Protein AF-0000000069288271 (afdb_homodimer)

Nearest PDB structures (foldseek):
  8dck-assembly1_E  TM=6.737E-01  e=4.113E-16  Escherichia coli CFT073
  8vp1-assembly1_B  TM=7.696E-01  e=1.037E-13  Acetivibrio thermocellus ATCC 27405
  6v9z-assembly1_B  TM=6.160E-01  e=1.222E-16  Acetivibrio thermocellus ATCC 27405
  4ry2-assembly1_B  TM=6.703E-01  e=7.994E-15  Acetivibrio thermocellus ATCC 27405
  3e9t-assembly2_B  TM=9.577E-01  e=6.954E-10  Drosophila melanogaster

Secondary structure (DSSP, 8-state):
------------------TT--------------------------------------------S---EEEES-SEEEEEGGG-EEEEEEEEES---S-EEEEEEEE-SSSPBTTTB---EEEEEE-TT--EEEEEEEB---SS----EEEEEEEEEEESSEE-SSTTEEEEEEE--PPSS-GGGHHHHHT-HHHHHHS-HHHHHHHHHHHHTTSTTHHHHHHHHHHHTHHHHHHHHHHHHHHHHIIIIIS--S-HHHHHTSGGG-HHHHHHHHHHHHHHHHHHHHHHHHHHHHH-HHHHHHHHHHHHHHHHHHTB-HHHHHHS-HHHHHIIIIIIHHHHHHHHHHHHHHHHHHHHHHHHHHHHHHH-GGGHHHHHHHHHHHHHHHHHHHHHHHHHHHHHHHHHHHHHHHHHHHHHTHHHHHHTT-HHHHHHHHHHHHHHHHHHHHHHHHHHHHHHHHHHHHHHHHHHHHHHHHHHHHHTTSS-HHHHHHHHHHHHHHHHHHHHHHHHHHHHHHTHHHHHHHHHHHTS-BSHHHHHHHHHHHHHHHHHHHHHHHSGGGGTTS---S-GGGGPPEEEEEEEEEE-TTSS-EEEEEEEEEEE-SS-EEEEEE-TTSSHHHHHHHHTTSS--SEEEEE--TTS-EEEE-SS----SS-HHHHHSTT--SGGG--HHHHHHHHHHTT-HHHHHHTHHHHHHHHHH-GGGGGGTTTHHHHHSTTS-TTS------------------------------TTHHHHHS-HHHHHHHHHHHHHHH--SEEEESSTTTTS-HHHHHHHHHHHHHHHHTTSTT--GGGGGGSPPPEEEEE--SHHHHHHSSEEEEEPTTS-EEEEE-----/------------------TT--------------------------------------------S---EEEES-SEEEEEGGG-EEEEEEEEES---S-EEEEEEEE-SSSPBTTTB---EEEEEE-TT--EEEEEEEB---SS----EEEEEEEEEEESSEE-SSTTEEEEEEE--PPSS-GGGHHHHHT-HHHHHHS-HHHHHHHHHHHHTTSTTHHHHHHHHHHHTHHHHHHHHHHHHHHHHIIIIIS--S-HHHHHTSGGG-HHHHHHHHHHHHHHHHHHHHHHHHHHHHH-HHHHHHHHHHHHHHHHHHTB-HHHHHHS-HHHHHIIIIIIHHHHHHHHHHHHHHHHHHHHHHHHHHHHHHH-GGGHHHHHHHHHHHHHHHHHHHHHHHHHHHHHHHHHHHHHHHHHHHHHTHHHHHHTT-HHHHHHHHHHHHHHHHHHHHHHHHHHHHHHHHHHHHHHHHHHHHHHHHHHHHHTTSS-HHHHHHHHHHHHHHHHHHHHHHHHHHHHHHTHHHHHHHHHHHTS-BSHHHHHHHHHHHHHHHHHHHHHHHSGGGGTTS---S-GGGGPPEEEEEEEEEE-TTSS-EEEEEEEEEEE-SS-EEEEEE-TTSSHHHHHHHHTTSS--SEEEEE--TTS-EEEE-SS----SS-HHHHHSTT--SGGG--HHHHHHHHHHTT-HHHHHHTHHHHHHHHHH-GGGGGGTTTHHHHHGGGS-TTS------------------------------TTHHHHTS-HHHHHHHHHHHHHHH--SEEEESSTTTTS-HHHHHHHHHHHHHHHHTTSTT--GGGGGGSPPPEEEEE--SHHHHHHSSEEEEEPTTS-EEEEE-----

Sequence (1724 aa):
MGASSGRPAHQGPSLLREVCSRSSSRGTAGLSVYVPLESETGDDEEGDETEEDFGYGGSRGPPGDGHDILQFTAPIYFVEEREGEVVIDIMRLGSMRGAVSVRWKTVDGSGKAGSRYSAASGKVLFQDGELMKSINVKVVDSELWAATLEFKVLLSEPEHCETGRYLHTCRVKVIDDDLFPTNKYKEQIEQGEEGIKEINGFGLIREFLTLIFHMDGLARSTLLTLVMDQLENLYLFCTLSAGIYMVDTVFNTTDEESVNSLLWHDRDKTVLVLGAVYIVPMLVLHAWHIIRIQLDMKGKVRLFLQANLFRKYLNYSEDSREKVCAADIQGGIFGDSAGLAEGFMSILQILKLAGKLVVLTSFALRSNPDALRWVLIMPSLMLLFGICRHKLLYDANEMAGSMSADLVHMVQQAASNYRLISNYAQRPLANEEFAKKSAQCREKELPAEIVKANNAYFPKWLGALFVGVYIIDSARDVIHGELSLGVFLATIGIFQQISSDFAEGYLEMMNVSESISPLQTLTVLLNMATDVRSWKAVNRSRRAQTVKLRDAMWSEAATSREKKEAFKDDLIPIELDKVTFRSRSGGAGVEVFSETSASVEQGRLVAVTGHHGTGKTTLLRMVAHEIFPNEGRLFVPTHLRILHVSQEIMMLDQSPWNNLIFGCSSPSDIDPIRIRLILTKLRMKKTMGLIKGDLELAAQTKPELHHRTGDEARGLCACMPADWEDSDDDEESSETQNGSCGHEAETEQEPRNNSNSWQKTLAYSERARIHLARALIMNPEVMVLQRPLHHYNVKAASEALTLLKEHVRNRGVGWPEETAAKRRPRIVFFTAESPQQEEEADVCWEISEDRKIQVSQKNFKWMGASSGRPAHQGPSLLREVCSRSSSRGTAGLSVYVPLESETGDDEEGDETEEDFGYGGSRGPPGDGHDILQFTAPIYFVEEREGEVVIDIMRLGSMRGAVSVRWKTVDGSGKAGSRYSAASGKVLFQDGELMKSINVKVVDSELWAATLEFKVLLSEPEHCETGRYLHTCRVKVIDDDLFPTNKYKEQIEQGEEGIKEINGFGLIREFLTLIFHMDGLARSTLLTLVMDQLENLYLFCTLSAGIYMVDTVFNTTDEESVNSLLWHDRDKTVLVLGAVYIVPMLVLHAWHIIRIQLDMKGKVRLFLQANLFRKYLNYSEDSREKVCAADIQGGIFGDSAGLAEGFMSILQILKLAGKLVVLTSFALRSNPDALRWVLIMPSLMLLFGICRHKLLYDANEMAGSMSADLVHMVQQAASNYRLISNYAQRPLANEEFAKKSAQCREKELPAEIVKANNAYFPKWLGALFVGVYIIDSARDVIHGELSLGVFLATIGIFQQISSDFAEGYLEMMNVSESISPLQTLTVLLNMATDVRSWKAVNRSRRAQTVKLRDAMWSEAATSREKKEAFKDDLIPIELDKVTFRSRSGGAGVEVFSETSASVEQGRLVAVTGHHGTGKTTLLRMVAHEIFPNEGRLFVPTHLRILHVSQEIMMLDQSPWNNLIFGCSSPSDIDPIRIRLILTKLRMKKTMGLIKGDLELAAQTKPELHHRTGDEARGLCACMPADWEDSDDDEESSETQNGSCGHEAETEQEPRNNSNSWQKTLAYSERARIHLARALIMNPEVMVLQRPLHHYNVKAASEALTLLKEHVRNRGVGWPEETAAKRRPRIVFFTAESPQQEEEADVCWEISEDRKIQVSQKNFKW

Structure (mmCIF, N/CA/C/O backbone):
data_AF-0000000069288271-model_v1
#
loop_
_entity.id
_entity.type
_entity.pdbx_description
1 polymer 'ABC transporter domain-containing protein'
#
loop_
_atom_site.group_PDB
_atom_site.id
_atom_site.type_symbol
_atom_site.label_atom_id
_atom_site.label_alt_id
_atom_site.label_comp_id
_atom_site.label_asym_id
_atom_site.label_entity_id
_atom_site.label_seq_id
_atom_site.pdbx_PDB_ins_code
_atom_site.Cartn_x
_atom_site.Cartn_y
_atom_site.Cartn_z
_atom_site.occupancy
_atom_site.B_iso_or_equiv
_atom_site.auth_seq_id
_atom_site.auth_comp_id
_atom_site.auth_asym_id
_atom_site.auth_atom_id
_atom_site.pdbx_PDB_model_num
ATOM 1 N N . MET A 1 1 ? -8.32 3.631 -60.906 1 14.59 1 MET A N 1
ATOM 2 C CA . MET A 1 1 ? -7.684 4.453 -61.938 1 14.59 1 MET A CA 1
ATOM 3 C C . MET A 1 1 ? -6.898 5.598 -61.312 1 14.59 1 MET A C 1
ATOM 5 O O . MET A 1 1 ? -6.906 5.762 -60.094 1 14.59 1 MET A O 1
ATOM 9 N N . GLY A 1 2 ? -7.422 6.879 -61.562 1 14.85 2 GLY A N 1
ATOM 10 C CA . GLY A 1 2 ? -6.742 7.984 -62.25 1 14.85 2 GLY A CA 1
ATOM 11 C C . GLY A 1 2 ? -5.859 8.781 -61.312 1 14.85 2 GLY A C 1
ATOM 12 O O . GLY A 1 2 ? -5.848 8.547 -60.094 1 14.85 2 GLY A O 1
ATOM 13 N N . ALA A 1 3 ? -6.094 10.102 -61.438 1 15.59 3 ALA A N 1
ATOM 14 C CA . ALA A 1 3 ? -5.332 11.305 -61.75 1 15.59 3 ALA A CA 1
ATOM 15 C C . ALA A 1 3 ? -4.766 11.938 -60.469 1 15.59 3 ALA A C 1
ATOM 17 O O . ALA A 1 3 ? -5.211 11.633 -59.375 1 15.59 3 ALA A O 1
ATOM 18 N N . SER A 1 4 ? -4.238 13.195 -60.562 1 14.97 4 SER A N 1
ATOM 19 C CA . SER A 1 4 ? -3.021 13.984 -60.75 1 14.97 4 SER A CA 1
ATOM 20 C C . SER A 1 4 ? -2.832 14.961 -59.562 1 14.97 4 SER A C 1
ATOM 22 O O . SER A 1 4 ? -1.73 15.477 -59.375 1 14.97 4 SER A O 1
ATOM 24 N N . SER A 1 5 ? -3.998 15.523 -59.031 1 16.47 5 SER A N 1
ATOM 25 C CA . SER A 1 5 ? -3.906 16.984 -58.938 1 16.47 5 SER A CA 1
ATOM 26 C C . SER A 1 5 ? -3.025 17.406 -57.781 1 16.47 5 SER A C 1
ATOM 28 O O . SER A 1 5 ? -3.303 17.078 -56.625 1 16.47 5 SER A O 1
ATOM 30 N N . GLY A 1 6 ? -1.65 17.609 -58 1 16.98 6 GLY A N 1
ATOM 31 C CA . GLY A 1 6 ? -0.323 17.75 -57.406 1 16.98 6 GLY A CA 1
ATOM 32 C C . GLY A 1 6 ? -0.131 19.078 -56.688 1 16.98 6 GLY A C 1
ATOM 33 O O . GLY A 1 6 ? 0.071 20.109 -57.344 1 16.98 6 GLY A O 1
ATOM 34 N N . ARG A 1 7 ? -1.167 19.391 -55.75 1 17.16 7 ARG A N 1
ATOM 35 C CA . ARG A 1 7 ? -1.289 20.781 -55.312 1 17.16 7 ARG A CA 1
ATOM 36 C C . ARG A 1 7 ? 0.075 21.359 -54.938 1 17.16 7 ARG A C 1
ATOM 38 O O . ARG A 1 7 ? 0.896 20.703 -54.312 1 17.16 7 ARG A O 1
ATOM 45 N N . PRO A 1 8 ? 0.348 22.531 -55.438 1 16.17 8 PRO A N 1
ATOM 46 C CA . PRO A 1 8 ? 1.532 23.312 -55.781 1 16.17 8 PRO A CA 1
ATOM 47 C C . PRO A 1 8 ? 2.344 23.719 -54.562 1 16.17 8 PRO A C 1
ATOM 49 O O . PRO A 1 8 ? 1.83 23.703 -53.438 1 16.17 8 PRO A O 1
ATOM 52 N N . ALA A 1 9 ? 3.674 24.031 -54.656 1 16.55 9 ALA A N 1
ATOM 53 C CA . ALA A 1 9 ? 5.062 24.094 -54.219 1 16.55 9 ALA A CA 1
ATOM 54 C C . ALA A 1 9 ? 5.324 25.344 -53.375 1 16.55 9 ALA A C 1
ATOM 56 O O . ALA A 1 9 ? 6.414 25.516 -52.844 1 16.55 9 ALA A O 1
ATOM 57 N N . HIS A 1 10 ? 4.207 26.297 -53.25 1 16.23 10 HIS A N 1
ATOM 58 C CA . HIS A 1 10 ? 4.793 27.625 -53.438 1 16.23 10 HIS A CA 1
ATOM 59 C C . HIS A 1 10 ? 5.82 27.922 -52.344 1 16.23 10 HIS A C 1
ATOM 61 O O . HIS A 1 10 ? 5.809 27.297 -51.281 1 16.23 10 HIS A O 1
ATOM 67 N N . GLN A 1 11 ? 6.559 29.062 -52.469 1 16.19 11 GLN A N 1
ATOM 68 C CA . GLN A 1 11 ? 7.844 29.766 -52.5 1 16.19 11 GLN A CA 1
ATOM 69 C C . GLN A 1 11 ? 8.109 30.438 -51.156 1 16.19 11 GLN A C 1
ATOM 71 O O . GLN A 1 11 ? 7.516 31.484 -50.844 1 16.19 11 GLN A O 1
ATOM 76 N N . GLY A 1 12 ? 7.848 29.781 -50 1 16.86 12 GLY A N 1
ATOM 77 C CA . GLY A 1 12 ? 7.809 30.531 -48.75 1 16.86 12 GLY A CA 1
ATOM 78 C C . GLY A 1 12 ? 9.086 31.312 -48.5 1 16.86 12 GLY A C 1
ATOM 79 O O . GLY A 1 12 ? 10.172 30.734 -48.438 1 16.86 12 GLY A O 1
ATOM 80 N N . PRO A 1 13 ? 9.062 32.562 -48.906 1 16.03 13 PRO A N 1
ATOM 81 C CA . PRO A 1 13 ? 10.234 33.406 -49.156 1 16.03 13 PRO A CA 1
ATOM 82 C C . PRO A 1 13 ? 11.234 33.406 -48.031 1 16.03 13 PRO A C 1
ATOM 84 O O . PRO A 1 13 ? 10.969 32.844 -46.969 1 16.03 13 PRO A O 1
ATOM 87 N N . SER A 1 14 ? 11.438 34.656 -47.406 1 16.58 14 SER A N 1
ATOM 88 C CA . SER A 1 14 ? 12.57 35.594 -47.375 1 16.58 14 SER A CA 1
ATOM 89 C C . SER A 1 14 ? 13.352 35.469 -46.094 1 16.58 14 SER A C 1
ATOM 91 O O . SER A 1 14 ? 12.781 35.531 -45 1 16.58 14 SER A O 1
ATOM 93 N N . LEU A 1 15 ? 14.625 34.875 -46.031 1 15.74 15 LEU A N 1
ATOM 94 C CA . LEU A 1 15 ? 15.711 34.312 -45.25 1 15.74 15 LEU A CA 1
ATOM 95 C C . LEU A 1 15 ? 16.188 35.312 -44.219 1 15.74 15 LEU A C 1
ATOM 97 O O . LEU A 1 15 ? 15.672 36.438 -44.125 1 15.74 15 LEU A O 1
ATOM 101 N N . LEU A 1 16 ? 17.453 35.594 -44.219 1 15.63 16 LEU A N 1
ATOM 102 C CA . LEU A 1 16 ? 18.656 35.438 -43.406 1 15.63 16 LEU A CA 1
ATOM 103 C C . LEU A 1 16 ? 19.109 36.781 -42.844 1 15.63 16 LEU A C 1
ATOM 105 O O . LEU A 1 16 ? 19.781 37.562 -43.531 1 15.63 16 LEU A O 1
ATOM 109 N N . ARG A 1 17 ? 18.203 37.656 -42.344 1 16.84 17 ARG A N 1
ATOM 110 C CA . ARG A 1 17 ? 18.812 38.969 -42.219 1 16.84 17 ARG A CA 1
ATOM 111 C C . ARG A 1 17 ? 20.094 38.906 -41.406 1 16.84 17 ARG A C 1
ATOM 113 O O . ARG A 1 17 ? 20.172 38.125 -40.438 1 16.84 17 ARG A O 1
ATOM 120 N N . GLU A 1 18 ? 21.219 39.594 -41.844 1 17.38 18 GLU A N 1
ATOM 121 C CA . GLU A 1 18 ? 22.672 39.812 -41.75 1 17.38 18 GLU A CA 1
ATOM 122 C C . GLU A 1 18 ? 23.047 40.406 -40.406 1 17.38 18 GLU A C 1
ATOM 124 O O . GLU A 1 18 ? 24.219 40.75 -40.188 1 17.38 18 GLU A O 1
ATOM 129 N N . VAL A 1 19 ? 22.281 40.375 -39.344 1 17.12 19 VAL A N 1
ATOM 130 C CA . VAL A 1 19 ? 22.562 41.562 -38.531 1 17.12 19 VAL A CA 1
ATOM 131 C C . VAL A 1 19 ? 23.922 41.406 -37.844 1 17.12 19 VAL A C 1
ATOM 133 O O . VAL A 1 19 ? 24.016 40.75 -36.781 1 17.12 19 VAL A O 1
ATOM 136 N N . CYS A 1 20 ? 25.031 40.781 -38.531 1 15.93 20 CYS A N 1
ATOM 137 C CA . CYS A 1 20 ? 26.203 40.312 -37.781 1 15.93 20 CYS A CA 1
ATOM 138 C C . CYS A 1 20 ? 26.859 41.469 -37.062 1 15.93 20 CYS A C 1
ATOM 140 O O . CYS A 1 20 ? 27.422 41.281 -35.969 1 15.93 20 CYS A O 1
ATOM 142 N N . SER A 1 21 ? 27.172 42.625 -37.688 1 16.11 21 SER A N 1
ATOM 143 C CA . SER A 1 21 ? 28.609 42.875 -37.781 1 16.11 21 SER A CA 1
ATOM 144 C C . SER A 1 21 ? 29.109 43.531 -36.5 1 16.11 21 SER A C 1
ATOM 146 O O . SER A 1 21 ? 30.328 43.656 -36.281 1 16.11 21 SER A O 1
ATOM 148 N N . ARG A 1 22 ? 28.438 44.281 -35.625 1 17.88 22 ARG A N 1
ATOM 149 C CA . ARG A 1 22 ? 29.219 45.438 -35.188 1 17.88 22 ARG A CA 1
ATOM 150 C C . ARG A 1 22 ? 30.344 45.031 -34.25 1 17.88 22 ARG A C 1
ATOM 152 O O . ARG A 1 22 ? 30.141 44.25 -33.344 1 17.88 22 ARG A O 1
ATOM 159 N N . SER A 1 23 ? 31.688 45.219 -34.656 1 16.94 23 SER A N 1
ATOM 160 C CA . SER A 1 23 ? 33.062 44.938 -34.312 1 16.94 23 SER A CA 1
ATOM 161 C C . SER A 1 23 ? 33.469 45.594 -33 1 16.94 23 SER A C 1
ATOM 163 O O . SER A 1 23 ? 34.656 45.594 -32.625 1 16.94 23 SER A O 1
ATOM 165 N N . SER A 1 24 ? 32.594 46.156 -32.125 1 17.92 24 SER A N 1
ATOM 166 C CA . SER A 1 24 ? 33.312 47.219 -31.375 1 17.92 24 SER A CA 1
ATOM 167 C C . SER A 1 24 ? 34.406 46.625 -30.516 1 17.92 24 SER A C 1
ATOM 169 O O . SER A 1 24 ? 34.281 45.5 -30 1 17.92 24 SER A O 1
ATOM 171 N N . SER A 1 25 ? 35.719 47.062 -30.562 1 17.33 25 SER A N 1
ATOM 172 C CA . SER A 1 25 ? 37.125 46.875 -30.156 1 17.33 25 SER A CA 1
ATOM 173 C C . SER A 1 25 ? 37.281 47 -28.656 1 17.33 25 SER A C 1
ATOM 175 O O . SER A 1 25 ? 38.375 47.219 -28.156 1 17.33 25 SER A O 1
ATOM 177 N N . ARG A 1 26 ? 36.344 46.656 -27.734 1 17.84 26 ARG A N 1
ATOM 178 C CA . ARG A 1 26 ? 36.656 47.125 -26.375 1 17.84 26 ARG A CA 1
ATOM 179 C C . ARG A 1 26 ? 37.906 46.469 -25.844 1 17.84 26 ARG A C 1
ATOM 181 O O . ARG A 1 26 ? 38.25 45.344 -26.219 1 17.84 26 ARG A O 1
ATOM 188 N N . GLY A 1 27 ? 38.844 47.188 -25.125 1 18.16 27 GLY A N 1
ATOM 189 C CA . GLY A 1 27 ? 40.156 47.219 -24.516 1 18.16 27 GLY A CA 1
ATOM 190 C C . GLY A 1 27 ? 40.375 46.094 -23.516 1 18.16 27 GLY A C 1
ATOM 191 O O . GLY A 1 27 ? 39.406 45.531 -22.984 1 18.16 27 GLY A O 1
ATOM 192 N N . THR A 1 28 ? 41.594 45.375 -23.422 1 17.98 28 THR A N 1
ATOM 193 C CA . THR A 1 28 ? 42.312 44.188 -23 1 17.98 28 THR A CA 1
ATOM 194 C C . THR A 1 28 ? 42.469 44.156 -21.484 1 17.98 28 THR A C 1
ATOM 196 O O . THR A 1 28 ? 43.5 43.719 -20.969 1 17.98 28 THR A O 1
ATOM 199 N N . ALA A 1 29 ? 41.531 44.438 -20.547 1 19.36 29 ALA A N 1
ATOM 200 C CA . ALA A 1 29 ? 41.969 44.5 -19.141 1 19.36 29 ALA A CA 1
ATOM 201 C C . ALA A 1 29 ? 42.531 43.156 -18.688 1 19.36 29 ALA A C 1
ATOM 203 O O . ALA A 1 29 ? 42.125 42.094 -19.203 1 19.36 29 ALA A O 1
ATOM 204 N N . GLY A 1 30 ? 43.75 43 -17.875 1 19.06 30 GLY A N 1
ATOM 205 C CA . GLY A 1 30 ? 44.781 42.094 -17.406 1 19.06 30 GLY A CA 1
ATOM 206 C C . GLY A 1 30 ? 44.219 40.969 -16.562 1 19.06 30 GLY A C 1
ATOM 207 O O . GLY A 1 30 ? 43.719 41.188 -15.461 1 19.06 30 GLY A O 1
ATOM 208 N N . LEU A 1 31 ? 43.594 39.938 -17.125 1 20.05 31 LEU A N 1
ATOM 209 C CA . LEU A 1 31 ? 42.938 38.812 -16.438 1 20.05 31 LEU A CA 1
ATOM 210 C C . LEU A 1 31 ? 43.969 37.969 -15.695 1 20.05 31 LEU A C 1
ATOM 212 O O . LEU A 1 31 ? 45.031 37.688 -16.219 1 20.05 31 LEU A O 1
ATOM 216 N N . SER A 1 32 ? 43.844 37.844 -14.344 1 22.03 32 SER A N 1
ATOM 217 C CA . SER A 1 32 ? 44.594 37.062 -13.383 1 22.03 32 SER A CA 1
ATOM 218 C C . SER A 1 32 ? 44.719 35.594 -13.844 1 22.03 32 SER A C 1
ATOM 220 O O . SER A 1 32 ? 43.812 35.062 -14.453 1 22.03 32 SER A O 1
ATOM 222 N N . VAL A 1 33 ? 45.938 34.969 -13.977 1 22.08 33 VAL A N 1
ATOM 223 C CA . VAL A 1 33 ? 46.594 33.781 -14.484 1 22.08 33 VAL A CA 1
ATOM 224 C C . VAL A 1 33 ? 46.094 32.562 -13.703 1 22.08 33 VAL A C 1
ATOM 226 O O . VAL A 1 33 ? 46.312 32.469 -12.492 1 22.08 33 VAL A O 1
ATOM 229 N N . TYR A 1 34 ? 45 31.953 -13.938 1 23.56 34 TYR A N 1
ATOM 230 C CA . TYR A 1 34 ? 44.531 30.688 -13.398 1 23.56 34 TYR A CA 1
ATOM 231 C C . TYR A 1 34 ? 45.438 29.531 -13.805 1 23.56 34 TYR A C 1
ATOM 233 O O . TYR A 1 34 ? 45.531 29.203 -14.992 1 23.56 34 TYR A O 1
ATOM 241 N N . VAL A 1 35 ? 46.688 29.25 -13.195 1 26.98 35 VAL A N 1
ATOM 242 C CA . VAL A 1 35 ? 47.594 28.188 -13.602 1 26.98 35 VAL A CA 1
ATOM 243 C C . VAL A 1 35 ? 46.938 26.828 -13.328 1 26.98 35 VAL A C 1
ATOM 245 O O . VAL A 1 35 ? 46.531 26.547 -12.203 1 26.98 35 VAL A O 1
ATOM 248 N N . PRO A 1 36 ? 46.531 26.109 -14.281 1 27.42 36 PRO A N 1
ATOM 249 C CA . PRO A 1 36 ? 46.062 24.734 -14.117 1 27.42 36 PRO A CA 1
ATOM 250 C C . PRO A 1 36 ? 47.094 23.797 -13.508 1 27.42 36 PRO A C 1
ATOM 252 O O . PRO A 1 36 ? 48.25 23.859 -13.883 1 27.42 36 PRO A O 1
ATOM 255 N N . LEU A 1 37 ? 47.031 23.297 -12.312 1 30.75 37 LEU A N 1
ATOM 256 C CA . LEU A 1 37 ? 48 22.438 -11.609 1 30.75 37 LEU A CA 1
ATOM 257 C C . LEU A 1 37 ? 48.188 21.125 -12.359 1 30.75 37 LEU A C 1
ATOM 259 O O . LEU A 1 37 ? 47.219 20.469 -12.742 1 30.75 37 LEU A O 1
ATOM 263 N N . GLU A 1 38 ? 49.312 20.953 -13.156 1 26.16 38 GLU A N 1
ATOM 264 C CA . GLU A 1 38 ? 49.719 19.688 -13.75 1 26.16 38 GLU A CA 1
ATOM 265 C C . GLU A 1 38 ? 49.906 18.625 -12.68 1 26.16 38 GLU A C 1
ATOM 267 O O . GLU A 1 38 ? 50.625 18.828 -11.703 1 26.16 38 GLU A O 1
ATOM 272 N N . SER A 1 39 ? 49.031 17.688 -12.422 1 26.19 39 SER A N 1
ATOM 273 C CA . SER A 1 39 ? 49.094 16.547 -11.5 1 26.19 39 SER A CA 1
ATOM 274 C C . SER A 1 39 ? 50.281 15.648 -11.805 1 26.19 39 SER A C 1
ATOM 276 O O . SER A 1 39 ? 50.469 15.227 -12.945 1 26.19 39 SER A O 1
ATOM 278 N N . GLU A 1 40 ? 51.531 15.766 -11.242 1 25.62 40 GLU A N 1
ATOM 279 C CA . GLU A 1 40 ? 52.594 14.789 -11.312 1 25.62 40 GLU A CA 1
ATOM 280 C C . GLU A 1 40 ? 52.156 13.422 -10.812 1 25.62 40 GLU A C 1
ATOM 282 O O . GLU A 1 40 ? 51.625 13.297 -9.695 1 25.62 40 GLU A O 1
ATOM 287 N N . THR A 1 41 ? 51.781 12.406 -11.656 1 26.84 41 THR A N 1
ATOM 288 C CA . THR A 1 41 ? 51.438 11.008 -11.414 1 26.84 41 THR A CA 1
ATOM 289 C C . THR A 1 41 ? 52.594 10.266 -10.742 1 26.84 41 THR A C 1
ATOM 291 O O . THR A 1 41 ? 53.625 10.047 -11.359 1 26.84 41 THR A O 1
ATOM 294 N N . GLY A 1 42 ? 53.125 10.5 -9.523 1 25.08 42 GLY A N 1
ATOM 295 C CA . GLY A 1 42 ? 54.125 9.68 -8.883 1 25.08 42 GLY A CA 1
ATOM 296 C C . GLY A 1 42 ? 53.781 8.203 -8.859 1 25.08 42 GLY A C 1
ATOM 297 O O . GLY A 1 42 ? 52.594 7.84 -8.914 1 25.08 42 GLY A O 1
ATOM 298 N N . ASP A 1 43 ? 54.656 7.238 -9.258 1 26 43 ASP A N 1
ATOM 299 C CA . ASP A 1 43 ? 54.719 5.781 -9.297 1 26 43 ASP A CA 1
ATOM 300 C C . ASP A 1 43 ? 54.312 5.176 -7.953 1 26 43 ASP A C 1
ATOM 302 O O . ASP A 1 43 ? 54.719 5.68 -6.898 1 26 43 ASP A O 1
ATOM 306 N N . ASP A 1 44 ? 53.281 4.305 -7.875 1 25.5 44 ASP A N 1
ATOM 307 C CA . ASP A 1 44 ? 52.594 3.541 -6.84 1 25.5 44 ASP A CA 1
ATOM 308 C C . ASP A 1 44 ? 53.531 2.59 -6.129 1 25.5 44 ASP A C 1
ATOM 310 O O . ASP A 1 44 ? 54.031 1.631 -6.727 1 25.5 44 ASP A O 1
ATOM 314 N N . GLU A 1 45 ? 54.625 2.953 -5.359 1 25.86 45 GLU A N 1
ATOM 315 C CA . GLU A 1 45 ? 55.188 1.904 -4.508 1 25.86 45 GLU A CA 1
ATOM 316 C C . GLU A 1 45 ? 54.094 1.208 -3.705 1 25.86 45 GLU A C 1
ATOM 318 O O . GLU A 1 45 ? 53.125 1.843 -3.291 1 25.86 45 GLU A O 1
ATOM 323 N N . GLU A 1 46 ? 53.938 -0.169 -3.754 1 26.66 46 GLU A N 1
ATOM 324 C CA . GLU A 1 46 ? 53.062 -1.181 -3.188 1 26.66 46 GLU A CA 1
ATOM 325 C C . GLU A 1 46 ? 52.969 -1.03 -1.672 1 26.66 46 GLU A C 1
ATOM 327 O O . GLU A 1 46 ? 53.812 -1.494 -0.932 1 26.66 46 GLU A O 1
ATOM 332 N N . GLY A 1 47 ? 52.844 0.165 -1.011 1 23.97 47 GLY A N 1
ATOM 333 C CA . GLY A 1 47 ? 52.781 0.209 0.443 1 23.97 47 GLY A CA 1
ATOM 334 C C . GLY A 1 47 ? 51.656 -0.623 1.037 1 23.97 47 GLY A C 1
ATOM 335 O O . GLY A 1 47 ? 50.625 -0.802 0.411 1 23.97 47 GLY A O 1
ATOM 336 N N . ASP A 1 48 ? 52.031 -1.617 1.909 1 26.67 48 ASP A N 1
ATOM 337 C CA . ASP A 1 48 ? 51.281 -2.523 2.783 1 26.67 48 ASP A CA 1
ATOM 338 C C . ASP A 1 48 ? 50.156 -1.786 3.516 1 26.67 48 ASP A C 1
ATOM 340 O O . ASP A 1 48 ? 50.406 -0.712 4.078 1 26.67 48 ASP A O 1
ATOM 344 N N . GLU A 1 49 ? 48.969 -1.993 3.057 1 27.06 49 GLU A N 1
ATOM 345 C CA . GLU A 1 49 ? 47.688 -1.412 3.473 1 27.06 49 GLU A CA 1
ATOM 346 C C . GLU A 1 49 ? 47.438 -1.643 4.961 1 27.06 49 GLU A C 1
ATOM 348 O O . GLU A 1 49 ? 46.844 -2.66 5.344 1 27.06 49 GLU A O 1
ATOM 353 N N . THR A 1 50 ? 48.562 -1.579 5.824 1 26.78 50 THR A N 1
ATOM 354 C CA . THR A 1 50 ? 48.125 -1.743 7.207 1 26.78 50 THR A CA 1
ATOM 355 C C . THR A 1 50 ? 47 -0.771 7.531 1 26.78 50 THR A C 1
ATOM 357 O O . THR A 1 50 ? 46.969 0.359 7.035 1 26.78 50 THR A O 1
ATOM 360 N N . GLU A 1 51 ? 45.844 -1.336 7.82 1 27.45 51 GLU A N 1
ATOM 361 C CA . GLU A 1 51 ? 44.625 -0.719 8.32 1 27.45 51 GLU A CA 1
ATOM 362 C C . GLU A 1 51 ? 44.938 0.255 9.461 1 27.45 51 GLU A C 1
ATOM 364 O O . GLU A 1 51 ? 45.125 -0.161 10.602 1 27.45 51 GLU A O 1
ATOM 369 N N . GLU A 1 52 ? 46 1.128 9.297 1 24.81 52 GLU A N 1
ATOM 370 C CA . GLU A 1 52 ? 46.188 2.082 10.391 1 24.81 52 GLU A CA 1
ATOM 371 C C . GLU A 1 52 ? 44.844 2.732 10.781 1 24.81 52 GLU A C 1
ATOM 373 O O . GLU A 1 52 ? 44.062 3.123 9.914 1 24.81 52 GLU A O 1
ATOM 378 N N . ASP A 1 53 ? 44.406 2.279 11.945 1 26.47 53 ASP A N 1
ATOM 379 C CA . ASP A 1 53 ? 43.344 2.918 12.742 1 26.47 53 ASP A CA 1
ATOM 380 C C . ASP A 1 53 ? 43.531 4.438 12.742 1 26.47 53 ASP A C 1
ATOM 382 O O . ASP A 1 53 ? 44.594 4.949 13.117 1 26.47 53 ASP A O 1
ATOM 386 N N . PHE A 1 54 ? 43.125 5.008 11.742 1 27.33 54 PHE A N 1
ATOM 387 C CA . PHE A 1 54 ? 43.094 6.461 11.617 1 27.33 54 PHE A CA 1
ATOM 388 C C . PHE A 1 54 ? 42.625 7.105 12.914 1 27.33 54 PHE A C 1
ATOM 390 O O . PHE A 1 54 ? 41.406 7.145 13.18 1 27.33 54 PHE A O 1
ATOM 397 N N . GLY A 1 55 ? 43.406 6.812 14.047 1 24.8 55 GLY A N 1
ATOM 398 C CA . GLY A 1 55 ? 43.188 7.566 15.273 1 24.8 55 GLY A CA 1
ATOM 399 C C . GLY A 1 55 ? 43.062 9.062 15.047 1 24.8 55 GLY A C 1
ATOM 400 O O . GLY A 1 55 ? 43.875 9.656 14.352 1 24.8 55 GLY A O 1
ATOM 401 N N . TYR A 1 56 ? 41.938 9.477 15.055 1 27.34 56 TYR A N 1
ATOM 402 C CA . TYR A 1 56 ? 41.469 10.852 15.008 1 27.34 56 TYR A CA 1
ATOM 403 C C . TYR A 1 56 ? 42.188 11.711 16.031 1 27.34 56 TYR A C 1
ATOM 405 O O . TYR A 1 56 ? 41.656 12.719 16.5 1 27.34 56 TYR A O 1
ATOM 413 N N . GLY A 1 57 ? 43.344 11.125 16.703 1 27.27 57 GLY A N 1
ATOM 414 C CA . GLY A 1 57 ? 43.812 12.016 17.75 1 27.27 57 GLY A CA 1
ATOM 415 C C . GLY A 1 57 ? 44.438 13.289 17.203 1 27.27 57 GLY A C 1
ATOM 416 O O . GLY A 1 57 ? 45.625 13.359 16.984 1 27.27 57 GLY A O 1
ATOM 417 N N . GLY A 1 58 ? 43.969 13.922 16.266 1 26.91 58 GLY A N 1
ATOM 418 C CA . GLY A 1 58 ? 44.719 15.109 15.883 1 26.91 58 GLY A CA 1
ATOM 419 C C . GLY A 1 58 ? 45.031 16.016 17.062 1 26.91 58 GLY A C 1
ATOM 420 O O . GLY A 1 58 ? 44.156 16.297 17.891 1 26.91 58 GLY A O 1
ATOM 421 N N . SER A 1 59 ? 46.219 15.898 17.641 1 26.78 59 SER A N 1
ATOM 422 C CA . SER A 1 59 ? 46.812 16.875 18.547 1 26.78 59 SER A CA 1
ATOM 423 C C . SER A 1 59 ? 46.562 18.297 18.062 1 26.78 59 SER A C 1
ATOM 425 O O . SER A 1 59 ? 46.906 18.641 16.922 1 26.78 59 SER A O 1
ATOM 427 N N . ARG A 1 60 ? 45.656 19.016 18.672 1 31 60 ARG A N 1
ATOM 428 C CA . ARG A 1 60 ? 45.406 20.453 18.594 1 31 60 ARG A CA 1
ATOM 429 C C . ARG A 1 60 ? 46.656 21.234 18.938 1 31 60 ARG A C 1
ATOM 431 O O . ARG A 1 60 ? 47.094 21.234 20.078 1 31 60 ARG A O 1
ATOM 438 N N . GLY A 1 61 ? 47.781 21.266 18.188 1 30.61 61 GLY A N 1
ATOM 439 C CA . GLY A 1 61 ? 48.844 22.203 18.484 1 30.61 61 GLY A CA 1
ATOM 440 C C . GLY A 1 61 ? 48.375 23.594 18.812 1 30.61 61 GLY A C 1
ATOM 441 O O . GLY A 1 61 ? 47.188 23.906 18.609 1 30.61 61 GLY A O 1
ATOM 442 N N . PRO A 1 62 ? 49.281 24.438 19.516 1 30.55 62 PRO A N 1
ATOM 443 C CA . PRO A 1 62 ? 48.906 25.781 19.969 1 30.55 62 PRO A CA 1
ATOM 444 C C . PRO A 1 62 ? 48.312 26.625 18.844 1 30.55 62 PRO A C 1
ATOM 446 O O . PRO A 1 62 ? 48.625 26.422 17.672 1 30.55 62 PRO A O 1
ATOM 449 N N . PRO A 1 63 ? 47.219 27.312 19 1 34.44 63 PRO A N 1
ATOM 450 C CA . PRO A 1 63 ? 46.5 28.234 18.125 1 34.44 63 PRO A CA 1
ATOM 451 C C . PRO A 1 63 ? 47.406 29.375 17.625 1 34.44 63 PRO A C 1
ATOM 453 O O . PRO A 1 63 ? 46.906 30.453 17.281 1 34.44 63 PRO A O 1
ATOM 456 N N . GLY A 1 64 ? 48.75 29.297 17.641 1 32.22 64 GLY A N 1
ATOM 457 C CA . GLY A 1 64 ? 49.281 30.562 17.188 1 32.22 64 GLY A CA 1
ATOM 458 C C . GLY A 1 64 ? 48.562 31.125 15.977 1 32.22 64 GLY A C 1
ATOM 459 O O . GLY A 1 64 ? 47.344 31.359 16.016 1 32.22 64 GLY A O 1
ATOM 460 N N . ASP A 1 65 ? 49.406 31.453 14.82 1 39.25 65 ASP A N 1
ATOM 461 C CA . ASP A 1 65 ? 49.156 32.281 13.641 1 39.25 65 ASP A CA 1
ATOM 462 C C . ASP A 1 65 ? 47.938 31.75 12.859 1 39.25 65 ASP A C 1
ATOM 464 O O . ASP A 1 65 ? 47.438 30.656 13.141 1 39.25 65 ASP A O 1
ATOM 468 N N . GLY A 1 66 ? 47.938 31.781 11.266 1 48.59 66 GLY A N 1
ATOM 469 C CA . GLY A 1 66 ? 46.938 32 10.25 1 48.59 66 GLY A CA 1
ATOM 470 C C . GLY A 1 66 ? 45.938 30.859 10.125 1 48.59 66 GLY A C 1
ATOM 471 O O . GLY A 1 66 ? 46.344 29.719 9.891 1 48.59 66 GLY A O 1
ATOM 472 N N . HIS A 1 67 ? 44.844 30.734 10.812 1 67.31 67 HIS A N 1
ATOM 473 C CA . HIS A 1 67 ? 43.594 29.984 11.031 1 67.31 67 HIS A CA 1
ATOM 474 C C . HIS A 1 67 ? 42.781 29.891 9.758 1 67.31 67 HIS A C 1
ATOM 476 O O . HIS A 1 67 ? 41.594 30.234 9.75 1 67.31 67 HIS A O 1
ATOM 482 N N . ASP A 1 68 ? 43.156 29.594 8.695 1 86.81 68 ASP A N 1
ATOM 483 C CA . ASP A 1 68 ? 42.344 29.484 7.477 1 86.81 68 ASP A CA 1
ATOM 484 C C . ASP A 1 68 ? 41.625 28.156 7.426 1 86.81 68 ASP A C 1
ATOM 486 O O . ASP A 1 68 ? 42.062 27.172 8.031 1 86.81 68 ASP A O 1
ATOM 490 N N . ILE A 1 69 ? 40.469 28.156 6.82 1 91.62 69 ILE A N 1
ATOM 491 C CA . ILE A 1 69 ? 39.625 26.984 6.641 1 91.62 69 ILE A CA 1
ATOM 492 C C . ILE A 1 69 ? 39.531 26.625 5.16 1 91.62 69 ILE A C 1
ATOM 494 O O . ILE A 1 69 ? 39.25 27.484 4.324 1 91.62 69 ILE A O 1
ATOM 498 N N . LEU A 1 70 ? 39.906 25.406 4.867 1 93.81 70 LEU A N 1
ATOM 499 C CA . LEU A 1 70 ? 39.75 24.891 3.508 1 93.81 70 LEU A CA 1
ATOM 500 C C . LEU A 1 70 ? 38.531 23.984 3.402 1 93.81 70 LEU A C 1
ATOM 502 O O . LEU A 1 70 ? 38.312 23.109 4.238 1 93.81 70 LEU A O 1
ATOM 506 N N . GLN A 1 71 ? 37.719 24.25 2.469 1 93.75 71 GLN A N 1
ATOM 507 C CA . GLN A 1 71 ? 36.5 23.453 2.26 1 93.75 71 GLN A CA 1
ATOM 508 C C . GLN A 1 71 ? 36.062 23.484 0.797 1 93.75 71 GLN A C 1
ATOM 510 O O . GLN A 1 71 ? 36.562 24.281 0.012 1 93.75 71 GLN A O 1
ATOM 515 N N . PHE A 1 72 ? 35.25 22.609 0.41 1 95.38 72 PHE A N 1
ATOM 516 C CA . PHE A 1 72 ? 34.688 22.609 -0.934 1 95.38 72 PHE A CA 1
ATOM 517 C C . PHE A 1 72 ? 33.719 23.766 -1.101 1 95.38 72 PHE A C 1
ATOM 519 O O . PHE A 1 72 ? 33.156 24.266 -0.118 1 95.38 72 PHE A O 1
ATOM 526 N N . THR A 1 73 ? 33.469 24.141 -2.316 1 93.56 73 THR A N 1
ATOM 527 C CA . THR A 1 73 ? 32.594 25.297 -2.586 1 93.56 73 THR A CA 1
ATOM 528 C C . THR A 1 73 ? 31.125 24.875 -2.578 1 93.56 73 THR A C 1
ATOM 530 O O . THR A 1 73 ? 30.234 25.719 -2.496 1 93.56 73 THR A O 1
ATOM 533 N N . ALA A 1 74 ? 30.906 23.578 -2.711 1 93.62 74 ALA A N 1
ATOM 534 C CA . ALA A 1 74 ? 29.547 23.047 -2.713 1 93.62 74 ALA A CA 1
ATOM 535 C C . ALA A 1 74 ? 29.516 21.641 -2.113 1 93.62 74 ALA A C 1
ATOM 537 O O . ALA A 1 74 ? 30.484 20.891 -2.209 1 93.62 74 ALA A O 1
ATOM 538 N N . PRO A 1 75 ? 28.406 21.312 -1.491 1 92.12 75 PRO A N 1
ATOM 539 C CA . PRO A 1 75 ? 28.297 19.953 -0.925 1 92.12 75 PRO A CA 1
ATOM 540 C C . PRO A 1 75 ? 28.078 18.891 -1.99 1 92.12 75 PRO A C 1
ATOM 542 O O . PRO A 1 75 ? 28.438 17.734 -1.791 1 92.12 75 PRO A O 1
ATOM 545 N N . ILE A 1 76 ? 27.391 19.297 -3.062 1 93.81 76 ILE A N 1
ATOM 546 C CA . ILE A 1 76 ? 27.094 18.328 -4.113 1 93.81 76 ILE A CA 1
ATOM 547 C C . ILE A 1 76 ? 27.5 18.906 -5.473 1 93.81 76 ILE A C 1
ATOM 549 O O . ILE A 1 76 ? 27.219 20.062 -5.777 1 93.81 76 ILE A O 1
ATOM 553 N N . TYR A 1 77 ? 28.203 18.125 -6.219 1 96 77 TYR A N 1
ATOM 554 C CA . TYR A 1 77 ? 28.578 18.453 -7.59 1 96 77 TYR A CA 1
ATOM 555 C C . TYR A 1 77 ? 27.859 17.547 -8.578 1 96 77 TYR A C 1
ATOM 557 O O . TYR A 1 77 ? 27.547 16.391 -8.258 1 96 77 TYR A O 1
ATOM 565 N N . PHE A 1 78 ? 27.547 18.094 -9.688 1 95.31 78 PHE A N 1
ATOM 566 C CA . PHE A 1 78 ? 26.828 17.359 -10.719 1 95.31 78 PHE A CA 1
ATOM 567 C C . PHE A 1 78 ? 27.625 17.297 -12.008 1 95.31 78 PHE A C 1
ATOM 569 O O . PHE A 1 78 ? 28.266 18.281 -12.398 1 95.31 78 PHE A O 1
ATOM 576 N N . VAL A 1 79 ? 27.719 16.109 -12.625 1 95.69 79 VAL A N 1
ATOM 577 C CA . VAL A 1 79 ? 28.453 15.953 -13.883 1 95.69 79 VAL A CA 1
ATOM 578 C C . VAL A 1 79 ? 27.734 14.953 -14.781 1 95.69 79 VAL A C 1
ATOM 580 O O . VAL A 1 79 ? 27.203 13.953 -14.305 1 95.69 79 VAL A O 1
ATOM 583 N N . GLU A 1 80 ? 27.641 15.312 -16.062 1 94.38 80 GLU A N 1
ATOM 584 C CA . GLU A 1 80 ? 27.141 14.344 -17.031 1 94.38 80 GLU A CA 1
ATOM 585 C C . GLU A 1 80 ? 28.266 13.438 -17.531 1 94.38 80 GLU A C 1
ATOM 587 O O . GLU A 1 80 ? 29.406 13.883 -17.703 1 94.38 80 GLU A O 1
ATOM 592 N N . GLU A 1 81 ? 27.984 12.273 -17.766 1 91.44 81 GLU A N 1
ATOM 593 C CA . GLU A 1 81 ? 29 11.312 -18.156 1 91.44 81 GLU A CA 1
ATOM 594 C C . GLU A 1 81 ? 29.688 11.734 -19.453 1 91.44 81 GLU A C 1
ATOM 596 O O . GLU A 1 81 ? 30.875 11.477 -19.641 1 91.44 81 GLU A O 1
ATOM 601 N N . ARG A 1 82 ? 28.969 12.445 -20.297 1 90.31 82 ARG A N 1
ATOM 602 C CA . ARG A 1 82 ? 29.516 12.836 -21.594 1 90.31 82 ARG A CA 1
ATOM 603 C C . ARG A 1 82 ? 30.578 13.914 -21.438 1 90.31 82 ARG A C 1
ATOM 605 O O . ARG A 1 82 ? 31.422 14.102 -22.312 1 90.31 82 ARG A O 1
ATOM 612 N N . GLU A 1 83 ? 30.531 14.625 -20.297 1 92.75 83 GLU A N 1
ATOM 613 C CA . GLU A 1 83 ? 31.484 15.703 -20.062 1 92.75 83 GLU A CA 1
ATOM 614 C C . GLU A 1 83 ? 32.875 15.156 -19.797 1 92.75 83 GLU A C 1
ATOM 616 O O . GLU A 1 83 ? 33.875 15.844 -20.016 1 92.75 83 GLU A O 1
ATOM 621 N N . GLY A 1 84 ? 33.031 13.977 -19.344 1 91.81 84 GLY A N 1
ATOM 622 C CA . GLY A 1 84 ? 34.312 13.273 -19.203 1 91.81 84 GLY A CA 1
ATOM 623 C C . GLY A 1 84 ? 35.031 13.648 -17.922 1 91.81 84 GLY A C 1
ATOM 624 O O . GLY A 1 84 ? 35.906 12.891 -17.453 1 91.81 84 GLY A O 1
ATOM 625 N N . GLU A 1 85 ? 34.844 14.922 -17.5 1 94.75 85 GLU A N 1
ATOM 626 C CA . GLU A 1 85 ? 35.531 15.344 -16.281 1 94.75 85 GLU A CA 1
ATOM 627 C C . GLU A 1 85 ? 34.656 16.297 -15.453 1 94.75 85 GLU A C 1
ATOM 629 O O . GLU A 1 85 ? 33.812 16.984 -16 1 94.75 85 GLU A O 1
ATOM 634 N N . VAL A 1 86 ? 34.875 16.188 -14.188 1 95.12 86 VAL A N 1
ATOM 635 C CA . VAL A 1 86 ? 34.156 17.109 -13.281 1 95.12 86 VAL A CA 1
ATOM 636 C C . VAL A 1 86 ? 35.188 18 -12.586 1 95.12 86 VAL A C 1
ATOM 638 O O . VAL A 1 86 ? 36.281 17.547 -12.211 1 95.12 86 VAL A O 1
ATOM 641 N N . VAL A 1 87 ? 34.875 19.25 -12.555 1 94.94 87 VAL A N 1
ATOM 642 C CA . VAL A 1 87 ? 35.719 20.234 -11.891 1 94.94 87 VAL A CA 1
ATOM 643 C C . VAL A 1 87 ? 35.188 20.516 -10.484 1 94.94 87 VAL A C 1
ATOM 645 O O . VAL A 1 87 ? 34.031 20.891 -10.32 1 94.94 87 VAL A O 1
ATOM 648 N N . ILE A 1 88 ? 35.969 20.266 -9.492 1 96.06 88 ILE A N 1
ATOM 649 C CA . ILE A 1 88 ? 35.594 20.5 -8.094 1 96.06 88 ILE A CA 1
ATOM 650 C C . ILE A 1 88 ? 36.469 21.609 -7.523 1 96.06 88 ILE A C 1
ATOM 652 O O . ILE A 1 88 ? 37.688 21.594 -7.652 1 96.06 88 ILE A O 1
ATOM 656 N N . ASP A 1 89 ? 35.844 22.516 -6.863 1 95.06 89 ASP A N 1
ATOM 657 C CA . ASP A 1 89 ? 36.531 23.703 -6.359 1 95.06 89 ASP A CA 1
ATOM 658 C C . ASP A 1 89 ? 36.688 23.625 -4.844 1 95.06 89 ASP A C 1
ATOM 660 O O . ASP A 1 89 ? 35.781 23.25 -4.125 1 95.06 89 ASP A O 1
ATOM 664 N N . ILE A 1 90 ? 37.875 23.953 -4.441 1 95.5 90 ILE A N 1
ATOM 665 C CA . ILE A 1 90 ? 38.188 24.094 -3.023 1 95.5 90 ILE A CA 1
ATOM 666 C C . ILE A 1 90 ? 38.438 25.578 -2.697 1 95.5 90 ILE A C 1
ATOM 668 O O . ILE A 1 90 ? 39.188 26.25 -3.389 1 95.5 90 ILE A O 1
ATOM 672 N N . MET A 1 91 ? 37.812 26.016 -1.732 1 93 91 MET A N 1
ATOM 673 C CA . MET A 1 91 ? 37.938 27.422 -1.376 1 93 91 MET A CA 1
ATOM 674 C C . MET A 1 91 ? 38.688 27.594 -0.064 1 93 91 MET A C 1
ATOM 676 O O . MET A 1 91 ? 38.625 26.734 0.814 1 93 91 MET A O 1
ATOM 680 N N . ARG A 1 92 ? 39.406 28.625 0.045 1 91.81 92 ARG A N 1
ATOM 681 C CA . ARG A 1 92 ? 40.156 29.047 1.238 1 91.81 92 ARG A CA 1
ATOM 682 C C . ARG A 1 92 ? 39.438 30.188 1.946 1 91.81 92 ARG A C 1
ATOM 684 O O . ARG A 1 92 ? 39.094 31.203 1.319 1 91.81 92 ARG A O 1
ATOM 691 N N . LEU A 1 93 ? 39.094 29.922 3.18 1 89.44 93 LEU A N 1
ATOM 692 C CA . LEU A 1 93 ? 38.438 30.938 3.994 1 89.44 93 LEU A CA 1
ATOM 693 C C . LEU A 1 93 ? 39.344 31.406 5.117 1 89.44 93 LEU A C 1
ATOM 695 O O . LEU A 1 93 ? 40.094 30.609 5.703 1 89.44 93 LEU A O 1
ATOM 699 N N . GLY A 1 94 ? 39.344 32.719 5.379 1 84.38 94 GLY A N 1
ATOM 700 C CA . GLY A 1 94 ? 40.156 33.25 6.465 1 84.38 94 GLY A CA 1
ATOM 701 C C . GLY A 1 94 ? 41 34.469 6.051 1 84.38 94 GLY A C 1
ATOM 702 O O . GLY A 1 94 ? 40.469 35.375 5.391 1 84.38 94 GLY A O 1
ATOM 703 N N . SER A 1 95 ? 42.312 34.562 6.535 1 78.06 95 SER A N 1
ATOM 704 C CA . SER A 1 95 ? 43.188 35.688 6.324 1 78.06 95 SER A CA 1
ATOM 705 C C . SER A 1 95 ? 43.938 35.594 5.004 1 78.06 95 SER A C 1
ATOM 707 O O . SER A 1 95 ? 44.469 36.562 4.504 1 78.06 95 SER A O 1
ATOM 709 N N . MET A 1 96 ? 44 34.469 4.348 1 83.44 96 MET A N 1
ATOM 710 C CA . MET A 1 96 ? 44.688 34.219 3.072 1 83.44 96 MET A CA 1
ATOM 711 C C . MET A 1 96 ? 46.188 34.438 3.184 1 83.44 96 MET A C 1
ATOM 713 O O . MET A 1 96 ? 46.812 34.812 2.205 1 83.44 96 MET A O 1
ATOM 717 N N . ARG A 1 97 ? 46.719 34.25 4.348 1 82.62 97 ARG A N 1
ATOM 718 C CA . ARG A 1 97 ? 48.156 34.5 4.543 1 82.62 97 ARG A CA 1
ATOM 719 C C . ARG A 1 97 ? 48.875 33.156 4.723 1 82.62 97 ARG A C 1
ATOM 721 O O . ARG A 1 97 ? 48.375 32.25 5.34 1 82.62 97 ARG A O 1
ATOM 728 N N . GLY A 1 98 ? 50 33.125 4.137 1 86.5 98 GLY A N 1
ATOM 729 C CA . GLY A 1 98 ? 50.844 31.969 4.301 1 86.5 98 GLY A CA 1
ATOM 730 C C . GLY A 1 98 ? 50.469 30.828 3.361 1 86.5 98 GLY A C 1
ATOM 731 O O . GLY A 1 98 ? 49.438 30.891 2.682 1 86.5 98 GLY A O 1
ATOM 732 N N . ALA A 1 99 ? 51.344 29.844 3.342 1 91.31 99 ALA A N 1
ATOM 733 C CA . ALA A 1 99 ? 51.125 28.672 2.512 1 91.31 99 ALA A CA 1
ATOM 734 C C . ALA A 1 99 ? 50.406 27.578 3.301 1 91.31 99 ALA A C 1
ATOM 736 O O . ALA A 1 99 ? 50.781 27.281 4.438 1 91.31 99 ALA A O 1
ATOM 737 N N . VAL A 1 100 ? 49.312 27.094 2.785 1 92.88 100 VAL A N 1
ATOM 738 C CA . VAL A 1 100 ? 48.531 26.031 3.408 1 92.88 100 VAL A CA 1
ATOM 739 C C . VAL A 1 100 ? 48.312 24.891 2.406 1 92.88 100 VAL A C 1
ATOM 741 O O . VAL A 1 100 ? 48.375 25.109 1.194 1 92.88 100 VAL A O 1
ATOM 744 N N . SER A 1 101 ? 48.25 23.688 2.924 1 92.94 101 SER A N 1
ATOM 745 C CA . SER A 1 101 ? 48.062 22.547 2.023 1 92.94 101 SER A CA 1
ATOM 746 C C . SER A 1 101 ? 47.062 21.562 2.592 1 92.94 101 SER A C 1
ATOM 748 O O . SER A 1 101 ? 46.844 21.516 3.803 1 92.94 101 SER A O 1
ATOM 750 N N . VAL A 1 102 ? 46.375 20.781 1.691 1 95 102 VAL A N 1
ATOM 751 C CA . VAL A 1 102 ? 45.406 19.734 2.055 1 95 102 VAL A CA 1
ATOM 752 C C . VAL A 1 102 ? 45.5 18.594 1.045 1 95 102 VAL A C 1
ATOM 754 O O . VAL A 1 102 ? 45.844 18.812 -0.12 1 95 102 VAL A O 1
ATOM 757 N N . ARG A 1 103 ? 45.219 17.422 1.482 1 96.31 103 ARG A N 1
ATOM 758 C CA . ARG A 1 103 ? 45.156 16.266 0.606 1 96.31 103 ARG A CA 1
ATOM 759 C C . ARG A 1 103 ? 43.719 15.898 0.29 1 96.31 103 ARG A C 1
ATOM 761 O O . ARG A 1 103 ? 42.812 16.156 1.089 1 96.31 103 ARG A O 1
ATOM 768 N N . TRP A 1 104 ? 43.5 15.438 -0.906 1 96.31 104 TRP A N 1
ATOM 769 C CA . TRP A 1 104 ? 42.156 15 -1.295 1 96.31 104 TRP A CA 1
ATOM 770 C C . TRP A 1 104 ? 42.219 13.602 -1.915 1 96.31 104 TRP A C 1
ATOM 772 O O . TRP A 1 104 ? 43.25 13.195 -2.455 1 96.31 104 TRP A O 1
ATOM 782 N N . LYS A 1 105 ? 41.125 12.82 -1.739 1 96.81 105 LYS A N 1
ATOM 783 C CA . LYS A 1 105 ? 40.969 11.484 -2.314 1 96.81 105 LYS A CA 1
ATOM 784 C C . LYS A 1 105 ? 39.531 11.195 -2.664 1 96.81 105 LYS A C 1
ATOM 786 O O . LYS A 1 105 ? 38.594 11.703 -2.018 1 96.81 105 LYS A O 1
ATOM 791 N N . THR A 1 106 ? 39.438 10.422 -3.723 1 96.44 106 THR A N 1
ATOM 792 C CA . THR A 1 106 ? 38.094 9.969 -4.09 1 96.44 106 THR A CA 1
ATOM 793 C C . THR A 1 106 ? 37.719 8.695 -3.342 1 96.44 106 THR A C 1
ATOM 795 O O . THR A 1 106 ? 38.594 7.848 -3.088 1 96.44 106 THR A O 1
ATOM 798 N N . VAL A 1 107 ? 36.531 8.617 -2.908 1 95.19 107 VAL A N 1
ATOM 799 C CA . VAL A 1 107 ? 36.031 7.453 -2.189 1 95.19 107 VAL A CA 1
ATOM 800 C C . VAL A 1 107 ? 34.781 6.922 -2.879 1 95.19 107 VAL A C 1
ATOM 802 O O . VAL A 1 107 ? 33.938 7.699 -3.344 1 95.19 107 VAL A O 1
ATOM 805 N N . ASP A 1 108 ? 34.656 5.648 -2.844 1 92.62 108 ASP A N 1
ATOM 806 C CA . ASP A 1 108 ? 33.531 5 -3.516 1 92.62 108 ASP A CA 1
ATOM 807 C C . ASP A 1 108 ? 32.25 5.219 -2.746 1 92.62 108 ASP A C 1
ATOM 809 O O . ASP A 1 108 ? 32.25 5.227 -1.513 1 92.62 108 ASP A O 1
ATOM 813 N N . GLY A 1 109 ? 31.203 5.52 -3.398 1 90 109 GLY A N 1
ATOM 814 C CA . GLY A 1 109 ? 29.828 5.473 -2.928 1 90 109 GLY A CA 1
ATOM 815 C C . GLY A 1 109 ? 28.969 4.461 -3.674 1 90 109 GLY A C 1
ATOM 816 O O . GLY A 1 109 ? 29.328 3.287 -3.77 1 90 109 GLY A O 1
ATOM 817 N N . SER A 1 110 ? 27.906 4.918 -4.211 1 87.69 110 SER A N 1
ATOM 818 C CA . SER A 1 110 ? 27.125 4.059 -5.098 1 87.69 110 SER A CA 1
ATOM 819 C C . SER A 1 110 ? 27.828 3.869 -6.438 1 87.69 110 SER A C 1
ATOM 821 O O . SER A 1 110 ? 27.641 2.848 -7.105 1 87.69 110 SER A O 1
ATOM 823 N N . GLY A 1 111 ? 28.562 4.973 -6.746 1 89.81 111 GLY A N 1
ATOM 824 C CA . GLY A 1 111 ? 29.453 4.852 -7.891 1 89.81 111 GLY A CA 1
ATOM 825 C C . GLY A 1 111 ? 30.812 4.301 -7.531 1 89.81 111 GLY A C 1
ATOM 826 O O . GLY A 1 111 ? 31.453 4.781 -6.598 1 89.81 111 GLY A O 1
ATOM 827 N N . LYS A 1 112 ? 31.234 3.346 -8.281 1 90.62 112 LYS A N 1
ATOM 828 C CA . LYS A 1 112 ? 32.5 2.695 -7.992 1 90.62 112 LYS A CA 1
ATOM 829 C C . LYS A 1 112 ? 33.594 3.162 -8.953 1 90.62 112 LYS A C 1
ATOM 831 O O . LYS A 1 112 ? 33.312 3.559 -10.086 1 90.62 112 LYS A O 1
ATOM 836 N N . ALA A 1 113 ? 34.812 3.051 -8.414 1 93.62 113 ALA A N 1
ATOM 837 C CA . ALA A 1 113 ? 35.969 3.414 -9.227 1 93.62 113 ALA A CA 1
ATOM 838 C C . ALA A 1 113 ? 36.188 2.404 -10.344 1 93.62 113 ALA A C 1
ATOM 840 O O . ALA A 1 113 ? 36.094 1.192 -10.125 1 93.62 113 ALA A O 1
ATOM 841 N N . GLY A 1 114 ? 36.406 2.877 -11.578 1 87.81 114 GLY A N 1
ATOM 842 C CA . GLY A 1 114 ? 36.625 2.006 -12.727 1 87.81 114 GLY A CA 1
ATOM 843 C C . GLY A 1 114 ? 35.406 1.88 -13.609 1 87.81 114 GLY A C 1
ATOM 844 O O . GLY A 1 114 ? 35.5 1.569 -14.797 1 87.81 114 GLY A O 1
ATOM 845 N N . SER A 1 115 ? 34.281 2.062 -12.969 1 86.69 115 SER A N 1
ATOM 846 C CA . SER A 1 115 ? 33.031 1.937 -13.734 1 86.69 115 SER A CA 1
ATOM 847 C C . SER A 1 115 ? 32.438 3.305 -14.039 1 86.69 115 SER A C 1
ATOM 849 O O . SER A 1 115 ? 32.031 3.574 -15.172 1 86.69 115 SER A O 1
ATOM 851 N N . ARG A 1 116 ? 32.469 4.176 -13.023 1 89.44 116 ARG A N 1
ATOM 852 C CA . ARG A 1 116 ? 31.812 5.469 -13.219 1 89.44 116 ARG A CA 1
ATOM 853 C C . ARG A 1 116 ? 32.844 6.602 -13.188 1 89.44 116 ARG A C 1
ATOM 855 O O . ARG A 1 116 ? 32.594 7.672 -13.75 1 89.44 116 ARG A O 1
ATOM 862 N N . TYR A 1 117 ? 33.812 6.395 -12.398 1 93.81 117 TYR A N 1
ATOM 863 C CA . TYR A 1 117 ? 34.875 7.402 -12.312 1 93.81 117 TYR A CA 1
ATOM 864 C C . TYR A 1 117 ? 36.25 6.754 -12.148 1 93.81 117 TYR A C 1
ATOM 866 O O . TYR A 1 117 ? 36.344 5.531 -12.023 1 93.81 117 TYR A O 1
ATOM 874 N N . SER A 1 118 ? 37.25 7.574 -12.305 1 94.56 118 SER A N 1
ATOM 875 C CA . SER A 1 118 ? 38.594 7.105 -12.078 1 94.56 118 SER A CA 1
ATOM 876 C C . SER A 1 118 ? 39.125 7.582 -10.734 1 94.56 118 SER A C 1
ATOM 878 O O . SER A 1 118 ? 39.125 8.781 -10.438 1 94.56 118 SER A O 1
ATOM 880 N N . ALA A 1 119 ? 39.5 6.598 -9.969 1 95.19 119 ALA A N 1
ATOM 881 C CA . ALA A 1 119 ? 40.031 6.934 -8.656 1 95.19 119 ALA A CA 1
ATOM 882 C C . ALA A 1 119 ? 41.219 7.902 -8.773 1 95.19 119 ALA A C 1
ATOM 884 O O . ALA A 1 119 ? 42.062 7.773 -9.68 1 95.19 119 ALA A O 1
ATOM 885 N N . ALA A 1 120 ? 41.156 8.914 -8.016 1 94.88 120 ALA A N 1
ATOM 886 C CA . ALA A 1 120 ? 42.219 9.93 -8.031 1 94.88 120 ALA A CA 1
ATOM 887 C C . ALA A 1 120 ? 42.469 10.445 -6.621 1 94.88 120 ALA A C 1
ATOM 889 O O . ALA A 1 120 ? 41.625 10.391 -5.75 1 94.88 120 ALA A O 1
ATOM 890 N N . SER A 1 121 ? 43.688 10.758 -6.336 1 95.31 121 SER A N 1
ATOM 891 C CA . SER A 1 121 ? 44.125 11.398 -5.102 1 95.31 121 SER A CA 1
ATOM 892 C C . SER A 1 121 ? 45.219 12.414 -5.371 1 95.31 121 SER A C 1
ATOM 894 O O . SER A 1 121 ? 45.875 12.352 -6.398 1 95.31 121 SER A O 1
ATOM 896 N N . GLY A 1 122 ? 45.344 13.43 -4.551 1 94.44 122 GLY A N 1
ATOM 897 C CA . GLY A 1 122 ? 46.375 14.453 -4.746 1 94.44 122 GLY A CA 1
ATOM 898 C C . GLY A 1 122 ? 46.5 15.406 -3.57 1 94.44 122 GLY A C 1
ATOM 899 O O . GLY A 1 122 ? 45.75 15.281 -2.584 1 94.44 122 GLY A O 1
ATOM 900 N N . LYS A 1 123 ? 47.5 16.281 -3.676 1 95.06 123 LYS A N 1
ATOM 901 C CA . LYS A 1 123 ? 47.75 17.328 -2.701 1 95.06 123 LYS A CA 1
ATOM 902 C C . LYS A 1 123 ? 47.594 18.719 -3.34 1 95.06 123 LYS A C 1
ATOM 904 O O . LYS A 1 123 ? 48.062 18.938 -4.461 1 95.06 123 LYS A O 1
ATOM 909 N N . VAL A 1 124 ? 46.844 19.531 -2.744 1 94.75 124 VAL A N 1
ATOM 910 C CA . VAL A 1 124 ? 46.625 20.891 -3.236 1 94.75 124 VAL A CA 1
ATOM 911 C C . VAL A 1 124 ? 47.375 21.875 -2.334 1 94.75 124 VAL A C 1
ATOM 913 O O . VAL A 1 124 ? 47.188 21.859 -1.114 1 94.75 124 VAL A O 1
ATOM 916 N N . LEU A 1 125 ? 48.188 22.688 -2.932 1 94.5 125 LEU A N 1
ATOM 917 C CA . LEU A 1 125 ? 48.969 23.719 -2.213 1 94.5 125 LEU A CA 1
ATOM 918 C C . LEU A 1 125 ? 48.438 25.109 -2.543 1 94.5 125 LEU A C 1
ATOM 920 O O . LEU A 1 125 ? 48.344 25.484 -3.715 1 94.5 125 LEU A O 1
ATOM 924 N N . PHE A 1 126 ? 48 25.812 -1.521 1 93.56 126 PHE A N 1
ATOM 925 C CA . PHE A 1 126 ? 47.594 27.203 -1.658 1 93.56 126 PHE A CA 1
ATOM 926 C C . PHE A 1 126 ? 48.719 28.141 -1.258 1 93.56 126 PHE A C 1
ATOM 928 O O . PHE A 1 126 ? 49.219 28.078 -0.13 1 93.56 126 PHE A O 1
ATOM 935 N N . GLN A 1 127 ? 49.125 28.938 -2.227 1 91.5 127 GLN A N 1
ATOM 936 C CA . GLN A 1 127 ? 50.125 29.969 -1.911 1 91.5 127 GLN A CA 1
ATOM 937 C C . GLN A 1 127 ? 49.469 31.188 -1.29 1 91.5 127 GLN A C 1
ATOM 939 O O . GLN A 1 127 ? 48.219 31.25 -1.158 1 91.5 127 GLN A O 1
ATOM 944 N N . ASP A 1 128 ? 50.312 32.156 -0.931 1 87.38 128 ASP A N 1
ATOM 945 C CA . ASP A 1 128 ? 49.844 33.375 -0.301 1 87.38 128 ASP A CA 1
ATOM 946 C C . ASP A 1 128 ? 48.906 34.156 -1.241 1 87.38 128 ASP A C 1
ATOM 948 O O . ASP A 1 128 ? 49.25 34.375 -2.408 1 87.38 128 ASP A O 1
ATOM 952 N N . GLY A 1 129 ? 47.656 34.375 -0.872 1 83 129 GLY A N 1
ATOM 953 C CA . GLY A 1 129 ? 46.719 35.219 -1.611 1 83 129 GLY A CA 1
ATOM 954 C C . GLY A 1 129 ? 45.812 34.406 -2.527 1 83 129 GLY A C 1
ATOM 955 O O . GLY A 1 129 ? 44.906 34.969 -3.164 1 83 129 GLY A O 1
ATOM 956 N N . GLU A 1 130 ? 46.031 33.156 -2.545 1 88.81 130 GLU A N 1
ATOM 957 C CA . GLU A 1 130 ? 45.188 32.312 -3.416 1 88.81 130 GLU A CA 1
ATOM 958 C C . GLU A 1 130 ? 43.875 32 -2.756 1 88.81 130 GLU A C 1
ATOM 960 O O . GLU A 1 130 ? 43.812 31.578 -1.604 1 88.81 130 GLU A O 1
ATOM 965 N N . LEU A 1 131 ? 42.812 32.188 -3.547 1 88.56 131 LEU A N 1
ATOM 966 C CA . LEU A 1 131 ? 41.469 32.125 -2.975 1 88.56 131 LEU A CA 1
ATOM 967 C C . LEU A 1 131 ? 40.844 30.75 -3.262 1 88.56 131 LEU A C 1
ATOM 969 O O . LEU A 1 131 ? 40 30.266 -2.488 1 88.56 131 LEU A O 1
ATOM 973 N N . MET A 1 132 ? 41.156 30.188 -4.383 1 92.19 132 MET A N 1
ATOM 974 C CA . MET A 1 132 ? 40.469 28.984 -4.812 1 92.19 132 MET A CA 1
ATOM 975 C C . MET A 1 132 ? 41.375 28.156 -5.738 1 92.19 132 MET A C 1
ATOM 977 O O . MET A 1 132 ? 42.188 28.703 -6.469 1 92.19 132 MET A O 1
ATOM 981 N N . LYS A 1 133 ? 41.188 26.891 -5.602 1 93.69 133 LYS A N 1
ATOM 982 C CA . LYS A 1 133 ? 41.844 25.953 -6.504 1 93.69 133 LYS A CA 1
ATOM 983 C C . LYS A 1 133 ? 40.875 24.875 -6.984 1 93.69 133 LYS A C 1
ATOM 985 O O . LYS A 1 133 ? 39.906 24.547 -6.285 1 93.69 133 LYS A O 1
ATOM 990 N N . SER A 1 134 ? 41.094 24.469 -8.164 1 94.75 134 SER A N 1
ATOM 991 C CA . SER A 1 134 ? 40.188 23.469 -8.75 1 94.75 134 SER A CA 1
ATOM 992 C C . SER A 1 134 ? 40.906 22.141 -8.961 1 94.75 134 SER A C 1
ATOM 994 O O . SER A 1 134 ? 42.094 22.094 -9.242 1 94.75 134 SER A O 1
ATOM 996 N N . ILE A 1 135 ? 40.219 21.094 -8.727 1 95.44 135 ILE A N 1
ATOM 997 C CA . ILE A 1 135 ? 40.688 19.734 -9 1 95.44 135 ILE A CA 1
ATOM 998 C C . ILE A 1 135 ? 39.812 19.094 -10.078 1 95.44 135 ILE A C 1
ATOM 1000 O O . ILE A 1 135 ? 38.594 19.375 -10.148 1 95.44 135 ILE A O 1
ATOM 1004 N N . ASN A 1 136 ? 40.438 18.266 -10.852 1 95.06 136 ASN A N 1
ATOM 1005 C CA . ASN A 1 136 ? 39.719 17.578 -11.914 1 95.06 136 ASN A CA 1
ATOM 1006 C C . ASN A 1 136 ? 39.688 16.062 -11.688 1 95.06 136 ASN A C 1
ATOM 1008 O O . ASN A 1 136 ? 40.719 15.461 -11.383 1 95.06 136 ASN A O 1
ATOM 1012 N N . VAL A 1 137 ? 38.594 15.516 -11.695 1 96.31 137 VAL A N 1
ATOM 1013 C CA . VAL A 1 137 ? 38.406 14.07 -11.609 1 96.31 137 VAL A CA 1
ATOM 1014 C C . VAL A 1 137 ? 37.75 13.555 -12.898 1 96.31 137 VAL A C 1
ATOM 1016 O O . VAL A 1 137 ? 36.75 14.102 -13.367 1 96.31 137 VAL A O 1
ATOM 1019 N N . LYS A 1 138 ? 38.344 12.516 -13.398 1 95.88 138 LYS A N 1
ATOM 1020 C CA . LYS A 1 138 ? 37.844 11.953 -14.648 1 95.88 138 LYS A CA 1
ATOM 1021 C C . LYS A 1 138 ? 36.625 11.047 -14.406 1 95.88 138 LYS A C 1
ATOM 1023 O O . LYS A 1 138 ? 36.625 10.281 -13.445 1 95.88 138 LYS A O 1
ATOM 1028 N N . VAL A 1 139 ? 35.688 11.211 -15.258 1 94.88 139 VAL A N 1
ATOM 1029 C CA . VAL A 1 139 ? 34.469 10.383 -15.211 1 94.88 139 VAL A CA 1
ATOM 1030 C C . VAL A 1 139 ? 34.438 9.469 -16.438 1 94.88 139 VAL A C 1
ATOM 1032 O O . VAL A 1 139 ? 34.875 9.852 -17.516 1 94.88 139 VAL A O 1
ATOM 1035 N N . VAL A 1 140 ? 33.938 8.289 -16.281 1 92.88 140 VAL A N 1
ATOM 1036 C CA . VAL A 1 140 ? 33.906 7.281 -17.328 1 92.88 140 VAL A CA 1
ATOM 1037 C C . VAL A 1 140 ? 32.562 7.34 -18.047 1 92.88 140 VAL A C 1
ATOM 1039 O O . VAL A 1 140 ? 31.5 7.305 -17.406 1 92.88 140 VAL A O 1
ATOM 1042 N N . ASP A 1 141 ? 32.594 7.414 -19.344 1 90.25 141 ASP A N 1
ATOM 1043 C CA . ASP A 1 141 ? 31.375 7.398 -20.172 1 90.25 141 ASP A CA 1
ATOM 1044 C C . ASP A 1 141 ? 31.047 5.98 -20.641 1 90.25 141 ASP A C 1
ATOM 1046 O O . ASP A 1 141 ? 31.797 5.398 -21.422 1 90.25 141 ASP A O 1
ATOM 1050 N N . SER A 1 142 ? 30.047 5.457 -20.094 1 85.38 142 SER A N 1
ATOM 1051 C CA . SER A 1 142 ? 29.609 4.121 -20.484 1 85.38 142 SER A CA 1
ATOM 1052 C C . SER A 1 142 ? 28.375 4.188 -21.375 1 85.38 142 SER A C 1
ATOM 1054 O O . SER A 1 142 ? 27.547 5.09 -21.234 1 85.38 142 SER A O 1
ATOM 1056 N N . GLU A 1 143 ? 28.234 3.23 -22.312 1 84.94 143 GLU A N 1
ATOM 1057 C CA . GLU A 1 143 ? 27.078 3.17 -23.188 1 84.94 143 GLU A CA 1
ATOM 1058 C C . GLU A 1 143 ? 25.906 2.451 -22.516 1 84.94 143 GLU A C 1
ATOM 1060 O O . GLU A 1 143 ? 24.766 2.537 -22.984 1 84.94 143 GLU A O 1
ATOM 1065 N N . LEU A 1 144 ? 26.219 1.919 -21.438 1 87.62 144 LEU A N 1
ATOM 1066 C CA . LEU A 1 144 ? 25.172 1.182 -20.734 1 87.62 144 LEU A CA 1
ATOM 1067 C C . LEU A 1 144 ? 24.406 2.094 -19.781 1 87.62 144 LEU A C 1
ATOM 1069 O O . LEU A 1 144 ? 25 2.965 -19.141 1 87.62 144 LEU A O 1
ATOM 1073 N N . TRP A 1 145 ? 23.188 1.851 -19.734 1 91 145 TRP A N 1
ATOM 1074 C CA . TRP A 1 145 ? 22.328 2.652 -18.859 1 91 145 TRP A CA 1
ATOM 1075 C C . TRP A 1 145 ? 22.625 2.385 -17.391 1 91 145 TRP A C 1
ATOM 1077 O O . TRP A 1 145 ? 22.891 1.246 -17.016 1 91 145 TRP A O 1
ATOM 1087 N N . ALA A 1 146 ? 22.625 3.393 -16.578 1 86.69 146 ALA A N 1
ATOM 1088 C CA . ALA A 1 146 ? 22.734 3.318 -15.117 1 86.69 146 ALA A CA 1
ATOM 1089 C C . ALA A 1 146 ? 21.938 4.434 -14.445 1 86.69 146 ALA A C 1
ATOM 1091 O O . ALA A 1 146 ? 21.719 5.488 -15.047 1 86.69 146 ALA A O 1
ATOM 1092 N N . ALA A 1 147 ? 21.422 4.148 -13.273 1 88.94 147 ALA A N 1
ATOM 1093 C CA . ALA A 1 147 ? 20.812 5.219 -12.5 1 88.94 147 ALA A CA 1
ATOM 1094 C C . ALA A 1 147 ? 21.844 6.23 -12.031 1 88.94 147 ALA A C 1
ATOM 1096 O O . ALA A 1 147 ? 23.047 6.043 -12.25 1 88.94 147 ALA A O 1
ATOM 1097 N N . THR A 1 148 ? 21.375 7.305 -11.5 1 90.19 148 THR A N 1
ATOM 1098 C CA . THR A 1 148 ? 22.297 8.32 -11 1 90.19 148 THR A CA 1
ATOM 1099 C C . THR A 1 148 ? 23.078 7.801 -9.797 1 90.19 148 THR A C 1
ATOM 1101 O O . THR A 1 148 ? 22.484 7.508 -8.75 1 90.19 148 THR A O 1
ATOM 1104 N N . LEU A 1 149 ? 24.328 7.621 -10.016 1 92.44 149 LEU A N 1
ATOM 1105 C CA . LEU A 1 149 ? 25.203 7.141 -8.953 1 92.44 149 LEU A CA 1
ATOM 1106 C C . LEU A 1 149 ? 26.125 8.25 -8.469 1 92.44 149 LEU A C 1
ATOM 1108 O O . LEU A 1 149 ? 26.297 9.266 -9.148 1 92.44 149 LEU A O 1
ATOM 1112 N N . GLU A 1 150 ? 26.594 8.086 -7.305 1 94.31 150 GLU A N 1
ATOM 1113 C CA . GLU A 1 150 ? 27.406 9.148 -6.719 1 94.31 150 GLU A CA 1
ATOM 1114 C C . GLU A 1 150 ? 28.656 8.578 -6.07 1 94.31 150 GLU A C 1
ATOM 1116 O O . GLU A 1 150 ? 28.688 7.418 -5.664 1 94.31 150 GLU A O 1
ATOM 1121 N N . PHE A 1 151 ? 29.734 9.344 -6.102 1 94.75 151 PHE A N 1
ATOM 1122 C CA . PHE A 1 151 ? 30.953 9.062 -5.355 1 94.75 151 PHE A CA 1
ATOM 1123 C C . PHE A 1 151 ? 31.344 10.258 -4.5 1 94.75 151 PHE A C 1
ATOM 1125 O O . PHE A 1 151 ? 30.734 11.32 -4.586 1 94.75 151 PHE A O 1
ATOM 1132 N N . LYS A 1 152 ? 32.25 10.086 -3.58 1 94.94 152 LYS A N 1
ATOM 1133 C CA . LYS A 1 152 ? 32.625 11.133 -2.633 1 94.94 152 LYS A CA 1
ATOM 1134 C C . LYS A 1 152 ? 34.062 11.547 -2.824 1 94.94 152 LYS A C 1
ATOM 1136 O O . LYS A 1 152 ? 34.875 10.789 -3.379 1 94.94 152 LYS A O 1
ATOM 1141 N N . VAL A 1 153 ? 34.312 12.781 -2.508 1 96.5 153 VAL A N 1
ATOM 1142 C CA . VAL A 1 153 ? 35.656 13.32 -2.428 1 96.5 153 VAL A CA 1
ATOM 1143 C C . VAL A 1 153 ? 35.938 13.844 -1.021 1 96.5 153 VAL A C 1
ATOM 1145 O O . VAL A 1 153 ? 35.125 14.578 -0.459 1 96.5 153 VAL A O 1
ATOM 1148 N N . LEU A 1 154 ? 37.031 13.445 -0.493 1 95.69 154 LEU A N 1
ATOM 1149 C CA . LEU A 1 154 ? 37.344 13.789 0.892 1 95.69 154 LEU A CA 1
ATOM 1150 C C . LEU A 1 154 ? 38.625 14.602 0.979 1 95.69 154 LEU A C 1
ATOM 1152 O O . LEU A 1 154 ? 39.594 14.312 0.274 1 95.69 154 LEU A O 1
ATOM 1156 N N . LEU A 1 155 ? 38.594 15.609 1.847 1 95.44 155 LEU A N 1
ATOM 1157 C CA . LEU A 1 155 ? 39.781 16.344 2.23 1 95.44 155 LEU A CA 1
ATOM 1158 C C . LEU A 1 155 ? 40.375 15.797 3.531 1 95.44 155 LEU A C 1
ATOM 1160 O O . LEU A 1 155 ? 39.625 15.516 4.477 1 95.44 155 LEU A O 1
ATOM 1164 N N . SER A 1 156 ? 41.656 15.586 3.447 1 93.56 156 SER A N 1
ATOM 1165 C CA . SER A 1 156 ? 42.281 15.039 4.648 1 93.56 156 SER A CA 1
ATOM 1166 C C . SER A 1 156 ? 43.656 15.656 4.875 1 93.56 156 SER A C 1
ATOM 1168 O O . SER A 1 156 ? 44.219 16.312 3.988 1 93.56 156 SER A O 1
ATOM 1170 N N . GLU A 1 157 ? 44.188 15.609 6.012 1 91.81 157 GLU A N 1
ATOM 1171 C CA . GLU A 1 157 ? 45.531 15.984 6.449 1 91.81 157 GLU A CA 1
ATOM 1172 C C . GLU A 1 157 ? 45.844 17.438 6.133 1 91.81 157 GLU A C 1
ATOM 1174 O O . GLU A 1 157 ? 46.812 17.75 5.43 1 91.81 157 GLU A O 1
ATOM 1179 N N . PRO A 1 158 ? 45.062 18.297 6.75 1 93.5 158 PRO A N 1
ATOM 1180 C CA . PRO A 1 158 ? 45.375 19.719 6.559 1 93.5 158 PRO A CA 1
ATOM 1181 C C . PRO A 1 158 ? 46.688 20.125 7.223 1 93.5 158 PRO A C 1
ATOM 1183 O O . PRO A 1 158 ? 47 19.641 8.312 1 93.5 158 PRO A O 1
ATOM 1186 N N . GLU A 1 159 ? 47.5 20.922 6.5 1 92.56 159 GLU A N 1
ATOM 1187 C CA . GLU A 1 159 ? 48.719 21.469 7.031 1 92.56 159 GLU A CA 1
ATOM 1188 C C . GLU A 1 159 ? 48.625 22.984 7.223 1 92.56 159 GLU A C 1
ATOM 1190 O O . GLU A 1 159 ? 48.375 23.719 6.262 1 92.56 159 GLU A O 1
ATOM 1195 N N . HIS A 1 160 ? 48.719 23.562 8.391 1 89.06 160 HIS A N 1
ATOM 1196 C CA . HIS A 1 160 ? 48.656 24.969 8.766 1 89.06 160 HIS A CA 1
ATOM 1197 C C . HIS A 1 160 ? 47.281 25.547 8.523 1 89.06 160 HIS A C 1
ATOM 1199 O O . HIS A 1 160 ? 47.125 26.734 8.211 1 89.06 160 HIS A O 1
ATOM 1205 N N . CYS A 1 161 ? 46.25 24.656 8.398 1 89.62 161 CYS A N 1
ATOM 1206 C CA . CYS A 1 161 ? 44.875 25.062 8.211 1 89.62 161 CYS A CA 1
ATOM 1207 C C . CYS A 1 161 ? 43.906 24.031 8.805 1 89.62 161 CYS A C 1
ATOM 1209 O O . CYS A 1 161 ? 44.344 23.031 9.367 1 89.62 161 CYS A O 1
ATOM 1211 N N . GLU A 1 162 ? 42.625 24.328 8.812 1 89.56 162 GLU A N 1
ATOM 1212 C CA . GLU A 1 162 ? 41.562 23.406 9.219 1 89.56 162 GLU A CA 1
ATOM 1213 C C . GLU A 1 162 ? 40.594 23.156 8.078 1 89.56 162 GLU A C 1
ATOM 1215 O O . GLU A 1 162 ? 40.531 23.938 7.133 1 89.56 162 GLU A O 1
ATOM 1220 N N . THR A 1 163 ? 40.031 22.062 8.102 1 91.06 163 THR A N 1
ATOM 1221 C CA . THR A 1 163 ? 39 21.766 7.094 1 91.06 163 THR A CA 1
ATOM 1222 C C . THR A 1 163 ? 37.625 22.203 7.566 1 91.06 163 THR A C 1
ATOM 1224 O O . THR A 1 163 ? 37.406 22.359 8.766 1 91.06 163 THR A O 1
ATOM 1227 N N . GLY A 1 164 ? 36.812 22.438 6.586 1 87.12 164 GLY A N 1
ATOM 1228 C CA . GLY A 1 164 ? 35.438 22.781 6.945 1 87.12 164 GLY A CA 1
ATOM 1229 C C . GLY A 1 164 ? 34.75 21.688 7.746 1 87.12 164 GLY A C 1
ATOM 1230 O O . GLY A 1 164 ? 35.031 20.5 7.578 1 87.12 164 GLY A O 1
ATOM 1231 N N . ARG A 1 165 ? 33.906 22.062 8.578 1 81.69 165 ARG A N 1
ATOM 1232 C CA . ARG A 1 165 ? 33.25 21.125 9.453 1 81.69 165 ARG A CA 1
ATOM 1233 C C . ARG A 1 165 ? 32.375 20.156 8.656 1 81.69 165 ARG A C 1
ATOM 1235 O O . ARG A 1 165 ? 32.344 18.953 8.906 1 81.69 165 ARG A O 1
ATOM 1242 N N . TYR A 1 166 ? 31.641 20.781 7.746 1 84.5 166 TYR A N 1
ATOM 1243 C CA . TYR A 1 166 ? 30.688 19.969 6.996 1 84.5 166 TYR A CA 1
ATOM 1244 C C . TYR A 1 166 ? 31.188 19.719 5.578 1 84.5 166 TYR A C 1
ATOM 1246 O O . TYR A 1 166 ? 30.984 18.641 5.02 1 84.5 166 TYR A O 1
ATOM 1254 N N . LEU A 1 167 ? 31.859 20.672 4.984 1 91.12 167 LEU A N 1
ATOM 1255 C CA . LEU A 1 167 ? 32.219 20.609 3.576 1 91.12 167 LEU A CA 1
ATOM 1256 C C . LEU A 1 167 ? 33.656 20.094 3.42 1 91.12 167 LEU A C 1
ATOM 1258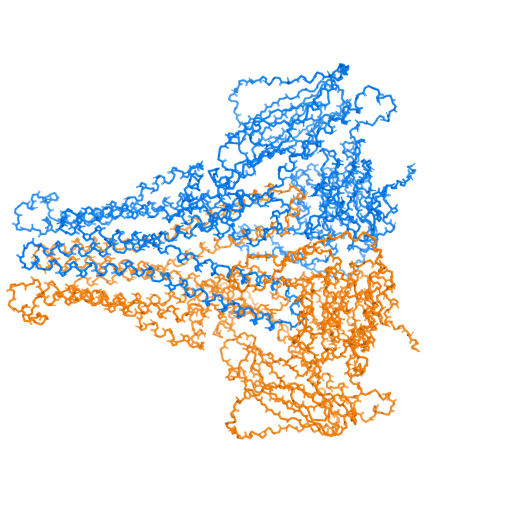 O O . LEU A 1 167 ? 34.406 20.578 2.559 1 91.12 167 LEU A O 1
ATOM 1262 N N . HIS A 1 168 ? 34.125 19.266 4.332 1 91.88 168 HIS A N 1
ATOM 1263 C CA . HIS A 1 168 ? 35.375 18.547 4.121 1 91.88 168 HIS A CA 1
ATOM 1264 C C . HIS A 1 168 ? 35.188 17.359 3.189 1 91.88 168 HIS A C 1
ATOM 1266 O O . HIS A 1 168 ? 36.156 16.766 2.717 1 91.88 168 HIS A O 1
ATOM 1272 N N . THR A 1 169 ? 33.906 17.062 3.033 1 92.38 169 THR A N 1
ATOM 1273 C CA . THR A 1 169 ? 33.531 16.016 2.086 1 92.38 169 THR A CA 1
ATOM 1274 C C . THR A 1 169 ? 32.469 16.547 1.11 1 92.38 169 THR A C 1
ATOM 1276 O O . THR A 1 169 ? 31.672 17.406 1.466 1 92.38 169 THR A O 1
ATOM 1279 N N . CYS A 1 170 ? 32.562 16.188 -0.081 1 94.06 170 CYS A N 1
ATOM 1280 C CA . CYS A 1 170 ? 31.531 16.531 -1.055 1 94.06 170 CYS A CA 1
ATOM 1281 C C . CYS A 1 170 ? 31.125 15.305 -1.864 1 94.06 170 CYS A C 1
ATOM 1283 O O . CYS A 1 170 ? 31.859 14.305 -1.908 1 94.06 170 CYS A O 1
ATOM 1285 N N . ARG A 1 171 ? 30 15.336 -2.361 1 94 171 ARG A N 1
ATOM 1286 C CA . ARG A 1 171 ? 29.453 14.258 -3.18 1 94 171 ARG A CA 1
ATOM 1287 C C . ARG A 1 171 ? 29.344 14.68 -4.641 1 94 171 ARG A C 1
ATOM 1289 O O . ARG A 1 171 ? 29.031 15.828 -4.938 1 94 171 ARG A O 1
ATOM 1296 N N . VAL A 1 172 ? 29.672 13.758 -5.477 1 96.06 172 VAL A N 1
ATOM 1297 C CA . VAL A 1 172 ? 29.562 14.023 -6.906 1 96.06 172 VAL A CA 1
ATOM 1298 C C . VAL A 1 172 ? 28.531 13.086 -7.523 1 96.06 172 VAL A C 1
ATOM 1300 O O . VAL A 1 172 ? 28.656 11.859 -7.441 1 96.06 172 VAL A O 1
ATOM 1303 N N . LYS A 1 173 ? 27.484 13.641 -8.094 1 95.12 173 LYS A N 1
ATOM 1304 C CA . LYS A 1 173 ? 26.438 12.883 -8.781 1 95.12 173 LYS A CA 1
ATOM 1305 C C . LYS A 1 173 ? 26.734 12.758 -10.273 1 95.12 173 LYS A C 1
ATOM 1307 O O . LYS A 1 173 ? 26.906 13.766 -10.961 1 95.12 173 LYS A O 1
ATOM 1312 N N . VAL A 1 174 ? 26.859 11.586 -10.742 1 95 174 VAL A N 1
ATOM 1313 C CA . VAL A 1 174 ? 27.109 11.336 -12.156 1 95 174 VAL A CA 1
ATOM 1314 C C . VAL A 1 174 ? 25.781 11.078 -12.875 1 95 174 VAL A C 1
ATOM 1316 O O . VAL A 1 174 ? 25.094 10.094 -12.602 1 95 174 VAL A O 1
ATOM 1319 N N . ILE A 1 175 ? 25.438 11.93 -13.773 1 94.06 175 ILE A N 1
ATOM 1320 C CA . ILE A 1 175 ? 24.172 11.852 -14.508 1 94.06 175 ILE A CA 1
ATOM 1321 C C . ILE A 1 175 ? 24.375 11.039 -15.781 1 94.06 175 ILE A C 1
ATOM 1323 O O . ILE A 1 175 ? 25.25 11.344 -16.594 1 94.06 175 ILE A O 1
ATOM 1327 N N . ASP A 1 176 ? 23.578 10.008 -15.906 1 91.56 176 ASP A N 1
ATOM 1328 C CA . ASP A 1 176 ? 23.594 9.164 -17.094 1 91.56 176 ASP A CA 1
ATOM 1329 C C . ASP A 1 176 ? 22.672 9.711 -18.172 1 91.56 176 ASP A C 1
ATOM 1331 O O . ASP A 1 176 ? 21.531 10.094 -17.891 1 91.56 176 ASP A O 1
ATOM 1335 N N . ASP A 1 177 ? 23.141 9.812 -19.391 1 87.75 177 ASP A N 1
ATOM 1336 C CA . ASP A 1 177 ? 22.344 10.352 -20.484 1 87.75 177 ASP A CA 1
ATOM 1337 C C . ASP A 1 177 ? 21.734 9.234 -21.312 1 87.75 177 ASP A C 1
ATOM 1339 O O . ASP A 1 177 ? 21.031 9.492 -22.297 1 87.75 177 ASP A O 1
ATOM 1343 N N . ASP A 1 178 ? 22 8.078 -20.922 1 90.94 178 ASP A N 1
ATOM 1344 C CA . ASP A 1 178 ? 21.438 6.961 -21.672 1 90.94 178 ASP A CA 1
ATOM 1345 C C . ASP A 1 178 ? 20.047 6.613 -21.156 1 90.94 178 ASP A C 1
ATOM 1347 O O . ASP A 1 178 ? 19.672 6.984 -20.047 1 90.94 178 ASP A O 1
ATOM 1351 N N . LEU A 1 179 ? 19.312 5.988 -22.047 1 93.19 179 LEU A N 1
ATOM 1352 C CA . LEU A 1 179 ? 17.938 5.617 -21.703 1 93.19 179 LEU A CA 1
ATOM 1353 C C . LEU A 1 179 ? 17.859 4.145 -21.328 1 93.19 179 LEU A C 1
ATOM 1355 O O . LEU A 1 179 ? 18.688 3.34 -21.75 1 93.19 179 LEU A O 1
ATOM 1359 N N . PHE A 1 180 ? 17 3.883 -20.438 1 94.06 180 PHE A N 1
ATOM 1360 C CA . PHE A 1 180 ? 16.703 2.5 -20.078 1 94.06 180 PHE A CA 1
ATOM 1361 C C . PHE A 1 180 ? 15.758 1.876 -21.094 1 94.06 180 PHE A C 1
ATOM 1363 O O . PHE A 1 180 ? 14.734 2.471 -21.453 1 94.06 180 PHE A O 1
ATOM 1370 N N . PRO A 1 181 ? 15.922 0.674 -21.594 1 93.56 181 PRO A N 1
ATOM 1371 C CA . PRO A 1 181 ? 17.047 -0.208 -21.297 1 93.56 181 PRO A CA 1
ATOM 1372 C C . PRO A 1 181 ? 18.281 0.114 -22.141 1 93.56 181 PRO A C 1
ATOM 1374 O O . PRO A 1 181 ? 19.422 -0.108 -21.688 1 93.56 181 PRO A O 1
ATOM 1377 N N . THR A 1 182 ? 18.078 0.457 -23.391 1 92.56 182 THR A N 1
ATOM 1378 C CA . THR A 1 182 ? 19.141 0.895 -24.297 1 92.56 182 THR A CA 1
ATOM 1379 C C . THR A 1 182 ? 18.672 2.07 -25.141 1 92.56 182 THR A C 1
ATOM 1381 O O . THR A 1 182 ? 17.5 2.445 -25.109 1 92.56 182 THR A O 1
ATOM 1384 N N . ASN A 1 183 ? 19.641 2.631 -25.891 1 92.06 183 ASN A N 1
ATOM 1385 C CA . ASN A 1 183 ? 19.328 3.814 -26.688 1 92.06 183 ASN A CA 1
ATOM 1386 C C . ASN A 1 183 ? 18.75 3.439 -28.047 1 92.06 183 ASN A C 1
ATOM 1388 O O . ASN A 1 183 ? 18.484 4.312 -28.875 1 92.06 183 ASN A O 1
ATOM 1392 N N . LYS A 1 184 ? 18.531 2.229 -28.281 1 92.12 184 LYS A N 1
ATOM 1393 C CA . LYS A 1 184 ? 18.062 1.785 -29.594 1 92.12 184 LYS A CA 1
ATOM 1394 C C . LYS A 1 184 ? 16.719 2.414 -29.938 1 92.12 184 LYS A C 1
ATOM 1396 O O . LYS A 1 184 ? 16.5 2.844 -31.062 1 92.12 184 LYS A O 1
ATOM 1401 N N . TYR A 1 185 ? 15.781 2.492 -28.984 1 93 185 TYR A N 1
ATOM 1402 C CA . TYR A 1 185 ? 14.445 3.043 -29.203 1 93 185 TYR A CA 1
ATOM 1403 C C . TYR A 1 185 ? 14.32 4.418 -28.562 1 93 185 TYR A C 1
ATOM 1405 O O . TYR A 1 185 ? 13.328 4.703 -27.875 1 93 185 TYR A O 1
ATOM 1413 N N . LYS A 1 186 ? 15.266 5.246 -28.766 1 92.25 186 LYS A N 1
ATOM 1414 C CA . LYS A 1 186 ? 15.312 6.555 -28.125 1 92.25 186 LYS A CA 1
ATOM 1415 C C . LYS A 1 186 ? 14.125 7.418 -28.531 1 92.25 186 LYS A C 1
ATOM 1417 O O . LYS A 1 186 ? 13.508 8.078 -27.688 1 92.25 186 LYS A O 1
ATOM 1422 N N . GLU A 1 187 ? 13.742 7.379 -29.734 1 90.5 187 GLU A N 1
ATOM 1423 C CA . GLU A 1 187 ? 12.664 8.219 -30.25 1 90.5 187 GLU A CA 1
ATOM 1424 C C . GLU A 1 187 ? 11.328 7.828 -29.625 1 90.5 187 GLU A C 1
ATOM 1426 O O . GLU A 1 187 ? 10.539 8.695 -29.234 1 90.5 187 GLU A O 1
ATOM 1431 N N . GLN A 1 188 ? 11.102 6.555 -29.469 1 91.88 188 GLN A N 1
ATOM 1432 C CA . GLN A 1 188 ? 9.844 6.07 -28.906 1 91.88 188 GLN A CA 1
ATOM 1433 C C . GLN A 1 188 ? 9.797 6.281 -27.391 1 91.88 188 GLN A C 1
ATOM 1435 O O . GLN A 1 188 ? 8.742 6.602 -26.844 1 91.88 188 GLN A O 1
ATOM 1440 N N . ILE A 1 189 ? 10.883 6.121 -26.75 1 91.69 189 ILE A N 1
ATOM 1441 C CA . ILE A 1 189 ? 10.945 6.25 -25.312 1 91.69 189 ILE A CA 1
ATOM 1442 C C . ILE A 1 189 ? 10.727 7.707 -24.906 1 91.69 189 ILE A C 1
ATOM 1444 O O . ILE A 1 189 ? 10.07 7.988 -23.891 1 91.69 189 ILE A O 1
ATOM 1448 N N . GLU A 1 190 ? 11.195 8.617 -25.703 1 89.81 190 GLU A N 1
ATOM 1449 C CA . GLU A 1 190 ? 11.078 10.039 -25.406 1 89.81 190 GLU A CA 1
ATOM 1450 C C . GLU A 1 190 ? 9.641 10.523 -25.578 1 89.81 190 GLU A C 1
ATOM 1452 O O . GLU A 1 190 ? 9.242 11.547 -25.016 1 89.81 190 GLU A O 1
ATOM 1457 N N . GLN A 1 191 ? 8.875 9.727 -26.281 1 88.62 191 GLN A N 1
ATOM 1458 C CA . GLN A 1 191 ? 7.477 10.078 -26.484 1 88.62 191 GLN A CA 1
ATOM 1459 C C . GLN A 1 191 ? 6.629 9.641 -25.281 1 88.62 191 GLN A C 1
ATOM 1461 O O . GLN A 1 191 ? 5.438 9.953 -25.219 1 88.62 191 GLN A O 1
ATOM 1466 N N . GLY A 1 192 ? 7.195 9.031 -24.375 1 86.19 192 GLY A N 1
ATOM 1467 C CA . GLY A 1 192 ? 6.5 8.695 -23.141 1 86.19 192 GLY A CA 1
ATOM 1468 C C . GLY A 1 192 ? 5.82 7.344 -23.188 1 86.19 192 GLY A C 1
ATOM 1469 O O . GLY A 1 192 ? 6.32 6.414 -23.828 1 86.19 192 GLY A O 1
ATOM 1470 N N . GLU A 1 193 ? 4.727 7.207 -22.484 1 85.88 193 GLU A N 1
ATOM 1471 C CA . GLU A 1 193 ? 4.02 5.938 -22.344 1 85.88 193 GLU A CA 1
ATOM 1472 C C . GLU A 1 193 ? 3.443 5.48 -23.688 1 85.88 193 GLU A C 1
ATOM 1474 O O . GLU A 1 193 ? 3.49 4.293 -24.016 1 85.88 193 GLU A O 1
ATOM 1479 N N . GLU A 1 194 ? 2.963 6.398 -24.516 1 85.75 194 GLU A N 1
ATOM 1480 C CA . GLU A 1 194 ? 2.361 6.051 -25.797 1 85.75 194 GLU A CA 1
ATOM 1481 C C . GLU A 1 194 ? 3.416 5.559 -26.781 1 85.75 194 GLU A C 1
ATOM 1483 O O . GLU A 1 194 ? 3.168 4.625 -27.547 1 85.75 194 GLU A O 1
ATOM 1488 N N . GLY A 1 195 ? 4.562 6.145 -26.734 1 89.38 195 GLY A N 1
ATOM 1489 C CA . GLY A 1 195 ? 5.641 5.707 -27.609 1 89.38 195 GLY A CA 1
ATOM 1490 C C . GLY A 1 195 ? 6.184 4.34 -27.25 1 89.38 195 GLY A C 1
ATOM 1491 O O . GLY A 1 195 ? 6.531 3.549 -28.125 1 89.38 195 GLY A O 1
ATOM 1492 N N . ILE A 1 196 ? 6.207 4.031 -26.016 1 91.06 196 ILE A N 1
ATOM 1493 C CA . ILE A 1 196 ? 6.77 2.771 -25.547 1 91.06 196 ILE A CA 1
ATOM 1494 C C . ILE A 1 196 ? 5.824 1.622 -25.891 1 91.06 196 ILE A C 1
ATOM 1496 O O . ILE A 1 196 ? 6.27 0.517 -26.203 1 91.06 196 ILE A O 1
ATOM 1500 N N . LYS A 1 197 ? 4.516 1.905 -25.859 1 84.25 197 LYS A N 1
ATOM 1501 C CA . LYS A 1 197 ? 3.531 0.876 -26.188 1 84.25 197 LYS A CA 1
ATOM 1502 C C . LYS A 1 197 ? 3.592 0.503 -27.656 1 84.25 197 LYS A C 1
ATOM 1504 O O . LYS A 1 197 ? 3.156 -0.583 -28.047 1 84.25 197 LYS A O 1
ATOM 1509 N N . GLU A 1 198 ? 4.246 1.377 -28.469 1 86 198 GLU A N 1
ATOM 1510 C CA . GLU A 1 198 ? 4.355 1.119 -29.906 1 86 198 GLU A CA 1
ATOM 1511 C C . GLU A 1 198 ? 5.562 0.242 -30.219 1 86 198 GLU A C 1
ATOM 1513 O O . GLU A 1 198 ? 5.648 -0.35 -31.297 1 86 198 GLU A O 1
ATOM 1518 N N . ILE A 1 199 ? 6.422 0.113 -29.281 1 89.62 199 ILE A N 1
ATOM 1519 C CA . ILE A 1 199 ? 7.617 -0.699 -29.5 1 89.62 199 ILE A CA 1
ATOM 1520 C C . ILE A 1 199 ? 7.238 -2.178 -29.5 1 89.62 199 ILE A C 1
ATOM 1522 O O . ILE A 1 199 ? 6.387 -2.615 -28.719 1 89.62 199 ILE A O 1
ATOM 1526 N N . ASN A 1 200 ? 7.883 -2.848 -30.422 1 85.12 200 ASN A N 1
ATOM 1527 C CA . ASN A 1 200 ? 7.695 -4.297 -30.438 1 85.12 200 ASN A CA 1
ATOM 1528 C C . ASN A 1 200 ? 8.141 -4.934 -29.125 1 85.12 200 ASN A C 1
ATOM 1530 O O . ASN A 1 200 ? 9.25 -4.68 -28.656 1 85.12 200 ASN A O 1
ATOM 1534 N N . GLY A 1 201 ? 7.293 -5.734 -28.516 1 83.75 201 GLY A N 1
ATOM 1535 C CA . GLY A 1 201 ? 7.562 -6.348 -27.234 1 83.75 201 GLY A CA 1
ATOM 1536 C C . GLY A 1 201 ? 8.828 -7.184 -27.219 1 83.75 201 GLY A C 1
ATOM 1537 O O . GLY A 1 201 ? 9.625 -7.102 -26.281 1 83.75 201 GLY A O 1
ATOM 1538 N N . PHE A 1 202 ? 9.094 -7.91 -28.25 1 85.25 202 PHE A N 1
ATOM 1539 C CA . PHE A 1 202 ? 10.266 -8.781 -28.297 1 85.25 202 PHE A CA 1
ATOM 1540 C C . PHE A 1 202 ? 11.531 -7.965 -28.531 1 85.25 202 PHE A C 1
ATOM 1542 O O . PHE A 1 202 ? 12.609 -8.32 -28.047 1 85.25 202 PHE A O 1
ATOM 1549 N N . GLY A 1 203 ? 11.328 -6.914 -29.203 1 89.19 203 GLY A N 1
ATOM 1550 C CA . GLY A 1 203 ? 12.461 -6.02 -29.359 1 89.19 203 GLY A CA 1
ATOM 1551 C C . GLY A 1 203 ? 12.898 -5.379 -28.047 1 89.19 203 GLY A C 1
ATOM 1552 O O . GLY A 1 203 ? 14.102 -5.238 -27.797 1 89.19 203 GLY A O 1
ATOM 1553 N N . LEU A 1 204 ? 11.922 -5.105 -27.344 1 92.94 204 LEU A N 1
ATOM 1554 C CA . LEU A 1 204 ? 12.211 -4.484 -26.047 1 92.94 204 LEU A CA 1
ATOM 1555 C C . LEU A 1 204 ? 12.859 -5.488 -25.094 1 92.94 204 LEU A C 1
ATOM 1557 O O . LEU A 1 204 ? 13.734 -5.125 -24.312 1 92.94 204 LEU A O 1
ATOM 1561 N N . ILE A 1 205 ? 12.453 -6.719 -25.156 1 93.19 205 ILE A N 1
ATOM 1562 C CA . ILE A 1 205 ? 13.031 -7.754 -24.312 1 93.19 205 ILE A CA 1
ATOM 1563 C C . ILE A 1 205 ? 14.492 -7.988 -24.703 1 93.19 205 ILE A C 1
ATOM 1565 O O . ILE A 1 205 ? 15.344 -8.211 -23.844 1 93.19 205 ILE A O 1
ATOM 1569 N N . ARG A 1 206 ? 14.734 -7.965 -25.984 1 92.38 206 ARG A N 1
ATOM 1570 C CA . ARG A 1 206 ? 16.109 -8.141 -26.453 1 92.38 206 ARG A CA 1
ATOM 1571 C C . ARG A 1 206 ? 17.016 -7.055 -25.906 1 92.38 206 ARG A C 1
ATOM 1573 O O . ARG A 1 206 ? 18.156 -7.332 -25.5 1 92.38 206 ARG A O 1
ATOM 1580 N N . GLU A 1 207 ? 16.516 -5.891 -25.906 1 93.88 207 GLU A N 1
ATOM 1581 C CA . GLU A 1 207 ? 17.297 -4.785 -25.391 1 93.88 207 GLU A CA 1
ATOM 1582 C C . GLU A 1 207 ? 17.5 -4.914 -23.875 1 93.88 207 GLU A C 1
ATOM 1584 O O . GLU A 1 207 ? 18.547 -4.562 -23.344 1 93.88 207 GLU A O 1
ATOM 1589 N N . PHE A 1 208 ? 16.516 -5.34 -23.25 1 94.94 208 PHE A N 1
ATOM 1590 C CA . PHE A 1 208 ? 16.609 -5.555 -21.797 1 94.94 208 PHE A CA 1
ATOM 1591 C C . PHE A 1 208 ? 17.656 -6.625 -21.484 1 94.94 208 PHE A C 1
ATOM 1593 O O . PHE A 1 208 ? 18.453 -6.465 -20.578 1 94.94 208 PHE A O 1
ATOM 1600 N N . LEU A 1 209 ? 17.672 -7.68 -22.281 1 93.44 209 LEU A N 1
ATOM 1601 C CA . LEU A 1 209 ? 18.641 -8.75 -22.078 1 93.44 209 LEU A CA 1
ATOM 1602 C C . LEU A 1 209 ? 20.062 -8.266 -22.359 1 93.44 209 LEU A C 1
ATOM 1604 O O . LEU A 1 209 ? 21 -8.672 -21.688 1 93.44 209 LEU A O 1
ATOM 1608 N N . THR A 1 210 ? 20.172 -7.387 -23.328 1 91.81 210 THR A N 1
ATOM 1609 C CA . THR A 1 210 ? 21.469 -6.824 -23.625 1 91.81 210 THR A CA 1
ATOM 1610 C C . THR A 1 210 ? 22.016 -6.031 -22.438 1 91.81 210 THR A C 1
ATOM 1612 O O . THR A 1 210 ? 23.203 -6.086 -22.141 1 91.81 210 THR A O 1
ATOM 1615 N N . LEU A 1 211 ? 21.156 -5.398 -21.766 1 92.62 211 LEU A N 1
ATOM 1616 C CA . LEU A 1 211 ? 21.547 -4.621 -20.594 1 92.62 211 LEU A CA 1
ATOM 1617 C C . LEU A 1 211 ? 21.953 -5.535 -19.438 1 92.62 211 LEU A C 1
ATOM 1619 O O . LEU A 1 211 ? 22.984 -5.32 -18.797 1 92.62 211 LEU A O 1
ATOM 1623 N N . ILE A 1 212 ? 21.172 -6.574 -19.188 1 91 212 ILE A N 1
ATOM 1624 C CA . ILE A 1 212 ? 21.375 -7.449 -18.031 1 91 212 ILE A CA 1
ATOM 1625 C C . ILE A 1 212 ? 22.641 -8.273 -18.219 1 91 212 ILE A C 1
ATOM 1627 O O . ILE A 1 212 ? 23.328 -8.586 -17.25 1 91 212 ILE A O 1
ATOM 1631 N N . PHE A 1 213 ? 23 -8.555 -19.422 1 90.38 213 PHE A N 1
ATOM 1632 C CA . PHE A 1 213 ? 24.156 -9.406 -19.672 1 90.38 213 PHE A CA 1
ATOM 1633 C C . PHE A 1 213 ? 25.453 -8.617 -19.516 1 90.38 213 PHE A C 1
ATOM 1635 O O . PHE A 1 213 ? 26.531 -9.203 -19.422 1 90.38 213 PHE A O 1
ATOM 1642 N N . HIS A 1 214 ? 25.312 -7.367 -19.438 1 84.88 214 HIS A N 1
ATOM 1643 C CA . HIS A 1 214 ? 26.516 -6.562 -19.219 1 84.88 214 HIS A CA 1
ATOM 1644 C C . HIS A 1 214 ? 26.75 -6.34 -17.734 1 84.88 214 HIS A C 1
ATOM 1646 O O . HIS A 1 214 ? 27.781 -5.781 -17.344 1 84.88 214 HIS A O 1
ATOM 1652 N N . MET A 1 215 ? 25.859 -6.832 -16.953 1 83.19 215 MET A N 1
ATOM 1653 C CA . MET A 1 215 ? 26.062 -6.766 -15.508 1 83.19 215 MET A CA 1
ATOM 1654 C C . MET A 1 215 ? 27.109 -7.781 -15.062 1 83.19 215 MET A C 1
ATOM 1656 O O . MET A 1 215 ? 27.266 -8.828 -15.688 1 83.19 215 MET A O 1
ATOM 1660 N N . ASP A 1 216 ? 27.688 -7.453 -14.031 1 77.38 216 ASP A N 1
ATOM 1661 C CA . ASP A 1 216 ? 28.797 -8.297 -13.586 1 77.38 216 ASP A CA 1
ATOM 1662 C C . ASP A 1 216 ? 28.281 -9.664 -13.133 1 77.38 216 ASP A C 1
ATOM 1664 O O . ASP A 1 216 ? 27.422 -9.758 -12.258 1 77.38 216 ASP A O 1
ATOM 1668 N N . GLY A 1 217 ? 28.797 -10.648 -13.766 1 82.12 217 GLY A N 1
ATOM 1669 C CA . GLY A 1 217 ? 28.625 -12.023 -13.328 1 82.12 217 GLY A CA 1
ATOM 1670 C C . GLY A 1 217 ? 27.375 -12.68 -13.867 1 82.12 217 GLY A C 1
ATOM 1671 O O . GLY A 1 217 ? 27.234 -13.906 -13.828 1 82.12 217 GLY A O 1
ATOM 1672 N N . LEU A 1 218 ? 26.438 -11.953 -14.438 1 89.12 218 LEU A N 1
ATOM 1673 C CA . LEU A 1 218 ? 25.172 -12.547 -14.852 1 89.12 218 LEU A CA 1
ATOM 1674 C C . LEU A 1 218 ? 25.328 -13.266 -16.188 1 89.12 218 LEU A C 1
ATOM 1676 O O . LEU A 1 218 ? 24.703 -14.312 -16.406 1 89.12 218 LEU A O 1
ATOM 1680 N N . ALA A 1 219 ? 26.203 -12.742 -17.031 1 90.31 219 ALA A N 1
ATOM 1681 C CA . ALA A 1 219 ? 26.422 -13.398 -18.312 1 90.31 219 ALA A CA 1
ATOM 1682 C C . ALA A 1 219 ? 27.078 -14.766 -18.141 1 90.31 219 ALA A C 1
ATOM 1684 O O . ALA A 1 219 ? 26.672 -15.75 -18.766 1 90.31 219 ALA A O 1
ATOM 1685 N N . ARG A 1 220 ? 28 -14.828 -17.25 1 90.94 220 ARG A N 1
ATOM 1686 C CA . ARG A 1 220 ? 28.688 -16.094 -17 1 90.94 220 ARG A CA 1
ATOM 1687 C C . ARG A 1 220 ? 27.75 -17.094 -16.328 1 90.94 220 ARG A C 1
ATOM 1689 O O . ARG A 1 220 ? 27.75 -18.281 -16.672 1 90.94 220 ARG A O 1
ATOM 1696 N N . SER A 1 221 ? 27.062 -16.594 -15.445 1 92.56 221 SER A N 1
ATOM 1697 C CA . SER A 1 221 ? 26.125 -17.469 -14.766 1 92.56 221 SER A CA 1
ATOM 1698 C C . SER A 1 221 ? 25.047 -17.969 -15.711 1 92.56 221 SER A C 1
ATOM 1700 O O . SER A 1 221 ? 24.594 -19.125 -15.609 1 92.56 221 SER A O 1
ATOM 1702 N N . THR A 1 222 ? 24.625 -17.141 -16.641 1 92.69 222 THR A N 1
ATOM 1703 C CA . THR A 1 222 ? 23.609 -17.531 -17.609 1 92.69 222 THR A CA 1
ATOM 1704 C C . THR A 1 222 ? 24.156 -18.578 -18.578 1 92.69 222 THR A C 1
ATOM 1706 O O . THR A 1 222 ? 23.484 -19.562 -18.906 1 92.69 222 THR A O 1
ATOM 1709 N N . LEU A 1 223 ? 25.359 -18.422 -19 1 91.44 223 LEU A N 1
ATOM 1710 C CA . LEU A 1 223 ? 25.984 -19.391 -19.891 1 91.44 223 LEU A CA 1
ATOM 1711 C C . LEU A 1 223 ? 26.188 -20.734 -19.188 1 91.44 223 LEU A C 1
ATOM 1713 O O . LEU A 1 223 ? 25.938 -21.781 -19.766 1 91.44 223 LEU A O 1
ATOM 1717 N N . LEU A 1 224 ? 26.578 -20.594 -17.969 1 92.5 224 LEU A N 1
ATOM 1718 C CA . LEU A 1 224 ? 26.734 -21.812 -17.188 1 92.5 224 LEU A CA 1
ATOM 1719 C C . LEU A 1 224 ? 25.406 -22.547 -17.031 1 92.5 224 LEU A C 1
ATOM 1721 O O . LEU A 1 224 ? 25.344 -23.766 -17.156 1 92.5 224 LEU A O 1
ATOM 1725 N N . THR A 1 225 ? 24.391 -21.812 -16.828 1 93.12 225 THR A N 1
ATOM 1726 C CA . THR A 1 225 ? 23.078 -22.406 -16.641 1 93.12 225 THR A CA 1
ATOM 1727 C C . THR A 1 225 ? 22.562 -23.016 -17.938 1 93.12 225 THR A C 1
ATOM 1729 O O . THR A 1 225 ? 21.969 -24.094 -17.938 1 93.12 225 THR A O 1
ATOM 1732 N N . LEU A 1 226 ? 22.859 -22.406 -19.078 1 91.44 226 LEU A N 1
ATOM 1733 C CA . LEU A 1 226 ? 22.406 -22.906 -20.375 1 91.44 226 LEU A CA 1
ATOM 1734 C C . LEU A 1 226 ? 23.078 -24.219 -20.719 1 91.44 226 LEU A C 1
ATOM 1736 O O . LEU A 1 226 ? 22.453 -25.125 -21.281 1 91.44 226 LEU A O 1
ATOM 1740 N N . VAL A 1 227 ? 24.281 -24.359 -20.266 1 90.69 227 VAL A N 1
ATOM 1741 C CA . VAL A 1 227 ? 25.031 -25.562 -20.594 1 90.69 227 VAL A CA 1
ATOM 1742 C C . VAL A 1 227 ? 24.672 -26.672 -19.609 1 90.69 227 VAL A C 1
ATOM 1744 O O . VAL A 1 227 ? 24.375 -27.797 -20.016 1 90.69 227 VAL A O 1
ATOM 1747 N N . MET A 1 228 ? 24.547 -26.312 -18.406 1 91 228 MET A N 1
ATOM 1748 C CA . MET A 1 228 ? 24.344 -27.344 -17.391 1 91 228 MET A CA 1
ATOM 1749 C C . MET A 1 228 ? 22.891 -27.797 -17.359 1 91 228 MET A C 1
ATOM 1751 O O . MET A 1 228 ? 22.609 -28.922 -16.938 1 91 228 MET A O 1
ATOM 1755 N N . ASP A 1 229 ? 22.031 -27 -17.828 1 89.75 229 ASP A N 1
ATOM 1756 C CA . ASP A 1 229 ? 20.641 -27.406 -17.891 1 89.75 229 ASP A CA 1
ATOM 1757 C C . ASP A 1 229 ? 20.438 -28.516 -18.922 1 89.75 229 ASP A C 1
ATOM 1759 O O . ASP A 1 229 ? 19.453 -29.25 -18.859 1 89.75 229 ASP A O 1
ATOM 1763 N N . GLN A 1 230 ? 21.359 -28.656 -19.828 1 89.25 230 GLN A N 1
ATOM 1764 C CA . GLN A 1 230 ? 21.281 -29.703 -20.844 1 89.25 230 GLN A CA 1
ATOM 1765 C C . GLN A 1 230 ? 21.609 -31.078 -20.25 1 89.25 230 GLN A C 1
ATOM 1767 O O . GLN A 1 230 ? 21.359 -32.094 -20.875 1 89.25 230 GLN A O 1
ATOM 1772 N N . LEU A 1 231 ? 22.031 -31.031 -19 1 90.12 231 LEU A N 1
ATOM 1773 C CA . LEU A 1 231 ? 22.297 -32.312 -18.344 1 90.12 231 LEU A CA 1
ATOM 1774 C C . LEU A 1 231 ? 21 -33.094 -18.156 1 90.12 231 LEU A C 1
ATOM 1776 O O . LEU A 1 231 ? 21.016 -34.344 -18.188 1 90.12 231 LEU A O 1
ATOM 1780 N N . GLU A 1 232 ? 19.969 -32.375 -17.953 1 88.62 232 GLU A N 1
ATOM 1781 C CA . GLU A 1 232 ? 18.688 -33.062 -17.859 1 88.62 232 GLU A CA 1
ATOM 1782 C C . GLU A 1 232 ? 18.312 -33.719 -19.188 1 88.62 232 GLU A C 1
ATOM 1784 O O . GLU A 1 232 ? 17.734 -34.812 -19.203 1 88.62 232 GLU A O 1
ATOM 1789 N N . ASN A 1 233 ? 18.672 -33.062 -20.266 1 88.5 233 ASN A N 1
ATOM 1790 C CA . ASN A 1 233 ? 18.406 -33.625 -21.594 1 88.5 233 ASN A CA 1
ATOM 1791 C C . ASN A 1 233 ? 19.359 -34.781 -21.891 1 88.5 233 ASN A C 1
ATOM 1793 O O . ASN A 1 233 ? 18.969 -35.75 -22.547 1 88.5 233 ASN A O 1
ATOM 1797 N N . LEU A 1 234 ? 20.5 -34.688 -21.328 1 87.19 234 LEU A N 1
ATOM 1798 C CA . LEU A 1 234 ? 21.422 -35.812 -21.453 1 87.19 234 LEU A CA 1
ATOM 1799 C C . LEU A 1 234 ? 20.922 -37 -20.672 1 87.19 234 LEU A C 1
ATOM 1801 O O . LEU A 1 234 ? 21.062 -38.156 -21.109 1 87.19 234 LEU A O 1
ATOM 1805 N N . TYR A 1 235 ? 20.359 -36.719 -19.562 1 88.5 235 TYR A N 1
ATOM 1806 C CA . TYR A 1 235 ? 19.781 -37.781 -18.766 1 88.5 235 TYR A CA 1
ATOM 1807 C C . TYR A 1 235 ? 18.641 -38.469 -19.516 1 88.5 235 TYR A C 1
ATOM 1809 O O . TYR A 1 235 ? 18.531 -39.688 -19.516 1 88.5 235 TYR A O 1
ATOM 1817 N N . LEU A 1 236 ? 17.812 -37.656 -20.094 1 84.69 236 LEU A N 1
ATOM 1818 C CA . LEU A 1 236 ? 16.719 -38.219 -20.891 1 84.69 236 LEU A CA 1
ATOM 1819 C C . LEU A 1 236 ? 17.266 -39.062 -22.047 1 84.69 236 LEU A C 1
ATOM 1821 O O . LEU A 1 236 ? 16.734 -40.125 -22.344 1 84.69 236 LEU A O 1
ATOM 1825 N N . PHE A 1 237 ? 18.328 -38.594 -22.656 1 83.19 237 PHE A N 1
ATOM 1826 C CA . PHE A 1 237 ? 18.969 -39.312 -23.75 1 83.19 237 PHE A CA 1
ATOM 1827 C C . PHE A 1 237 ? 19.5 -40.656 -23.266 1 83.19 237 PHE A C 1
ATOM 1829 O O . PHE A 1 237 ? 19.312 -41.688 -23.922 1 83.19 237 PHE A O 1
ATOM 1836 N N . CYS A 1 238 ? 20.078 -40.656 -22.125 1 83.31 238 CYS A N 1
ATOM 1837 C CA . CYS A 1 238 ? 20.656 -41.875 -21.578 1 83.31 238 CYS A CA 1
ATOM 1838 C C . CYS A 1 238 ? 19.562 -42.875 -21.188 1 83.31 238 CYS A C 1
ATOM 1840 O O . CYS A 1 238 ? 19.719 -44.062 -21.438 1 83.31 238 CYS A O 1
ATOM 1842 N N . THR A 1 239 ? 18.531 -42.344 -20.625 1 82.88 239 THR A N 1
ATOM 1843 C CA . THR A 1 239 ? 17.469 -43.25 -20.188 1 82.88 239 THR A CA 1
ATOM 1844 C C . THR A 1 239 ? 16.75 -43.875 -21.391 1 82.88 239 THR A C 1
ATOM 1846 O O . THR A 1 239 ? 16.375 -45.031 -21.375 1 82.88 239 THR A O 1
ATOM 1849 N N . LEU A 1 240 ? 16.562 -43.094 -22.438 1 78.12 240 LEU A N 1
ATOM 1850 C CA . LEU A 1 240 ? 15.938 -43.625 -23.656 1 78.12 240 LEU A CA 1
ATOM 1851 C C . LEU A 1 240 ? 16.844 -44.656 -24.328 1 78.12 240 LEU A C 1
ATOM 1853 O O . LEU A 1 240 ? 16.375 -45.688 -24.797 1 78.12 240 LEU A O 1
ATOM 1857 N N . SER A 1 241 ? 18.141 -44.375 -24.375 1 78.31 241 SER A N 1
ATOM 1858 C CA . SER A 1 241 ? 19.094 -45.281 -24.984 1 78.31 241 SER A CA 1
ATOM 1859 C C . SER A 1 241 ? 19.203 -46.594 -24.172 1 78.31 241 SER A C 1
ATOM 1861 O O . SER A 1 241 ? 19.359 -47.656 -24.734 1 78.31 241 SER A O 1
ATOM 1863 N N . ALA A 1 242 ? 19.094 -46.375 -22.891 1 80.5 242 ALA A N 1
ATOM 1864 C CA . ALA A 1 242 ? 19.141 -47.531 -22.031 1 80.5 242 ALA A CA 1
ATOM 1865 C C . ALA A 1 242 ? 17.906 -48.406 -22.234 1 80.5 242 ALA A C 1
ATOM 1867 O O . ALA A 1 242 ? 17.984 -49.625 -22.172 1 80.5 242 ALA A O 1
ATOM 1868 N N . GLY A 1 243 ? 16.766 -47.781 -22.422 1 77.5 243 GLY A N 1
ATOM 1869 C CA . GLY A 1 243 ? 15.547 -48.531 -22.703 1 77.5 243 GLY A CA 1
ATOM 1870 C C . GLY A 1 243 ? 15.625 -49.344 -23.984 1 77.5 243 GLY A C 1
ATOM 1871 O O . GLY A 1 243 ? 15.219 -50.531 -24.016 1 77.5 243 GLY A O 1
ATOM 1872 N N . ILE A 1 244 ? 16.25 -48.844 -25.031 1 74.69 244 ILE A N 1
ATOM 1873 C CA . ILE A 1 244 ? 16.406 -49.562 -26.297 1 74.69 244 ILE A CA 1
ATOM 1874 C C . ILE A 1 244 ? 17.406 -50.688 -26.141 1 74.69 244 ILE A C 1
ATOM 1876 O O . ILE A 1 244 ? 17.188 -51.781 -26.641 1 74.69 244 ILE A O 1
ATOM 1880 N N . TYR A 1 245 ? 18.422 -50.344 -25.453 1 77.44 245 TYR A N 1
ATOM 1881 C CA . TYR A 1 245 ? 19.453 -51.344 -25.219 1 77.44 245 TYR A CA 1
ATOM 1882 C C . TYR A 1 245 ? 18.891 -52.531 -24.422 1 77.44 245 TYR A C 1
ATOM 1884 O O . TYR A 1 245 ? 19.25 -53.688 -24.672 1 77.44 245 TYR A O 1
ATOM 1892 N N . MET A 1 246 ? 18.078 -52.25 -23.531 1 80.94 246 MET A N 1
ATOM 1893 C CA . MET A 1 246 ? 17.484 -53.281 -22.703 1 80.94 246 MET A CA 1
ATOM 1894 C C . MET A 1 246 ? 16.609 -54.219 -23.531 1 80.94 246 MET A C 1
ATOM 1896 O O . MET A 1 246 ? 16.656 -55.438 -23.391 1 80.94 246 MET A O 1
ATOM 1900 N N . VAL A 1 247 ? 15.883 -53.688 -24.469 1 74.38 247 VAL A N 1
ATOM 1901 C CA . VAL A 1 247 ? 14.922 -54.5 -25.234 1 74.38 247 VAL A CA 1
ATOM 1902 C C . VAL A 1 247 ? 15.648 -55.25 -26.359 1 74.38 247 VAL A C 1
ATOM 1904 O O . VAL A 1 247 ? 15.398 -56.406 -26.594 1 74.38 247 VAL A O 1
ATOM 1907 N N . ASP A 1 248 ? 16.609 -54.594 -26.984 1 73.5 248 ASP A N 1
ATOM 1908 C CA . ASP A 1 248 ? 17.234 -55.156 -28.172 1 73.5 248 ASP A CA 1
ATOM 1909 C C . ASP A 1 248 ? 18.375 -56.125 -27.812 1 73.5 248 ASP A C 1
ATOM 1911 O O . ASP A 1 248 ? 18.641 -57.062 -28.547 1 73.5 248 ASP A O 1
ATOM 1915 N N . THR A 1 249 ? 18.938 -55.844 -26.719 1 77.44 249 THR A N 1
ATOM 1916 C CA . THR A 1 249 ? 20.156 -56.625 -26.469 1 77.44 249 THR A CA 1
ATOM 1917 C C . THR A 1 249 ? 20 -57.469 -25.203 1 77.44 249 THR A C 1
ATOM 1919 O O . THR A 1 249 ? 20.266 -58.688 -25.234 1 77.44 249 THR A O 1
ATOM 1922 N N . VAL A 1 250 ? 19.484 -56.906 -24.203 1 80.19 250 VAL A N 1
ATOM 1923 C CA . VAL A 1 250 ? 19.5 -57.594 -22.938 1 80.19 250 VAL A CA 1
ATOM 1924 C C . VAL A 1 250 ? 18.406 -58.688 -22.938 1 80.19 250 VAL A C 1
ATOM 1926 O O . VAL A 1 250 ? 18.641 -59.812 -22.5 1 80.19 250 VAL A O 1
ATOM 1929 N N . PHE A 1 251 ? 17.25 -58.406 -23.547 1 78.44 251 PHE A N 1
ATOM 1930 C CA . PHE A 1 251 ? 16.141 -59.344 -23.438 1 78.44 251 PHE A CA 1
ATOM 1931 C C . PHE A 1 251 ? 16.031 -60.219 -24.688 1 78.44 251 PHE A C 1
ATOM 1933 O O . PHE A 1 251 ? 15.227 -61.125 -24.75 1 78.44 251 PHE A O 1
ATOM 1940 N N . ASN A 1 252 ? 16.844 -59.844 -25.703 1 73.81 252 ASN A N 1
ATOM 1941 C CA . ASN A 1 252 ? 16.875 -60.719 -26.891 1 73.81 252 ASN A CA 1
ATOM 1942 C C . ASN A 1 252 ? 17.828 -61.875 -26.703 1 73.81 252 ASN A C 1
ATOM 1944 O O . ASN A 1 252 ? 19.047 -61.75 -26.906 1 73.81 252 ASN A O 1
ATOM 1948 N N . THR A 1 253 ? 17.297 -63.062 -26.219 1 71.81 253 THR A N 1
ATOM 1949 C CA . THR A 1 253 ? 18.141 -64.188 -25.906 1 71.81 253 THR A CA 1
ATOM 1950 C C . THR A 1 253 ? 18.328 -65.125 -27.141 1 71.81 253 THR A C 1
ATOM 1952 O O . THR A 1 253 ? 19.156 -66 -27.125 1 71.81 253 THR A O 1
ATOM 1955 N N . THR A 1 254 ? 17.594 -64.875 -28.125 1 66.19 254 THR A N 1
ATOM 1956 C CA . THR A 1 254 ? 17.656 -65.875 -29.219 1 66.19 254 THR A CA 1
ATOM 1957 C C . THR A 1 254 ? 18.781 -65.5 -30.188 1 66.19 254 THR A C 1
ATOM 1959 O O . THR A 1 254 ? 19.312 -66.375 -30.875 1 66.19 254 THR A O 1
ATOM 1962 N N . ASP A 1 255 ? 19.016 -64.312 -30.297 1 64.94 255 ASP A N 1
ATOM 1963 C CA . ASP A 1 255 ? 19.969 -63.938 -31.328 1 64.94 255 ASP A CA 1
ATOM 1964 C C . ASP A 1 255 ? 21.406 -63.969 -30.797 1 64.94 255 ASP A C 1
ATOM 1966 O O . ASP A 1 255 ? 21.672 -63.469 -29.703 1 64.94 255 ASP A O 1
ATOM 1970 N N . GLU A 1 256 ? 22.234 -64.875 -31.234 1 65.69 256 GLU A N 1
ATOM 1971 C CA . GLU A 1 256 ? 23.641 -65 -30.875 1 65.69 256 GLU A CA 1
ATOM 1972 C C . GLU A 1 256 ? 24.359 -63.688 -30.891 1 65.69 256 GLU A C 1
ATOM 1974 O O . GLU A 1 256 ? 25.266 -63.438 -30.094 1 65.69 256 GLU A O 1
ATOM 1979 N N . GLU A 1 257 ? 23.969 -62.844 -31.734 1 65.88 257 GLU A N 1
ATOM 1980 C CA . GLU A 1 257 ? 24.625 -61.531 -31.844 1 65.88 257 GLU A CA 1
ATOM 1981 C C . GLU A 1 257 ? 24.328 -60.688 -30.609 1 65.88 257 GLU A C 1
ATOM 1983 O O . GLU A 1 257 ? 25.156 -59.844 -30.234 1 65.88 257 GLU A O 1
ATOM 1988 N N . SER A 1 258 ? 23.328 -60.938 -29.969 1 68.38 258 SER A N 1
ATOM 1989 C CA . SER A 1 258 ? 22.922 -60.156 -28.812 1 68.38 258 SER A CA 1
ATOM 1990 C C . SER A 1 258 ? 23.828 -60.438 -27.609 1 68.38 258 SER A C 1
ATOM 1992 O O . SER A 1 258 ? 24.078 -59.531 -26.797 1 68.38 258 SER A O 1
ATOM 1994 N N . VAL A 1 259 ? 24.312 -61.594 -27.578 1 69 259 VAL A N 1
ATOM 1995 C CA . VAL A 1 259 ? 25.172 -61.906 -26.469 1 69 259 VAL A CA 1
ATOM 1996 C C . VAL A 1 259 ? 26.484 -61.125 -26.578 1 69 259 VAL A C 1
ATOM 1998 O O . VAL A 1 259 ? 27.031 -60.688 -25.562 1 69 259 VAL A O 1
ATOM 2001 N N . ASN A 1 260 ? 26.906 -60.906 -27.812 1 67.56 260 ASN A N 1
ATOM 2002 C CA . ASN A 1 260 ? 28.172 -60.188 -27.984 1 67.56 260 ASN A CA 1
ATOM 2003 C C . ASN A 1 260 ? 27.984 -58.688 -27.75 1 67.56 260 ASN A C 1
ATOM 2005 O O . ASN A 1 260 ? 28.953 -58 -27.422 1 67.56 260 ASN A O 1
ATOM 2009 N N . SER A 1 261 ? 26.781 -58.281 -27.828 1 71.88 261 SER A N 1
ATOM 2010 C CA . SER A 1 261 ? 26.562 -56.875 -27.688 1 71.88 261 SER A CA 1
ATOM 2011 C C . SER A 1 261 ? 26.219 -56.5 -26.25 1 71.88 261 SER A C 1
ATOM 2013 O O . SER A 1 261 ? 25.953 -55.312 -25.953 1 71.88 261 SER A O 1
ATOM 2015 N N . LEU A 1 262 ? 26.234 -57.438 -25.391 1 79.31 262 LEU A N 1
ATOM 2016 C CA . LEU A 1 262 ? 25.953 -57.188 -23.984 1 79.31 262 LEU A CA 1
ATOM 2017 C C . LEU A 1 262 ? 27.141 -56.5 -23.312 1 79.31 262 LEU A C 1
ATOM 2019 O O . LEU A 1 262 ? 28.297 -56.781 -23.641 1 79.31 262 LEU A O 1
ATOM 2023 N N . LEU A 1 263 ? 26.797 -55.531 -22.531 1 72.44 263 LEU A N 1
ATOM 2024 C CA . LEU A 1 263 ? 27.828 -54.875 -21.734 1 72.44 263 LEU A CA 1
ATOM 2025 C C . LEU A 1 263 ? 28.453 -55.875 -20.75 1 72.44 263 LEU A C 1
ATOM 2027 O O . LEU A 1 263 ? 27.75 -56.5 -19.969 1 72.44 263 LEU A O 1
ATOM 2031 N N . TRP A 1 264 ? 29.734 -56.344 -20.953 1 71.81 264 TRP A N 1
ATOM 2032 C CA . TRP A 1 264 ? 30.594 -57.188 -20.156 1 71.81 264 TRP A CA 1
ATOM 2033 C C . TRP A 1 264 ? 30.312 -58.656 -20.422 1 71.81 264 TRP A C 1
ATOM 2035 O O . TRP A 1 264 ? 30.625 -59.531 -19.609 1 71.81 264 TRP A O 1
ATOM 2045 N N . HIS A 1 265 ? 29.469 -59.031 -21.375 1 75.19 265 HIS A N 1
ATOM 2046 C CA . HIS A 1 265 ? 29.188 -60.406 -21.828 1 75.19 265 HIS A CA 1
ATOM 2047 C C . HIS A 1 265 ? 28.438 -61.188 -20.766 1 75.19 265 HIS A C 1
ATOM 2049 O O . HIS A 1 265 ? 28.578 -62.406 -20.688 1 75.19 265 HIS A O 1
ATOM 2055 N N . ASP A 1 266 ? 28.016 -60.375 -19.703 1 80.19 266 ASP A N 1
ATOM 2056 C CA . ASP A 1 266 ? 27.188 -60.969 -18.656 1 80.19 266 ASP A CA 1
ATOM 2057 C C . ASP A 1 266 ? 25.859 -60.219 -18.531 1 80.19 266 ASP A C 1
ATOM 2059 O O . ASP A 1 266 ? 25.828 -59 -18.391 1 80.19 266 ASP A O 1
ATOM 2063 N N . ARG A 1 267 ? 24.859 -60.938 -18.562 1 83.25 267 ARG A N 1
ATOM 2064 C CA . ARG A 1 267 ? 23.531 -60.344 -18.562 1 83.25 267 ARG A CA 1
ATOM 2065 C C . ARG A 1 267 ? 23.188 -59.781 -17.188 1 83.25 267 ARG A C 1
ATOM 2067 O O . ARG A 1 267 ? 22.562 -58.719 -17.078 1 83.25 267 ARG A O 1
ATOM 2074 N N . ASP A 1 268 ? 23.641 -60.375 -16.125 1 80 268 ASP A N 1
ATOM 2075 C CA . ASP A 1 268 ? 23.312 -59.906 -14.773 1 80 268 ASP A CA 1
ATOM 2076 C C . ASP A 1 268 ? 24.062 -58.625 -14.445 1 80 268 ASP A C 1
ATOM 2078 O O . ASP A 1 268 ? 23.469 -57.719 -13.859 1 80 268 ASP A O 1
ATOM 2082 N N . LYS A 1 269 ? 25.219 -58.594 -14.875 1 84.88 269 LYS A N 1
ATOM 2083 C CA . LYS A 1 269 ? 25.969 -57.375 -14.625 1 84.88 269 LYS A CA 1
ATOM 2084 C C . LYS A 1 269 ? 25.453 -56.219 -15.492 1 84.88 269 LYS A C 1
ATOM 2086 O O . LYS A 1 269 ? 25.469 -55.062 -15.062 1 84.88 269 LYS A O 1
ATOM 2091 N N . THR A 1 270 ? 24.984 -56.531 -16.625 1 86.56 270 THR A N 1
ATOM 2092 C CA . THR A 1 270 ? 24.438 -55.5 -17.5 1 86.56 270 THR A CA 1
ATOM 2093 C C . THR A 1 270 ? 23.141 -54.938 -16.938 1 86.56 270 THR A C 1
ATOM 2095 O O . THR A 1 270 ? 22.875 -53.75 -17.062 1 86.56 270 THR A O 1
ATOM 2098 N N . VAL A 1 271 ? 22.406 -55.75 -16.281 1 85.69 271 VAL A N 1
ATOM 2099 C CA . VAL A 1 271 ? 21.156 -55.312 -15.688 1 85.69 271 VAL A CA 1
ATOM 2100 C C . VAL A 1 271 ? 21.438 -54.375 -14.508 1 85.69 271 VAL A C 1
ATOM 2102 O O . VAL A 1 271 ? 20.719 -53.406 -14.281 1 85.69 271 VAL A O 1
ATOM 2105 N N . LEU A 1 272 ? 22.484 -54.688 -13.82 1 86.5 272 LEU A N 1
ATOM 2106 C CA . LEU A 1 272 ? 22.875 -53.844 -12.703 1 86.5 272 LEU A CA 1
ATOM 2107 C C . LEU A 1 272 ? 23.297 -52.469 -13.195 1 86.5 272 LEU A C 1
ATOM 2109 O O . LEU A 1 272 ? 22.984 -51.438 -12.57 1 86.5 272 LEU A O 1
ATOM 2113 N N . VAL A 1 273 ? 23.969 -52.438 -14.336 1 86.06 273 VAL A N 1
ATOM 2114 C CA . VAL A 1 273 ? 24.422 -51.188 -14.906 1 86.06 273 VAL A CA 1
ATOM 2115 C C . VAL A 1 273 ? 23.234 -50.406 -15.438 1 86.06 273 VAL A C 1
ATOM 2117 O O . VAL A 1 273 ? 23.188 -49.156 -15.336 1 86.06 273 VAL A O 1
ATOM 2120 N N . LEU A 1 274 ? 22.312 -51.062 -15.906 1 85.56 274 LEU A N 1
ATOM 2121 C CA . LEU A 1 274 ? 21.109 -50.375 -16.422 1 85.56 274 LEU A CA 1
ATOM 2122 C C . LEU A 1 274 ? 20.328 -49.75 -15.273 1 85.56 274 LEU A C 1
ATOM 2124 O O . LEU A 1 274 ? 19.797 -48.656 -15.422 1 85.56 274 LEU A O 1
ATOM 2128 N N . GLY A 1 275 ? 20.266 -50.469 -14.188 1 84.56 275 GLY A N 1
ATOM 2129 C CA . GLY A 1 275 ? 19.625 -49.875 -13.031 1 84.56 275 GLY A CA 1
ATOM 2130 C C . GLY A 1 275 ? 20.359 -48.656 -12.5 1 84.56 275 GLY A C 1
ATOM 2131 O O . GLY A 1 275 ? 19.734 -47.656 -12.117 1 84.56 275 GLY A O 1
ATOM 2132 N N . ALA A 1 276 ? 21.641 -48.656 -12.594 1 86.44 276 ALA A N 1
ATOM 2133 C CA . ALA A 1 276 ? 22.469 -47.562 -12.102 1 86.44 276 ALA A CA 1
ATOM 2134 C C . ALA A 1 276 ? 22.328 -46.344 -13.008 1 86.44 276 ALA A C 1
ATOM 2136 O O . ALA A 1 276 ? 22.453 -45.188 -12.547 1 86.44 276 ALA A O 1
ATOM 2137 N N . VAL A 1 277 ? 22.047 -46.562 -14.266 1 86.94 277 VAL A N 1
ATOM 2138 C CA . VAL A 1 277 ? 21.906 -45.469 -15.219 1 86.94 277 VAL A CA 1
ATOM 2139 C C . VAL A 1 277 ? 20.672 -44.656 -14.883 1 86.94 277 VAL A C 1
ATOM 2141 O O . VAL A 1 277 ? 20.625 -43.438 -15.133 1 86.94 277 VAL A O 1
ATOM 2144 N N . TYR A 1 278 ? 19.75 -45.219 -14.211 1 86.06 278 TYR A N 1
ATOM 2145 C CA . TYR A 1 278 ? 18.547 -44.469 -13.836 1 86.06 278 TYR A CA 1
ATOM 2146 C C . TYR A 1 278 ? 18.75 -43.719 -12.531 1 86.06 278 TYR A C 1
ATOM 2148 O O . TYR A 1 278 ? 18.125 -42.688 -12.305 1 86.06 278 TYR A O 1
ATOM 2156 N N . ILE A 1 279 ? 19.688 -44.125 -11.719 1 88.31 279 ILE A N 1
ATOM 2157 C CA . ILE A 1 279 ? 19.766 -43.594 -10.367 1 88.31 279 ILE A CA 1
ATOM 2158 C C . ILE A 1 279 ? 20.906 -42.594 -10.289 1 88.31 279 ILE A C 1
ATOM 2160 O O . ILE A 1 279 ? 20.734 -41.469 -9.805 1 88.31 279 ILE A O 1
ATOM 2164 N N . VAL A 1 280 ? 22.031 -42.844 -10.867 1 87.69 280 VAL A N 1
ATOM 2165 C CA . VAL A 1 280 ? 23.281 -42.125 -10.609 1 87.69 280 VAL A CA 1
ATOM 2166 C C . VAL A 1 280 ? 23.172 -40.719 -11.203 1 87.69 280 VAL A C 1
ATOM 2168 O O . VAL A 1 280 ? 23.562 -39.75 -10.562 1 87.69 280 VAL A O 1
ATOM 2171 N N . PRO A 1 281 ? 22.594 -40.531 -12.344 1 89.06 281 PRO A N 1
ATOM 2172 C CA . PRO A 1 281 ? 22.531 -39.156 -12.883 1 89.06 281 PRO A CA 1
ATOM 2173 C C . PRO A 1 281 ? 21.641 -38.25 -12.055 1 89.06 281 PRO A C 1
ATOM 2175 O O . PRO A 1 281 ? 21.766 -37.031 -12.133 1 89.06 281 PRO A O 1
ATOM 2178 N N . MET A 1 282 ? 20.797 -38.812 -11.258 1 89.31 282 MET A N 1
ATOM 2179 C CA . MET A 1 282 ? 19.906 -38 -10.43 1 89.31 282 MET A CA 1
ATOM 2180 C C . MET A 1 282 ? 20.688 -37.25 -9.359 1 89.31 282 MET A C 1
ATOM 2182 O O . MET A 1 282 ? 20.281 -36.156 -8.93 1 89.31 282 MET A O 1
ATOM 2186 N N . LEU A 1 283 ? 21.812 -37.812 -8.969 1 90.5 283 LEU A N 1
ATOM 2187 C CA . LEU A 1 283 ? 22.656 -37.125 -7.988 1 90.5 283 LEU A CA 1
ATOM 2188 C C . LEU A 1 283 ? 23.266 -35.875 -8.586 1 90.5 283 LEU A C 1
ATOM 2190 O O . LEU A 1 283 ? 23.281 -34.812 -7.93 1 90.5 283 LEU A O 1
ATOM 2194 N N . VAL A 1 284 ? 23.688 -36 -9.828 1 91.38 284 VAL A N 1
ATOM 2195 C CA . VAL A 1 284 ? 24.297 -34.844 -10.5 1 91.38 284 VAL A CA 1
ATOM 2196 C C . VAL A 1 284 ? 23.25 -33.812 -10.805 1 91.38 284 VAL A C 1
ATOM 2198 O O . VAL A 1 284 ? 23.5 -32.594 -10.664 1 91.38 284 VAL A O 1
ATOM 2201 N N . LEU A 1 285 ? 22.078 -34.281 -11.148 1 92.94 285 LEU A N 1
ATOM 2202 C CA . LEU A 1 285 ? 21.016 -33.344 -11.461 1 92.94 285 LEU A CA 1
ATOM 2203 C C . LEU A 1 285 ? 20.562 -32.594 -10.211 1 92.94 285 LEU A C 1
ATOM 2205 O O . LEU A 1 285 ? 20.297 -31.391 -10.258 1 92.94 285 LEU A O 1
ATOM 2209 N N . HIS A 1 286 ? 20.469 -33.312 -9.141 1 92.31 286 HIS A N 1
ATOM 2210 C CA . HIS A 1 286 ? 20.078 -32.688 -7.887 1 92.31 286 HIS A CA 1
ATOM 2211 C C . HIS A 1 286 ? 21.125 -31.672 -7.422 1 92.31 286 HIS A C 1
ATOM 2213 O O . HIS A 1 286 ? 20.781 -30.562 -7 1 92.31 286 HIS A O 1
ATOM 2219 N N . ALA A 1 287 ? 22.375 -32.031 -7.523 1 92.62 287 ALA A N 1
ATOM 2220 C CA . ALA A 1 287 ? 23.469 -31.109 -7.148 1 92.62 287 ALA A CA 1
ATOM 2221 C C . ALA A 1 287 ? 23.453 -29.859 -8.016 1 92.62 287 ALA A C 1
ATOM 2223 O O . ALA A 1 287 ? 23.656 -28.75 -7.52 1 92.62 287 ALA A O 1
ATOM 2224 N N . TRP A 1 288 ? 23.219 -30.078 -9.266 1 92 288 TRP A N 1
ATOM 2225 C CA . TRP A 1 288 ? 23.188 -28.938 -10.18 1 92 288 TRP A CA 1
ATOM 2226 C C . TRP A 1 288 ? 22.031 -28.016 -9.836 1 92 288 TRP A C 1
ATOM 2228 O O . TRP A 1 288 ? 22.156 -26.781 -9.906 1 92 288 TRP A O 1
ATOM 2238 N N . HIS A 1 289 ? 20.922 -28.578 -9.555 1 91.44 289 HIS A N 1
ATOM 2239 C CA . HIS A 1 289 ? 19.766 -27.734 -9.234 1 91.44 289 HIS A CA 1
ATOM 2240 C C . HIS A 1 289 ? 20.047 -26.875 -7.996 1 91.44 289 HIS A C 1
ATOM 2242 O O . HIS A 1 289 ? 19.609 -25.734 -7.926 1 91.44 289 HIS A O 1
ATOM 2248 N N . ILE A 1 290 ? 20.812 -27.438 -7.066 1 92.5 290 ILE A N 1
ATOM 2249 C CA . ILE A 1 290 ? 21.156 -26.703 -5.863 1 92.5 290 ILE A CA 1
ATOM 2250 C C . ILE A 1 290 ? 22.141 -25.578 -6.219 1 92.5 290 ILE A C 1
ATOM 2252 O O . ILE A 1 290 ? 22 -24.453 -5.73 1 92.5 290 ILE A O 1
ATOM 2256 N N . ILE A 1 291 ? 23.062 -25.844 -7.09 1 92.69 291 ILE A N 1
ATOM 2257 C CA . ILE A 1 291 ? 24.031 -24.844 -7.512 1 92.69 291 ILE A CA 1
ATOM 2258 C C . ILE A 1 291 ? 23.328 -23.75 -8.297 1 92.69 291 ILE A C 1
ATOM 2260 O O . ILE A 1 291 ? 23.656 -22.562 -8.164 1 92.69 291 ILE A O 1
ATOM 2264 N N . ARG A 1 292 ? 22.391 -24.156 -9.086 1 91.94 292 ARG A N 1
ATOM 2265 C CA . ARG A 1 292 ? 21.625 -23.203 -9.875 1 91.94 292 ARG A CA 1
ATOM 2266 C C . ARG A 1 292 ? 20.891 -22.219 -8.969 1 91.94 292 ARG A C 1
ATOM 2268 O O . ARG A 1 292 ? 20.812 -21.031 -9.289 1 91.94 292 ARG A O 1
ATOM 2275 N N . ILE A 1 293 ? 20.422 -22.703 -7.879 1 90.81 293 ILE A N 1
ATOM 2276 C CA . ILE A 1 293 ? 19.703 -21.844 -6.941 1 90.81 293 ILE A CA 1
ATOM 2277 C C . ILE A 1 293 ? 20.703 -20.906 -6.25 1 90.81 293 ILE A C 1
ATOM 2279 O O . ILE A 1 293 ? 20.391 -19.75 -5.996 1 90.81 293 ILE A O 1
ATOM 2283 N N . GLN A 1 294 ? 21.906 -21.375 -6.016 1 89.75 294 GLN A N 1
ATOM 2284 C CA . GLN A 1 294 ? 22.922 -20.578 -5.332 1 89.75 294 GLN A CA 1
ATOM 2285 C C . GLN A 1 294 ? 23.453 -19.469 -6.238 1 89.75 294 GLN A C 1
ATOM 2287 O O . GLN A 1 294 ? 23.953 -18.453 -5.758 1 89.75 294 GLN A O 1
ATOM 2292 N N . LEU A 1 295 ? 23.375 -19.688 -7.535 1 90.06 295 LEU A N 1
ATOM 2293 C CA . LEU A 1 295 ? 23.766 -18.625 -8.461 1 90.06 295 LEU A CA 1
ATOM 2294 C C . LEU A 1 295 ? 22.781 -17.469 -8.383 1 90.06 295 LEU A C 1
ATOM 2296 O O . LEU A 1 295 ? 23.141 -16.328 -8.688 1 90.06 295 LEU A O 1
ATOM 2300 N N . ASP A 1 296 ? 21.609 -17.609 -7.934 1 89.5 296 ASP A N 1
ATOM 2301 C CA . ASP A 1 296 ? 20.562 -16.609 -7.656 1 89.5 296 ASP A CA 1
ATOM 2302 C C . ASP A 1 296 ? 20.453 -15.602 -8.797 1 89.5 296 ASP A C 1
ATOM 2304 O O . ASP A 1 296 ? 20.531 -14.391 -8.57 1 89.5 296 ASP A O 1
ATOM 2308 N N . MET A 1 297 ? 20.312 -16.062 -10.031 1 91.31 297 MET A N 1
ATOM 2309 C CA . MET A 1 297 ? 20.172 -15.172 -11.18 1 91.31 297 MET A CA 1
ATOM 2310 C C . MET A 1 297 ? 18.891 -14.359 -11.086 1 91.31 297 MET A C 1
ATOM 2312 O O . MET A 1 297 ? 18.875 -13.156 -11.375 1 91.31 297 MET A O 1
ATOM 2316 N N . LYS A 1 298 ? 17.828 -14.969 -10.68 1 91.19 298 LYS A N 1
ATOM 2317 C CA . LYS A 1 298 ? 16.531 -14.297 -10.531 1 91.19 298 LYS A CA 1
ATOM 2318 C C . LYS A 1 298 ? 16.625 -13.156 -9.523 1 91.19 298 LYS A C 1
ATOM 2320 O O . LYS A 1 298 ? 16.141 -12.055 -9.773 1 91.19 298 LYS A O 1
ATOM 2325 N N . GLY A 1 299 ? 17.297 -13.438 -8.422 1 89.12 299 GLY A N 1
ATOM 2326 C CA . GLY A 1 299 ? 17.422 -12.453 -7.363 1 89.12 299 GLY A CA 1
ATOM 2327 C C . GLY A 1 299 ? 18.328 -11.289 -7.742 1 89.12 299 GLY A C 1
ATOM 2328 O O . GLY A 1 299 ? 18.062 -10.141 -7.355 1 89.12 299 GLY A O 1
ATOM 2329 N N . LYS A 1 300 ? 19.297 -11.578 -8.477 1 90.38 300 LYS A N 1
ATOM 2330 C CA . LYS A 1 300 ? 20.203 -10.516 -8.898 1 90.38 300 LYS A CA 1
ATOM 2331 C C . LYS A 1 300 ? 19.516 -9.547 -9.859 1 90.38 300 LYS A C 1
ATOM 2333 O O . LYS A 1 300 ? 19.719 -8.336 -9.766 1 90.38 300 LYS A O 1
ATOM 2338 N N . VAL A 1 301 ? 18.781 -10.086 -10.781 1 92.44 301 VAL A N 1
ATOM 2339 C CA . VAL A 1 301 ? 18.062 -9.242 -11.727 1 92.44 301 VAL A CA 1
ATOM 2340 C C . VAL A 1 301 ? 17.016 -8.414 -10.984 1 92.44 301 VAL A C 1
ATOM 2342 O O . VAL A 1 301 ? 16.859 -7.215 -11.242 1 92.44 301 VAL A O 1
ATOM 2345 N N . ARG A 1 302 ? 16.328 -8.992 -10.109 1 91.81 302 ARG A N 1
ATOM 2346 C CA . ARG A 1 302 ? 15.305 -8.297 -9.336 1 91.81 302 ARG A CA 1
ATOM 2347 C C . ARG A 1 302 ? 15.922 -7.18 -8.5 1 91.81 302 ARG A C 1
ATOM 2349 O O . ARG A 1 302 ? 15.383 -6.07 -8.445 1 91.81 302 ARG A O 1
ATOM 2356 N N . LEU A 1 303 ? 17.047 -7.48 -7.891 1 90.19 303 LEU A N 1
ATOM 2357 C CA . LEU A 1 303 ? 17.719 -6.484 -7.062 1 90.19 303 LEU A CA 1
ATOM 2358 C C . LEU A 1 303 ? 18.188 -5.301 -7.902 1 90.19 303 LEU A C 1
ATOM 2360 O O . LEU A 1 303 ? 18.094 -4.152 -7.469 1 90.19 303 LEU A O 1
ATOM 2364 N N . PHE A 1 304 ? 18.688 -5.605 -9.023 1 91.31 304 PHE A N 1
ATOM 2365 C CA . PHE A 1 304 ? 19.156 -4.559 -9.93 1 91.31 304 PHE A CA 1
ATOM 2366 C C . PHE A 1 304 ? 18.016 -3.615 -10.289 1 91.31 304 PHE A C 1
ATOM 2368 O O . PHE A 1 304 ? 18.172 -2.395 -10.25 1 91.31 304 PHE A O 1
ATOM 2375 N N . LEU A 1 305 ? 16.891 -4.16 -10.625 1 93.19 305 LEU A N 1
ATOM 2376 C CA . LEU A 1 305 ? 15.75 -3.357 -11.039 1 93.19 305 LEU A CA 1
ATOM 2377 C C . LEU A 1 305 ? 15.164 -2.598 -9.852 1 93.19 305 LEU A C 1
ATOM 2379 O O . LEU A 1 305 ? 14.82 -1.421 -9.977 1 93.19 305 LEU A O 1
ATOM 2383 N N . GLN A 1 306 ? 15.086 -3.238 -8.688 1 92.75 306 GLN A N 1
ATOM 2384 C CA . GLN A 1 306 ? 14.516 -2.625 -7.496 1 92.75 306 GLN A CA 1
ATOM 2385 C C . GLN A 1 306 ? 15.367 -1.462 -7.008 1 92.75 306 GLN A C 1
ATOM 2387 O O . GLN A 1 306 ? 14.859 -0.371 -6.746 1 92.75 306 GLN A O 1
ATOM 2392 N N . ALA A 1 307 ? 16.625 -1.743 -6.922 1 91.69 307 ALA A N 1
ATOM 2393 C CA . ALA A 1 307 ? 17.531 -0.73 -6.395 1 91.69 307 ALA A CA 1
ATOM 2394 C C . ALA A 1 307 ? 17.594 0.487 -7.312 1 91.69 307 ALA A C 1
ATOM 2396 O O . ALA A 1 307 ? 17.625 1.627 -6.844 1 91.69 307 ALA A O 1
ATOM 2397 N N . ASN A 1 308 ? 17.625 0.254 -8.57 1 93.06 308 ASN A N 1
ATOM 2398 C CA . ASN A 1 308 ? 17.719 1.362 -9.516 1 93.06 308 ASN A CA 1
ATOM 2399 C C . ASN A 1 308 ? 16.422 2.15 -9.594 1 93.06 308 ASN A C 1
ATOM 2401 O O . ASN A 1 308 ? 16.438 3.373 -9.758 1 93.06 308 ASN A O 1
ATOM 2405 N N . LEU A 1 309 ? 15.305 1.472 -9.594 1 94.5 309 LEU A N 1
ATOM 2406 C CA . LEU A 1 309 ? 14.031 2.184 -9.633 1 94.5 309 LEU A CA 1
ATOM 2407 C C . LEU A 1 309 ? 13.836 3.023 -8.367 1 94.5 309 LEU A C 1
ATOM 2409 O O . LEU A 1 309 ? 13.344 4.152 -8.438 1 94.5 309 LEU A O 1
ATOM 2413 N N . PHE A 1 310 ? 14.195 2.461 -7.215 1 94 310 PHE A N 1
ATOM 2414 C CA . PHE A 1 310 ? 14.102 3.199 -5.961 1 94 310 PHE A CA 1
ATOM 2415 C C . PHE A 1 310 ? 14.984 4.441 -5.996 1 94 310 PHE A C 1
ATOM 2417 O O . PHE A 1 310 ? 14.57 5.52 -5.566 1 94 310 PHE A O 1
ATOM 2424 N N . ARG A 1 311 ? 16.125 4.289 -6.5 1 93.12 311 ARG A N 1
ATOM 2425 C CA . ARG A 1 311 ? 17.047 5.402 -6.629 1 93.12 311 ARG A CA 1
ATOM 2426 C C . ARG A 1 311 ? 16.5 6.469 -7.574 1 93.12 311 ARG A C 1
ATOM 2428 O O . ARG A 1 311 ? 16.578 7.664 -7.285 1 93.12 311 ARG A O 1
ATOM 2435 N N . LYS A 1 312 ? 16.031 6.008 -8.711 1 93.62 312 LYS A N 1
ATOM 2436 C CA . LYS A 1 312 ? 15.469 6.941 -9.68 1 93.62 312 LYS A CA 1
ATOM 2437 C C . LYS A 1 312 ? 14.266 7.68 -9.102 1 93.62 312 LYS A C 1
ATOM 2439 O O . LYS A 1 312 ? 14.094 8.875 -9.344 1 93.62 312 LYS A O 1
ATOM 2444 N N . TYR A 1 313 ? 13.484 7.004 -8.359 1 92.94 313 TYR A N 1
ATOM 2445 C CA . TYR A 1 313 ? 12.297 7.598 -7.758 1 92.94 313 TYR A CA 1
ATOM 2446 C C . TYR A 1 313 ? 12.672 8.742 -6.82 1 92.94 313 TYR A C 1
ATOM 2448 O O . TYR A 1 313 ? 12 9.773 -6.793 1 92.94 313 TYR A O 1
ATOM 2456 N N . LEU A 1 314 ? 13.742 8.531 -6.047 1 91.56 314 LEU A N 1
ATOM 2457 C CA . LEU A 1 314 ? 14.156 9.555 -5.094 1 91.56 314 LEU A CA 1
ATOM 2458 C C . LEU A 1 314 ? 14.68 10.797 -5.816 1 91.56 314 LEU A C 1
ATOM 2460 O O . LEU A 1 314 ? 14.75 11.875 -5.23 1 91.56 314 LEU A O 1
ATOM 2464 N N . ASN A 1 315 ? 14.961 10.656 -7.074 1 92 315 ASN A N 1
ATOM 2465 C CA . ASN A 1 315 ? 15.5 11.781 -7.832 1 92 315 ASN A CA 1
ATOM 2466 C C . ASN A 1 315 ? 14.477 12.32 -8.828 1 92 315 ASN A C 1
ATOM 2468 O O . ASN A 1 315 ? 14.805 13.18 -9.656 1 92 315 ASN A O 1
ATOM 2472 N N . TYR A 1 316 ? 13.25 11.898 -8.797 1 90.94 316 TYR A N 1
ATOM 2473 C CA . TYR A 1 316 ? 12.211 12.352 -9.711 1 90.94 316 TYR A CA 1
ATOM 2474 C C . TYR A 1 316 ? 12.016 13.859 -9.602 1 90.94 316 TYR A C 1
ATOM 2476 O O . TYR A 1 316 ? 12.18 14.438 -8.523 1 90.94 316 TYR A O 1
ATOM 2484 N N . SER A 1 317 ? 11.727 14.43 -10.695 1 87.94 317 SER A N 1
ATOM 2485 C CA . SER A 1 317 ? 11.336 15.836 -10.664 1 87.94 317 SER A CA 1
ATOM 2486 C C . SER A 1 317 ? 9.961 16.016 -10.039 1 87.94 317 SER A C 1
ATOM 2488 O O . SER A 1 317 ? 9.219 15.039 -9.875 1 87.94 317 SER A O 1
ATOM 2490 N N . GLU A 1 318 ? 9.633 17.219 -9.664 1 78.56 318 GLU A N 1
ATOM 2491 C CA . GLU A 1 318 ? 8.328 17.484 -9.07 1 78.56 318 GLU A CA 1
ATOM 2492 C C . GLU A 1 318 ? 7.203 17.141 -10.039 1 78.56 318 GLU A C 1
ATOM 2494 O O . GLU A 1 318 ? 6.156 16.625 -9.625 1 78.56 318 GLU A O 1
ATOM 2499 N N . ASP A 1 319 ? 7.492 17.359 -11.289 1 78.12 319 ASP A N 1
ATOM 2500 C CA . ASP A 1 319 ? 6.496 17.031 -12.305 1 78.12 319 ASP A CA 1
ATOM 2501 C C . ASP A 1 319 ? 6.301 15.516 -12.422 1 78.12 319 ASP A C 1
ATOM 2503 O O . ASP A 1 319 ? 5.176 15.039 -12.57 1 78.12 319 ASP A O 1
ATOM 2507 N N . SER A 1 320 ? 7.438 14.844 -12.445 1 86.75 320 SER A N 1
ATOM 2508 C CA . SER A 1 320 ? 7.371 13.391 -12.539 1 86.75 320 SER A CA 1
ATOM 2509 C C . SER A 1 320 ? 6.703 12.789 -11.305 1 86.75 320 SER A C 1
ATOM 2511 O O . SER A 1 320 ? 5.98 11.797 -11.406 1 86.75 320 SER A O 1
ATOM 2513 N N . ARG A 1 321 ? 6.906 13.398 -10.156 1 82.5 321 ARG A N 1
ATOM 2514 C CA . ARG A 1 321 ? 6.332 12.898 -8.914 1 82.5 321 ARG A CA 1
ATOM 2515 C C . ARG A 1 321 ? 4.82 13.102 -8.883 1 82.5 321 ARG A C 1
ATOM 2517 O O . ARG A 1 321 ? 4.094 12.32 -8.258 1 82.5 321 ARG A O 1
ATOM 2524 N N . GLU A 1 322 ? 4.434 14.133 -9.508 1 73 322 GLU A N 1
ATOM 2525 C CA . GLU A 1 322 ? 3 14.406 -9.555 1 73 322 GLU A CA 1
ATOM 2526 C C . GLU A 1 322 ? 2.283 13.43 -10.477 1 73 322 GLU A C 1
ATOM 2528 O O . GLU A 1 322 ? 1.116 13.102 -10.258 1 73 322 GLU A O 1
ATOM 2533 N N . LYS A 1 323 ? 3.047 12.945 -11.422 1 76.25 323 LYS A N 1
ATOM 2534 C CA . LYS A 1 323 ? 2.451 12.047 -12.406 1 76.25 323 LYS A CA 1
ATOM 2535 C C . LYS A 1 323 ? 2.414 10.609 -11.891 1 76.25 323 LYS A C 1
ATOM 2537 O O . LYS A 1 323 ? 1.604 9.805 -12.352 1 76.25 323 LYS A O 1
ATOM 2542 N N . VAL A 1 324 ? 3.363 10.289 -11.078 1 81.75 324 VAL A N 1
ATOM 2543 C CA . VAL A 1 324 ? 3.475 8.914 -10.609 1 81.75 324 VAL A CA 1
ATOM 2544 C C . VAL A 1 324 ? 3.064 8.836 -9.133 1 81.75 324 VAL A C 1
ATOM 2546 O O . VAL A 1 324 ? 3.646 9.516 -8.289 1 81.75 324 VAL A O 1
ATOM 2549 N N . CYS A 1 325 ? 2.047 8.039 -8.828 1 70.56 325 CYS A N 1
ATOM 2550 C CA . CYS A 1 325 ? 1.604 7.902 -7.441 1 70.56 325 CYS A CA 1
ATOM 2551 C C . CYS A 1 325 ? 2.439 6.863 -6.703 1 70.56 325 CYS A C 1
ATOM 2553 O O . CYS A 1 325 ? 3.197 6.113 -7.32 1 70.56 325 CYS A O 1
ATOM 2555 N N . ALA A 1 326 ? 2.365 6.891 -5.398 1 71.5 326 ALA A N 1
ATOM 2556 C CA . ALA A 1 326 ? 3.131 5.992 -4.539 1 71.5 326 ALA A CA 1
ATOM 2557 C C . ALA A 1 326 ? 2.793 4.531 -4.832 1 71.5 326 ALA A C 1
ATOM 2559 O O . ALA A 1 326 ? 3.668 3.666 -4.793 1 71.5 326 ALA A O 1
ATOM 2560 N N . ALA A 1 327 ? 1.616 4.254 -5.223 1 68.44 327 ALA A N 1
ATOM 2561 C CA . ALA A 1 327 ? 1.191 2.887 -5.504 1 68.44 327 ALA A CA 1
ATOM 2562 C C . ALA A 1 327 ? 1.851 2.359 -6.773 1 68.44 327 ALA A C 1
ATOM 2564 O O . ALA A 1 327 ? 2.182 1.174 -6.863 1 68.44 327 ALA A O 1
ATOM 2565 N N . ASP A 1 328 ? 2.055 3.205 -7.754 1 77.81 328 ASP A N 1
ATOM 2566 C CA . ASP A 1 328 ? 2.705 2.816 -9 1 77.81 328 ASP A CA 1
ATOM 2567 C C . ASP A 1 328 ? 4.164 2.439 -8.766 1 77.81 328 ASP A C 1
ATOM 2569 O O . ASP A 1 328 ? 4.672 1.486 -9.367 1 77.81 328 ASP A O 1
ATOM 2573 N N . ILE A 1 329 ? 4.75 3.156 -7.949 1 86.69 329 ILE A N 1
ATOM 2574 C CA . ILE A 1 329 ? 6.156 2.889 -7.672 1 86.69 329 ILE A CA 1
ATOM 2575 C C . ILE A 1 329 ? 6.289 1.583 -6.891 1 86.69 329 ILE A C 1
ATOM 2577 O O . ILE A 1 329 ? 7.203 0.795 -7.141 1 86.69 329 ILE A O 1
ATOM 2581 N N . GLN A 1 330 ? 5.395 1.387 -6.004 1 81.88 330 GLN A N 1
ATOM 2582 C CA . GLN A 1 330 ? 5.414 0.125 -5.273 1 81.88 330 GLN A CA 1
ATOM 2583 C C . GLN A 1 330 ? 5.148 -1.055 -6.203 1 81.88 330 GLN A C 1
ATOM 2585 O O . GLN A 1 330 ? 5.797 -2.098 -6.094 1 81.88 330 GLN A O 1
ATOM 2590 N N . GLY A 1 331 ? 4.18 -0.848 -7.082 1 80.69 331 GLY A N 1
ATOM 2591 C CA . GLY A 1 331 ? 3.912 -1.88 -8.07 1 80.69 331 GLY A CA 1
ATOM 2592 C C . GLY A 1 331 ? 5.098 -2.166 -8.969 1 80.69 331 GLY A C 1
ATOM 2593 O O . GLY A 1 331 ? 5.336 -3.316 -9.344 1 80.69 331 GLY A O 1
ATOM 2594 N N . GLY A 1 332 ? 5.852 -1.195 -9.312 1 88.5 332 GLY A N 1
ATOM 2595 C CA . GLY A 1 332 ? 7.043 -1.369 -10.133 1 88.5 332 GLY A CA 1
ATOM 2596 C C . GLY A 1 332 ? 8.172 -2.066 -9.398 1 88.5 332 GLY A C 1
ATOM 2597 O O . GLY A 1 332 ? 8.797 -2.98 -9.938 1 88.5 332 GLY A O 1
ATOM 2598 N N . ILE A 1 333 ? 8.375 -1.722 -8.148 1 91.69 333 ILE A N 1
ATOM 2599 C CA . ILE A 1 333 ? 9.5 -2.232 -7.379 1 91.69 333 ILE A CA 1
ATOM 2600 C C . ILE A 1 333 ? 9.242 -3.688 -6.992 1 91.69 333 ILE A C 1
ATOM 2602 O O . ILE A 1 333 ? 10.156 -4.52 -7.051 1 91.69 333 ILE A O 1
ATOM 2606 N N . PHE A 1 334 ? 8.047 -4.031 -6.73 1 85.75 334 PHE A N 1
ATOM 2607 C CA . PHE A 1 334 ? 7.828 -5.367 -6.188 1 85.75 334 PHE A CA 1
ATOM 2608 C C . PHE A 1 334 ? 7.113 -6.25 -7.203 1 85.75 334 PHE A C 1
ATOM 2610 O O . PHE A 1 334 ? 7.465 -7.422 -7.367 1 85.75 334 PHE A O 1
ATOM 2617 N N . GLY A 1 335 ? 6.113 -5.734 -7.883 1 84.38 335 GLY A N 1
ATOM 2618 C CA . GLY A 1 335 ? 5.352 -6.539 -8.82 1 84.38 335 GLY A CA 1
ATOM 2619 C C . GLY A 1 335 ? 6.027 -6.68 -10.172 1 84.38 335 GLY A C 1
ATOM 2620 O O . GLY A 1 335 ? 6.355 -7.793 -10.594 1 84.38 335 GLY A O 1
ATOM 2621 N N . ASP A 1 336 ? 6.312 -5.594 -10.812 1 89.75 336 ASP A N 1
ATOM 2622 C CA . ASP A 1 336 ? 6.863 -5.602 -12.164 1 89.75 336 ASP A CA 1
ATOM 2623 C C . ASP A 1 336 ? 8.289 -6.148 -12.172 1 89.75 336 ASP A C 1
ATOM 2625 O O . ASP A 1 336 ? 8.695 -6.836 -13.109 1 89.75 336 ASP A O 1
ATOM 2629 N N . SER A 1 337 ? 9.062 -5.809 -11.141 1 93.94 337 SER A N 1
ATOM 2630 C CA . SER A 1 337 ? 10.422 -6.336 -11.078 1 93.94 337 SER A CA 1
ATOM 2631 C C . SER A 1 337 ? 10.422 -7.852 -10.93 1 93.94 337 SER A C 1
ATOM 2633 O O . SER A 1 337 ? 11.227 -8.547 -11.562 1 93.94 337 SER A O 1
ATOM 2635 N N . ALA A 1 338 ? 9.539 -8.312 -10.172 1 90.12 338 ALA A N 1
ATOM 2636 C CA . ALA A 1 338 ? 9.43 -9.766 -10 1 90.12 338 ALA A CA 1
ATOM 2637 C C . ALA A 1 338 ? 8.938 -10.438 -11.273 1 90.12 338 ALA A C 1
ATOM 2639 O O . ALA A 1 338 ? 9.43 -11.5 -11.656 1 90.12 338 ALA A O 1
ATOM 2640 N N . GLY A 1 339 ? 7.945 -9.844 -11.93 1 88.94 339 GLY A N 1
ATOM 2641 C CA . GLY A 1 339 ? 7.438 -10.383 -13.188 1 88.94 339 GLY A CA 1
ATOM 2642 C C . GLY A 1 339 ? 8.492 -10.445 -14.273 1 88.94 339 GLY A C 1
ATOM 2643 O O . GLY A 1 339 ? 8.547 -11.414 -15.031 1 88.94 339 GLY A O 1
ATOM 2644 N N . LEU A 1 340 ? 9.312 -9.469 -14.32 1 93.56 340 LEU A N 1
ATOM 2645 C CA . LEU A 1 340 ? 10.359 -9.453 -15.336 1 93.56 340 LEU A CA 1
ATOM 2646 C C . LEU A 1 340 ? 11.445 -10.477 -15.016 1 93.56 340 LEU A C 1
ATOM 2648 O O . LEU A 1 340 ? 11.984 -11.109 -15.922 1 93.56 340 LEU A O 1
ATOM 2652 N N . ALA A 1 341 ? 11.789 -10.562 -13.734 1 93.69 341 ALA A N 1
ATOM 2653 C CA . ALA A 1 341 ? 12.766 -11.57 -13.344 1 93.69 341 ALA A CA 1
ATOM 2654 C C . ALA A 1 341 ? 12.258 -12.977 -13.656 1 93.69 341 ALA A C 1
ATOM 2656 O O . ALA A 1 341 ? 13.023 -13.836 -14.102 1 93.69 341 ALA A O 1
ATOM 2657 N N . GLU A 1 342 ? 10.977 -13.148 -13.469 1 92.06 342 GLU A N 1
ATOM 2658 C CA . GLU A 1 342 ? 10.383 -14.438 -13.812 1 92.06 342 GLU A CA 1
ATOM 2659 C C . GLU A 1 342 ? 10.375 -14.656 -15.328 1 92.06 342 GLU A C 1
ATOM 2661 O O . GLU A 1 342 ? 10.562 -15.781 -15.797 1 92.06 342 GLU A O 1
ATOM 2666 N N . GLY A 1 343 ? 10.141 -13.625 -16.031 1 90.62 343 GLY A N 1
ATOM 2667 C CA . GLY A 1 343 ? 10.227 -13.719 -17.484 1 90.62 343 GLY A CA 1
ATOM 2668 C C . GLY A 1 343 ? 11.602 -14.117 -17.984 1 90.62 343 GLY A C 1
ATOM 2669 O O . GLY A 1 343 ? 11.719 -14.922 -18.906 1 90.62 343 GLY A O 1
ATOM 2670 N N . PHE A 1 344 ? 12.617 -13.656 -17.312 1 93.56 344 PHE A N 1
ATOM 2671 C CA . PHE A 1 344 ? 13.984 -14.023 -17.656 1 93.56 344 PHE A CA 1
ATOM 2672 C C . PHE A 1 344 ? 14.234 -15.5 -17.406 1 93.56 344 PHE A C 1
ATOM 2674 O O . PHE A 1 344 ? 14.844 -16.188 -18.234 1 93.56 344 PHE A O 1
ATOM 2681 N N . MET A 1 345 ? 13.719 -15.938 -16.312 1 92.75 345 MET A N 1
ATOM 2682 C CA . MET A 1 345 ? 13.898 -17.359 -16 1 92.75 345 MET A CA 1
ATOM 2683 C C . MET A 1 345 ? 13.102 -18.219 -16.969 1 92.75 345 MET A C 1
ATOM 2685 O O . MET A 1 345 ? 13.539 -19.328 -17.328 1 92.75 345 MET A O 1
ATOM 2689 N N . SER A 1 346 ? 11.977 -17.703 -17.438 1 92.75 346 SER A N 1
ATOM 2690 C CA . SER A 1 346 ? 11.156 -18.453 -18.375 1 92.75 346 SER A CA 1
ATOM 2691 C C . SER A 1 346 ? 11.852 -18.578 -19.734 1 92.75 346 SER A C 1
ATOM 2693 O O . SER A 1 346 ? 11.68 -19.578 -20.438 1 92.75 346 SER A O 1
ATOM 2695 N N . ILE A 1 347 ? 12.633 -17.625 -20.094 1 91.38 347 ILE A N 1
ATOM 2696 C CA . ILE A 1 347 ? 13.383 -17.703 -21.344 1 91.38 347 ILE A CA 1
ATOM 2697 C C . ILE A 1 347 ? 14.414 -18.828 -21.25 1 91.38 347 ILE A C 1
ATOM 2699 O O . ILE A 1 347 ? 14.594 -19.578 -22.219 1 91.38 347 ILE A O 1
ATOM 2703 N N . LEU A 1 348 ? 15.039 -18.953 -20.125 1 91.88 348 LEU A N 1
ATOM 2704 C CA . LEU A 1 348 ? 16.016 -20.031 -19.938 1 91.88 348 LEU A CA 1
ATOM 2705 C C . LEU A 1 348 ? 15.328 -21.391 -19.953 1 91.88 348 LEU A C 1
ATOM 2707 O O . LEU A 1 348 ? 15.867 -22.359 -20.484 1 91.88 348 LEU A O 1
ATOM 2711 N N . GLN A 1 349 ? 14.102 -21.406 -19.438 1 91.44 349 GLN A N 1
ATOM 2712 C CA . GLN A 1 349 ? 13.359 -22.672 -19.422 1 91.44 349 GLN A CA 1
ATOM 2713 C C . GLN A 1 349 ? 12.922 -23.062 -20.844 1 91.44 349 GLN A C 1
ATOM 2715 O O . GLN A 1 349 ? 12.883 -24.25 -21.172 1 91.44 349 GLN A O 1
ATOM 2720 N N . ILE A 1 350 ? 12.633 -22.109 -21.672 1 87.94 350 ILE A N 1
ATOM 2721 C CA . ILE A 1 350 ? 12.25 -22.391 -23.047 1 87.94 350 ILE A CA 1
ATOM 2722 C C . ILE A 1 350 ? 13.438 -22.984 -23.797 1 87.94 350 ILE A C 1
ATOM 2724 O O . ILE A 1 350 ? 13.273 -23.938 -24.578 1 87.94 350 ILE A O 1
ATOM 2728 N N . LEU A 1 351 ? 14.602 -22.5 -23.5 1 88.75 351 LEU A N 1
ATOM 2729 C CA . LEU A 1 351 ? 15.789 -23.016 -24.172 1 88.75 351 LEU A CA 1
ATOM 2730 C C . LEU A 1 351 ? 16.109 -24.422 -23.703 1 88.75 351 LEU A C 1
ATOM 2732 O O . LEU A 1 351 ? 16.578 -25.25 -24.5 1 88.75 351 LEU A O 1
ATOM 2736 N N . LYS A 1 352 ? 15.828 -24.641 -22.5 1 90.44 352 LYS A N 1
ATOM 2737 C CA . LYS A 1 352 ? 15.984 -26 -21.984 1 90.44 352 LYS A CA 1
ATOM 2738 C C . LYS A 1 352 ? 15 -26.969 -22.641 1 90.44 352 LYS A C 1
ATOM 2740 O O . LYS A 1 352 ? 15.375 -28.078 -23.031 1 90.44 352 LYS A O 1
ATOM 2745 N N . LEU A 1 353 ? 13.781 -26.547 -22.812 1 87.44 353 LEU A N 1
ATOM 2746 C CA . LEU A 1 353 ? 12.734 -27.375 -23.406 1 87.44 353 LEU A CA 1
ATOM 2747 C C . LEU A 1 353 ? 12.992 -27.594 -24.891 1 87.44 353 LEU A C 1
ATOM 2749 O O . LEU A 1 353 ? 12.648 -28.641 -25.453 1 87.44 353 LEU A O 1
ATOM 2753 N N . ALA A 1 354 ? 13.633 -26.609 -25.531 1 84.69 354 ALA A N 1
ATOM 2754 C CA . ALA A 1 354 ? 14.023 -26.781 -26.922 1 84.69 354 ALA A CA 1
ATOM 2755 C C . ALA A 1 354 ? 15.039 -27.906 -27.078 1 84.69 354 ALA A C 1
ATOM 2757 O O . ALA A 1 354 ? 14.992 -28.672 -28.031 1 84.69 354 ALA A O 1
ATOM 2758 N N . GLY A 1 355 ? 15.969 -27.938 -26.094 1 84.94 355 GLY A N 1
ATOM 2759 C CA . GLY A 1 355 ? 16.922 -29.047 -26.109 1 84.94 355 GLY A CA 1
ATOM 2760 C C . GLY A 1 355 ? 16.25 -30.406 -25.922 1 84.94 355 GLY A C 1
ATOM 2761 O O . GLY A 1 355 ? 16.641 -31.375 -26.562 1 84.94 355 GLY A O 1
ATOM 2762 N N . LYS A 1 356 ? 15.203 -30.453 -25.109 1 86.94 356 LYS A N 1
ATOM 2763 C CA . LYS A 1 356 ? 14.469 -31.688 -24.891 1 86.94 356 LYS A CA 1
ATOM 2764 C C . LYS A 1 356 ? 13.75 -32.125 -26.156 1 86.94 356 LYS A C 1
ATOM 2766 O O . LYS A 1 356 ? 13.711 -33.344 -26.469 1 86.94 356 LYS A O 1
ATOM 2771 N N . LEU A 1 357 ? 13.203 -31.188 -26.906 1 81.94 357 LEU A N 1
ATOM 2772 C CA . LEU A 1 357 ? 12.484 -31.484 -28.141 1 81.94 357 LEU A CA 1
ATOM 2773 C C . LEU A 1 357 ? 13.438 -32 -29.203 1 81.94 357 LEU A C 1
ATOM 2775 O O . LEU A 1 357 ? 13.078 -32.875 -30 1 81.94 357 LEU A O 1
ATOM 2779 N N . VAL A 1 358 ? 14.656 -31.531 -29.188 1 82.75 358 VAL A N 1
ATOM 2780 C CA . VAL A 1 358 ? 15.648 -31.984 -30.156 1 82.75 358 VAL A CA 1
ATOM 2781 C C . VAL A 1 358 ? 16.031 -33.438 -29.875 1 82.75 358 VAL A C 1
ATOM 2783 O O . VAL A 1 358 ? 16.172 -34.25 -30.781 1 82.75 358 VAL A O 1
ATOM 2786 N N . VAL A 1 359 ? 16.141 -33.719 -28.609 1 83.94 359 VAL A N 1
ATOM 2787 C CA . VAL A 1 359 ? 16.5 -35.094 -28.234 1 83.94 359 VAL A CA 1
ATOM 2788 C C . VAL A 1 359 ? 15.367 -36.062 -28.594 1 83.94 359 VAL A C 1
ATOM 2790 O O . VAL A 1 359 ? 15.609 -37.094 -29.203 1 83.94 359 VAL A O 1
ATOM 2793 N N . LEU A 1 360 ? 14.141 -35.75 -28.312 1 81.44 360 LEU A N 1
ATOM 2794 C CA . LEU A 1 360 ? 13 -36.594 -28.578 1 81.44 360 LEU A CA 1
ATOM 2795 C C . LEU A 1 360 ? 12.781 -36.781 -30.078 1 81.44 360 LEU A C 1
ATOM 2797 O O . LEU A 1 360 ? 12.516 -37.875 -30.547 1 81.44 360 LEU A O 1
ATOM 2801 N N . THR A 1 361 ? 13.031 -35.719 -30.859 1 79.31 361 THR A N 1
ATOM 2802 C CA . THR A 1 361 ? 12.859 -35.781 -32.312 1 79.31 361 THR A CA 1
ATOM 2803 C C . THR A 1 361 ? 13.961 -36.625 -32.938 1 79.31 361 THR A C 1
ATOM 2805 O O . THR A 1 361 ? 13.703 -37.375 -33.906 1 79.31 361 THR A O 1
ATOM 2808 N N . SER A 1 362 ? 15.125 -36.562 -32.375 1 80.94 362 SER A N 1
ATOM 2809 C CA . SER A 1 362 ? 16.219 -37.344 -32.938 1 80.94 362 SER A CA 1
ATOM 2810 C C . SER A 1 362 ? 16 -38.844 -32.719 1 80.94 362 SER A C 1
ATOM 2812 O O . SER A 1 362 ? 16.312 -39.656 -33.594 1 80.94 362 SER A O 1
ATOM 2814 N N . PHE A 1 363 ? 15.375 -39.188 -31.641 1 77.94 363 PHE A N 1
ATOM 2815 C CA . PHE A 1 363 ? 15.117 -40.594 -31.359 1 77.94 363 PHE A CA 1
ATOM 2816 C C . PHE A 1 363 ? 13.961 -41.125 -32.188 1 77.94 363 PHE A C 1
ATOM 2818 O O . PHE A 1 363 ? 13.984 -42.25 -32.656 1 77.94 363 PHE A O 1
ATOM 2825 N N . ALA A 1 364 ? 12.969 -40.312 -32.344 1 76.25 364 ALA A N 1
ATOM 2826 C CA . ALA A 1 364 ? 11.844 -40.719 -33.156 1 76.25 364 ALA A CA 1
ATOM 2827 C C . ALA A 1 364 ? 12.273 -40.938 -34.594 1 76.25 364 ALA A C 1
ATOM 2829 O O . ALA A 1 364 ? 11.82 -41.875 -35.25 1 76.25 364 ALA A O 1
ATOM 2830 N N . LEU A 1 365 ? 13.211 -40.156 -35.094 1 76.69 365 LEU A N 1
ATOM 2831 C CA . LEU A 1 365 ? 13.641 -40.219 -36.5 1 76.69 365 LEU A CA 1
ATOM 2832 C C . LEU A 1 365 ? 14.555 -41.406 -36.719 1 76.69 365 LEU A C 1
ATOM 2834 O O . LEU A 1 365 ? 14.547 -42.031 -37.812 1 76.69 365 LEU A O 1
ATOM 2838 N N . ARG A 1 366 ? 15.258 -41.781 -35.75 1 76.56 366 ARG A N 1
ATOM 2839 C CA . ARG A 1 366 ? 16.156 -42.906 -35.875 1 76.56 366 ARG A CA 1
ATOM 2840 C C . ARG A 1 366 ? 15.391 -44.219 -35.875 1 76.56 366 ARG A C 1
ATOM 2842 O O . ARG A 1 366 ? 15.734 -45.156 -36.625 1 76.56 366 ARG A O 1
ATOM 2849 N N . SER A 1 367 ? 14.32 -44.281 -35.125 1 72 367 SER A N 1
ATOM 2850 C CA . SER A 1 367 ? 13.609 -45.562 -34.969 1 72 367 SER A CA 1
ATOM 2851 C C . SER A 1 367 ? 12.484 -45.688 -36 1 72 367 SER A C 1
ATOM 2853 O O . SER A 1 367 ? 12.219 -46.781 -36.5 1 72 367 SER A O 1
ATOM 2855 N N . ASN A 1 368 ? 11.766 -44.594 -36.188 1 78.19 368 ASN A N 1
ATOM 2856 C CA . ASN A 1 368 ? 10.656 -44.594 -37.125 1 78.19 368 ASN A CA 1
ATOM 2857 C C . ASN A 1 368 ? 10.68 -43.406 -38.062 1 78.19 368 ASN A C 1
ATOM 2859 O O . ASN A 1 368 ? 9.977 -42.406 -37.812 1 78.19 368 ASN A O 1
ATOM 2863 N N . PRO A 1 369 ? 11.367 -43.531 -39.125 1 76.88 369 PRO A N 1
ATOM 2864 C CA . PRO A 1 369 ? 11.477 -42.406 -40.031 1 76.88 369 PRO A CA 1
ATOM 2865 C C . PRO A 1 369 ? 10.133 -42 -40.656 1 76.88 369 PRO A C 1
ATOM 2867 O O . PRO A 1 369 ? 9.938 -40.844 -41.031 1 76.88 369 PRO A O 1
ATOM 2870 N N . ASP A 1 370 ? 9.172 -42.938 -40.719 1 74.5 370 ASP A N 1
ATOM 2871 C CA . ASP A 1 370 ? 7.898 -42.594 -41.344 1 74.5 370 ASP A CA 1
ATOM 2872 C C . ASP A 1 370 ? 7.047 -41.719 -40.406 1 74.5 370 ASP A C 1
ATOM 2874 O O . ASP A 1 370 ? 6.113 -41.062 -40.875 1 74.5 370 ASP A O 1
ATOM 2878 N N . ALA A 1 371 ? 7.34 -41.75 -39.156 1 76.56 371 ALA A N 1
ATOM 2879 C CA . ALA A 1 371 ? 6.602 -40.938 -38.219 1 76.56 371 ALA A CA 1
ATOM 2880 C C . ALA A 1 371 ? 7.105 -39.5 -38.188 1 76.56 371 ALA A C 1
ATOM 2882 O O . ALA A 1 371 ? 6.559 -38.656 -37.5 1 76.56 371 ALA A O 1
ATOM 2883 N N . LEU A 1 372 ? 8.078 -39.188 -39 1 74.06 372 LEU A N 1
ATOM 2884 C CA . LEU A 1 372 ? 8.719 -37.875 -39.062 1 74.06 372 LEU A CA 1
ATOM 2885 C C . LEU A 1 372 ? 7.711 -36.781 -39.406 1 74.06 372 LEU A C 1
ATOM 2887 O O . LEU A 1 372 ? 7.777 -35.688 -38.844 1 74.06 372 LEU A O 1
ATOM 2891 N N . ARG A 1 373 ? 6.824 -37.188 -40.219 1 77 373 ARG A N 1
ATOM 2892 C CA . ARG A 1 373 ? 5.871 -36.156 -40.656 1 77 373 ARG A CA 1
ATOM 2893 C C . ARG A 1 373 ? 5.008 -35.688 -39.5 1 77 373 ARG A C 1
ATOM 2895 O O . ARG A 1 373 ? 4.777 -34.5 -39.344 1 77 373 ARG A O 1
ATOM 2902 N N . TRP A 1 374 ? 4.656 -36.625 -38.656 1 76.69 374 TRP A N 1
ATOM 2903 C CA . TRP A 1 374 ? 3.766 -36.25 -37.562 1 76.69 374 TRP A CA 1
ATOM 2904 C C . TRP A 1 374 ? 4.539 -35.562 -36.438 1 76.69 374 TRP A C 1
ATOM 2906 O O . TRP A 1 374 ? 4.012 -34.656 -35.781 1 76.69 374 TRP A O 1
ATOM 2916 N N . VAL A 1 375 ? 5.812 -35.875 -36.188 1 74.69 375 VAL A N 1
ATOM 2917 C CA . VAL A 1 375 ? 6.617 -35.312 -35.125 1 74.69 375 VAL A CA 1
ATOM 2918 C C . VAL A 1 375 ? 6.98 -33.875 -35.406 1 74.69 375 VAL A C 1
ATOM 2920 O O . VAL A 1 375 ? 7.094 -33.062 -34.5 1 74.69 375 VAL A O 1
ATOM 2923 N N . LEU A 1 376 ? 7.043 -33.5 -36.656 1 74.88 376 LEU A N 1
ATOM 2924 C CA . LEU A 1 376 ? 7.434 -32.125 -37.031 1 74.88 376 LEU A CA 1
ATOM 2925 C C . LEU A 1 376 ? 6.215 -31.219 -37.125 1 74.88 376 LEU A C 1
ATOM 2927 O O . LEU A 1 376 ? 6.309 -30.016 -36.875 1 74.88 376 LEU A O 1
ATOM 2931 N N . ILE A 1 377 ? 5.074 -31.828 -37.438 1 79.25 377 ILE A N 1
ATOM 2932 C CA . ILE A 1 377 ? 3.879 -31 -37.625 1 79.25 377 ILE A CA 1
ATOM 2933 C C . ILE A 1 377 ? 3.355 -30.516 -36.281 1 79.25 377 ILE A C 1
ATOM 2935 O O . ILE A 1 377 ? 2.879 -29.391 -36.156 1 79.25 377 ILE A O 1
ATOM 2939 N N . MET A 1 378 ? 3.547 -31.297 -35.312 1 78.62 378 MET A N 1
ATOM 2940 C CA . MET A 1 378 ? 2.953 -30.953 -34.031 1 78.62 378 MET A CA 1
ATOM 2941 C C . MET A 1 378 ? 3.627 -29.734 -33.406 1 78.62 378 MET A C 1
ATOM 2943 O O . MET A 1 378 ? 2.957 -28.75 -33.062 1 78.62 378 MET A O 1
ATOM 2947 N N . PRO A 1 379 ? 4.922 -29.703 -33.281 1 72.62 379 PRO A N 1
ATOM 2948 C CA . PRO A 1 379 ? 5.543 -28.5 -32.688 1 72.62 379 PRO A CA 1
ATOM 2949 C C . PRO A 1 379 ? 5.379 -27.266 -33.594 1 72.62 379 PRO A C 1
ATOM 2951 O O . PRO A 1 379 ? 5.305 -26.141 -33.062 1 72.62 379 PRO A O 1
ATOM 2954 N N . SER A 1 380 ? 5.234 -27.5 -34.906 1 75.94 380 SER A N 1
ATOM 2955 C CA . SER A 1 380 ? 5.059 -26.375 -35.812 1 75.94 380 SER A CA 1
ATOM 2956 C C . SER A 1 380 ? 3.686 -25.734 -35.625 1 75.94 380 SER A C 1
ATOM 2958 O O . SER A 1 380 ? 3.562 -24.5 -35.656 1 75.94 380 SER A O 1
ATOM 2960 N N . LEU A 1 381 ? 2.707 -26.594 -35.406 1 78.62 381 LEU A N 1
ATOM 2961 C CA . LEU A 1 381 ? 1.371 -26.047 -35.156 1 78.62 381 LEU A CA 1
ATOM 2962 C C . LEU A 1 381 ? 1.302 -25.359 -33.812 1 78.62 381 LEU A C 1
ATOM 2964 O O . LEU A 1 381 ? 0.594 -24.359 -33.656 1 78.62 381 LEU A O 1
ATOM 2968 N N . MET A 1 382 ? 2.041 -25.891 -32.938 1 75.19 382 MET A N 1
ATOM 2969 C CA . MET A 1 382 ? 2.07 -25.297 -31.609 1 75.19 382 MET A CA 1
ATOM 2970 C C . MET A 1 382 ? 2.734 -23.922 -31.641 1 75.19 382 MET A C 1
ATOM 2972 O O . MET A 1 382 ? 2.268 -22.984 -30.984 1 75.19 382 MET A O 1
ATOM 2976 N N . LEU A 1 383 ? 3.76 -23.781 -32.375 1 70 383 LEU A N 1
ATOM 2977 C CA . LEU A 1 383 ? 4.457 -22.516 -32.5 1 70 383 LEU A CA 1
ATOM 2978 C C . LEU A 1 383 ? 3.584 -21.484 -33.219 1 70 383 LEU A C 1
ATOM 2980 O O . LEU A 1 383 ? 3.566 -20.312 -32.844 1 70 383 LEU A O 1
ATOM 2984 N N . LEU A 1 384 ? 2.838 -21.969 -34.219 1 72.69 384 LEU A N 1
ATOM 2985 C CA . LEU A 1 384 ? 1.939 -21.078 -34.938 1 72.69 384 LEU A CA 1
ATOM 2986 C C . LEU A 1 384 ? 0.816 -20.578 -34.031 1 72.69 384 LEU A C 1
ATOM 2988 O O . LEU A 1 384 ? 0.417 -19.422 -34.125 1 72.69 384 LEU A O 1
ATOM 2992 N N . PHE A 1 385 ? 0.389 -21.5 -33.188 1 75.69 385 PHE A N 1
ATOM 2993 C CA . PHE A 1 385 ? -0.655 -21.125 -32.25 1 75.69 385 PHE A CA 1
ATOM 2994 C C . PHE A 1 385 ? -0.141 -20.094 -31.234 1 75.69 385 PHE A C 1
ATOM 2996 O O . PHE A 1 385 ? -0.854 -19.156 -30.891 1 75.69 385 PHE A O 1
ATOM 3003 N N . GLY A 1 386 ? 1.018 -20.281 -30.781 1 68.94 386 GLY A N 1
ATOM 3004 C CA . GLY A 1 386 ? 1.615 -19.344 -29.844 1 68.94 386 GLY A CA 1
ATOM 3005 C C . GLY A 1 386 ? 1.754 -17.953 -30.422 1 68.94 386 GLY A C 1
ATOM 3006 O O . GLY A 1 386 ? 1.484 -16.953 -29.734 1 68.94 386 GLY A O 1
ATOM 3007 N N . ILE A 1 387 ? 2.049 -17.812 -31.625 1 63.91 387 ILE A N 1
ATOM 3008 C CA . ILE A 1 387 ? 2.287 -16.516 -32.281 1 63.91 387 ILE A CA 1
ATOM 3009 C C . ILE A 1 387 ? 0.957 -15.805 -32.5 1 63.91 387 ILE A C 1
ATOM 3011 O O . ILE A 1 387 ? 0.858 -14.594 -32.344 1 63.91 387 ILE A O 1
ATOM 3015 N N . CYS A 1 388 ? -0.144 -16.594 -32.781 1 63.97 388 CYS A N 1
ATOM 3016 C CA . CYS A 1 388 ? -1.426 -15.984 -33.125 1 63.97 388 CYS A CA 1
ATOM 3017 C C . CYS A 1 388 ? -2.174 -15.539 -31.875 1 63.97 388 CYS A C 1
ATOM 3019 O O . CYS A 1 388 ? -2.799 -14.477 -31.859 1 63.97 388 CYS A O 1
ATOM 3021 N N . ARG A 1 389 ? -2.166 -16.297 -30.781 1 65.44 389 ARG A N 1
ATOM 3022 C CA . ARG A 1 389 ? -3.088 -16.094 -29.672 1 65.44 389 ARG A CA 1
ATOM 3023 C C . ARG A 1 389 ? -2.455 -15.211 -28.594 1 65.44 389 ARG A C 1
ATOM 3025 O O . ARG A 1 389 ? -3.117 -14.828 -27.625 1 65.44 389 ARG A O 1
ATOM 3032 N N . HIS A 1 390 ? -1.363 -14.656 -28.891 1 61.78 390 HIS A N 1
ATOM 3033 C CA . HIS A 1 390 ? -0.706 -13.891 -27.828 1 61.78 390 HIS A CA 1
ATOM 3034 C C . HIS A 1 390 ? -1.419 -12.562 -27.594 1 61.78 390 HIS A C 1
ATOM 3036 O O . HIS A 1 390 ? -1.562 -12.125 -26.453 1 61.78 390 HIS A O 1
ATOM 3042 N N . LYS A 1 391 ? -2.121 -12.055 -28.531 1 64.06 391 LYS A N 1
ATOM 3043 C CA . LYS A 1 391 ? -2.699 -10.719 -28.406 1 64.06 391 LYS A CA 1
ATOM 3044 C C . LYS A 1 391 ? -3.975 -10.758 -27.562 1 64.06 391 LYS A C 1
ATOM 3046 O O . LYS A 1 391 ? -4.23 -9.844 -26.781 1 64.06 391 LYS A O 1
ATOM 3051 N N . LEU A 1 392 ? -4.707 -11.906 -27.625 1 62.97 392 LEU A N 1
ATOM 3052 C CA . LEU A 1 392 ? -5.973 -11.977 -26.906 1 62.97 392 LEU A CA 1
ATOM 3053 C C . LEU A 1 392 ? -5.742 -12.062 -25.406 1 62.97 392 LEU A C 1
ATOM 3055 O O . LEU A 1 392 ? -6.477 -11.461 -24.625 1 62.97 392 LEU A O 1
ATOM 3059 N N . LEU A 1 393 ? -4.801 -12.727 -25.062 1 65.69 393 LEU A N 1
ATOM 3060 C CA . LEU A 1 393 ? -4.52 -12.906 -23.641 1 65.69 393 LEU A CA 1
ATOM 3061 C C . LEU A 1 393 ? -3.988 -11.617 -23.016 1 65.69 393 LEU A C 1
ATOM 3063 O O . LEU A 1 393 ? -4.316 -11.289 -21.875 1 65.69 393 LEU A O 1
ATOM 3067 N N . TYR A 1 394 ? -3.432 -10.883 -23.844 1 65.94 394 TYR A N 1
ATOM 3068 C CA . TYR A 1 394 ? -2.836 -9.648 -23.344 1 65.94 394 TYR A CA 1
ATOM 3069 C C . TYR A 1 394 ? -3.91 -8.625 -22.984 1 65.94 394 TYR A C 1
ATOM 3071 O O . TYR A 1 394 ? -3.855 -8.008 -21.906 1 65.94 394 TYR A O 1
ATOM 3079 N N . ASP A 1 395 ? -4.91 -8.523 -23.75 1 69.44 395 ASP A N 1
ATOM 3080 C CA . ASP A 1 395 ? -5.961 -7.535 -23.516 1 69.44 395 ASP A CA 1
ATOM 3081 C C . ASP A 1 395 ? -6.797 -7.898 -22.297 1 69.44 395 ASP A C 1
ATOM 3083 O O . ASP A 1 395 ? -7.148 -7.027 -21.5 1 69.44 395 ASP A O 1
ATOM 3087 N N . ALA A 1 396 ? -7.004 -9.172 -22.109 1 70.31 396 ALA A N 1
ATOM 3088 C CA . ALA A 1 396 ? -7.816 -9.617 -20.984 1 70.31 396 ALA A CA 1
ATOM 3089 C C . ALA A 1 396 ? -7.062 -9.438 -19.672 1 70.31 396 ALA A C 1
ATOM 3091 O O . ALA A 1 396 ? -7.648 -9.031 -18.656 1 70.31 396 ALA A O 1
ATOM 3092 N N . ASN A 1 397 ? -5.832 -9.602 -19.719 1 71.38 397 ASN A N 1
ATOM 3093 C CA . ASN A 1 397 ? -5.043 -9.477 -18.5 1 71.38 397 ASN A CA 1
ATOM 3094 C C . ASN A 1 397 ? -4.855 -8.016 -18.109 1 71.38 397 ASN A C 1
ATOM 3096 O O . ASN A 1 397 ? -4.824 -7.691 -16.922 1 71.38 397 ASN A O 1
ATOM 3100 N N . GLU A 1 398 ? -4.816 -7.207 -19.125 1 70.62 398 GLU A N 1
ATOM 3101 C CA . GLU A 1 398 ? -4.641 -5.789 -18.828 1 70.62 398 GLU A CA 1
ATOM 3102 C C . GLU A 1 398 ? -5.891 -5.207 -18.172 1 70.62 398 GLU A C 1
ATOM 3104 O O . GLU A 1 398 ? -5.789 -4.41 -17.234 1 70.62 398 GLU A O 1
ATOM 3109 N N . MET A 1 399 ? -6.953 -5.609 -18.609 1 73.38 399 MET A N 1
ATOM 3110 C CA . MET A 1 399 ? -8.203 -5.113 -18.031 1 73.38 399 MET A CA 1
ATOM 3111 C C . MET A 1 399 ? -8.391 -5.629 -16.609 1 73.38 399 MET A C 1
ATOM 3113 O O . MET A 1 399 ? -8.797 -4.879 -15.719 1 73.38 399 MET A O 1
ATOM 3117 N N . ALA A 1 400 ? -8.086 -6.84 -16.406 1 74.12 400 ALA A N 1
ATOM 3118 C CA . ALA A 1 400 ? -8.203 -7.422 -15.078 1 74.12 400 ALA A CA 1
ATOM 3119 C C . ALA A 1 400 ? -7.195 -6.789 -14.117 1 74.12 400 ALA A C 1
ATOM 3121 O O . ALA A 1 400 ? -7.512 -6.551 -12.953 1 74.12 400 ALA A O 1
ATOM 3122 N N . GLY A 1 401 ? -6.125 -6.461 -14.648 1 71.19 401 GLY A N 1
ATOM 3123 C CA . GLY A 1 401 ? -5.094 -5.844 -13.828 1 71.19 401 GLY A CA 1
ATOM 3124 C C . GLY A 1 401 ? -5.441 -4.43 -13.398 1 71.19 401 GLY A C 1
ATOM 3125 O O . GLY A 1 401 ? -5.227 -4.055 -12.242 1 71.19 401 GLY A O 1
ATOM 3126 N N . SER A 1 402 ? -6.016 -3.715 -14.25 1 73.88 402 SER A N 1
ATOM 3127 C CA . SER A 1 402 ? -6.398 -2.344 -13.93 1 73.88 402 SER A CA 1
ATOM 3128 C C . SER A 1 402 ? -7.52 -2.309 -12.891 1 73.88 402 SER A C 1
ATOM 3130 O O . SER A 1 402 ? -7.523 -1.453 -12.008 1 73.88 402 SER A O 1
ATOM 3132 N N . MET A 1 403 ? -8.414 -3.217 -13.047 1 78.12 403 MET A N 1
ATOM 3133 C CA . MET A 1 403 ? -9.531 -3.246 -12.102 1 78.12 403 MET A CA 1
ATOM 3134 C C . MET A 1 403 ? -9.062 -3.695 -10.719 1 78.12 403 MET A C 1
ATOM 3136 O O . MET A 1 403 ? -9.562 -3.215 -9.703 1 78.12 403 MET A O 1
ATOM 3140 N N . SER A 1 404 ? -8.133 -4.566 -10.727 1 80.06 404 SER A N 1
ATOM 3141 C CA . SER A 1 404 ? -7.586 -5 -9.445 1 80.06 404 SER A CA 1
ATOM 3142 C C . SER A 1 404 ? -6.812 -3.875 -8.766 1 80.06 404 SER A C 1
ATOM 3144 O O . SER A 1 404 ? -6.871 -3.721 -7.547 1 80.06 404 SER A O 1
ATOM 3146 N N . ALA A 1 405 ? -6.164 -3.057 -9.539 1 72.38 405 ALA A N 1
ATOM 3147 C CA . ALA A 1 405 ? -5.434 -1.916 -8.992 1 72.38 405 ALA A CA 1
ATOM 3148 C C . ALA A 1 405 ? -6.387 -0.887 -8.398 1 72.38 405 ALA A C 1
ATOM 3150 O O . ALA A 1 405 ? -6.094 -0.281 -7.367 1 72.38 405 ALA A O 1
ATOM 3151 N N . ASP A 1 406 ? -7.48 -0.757 -9.047 1 79.75 406 ASP A N 1
ATOM 3152 C CA . ASP A 1 406 ? -8.492 0.163 -8.539 1 79.75 406 ASP A CA 1
ATOM 3153 C C . ASP A 1 406 ? -9.047 -0.317 -7.199 1 79.75 406 ASP A C 1
ATOM 3155 O O . ASP A 1 406 ? -9.375 0.494 -6.332 1 79.75 406 ASP A O 1
ATOM 3159 N N . LEU A 1 407 ? -9.156 -1.574 -7.094 1 85.75 407 LEU A N 1
ATOM 3160 C CA . LEU A 1 407 ? -9.656 -2.133 -5.844 1 85.75 407 LEU A CA 1
ATOM 3161 C C . LEU A 1 407 ? -8.656 -1.928 -4.711 1 85.75 407 LEU A C 1
ATOM 3163 O O . LEU A 1 407 ? -9.039 -1.627 -3.58 1 85.75 407 LEU A O 1
ATOM 3167 N N . VAL A 1 408 ? -7.438 -2.07 -4.984 1 79.44 408 VAL A N 1
ATOM 3168 C CA . VAL A 1 408 ? -6.395 -1.85 -3.99 1 79.44 408 VAL A CA 1
ATOM 3169 C C . VAL A 1 408 ? -6.391 -0.384 -3.562 1 79.44 408 VAL A C 1
ATOM 3171 O O . VAL A 1 408 ? -6.266 -0.078 -2.373 1 79.44 408 VAL A O 1
ATOM 3174 N N . HIS A 1 409 ? -6.559 0.487 -4.516 1 78 409 HIS A N 1
ATOM 3175 C CA . HIS A 1 409 ? -6.602 1.915 -4.223 1 78 409 HIS A CA 1
ATOM 3176 C C . HIS A 1 409 ? -7.801 2.262 -3.344 1 78 409 HIS A C 1
ATOM 3178 O O . HIS A 1 409 ? -7.703 3.121 -2.465 1 78 409 HIS A O 1
ATOM 3184 N N . MET A 1 410 ? -8.867 1.623 -3.602 1 86 410 MET A N 1
ATOM 3185 C CA . MET A 1 410 ? -10.078 1.886 -2.818 1 86 410 MET A CA 1
ATOM 3186 C C . MET A 1 410 ? -9.875 1.487 -1.36 1 86 410 MET A C 1
ATOM 3188 O O . MET A 1 410 ? -10.312 2.197 -0.453 1 86 410 MET A O 1
ATOM 3192 N N . VAL A 1 411 ? -9.266 0.403 -1.146 1 87.75 411 VAL A N 1
ATOM 3193 C CA . VAL A 1 411 ? -9.039 -0.068 0.216 1 87.75 411 VAL A CA 1
ATOM 3194 C C . VAL A 1 411 ? -8.039 0.846 0.919 1 87.75 411 VAL A C 1
ATOM 3196 O O . VAL A 1 411 ? -8.18 1.137 2.109 1 87.75 411 VAL A O 1
ATOM 3199 N N . GLN A 1 412 ? -7.09 1.324 0.212 1 78.88 412 GLN A N 1
ATOM 3200 C CA . GLN A 1 412 ? -6.113 2.246 0.784 1 78.88 412 GLN A CA 1
ATOM 3201 C C . GLN A 1 412 ? -6.77 3.568 1.174 1 78.88 412 GLN A C 1
ATOM 3203 O O . GLN A 1 412 ? -6.465 4.133 2.227 1 78.88 412 GLN A O 1
ATOM 3208 N N . GLN A 1 413 ? -7.648 3.992 0.373 1 81 413 GLN A N 1
ATOM 3209 C CA . GLN A 1 413 ? -8.367 5.23 0.654 1 81 413 GLN A CA 1
ATOM 3210 C C . GLN A 1 413 ? -9.289 5.074 1.856 1 81 413 GLN A C 1
ATOM 3212 O O . GLN A 1 413 ? -9.422 5.988 2.67 1 81 413 GLN A O 1
ATOM 3217 N N . ALA A 1 414 ? -9.914 3.943 1.884 1 88.31 414 ALA A N 1
ATOM 3218 C CA . ALA A 1 414 ? -10.805 3.699 3.014 1 88.31 414 ALA A CA 1
ATOM 3219 C C . ALA A 1 414 ? -10.023 3.621 4.324 1 88.31 414 ALA A C 1
ATOM 3221 O O . ALA A 1 414 ? -10.508 4.066 5.367 1 88.31 414 ALA A O 1
ATOM 3222 N N . ALA A 1 415 ? -8.836 3.113 4.285 1 84.06 415 ALA A N 1
ATOM 3223 C CA . ALA A 1 415 ? -8.008 3.006 5.484 1 84.06 415 ALA A CA 1
ATOM 3224 C C . ALA A 1 415 ? -7.477 4.371 5.906 1 84.06 415 ALA A C 1
ATOM 3226 O O . ALA A 1 415 ? -7.426 4.68 7.098 1 84.06 415 ALA A O 1
ATOM 3227 N N . SER A 1 416 ? -7.152 5.199 4.918 1 77 416 SER A N 1
ATOM 3228 C CA . SER A 1 416 ? -6.605 6.516 5.223 1 77 416 SER A CA 1
ATOM 3229 C C . SER A 1 416 ? -7.699 7.477 5.676 1 77 416 SER A C 1
ATOM 3231 O O . SER A 1 416 ? -7.441 8.391 6.469 1 77 416 SER A O 1
ATOM 3233 N N . ASN A 1 417 ? -8.898 7.258 5.125 1 85.81 417 ASN A N 1
ATOM 3234 C CA . ASN A 1 417 ? -10.008 8.156 5.438 1 85.81 417 ASN A CA 1
ATOM 3235 C C . ASN A 1 417 ? -11.086 7.449 6.254 1 85.81 417 ASN A C 1
ATOM 3237 O O . ASN A 1 417 ? -12.281 7.688 6.055 1 85.81 417 ASN A O 1
ATOM 3241 N N . TYR A 1 418 ? -10.648 6.535 7.137 1 87 418 TYR A N 1
ATOM 3242 C CA . TYR A 1 418 ? -11.641 5.773 7.895 1 87 418 TYR A CA 1
ATOM 3243 C C . TYR A 1 418 ? -12.477 6.695 8.773 1 87 418 TYR A C 1
ATOM 3245 O O . TYR A 1 418 ? -13.688 6.496 8.922 1 87 418 TYR A O 1
ATOM 3253 N N . ARG A 1 419 ? -11.859 7.691 9.359 1 85.25 419 ARG A N 1
ATOM 3254 C CA . ARG A 1 419 ? -12.562 8.594 10.266 1 85.25 419 ARG A CA 1
ATOM 3255 C C . ARG A 1 419 ? -13.625 9.391 9.531 1 85.25 419 ARG A C 1
ATOM 3257 O O . ARG A 1 419 ? -14.695 9.672 10.078 1 85.25 419 ARG A O 1
ATOM 3264 N N . LEU A 1 420 ? -13.258 9.75 8.344 1 90.12 420 LEU A N 1
ATOM 3265 C CA . LEU A 1 420 ? -14.242 10.461 7.527 1 90.12 420 LEU A CA 1
ATOM 3266 C C . LEU A 1 420 ? -15.445 9.578 7.234 1 90.12 420 LEU A C 1
ATOM 3268 O O . LEU A 1 420 ? -16.594 10.016 7.359 1 90.12 420 LEU A O 1
ATOM 3272 N N . ILE A 1 421 ? -15.227 8.344 6.957 1 90.75 421 ILE A N 1
ATOM 3273 C CA . ILE A 1 421 ? -16.281 7.398 6.629 1 90.75 421 ILE A CA 1
ATOM 3274 C C . ILE A 1 421 ? -17.125 7.113 7.875 1 90.75 421 ILE A C 1
ATOM 3276 O O . ILE A 1 421 ? -18.359 7.055 7.801 1 90.75 421 ILE A O 1
ATOM 3280 N N . SER A 1 422 ? -16.422 6.949 8.914 1 89.38 422 SER A N 1
ATOM 3281 C CA . SER A 1 422 ? -17.109 6.641 10.164 1 89.38 422 SER A CA 1
ATOM 3282 C C . SER A 1 422 ? -17.906 7.836 10.672 1 89.38 422 SER A C 1
ATOM 3284 O O . SER A 1 422 ? -19.062 7.691 11.086 1 89.38 422 SER A O 1
ATOM 3286 N N . ASN A 1 423 ? -17.344 9.016 10.625 1 89.44 423 ASN A N 1
ATOM 3287 C CA . ASN A 1 423 ? -18 10.203 11.156 1 89.44 423 ASN A CA 1
ATOM 3288 C C . ASN A 1 423 ? -19.25 10.562 10.352 1 89.44 423 ASN A C 1
ATOM 3290 O O . ASN A 1 423 ? -20.25 11 10.914 1 89.44 423 ASN A O 1
ATOM 3294 N N . TYR A 1 424 ? -19.203 10.359 9.094 1 91 424 TYR A N 1
ATOM 3295 C CA . TYR A 1 424 ? -20.344 10.695 8.258 1 91 424 TYR A CA 1
ATOM 3296 C C . TYR A 1 424 ? -21.297 9.5 8.117 1 91 424 TYR A C 1
ATOM 3298 O O . TYR A 1 424 ? -22.219 9.523 7.305 1 91 424 TYR A O 1
ATOM 3306 N N . ALA A 1 425 ? -21.078 8.406 8.867 1 87.88 425 ALA A N 1
ATOM 3307 C CA . ALA A 1 425 ? -21.922 7.219 8.922 1 87.88 425 ALA A CA 1
ATOM 3308 C C . ALA A 1 425 ? -22.141 6.637 7.527 1 87.88 425 ALA A C 1
ATOM 3310 O O . ALA A 1 425 ? -23.266 6.324 7.137 1 87.88 425 ALA A O 1
ATOM 3311 N N . GLN A 1 426 ? -21.078 6.645 6.73 1 88.75 426 GLN A N 1
ATOM 3312 C CA . GLN A 1 426 ? -21.188 6.129 5.371 1 88.75 426 GLN A CA 1
ATOM 3313 C C . GLN A 1 426 ? -20.516 4.762 5.246 1 88.75 426 GLN A C 1
ATOM 3315 O O . GLN A 1 426 ? -20.078 4.375 4.164 1 88.75 426 GLN A O 1
ATOM 3320 N N . ARG A 1 427 ? -20.484 4 6.305 1 88.88 427 ARG A N 1
ATOM 3321 C CA . ARG A 1 427 ? -19.891 2.674 6.293 1 88.88 427 ARG A CA 1
ATOM 3322 C C . ARG A 1 427 ? -20.625 1.743 5.34 1 88.88 427 ARG A C 1
ATOM 3324 O O . ARG A 1 427 ? -20 1.008 4.57 1 88.88 427 ARG A O 1
ATOM 3331 N N . PRO A 1 428 ? -21.984 1.777 5.27 1 87.19 428 PRO A N 1
ATOM 3332 C CA . PRO A 1 428 ? -22.688 0.878 4.355 1 87.19 428 PRO A CA 1
ATOM 3333 C C . PRO A 1 428 ? -22.406 1.187 2.889 1 87.19 428 PRO A C 1
ATOM 3335 O O . PRO A 1 428 ? -22.281 0.269 2.072 1 87.19 428 PRO A O 1
ATOM 3338 N N . LEU A 1 429 ? -22.297 2.443 2.646 1 86.56 429 LEU A N 1
ATOM 3339 C CA . LEU A 1 429 ? -22 2.816 1.27 1 86.56 429 LEU A CA 1
ATOM 3340 C C . LEU A 1 429 ? -20.609 2.318 0.87 1 86.56 429 LEU A C 1
ATOM 3342 O O . LEU A 1 429 ? -20.422 1.85 -0.254 1 86.56 429 LEU A O 1
ATOM 3346 N N . ALA A 1 430 ? -19.656 2.479 1.796 1 89.5 430 ALA A N 1
ATOM 3347 C CA . ALA A 1 430 ? -18.312 2.002 1.521 1 89.5 430 ALA A CA 1
ATOM 3348 C C . ALA A 1 430 ? -18.297 0.49 1.318 1 89.5 430 ALA A C 1
ATOM 3350 O O . ALA A 1 430 ? -17.609 -0.016 0.429 1 89.5 430 ALA A O 1
ATOM 3351 N N . ASN A 1 431 ? -19.094 -0.243 2.078 1 90.69 431 ASN A N 1
ATOM 3352 C CA . ASN A 1 431 ? -19.156 -1.694 1.948 1 90.69 431 ASN A CA 1
ATOM 3353 C C . ASN A 1 431 ? -19.812 -2.107 0.629 1 90.69 431 ASN A C 1
ATOM 3355 O O . ASN A 1 431 ? -19.359 -3.059 -0.015 1 90.69 431 ASN A O 1
ATOM 3359 N N . GLU A 1 432 ? -20.828 -1.418 0.285 1 87.81 432 GLU A N 1
ATOM 3360 C CA . GLU A 1 432 ? -21.531 -1.74 -0.953 1 87.81 432 GLU A CA 1
ATOM 3361 C C . GLU A 1 432 ? -20.672 -1.433 -2.174 1 87.81 432 GLU A C 1
ATOM 3363 O O . GLU A 1 432 ? -20.672 -2.195 -3.143 1 87.81 432 GLU A O 1
ATOM 3368 N N . GLU A 1 433 ? -20.047 -0.315 -2.119 1 88.31 433 GLU A N 1
ATOM 3369 C CA . GLU A 1 433 ? -19.172 0.044 -3.229 1 88.31 433 GLU A CA 1
ATOM 3370 C C . GLU A 1 433 ? -18.031 -0.959 -3.379 1 88.31 433 GLU A C 1
ATOM 3372 O O . GLU A 1 433 ? -17.641 -1.297 -4.496 1 88.31 433 GLU A O 1
ATOM 3377 N N . PHE A 1 434 ? -17.438 -1.392 -2.33 1 91.62 434 PHE A N 1
ATOM 3378 C CA . PHE A 1 434 ? -16.359 -2.379 -2.387 1 91.62 434 PHE A CA 1
ATOM 3379 C C . PHE A 1 434 ? -16.859 -3.695 -2.963 1 91.62 434 PHE A C 1
ATOM 3381 O O . PHE A 1 434 ? -16.203 -4.316 -3.791 1 91.62 434 PHE A O 1
ATOM 3388 N N . ALA A 1 435 ? -18.047 -4.145 -2.445 1 87.69 435 ALA A N 1
ATOM 3389 C CA . ALA A 1 435 ? -18.625 -5.406 -2.928 1 87.69 435 ALA A CA 1
ATOM 3390 C C . ALA A 1 435 ? -18.922 -5.332 -4.422 1 87.69 435 ALA A C 1
ATOM 3392 O O . ALA A 1 435 ? -18.672 -6.293 -5.156 1 87.69 435 ALA A O 1
ATOM 3393 N N . LYS A 1 436 ? -19.438 -4.203 -4.793 1 87.5 436 LYS A N 1
ATOM 3394 C CA . LYS A 1 436 ? -19.766 -4.02 -6.203 1 87.5 436 LYS A CA 1
ATOM 3395 C C . LYS A 1 436 ? -18.5 -4.02 -7.059 1 87.5 436 LYS A C 1
ATOM 3397 O O . LYS A 1 436 ? -18.438 -4.695 -8.086 1 87.5 436 LYS A O 1
ATOM 3402 N N . LYS A 1 437 ? -17.516 -3.322 -6.645 1 88.25 437 LYS A N 1
ATOM 3403 C CA . LYS A 1 437 ? -16.266 -3.244 -7.41 1 88.25 437 LYS A CA 1
ATOM 3404 C C . LYS A 1 437 ? -15.531 -4.582 -7.402 1 88.25 437 LYS A C 1
ATOM 3406 O O . LYS A 1 437 ? -14.906 -4.957 -8.391 1 88.25 437 LYS A O 1
ATOM 3411 N N . SER A 1 438 ? -15.57 -5.281 -6.312 1 88.19 438 SER A N 1
ATOM 3412 C CA . SER A 1 438 ? -14.953 -6.602 -6.238 1 88.19 438 SER A CA 1
ATOM 3413 C C . SER A 1 438 ? -15.656 -7.594 -7.16 1 88.19 438 SER A C 1
ATOM 3415 O O . SER A 1 438 ? -15.008 -8.422 -7.801 1 88.19 438 SER A O 1
ATOM 3417 N N . ALA A 1 439 ? -16.984 -7.473 -7.254 1 84.25 439 ALA A N 1
ATOM 3418 C CA . ALA A 1 439 ? -17.75 -8.336 -8.148 1 84.25 439 ALA A CA 1
ATOM 3419 C C . ALA A 1 439 ? -17.453 -8.016 -9.609 1 84.25 439 ALA A C 1
ATOM 3421 O O . ALA A 1 439 ? -17.359 -8.914 -10.445 1 84.25 439 ALA A O 1
ATOM 3422 N N . GLN A 1 440 ? -17.328 -6.781 -9.859 1 84.12 440 GLN A N 1
ATOM 3423 C CA . GLN A 1 440 ? -16.984 -6.367 -11.219 1 84.12 440 GLN A CA 1
ATOM 3424 C C . GLN A 1 440 ? -15.594 -6.855 -11.609 1 84.12 440 GLN A C 1
ATOM 3426 O O . GLN A 1 440 ? -15.367 -7.238 -12.758 1 84.12 440 GLN A O 1
ATOM 3431 N N . CYS A 1 441 ? -14.672 -6.801 -10.703 1 84.31 441 CYS A N 1
ATOM 3432 C CA . CYS A 1 441 ? -13.328 -7.312 -10.953 1 84.31 441 CYS A CA 1
ATOM 3433 C C . CYS A 1 441 ? -13.359 -8.805 -11.273 1 84.31 441 CYS A C 1
ATOM 3435 O O . CYS A 1 441 ? -12.664 -9.258 -12.18 1 84.31 441 CYS A O 1
ATOM 3437 N N . ARG A 1 442 ? -14.219 -9.516 -10.648 1 83.5 442 ARG A N 1
ATOM 3438 C CA . ARG A 1 442 ? -14.328 -10.953 -10.875 1 83.5 442 ARG A CA 1
ATOM 3439 C C . ARG A 1 442 ? -14.953 -11.25 -12.234 1 83.5 442 ARG A C 1
ATOM 3441 O O . ARG A 1 442 ? -14.555 -12.195 -12.914 1 83.5 442 ARG A O 1
ATOM 3448 N N . GLU A 1 443 ? -15.891 -10.438 -12.586 1 82.56 443 GLU A N 1
ATOM 3449 C CA . GLU A 1 443 ? -16.547 -10.633 -13.875 1 82.56 443 GLU A CA 1
ATOM 3450 C C . GLU A 1 443 ? -15.578 -10.422 -15.031 1 82.56 443 GLU A C 1
ATOM 3452 O O . GLU A 1 443 ? -15.703 -11.07 -16.078 1 82.56 443 GLU A O 1
ATOM 3457 N N . LYS A 1 444 ? -14.664 -9.656 -14.828 1 81.88 444 LYS A N 1
ATOM 3458 C CA . LYS A 1 444 ? -13.703 -9.391 -15.891 1 81.88 444 LYS A CA 1
ATOM 3459 C C . LYS A 1 444 ? -12.531 -10.367 -15.828 1 81.88 444 LYS A C 1
ATOM 3461 O O . LYS A 1 444 ? -11.828 -10.57 -16.828 1 81.88 444 LYS A O 1
ATOM 3466 N N . GLU A 1 445 ? -12.297 -11.008 -14.711 1 83.38 445 GLU A N 1
ATOM 3467 C CA . GLU A 1 445 ? -11.234 -11.992 -14.57 1 83.38 445 GLU A CA 1
ATOM 3468 C C . GLU A 1 445 ? -11.641 -13.328 -15.18 1 83.38 445 GLU A C 1
ATOM 3470 O O . GLU A 1 445 ? -10.781 -14.102 -15.625 1 83.38 445 GLU A O 1
ATOM 3475 N N . LEU A 1 446 ? -12.938 -13.633 -15.297 1 86.19 446 LEU A N 1
ATOM 3476 C CA . LEU A 1 446 ? -13.438 -14.93 -15.742 1 86.19 446 LEU A CA 1
ATOM 3477 C C . LEU A 1 446 ? -13.133 -15.141 -17.219 1 86.19 446 LEU A C 1
ATOM 3479 O O . LEU A 1 446 ? -12.641 -16.203 -17.609 1 86.19 446 LEU A O 1
ATOM 3483 N N . PRO A 1 447 ? -13.336 -14.125 -18.016 1 82.31 447 PRO A N 1
ATOM 3484 C CA . PRO A 1 447 ? -12.992 -14.352 -19.422 1 82.31 447 PRO A CA 1
ATOM 3485 C C . PRO A 1 447 ? -11.492 -14.547 -19.641 1 82.31 447 PRO A C 1
ATOM 3487 O O . PRO A 1 447 ? -11.086 -15.312 -20.516 1 82.31 447 PRO A O 1
ATOM 3490 N N . ALA A 1 448 ? -10.664 -13.922 -18.922 1 79.94 448 ALA A N 1
ATOM 3491 C CA . ALA A 1 448 ? -9.219 -14.125 -19.031 1 79.94 448 ALA A CA 1
ATOM 3492 C C . ALA A 1 448 ? -8.836 -15.547 -18.656 1 79.94 448 ALA A C 1
ATOM 3494 O O . ALA A 1 448 ? -7.953 -16.156 -19.266 1 79.94 448 ALA A O 1
ATOM 3495 N N . GLU A 1 449 ? -9.508 -16.109 -17.688 1 84.75 449 GLU A N 1
ATOM 3496 C CA . GLU A 1 449 ? -9.227 -17.484 -17.266 1 84.75 449 GLU A CA 1
ATOM 3497 C C . GLU A 1 449 ? -9.703 -18.484 -18.312 1 84.75 449 GLU A C 1
ATOM 3499 O O . GLU A 1 449 ? -9.086 -19.531 -18.5 1 84.75 449 GLU A O 1
ATOM 3504 N N . ILE A 1 450 ? -10.766 -18.156 -19 1 86.62 450 ILE A N 1
ATOM 3505 C CA . ILE A 1 450 ? -11.281 -19.031 -20.047 1 86.62 450 ILE A CA 1
ATOM 3506 C C . ILE A 1 450 ? -10.312 -19.047 -21.234 1 86.62 450 ILE A C 1
ATOM 3508 O O . ILE A 1 450 ? -10.047 -20.109 -21.797 1 86.62 450 ILE A O 1
ATOM 3512 N N . VAL A 1 451 ? -9.773 -17.922 -21.531 1 81 451 VAL A N 1
ATOM 3513 C CA . VAL A 1 451 ? -8.797 -17.859 -22.609 1 81 451 VAL A CA 1
ATOM 3514 C C . VAL A 1 451 ? -7.543 -18.641 -22.219 1 81 451 VAL A C 1
ATOM 3516 O O . VAL A 1 451 ? -6.973 -19.359 -23.047 1 81 451 VAL A O 1
ATOM 3519 N N . LYS A 1 452 ? -7.117 -18.547 -20.984 1 79.31 452 LYS A N 1
ATOM 3520 C CA . LYS A 1 452 ? -5.953 -19.297 -20.516 1 79.31 452 LYS A CA 1
ATOM 3521 C C . LYS A 1 452 ? -6.215 -20.797 -20.562 1 79.31 452 LYS A C 1
ATOM 3523 O O . LYS A 1 452 ? -5.332 -21.578 -20.938 1 79.31 452 LYS A O 1
ATOM 3528 N N . ALA A 1 453 ? -7.449 -21.156 -20.203 1 81.94 453 ALA A N 1
ATOM 3529 C CA . ALA A 1 453 ? -7.797 -22.562 -20.234 1 81.94 453 ALA A CA 1
ATOM 3530 C C . ALA A 1 453 ? -7.836 -23.094 -21.672 1 81.94 453 ALA A C 1
ATOM 3532 O O . ALA A 1 453 ? -7.359 -24.188 -21.938 1 81.94 453 ALA A O 1
ATOM 3533 N N . ASN A 1 454 ? -8.383 -22.297 -22.547 1 82.69 454 ASN A N 1
ATOM 3534 C CA . ASN A 1 454 ? -8.422 -22.688 -23.953 1 82.69 454 ASN A CA 1
ATOM 3535 C C . ASN A 1 454 ? -7.023 -22.828 -24.531 1 82.69 454 ASN A C 1
ATOM 3537 O O . ASN A 1 454 ? -6.758 -23.734 -25.328 1 82.69 454 ASN A O 1
ATOM 3541 N N . ASN A 1 455 ? -6.184 -21.984 -24.078 1 78.06 455 ASN A N 1
ATOM 3542 C CA . ASN A 1 455 ? -4.809 -22.047 -24.562 1 78.06 455 ASN A CA 1
ATOM 3543 C C . ASN A 1 455 ? -4.059 -23.234 -23.953 1 78.06 455 ASN A C 1
ATOM 3545 O O . ASN A 1 455 ? -3.195 -23.828 -24.609 1 78.06 455 ASN A O 1
ATOM 3549 N N . ALA A 1 456 ? -4.375 -23.578 -22.734 1 77 456 ALA A N 1
ATOM 3550 C CA . ALA A 1 456 ? -3.715 -24.703 -22.078 1 77 456 ALA A CA 1
ATOM 3551 C C . ALA A 1 456 ? -4.164 -26.031 -22.688 1 77 456 ALA A C 1
ATOM 3553 O O . ALA A 1 456 ? -3.414 -27 -22.688 1 77 456 ALA A O 1
ATOM 3554 N N . TYR A 1 457 ? -5.387 -26.047 -23.266 1 83.62 457 TYR A N 1
ATOM 3555 C CA . TYR A 1 457 ? -5.91 -27.297 -23.812 1 83.62 457 TYR A CA 1
ATOM 3556 C C . TYR A 1 457 ? -5.461 -27.484 -25.25 1 83.62 457 TYR A C 1
ATOM 3558 O O . TYR A 1 457 ? -5.547 -28.594 -25.797 1 83.62 457 TYR A O 1
ATOM 3566 N N . PHE A 1 458 ? -4.973 -26.531 -25.844 1 82.06 458 PHE A N 1
ATOM 3567 C CA . PHE A 1 458 ? -4.598 -26.656 -27.25 1 82.06 458 PHE A CA 1
ATOM 3568 C C . PHE A 1 458 ? -3.52 -27.719 -27.422 1 82.06 458 PHE A C 1
ATOM 3570 O O . PHE A 1 458 ? -3.664 -28.625 -28.25 1 82.06 458 PHE A O 1
ATOM 3577 N N . PRO A 1 459 ? -2.479 -27.641 -26.609 1 78.75 459 PRO A N 1
ATOM 3578 C CA . PRO A 1 459 ? -1.482 -28.703 -26.766 1 78.75 459 PRO A CA 1
ATOM 3579 C C . PRO A 1 459 ? -2.037 -30.094 -26.453 1 78.75 459 PRO A C 1
ATOM 3581 O O . PRO A 1 459 ? -1.629 -31.078 -27.062 1 78.75 459 PRO A O 1
ATOM 3584 N N . LYS A 1 460 ? -2.904 -30.203 -25.516 1 80.56 460 LYS A N 1
ATOM 3585 C CA . LYS A 1 460 ? -3.498 -31.484 -25.156 1 80.56 460 LYS A CA 1
ATOM 3586 C C . LYS A 1 460 ? -4.336 -32.031 -26.312 1 80.56 460 LYS A C 1
ATOM 3588 O O . LYS A 1 460 ? -4.336 -33.25 -26.578 1 80.56 460 LYS A O 1
ATOM 3593 N N . TRP A 1 461 ? -5.047 -31.094 -27.031 1 84.06 461 TRP A N 1
ATOM 3594 C CA . TRP A 1 461 ? -5.812 -31.469 -28.203 1 84.06 461 TRP A CA 1
ATOM 3595 C C . TRP A 1 461 ? -4.898 -32 -29.297 1 84.06 461 TRP A C 1
ATOM 3597 O O . TRP A 1 461 ? -5.195 -33.031 -29.922 1 84.06 461 TRP A O 1
ATOM 3607 N N . LEU A 1 462 ? -3.867 -31.297 -29.5 1 82.81 462 LEU A N 1
ATOM 3608 C CA . LEU A 1 462 ? -2.943 -31.703 -30.547 1 82.81 462 LEU A CA 1
ATOM 3609 C C . LEU A 1 462 ? -2.324 -33.062 -30.234 1 82.81 462 LEU A C 1
ATOM 3611 O O . LEU A 1 462 ? -2.145 -33.906 -31.141 1 82.81 462 LEU A O 1
ATOM 3615 N N . GLY A 1 463 ? -1.992 -33.281 -28.922 1 82 463 GLY A N 1
ATOM 3616 C CA . GLY A 1 463 ? -1.451 -34.594 -28.531 1 82 463 GLY A CA 1
ATOM 3617 C C . GLY A 1 463 ? -2.414 -35.719 -28.766 1 82 463 GLY A C 1
ATOM 3618 O O . GLY A 1 463 ? -2.041 -36.75 -29.359 1 82 463 GLY A O 1
ATOM 3619 N N . ALA A 1 464 ? -3.617 -35.531 -28.391 1 84.88 464 ALA A N 1
ATOM 3620 C CA . ALA A 1 464 ? -4.625 -36.594 -28.562 1 84.88 464 ALA A CA 1
ATOM 3621 C C . ALA A 1 464 ? -4.926 -36.844 -30.031 1 84.88 464 ALA A C 1
ATOM 3623 O O . ALA A 1 464 ? -5.09 -37.969 -30.469 1 84.88 464 ALA A O 1
ATOM 3624 N N . LEU A 1 465 ? -4.977 -35.781 -30.812 1 86.88 465 LEU A N 1
ATOM 3625 C CA . LEU A 1 465 ? -5.281 -35.875 -32.25 1 86.88 465 LEU A CA 1
ATOM 3626 C C . LEU A 1 465 ? -4.176 -36.625 -32.969 1 86.88 465 LEU A C 1
ATOM 3628 O O . LEU A 1 465 ? -4.453 -37.531 -33.781 1 86.88 465 LEU A O 1
ATOM 3632 N N . PHE A 1 466 ? -2.963 -36.312 -32.656 1 86.25 466 PHE A N 1
ATOM 3633 C CA . PHE A 1 466 ? -1.861 -36.906 -33.406 1 86.25 466 PHE A CA 1
ATOM 3634 C C . PHE A 1 466 ? -1.649 -38.375 -32.969 1 86.25 466 PHE A C 1
ATOM 3636 O O . PHE A 1 466 ? -1.268 -39.188 -33.781 1 86.25 466 PHE A O 1
ATOM 3643 N N . VAL A 1 467 ? -1.871 -38.656 -31.734 1 85.31 467 VAL A N 1
ATOM 3644 C CA . VAL A 1 467 ? -1.825 -40.062 -31.312 1 85.31 467 VAL A CA 1
ATOM 3645 C C . VAL A 1 467 ? -2.916 -40.875 -32.031 1 85.31 467 VAL A C 1
ATOM 3647 O O . VAL A 1 467 ? -2.662 -41.969 -32.531 1 85.31 467 VAL A O 1
ATOM 3650 N N . GLY A 1 468 ? -4.133 -40.281 -32.094 1 83.81 468 GLY A N 1
ATOM 3651 C CA . GLY A 1 468 ? -5.223 -40.938 -32.781 1 83.81 468 GLY A CA 1
ATOM 3652 C C . GLY A 1 468 ? -4.945 -41.156 -34.25 1 83.81 468 GLY A C 1
ATOM 3653 O O . GLY A 1 468 ? -5.152 -42.25 -34.781 1 83.81 468 GLY A O 1
ATOM 3654 N N . VAL A 1 469 ? -4.438 -40.188 -34.906 1 85.75 469 VAL A N 1
ATOM 3655 C CA . VAL A 1 469 ? -4.152 -40.25 -36.344 1 85.75 469 VAL A CA 1
ATOM 3656 C C . VAL A 1 469 ? -3.027 -41.25 -36.594 1 85.75 469 VAL A C 1
ATOM 3658 O O . VAL A 1 469 ? -3.061 -42 -37.562 1 85.75 469 VAL A O 1
ATOM 3661 N N . TYR A 1 470 ? -2.041 -41.219 -35.688 1 86 470 TYR A N 1
ATOM 3662 C CA . TYR A 1 470 ? -0.932 -42.156 -35.844 1 86 470 TYR A CA 1
ATOM 3663 C C . TYR A 1 470 ? -1.411 -43.594 -35.688 1 86 470 TYR A C 1
ATOM 3665 O O . TYR A 1 470 ? -0.959 -44.469 -36.438 1 86 470 TYR A O 1
ATOM 3673 N N . ILE A 1 471 ? -2.283 -43.844 -34.812 1 85.12 471 ILE A N 1
ATOM 3674 C CA . ILE A 1 471 ? -2.816 -45.188 -34.625 1 85.12 471 ILE A CA 1
ATOM 3675 C C . ILE A 1 471 ? -3.58 -45.625 -35.875 1 85.12 471 ILE A C 1
ATOM 3677 O O . ILE A 1 471 ? -3.404 -46.75 -36.344 1 85.12 471 ILE A O 1
ATOM 3681 N N . ILE A 1 472 ? -4.359 -44.812 -36.469 1 84.5 472 ILE A N 1
ATOM 3682 C CA . ILE A 1 472 ? -5.172 -45.125 -37.656 1 84.5 472 ILE A CA 1
ATOM 3683 C C . ILE A 1 472 ? -4.273 -45.375 -38.875 1 84.5 472 ILE A C 1
ATOM 3685 O O . ILE A 1 472 ? -4.508 -46.281 -39.656 1 84.5 472 ILE A O 1
ATOM 3689 N N . ASP A 1 473 ? -3.26 -44.594 -38.906 1 84 473 ASP A N 1
ATOM 3690 C CA . ASP A 1 473 ? -2.412 -44.625 -40.094 1 84 473 ASP A CA 1
ATOM 3691 C C . ASP A 1 473 ? -1.453 -45.812 -40.031 1 84 473 ASP A C 1
ATOM 3693 O O . ASP A 1 473 ? -1.186 -46.438 -41.062 1 84 473 ASP A O 1
ATOM 3697 N N . SER A 1 474 ? -0.912 -46.125 -38.844 1 82.38 474 SER A N 1
ATOM 3698 C CA . SER A 1 474 ? 0.201 -47.062 -38.781 1 82.38 474 SER A CA 1
ATOM 3699 C C . SER A 1 474 ? -0.248 -48.438 -38.25 1 82.38 474 SER A C 1
ATOM 3701 O O . SER A 1 474 ? 0.537 -49.375 -38.219 1 82.38 474 SER A O 1
ATOM 3703 N N . ALA A 1 475 ? -1.458 -48.5 -37.812 1 83.12 475 ALA A N 1
ATOM 3704 C CA . ALA A 1 475 ? -1.915 -49.781 -37.281 1 83.12 475 ALA A CA 1
ATOM 3705 C C . ALA A 1 475 ? -1.853 -50.906 -38.344 1 83.12 475 ALA A C 1
ATOM 3707 O O . ALA A 1 475 ? -1.513 -52.031 -38.031 1 83.12 475 ALA A O 1
ATOM 3708 N N . ARG A 1 476 ? -2.059 -50.625 -39.594 1 81 476 ARG A N 1
ATOM 3709 C CA . ARG A 1 476 ? -2.037 -51.594 -40.656 1 81 476 ARG A CA 1
ATOM 3710 C C . ARG A 1 476 ? -0.621 -52.094 -40.906 1 81 476 ARG A C 1
ATOM 3712 O O . ARG A 1 476 ? -0.421 -53.281 -41.219 1 81 476 ARG A O 1
ATOM 3719 N N . ASP A 1 477 ? 0.226 -51.188 -40.75 1 83.75 477 ASP A N 1
ATOM 3720 C CA . ASP A 1 477 ? 1.616 -51.562 -40.969 1 83.75 477 ASP A CA 1
ATOM 3721 C C . ASP A 1 477 ? 2.092 -52.562 -39.906 1 83.75 477 ASP A C 1
ATOM 3723 O O . ASP A 1 477 ? 2.947 -53.406 -40.156 1 83.75 477 ASP A O 1
ATOM 3727 N N . VAL A 1 478 ? 1.541 -52.438 -38.719 1 82.06 478 VAL A N 1
ATOM 3728 C CA . VAL A 1 478 ? 1.896 -53.375 -37.656 1 82.06 478 VAL A CA 1
ATOM 3729 C C . VAL A 1 478 ? 1.249 -54.719 -37.875 1 82.06 478 VAL A C 1
ATOM 3731 O O . VAL A 1 478 ? 1.879 -55.75 -37.688 1 82.06 478 VAL A O 1
ATOM 3734 N N . ILE A 1 479 ? 0.045 -54.719 -38.375 1 78.12 479 ILE A N 1
ATOM 3735 C CA . ILE A 1 479 ? -0.689 -55.969 -38.625 1 78.12 479 ILE A CA 1
ATOM 3736 C C . ILE A 1 479 ? -0.018 -56.75 -39.75 1 78.12 479 ILE A C 1
ATOM 3738 O O . ILE A 1 479 ? 0.071 -57.969 -39.688 1 78.12 479 ILE A O 1
ATOM 3742 N N . HIS A 1 480 ? 0.481 -56 -40.75 1 80.12 480 HIS A N 1
ATOM 3743 C CA . HIS A 1 480 ? 1.101 -56.688 -41.875 1 80.12 480 HIS A CA 1
ATOM 3744 C C . HIS A 1 480 ? 2.572 -56.969 -41.594 1 80.12 480 HIS A C 1
ATOM 3746 O O . HIS A 1 480 ? 3.252 -57.562 -42.438 1 80.12 480 HIS A O 1
ATOM 3752 N N . GLY A 1 481 ? 3.123 -56.594 -40.406 1 75.44 481 GLY A N 1
ATOM 3753 C CA . GLY A 1 481 ? 4.465 -56.938 -40 1 75.44 481 GLY A CA 1
ATOM 3754 C C . GLY A 1 481 ? 5.535 -56 -40.5 1 75.44 481 GLY A C 1
ATOM 3755 O O . GLY A 1 481 ? 6.727 -56.312 -40.406 1 75.44 481 GLY A O 1
ATOM 3756 N N . GLU A 1 482 ? 5.188 -54.938 -41.094 1 76.31 482 GLU A N 1
ATOM 3757 C CA . GLU A 1 482 ? 6.168 -54 -41.625 1 76.31 482 GLU A CA 1
ATOM 3758 C C . GLU A 1 482 ? 6.762 -53.156 -40.5 1 76.31 482 GLU A C 1
ATOM 3760 O O . GLU A 1 482 ? 7.898 -52.688 -40.594 1 76.31 482 GLU A O 1
ATOM 3765 N N . LEU A 1 483 ? 5.926 -52.969 -39.5 1 78.31 483 LEU A N 1
ATOM 3766 C CA . LEU A 1 483 ? 6.344 -52.188 -38.312 1 78.31 483 LEU A CA 1
ATOM 3767 C C . LEU A 1 483 ? 6.273 -53.031 -37.062 1 78.31 483 LEU A C 1
ATOM 3769 O O . LEU A 1 483 ? 5.301 -53.781 -36.844 1 78.31 483 LEU A O 1
ATOM 3773 N N . SER A 1 484 ? 7.414 -52.938 -36.406 1 72.38 484 SER A N 1
ATOM 3774 C CA . SER A 1 484 ? 7.426 -53.719 -35.156 1 72.38 484 SER A CA 1
ATOM 3775 C C . SER A 1 484 ? 6.508 -53.094 -34.125 1 72.38 484 SER A C 1
ATOM 3777 O O . SER A 1 484 ? 6.301 -51.875 -34.094 1 72.38 484 SER A O 1
ATOM 3779 N N . LEU A 1 485 ? 5.824 -53.938 -33.312 1 73.12 485 LEU A N 1
ATOM 3780 C CA . LEU A 1 485 ? 4.922 -53.5 -32.25 1 73.12 485 LEU A CA 1
ATOM 3781 C C . LEU A 1 485 ? 5.648 -52.594 -31.266 1 73.12 485 LEU A C 1
ATOM 3783 O O . LEU A 1 485 ? 5.078 -51.594 -30.781 1 73.12 485 LEU A O 1
ATOM 3787 N N . GLY A 1 486 ? 6.887 -52.844 -30.938 1 66.5 486 GLY A N 1
ATOM 3788 C CA . GLY A 1 486 ? 7.668 -52.031 -30.016 1 66.5 486 GLY A CA 1
ATOM 3789 C C . GLY A 1 486 ? 7.895 -50.625 -30.516 1 66.5 486 GLY A C 1
ATOM 3790 O O . GLY A 1 486 ? 7.746 -49.656 -29.75 1 66.5 486 GLY A O 1
ATOM 3791 N N . VAL A 1 487 ? 8.211 -50.562 -31.75 1 71.5 487 VAL A N 1
ATOM 3792 C CA . VAL A 1 487 ? 8.453 -49.25 -32.344 1 71.5 487 VAL A CA 1
ATOM 3793 C C . VAL A 1 487 ? 7.152 -48.438 -32.375 1 71.5 487 VAL A C 1
ATOM 3795 O O . VAL A 1 487 ? 7.152 -47.219 -32.188 1 71.5 487 VAL A O 1
ATOM 3798 N N . PHE A 1 488 ? 6.094 -49.125 -32.625 1 77.12 488 PHE A N 1
ATOM 3799 C CA . PHE A 1 488 ? 4.785 -48.5 -32.688 1 77.12 488 PHE A CA 1
ATOM 3800 C C . PHE A 1 488 ? 4.398 -47.906 -31.328 1 77.12 488 PHE A C 1
ATOM 3802 O O . PHE A 1 488 ? 3.996 -46.75 -31.234 1 77.12 488 PHE A O 1
ATOM 3809 N N . LEU A 1 489 ? 4.586 -48.625 -30.297 1 71.62 489 LEU A N 1
ATOM 3810 C CA . LEU A 1 489 ? 4.219 -48.156 -28.969 1 71.62 489 LEU A CA 1
ATOM 3811 C C . LEU A 1 489 ? 5.168 -47.062 -28.484 1 71.62 489 LEU A C 1
ATOM 3813 O O . LEU A 1 489 ? 4.746 -46.125 -27.797 1 71.62 489 LEU A O 1
ATOM 3817 N N . ALA A 1 490 ? 6.402 -47.188 -28.766 1 70.19 490 ALA A N 1
ATOM 3818 C CA . ALA A 1 490 ? 7.367 -46.156 -28.391 1 70.19 490 ALA A CA 1
ATOM 3819 C C . ALA A 1 490 ? 7.039 -44.812 -29.062 1 70.19 490 ALA A C 1
ATOM 3821 O O . ALA A 1 490 ? 7.227 -43.75 -28.484 1 70.19 490 ALA A O 1
ATOM 3822 N N . THR A 1 491 ? 6.559 -44.938 -30.25 1 76.38 491 THR A N 1
ATOM 3823 C CA . THR A 1 491 ? 6.215 -43.688 -30.969 1 76.38 491 THR A CA 1
ATOM 3824 C C . THR A 1 491 ? 5.004 -43.031 -30.344 1 76.38 491 THR A C 1
ATOM 3826 O O . THR A 1 491 ? 4.938 -41.781 -30.281 1 76.38 491 THR A O 1
ATOM 3829 N N . ILE A 1 492 ? 4.137 -43.812 -29.859 1 77.19 492 ILE A N 1
ATOM 3830 C CA . ILE A 1 492 ? 2.988 -43.25 -29.156 1 77.19 492 ILE A CA 1
ATOM 3831 C C . ILE A 1 492 ? 3.455 -42.562 -27.891 1 77.19 492 ILE A C 1
ATOM 3833 O O . ILE A 1 492 ? 2.996 -41.438 -27.578 1 77.19 492 ILE A O 1
ATOM 3837 N N . GLY A 1 493 ? 4.379 -43.094 -27.156 1 75.38 493 GLY A N 1
ATOM 3838 C CA . GLY A 1 493 ? 4.934 -42.469 -25.969 1 75.38 493 GLY A CA 1
ATOM 3839 C C . GLY A 1 493 ? 5.641 -41.156 -26.25 1 75.38 493 GLY A C 1
ATOM 3840 O O . GLY A 1 493 ? 5.527 -40.219 -25.484 1 75.38 493 GLY A O 1
ATOM 3841 N N . ILE A 1 494 ? 6.293 -41.094 -27.312 1 76.88 494 ILE A N 1
ATOM 3842 C CA . ILE A 1 494 ? 7.02 -39.906 -27.688 1 76.88 494 ILE A CA 1
ATOM 3843 C C . ILE A 1 494 ? 6.031 -38.781 -28.031 1 76.88 494 ILE A C 1
ATOM 3845 O O . ILE A 1 494 ? 6.242 -37.625 -27.688 1 76.88 494 ILE A O 1
ATOM 3849 N N . PHE A 1 495 ? 4.926 -39.219 -28.688 1 79.31 495 PHE A N 1
ATOM 3850 C CA . PHE A 1 495 ? 3.91 -38.219 -29.016 1 79.31 495 PHE A CA 1
ATOM 3851 C C . PHE A 1 495 ? 3.297 -37.625 -27.734 1 79.31 495 PHE A C 1
ATOM 3853 O O . PHE A 1 495 ? 3.055 -36.438 -27.656 1 79.31 495 PHE A O 1
ATOM 3860 N N . GLN A 1 496 ? 3.123 -38.469 -26.828 1 78.75 496 GLN A N 1
ATOM 3861 C CA . GLN A 1 496 ? 2.537 -38 -25.578 1 78.75 496 GLN A CA 1
ATOM 3862 C C . GLN A 1 496 ? 3.51 -37.094 -24.812 1 78.75 496 GLN A C 1
ATOM 3864 O O . GLN A 1 496 ? 3.104 -36.094 -24.234 1 78.75 496 GLN A O 1
ATOM 3869 N N . GLN A 1 497 ? 4.723 -37.406 -24.812 1 77.94 497 GLN A N 1
ATOM 3870 C CA . GLN A 1 497 ? 5.73 -36.594 -24.125 1 77.94 497 GLN A CA 1
ATOM 3871 C C . GLN A 1 497 ? 5.934 -35.281 -24.828 1 77.94 497 GLN A C 1
ATOM 3873 O O . GLN A 1 497 ? 6.102 -34.25 -24.188 1 77.94 497 GLN A O 1
ATOM 3878 N N . ILE A 1 498 ? 5.973 -35.312 -26.094 1 78.44 498 ILE A N 1
ATOM 3879 C CA . ILE A 1 498 ? 6.121 -34.094 -26.859 1 78.44 498 ILE A CA 1
ATOM 3880 C C . ILE A 1 498 ? 4.941 -33.156 -26.578 1 78.44 498 ILE A C 1
ATOM 3882 O O . ILE A 1 498 ? 5.121 -31.938 -26.422 1 78.44 498 ILE A O 1
ATOM 3886 N N . SER A 1 499 ? 3.812 -33.75 -26.531 1 78.88 499 SER A N 1
ATOM 3887 C CA . SER A 1 499 ? 2.627 -32.969 -26.25 1 78.88 499 SER A CA 1
ATOM 3888 C C . SER A 1 499 ? 2.707 -32.344 -24.859 1 78.88 499 SER A C 1
ATOM 3890 O O . SER A 1 499 ? 2.393 -31.156 -24.688 1 78.88 499 SER A O 1
ATOM 3892 N N . SER A 1 500 ? 3.143 -33.062 -23.891 1 78.38 500 SER A N 1
ATOM 3893 C CA . SER A 1 500 ? 3.244 -32.531 -22.531 1 78.38 500 SER A CA 1
ATOM 3894 C C . SER A 1 500 ? 4.316 -31.453 -22.422 1 78.38 500 SER A C 1
ATOM 3896 O O . SER A 1 500 ? 4.105 -30.422 -21.781 1 78.38 500 SER A O 1
ATOM 3898 N N . ASP A 1 501 ? 5.473 -31.688 -22.984 1 78.81 501 ASP A N 1
ATOM 3899 C CA . ASP A 1 501 ? 6.57 -30.719 -22.922 1 78.81 501 ASP A CA 1
ATOM 3900 C C . ASP A 1 501 ? 6.23 -29.453 -23.703 1 78.81 501 ASP A C 1
ATOM 3902 O O . ASP A 1 501 ? 6.645 -28.359 -23.312 1 78.81 501 ASP A O 1
ATOM 3906 N N . PHE A 1 502 ? 5.555 -29.688 -24.703 1 76 502 PHE A N 1
ATOM 3907 C CA . PHE A 1 502 ? 5.137 -28.516 -25.453 1 76 502 PHE A CA 1
ATOM 3908 C C . PHE A 1 502 ? 4.125 -27.703 -24.672 1 76 502 PHE A C 1
ATOM 3910 O O . PHE A 1 502 ? 4.102 -26.469 -24.766 1 76 502 PHE A O 1
ATOM 3917 N N . ALA A 1 503 ? 3.273 -28.406 -24.031 1 77.69 503 ALA A N 1
ATOM 3918 C CA . ALA A 1 503 ? 2.326 -27.672 -23.188 1 77.69 503 ALA A CA 1
ATOM 3919 C C . ALA A 1 503 ? 3.053 -26.828 -22.141 1 77.69 503 ALA A C 1
ATOM 3921 O O . ALA A 1 503 ? 2.676 -25.672 -21.891 1 77.69 503 ALA A O 1
ATOM 3922 N N . GLU A 1 504 ? 4.07 -27.359 -21.578 1 81.06 504 GLU A N 1
ATOM 3923 C CA . GLU A 1 504 ? 4.883 -26.594 -20.641 1 81.06 504 GLU A CA 1
ATOM 3924 C C . GLU A 1 504 ? 5.598 -25.438 -21.328 1 81.06 504 GLU A C 1
ATOM 3926 O O . GLU A 1 504 ? 5.715 -24.344 -20.766 1 81.06 504 GLU A O 1
ATOM 3931 N N . GLY A 1 505 ? 6.133 -25.734 -22.484 1 79.56 505 GLY A N 1
ATOM 3932 C CA . GLY A 1 505 ? 6.785 -24.688 -23.266 1 79.56 505 GLY A CA 1
ATOM 3933 C C . GLY A 1 505 ? 5.859 -23.547 -23.625 1 79.56 505 GLY A C 1
ATOM 3934 O O . GLY A 1 505 ? 6.266 -22.375 -23.594 1 79.56 505 GLY A O 1
ATOM 3935 N N . TYR A 1 506 ? 4.734 -23.922 -23.891 1 77.94 506 TYR A N 1
ATOM 3936 C CA . TYR A 1 506 ? 3.76 -22.891 -24.219 1 77.94 506 TYR A CA 1
ATOM 3937 C C . TYR A 1 506 ? 3.465 -22 -23.016 1 77.94 506 TYR A C 1
ATOM 3939 O O . TYR A 1 506 ? 3.344 -20.781 -23.156 1 77.94 506 TYR A O 1
ATOM 3947 N N . LEU A 1 507 ? 3.295 -22.672 -21.891 1 77.44 507 LEU A N 1
ATOM 3948 C CA . LEU A 1 507 ? 3.053 -21.891 -20.672 1 77.44 507 LEU A CA 1
ATOM 3949 C C . LEU A 1 507 ? 4.211 -20.938 -20.391 1 77.44 507 LEU A C 1
ATOM 3951 O O . LEU A 1 507 ? 4 -19.812 -19.953 1 77.44 507 LEU A O 1
ATOM 3955 N N . GLU A 1 508 ? 5.359 -21.391 -20.641 1 84.19 508 GLU A N 1
ATOM 3956 C CA . GLU A 1 508 ? 6.531 -20.547 -20.422 1 84.19 508 GLU A CA 1
ATOM 3957 C C . GLU A 1 508 ? 6.582 -19.406 -21.438 1 84.19 508 GLU A C 1
ATOM 3959 O O . GLU A 1 508 ? 7.027 -18.297 -21.125 1 84.19 508 GLU A O 1
ATOM 3964 N N . MET A 1 509 ? 6.176 -19.688 -22.625 1 81.25 509 MET A N 1
ATOM 3965 C CA . MET A 1 509 ? 6.121 -18.625 -23.641 1 81.25 509 MET A CA 1
ATOM 3966 C C . MET A 1 509 ? 5.098 -17.562 -23.266 1 81.25 509 MET A C 1
ATOM 3968 O O . MET A 1 509 ? 5.309 -16.375 -23.5 1 81.25 509 MET A O 1
ATOM 3972 N N . MET A 1 510 ? 4.098 -18.031 -22.656 1 78.56 510 MET A N 1
ATOM 3973 C CA . MET A 1 510 ? 3.088 -17.094 -22.203 1 78.56 510 MET A CA 1
ATOM 3974 C C . MET A 1 510 ? 3.627 -16.234 -21.062 1 78.56 510 MET A C 1
ATOM 3976 O O . MET A 1 510 ? 3.318 -15.039 -20.984 1 78.56 510 MET A O 1
ATOM 3980 N N . ASN A 1 511 ? 4.371 -16.812 -20.234 1 82.12 511 ASN A N 1
ATOM 3981 C CA . ASN A 1 511 ? 4.98 -16.047 -19.156 1 82.12 511 ASN A CA 1
ATOM 3982 C C . ASN A 1 511 ? 5.91 -14.961 -19.688 1 82.12 511 ASN A C 1
ATOM 3984 O O . ASN A 1 511 ? 5.984 -13.867 -19.125 1 82.12 511 ASN A O 1
ATOM 3988 N N . VAL A 1 512 ? 6.586 -15.281 -20.719 1 85.88 512 VAL A N 1
ATOM 3989 C CA . VAL A 1 512 ? 7.477 -14.297 -21.328 1 85.88 512 VAL A CA 1
ATOM 3990 C C . VAL A 1 512 ? 6.66 -13.172 -21.953 1 85.88 512 VAL A C 1
ATOM 3992 O O . VAL A 1 512 ? 7.02 -11.992 -21.828 1 85.88 512 VAL A O 1
ATOM 3995 N N . SER A 1 513 ? 5.629 -13.547 -22.562 1 79.94 513 SER A N 1
ATOM 3996 C CA . SER A 1 513 ? 4.781 -12.531 -23.188 1 79.94 513 SER A CA 1
ATOM 3997 C C . SER A 1 513 ? 4.152 -11.625 -22.125 1 79.94 513 SER A C 1
ATOM 3999 O O . SER A 1 513 ? 3.988 -10.43 -22.344 1 79.94 513 SER A O 1
ATOM 4001 N N . GLU A 1 514 ? 3.84 -12.273 -21.016 1 79.75 514 GLU A N 1
ATOM 4002 C CA . GLU A 1 514 ? 3.244 -11.5 -19.922 1 79.75 514 GLU A CA 1
ATOM 4003 C C . GLU A 1 514 ? 4.266 -10.57 -19.297 1 79.75 514 GLU A C 1
ATOM 4005 O O . GLU A 1 514 ? 3.896 -9.578 -18.656 1 79.75 514 GLU A O 1
ATOM 4010 N N . SER A 1 515 ? 5.504 -10.844 -19.469 1 88.88 515 SER A N 1
ATOM 4011 C CA . SER A 1 515 ? 6.555 -10.016 -18.891 1 88.88 515 SER A CA 1
ATOM 4012 C C . SER A 1 515 ? 6.777 -8.742 -19.688 1 88.88 515 SER A C 1
ATOM 4014 O O . SER A 1 515 ? 7.465 -7.828 -19.234 1 88.88 515 SER A O 1
ATOM 4016 N N . ILE A 1 516 ? 6.141 -8.594 -20.828 1 87.44 516 ILE A N 1
ATOM 4017 C CA . ILE A 1 516 ? 6.32 -7.422 -21.688 1 87.44 516 ILE A CA 1
ATOM 4018 C C . ILE A 1 516 ? 5.652 -6.211 -21.031 1 87.44 516 ILE A C 1
ATOM 4020 O O . ILE A 1 516 ? 6.195 -5.102 -21.062 1 87.44 516 ILE A O 1
ATOM 4024 N N . SER A 1 517 ? 4.523 -6.418 -20.438 1 83.56 517 SER A N 1
ATOM 4025 C CA . SER A 1 517 ? 3.809 -5.312 -19.812 1 83.56 517 SER A CA 1
ATOM 4026 C C . SER A 1 517 ? 4.605 -4.719 -18.656 1 83.56 517 SER A C 1
ATOM 4028 O O . SER A 1 517 ? 4.82 -3.506 -18.594 1 83.56 517 SER A O 1
ATOM 4030 N N . PRO A 1 518 ? 5.129 -5.613 -17.734 1 88.38 518 PRO A N 1
ATOM 4031 C CA . PRO A 1 518 ? 5.973 -5.062 -16.672 1 88.38 518 PRO A CA 1
ATOM 4032 C C . PRO A 1 518 ? 7.207 -4.34 -17.219 1 88.38 518 PRO A C 1
ATOM 4034 O O . PRO A 1 518 ? 7.648 -3.348 -16.625 1 88.38 518 PRO A O 1
ATOM 4037 N N . LEU A 1 519 ? 7.719 -4.855 -18.281 1 94.12 519 LEU A N 1
ATOM 4038 C CA . LEU A 1 519 ? 8.891 -4.215 -18.875 1 94.12 519 LEU A CA 1
ATOM 4039 C C . LEU A 1 519 ? 8.539 -2.846 -19.438 1 94.12 519 LEU A C 1
ATOM 4041 O O . LEU A 1 519 ? 9.32 -1.9 -19.328 1 94.12 519 LEU A O 1
ATOM 4045 N N . GLN A 1 520 ? 7.453 -2.725 -20.047 1 91.56 520 GLN A N 1
ATOM 4046 C CA . GLN A 1 520 ? 7.016 -1.435 -20.562 1 91.56 520 GLN A CA 1
ATOM 4047 C C . GLN A 1 520 ? 6.781 -0.434 -19.438 1 91.56 520 GLN A C 1
ATOM 4049 O O . GLN A 1 520 ? 7.176 0.729 -19.547 1 91.56 520 GLN A O 1
ATOM 4054 N N . THR A 1 521 ? 6.145 -0.921 -18.406 1 90 521 THR A N 1
ATOM 4055 C CA . THR A 1 521 ? 5.895 -0.045 -17.266 1 90 521 THR A CA 1
ATOM 4056 C C . THR A 1 521 ? 7.211 0.414 -16.641 1 90 521 THR A C 1
ATOM 4058 O O . THR A 1 521 ? 7.363 1.588 -16.297 1 90 521 THR A O 1
ATOM 4061 N N . LEU A 1 522 ? 8.133 -0.506 -16.469 1 94.5 522 LEU A N 1
ATOM 4062 C CA . LEU A 1 522 ? 9.422 -0.162 -15.875 1 94.5 522 LEU A CA 1
ATOM 4063 C C . LEU A 1 522 ? 10.195 0.788 -16.781 1 94.5 522 LEU A C 1
ATOM 4065 O O . LEU A 1 522 ? 10.938 1.65 -16.297 1 94.5 522 LEU A O 1
ATOM 4069 N N . THR A 1 523 ? 10.023 0.594 -18.031 1 95.75 523 THR A N 1
ATOM 4070 C CA . THR A 1 523 ? 10.703 1.484 -18.969 1 95.75 523 THR A CA 1
ATOM 4071 C C . THR A 1 523 ? 10.164 2.908 -18.844 1 95.75 523 THR A C 1
ATOM 4073 O O . THR A 1 523 ? 10.93 3.873 -18.922 1 95.75 523 THR A O 1
ATOM 4076 N N . VAL A 1 524 ? 8.945 3.025 -18.656 1 93.5 524 VAL A N 1
ATOM 4077 C CA . VAL A 1 524 ? 8.359 4.348 -18.469 1 93.5 524 VAL A CA 1
ATOM 4078 C C . VAL A 1 524 ? 8.867 4.949 -17.156 1 93.5 524 VAL A C 1
ATOM 4080 O O . VAL A 1 524 ? 9.328 6.094 -17.125 1 93.5 524 VAL A O 1
ATOM 4083 N N . LEU A 1 525 ? 8.844 4.188 -16.094 1 93.75 525 LEU A N 1
ATOM 4084 C CA . LEU A 1 525 ? 9.195 4.676 -14.766 1 93.75 525 LEU A CA 1
ATOM 4085 C C . LEU A 1 525 ? 10.68 5.02 -14.688 1 93.75 525 LEU A C 1
ATOM 4087 O O . LEU A 1 525 ? 11.07 5.98 -14.023 1 93.75 525 LEU A O 1
ATOM 4091 N N . LEU A 1 526 ? 11.516 4.277 -15.359 1 95.69 526 LEU A N 1
ATOM 4092 C CA . LEU A 1 526 ? 12.961 4.461 -15.258 1 95.69 526 LEU A CA 1
ATOM 4093 C C . LEU A 1 526 ? 13.438 5.539 -16.219 1 95.69 526 LEU A C 1
ATOM 4095 O O . LEU A 1 526 ? 14.586 5.992 -16.141 1 95.69 526 LEU A O 1
ATOM 4099 N N . ASN A 1 527 ? 12.57 5.996 -17.062 1 94.44 527 ASN A N 1
ATOM 4100 C CA . ASN A 1 527 ? 12.977 7.043 -17.984 1 94.44 527 ASN A CA 1
ATOM 4101 C C . ASN A 1 527 ? 12.25 8.352 -17.703 1 94.44 527 ASN A C 1
ATOM 4103 O O . ASN A 1 527 ? 12.344 9.305 -18.484 1 94.44 527 ASN A O 1
ATOM 4107 N N . MET A 1 528 ? 11.586 8.406 -16.625 1 92.12 528 MET A N 1
ATOM 4108 C CA . MET A 1 528 ? 10.953 9.656 -16.234 1 92.12 528 MET A CA 1
ATOM 4109 C C . MET A 1 528 ? 12 10.727 -15.922 1 92.12 528 MET A C 1
ATOM 4111 O O . MET A 1 528 ? 13.117 10.406 -15.508 1 92.12 528 MET A O 1
ATOM 4115 N N . ALA A 1 529 ? 11.57 11.906 -16.078 1 89.88 529 ALA A N 1
ATOM 4116 C CA . ALA A 1 529 ? 12.5 13.023 -15.906 1 89.88 529 ALA A CA 1
ATOM 4117 C C . ALA A 1 529 ? 12.875 13.203 -14.438 1 89.88 529 ALA A C 1
ATOM 4119 O O . ALA A 1 529 ? 12.039 13.031 -13.555 1 89.88 529 ALA A O 1
ATOM 4120 N N . THR A 1 530 ? 14.148 13.539 -14.195 1 90.38 530 THR A N 1
ATOM 4121 C CA . THR A 1 530 ? 14.664 13.82 -12.859 1 90.38 530 THR A CA 1
ATOM 4122 C C . THR A 1 530 ? 15.062 15.289 -12.734 1 90.38 530 THR A C 1
ATOM 4124 O O . THR A 1 530 ? 15.125 16 -13.734 1 90.38 530 THR A O 1
ATOM 4127 N N . ASP A 1 531 ? 15.273 15.719 -11.516 1 87.75 531 ASP A N 1
ATOM 4128 C CA . ASP A 1 531 ? 15.672 17.109 -11.258 1 87.75 531 ASP A CA 1
ATOM 4129 C C . ASP A 1 531 ? 17.203 17.234 -11.242 1 87.75 531 ASP A C 1
ATOM 4131 O O . ASP A 1 531 ? 17.719 18.328 -11 1 87.75 531 ASP A O 1
ATOM 4135 N N . VAL A 1 532 ? 17.891 16.25 -11.602 1 91 532 VAL A N 1
ATOM 4136 C CA . VAL A 1 532 ? 19.344 16.266 -11.453 1 91 532 VAL A CA 1
ATOM 4137 C C . VAL A 1 532 ? 19.969 17.172 -12.5 1 91 532 VAL A C 1
ATOM 4139 O O . VAL A 1 532 ? 20.969 17.859 -12.234 1 91 532 VAL A O 1
ATOM 4142 N N . ARG A 1 533 ? 19.391 17.266 -13.641 1 89.5 533 ARG A N 1
ATOM 4143 C CA . ARG A 1 533 ? 19.922 18.125 -14.688 1 89.5 533 ARG A CA 1
ATOM 4144 C C . ARG A 1 533 ? 19.656 19.594 -14.383 1 89.5 533 ARG A C 1
ATOM 4146 O O . ARG A 1 533 ? 20.484 20.469 -14.664 1 89.5 533 ARG A O 1
ATOM 4153 N N . SER A 1 534 ? 18.484 19.812 -13.867 1 87.94 534 SER A N 1
ATOM 4154 C CA . SER A 1 534 ? 18.172 21.172 -13.438 1 87.94 534 SER A CA 1
ATOM 4155 C C . SER A 1 534 ? 19.078 21.609 -12.289 1 87.94 534 SER A C 1
ATOM 4157 O O . SER A 1 534 ? 19.547 22.75 -12.258 1 87.94 534 SER A O 1
ATOM 4159 N N . TRP A 1 535 ? 19.375 20.703 -11.469 1 89.5 535 TRP A N 1
ATOM 4160 C CA . TRP A 1 535 ? 20.281 21 -10.344 1 89.5 535 TRP A CA 1
ATOM 4161 C C . TRP A 1 535 ? 21.703 21.25 -10.836 1 89.5 535 TRP A C 1
ATOM 4163 O O . TRP A 1 535 ? 22.422 22.078 -10.266 1 89.5 535 TRP A O 1
ATOM 4173 N N . LYS A 1 536 ? 22.078 20.562 -11.867 1 92.19 536 LYS A N 1
ATOM 4174 C CA . LYS A 1 536 ? 23.391 20.766 -12.453 1 92.19 536 LYS A CA 1
ATOM 4175 C C . LYS A 1 536 ? 23.547 22.188 -12.984 1 92.19 536 LYS A C 1
ATOM 4177 O O . LYS A 1 536 ? 24.531 22.859 -12.703 1 92.19 536 LYS A O 1
ATOM 4182 N N . ALA A 1 537 ? 22.578 22.609 -13.703 1 90.88 537 ALA A N 1
ATOM 4183 C CA . ALA A 1 537 ? 22.625 23.953 -14.281 1 90.88 537 ALA A CA 1
ATOM 4184 C C . ALA A 1 537 ? 22.609 25.016 -13.195 1 90.88 537 ALA A C 1
ATOM 4186 O O . ALA A 1 537 ? 23.375 25.984 -13.266 1 90.88 537 ALA A O 1
ATOM 4187 N N . VAL A 1 538 ? 21.766 24.828 -12.234 1 88.75 538 VAL A N 1
ATOM 4188 C CA . VAL A 1 538 ? 21.656 25.797 -11.148 1 88.75 538 VAL A CA 1
ATOM 4189 C C . VAL A 1 538 ? 22.938 25.797 -10.312 1 88.75 538 VAL A C 1
ATOM 4191 O O . VAL A 1 538 ? 23.422 26.859 -9.93 1 88.75 538 VAL A O 1
ATOM 4194 N N . ASN A 1 539 ? 23.375 24.641 -10.047 1 90.69 539 ASN A N 1
ATOM 4195 C CA . ASN A 1 539 ? 24.609 24.516 -9.266 1 90.69 539 ASN A CA 1
ATOM 4196 C C . ASN A 1 539 ? 25.781 25.188 -9.961 1 90.69 539 ASN A C 1
ATOM 4198 O O . ASN A 1 539 ? 26.562 25.891 -9.312 1 90.69 539 ASN A O 1
ATOM 4202 N N . ARG A 1 540 ? 25.938 25.031 -11.234 1 92.19 540 ARG A N 1
ATOM 4203 C CA . ARG A 1 540 ? 27.047 25.625 -11.984 1 92.19 540 ARG A CA 1
ATOM 4204 C C . ARG A 1 540 ? 26.922 27.141 -12.039 1 92.19 540 ARG A C 1
ATOM 4206 O O . ARG A 1 540 ? 27.922 27.859 -11.922 1 92.19 540 ARG A O 1
ATOM 4213 N N . SER A 1 541 ? 25.719 27.547 -12.195 1 91 541 SER A N 1
ATOM 4214 C CA . SER A 1 541 ? 25.484 28.984 -12.219 1 91 541 SER A CA 1
ATOM 4215 C C . SER A 1 541 ? 25.781 29.609 -10.859 1 91 541 SER A C 1
ATOM 4217 O O . SER A 1 541 ? 26.391 30.688 -10.781 1 91 541 SER A O 1
ATOM 4219 N N . ARG A 1 542 ? 25.375 28.984 -9.844 1 90.81 542 ARG A N 1
ATOM 4220 C CA . ARG A 1 542 ? 25.594 29.484 -8.492 1 90.81 542 ARG A CA 1
ATOM 4221 C C . ARG A 1 542 ? 27.078 29.5 -8.148 1 90.81 542 ARG A C 1
ATOM 4223 O O . ARG A 1 542 ? 27.562 30.422 -7.5 1 90.81 542 ARG A O 1
ATOM 4230 N N . ARG A 1 543 ? 27.75 28.531 -8.586 1 91.19 543 ARG A N 1
ATOM 4231 C CA . ARG A 1 543 ? 29.188 28.453 -8.32 1 91.19 543 ARG A CA 1
ATOM 4232 C C . ARG A 1 543 ? 29.938 29.547 -9.07 1 91.19 543 ARG A C 1
ATOM 4234 O O . ARG A 1 543 ? 30.844 30.172 -8.516 1 91.19 543 ARG A O 1
ATOM 4241 N N . ALA A 1 544 ? 29.578 29.734 -10.281 1 91.5 544 ALA A N 1
ATOM 4242 C CA . ALA A 1 544 ? 30.219 30.781 -11.078 1 91.5 544 ALA A CA 1
ATOM 4243 C C . ALA A 1 544 ? 29.984 32.156 -10.469 1 91.5 544 ALA A C 1
ATOM 4245 O O . ALA A 1 544 ? 30.891 33 -10.43 1 91.5 544 ALA A O 1
ATOM 4246 N N . GLN A 1 545 ? 28.797 32.312 -9.992 1 89.44 545 GLN A N 1
ATOM 4247 C CA . GLN A 1 545 ? 28.484 33.594 -9.367 1 89.44 545 GLN A CA 1
ATOM 4248 C C . GLN A 1 545 ? 29.219 33.75 -8.039 1 89.44 545 GLN A C 1
ATOM 4250 O O . GLN A 1 545 ? 29.625 34.875 -7.691 1 89.44 545 GLN A O 1
ATOM 4255 N N . THR A 1 546 ? 29.312 32.688 -7.324 1 88.31 546 THR A N 1
ATOM 4256 C CA . THR A 1 546 ? 30.031 32.75 -6.059 1 88.31 546 THR A CA 1
ATOM 4257 C C . THR A 1 546 ? 31.5 33.125 -6.285 1 88.31 546 THR A C 1
ATOM 4259 O O . THR A 1 546 ? 32.062 33.906 -5.527 1 88.31 546 THR A O 1
ATOM 4262 N N . VAL A 1 547 ? 32.062 32.562 -7.293 1 86.62 547 VAL A N 1
ATOM 4263 C CA . VAL A 1 547 ? 33.438 32.875 -7.621 1 86.62 547 VAL A CA 1
ATOM 4264 C C . VAL A 1 547 ? 33.562 34.344 -8.023 1 86.62 547 VAL A C 1
ATOM 4266 O O . VAL A 1 547 ? 34.5 35 -7.594 1 86.62 547 VAL A O 1
ATOM 4269 N N . LYS A 1 548 ? 32.688 34.781 -8.773 1 87.62 548 LYS A N 1
ATOM 4270 C CA . LYS A 1 548 ? 32.719 36.156 -9.234 1 87.62 548 LYS A CA 1
ATOM 4271 C C . LYS A 1 548 ? 32.594 37.125 -8.062 1 87.62 548 LYS A C 1
ATOM 4273 O O . LYS A 1 548 ? 33.312 38.125 -7.988 1 87.62 548 LYS A O 1
ATOM 4278 N N . LEU A 1 549 ? 31.719 36.875 -7.191 1 87.06 549 LEU A N 1
ATOM 4279 C CA . LEU A 1 549 ? 31.5 37.75 -6.051 1 87.06 549 LEU A CA 1
ATOM 4280 C C . LEU A 1 549 ? 32.656 37.688 -5.078 1 87.06 549 LEU A C 1
ATOM 4282 O O . LEU A 1 549 ? 33.031 38.719 -4.496 1 87.06 549 LEU A O 1
ATOM 4286 N N . ARG A 1 550 ? 33.219 36.562 -4.906 1 86.31 550 ARG A N 1
ATOM 4287 C CA . ARG A 1 550 ? 34.375 36.406 -4.039 1 86.31 550 ARG A CA 1
ATOM 4288 C C . ARG A 1 550 ? 35.594 37.188 -4.605 1 86.31 550 ARG A C 1
ATOM 4290 O O . ARG A 1 550 ? 36.312 37.812 -3.861 1 86.31 550 ARG A O 1
ATOM 4297 N N . ASP A 1 551 ? 35.781 37.062 -5.898 1 83.62 551 ASP A N 1
ATOM 4298 C CA . ASP A 1 551 ? 36.875 37.781 -6.555 1 83.62 551 ASP A CA 1
ATOM 4299 C C . ASP A 1 551 ? 36.719 39.281 -6.414 1 83.62 551 ASP A C 1
ATOM 4301 O O . ASP A 1 551 ? 37.688 40 -6.219 1 83.62 551 ASP A O 1
ATOM 4305 N N . ALA A 1 552 ? 35.531 39.688 -6.488 1 83.31 552 ALA A N 1
ATOM 4306 C CA . ALA A 1 552 ? 35.25 41.125 -6.363 1 83.31 552 ALA A CA 1
ATOM 4307 C C . ALA A 1 552 ? 35.531 41.594 -4.945 1 83.31 552 ALA A C 1
ATOM 4309 O O . ALA A 1 552 ? 35.969 42.75 -4.75 1 83.31 552 ALA A O 1
ATOM 4310 N N . MET A 1 553 ? 35.312 40.781 -4.059 1 80.38 553 MET A N 1
ATOM 4311 C CA . MET A 1 553 ? 35.5 41.156 -2.662 1 80.38 553 MET A CA 1
ATOM 4312 C C . MET A 1 553 ? 36.969 41.219 -2.303 1 80.38 553 MET A C 1
ATOM 4314 O O . MET A 1 553 ? 37.406 42 -1.474 1 80.38 553 MET A O 1
ATOM 4318 N N . TRP A 1 554 ? 37.781 40.344 -2.834 1 77.94 554 TRP A N 1
ATOM 4319 C CA . TRP A 1 554 ? 39.188 40.25 -2.482 1 77.94 554 TRP A CA 1
ATOM 4320 C C . TRP A 1 554 ? 40.031 41.062 -3.461 1 77.94 554 TRP A C 1
ATOM 4322 O O . TRP A 1 554 ? 41.25 41.156 -3.301 1 77.94 554 TRP A O 1
ATOM 4332 N N . SER A 1 555 ? 39.469 41.719 -4.473 1 70.75 555 SER A N 1
ATOM 4333 C CA . SER A 1 555 ? 40.219 42.594 -5.332 1 70.75 555 SER A CA 1
ATOM 4334 C C . SER A 1 555 ? 40.562 43.906 -4.605 1 70.75 555 SER A C 1
ATOM 4336 O O . SER A 1 555 ? 39.906 44.281 -3.648 1 70.75 555 SER A O 1
ATOM 4338 N N . GLU A 1 556 ? 41.938 44.594 -4.648 1 54.75 556 GLU A N 1
ATOM 4339 C CA . GLU A 1 556 ? 42.625 45.688 -4.012 1 54.75 556 GLU A CA 1
ATOM 4340 C C . GLU A 1 556 ? 41.656 46.844 -3.678 1 54.75 556 GLU A C 1
ATOM 4342 O O . GLU A 1 556 ? 41.812 47.469 -2.637 1 54.75 556 GLU A O 1
ATOM 4347 N N . ALA A 1 557 ? 40.969 47.375 -4.523 1 47.06 557 ALA A N 1
ATOM 4348 C CA . ALA A 1 557 ? 40.219 48.625 -4.344 1 47.06 557 ALA A CA 1
ATOM 4349 C C . ALA A 1 557 ? 39.25 48.5 -3.174 1 47.06 557 ALA A C 1
ATOM 4351 O O . ALA A 1 557 ? 39 49.469 -2.457 1 47.06 557 ALA A O 1
ATOM 4352 N N . ALA A 1 558 ? 38.688 47.438 -2.992 1 48.06 558 ALA A N 1
ATOM 4353 C CA . ALA A 1 558 ? 37.688 47.281 -1.964 1 48.06 558 ALA A CA 1
ATOM 4354 C C . ALA A 1 558 ? 38.312 47.094 -0.583 1 48.06 558 ALA A C 1
ATOM 4356 O O . ALA A 1 558 ? 37.594 47.062 0.427 1 48.06 558 ALA A O 1
ATOM 4357 N N . THR A 1 559 ? 39.594 46.875 -0.556 1 45.91 559 THR A N 1
ATOM 4358 C CA . THR A 1 559 ? 40.25 46.594 0.708 1 45.91 559 THR A CA 1
ATOM 4359 C C . THR A 1 559 ? 40.219 47.781 1.647 1 45.91 559 THR A C 1
ATOM 4361 O O . THR A 1 559 ? 40.656 47.688 2.799 1 45.91 559 THR A O 1
ATOM 4364 N N . SER A 1 560 ? 40.25 49.031 1.139 1 39.31 560 SER A N 1
ATOM 4365 C CA . SER A 1 560 ? 40.469 50.125 2.082 1 39.31 560 SER A CA 1
ATOM 4366 C C . SER A 1 560 ? 39.375 50.125 3.158 1 39.31 560 SER A C 1
ATOM 4368 O O . SER A 1 560 ? 39.562 50.719 4.234 1 39.31 560 SER A O 1
ATOM 4370 N N . ARG A 1 561 ? 38.188 50.312 2.783 1 37.53 561 ARG A N 1
ATOM 4371 C CA . ARG A 1 561 ? 37.188 50.781 3.719 1 37.53 561 ARG A CA 1
ATOM 4372 C C . ARG A 1 561 ? 36.844 49.75 4.766 1 37.53 561 ARG A C 1
ATOM 4374 O O . ARG A 1 561 ? 36.375 50.062 5.855 1 37.53 561 ARG A O 1
ATOM 4381 N N . GLU A 1 562 ? 36.438 48.469 4.418 1 41.47 562 GLU A N 1
ATOM 4382 C CA . GLU A 1 562 ? 35.5 47.75 5.27 1 41.47 562 GLU A CA 1
ATOM 4383 C C . GLU A 1 562 ? 36.188 47.031 6.41 1 41.47 562 GLU A C 1
ATOM 4385 O O . GLU A 1 562 ? 37.375 46.719 6.301 1 41.47 562 GLU A O 1
ATOM 4390 N N . LYS A 1 563 ? 35.469 46.844 7.551 1 43.12 563 LYS A N 1
ATOM 4391 C CA . LYS A 1 563 ? 35.625 46.188 8.844 1 43.12 563 LYS A CA 1
ATOM 4392 C C . LYS A 1 563 ? 36.406 44.875 8.719 1 43.12 563 LYS A C 1
ATOM 4394 O O . LYS A 1 563 ? 36.25 44.125 7.75 1 43.12 563 LYS A O 1
ATOM 4399 N N . LYS A 1 564 ? 37.594 44.656 9.25 1 46.84 564 LYS A N 1
ATOM 4400 C CA . LYS A 1 564 ? 38.531 43.562 9.516 1 46.84 564 LYS A CA 1
ATOM 4401 C C . LYS A 1 564 ? 37.781 42.25 9.773 1 46.84 564 LYS A C 1
ATOM 4403 O O . LYS A 1 564 ? 37.688 41.812 10.914 1 46.84 564 LYS A O 1
ATOM 4408 N N . GLU A 1 565 ? 36.688 41.906 9.117 1 55.97 565 GLU A N 1
ATOM 4409 C CA . GLU A 1 565 ? 36.062 40.625 9.438 1 55.97 565 GLU A CA 1
ATOM 4410 C C . GLU A 1 565 ? 36.906 39.469 8.898 1 55.97 565 GLU A C 1
ATOM 4412 O O . GLU A 1 565 ? 37.406 39.531 7.77 1 55.97 565 GLU A O 1
ATOM 4417 N N . ALA A 1 566 ? 37.438 38.594 9.727 1 61.41 566 ALA A N 1
ATOM 4418 C CA . ALA A 1 566 ? 38.281 37.406 9.484 1 61.41 566 ALA A CA 1
ATOM 4419 C C . ALA A 1 566 ? 37.781 36.594 8.305 1 61.41 566 ALA A C 1
ATOM 4421 O O . ALA A 1 566 ? 38.562 36.031 7.539 1 61.41 566 ALA A O 1
ATOM 4422 N N . PHE A 1 567 ? 36.375 36.625 7.973 1 81.12 567 PHE A N 1
ATOM 4423 C CA . PHE A 1 567 ? 35.812 35.844 6.879 1 81.12 567 PHE A CA 1
ATOM 4424 C C . PHE A 1 567 ? 34.969 36.719 5.961 1 81.12 567 PHE A C 1
ATOM 4426 O O . PHE A 1 567 ? 33.781 36.875 6.164 1 81.12 567 PHE A O 1
ATOM 4433 N N . LYS A 1 568 ? 35.469 37.375 4.934 1 79.06 568 LYS A N 1
ATOM 4434 C CA . LYS A 1 568 ? 34.844 38.312 4.012 1 79.06 568 LYS A CA 1
ATOM 4435 C C . LYS A 1 568 ? 33.688 37.625 3.254 1 79.06 568 LYS A C 1
ATOM 4437 O O . LYS A 1 568 ? 32.75 38.281 2.789 1 79.06 568 LYS A O 1
ATOM 4442 N N . ASP A 1 569 ? 33.812 36.344 3.107 1 83.44 569 ASP A N 1
ATOM 4443 C CA . ASP A 1 569 ? 32.812 35.594 2.379 1 83.44 569 ASP A CA 1
ATOM 4444 C C . ASP A 1 569 ? 31.453 35.625 3.092 1 83.44 569 ASP A C 1
ATOM 4446 O O . ASP A 1 569 ? 30.422 35.406 2.475 1 83.44 569 ASP A O 1
ATOM 4450 N N . ASP A 1 570 ? 31.484 35.938 4.379 1 86.62 570 ASP A N 1
ATOM 4451 C CA . ASP A 1 570 ? 30.266 35.969 5.184 1 86.62 570 ASP A CA 1
ATOM 4452 C C . ASP A 1 570 ? 29.438 37.219 4.844 1 86.62 570 ASP A C 1
ATOM 4454 O O . ASP A 1 570 ? 28.266 37.312 5.207 1 86.62 570 ASP A O 1
ATOM 4458 N N . LEU A 1 571 ? 29.969 38.062 3.996 1 85.44 571 LEU A N 1
ATOM 4459 C CA . LEU A 1 571 ? 29.297 39.312 3.65 1 85.44 571 LEU A CA 1
ATOM 4460 C C . LEU A 1 571 ? 28.5 39.156 2.365 1 85.44 571 LEU A C 1
ATOM 4462 O O . LEU A 1 571 ? 27.703 40.031 2.014 1 85.44 571 LEU A O 1
ATOM 4466 N N . ILE A 1 572 ? 28.688 38.062 1.711 1 88.5 572 ILE A N 1
ATOM 4467 C CA . ILE A 1 572 ? 27.922 37.844 0.489 1 88.5 572 ILE A CA 1
ATOM 4468 C C . ILE A 1 572 ? 26.438 37.656 0.828 1 88.5 572 ILE A C 1
ATOM 4470 O O . ILE A 1 572 ? 26.078 36.781 1.582 1 88.5 572 ILE A O 1
ATOM 4474 N N . PRO A 1 573 ? 25.641 38.469 0.34 1 90.69 573 PRO A N 1
ATOM 4475 C CA . PRO A 1 573 ? 24.219 38.406 0.696 1 90.69 573 PRO A CA 1
ATOM 4476 C C . PRO A 1 573 ? 23.438 37.375 -0.13 1 90.69 573 PRO A C 1
ATOM 4478 O O . PRO A 1 573 ? 23.953 36.875 -1.132 1 90.69 573 PRO A O 1
ATOM 4481 N N . ILE A 1 574 ? 22.312 36.969 0.296 1 93.31 574 ILE A N 1
ATOM 4482 C CA . ILE A 1 574 ? 21.312 36.25 -0.473 1 93.31 574 ILE A CA 1
ATOM 4483 C C . ILE A 1 574 ? 20.453 37.219 -1.275 1 93.31 574 ILE A C 1
ATOM 4485 O O . ILE A 1 574 ? 19.984 38.219 -0.742 1 93.31 574 ILE A O 1
ATOM 4489 N N . GLU A 1 575 ? 20.328 36.938 -2.568 1 93 575 GLU A N 1
ATOM 4490 C CA . GLU A 1 575 ? 19.734 37.969 -3.42 1 93 575 GLU A CA 1
ATOM 4491 C C . GLU A 1 575 ? 18.734 37.344 -4.406 1 93 575 GLU A C 1
ATOM 4493 O O . GLU A 1 575 ? 18.984 36.281 -4.941 1 93 575 GLU A O 1
ATOM 4498 N N . LEU A 1 576 ? 17.625 38 -4.508 1 93.75 576 LEU A N 1
ATOM 4499 C CA . LEU A 1 576 ? 16.703 37.812 -5.617 1 93.75 576 LEU A CA 1
ATOM 4500 C C . LEU A 1 576 ? 16.797 38.969 -6.605 1 93.75 576 LEU A C 1
ATOM 4502 O O . LEU A 1 576 ? 16.672 40.125 -6.227 1 93.75 576 LEU A O 1
ATOM 4506 N N . ASP A 1 577 ? 17.203 38.562 -7.801 1 92.25 577 ASP A N 1
ATOM 4507 C CA . ASP A 1 577 ? 17.391 39.594 -8.812 1 92.25 577 ASP A CA 1
ATOM 4508 C C . ASP A 1 577 ? 16.375 39.469 -9.938 1 92.25 577 ASP A C 1
ATOM 4510 O O . ASP A 1 577 ? 16.484 38.562 -10.781 1 92.25 577 ASP A O 1
ATOM 4514 N N . LYS A 1 578 ? 15.328 40.281 -9.953 1 93.12 578 LYS A N 1
ATOM 4515 C CA . LYS A 1 578 ? 14.289 40.344 -10.984 1 93.12 578 LYS A CA 1
ATOM 4516 C C . LYS A 1 578 ? 13.688 38.969 -11.234 1 93.12 578 LYS A C 1
ATOM 4518 O O . LYS A 1 578 ? 13.625 38.531 -12.375 1 93.12 578 LYS A O 1
ATOM 4523 N N . VAL A 1 579 ? 13.297 38.375 -10.242 1 92.94 579 VAL A N 1
ATOM 4524 C CA . VAL A 1 579 ? 12.797 37.031 -10.289 1 92.94 579 VAL A CA 1
ATOM 4525 C C . VAL A 1 579 ? 11.328 37 -10.711 1 92.94 579 VAL A C 1
ATOM 4527 O O . VAL A 1 579 ? 10.523 37.781 -10.195 1 92.94 579 VAL A O 1
ATOM 4530 N N . THR A 1 580 ? 11.016 36.25 -11.703 1 91.38 580 THR A N 1
ATOM 4531 C CA . THR A 1 580 ? 9.648 35.969 -12.148 1 91.38 580 THR A CA 1
ATOM 4532 C C . THR A 1 580 ? 9.32 34.5 -12.008 1 91.38 580 THR A C 1
ATOM 4534 O O . THR A 1 580 ? 10.133 33.625 -12.367 1 91.38 580 THR A O 1
ATOM 4537 N N . PHE A 1 581 ? 8.266 34.156 -11.352 1 90.25 581 PHE A N 1
ATOM 4538 C CA . PHE A 1 581 ? 7.855 32.75 -11.172 1 90.25 581 PHE A CA 1
ATOM 4539 C C . PHE A 1 581 ? 6.395 32.562 -11.562 1 90.25 581 PHE A C 1
ATOM 4541 O O . PHE A 1 581 ? 5.527 33.312 -11.094 1 90.25 581 PHE A O 1
ATOM 4548 N N . ARG A 1 582 ? 6.176 31.578 -12.461 1 83.25 582 ARG A N 1
ATOM 4549 C CA . ARG A 1 582 ? 4.832 31.219 -12.898 1 83.25 582 ARG A CA 1
ATOM 4550 C C . ARG A 1 582 ? 4.477 29.797 -12.469 1 83.25 582 ARG A C 1
ATOM 4552 O O . ARG A 1 582 ? 5.258 28.859 -12.672 1 83.25 582 ARG A O 1
ATOM 4559 N N . SER A 1 583 ? 3.373 29.594 -11.625 1 73.31 583 SER A N 1
ATOM 4560 C CA . SER A 1 583 ? 2.947 28.281 -11.18 1 73.31 583 SER A CA 1
ATOM 4561 C C . SER A 1 583 ? 2.211 27.531 -12.281 1 73.31 583 SER A C 1
ATOM 4563 O O . SER A 1 583 ? 1.394 28.109 -13 1 73.31 583 SER A O 1
ATOM 4565 N N . ARG A 1 584 ? 2.658 26.359 -12.805 1 55.94 584 ARG A N 1
ATOM 4566 C CA . ARG A 1 584 ? 2.055 25.578 -13.875 1 55.94 584 ARG A CA 1
ATOM 4567 C C . ARG A 1 584 ? 0.813 24.844 -13.383 1 55.94 584 ARG A C 1
ATOM 4569 O O . ARG A 1 584 ? 0.309 23.938 -14.055 1 55.94 584 ARG A O 1
ATOM 4576 N N . SER A 1 585 ? 0.351 25.094 -12.031 1 49.62 585 SER A N 1
ATOM 4577 C CA . SER A 1 585 ? -0.794 24.312 -11.57 1 49.62 585 SER A CA 1
ATOM 4578 C C . SER A 1 585 ? -2.062 24.703 -12.32 1 49.62 585 SER A C 1
ATOM 4580 O O . SER A 1 585 ? -2.34 25.891 -12.523 1 49.62 585 SER A O 1
ATOM 4582 N N . GLY A 1 586 ? -2.871 23.922 -13.164 1 42.03 586 GLY A N 1
ATOM 4583 C CA . GLY A 1 586 ? -4.188 23.953 -13.789 1 42.03 586 GLY A CA 1
ATOM 4584 C C . GLY A 1 586 ? -4.176 24.578 -15.164 1 42.03 586 GLY A C 1
ATOM 4585 O O . GLY A 1 586 ? -5.148 25.219 -15.57 1 42.03 586 GLY A O 1
ATOM 4586 N N . GLY A 1 587 ? -3.307 24.344 -16.047 1 45.22 587 GLY A N 1
ATOM 4587 C CA . GLY A 1 587 ? -3.316 24.703 -17.453 1 45.22 587 GLY A CA 1
ATOM 4588 C C . GLY A 1 587 ? -2.676 26.062 -17.734 1 45.22 587 GLY A C 1
ATOM 4589 O O . GLY A 1 587 ? -1.763 26.156 -18.547 1 45.22 587 GLY A O 1
ATOM 4590 N N . ALA A 1 588 ? -3.326 27.219 -17.297 1 48.22 588 ALA A N 1
ATOM 4591 C CA . ALA A 1 588 ? -2.797 28.547 -17.594 1 48.22 588 ALA A CA 1
ATOM 4592 C C . ALA A 1 588 ? -1.85 29.031 -16.5 1 48.22 588 ALA A C 1
ATOM 4594 O O . ALA A 1 588 ? -2.168 28.938 -15.32 1 48.22 588 ALA A O 1
ATOM 4595 N N . GLY A 1 589 ? -0.529 28.891 -16.578 1 59.31 589 GLY A N 1
ATOM 4596 C CA . GLY A 1 589 ? 0.537 29.328 -15.68 1 59.31 589 GLY A CA 1
ATOM 4597 C C . GLY A 1 589 ? 0.223 30.641 -14.969 1 59.31 589 GLY A C 1
ATOM 4598 O O . GLY A 1 589 ? -0.055 31.656 -15.609 1 59.31 589 GLY A O 1
ATOM 4599 N N . VAL A 1 590 ? -0.357 30.641 -13.664 1 66.94 590 VAL A N 1
ATOM 4600 C CA . VAL A 1 590 ? -0.608 31.844 -12.883 1 66.94 590 VAL A CA 1
ATOM 4601 C C . VAL A 1 590 ? 0.713 32.406 -12.367 1 66.94 590 VAL A C 1
ATOM 4603 O O . VAL A 1 590 ? 1.546 31.672 -11.836 1 66.94 590 VAL A O 1
ATOM 4606 N N . GLU A 1 591 ? 0.95 33.719 -12.828 1 80 591 GLU A N 1
ATOM 4607 C CA . GLU A 1 591 ? 2.146 34.406 -12.367 1 80 591 GLU A CA 1
ATOM 4608 C C . GLU A 1 591 ? 2.057 34.719 -10.883 1 80 591 GLU A C 1
ATOM 4610 O O . GLU A 1 591 ? 1.146 35.438 -10.445 1 80 591 GLU A O 1
ATOM 4615 N N . VAL A 1 592 ? 2.932 34.25 -10.07 1 82.19 592 VAL A N 1
ATOM 4616 C CA . VAL A 1 592 ? 2.936 34.469 -8.625 1 82.19 592 VAL A CA 1
ATOM 4617 C C . VAL A 1 592 ? 3.814 35.688 -8.297 1 82.19 592 VAL A C 1
ATOM 4619 O O . VAL A 1 592 ? 3.459 36.5 -7.457 1 82.19 592 VAL A O 1
ATOM 4622 N N . PHE A 1 593 ? 5.051 35.75 -8.945 1 88.56 593 PHE A N 1
ATOM 4623 C CA . PHE A 1 593 ? 5.965 36.875 -8.781 1 88.56 593 PHE A CA 1
ATOM 4624 C C . PHE A 1 593 ? 6.348 37.469 -10.141 1 88.56 593 PHE A C 1
ATOM 4626 O O . PHE A 1 593 ? 6.547 36.719 -11.102 1 88.56 593 PHE A O 1
ATOM 4633 N N . SER A 1 594 ? 6.387 38.812 -10.148 1 88.88 594 SER A N 1
ATOM 4634 C CA . SER A 1 594 ? 6.766 39.5 -11.383 1 88.88 594 SER A CA 1
ATOM 4635 C C . SER A 1 594 ? 7.941 40.438 -11.156 1 88.88 594 SER A C 1
ATOM 4637 O O . SER A 1 594 ? 7.797 41.5 -10.516 1 88.88 594 SER A O 1
ATOM 4639 N N . GLU A 1 595 ? 9.062 40.094 -11.664 1 89.5 595 GLU A N 1
ATOM 4640 C CA . GLU A 1 595 ? 10.289 40.906 -11.664 1 89.5 595 GLU A CA 1
ATOM 4641 C C . GLU A 1 595 ? 10.547 41.5 -10.281 1 89.5 595 GLU A C 1
ATOM 4643 O O . GLU A 1 595 ? 10.711 42.719 -10.156 1 89.5 595 GLU A O 1
ATOM 4648 N N . THR A 1 596 ? 10.555 40.688 -9.32 1 90.94 596 THR A N 1
ATOM 4649 C CA . THR A 1 596 ? 10.758 41.156 -7.949 1 90.94 596 THR A CA 1
ATOM 4650 C C . THR A 1 596 ? 12.219 40.969 -7.539 1 90.94 596 THR A C 1
ATOM 4652 O O . THR A 1 596 ? 12.875 40.031 -7.945 1 90.94 596 THR A O 1
ATOM 4655 N N . SER A 1 597 ? 12.75 41.938 -6.816 1 93.06 597 SER A N 1
ATOM 4656 C CA . SER A 1 597 ? 14.125 41.906 -6.316 1 93.06 597 SER A CA 1
ATOM 4657 C C . SER A 1 597 ? 14.164 42.125 -4.809 1 93.06 597 SER A C 1
ATOM 4659 O O . SER A 1 597 ? 13.352 42.875 -4.262 1 93.06 597 SER A O 1
ATOM 4661 N N . ALA A 1 598 ? 14.961 41.406 -4.137 1 93.75 598 ALA A N 1
ATOM 4662 C CA . ALA A 1 598 ? 15.172 41.531 -2.695 1 93.75 598 ALA A CA 1
ATOM 4663 C C . ALA A 1 598 ? 16.547 40.969 -2.297 1 93.75 598 ALA A C 1
ATOM 4665 O O . ALA A 1 598 ? 17.078 40.062 -2.965 1 93.75 598 ALA A O 1
ATOM 4666 N N . SER A 1 599 ? 17.172 41.531 -1.329 1 93.5 599 SER A N 1
ATOM 4667 C CA . SER A 1 599 ? 18.453 41.062 -0.831 1 93.5 599 SER A CA 1
ATOM 4668 C C . SER A 1 599 ? 18.5 41.094 0.694 1 93.5 599 SER A C 1
ATOM 4670 O O . SER A 1 599 ? 17.812 41.875 1.327 1 93.5 599 SER A O 1
ATOM 4672 N N . VAL A 1 600 ? 19.234 40.188 1.293 1 94.12 600 VAL A N 1
ATOM 4673 C CA . VAL A 1 600 ? 19.406 40.125 2.742 1 94.12 600 VAL A CA 1
ATOM 4674 C C . VAL A 1 600 ? 20.812 39.625 3.08 1 94.12 600 VAL A C 1
ATOM 4676 O O . VAL A 1 600 ? 21.344 38.75 2.41 1 94.12 600 VAL A O 1
ATOM 4679 N N . GLU A 1 601 ? 21.391 40.25 4.066 1 91.94 601 GLU A N 1
ATOM 4680 C CA . GLU A 1 601 ? 22.703 39.844 4.535 1 91.94 601 GLU A CA 1
ATOM 4681 C C . GLU A 1 601 ? 22.641 38.531 5.32 1 91.94 601 GLU A C 1
ATOM 4683 O O . GLU A 1 601 ? 21.609 38.188 5.887 1 91.94 601 GLU A O 1
ATOM 4688 N N . GLN A 1 602 ? 23.734 37.812 5.359 1 92 602 GLN A N 1
ATOM 4689 C CA . GLN A 1 602 ? 23.812 36.594 6.168 1 92 602 GLN A CA 1
ATOM 4690 C C . GLN A 1 602 ? 23.766 36.938 7.656 1 92 602 GLN A C 1
ATOM 4692 O O . GLN A 1 602 ? 24.078 38.062 8.062 1 92 602 GLN A O 1
ATOM 4697 N N . GLY A 1 603 ? 23.281 36 8.461 1 92.38 603 GLY A N 1
ATOM 4698 C CA . GLY A 1 603 ? 23.25 36.156 9.906 1 92.38 603 GLY A CA 1
ATOM 4699 C C . GLY A 1 603 ? 22.031 36.938 10.398 1 92.38 603 GLY A C 1
ATOM 4700 O O . GLY A 1 603 ? 22.094 37.625 11.422 1 92.38 603 GLY A O 1
ATOM 4701 N N . ARG A 1 604 ? 21.016 36.875 9.594 1 94.62 604 ARG A N 1
ATOM 4702 C CA . ARG A 1 604 ? 19.812 37.625 9.953 1 94.62 604 ARG A CA 1
ATOM 4703 C C . ARG A 1 604 ? 18.625 36.688 10.109 1 94.62 604 ARG A C 1
ATOM 4705 O O . ARG A 1 604 ? 18.562 35.625 9.461 1 94.62 604 ARG A O 1
ATOM 4712 N N . LEU A 1 605 ? 17.781 37.031 11.07 1 96.38 605 LEU A N 1
ATOM 4713 C CA . LEU A 1 605 ? 16.469 36.438 11.18 1 96.38 605 LEU A CA 1
ATOM 4714 C C . LEU A 1 605 ? 15.445 37.156 10.312 1 96.38 605 LEU A C 1
ATOM 4716 O O . LEU A 1 605 ? 15.109 38.312 10.586 1 96.38 605 LEU A O 1
ATOM 4720 N N . VAL A 1 606 ? 14.938 36.469 9.242 1 96.31 606 VAL A N 1
ATOM 4721 C CA . VAL A 1 606 ? 14.109 37.125 8.234 1 96.31 606 VAL A CA 1
ATOM 4722 C C . VAL A 1 606 ? 12.664 36.656 8.367 1 96.31 606 VAL A C 1
ATOM 4724 O O . VAL A 1 606 ? 12.391 35.469 8.219 1 96.31 606 VAL A O 1
ATOM 4727 N N . ALA A 1 607 ? 11.75 37.531 8.648 1 95.38 607 ALA A N 1
ATOM 4728 C CA . ALA A 1 607 ? 10.32 37.219 8.695 1 95.38 607 ALA A CA 1
ATOM 4729 C C . ALA A 1 607 ? 9.656 37.5 7.348 1 95.38 607 ALA A C 1
ATOM 4731 O O . ALA A 1 607 ? 9.844 38.562 6.75 1 95.38 607 ALA A O 1
ATOM 4732 N N . VAL A 1 608 ? 9.023 36.531 6.82 1 94.25 608 VAL A N 1
ATOM 4733 C CA . VAL A 1 608 ? 8.258 36.656 5.582 1 94.25 608 VAL A CA 1
ATOM 4734 C C . VAL A 1 608 ? 6.781 36.875 5.91 1 94.25 608 VAL A C 1
ATOM 4736 O O . VAL A 1 608 ? 6.164 36.062 6.586 1 94.25 608 VAL A O 1
ATOM 4739 N N . THR A 1 609 ? 6.223 38 5.465 1 89.88 609 THR A N 1
ATOM 4740 C CA . THR A 1 609 ? 4.848 38.344 5.785 1 89.88 609 THR A CA 1
ATOM 4741 C C . THR A 1 609 ? 4.07 38.719 4.523 1 89.88 609 THR A C 1
ATOM 4743 O O . THR A 1 609 ? 4.668 38.938 3.467 1 89.88 609 THR A O 1
ATOM 4746 N N . GLY A 1 610 ? 2.816 38.625 4.562 1 81.12 610 GLY A N 1
ATOM 4747 C CA . GLY A 1 610 ? 1.891 38.906 3.48 1 81.12 610 GLY A CA 1
ATOM 4748 C C . GLY A 1 610 ? 0.516 38.312 3.686 1 81.12 610 GLY A C 1
ATOM 4749 O O . GLY A 1 610 ? 0.338 37.438 4.539 1 81.12 610 GLY A O 1
ATOM 4750 N N . HIS A 1 611 ? -0.37 38.781 2.879 1 69.75 611 HIS A N 1
ATOM 4751 C CA . HIS A 1 611 ? -1.729 38.25 2.967 1 69.75 611 HIS A CA 1
ATOM 4752 C C . HIS A 1 611 ? -1.798 36.812 2.461 1 69.75 611 HIS A C 1
ATOM 4754 O O . HIS A 1 611 ? -0.883 36.344 1.779 1 69.75 611 HIS A O 1
ATOM 4760 N N . HIS A 1 612 ? -2.863 36.125 2.842 1 64.38 612 HIS A N 1
ATOM 4761 C CA . HIS A 1 612 ? -3.023 34.75 2.418 1 64.38 612 HIS A CA 1
ATOM 4762 C C . HIS A 1 612 ? -3.154 34.656 0.902 1 64.38 612 HIS A C 1
ATOM 4764 O O . HIS A 1 612 ? -3.875 35.438 0.283 1 64.38 612 HIS A O 1
ATOM 4770 N N . GLY A 1 613 ? -2.432 33.812 0.265 1 68.56 613 GLY A N 1
ATOM 4771 C CA . GLY A 1 613 ? -2.516 33.562 -1.166 1 68.56 613 GLY A CA 1
ATOM 4772 C C . GLY A 1 613 ? -1.578 34.438 -1.977 1 68.56 613 GLY A C 1
ATOM 4773 O O . GLY A 1 613 ? -1.603 34.406 -3.209 1 68.56 613 GLY A O 1
ATOM 4774 N N . THR A 1 614 ? -0.808 35.188 -1.266 1 73.69 614 THR A N 1
ATOM 4775 C CA . THR A 1 614 ? 0.045 36.125 -1.99 1 73.69 614 THR A CA 1
ATOM 4776 C C . THR A 1 614 ? 1.292 35.406 -2.52 1 73.69 614 THR A C 1
ATOM 4778 O O . THR A 1 614 ? 1.978 35.938 -3.402 1 73.69 614 THR A O 1
ATOM 4781 N N . GLY A 1 615 ? 1.69 34.219 -1.93 1 81.25 615 GLY A N 1
ATOM 4782 C CA . GLY A 1 615 ? 2.838 33.5 -2.451 1 81.25 615 GLY A CA 1
ATOM 4783 C C . GLY A 1 615 ? 3.922 33.281 -1.413 1 81.25 615 GLY A C 1
ATOM 4784 O O . GLY A 1 615 ? 5.066 32.969 -1.759 1 81.25 615 GLY A O 1
ATOM 4785 N N . LYS A 1 616 ? 3.668 33.5 -0.147 1 86.75 616 LYS A N 1
ATOM 4786 C CA . LYS A 1 616 ? 4.648 33.312 0.917 1 86.75 616 LYS A CA 1
ATOM 4787 C C . LYS A 1 616 ? 5.305 31.922 0.814 1 86.75 616 LYS A C 1
ATOM 4789 O O . LYS A 1 616 ? 6.527 31.812 0.881 1 86.75 616 LYS A O 1
ATOM 4794 N N . THR A 1 617 ? 4.461 30.875 0.601 1 84.06 617 THR A N 1
ATOM 4795 C CA . THR A 1 617 ? 4.961 29.516 0.515 1 84.06 617 THR A CA 1
ATOM 4796 C C . THR A 1 617 ? 5.824 29.328 -0.729 1 84.06 617 THR A C 1
ATOM 4798 O O . THR A 1 617 ? 6.855 28.656 -0.682 1 84.06 617 THR A O 1
ATOM 4801 N N . THR A 1 618 ? 5.449 29.906 -1.804 1 85.5 618 THR A N 1
ATOM 4802 C CA . THR A 1 618 ? 6.215 29.812 -3.043 1 85.5 618 THR A CA 1
ATOM 4803 C C . THR A 1 618 ? 7.578 30.484 -2.885 1 85.5 618 THR A C 1
ATOM 4805 O O . THR A 1 618 ? 8.586 29.953 -3.361 1 85.5 618 THR A O 1
ATOM 4808 N N . LEU A 1 619 ? 7.559 31.641 -2.27 1 91.88 619 LEU A N 1
ATOM 4809 C CA . LEU A 1 619 ? 8.812 32.344 -2.035 1 91.88 619 LEU A CA 1
ATOM 4810 C C . LEU A 1 619 ? 9.766 31.5 -1.194 1 91.88 619 LEU A C 1
ATOM 4812 O O . LEU A 1 619 ? 10.945 31.375 -1.523 1 91.88 619 LEU A O 1
ATOM 4816 N N . LEU A 1 620 ? 9.25 30.984 -0.146 1 93.12 620 LEU A N 1
ATOM 4817 C CA . LEU A 1 620 ? 10.078 30.172 0.738 1 93.12 620 LEU A CA 1
ATOM 4818 C C . LEU A 1 620 ? 10.57 28.906 0.021 1 93.12 620 LEU A C 1
ATOM 4820 O O . LEU A 1 620 ? 11.711 28.484 0.215 1 93.12 620 LEU A O 1
ATOM 4824 N N . ARG A 1 621 ? 9.789 28.328 -0.79 1 89.31 621 ARG A N 1
ATOM 4825 C CA . ARG A 1 621 ? 10.211 27.172 -1.561 1 89.31 621 ARG A CA 1
ATOM 4826 C C . ARG A 1 621 ? 11.297 27.531 -2.561 1 89.31 621 ARG A C 1
ATOM 4828 O O . ARG A 1 621 ? 12.188 26.719 -2.844 1 89.31 621 ARG A O 1
ATOM 4835 N N . MET A 1 622 ? 11.227 28.672 -3.102 1 91.56 622 MET A N 1
ATOM 4836 C CA . MET A 1 622 ? 12.25 29.141 -4.027 1 91.56 622 MET A CA 1
ATOM 4837 C C . MET A 1 622 ? 13.578 29.359 -3.307 1 91.56 622 MET A C 1
ATOM 4839 O O . MET A 1 622 ? 14.625 28.922 -3.777 1 91.56 622 MET A O 1
ATOM 4843 N N . VAL A 1 623 ? 13.453 30.016 -2.174 1 93.12 623 VAL A N 1
ATOM 4844 C CA . VAL A 1 623 ? 14.664 30.25 -1.394 1 93.12 623 VAL A CA 1
ATOM 4845 C C . VAL A 1 623 ? 15.281 28.922 -0.971 1 93.12 623 VAL A C 1
ATOM 4847 O O . VAL A 1 623 ? 16.516 28.797 -0.905 1 93.12 623 VAL A O 1
ATOM 4850 N N . ALA A 1 624 ? 14.406 27.938 -0.732 1 92.19 624 ALA A N 1
ATOM 4851 C CA . ALA A 1 624 ? 14.859 26.625 -0.315 1 92.19 624 ALA A CA 1
ATOM 4852 C C . ALA A 1 624 ? 15.344 25.797 -1.511 1 92.19 624 ALA A C 1
ATOM 4854 O O . ALA A 1 624 ? 15.82 24.672 -1.349 1 92.19 624 ALA A O 1
ATOM 4855 N N . HIS A 1 625 ? 15.219 26.297 -2.676 1 88.5 625 HIS A N 1
ATOM 4856 C CA . HIS A 1 625 ? 15.664 25.656 -3.908 1 88.5 625 HIS A CA 1
ATOM 4857 C C . HIS A 1 625 ? 14.852 24.406 -4.203 1 88.5 625 HIS A C 1
ATOM 4859 O O . HIS A 1 625 ? 15.398 23.391 -4.664 1 88.5 625 HIS A O 1
ATOM 4865 N N . GLU A 1 626 ? 13.625 24.406 -3.762 1 84.75 626 GLU A N 1
ATOM 4866 C CA . GLU A 1 626 ? 12.711 23.344 -4.16 1 84.75 626 GLU A CA 1
ATOM 4867 C C . GLU A 1 626 ? 12.148 23.594 -5.559 1 84.75 626 GLU A C 1
ATOM 4869 O O . GLU A 1 626 ? 11.805 22.641 -6.27 1 84.75 626 GLU A O 1
ATOM 4874 N N . ILE A 1 627 ? 11.938 24.922 -5.801 1 84.44 627 ILE A N 1
ATOM 4875 C CA . ILE A 1 627 ? 11.5 25.391 -7.113 1 84.44 627 ILE A CA 1
ATOM 4876 C C . ILE A 1 627 ? 12.422 26.5 -7.609 1 84.44 627 ILE A C 1
ATOM 4878 O O . ILE A 1 627 ? 13.039 27.203 -6.812 1 84.44 627 ILE A O 1
ATOM 4882 N N . PHE A 1 628 ? 12.508 26.562 -8.883 1 87.19 628 PHE A N 1
ATOM 4883 C CA . PHE A 1 628 ? 13.383 27.562 -9.469 1 87.19 628 PHE A CA 1
ATOM 4884 C C . PHE A 1 628 ? 12.578 28.578 -10.273 1 87.19 628 PHE A C 1
ATOM 4886 O O . PHE A 1 628 ? 11.555 28.219 -10.875 1 87.19 628 PHE A O 1
ATOM 4893 N N . PRO A 1 629 ? 13.031 29.781 -10.203 1 89 629 PRO A N 1
ATOM 4894 C CA . PRO A 1 629 ? 12.32 30.812 -10.953 1 89 629 PRO A CA 1
ATOM 4895 C C . PRO A 1 629 ? 12.398 30.609 -12.461 1 89 629 PRO A C 1
ATOM 4897 O O . PRO A 1 629 ? 13.312 29.953 -12.953 1 89 629 PRO A O 1
ATOM 4900 N N . ASN A 1 630 ? 11.438 31.188 -13.164 1 87 630 ASN A N 1
ATOM 4901 C CA . ASN A 1 630 ? 11.414 31.141 -14.617 1 87 630 ASN A CA 1
ATOM 4902 C C . ASN A 1 630 ? 12.383 32.156 -15.227 1 87 630 ASN A C 1
ATOM 4904 O O . ASN A 1 630 ? 13.062 31.844 -16.219 1 87 630 ASN A O 1
ATOM 4908 N N . GLU A 1 631 ? 12.328 33.281 -14.672 1 89.25 631 GLU A N 1
ATOM 4909 C CA . GLU A 1 631 ? 13.234 34.375 -15.07 1 89.25 631 GLU A CA 1
ATOM 4910 C C . GLU A 1 631 ? 13.875 35.031 -13.859 1 89.25 631 GLU A C 1
ATOM 4912 O O . GLU A 1 631 ? 13.336 34.969 -12.75 1 89.25 631 GLU A O 1
ATOM 4917 N N . GLY A 1 632 ? 15.023 35.5 -14.102 1 89.25 632 GLY A N 1
ATOM 4918 C CA . GLY A 1 632 ? 15.758 36.125 -13.008 1 89.25 632 GLY A CA 1
ATOM 4919 C C . GLY A 1 632 ? 16.703 35.156 -12.312 1 89.25 632 GLY A C 1
ATOM 4920 O O . GLY A 1 632 ? 16.969 34.062 -12.812 1 89.25 632 GLY A O 1
ATOM 4921 N N . ARG A 1 633 ? 17.266 35.719 -11.211 1 88.12 633 ARG A N 1
ATOM 4922 C CA . ARG A 1 633 ? 18.266 34.906 -10.547 1 88.12 633 ARG A CA 1
ATOM 4923 C C . ARG A 1 633 ? 18.047 34.875 -9.031 1 88.12 633 ARG A C 1
ATOM 4925 O O . ARG A 1 633 ? 17.797 35.938 -8.43 1 88.12 633 ARG A O 1
ATOM 4932 N N . LEU A 1 634 ? 17.953 33.75 -8.5 1 90.81 634 LEU A N 1
ATOM 4933 C CA . LEU A 1 634 ? 18.016 33.531 -7.062 1 90.81 634 LEU A CA 1
ATOM 4934 C C . LEU A 1 634 ? 19.391 33 -6.656 1 90.81 634 LEU A C 1
ATOM 4936 O O . LEU A 1 634 ? 19.844 31.984 -7.16 1 90.81 634 LEU A O 1
ATOM 4940 N N . PHE A 1 635 ? 20 33.812 -5.828 1 91.75 635 PHE A N 1
ATOM 4941 C CA . PHE A 1 635 ? 21.375 33.469 -5.523 1 91.75 635 PHE A CA 1
ATOM 4942 C C . PHE A 1 635 ? 21.562 33.219 -4.031 1 91.75 635 PHE A C 1
ATOM 4944 O O . PHE A 1 635 ? 21.234 34.062 -3.207 1 91.75 635 PHE A O 1
ATOM 4951 N N . VAL A 1 636 ? 22 32.094 -3.713 1 92.5 636 VAL A N 1
ATOM 4952 C CA . VAL A 1 636 ? 22.5 31.672 -2.404 1 92.5 636 VAL A CA 1
ATOM 4953 C C . VAL A 1 636 ? 23.891 31.078 -2.549 1 92.5 636 VAL A C 1
ATOM 4955 O O . VAL A 1 636 ? 24.125 30.172 -3.357 1 92.5 636 VAL A O 1
ATOM 4958 N N . PRO A 1 637 ? 24.859 31.609 -1.855 1 91.12 637 PRO A N 1
ATOM 4959 C CA . PRO A 1 637 ? 26.203 31.047 -1.981 1 91.12 637 PRO A CA 1
ATOM 4960 C C . PRO A 1 637 ? 26.203 29.516 -1.895 1 91.12 637 PRO A C 1
ATOM 4962 O O . PRO A 1 637 ? 25.469 28.938 -1.083 1 91.12 637 PRO A O 1
ATOM 4965 N N . THR A 1 638 ? 26.953 28.844 -2.641 1 90.62 638 THR A N 1
ATOM 4966 C CA . THR A 1 638 ? 26.906 27.391 -2.824 1 90.62 638 THR A CA 1
ATOM 4967 C C . THR A 1 638 ? 27.438 26.672 -1.592 1 90.62 638 THR A C 1
ATOM 4969 O O . THR A 1 638 ? 27.125 25.5 -1.36 1 90.62 638 THR A O 1
ATOM 4972 N N . HIS A 1 639 ? 28.297 27.391 -0.854 1 89.62 639 HIS A N 1
ATOM 4973 C CA . HIS A 1 639 ? 28.891 26.719 0.291 1 89.62 639 HIS A CA 1
ATOM 4974 C C . HIS A 1 639 ? 27.953 26.719 1.489 1 89.62 639 HIS A C 1
ATOM 4976 O O . HIS A 1 639 ? 28.266 26.141 2.533 1 89.62 639 HIS A O 1
ATOM 4982 N N . LEU A 1 640 ? 26.828 27.359 1.354 1 92.25 640 LEU A N 1
ATOM 4983 C CA . LEU A 1 640 ? 25.828 27.359 2.414 1 92.25 640 LEU A CA 1
ATOM 4984 C C . LEU A 1 640 ? 24.828 26.219 2.209 1 92.25 640 LEU A C 1
ATOM 4986 O O . LEU A 1 640 ? 24.25 26.078 1.129 1 92.25 640 LEU A O 1
ATOM 4990 N N . ARG A 1 641 ? 24.641 25.344 3.205 1 91.88 641 ARG A N 1
ATOM 4991 C CA . ARG A 1 641 ? 23.641 24.281 3.18 1 91.88 641 ARG A CA 1
ATOM 4992 C C . ARG A 1 641 ? 22.25 24.844 3.479 1 91.88 641 ARG A C 1
ATOM 4994 O O . ARG A 1 641 ? 22.062 25.594 4.434 1 91.88 641 ARG A O 1
ATOM 5001 N N . ILE A 1 642 ? 21.312 24.469 2.66 1 94.38 642 ILE A N 1
ATOM 5002 C CA . ILE A 1 642 ? 19.938 24.969 2.793 1 94.38 642 ILE A CA 1
ATOM 5003 C C . ILE A 1 642 ? 19.031 23.844 3.309 1 94.38 642 ILE A C 1
ATOM 5005 O O . ILE A 1 642 ? 19.047 22.734 2.777 1 94.38 642 ILE A O 1
ATOM 5009 N N . LEU A 1 643 ? 18.297 24.094 4.395 1 95.38 643 LEU A N 1
ATOM 5010 C CA . LEU A 1 643 ? 17.312 23.172 4.914 1 95.38 643 LEU A CA 1
ATOM 5011 C C . LEU A 1 643 ? 15.906 23.766 4.836 1 95.38 643 LEU A C 1
ATOM 5013 O O . LEU A 1 643 ? 15.68 24.891 5.281 1 95.38 643 LEU A O 1
ATOM 5017 N N . HIS A 1 644 ? 15.055 23.062 4.23 1 94.25 644 HIS A N 1
ATOM 5018 C CA . HIS A 1 644 ? 13.648 23.469 4.168 1 94.25 644 HIS A CA 1
ATOM 5019 C C . HIS A 1 644 ? 12.805 22.641 5.133 1 94.25 644 HIS A C 1
ATOM 5021 O O . HIS A 1 644 ? 12.82 21.406 5.086 1 94.25 644 HIS A O 1
ATOM 5027 N N . VAL A 1 645 ? 12.156 23.312 6.035 1 92.38 645 VAL A N 1
ATOM 5028 C CA . VAL A 1 645 ? 11.227 22.672 6.957 1 92.38 645 VAL A CA 1
ATOM 5029 C C . VAL A 1 645 ? 9.789 23 6.547 1 92.38 645 VAL A C 1
ATOM 5031 O O . VAL A 1 645 ? 9.352 24.141 6.648 1 92.38 645 VAL A O 1
ATOM 5034 N N . SER A 1 646 ? 9.055 22 6.16 1 86.38 646 SER A N 1
ATOM 5035 C CA . SER A 1 646 ? 7.699 22.172 5.641 1 86.38 646 SER A CA 1
ATOM 5036 C C . SER A 1 646 ? 6.711 22.484 6.758 1 86.38 646 SER A C 1
ATOM 5038 O O . SER A 1 646 ? 7.039 22.344 7.938 1 86.38 646 SER A O 1
ATOM 5040 N N . GLN A 1 647 ? 5.598 22.906 6.273 1 77.81 647 GLN A N 1
ATOM 5041 C CA . GLN A 1 647 ? 4.523 23.219 7.211 1 77.81 647 G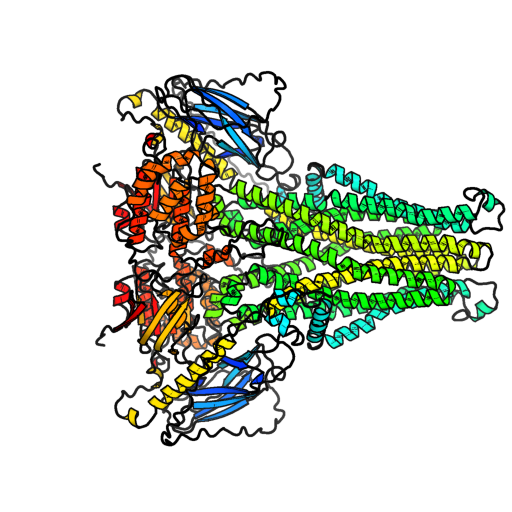LN A CA 1
ATOM 5042 C C . GLN A 1 647 ? 3.969 21.938 7.848 1 77.81 647 GLN A C 1
ATOM 5044 O O . GLN A 1 647 ? 3.637 21.922 9.031 1 77.81 647 GLN A O 1
ATOM 5049 N N . GLU A 1 648 ? 3.93 20.938 7.012 1 76 648 GLU A N 1
ATOM 5050 C CA . GLU A 1 648 ? 3.408 19.656 7.5 1 76 648 GLU A CA 1
ATOM 5051 C C . GLU A 1 648 ? 4.457 18.906 8.312 1 76 648 GLU A C 1
ATOM 5053 O O . GLU A 1 648 ? 5.629 18.859 7.934 1 76 648 GLU A O 1
ATOM 5058 N N . ILE A 1 649 ? 4.016 18.422 9.469 1 82.94 649 ILE A N 1
ATOM 5059 C CA . ILE A 1 649 ? 4.922 17.656 10.328 1 82.94 649 ILE A CA 1
ATOM 5060 C C . ILE A 1 649 ? 5.176 16.281 9.727 1 82.94 649 ILE A C 1
ATOM 5062 O O . ILE A 1 649 ? 4.234 15.523 9.477 1 82.94 649 ILE A O 1
ATOM 5066 N N . MET A 1 650 ? 6.359 16.062 9.398 1 84.81 650 MET A N 1
ATOM 5067 C CA . MET A 1 650 ? 6.734 14.766 8.844 1 84.81 650 MET A CA 1
ATOM 5068 C C . MET A 1 650 ? 7.598 13.984 9.836 1 84.81 650 MET A C 1
ATOM 5070 O O . MET A 1 650 ? 8.5 14.547 10.461 1 84.81 650 MET A O 1
ATOM 5074 N N . MET A 1 651 ? 7.227 12.711 10.047 1 86.56 651 MET A N 1
ATOM 5075 C CA . MET A 1 651 ? 7.969 11.844 10.953 1 86.56 651 MET A CA 1
ATOM 5076 C C . MET A 1 651 ? 8.32 10.523 10.266 1 86.56 651 MET A C 1
ATOM 5078 O O . MET A 1 651 ? 7.555 10.016 9.445 1 86.56 651 MET A O 1
ATOM 5082 N N . LEU A 1 652 ? 9.516 10.047 10.586 1 85.12 652 LEU A N 1
ATOM 5083 C CA . LEU A 1 652 ? 9.945 8.75 10.078 1 85.12 652 LEU A CA 1
ATOM 5084 C C . LEU A 1 652 ? 9.445 7.625 10.984 1 85.12 652 LEU A C 1
ATOM 5086 O O . LEU A 1 652 ? 9.273 7.82 12.188 1 85.12 652 LEU A O 1
ATOM 5090 N N . ASP A 1 653 ? 9.156 6.523 10.359 1 76.62 653 ASP A N 1
ATOM 5091 C CA . ASP A 1 653 ? 8.781 5.348 11.133 1 76.62 653 ASP A CA 1
ATOM 5092 C C . ASP A 1 653 ? 10.008 4.664 11.734 1 76.62 653 ASP A C 1
ATOM 5094 O O . ASP A 1 653 ? 10.312 3.516 11.406 1 76.62 653 ASP A O 1
ATOM 5098 N N . GLN A 1 654 ? 10.742 5.395 12.414 1 82.75 654 GLN A N 1
ATOM 5099 C CA . GLN A 1 654 ? 11.93 4.949 13.141 1 82.75 654 GLN A CA 1
ATOM 5100 C C . GLN A 1 654 ? 11.875 5.383 14.602 1 82.75 654 GLN A C 1
ATOM 5102 O O . GLN A 1 654 ? 10.859 5.895 15.07 1 82.75 654 GLN A O 1
ATOM 5107 N N . SER A 1 655 ? 12.922 5.078 15.305 1 85.81 655 SER A N 1
ATOM 5108 C CA . SER A 1 655 ? 12.992 5.461 16.703 1 85.81 655 SER A CA 1
ATOM 5109 C C . SER A 1 655 ? 13 6.98 16.859 1 85.81 655 SER A C 1
ATOM 5111 O O . SER A 1 655 ? 13.352 7.703 15.938 1 85.81 655 SER A O 1
ATOM 5113 N N . PRO A 1 656 ? 12.484 7.449 17.969 1 88.81 656 PRO A N 1
ATOM 5114 C CA . PRO A 1 656 ? 12.555 8.891 18.203 1 88.81 656 PRO A CA 1
ATOM 5115 C C . PRO A 1 656 ? 13.977 9.445 18.062 1 88.81 656 PRO A C 1
ATOM 5117 O O . PRO A 1 656 ? 14.156 10.562 17.578 1 88.81 656 PRO A O 1
ATOM 5120 N N . TRP A 1 657 ? 14.922 8.648 18.453 1 90.25 657 TRP A N 1
ATOM 5121 C CA . TRP A 1 657 ? 16.312 9.07 18.344 1 90.25 657 TRP A CA 1
ATOM 5122 C C . TRP A 1 657 ? 16.719 9.266 16.875 1 90.25 657 TRP A C 1
ATOM 5124 O O . TRP A 1 657 ? 17.266 10.312 16.516 1 90.25 657 TRP A O 1
ATOM 5134 N N . ASN A 1 658 ? 16.391 8.367 16.047 1 88.81 658 ASN A N 1
ATOM 5135 C CA . ASN A 1 658 ? 16.734 8.445 14.633 1 88.81 658 ASN A CA 1
ATOM 5136 C C . ASN A 1 658 ? 15.992 9.578 13.938 1 88.81 658 ASN A C 1
ATOM 5138 O O . ASN A 1 658 ? 16.484 10.148 12.969 1 88.81 658 ASN A O 1
ATOM 5142 N N . ASN A 1 659 ? 14.789 9.867 14.461 1 91.38 659 ASN A N 1
ATOM 5143 C CA . ASN A 1 659 ? 14.031 10.992 13.914 1 91.38 659 ASN A CA 1
ATOM 5144 C C . ASN A 1 659 ? 14.703 12.328 14.227 1 91.38 659 ASN A C 1
ATOM 5146 O O . ASN A 1 659 ? 14.672 13.25 13.406 1 91.38 659 ASN A O 1
ATOM 5150 N N . LEU A 1 660 ? 15.312 12.359 15.375 1 93.31 660 LEU A N 1
ATOM 5151 C CA . LEU A 1 660 ? 15.945 13.609 15.805 1 93.31 660 LEU A CA 1
ATOM 5152 C C . LEU A 1 660 ? 17.281 13.812 15.102 1 93.31 660 LEU A C 1
ATOM 5154 O O . LEU A 1 660 ? 17.609 14.93 14.695 1 93.31 660 LEU A O 1
ATOM 5158 N N . ILE A 1 661 ? 18.016 12.727 14.898 1 92.62 661 ILE A N 1
ATOM 5159 C CA . ILE A 1 661 ? 19.375 12.867 14.367 1 92.62 661 ILE A CA 1
ATOM 5160 C C . ILE A 1 661 ? 19.359 12.617 12.859 1 92.62 661 ILE A C 1
ATOM 5162 O O . ILE A 1 661 ? 20.422 12.406 12.258 1 92.62 661 ILE A O 1
ATOM 5166 N N . PHE A 1 662 ? 18.312 12.602 12.234 1 90.25 662 PHE A N 1
ATOM 5167 C CA . PHE A 1 662 ? 18.156 12.242 10.828 1 90.25 662 PHE A CA 1
ATOM 5168 C C . PHE A 1 662 ? 18.984 13.148 9.938 1 90.25 662 PHE A C 1
ATOM 5170 O O . PHE A 1 662 ? 19.516 12.711 8.914 1 90.25 662 PHE A O 1
ATOM 5177 N N . GLY A 1 663 ? 19.156 14.383 10.305 1 87.75 663 GLY A N 1
ATOM 5178 C CA . GLY A 1 663 ? 19.875 15.352 9.484 1 87.75 663 GLY A CA 1
ATOM 5179 C C . GLY A 1 663 ? 21.375 15.25 9.633 1 87.75 663 GLY A C 1
ATOM 5180 O O . GLY A 1 663 ? 22.125 15.875 8.875 1 87.75 663 GLY A O 1
ATOM 5181 N N . CYS A 1 664 ? 21.797 14.422 10.562 1 86.06 664 CYS A N 1
ATOM 5182 C CA . CYS A 1 664 ? 23.219 14.297 10.805 1 86.06 664 CYS A CA 1
ATOM 5183 C C . CYS A 1 664 ? 23.828 13.195 9.938 1 86.06 664 CYS A C 1
ATOM 5185 O O . CYS A 1 664 ? 23.438 12.031 10.039 1 86.06 664 CYS A O 1
ATOM 5187 N N . SER A 1 665 ? 24.641 13.516 8.992 1 75.62 665 SER A N 1
ATOM 5188 C CA . SER A 1 665 ? 25.219 12.57 8.047 1 75.62 665 SER A CA 1
ATOM 5189 C C . SER A 1 665 ? 26.328 11.742 8.688 1 75.62 665 SER A C 1
ATOM 5191 O O . SER A 1 665 ? 26.562 10.602 8.289 1 75.62 665 SER A O 1
ATOM 5193 N N . SER A 1 666 ? 27 12.328 9.672 1 76.69 666 SER A N 1
ATOM 5194 C CA . SER A 1 666 ? 28.141 11.641 10.289 1 76.69 666 SER A CA 1
ATOM 5195 C C . SER A 1 666 ? 27.938 11.492 11.797 1 76.69 666 SER A C 1
ATOM 5197 O O . SER A 1 666 ? 27.297 12.336 12.43 1 76.69 666 SER A O 1
ATOM 5199 N N . PRO A 1 667 ? 28.406 10.461 12.25 1 74.94 667 PRO A N 1
ATOM 5200 C CA . PRO A 1 667 ? 28.328 10.273 13.703 1 74.94 667 PRO A CA 1
ATOM 5201 C C . PRO A 1 667 ? 29.047 11.375 14.477 1 74.94 667 PRO A C 1
ATOM 5203 O O . PRO A 1 667 ? 28.703 11.648 15.633 1 74.94 667 PRO A O 1
ATOM 5206 N N . SER A 1 668 ? 29.953 12.008 13.766 1 73.12 668 SER A N 1
ATOM 5207 C CA . SER A 1 668 ? 30.719 13.07 14.43 1 73.12 668 SER A CA 1
ATOM 5208 C C . SER A 1 668 ? 29.859 14.305 14.656 1 73.12 668 SER A C 1
ATOM 5210 O O . SER A 1 668 ? 30.156 15.117 15.531 1 73.12 668 SER A O 1
ATOM 5212 N N . ASP A 1 669 ? 28.797 14.414 13.961 1 76.06 669 ASP A N 1
ATOM 5213 C CA . ASP A 1 669 ? 27.938 15.594 14.055 1 76.06 669 ASP A CA 1
ATOM 5214 C C . ASP A 1 669 ? 26.922 15.438 15.188 1 76.06 669 ASP A C 1
ATOM 5216 O O . ASP A 1 669 ? 26.266 16.406 15.586 1 76.06 669 ASP A O 1
ATOM 5220 N N . ILE A 1 670 ? 26.953 14.234 15.781 1 85.31 670 ILE A N 1
ATOM 5221 C CA . ILE A 1 670 ? 25.984 13.961 16.828 1 85.31 670 ILE A CA 1
ATOM 5222 C C . ILE A 1 670 ? 26.578 14.305 18.188 1 85.31 670 ILE A C 1
ATOM 5224 O O . ILE A 1 670 ? 27.547 13.672 18.625 1 85.31 670 ILE A O 1
ATOM 5228 N N . ASP A 1 671 ? 26.109 15.328 18.75 1 85.69 671 ASP A N 1
ATOM 5229 C CA . ASP A 1 671 ? 26.484 15.742 20.094 1 85.69 671 ASP A CA 1
ATOM 5230 C C . ASP A 1 671 ? 25.328 15.562 21.078 1 85.69 671 ASP A C 1
ATOM 5232 O O . ASP A 1 671 ? 24.391 16.375 21.094 1 85.69 671 ASP A O 1
ATOM 5236 N N . PRO A 1 672 ? 25.438 14.531 21.875 1 88.12 672 PRO A N 1
ATOM 5237 C CA . PRO A 1 672 ? 24.328 14.234 22.781 1 88.12 672 PRO A CA 1
ATOM 5238 C C . PRO A 1 672 ? 24.047 15.375 23.766 1 88.12 672 PRO A C 1
ATOM 5240 O O . PRO A 1 672 ? 22.891 15.594 24.141 1 88.12 672 PRO A O 1
ATOM 5243 N N . ILE A 1 673 ? 25.047 16.141 24.172 1 84.94 673 ILE A N 1
ATOM 5244 C CA . ILE A 1 673 ? 24.859 17.25 25.094 1 84.94 673 ILE A CA 1
ATOM 5245 C C . ILE A 1 673 ? 24.047 18.359 24.422 1 84.94 673 ILE A C 1
ATOM 5247 O O . ILE A 1 673 ? 23.141 18.938 25.031 1 84.94 673 ILE A O 1
ATOM 5251 N N . ARG A 1 674 ? 24.469 18.641 23.25 1 88.94 674 ARG A N 1
ATOM 5252 C CA . ARG A 1 674 ? 23.75 19.656 22.5 1 88.94 674 ARG A CA 1
ATOM 5253 C C . ARG A 1 674 ? 22.297 19.25 22.266 1 88.94 674 ARG A C 1
ATOM 5255 O O . ARG A 1 674 ? 21.391 20.078 22.375 1 88.94 674 ARG A O 1
ATOM 5262 N N . ILE A 1 675 ? 22.078 18 21.984 1 92 675 ILE A N 1
ATOM 5263 C CA . ILE A 1 675 ? 20.734 17.5 21.734 1 92 675 ILE A CA 1
ATOM 5264 C C . ILE A 1 675 ? 19.891 17.625 23 1 92 675 ILE A C 1
ATOM 5266 O O . ILE A 1 675 ? 18.75 18.062 22.953 1 92 675 ILE A O 1
ATOM 5270 N N . ARG A 1 676 ? 20.5 17.266 24.109 1 90.12 676 ARG A N 1
ATOM 5271 C CA . ARG A 1 676 ? 19.812 17.406 25.391 1 90.12 676 ARG A CA 1
ATOM 5272 C C . ARG A 1 676 ? 19.453 18.859 25.672 1 90.12 676 ARG A C 1
ATOM 5274 O O . ARG A 1 676 ? 18.359 19.156 26.156 1 90.12 676 ARG A O 1
ATOM 5281 N N . LEU A 1 677 ? 20.312 19.734 25.359 1 90.31 677 LEU A N 1
ATOM 5282 C CA . LEU A 1 677 ? 20.094 21.156 25.578 1 90.31 677 LEU A CA 1
ATOM 5283 C C . LEU A 1 677 ? 18.938 21.672 24.734 1 90.31 677 LEU A C 1
ATOM 5285 O O . LEU A 1 677 ? 18.078 22.422 25.219 1 90.31 677 LEU A O 1
ATOM 5289 N N . ILE A 1 678 ? 18.906 21.312 23.469 1 92.81 678 ILE A N 1
ATOM 5290 C CA . ILE A 1 678 ? 17.875 21.766 22.547 1 92.81 678 ILE A CA 1
ATOM 5291 C C . ILE A 1 678 ? 16.516 21.25 23.016 1 92.81 678 ILE A C 1
ATOM 5293 O O . ILE A 1 678 ? 15.523 21.984 23.016 1 92.81 678 ILE A O 1
ATOM 5297 N N . LEU A 1 679 ? 16.484 20.016 23.453 1 93.12 679 LEU A N 1
ATOM 5298 C CA . LEU A 1 679 ? 15.234 19.422 23.891 1 93.12 679 LEU A CA 1
ATOM 5299 C C . LEU A 1 679 ? 14.758 20.078 25.188 1 93.12 679 LEU A C 1
ATOM 5301 O O . LEU A 1 679 ? 13.555 20.25 25.391 1 93.12 679 LEU A O 1
ATOM 5305 N N . THR A 1 680 ? 15.672 20.406 26.047 1 89.69 680 THR A N 1
ATOM 5306 C CA . THR A 1 680 ? 15.328 21.062 27.297 1 89.69 680 THR A CA 1
ATOM 5307 C C . THR A 1 680 ? 14.781 22.453 27.047 1 89.69 680 THR A C 1
ATOM 5309 O O . THR A 1 680 ? 13.781 22.859 27.641 1 89.69 680 THR A O 1
ATOM 5312 N N . LYS A 1 681 ? 15.391 23.156 26.125 1 89.25 681 LYS A N 1
ATOM 5313 C CA . LYS A 1 681 ? 14.961 24.516 25.812 1 89.25 681 LYS A CA 1
ATOM 5314 C C . LYS A 1 681 ? 13.594 24.516 25.141 1 89.25 681 LYS A C 1
ATOM 5316 O O . LYS A 1 681 ? 12.812 25.453 25.297 1 89.25 681 LYS A O 1
ATOM 5321 N N . LEU A 1 682 ? 13.32 23.438 24.406 1 90.06 682 LEU A N 1
ATOM 5322 C CA . LEU A 1 682 ? 12.031 23.328 23.734 1 90.06 682 LEU A CA 1
ATOM 5323 C C . LEU A 1 682 ? 11.008 22.672 24.656 1 90.06 682 LEU A C 1
ATOM 5325 O O . LEU A 1 682 ? 9.867 22.438 24.25 1 90.06 682 LEU A O 1
ATOM 5329 N N . ARG A 1 683 ? 11.359 22.281 25.844 1 83.56 683 ARG A N 1
ATOM 5330 C CA . ARG A 1 683 ? 10.492 21.719 26.875 1 83.56 683 ARG A CA 1
ATOM 5331 C C . ARG A 1 683 ? 9.875 20.406 26.422 1 83.56 683 ARG A C 1
ATOM 5333 O O . ARG A 1 683 ? 8.656 20.219 26.5 1 83.56 683 ARG A O 1
ATOM 5340 N N . MET A 1 684 ? 10.766 19.594 25.891 1 88.88 684 MET A N 1
ATOM 5341 C CA . MET A 1 684 ? 10.297 18.312 25.359 1 88.88 684 MET A CA 1
ATOM 5342 C C . MET A 1 684 ? 10.555 17.203 26.359 1 88.88 684 MET A C 1
ATOM 5344 O O . MET A 1 684 ? 11.32 16.281 26.078 1 88.88 684 MET A O 1
ATOM 5348 N N . LYS A 1 685 ? 9.719 17.156 27.375 1 79.44 685 LYS A N 1
ATOM 5349 C CA . LYS A 1 685 ? 9.922 16.219 28.469 1 79.44 685 LYS A CA 1
ATOM 5350 C C . LYS A 1 685 ? 9.625 14.789 28.031 1 79.44 685 LYS A C 1
ATOM 5352 O O . LYS A 1 685 ? 10.375 13.867 28.344 1 79.44 685 LYS A O 1
ATOM 5357 N N . LYS A 1 686 ? 8.609 14.609 27.359 1 80.62 686 LYS A N 1
ATOM 5358 C CA . LYS A 1 686 ? 8.219 13.266 26.953 1 80.62 686 LYS A CA 1
ATOM 5359 C C . LYS A 1 686 ? 9.234 12.664 25.984 1 80.62 686 LYS A C 1
ATOM 5361 O O . LYS A 1 686 ? 9.609 11.5 26.125 1 80.62 686 LYS A O 1
ATOM 5366 N N . THR A 1 687 ? 9.688 13.453 25.047 1 87.75 687 THR A N 1
ATOM 5367 C CA . THR A 1 687 ? 10.664 12.977 24.078 1 87.75 687 THR A CA 1
ATOM 5368 C C . THR A 1 687 ? 11.992 12.664 24.75 1 87.75 687 THR A C 1
ATOM 5370 O O . THR A 1 687 ? 12.68 11.711 24.375 1 87.75 687 THR A O 1
ATOM 5373 N N . MET A 1 688 ? 12.32 13.422 25.75 1 89.69 688 MET A N 1
ATOM 5374 C CA . MET A 1 688 ? 13.555 13.195 26.5 1 89.69 688 MET A CA 1
ATOM 5375 C C . MET A 1 688 ? 13.531 11.852 27.219 1 89.69 688 MET A C 1
ATOM 5377 O O . MET A 1 688 ? 14.555 11.18 27.328 1 89.69 688 MET A O 1
ATOM 5381 N N . GLY A 1 689 ? 12.375 11.531 27.641 1 84.25 689 GLY A N 1
ATOM 5382 C CA . GLY A 1 689 ? 12.211 10.234 28.281 1 84.25 689 GLY A CA 1
ATOM 5383 C C . GLY A 1 689 ? 12.344 9.07 27.312 1 84.25 689 GLY A C 1
ATOM 5384 O O . GLY A 1 689 ? 12.914 8.031 27.656 1 84.25 689 GLY A O 1
ATOM 5385 N N . LEU A 1 690 ? 11.875 9.266 26.172 1 85.19 690 LEU A N 1
ATOM 5386 C CA . LEU A 1 690 ? 11.898 8.219 25.156 1 85.19 690 LEU A CA 1
ATOM 5387 C C . LEU A 1 690 ? 13.312 7.961 24.656 1 85.19 690 LEU A C 1
ATOM 5389 O O . LEU A 1 690 ? 13.648 6.84 24.266 1 85.19 690 LEU A O 1
ATOM 5393 N N . ILE A 1 691 ? 14.211 9 24.672 1 89.88 691 ILE A N 1
ATOM 5394 C CA . ILE A 1 691 ? 15.539 8.852 24.078 1 89.88 691 ILE A CA 1
ATOM 5395 C C . ILE A 1 691 ? 16.594 8.758 25.188 1 89.88 691 ILE A C 1
ATOM 5397 O O . ILE A 1 691 ? 17.781 8.93 24.922 1 89.88 691 ILE A O 1
ATOM 5401 N N . LYS A 1 692 ? 16.25 8.57 26.359 1 85.69 692 LYS A N 1
ATOM 5402 C CA . LYS A 1 692 ? 17.188 8.539 27.484 1 85.69 692 LYS A CA 1
ATOM 5403 C C . LYS A 1 692 ? 18.281 7.488 27.266 1 85.69 692 LYS A C 1
ATOM 5405 O O . LYS A 1 692 ? 19.453 7.77 27.469 1 85.69 692 LYS A O 1
ATOM 5410 N N . GLY A 1 693 ? 17.859 6.355 26.828 1 81.75 693 GLY A N 1
ATOM 5411 C CA . GLY A 1 693 ? 18.812 5.293 26.562 1 81.75 693 GLY A CA 1
ATOM 5412 C C . GLY A 1 693 ? 19.766 5.617 25.438 1 81.75 693 GLY A C 1
ATOM 5413 O O . GLY A 1 693 ? 20.969 5.348 25.531 1 81.75 693 GLY A O 1
ATOM 5414 N N . ASP A 1 694 ? 19.281 6.223 24.406 1 85.88 694 ASP A N 1
ATOM 5415 C CA . ASP A 1 694 ? 20.078 6.578 23.25 1 85.88 694 ASP A CA 1
ATOM 5416 C C . ASP A 1 694 ? 21.094 7.672 23.594 1 85.88 694 ASP A C 1
ATOM 5418 O O . ASP A 1 694 ? 22.219 7.66 23.094 1 85.88 694 ASP A O 1
ATOM 5422 N N . LEU A 1 695 ? 20.656 8.617 24.422 1 86.12 695 LEU A N 1
ATOM 5423 C CA . LEU A 1 695 ? 21.531 9.703 24.844 1 86.12 695 LEU A CA 1
ATOM 5424 C C . LEU A 1 695 ? 22.719 9.164 25.656 1 86.12 695 LEU A C 1
ATOM 5426 O O . LEU A 1 695 ? 23.844 9.617 25.484 1 86.12 695 LEU A O 1
ATOM 5430 N N . GLU A 1 696 ? 22.438 8.164 26.422 1 81.31 696 GLU A N 1
ATOM 5431 C CA . GLU A 1 696 ? 23.484 7.57 27.25 1 81.31 696 GLU A CA 1
ATOM 5432 C C . GLU A 1 696 ? 24.453 6.758 26.406 1 81.31 696 GLU A C 1
ATOM 5434 O O . GLU A 1 696 ? 25.672 6.824 26.625 1 81.31 696 GLU A O 1
ATOM 5439 N N . LEU A 1 697 ? 23.938 6.121 25.531 1 81.56 697 LEU A N 1
ATOM 5440 C CA . LEU A 1 697 ? 24.781 5.32 24.641 1 81.56 697 LEU A CA 1
ATOM 5441 C C . LEU A 1 697 ? 25.656 6.215 23.781 1 81.56 697 LEU A C 1
ATOM 5443 O O . LEU A 1 697 ? 26.828 5.906 23.547 1 81.56 697 LEU A O 1
ATOM 5447 N N . ALA A 1 698 ? 25.062 7.227 23.234 1 81.06 698 ALA A N 1
ATOM 5448 C CA . ALA A 1 698 ? 25.828 8.156 22.406 1 81.06 698 ALA A CA 1
ATOM 5449 C C . ALA A 1 698 ? 26.906 8.875 23.203 1 81.06 698 ALA A C 1
ATOM 5451 O O . ALA A 1 698 ? 27.984 9.164 22.688 1 81.06 698 ALA A O 1
ATOM 5452 N N . ALA A 1 699 ? 26.641 9.164 24.406 1 76.81 699 ALA A N 1
ATOM 5453 C CA . ALA A 1 699 ? 27.594 9.836 25.281 1 76.81 699 ALA A CA 1
ATOM 5454 C C . ALA A 1 699 ? 28.766 8.922 25.609 1 76.81 699 ALA A C 1
ATOM 5456 O O . ALA A 1 699 ? 29.891 9.391 25.797 1 76.81 699 ALA A O 1
ATOM 5457 N N . GLN A 1 700 ? 28.547 7.613 25.641 1 71.06 700 GLN A N 1
ATOM 5458 C CA . GLN A 1 700 ? 29.594 6.645 25.953 1 71.06 700 GLN A CA 1
ATOM 5459 C C . GLN A 1 700 ? 30.531 6.457 24.766 1 71.06 700 GLN A C 1
ATOM 5461 O O . GLN A 1 700 ? 31.719 6.172 24.953 1 71.06 700 GLN A O 1
ATOM 5466 N N . THR A 1 701 ? 30.031 6.547 23.609 1 64.88 701 THR A N 1
ATOM 5467 C CA . THR A 1 701 ? 30.844 6.309 22.422 1 64.88 701 THR A CA 1
ATOM 5468 C C . THR A 1 701 ? 31.75 7.5 22.125 1 64.88 701 THR A C 1
ATOM 5470 O O . THR A 1 701 ? 32.688 7.391 21.344 1 64.88 701 THR A O 1
ATOM 5473 N N . LYS A 1 702 ? 31.531 8.688 22.656 1 61.03 702 LYS A N 1
ATOM 5474 C CA . LYS A 1 702 ? 32.375 9.859 22.422 1 61.03 702 LYS A CA 1
ATOM 5475 C C . LYS A 1 702 ? 33 10.359 23.719 1 61.03 702 LYS A C 1
ATOM 5477 O O . LYS A 1 702 ? 32.562 11.375 24.266 1 61.03 702 LYS A O 1
ATOM 5482 N N . PRO A 1 703 ? 33.938 9.602 24.328 1 50.12 703 PRO A N 1
ATOM 5483 C CA . PRO A 1 703 ? 34.562 9.961 25.609 1 50.12 703 PRO A CA 1
ATOM 5484 C C . PRO A 1 703 ? 35.125 11.383 25.625 1 50.12 703 PRO A C 1
ATOM 5486 O O . PRO A 1 703 ? 35.219 12 26.688 1 50.12 703 PRO A O 1
ATOM 5489 N N . GLU A 1 704 ? 35.594 11.812 24.484 1 48.91 704 GLU A N 1
ATOM 5490 C CA . GLU A 1 704 ? 36.25 13.109 24.469 1 48.91 704 GLU A CA 1
ATOM 5491 C C . GLU A 1 704 ? 35.281 14.219 24.922 1 48.91 704 GLU A C 1
ATOM 5493 O O . GLU A 1 704 ? 35.719 15.297 25.328 1 48.91 704 GLU A O 1
ATOM 5498 N N . LEU A 1 705 ? 34.094 13.922 24.75 1 47.59 705 LEU A N 1
ATOM 5499 C CA . LEU A 1 705 ? 33.094 14.922 25.141 1 47.59 705 LEU A CA 1
ATOM 5500 C C . LEU A 1 705 ? 32.875 14.922 26.656 1 47.59 705 LEU A C 1
ATOM 5502 O O . LEU A 1 705 ? 32.25 15.828 27.203 1 47.59 705 LEU A O 1
ATOM 5506 N N . HIS A 1 706 ? 33.406 13.891 27.406 1 41.5 706 HIS A N 1
ATOM 5507 C CA . HIS A 1 706 ? 33.312 13.797 28.859 1 41.5 706 HIS A CA 1
ATOM 5508 C C . HIS A 1 706 ? 34.031 14.977 29.516 1 41.5 706 HIS A C 1
ATOM 5510 O O . HIS A 1 706 ? 33.719 15.32 30.656 1 41.5 706 HIS A O 1
ATOM 5516 N N . HIS A 1 707 ? 35.156 15.359 29.016 1 37.62 707 HIS A N 1
ATOM 5517 C CA . HIS A 1 707 ? 35.781 16.422 29.766 1 37.62 707 HIS A CA 1
ATOM 5518 C C . HIS A 1 707 ? 34.906 17.672 29.812 1 37.62 707 HIS A C 1
ATOM 5520 O O . HIS A 1 707 ? 35.219 18.625 30.531 1 37.62 707 HIS A O 1
ATOM 5526 N N . ARG A 1 708 ? 34.094 17.875 28.875 1 39.06 708 ARG A N 1
ATOM 5527 C CA . ARG A 1 708 ? 33.25 19.062 28.922 1 39.06 708 ARG A CA 1
ATOM 5528 C C . ARG A 1 708 ? 32.125 18.891 29.953 1 39.06 708 ARG A C 1
ATOM 5530 O O . ARG A 1 708 ? 31.359 19.812 30.188 1 39.06 708 ARG A O 1
ATOM 5537 N N . THR A 1 709 ? 31.844 17.766 30.391 1 37.69 709 THR A N 1
ATOM 5538 C CA . THR A 1 709 ? 30.719 17.516 31.297 1 37.69 709 THR A CA 1
ATOM 5539 C C . THR A 1 709 ? 30.969 18.156 32.656 1 37.69 709 THR A C 1
ATOM 5541 O O . THR A 1 709 ? 30.031 18.281 33.469 1 37.69 709 THR A O 1
ATOM 5544 N N . GLY A 1 710 ? 32.188 18.141 33.281 1 32.28 710 GLY A N 1
ATOM 5545 C CA . GLY A 1 710 ? 32.219 18.5 34.688 1 32.28 710 GLY A CA 1
ATOM 5546 C C . GLY A 1 710 ? 31.688 19.891 34.969 1 32.28 710 GLY A C 1
ATOM 5547 O O . GLY A 1 710 ? 30.828 20.062 35.844 1 32.28 710 GLY A O 1
ATOM 5548 N N . ASP A 1 711 ? 32.438 21.031 34.625 1 33.03 711 ASP A N 1
ATOM 5549 C CA . ASP A 1 711 ? 32.094 22.391 35.031 1 33.03 711 ASP A CA 1
ATOM 5550 C C . ASP A 1 711 ? 30.953 22.953 34.188 1 33.03 711 ASP A C 1
ATOM 5552 O O . ASP A 1 711 ? 30.062 23.609 34.719 1 33.03 711 ASP A O 1
ATOM 5556 N N . GLU A 1 712 ? 31.016 22.844 32.812 1 35.5 712 GLU A N 1
ATOM 5557 C CA . GLU A 1 712 ? 30.062 23.562 31.969 1 35.5 712 GLU A CA 1
ATOM 5558 C C . GLU A 1 712 ? 28.75 22.797 31.844 1 35.5 712 GLU A C 1
ATOM 5560 O O . GLU A 1 712 ? 27.703 23.391 31.547 1 35.5 712 GLU A O 1
ATOM 5565 N N . ALA A 1 713 ? 28.609 21.578 31.859 1 35.88 713 ALA A N 1
ATOM 5566 C CA . ALA A 1 713 ? 27.344 20.875 31.938 1 35.88 713 ALA A CA 1
ATOM 5567 C C . ALA A 1 713 ? 26.609 21.203 33.25 1 35.88 713 ALA A C 1
ATOM 5569 O O . ALA A 1 713 ? 25.391 21.266 33.281 1 35.88 713 ALA A O 1
ATOM 5570 N N . ARG A 1 714 ? 27.297 21.359 34.469 1 35.22 714 ARG A N 1
ATOM 5571 C CA . ARG A 1 714 ? 26.703 21.812 35.719 1 35.22 714 ARG A CA 1
ATOM 5572 C C . ARG A 1 714 ? 26.156 23.234 35.594 1 35.22 714 ARG A C 1
ATOM 5574 O O . ARG A 1 714 ? 25.156 23.578 36.25 1 35.22 714 ARG A O 1
ATOM 5581 N N . GLY A 1 715 ? 26.844 24.188 34.938 1 32.78 715 GLY A N 1
ATOM 5582 C CA . GLY A 1 715 ? 26.312 25.516 34.719 1 32.78 715 GLY A CA 1
ATOM 5583 C C . GLY A 1 715 ? 25.094 25.547 33.812 1 32.78 715 GLY A C 1
ATOM 5584 O O . GLY A 1 715 ? 24.172 26.344 34.031 1 32.78 715 GLY A O 1
ATOM 5585 N N . LEU A 1 716 ? 25.156 24.875 32.688 1 34.81 716 LEU A N 1
ATOM 5586 C CA . LEU A 1 716 ? 24.062 24.922 31.734 1 34.81 716 LEU A CA 1
ATOM 5587 C C . LEU A 1 716 ? 22.844 24.188 32.281 1 34.81 716 LEU A C 1
ATOM 5589 O O . LEU A 1 716 ? 21.703 24.469 31.891 1 34.81 716 LEU A O 1
ATOM 5593 N N . CYS A 1 717 ? 22.859 23.109 33.094 1 33.22 717 CYS A N 1
ATOM 5594 C CA . CYS A 1 717 ? 21.734 22.547 33.812 1 33.22 717 CYS A CA 1
ATOM 5595 C C . CYS A 1 717 ? 21.203 23.531 34.875 1 33.22 717 CYS A C 1
ATOM 5597 O O . CYS A 1 717 ? 20.141 23.312 35.438 1 33.22 717 CYS A O 1
ATOM 5599 N N . ALA A 1 718 ? 21.984 24.438 35.469 1 32.38 718 ALA A N 1
ATOM 5600 C CA . ALA A 1 718 ? 21.531 25.406 36.469 1 32.38 718 ALA A CA 1
ATOM 5601 C C . ALA A 1 718 ? 20.391 26.266 35.938 1 32.38 718 ALA A C 1
ATOM 5603 O O . ALA A 1 718 ? 19.703 26.953 36.688 1 32.38 718 ALA A O 1
ATOM 5604 N N . CYS A 1 719 ? 20.391 26.547 34.688 1 31.98 719 CYS A N 1
ATOM 5605 C CA . CYS A 1 719 ? 19.297 27.406 34.281 1 31.98 719 CYS A CA 1
ATOM 5606 C C . CYS A 1 719 ? 17.984 26.625 34.219 1 31.98 719 CYS A C 1
ATOM 5608 O O . CYS A 1 719 ? 17.109 26.938 33.406 1 31.98 719 CYS A O 1
ATOM 5610 N N . MET A 1 720 ? 17.875 25.422 34.781 1 33.12 720 MET A N 1
ATOM 5611 C CA . MET A 1 720 ? 16.516 24.922 34.938 1 33.12 720 MET A CA 1
ATOM 5612 C C . MET A 1 720 ? 15.656 25.922 35.719 1 33.12 720 MET A C 1
ATOM 5614 O O . MET A 1 720 ? 16.062 26.406 36.781 1 33.12 720 MET A O 1
ATOM 5618 N N . PRO A 1 721 ? 14.891 26.719 35.156 1 32 721 PRO A N 1
ATOM 5619 C CA . PRO A 1 721 ? 14.117 27.547 36.094 1 32 721 PRO A CA 1
ATOM 5620 C C . PRO A 1 721 ? 13.719 26.812 37.344 1 32 721 PRO A C 1
ATOM 5622 O O . PRO A 1 721 ? 13.586 25.578 37.344 1 32 721 PRO A O 1
ATOM 5625 N N . ALA A 1 722 ? 14.023 27.344 38.531 1 31.62 722 ALA A N 1
ATOM 5626 C CA . ALA A 1 722 ? 13.641 26.969 39.906 1 31.62 722 ALA A CA 1
ATOM 5627 C C . ALA A 1 722 ? 12.211 26.438 39.938 1 31.62 722 ALA A C 1
ATOM 5629 O O . ALA A 1 722 ? 11.898 25.547 40.75 1 31.62 722 ALA A O 1
ATOM 5630 N N . ASP A 1 723 ? 11.234 27.031 39.25 1 31.75 723 ASP A N 1
ATOM 5631 C CA . ASP A 1 723 ? 9.836 26.688 39.469 1 31.75 723 ASP A CA 1
ATOM 5632 C C . ASP A 1 723 ? 9.516 25.297 38.938 1 31.75 723 ASP A C 1
ATOM 5634 O O . ASP A 1 723 ? 8.344 24.922 38.812 1 31.75 723 ASP A O 1
ATOM 5638 N N . TRP A 1 724 ? 10.406 24.547 38.344 1 32.53 724 TRP A N 1
ATOM 5639 C CA . TR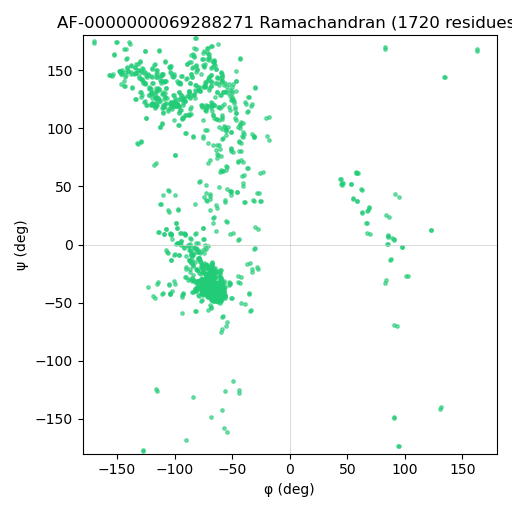P A 1 724 ? 10.133 23.125 38.281 1 32.53 724 TRP A CA 1
ATOM 5640 C C . TRP A 1 724 ? 10.164 22.5 39.656 1 32.53 724 TRP A C 1
ATOM 5642 O O . TRP A 1 724 ? 11.203 22 40.094 1 32.53 724 TRP A O 1
ATOM 5652 N N . GLU A 1 725 ? 9.961 23.281 40.844 1 26.62 725 GLU A N 1
ATOM 5653 C CA . GLU A 1 725 ? 9.938 22.688 42.188 1 26.62 725 GLU A CA 1
ATOM 5654 C C . GLU A 1 725 ? 9.219 21.344 42.188 1 26.62 725 GLU A C 1
ATOM 5656 O O . GLU A 1 725 ? 8.141 21.203 41.594 1 26.62 725 GLU A O 1
ATOM 5661 N N . ASP A 1 726 ? 9.906 20.297 42.625 1 28.72 726 ASP A N 1
ATOM 5662 C CA . ASP A 1 726 ? 9.547 19.031 43.25 1 28.72 726 ASP A CA 1
ATOM 5663 C C . ASP A 1 726 ? 8.43 19.234 44.281 1 28.72 726 ASP A C 1
ATOM 5665 O O . ASP A 1 726 ? 8.625 19.875 45.312 1 28.72 726 ASP A O 1
ATOM 5669 N N . SER A 1 727 ? 7.352 19.734 44.25 1 26.14 727 SER A N 1
ATOM 5670 C CA . SER A 1 727 ? 6.602 19.344 45.438 1 26.14 727 SER A CA 1
ATOM 5671 C C . SER A 1 727 ? 6.828 17.875 45.781 1 26.14 727 SER A C 1
ATOM 5673 O O . SER A 1 727 ? 6.562 17 44.938 1 26.14 727 SER A O 1
ATOM 5675 N N . ASP A 1 728 ? 7.785 17.422 46.75 1 25.42 728 ASP A N 1
ATOM 5676 C CA . ASP A 1 728 ? 8.273 16.234 47.438 1 25.42 728 ASP A CA 1
ATOM 5677 C C . ASP A 1 728 ? 7.117 15.328 47.875 1 25.42 728 ASP A C 1
ATOM 5679 O O . ASP A 1 728 ? 7.336 14.18 48.25 1 25.42 728 ASP A O 1
ATOM 5683 N N . ASP A 1 729 ? 6.023 15.773 48.562 1 24.11 729 ASP A N 1
ATOM 5684 C CA . ASP A 1 729 ? 5.285 14.82 49.375 1 24.11 729 ASP A CA 1
ATOM 5685 C C . ASP A 1 729 ? 4.836 13.617 48.562 1 24.11 729 ASP A C 1
ATOM 5687 O O . ASP A 1 729 ? 4.719 12.508 49.094 1 24.11 729 ASP A O 1
ATOM 5691 N N . ASP A 1 730 ? 3.984 13.648 47.719 1 23.06 730 ASP A N 1
ATOM 5692 C CA . ASP A 1 730 ? 3.486 12.305 47.438 1 23.06 730 ASP A CA 1
ATOM 5693 C C . ASP A 1 730 ? 4.539 11.453 46.719 1 23.06 730 ASP A C 1
ATOM 5695 O O . ASP A 1 730 ? 4.871 11.719 45.562 1 23.06 730 ASP A O 1
ATOM 5699 N N . GLU A 1 731 ? 5.742 10.93 47.438 1 24.19 731 GLU A N 1
ATOM 5700 C CA . GLU A 1 731 ? 6.629 9.766 47.375 1 24.19 731 GLU A CA 1
ATOM 5701 C C . GLU A 1 731 ? 5.887 8.531 46.875 1 24.19 731 GLU A C 1
ATOM 5703 O O . GLU A 1 731 ? 5.84 7.508 47.562 1 24.19 731 GLU A O 1
ATOM 5708 N N . GLU A 1 732 ? 4.656 8.469 46.594 1 23.7 732 GLU A N 1
ATOM 5709 C CA . GLU A 1 732 ? 4.328 7.062 46.375 1 23.7 732 GLU A CA 1
ATOM 5710 C C . GLU A 1 732 ? 5.344 6.387 45.469 1 23.7 732 GLU A C 1
ATOM 5712 O O . GLU A 1 732 ? 5.797 6.988 44.469 1 23.7 732 GLU A O 1
ATOM 5717 N N . SER A 1 733 ? 6.211 5.32 46.062 1 22.52 733 SER A N 1
ATOM 5718 C CA . SER A 1 733 ? 7.051 4.195 45.656 1 22.52 733 SER A CA 1
ATOM 5719 C C . SER A 1 733 ? 6.602 3.625 44.312 1 22.52 733 SER A C 1
ATOM 5721 O O . SER A 1 733 ? 5.605 2.902 44.25 1 22.52 733 SER A O 1
ATOM 5723 N N . SER A 1 734 ? 6.23 4.359 43.5 1 23.06 734 SER A N 1
ATOM 5724 C CA . SER A 1 734 ? 5.996 3.5 42.344 1 23.06 734 SER A CA 1
ATOM 5725 C C . SER A 1 734 ? 7.211 2.623 42.062 1 23.06 734 SER A C 1
ATOM 5727 O O . SER A 1 734 ? 8.328 3.125 41.938 1 23.06 734 SER A O 1
ATOM 5729 N N . GLU A 1 735 ? 7.395 1.453 42.75 1 22.44 735 GLU A N 1
ATOM 5730 C CA . GLU A 1 735 ? 8.242 0.313 42.438 1 22.44 735 GLU A CA 1
ATOM 5731 C C . GLU A 1 735 ? 8.602 0.302 40.938 1 22.44 735 GLU A C 1
ATOM 5733 O O . GLU A 1 735 ? 7.734 0.495 40.094 1 22.44 735 GLU A O 1
ATOM 5738 N N . THR A 1 736 ? 9.875 0.604 40.781 1 23.11 736 THR A N 1
ATOM 5739 C CA . THR A 1 736 ? 10.789 0.403 39.688 1 23.11 736 THR A CA 1
ATOM 5740 C C . THR A 1 736 ? 10.562 -0.957 39.031 1 23.11 736 THR A C 1
ATOM 5742 O O . THR A 1 736 ? 10.953 -1.988 39.562 1 23.11 736 THR A O 1
ATOM 5745 N N . GLN A 1 737 ? 9.414 -1.489 38.875 1 22.3 737 GLN A N 1
ATOM 5746 C CA . GLN A 1 737 ? 9.633 -2.732 38.156 1 22.3 737 GLN A CA 1
ATOM 5747 C C . GLN A 1 737 ? 10.609 -2.527 37 1 22.3 737 GLN A C 1
ATOM 5749 O O . GLN A 1 737 ? 10.352 -1.72 36.094 1 22.3 737 GLN A O 1
ATOM 5754 N N . ASN A 1 738 ? 11.969 -2.691 37.25 1 22.78 738 ASN A N 1
ATOM 5755 C CA . ASN A 1 738 ? 13.219 -3.023 36.562 1 22.78 738 ASN A CA 1
ATOM 5756 C C . ASN A 1 738 ? 12.977 -3.953 35.375 1 22.78 738 ASN A C 1
ATOM 5758 O O . ASN A 1 738 ? 13.086 -5.172 35.5 1 22.78 738 ASN A O 1
ATOM 5762 N N . GLY A 1 739 ? 11.867 -4.176 34.844 1 23.44 739 GLY A N 1
ATOM 5763 C CA . GLY A 1 739 ? 12.086 -5.133 33.781 1 23.44 739 GLY A CA 1
ATOM 5764 C C . GLY A 1 739 ? 13.195 -4.723 32.844 1 23.44 739 GLY A C 1
ATOM 5765 O O . GLY A 1 739 ? 13.148 -3.637 32.25 1 23.44 739 GLY A O 1
ATOM 5766 N N . SER A 1 740 ? 14.43 -4.984 33.219 1 22 740 SER A N 1
ATOM 5767 C CA . SER A 1 740 ? 15.633 -5.164 32.406 1 22 740 SER A CA 1
ATOM 5768 C C . SER A 1 740 ? 15.289 -5.637 31 1 22 740 SER A C 1
ATOM 5770 O O . SER A 1 740 ? 14.781 -6.746 30.812 1 22 740 SER A O 1
ATOM 5772 N N . CYS A 1 741 ? 14.609 -4.918 30.312 1 24.16 741 CYS A N 1
ATOM 5773 C CA . CYS A 1 741 ? 14.641 -5.383 28.922 1 24.16 741 CYS A CA 1
ATOM 5774 C C . CYS A 1 741 ? 16.078 -5.59 28.453 1 24.16 741 CYS A C 1
ATOM 5776 O O . CYS A 1 741 ? 16.734 -4.641 28.031 1 24.16 741 CYS A O 1
ATOM 5778 N N . GLY A 1 742 ? 17 -6.242 29.234 1 22.41 742 GLY A N 1
ATOM 5779 C CA . GLY A 1 742 ? 18.281 -6.852 28.891 1 22.41 742 GLY A CA 1
ATOM 5780 C C . GLY A 1 742 ? 18.344 -7.383 27.484 1 22.41 742 GLY A C 1
ATOM 5781 O O . GLY A 1 742 ? 17.312 -7.719 26.891 1 22.41 742 GLY A O 1
ATOM 5782 N N . HIS A 1 743 ? 19.531 -7.023 26.859 1 24.95 743 HIS A N 1
ATOM 5783 C CA . HIS A 1 743 ? 20.156 -7.48 25.609 1 24.95 743 HIS A CA 1
ATOM 5784 C C . HIS A 1 743 ? 20.078 -9 25.5 1 24.95 743 HIS A C 1
ATOM 5786 O O . HIS A 1 743 ? 20.953 -9.617 24.875 1 24.95 743 HIS A O 1
ATOM 5792 N N . GLU A 1 744 ? 19.453 -9.734 26.359 1 23.73 744 GLU A N 1
ATOM 5793 C CA . GLU A 1 744 ? 19.75 -11.094 25.906 1 23.73 744 GLU A CA 1
ATOM 5794 C C . GLU A 1 744 ? 19.531 -11.227 24.406 1 23.73 744 GLU A C 1
ATOM 5796 O O . GLU A 1 744 ? 18.547 -10.719 23.859 1 23.73 744 GLU A O 1
ATOM 5801 N N . ALA A 1 745 ? 20.656 -11.562 23.656 1 25.03 745 ALA A N 1
ATOM 5802 C CA . ALA A 1 745 ? 21.016 -12.008 22.312 1 25.03 745 ALA A CA 1
ATOM 5803 C C . ALA A 1 745 ? 19.922 -12.891 21.719 1 25.03 745 ALA A C 1
ATOM 5805 O O . ALA A 1 745 ? 20.109 -13.492 20.656 1 25.03 745 ALA A O 1
ATOM 5806 N N . GLU A 1 746 ? 19.109 -13.508 22.656 1 24.34 746 GLU A N 1
ATOM 5807 C CA . GLU A 1 746 ? 18.406 -14.562 21.938 1 24.34 746 GLU A CA 1
ATOM 5808 C C . GLU A 1 746 ? 17.688 -14.016 20.703 1 24.34 746 GLU A C 1
ATOM 5810 O O . GLU A 1 746 ? 17.203 -12.891 20.719 1 24.34 746 GLU A O 1
ATOM 5815 N N . THR A 1 747 ? 17.891 -14.656 19.594 1 28.28 747 THR A N 1
ATOM 5816 C CA . THR A 1 747 ? 17.469 -14.664 18.188 1 28.28 747 THR A CA 1
ATOM 5817 C C . THR A 1 747 ? 15.977 -14.32 18.078 1 28.28 747 THR A C 1
ATOM 5819 O O . THR A 1 747 ? 15.383 -14.453 17.016 1 28.28 747 THR A O 1
ATOM 5822 N N . GLU A 1 748 ? 15.336 -14.438 19.234 1 27.66 748 GLU A N 1
ATOM 5823 C CA . GLU A 1 748 ? 13.898 -14.555 19.016 1 27.66 748 GLU A CA 1
ATOM 5824 C C . GLU A 1 748 ? 13.352 -13.344 18.25 1 27.66 748 GLU A C 1
ATOM 5826 O O . GLU A 1 748 ? 13.82 -12.219 18.453 1 27.66 748 GLU A O 1
ATOM 5831 N N . GLN A 1 749 ? 12.617 -13.633 17.266 1 31.12 749 GLN A N 1
ATOM 5832 C CA . GLN A 1 749 ? 11.898 -12.82 16.281 1 31.12 749 GLN A CA 1
ATOM 5833 C C . GLN A 1 749 ? 11.156 -11.672 16.953 1 31.12 749 GLN A C 1
ATOM 5835 O O . GLN A 1 749 ? 10.312 -11.891 17.812 1 31.12 749 GLN A O 1
ATOM 5840 N N . GLU A 1 750 ? 11.852 -10.617 17.453 1 32.69 750 GLU A N 1
ATOM 5841 C CA . GLU A 1 750 ? 11.195 -9.383 17.875 1 32.69 750 GLU A CA 1
ATOM 5842 C C . GLU A 1 750 ? 9.805 -9.258 17.25 1 32.69 750 GLU A C 1
ATOM 5844 O O . GLU A 1 750 ? 9.648 -9.328 16.031 1 32.69 750 GLU A O 1
ATOM 5849 N N . PRO A 1 751 ? 8.828 -9.711 17.953 1 32.16 751 PRO A N 1
ATOM 5850 C CA . PRO A 1 751 ? 7.508 -9.438 17.391 1 32.16 751 PRO A CA 1
ATOM 5851 C C . PRO A 1 751 ? 7.445 -8.109 16.641 1 32.16 751 PRO A C 1
ATOM 5853 O O . PRO A 1 751 ? 8.211 -7.188 16.953 1 32.16 751 PRO A O 1
ATOM 5856 N N . ARG A 1 752 ? 7.133 -8.023 15.414 1 37.72 752 ARG A N 1
ATOM 5857 C CA . ARG A 1 752 ? 6.891 -6.812 14.633 1 37.72 752 ARG A CA 1
ATOM 5858 C C . ARG A 1 752 ? 6.371 -5.684 15.516 1 37.72 752 ARG A C 1
ATOM 5860 O O . ARG A 1 752 ? 5.176 -5.621 15.82 1 37.72 752 ARG A O 1
ATOM 5867 N N . ASN A 1 753 ? 6.871 -5.332 16.781 1 37.59 753 ASN A N 1
ATOM 5868 C CA . ASN A 1 753 ? 6.555 -4.109 17.516 1 37.59 753 ASN A CA 1
ATOM 5869 C C . ASN A 1 753 ? 6.281 -2.945 16.562 1 37.59 753 ASN A C 1
ATOM 5871 O O . ASN A 1 753 ? 7.105 -2.639 15.695 1 37.59 753 ASN A O 1
ATOM 5875 N N . ASN A 1 754 ? 5.199 -2.717 16.219 1 44.81 754 ASN A N 1
ATOM 5876 C CA . ASN A 1 754 ? 4.734 -1.534 15.508 1 44.81 754 ASN A CA 1
ATOM 5877 C C . ASN A 1 754 ? 5.473 -0.278 15.961 1 44.81 754 ASN A C 1
ATOM 5879 O O . ASN A 1 754 ? 5.188 0.261 17.031 1 44.81 754 ASN A O 1
ATOM 5883 N N . SER A 1 755 ? 6.742 -0.105 15.758 1 51.22 755 SER A N 1
ATOM 5884 C CA . SER A 1 755 ? 7.719 0.951 16.016 1 51.22 755 SER A CA 1
ATOM 5885 C C . SER A 1 755 ? 7.059 2.326 16.016 1 51.22 755 SER A C 1
ATOM 5887 O O . SER A 1 755 ? 7.52 3.238 16.703 1 51.22 755 SER A O 1
ATOM 5889 N N . ASN A 1 756 ? 5.867 2.455 15.422 1 58.25 756 ASN A N 1
ATOM 5890 C CA . ASN A 1 756 ? 5.324 3.807 15.367 1 58.25 756 ASN A CA 1
ATOM 5891 C C . ASN A 1 756 ? 4.297 4.043 16.469 1 58.25 756 ASN A C 1
ATOM 5893 O O . ASN A 1 756 ? 3.523 5 16.406 1 58.25 756 ASN A O 1
ATOM 5897 N N . SER A 1 757 ? 4.398 3.131 17.469 1 64.12 757 SER A N 1
ATOM 5898 C CA . SER A 1 757 ? 3.432 3.283 18.562 1 64.12 757 SER A CA 1
ATOM 5899 C C . SER A 1 757 ? 3.732 4.52 19.406 1 64.12 757 SER A C 1
ATOM 5901 O O . SER A 1 757 ? 2.816 5.156 19.922 1 64.12 757 SER A O 1
ATOM 5903 N N . TRP A 1 758 ? 5.117 4.879 19.375 1 74.81 758 TRP A N 1
ATOM 5904 C CA . TRP A 1 758 ? 5.484 6.031 20.188 1 74.81 758 TRP A CA 1
ATOM 5905 C C . TRP A 1 758 ? 4.918 7.32 19.594 1 74.81 758 TRP A C 1
ATOM 5907 O O . TRP A 1 758 ? 4.645 8.273 20.312 1 74.81 758 TRP A O 1
ATOM 5917 N N . GLN A 1 759 ? 4.734 7.391 18.328 1 75.81 759 GLN A N 1
ATOM 5918 C CA . GLN A 1 759 ? 4.25 8.594 17.672 1 75.81 759 GLN A CA 1
ATOM 5919 C C . GLN A 1 759 ? 2.801 8.883 18.047 1 75.81 759 GLN A C 1
ATOM 5921 O O . GLN A 1 759 ? 2.398 10.047 18.156 1 75.81 759 GLN A O 1
ATOM 5926 N N . LYS A 1 760 ? 2.113 7.855 18.266 1 64.94 760 LYS A N 1
ATOM 5927 C CA . LYS A 1 760 ? 0.694 8 18.578 1 64.94 760 LYS A CA 1
ATOM 5928 C C . LYS A 1 760 ? 0.485 8.477 20.016 1 64.94 760 LYS A C 1
ATOM 5930 O O . LYS A 1 760 ? -0.556 9.055 20.328 1 64.94 760 LYS A O 1
ATOM 5935 N N . THR A 1 761 ? 1.57 8.297 20.75 1 68.31 761 THR A N 1
ATOM 5936 C CA . THR A 1 761 ? 1.471 8.695 22.156 1 68.31 761 THR A CA 1
ATOM 5937 C C . THR A 1 761 ? 1.785 10.18 22.312 1 68.31 761 THR A C 1
ATOM 5939 O O . THR A 1 761 ? 1.508 10.766 23.359 1 68.31 761 THR A O 1
ATOM 5942 N N . LEU A 1 762 ? 2.25 10.766 21.266 1 74.81 762 LEU A N 1
ATOM 5943 C CA . LEU A 1 762 ? 2.666 12.156 21.359 1 74.81 762 LEU A CA 1
ATOM 5944 C C . LEU A 1 762 ? 1.542 13.094 20.922 1 74.81 762 LEU A C 1
ATOM 5946 O O . LEU A 1 762 ? 0.796 12.781 19.984 1 74.81 762 LEU A O 1
ATOM 5950 N N . ALA A 1 763 ? 1.456 14.156 21.719 1 69 763 ALA A N 1
ATOM 5951 C CA . ALA A 1 763 ? 0.553 15.227 21.281 1 69 763 ALA A CA 1
ATOM 5952 C C . ALA A 1 763 ? 1.054 15.891 20 1 69 763 ALA A C 1
ATOM 5954 O O . ALA A 1 763 ? 2.23 15.766 19.656 1 69 763 ALA A O 1
ATOM 5955 N N . TYR A 1 764 ? 0.223 16.5 19.312 1 69.81 764 TYR A N 1
ATOM 5956 C CA . TYR A 1 764 ? 0.568 17.188 18.062 1 69.81 764 TYR A CA 1
ATOM 5957 C C . TYR A 1 764 ? 1.659 18.219 18.297 1 69.81 764 TYR A C 1
ATOM 5959 O O . TYR A 1 764 ? 2.561 18.375 17.469 1 69.81 764 TYR A O 1
ATOM 5967 N N . SER A 1 765 ? 1.574 18.984 19.422 1 75 765 SER A N 1
ATOM 5968 C CA . SER A 1 765 ? 2.551 20.031 19.703 1 75 765 SER A CA 1
ATOM 5969 C C . SER A 1 765 ? 3.939 19.453 19.938 1 75 765 SER A C 1
ATOM 5971 O O . SER A 1 765 ? 4.945 20.047 19.547 1 75 765 SER A O 1
ATOM 5973 N N . GLU A 1 766 ? 3.91 18.266 20.5 1 81.56 766 GLU A N 1
ATOM 5974 C CA . GLU A 1 766 ? 5.195 17.609 20.719 1 81.56 766 GLU A CA 1
ATOM 5975 C C . GLU A 1 766 ? 5.805 17.141 19.406 1 81.56 766 GLU A C 1
ATOM 5977 O O . GLU A 1 766 ? 7.023 17.203 19.219 1 81.56 766 GLU A O 1
ATOM 5982 N N . ARG A 1 767 ? 4.984 16.719 18.562 1 84.88 767 ARG A N 1
ATOM 5983 C CA . ARG A 1 767 ? 5.465 16.312 17.25 1 84.88 767 ARG A CA 1
ATOM 5984 C C . ARG A 1 767 ? 6.012 17.516 16.469 1 84.88 767 ARG A C 1
ATOM 5986 O O . ARG A 1 767 ? 7 17.391 15.75 1 84.88 767 ARG A O 1
ATOM 5993 N N . ALA A 1 768 ? 5.359 18.609 16.672 1 86.56 768 ALA A N 1
ATOM 5994 C CA . ALA A 1 768 ? 5.84 19.828 16.031 1 86.56 768 ALA A CA 1
ATOM 5995 C C . ALA A 1 768 ? 7.199 20.25 16.594 1 86.56 768 ALA A C 1
ATOM 5997 O O . ALA A 1 768 ? 8.047 20.766 15.859 1 86.56 768 ALA A O 1
ATOM 5998 N N . ARG A 1 769 ? 7.371 20.016 17.875 1 90.25 769 ARG A N 1
ATOM 5999 C CA . ARG A 1 769 ? 8.648 20.344 18.484 1 90.25 769 ARG A CA 1
ATOM 6000 C C . ARG A 1 769 ? 9.758 19.438 17.984 1 90.25 769 ARG A C 1
ATOM 6002 O O . ARG A 1 769 ? 10.906 19.859 17.844 1 90.25 769 ARG A O 1
ATOM 6009 N N . ILE A 1 770 ? 9.43 18.203 17.766 1 92.12 770 ILE A N 1
ATOM 6010 C CA . ILE A 1 770 ? 10.414 17.281 17.203 1 92.12 770 ILE A CA 1
ATOM 6011 C C . ILE A 1 770 ? 10.82 17.75 15.805 1 92.12 770 ILE A C 1
ATOM 6013 O O . ILE A 1 770 ? 12 17.656 15.438 1 92.12 770 ILE A O 1
ATOM 6017 N N . HIS A 1 771 ? 9.859 18.188 15.109 1 91.25 771 HIS A N 1
ATOM 6018 C CA . HIS A 1 771 ? 10.055 18.703 13.758 1 91.25 771 HIS A CA 1
ATOM 6019 C C . HIS A 1 771 ? 11.047 19.859 13.758 1 91.25 771 HIS A C 1
ATOM 6021 O O . HIS A 1 771 ? 11.953 19.906 12.922 1 91.25 771 HIS A O 1
ATOM 6027 N N . LEU A 1 772 ? 10.938 20.75 14.648 1 93 772 LEU A N 1
ATOM 6028 C CA . LEU A 1 772 ? 11.82 21.891 14.773 1 93 772 LEU A CA 1
ATOM 6029 C C . LEU A 1 772 ? 13.164 21.484 15.383 1 93 772 LEU A C 1
ATOM 6031 O O . LEU A 1 772 ? 14.211 21.969 14.961 1 93 772 LEU A O 1
ATOM 6035 N N . ALA A 1 773 ? 13.133 20.609 16.422 1 94.88 773 ALA A N 1
ATOM 6036 C CA . ALA A 1 773 ? 14.359 20.156 17.062 1 94.88 773 ALA A CA 1
ATOM 6037 C C . ALA A 1 773 ? 15.289 19.484 16.062 1 94.88 773 ALA A C 1
ATOM 6039 O O . ALA A 1 773 ? 16.516 19.672 16.109 1 94.88 773 ALA A O 1
ATOM 6040 N N . ARG A 1 774 ? 14.758 18.703 15.211 1 94.5 774 ARG A N 1
ATOM 6041 C CA . ARG A 1 774 ? 15.539 18.031 14.18 1 94.5 774 ARG A CA 1
ATOM 6042 C C . ARG A 1 774 ? 16.312 19.031 13.328 1 94.5 774 ARG A C 1
ATOM 6044 O O . ARG A 1 774 ? 17.484 18.812 13.008 1 94.5 774 ARG A O 1
ATOM 6051 N N . ALA A 1 775 ? 15.641 20.078 12.922 1 95.06 775 ALA A N 1
ATOM 6052 C CA . ALA A 1 775 ? 16.266 21.109 12.109 1 95.06 775 ALA A CA 1
ATOM 6053 C C . ALA A 1 775 ? 17.375 21.812 12.875 1 95.06 775 ALA A C 1
ATOM 6055 O O . ALA A 1 775 ? 18.453 22.078 12.32 1 95.06 775 ALA A O 1
ATOM 6056 N N . LEU A 1 776 ? 17.156 22.109 14.148 1 94.81 776 LEU A N 1
ATOM 6057 C CA . LEU A 1 776 ? 18.156 22.781 14.969 1 94.81 776 LEU A CA 1
ATOM 6058 C C . LEU A 1 776 ? 19.359 21.891 15.211 1 94.81 776 LEU A C 1
ATOM 6060 O O . LEU A 1 776 ? 20.484 22.375 15.281 1 94.81 776 LEU A O 1
ATOM 6064 N N . ILE A 1 777 ? 19.109 20.641 15.359 1 94.06 777 ILE A N 1
ATOM 6065 C CA . ILE A 1 777 ? 20.172 19.688 15.609 1 94.06 777 ILE A CA 1
ATOM 6066 C C . ILE A 1 777 ? 21.094 19.594 14.383 1 94.06 777 ILE A C 1
ATOM 6068 O O . ILE A 1 777 ? 22.312 19.5 14.516 1 94.06 777 ILE A O 1
ATOM 6072 N N . MET A 1 778 ? 20.531 19.641 13.18 1 92.56 778 MET A N 1
ATOM 6073 C CA . MET A 1 778 ? 21.328 19.609 11.953 1 92.56 778 MET A CA 1
ATOM 6074 C C . MET A 1 778 ? 22.219 20.844 11.852 1 92.56 778 MET A C 1
ATOM 6076 O O . MET A 1 778 ? 23.312 20.781 11.312 1 92.56 778 MET A O 1
ATOM 6080 N N . ASN A 1 779 ? 21.766 21.969 12.328 1 91.5 779 ASN A N 1
ATOM 6081 C CA . ASN A 1 779 ? 22.469 23.234 12.328 1 91.5 779 ASN A CA 1
ATOM 6082 C C . ASN A 1 779 ? 22.875 23.656 10.922 1 91.5 779 ASN A C 1
ATOM 6084 O O . ASN A 1 779 ? 24.047 23.906 10.648 1 91.5 779 ASN A O 1
ATOM 6088 N N . PRO A 1 780 ? 21.906 23.875 10.008 1 93.44 780 PRO A N 1
ATOM 6089 C CA . PRO A 1 780 ? 22.203 24.359 8.664 1 93.44 780 PRO A CA 1
ATOM 6090 C C . PRO A 1 780 ? 22.547 25.844 8.633 1 93.44 780 PRO A C 1
ATOM 6092 O O . PRO A 1 780 ? 22.234 26.578 9.57 1 93.44 780 PRO A O 1
ATOM 6095 N N . GLU A 1 781 ? 23.188 26.234 7.625 1 94.56 781 GLU A N 1
ATOM 6096 C CA . GLU A 1 781 ? 23.547 27.641 7.496 1 94.56 781 GLU A CA 1
ATOM 6097 C C . GLU A 1 781 ? 22.328 28.484 7.078 1 94.56 781 GLU A C 1
ATOM 6099 O O . GLU A 1 781 ? 22.172 29.625 7.516 1 94.56 781 GLU A O 1
ATOM 6104 N N . VAL A 1 782 ? 21.562 27.875 6.242 1 96.06 782 VAL A N 1
ATOM 6105 C CA . VAL A 1 782 ? 20.328 28.531 5.832 1 96.06 782 VAL A CA 1
ATOM 6106 C C . VAL A 1 782 ? 19.125 27.672 6.195 1 96.06 782 VAL A C 1
ATOM 6108 O O . VAL A 1 782 ? 19.031 26.516 5.762 1 96.06 782 VAL A O 1
ATOM 6111 N N . MET A 1 783 ? 18.266 28.156 6.973 1 96.88 783 MET A N 1
ATOM 6112 C CA . MET A 1 783 ? 17.062 27.453 7.387 1 96.88 783 MET A CA 1
ATOM 6113 C C . MET A 1 783 ? 15.812 28.156 6.895 1 96.88 783 MET A C 1
ATOM 6115 O O . MET A 1 783 ? 15.648 29.359 7.133 1 96.88 783 MET A O 1
ATOM 6119 N N . VAL A 1 784 ? 15.039 27.469 6.133 1 97.12 784 VAL A N 1
ATOM 6120 C CA . VAL A 1 784 ? 13.781 28 5.629 1 97.12 784 VAL A CA 1
ATOM 6121 C C . VAL A 1 784 ? 12.609 27.281 6.297 1 97.12 784 VAL A C 1
ATOM 6123 O O . VAL A 1 784 ? 12.398 26.094 6.074 1 97.12 784 VAL A O 1
ATOM 6126 N N . LEU A 1 785 ? 11.844 28.031 7.125 1 95.94 785 LEU A N 1
ATOM 6127 C CA . LEU A 1 785 ? 10.781 27.438 7.926 1 95.94 785 LEU A CA 1
ATOM 6128 C C . LEU A 1 785 ? 9.414 27.938 7.465 1 95.94 785 LEU A C 1
ATOM 6130 O O . LEU A 1 785 ? 9.156 29.141 7.477 1 95.94 785 LEU A O 1
ATOM 6134 N N . GLN A 1 786 ? 8.578 27.031 7.168 1 89.81 786 GLN A N 1
ATOM 6135 C CA . GLN A 1 786 ? 7.207 27.391 6.82 1 89.81 786 GLN A CA 1
ATOM 6136 C C . GLN A 1 786 ? 6.285 27.281 8.031 1 89.81 786 GLN A C 1
ATOM 6138 O O . GLN A 1 786 ? 6.035 26.188 8.539 1 89.81 786 GLN A O 1
ATOM 6143 N N . ARG A 1 787 ? 5.816 28.234 8.453 1 85.81 787 ARG A N 1
ATOM 6144 C CA . ARG A 1 787 ? 4.906 28.375 9.586 1 85.81 787 ARG A CA 1
ATOM 6145 C C . ARG A 1 787 ? 5.359 27.516 10.766 1 85.81 787 ARG A C 1
ATOM 6147 O O . ARG A 1 787 ? 4.586 26.719 11.289 1 85.81 787 ARG A O 1
ATOM 6154 N N . PRO A 1 788 ? 6.555 27.734 11.18 1 86 788 PRO A N 1
ATOM 6155 C CA . PRO A 1 788 ? 7.102 26.875 12.234 1 86 788 PRO A CA 1
ATOM 6156 C C . PRO A 1 788 ? 6.383 27.062 13.57 1 86 788 PRO A C 1
ATOM 6158 O O . PRO A 1 788 ? 6.438 26.172 14.43 1 86 788 PRO A O 1
ATOM 6161 N N . LEU A 1 789 ? 5.734 28.219 13.773 1 84.12 789 LEU A N 1
ATOM 6162 C CA . LEU A 1 789 ? 5.176 28.531 15.086 1 84.12 789 LEU A CA 1
ATOM 6163 C C . LEU A 1 789 ? 3.664 28.328 15.094 1 84.12 789 LEU A C 1
ATOM 6165 O O . LEU A 1 789 ? 3.008 28.578 16.109 1 84.12 789 LEU A O 1
ATOM 6169 N N . HIS A 1 790 ? 3.232 27.766 14.031 1 72.19 790 HIS A N 1
ATOM 6170 C CA . HIS A 1 790 ? 1.792 27.688 13.812 1 72.19 790 HIS A CA 1
ATOM 6171 C C . HIS A 1 790 ? 1.13 26.781 14.844 1 72.19 790 HIS A C 1
ATOM 6173 O O . HIS A 1 790 ? -0.009 27.016 15.25 1 72.19 790 HIS A O 1
ATOM 6179 N N . HIS A 1 791 ? 1.816 25.859 15.312 1 69.62 791 HIS A N 1
ATOM 6180 C CA . HIS A 1 791 ? 1.184 24.828 16.141 1 69.62 791 HIS A CA 1
ATOM 6181 C C . HIS A 1 791 ? 1.489 25.062 17.625 1 69.62 791 HIS A C 1
ATOM 6183 O O . HIS A 1 791 ? 1.146 24.219 18.469 1 69.62 791 HIS A O 1
ATOM 6189 N N . TYR A 1 792 ? 2.094 26.219 17.922 1 74.25 792 TYR A N 1
ATOM 6190 C CA . TYR A 1 792 ? 2.479 26.5 19.297 1 74.25 792 TYR A CA 1
ATOM 6191 C C . TYR A 1 792 ? 1.521 27.5 19.938 1 74.25 792 TYR A C 1
ATOM 6193 O O . TYR A 1 792 ? 0.884 28.281 19.234 1 74.25 792 TYR A O 1
ATOM 6201 N N . ASN A 1 793 ? 1.408 27.375 21.266 1 69.44 793 ASN A N 1
ATOM 6202 C CA . ASN A 1 793 ? 0.789 28.469 22 1 69.44 793 ASN A CA 1
ATOM 6203 C C . ASN A 1 793 ? 1.695 29.703 22.062 1 69.44 793 ASN A C 1
ATOM 6205 O O . ASN A 1 793 ? 2.861 29.625 21.672 1 69.44 793 ASN A O 1
ATOM 6209 N N . VAL A 1 794 ? 1.157 30.766 22.484 1 69.5 794 VAL A N 1
ATOM 6210 C CA . VAL A 1 794 ? 1.851 32.062 22.453 1 69.5 794 VAL A CA 1
ATOM 6211 C C . VAL A 1 794 ? 3.176 31.938 23.203 1 69.5 794 VAL A C 1
ATOM 6213 O O . VAL A 1 794 ? 4.215 32.406 22.719 1 69.5 794 VAL A O 1
ATOM 6216 N N . LYS A 1 795 ? 3.152 31.266 24.375 1 73.56 795 LYS A N 1
ATOM 6217 C CA . LYS A 1 795 ? 4.367 31.141 25.172 1 73.56 795 LYS A CA 1
ATOM 6218 C C . LYS A 1 795 ? 5.395 30.25 24.484 1 73.56 795 LYS A C 1
ATOM 6220 O O . LYS A 1 795 ? 6.57 30.594 24.391 1 73.56 795 LYS A O 1
ATOM 6225 N N . ALA A 1 796 ? 4.938 29.109 24.031 1 80.62 796 ALA A N 1
ATOM 6226 C CA . ALA A 1 796 ? 5.824 28.172 23.359 1 80.62 796 ALA A CA 1
ATOM 6227 C C . ALA A 1 796 ? 6.359 28.781 22.062 1 80.62 796 ALA A C 1
ATOM 6229 O O . ALA A 1 796 ? 7.504 28.516 21.672 1 80.62 796 ALA A O 1
ATOM 6230 N N . ALA A 1 797 ? 5.547 29.531 21.422 1 84.31 797 ALA A N 1
ATOM 6231 C CA . ALA A 1 797 ? 5.969 30.203 20.203 1 84.31 797 ALA A CA 1
ATOM 6232 C C . ALA A 1 797 ? 7.082 31.203 20.469 1 84.31 797 ALA A C 1
ATOM 6234 O O . ALA A 1 797 ? 8.031 31.328 19.688 1 84.31 797 ALA A O 1
ATOM 6235 N N . SER A 1 798 ? 6.902 31.906 21.562 1 85.69 798 SER A N 1
ATOM 6236 C CA . SER A 1 798 ? 7.918 32.875 21.938 1 85.69 798 SER A CA 1
ATOM 6237 C C . SER A 1 798 ? 9.234 32.219 22.297 1 85.69 798 SER A C 1
ATOM 6239 O O . SER A 1 798 ? 10.312 32.719 21.969 1 85.69 798 SER A O 1
ATOM 6241 N N . GLU A 1 799 ? 9.102 31.109 22.938 1 87.06 799 GLU A N 1
ATOM 6242 C CA . GLU A 1 799 ? 10.305 30.344 23.281 1 87.06 799 GLU A CA 1
ATOM 6243 C C . GLU A 1 799 ? 10.984 29.797 22.047 1 87.06 799 GLU A C 1
ATOM 6245 O O . GLU A 1 799 ? 12.219 29.812 21.938 1 87.06 799 GLU A O 1
ATOM 6250 N N . ALA A 1 800 ? 10.266 29.281 21.172 1 91.44 800 ALA A N 1
ATOM 6251 C CA . ALA A 1 800 ? 10.812 28.766 19.906 1 91.44 800 ALA A CA 1
ATOM 6252 C C . ALA A 1 800 ? 11.477 29.875 19.109 1 91.44 800 ALA A C 1
ATOM 6254 O O . ALA A 1 800 ? 12.523 29.656 18.484 1 91.44 800 ALA A O 1
ATOM 6255 N N . LEU A 1 801 ? 10.859 31.016 19.125 1 93.12 801 LEU A N 1
ATOM 6256 C CA . LEU A 1 801 ? 11.422 32.156 18.406 1 93.12 801 LEU A CA 1
ATOM 6257 C C . LEU A 1 801 ? 12.742 32.594 19.047 1 93.12 801 LEU A C 1
ATOM 6259 O O . LEU A 1 801 ? 13.68 32.969 18.344 1 93.12 801 LEU A O 1
ATOM 6263 N N . THR A 1 802 ? 12.781 32.562 20.359 1 91.69 802 THR A N 1
ATOM 6264 C CA . THR A 1 802 ? 14.016 32.875 21.062 1 91.69 802 THR A CA 1
ATOM 6265 C C . THR A 1 802 ? 15.125 31.891 20.672 1 91.69 802 THR A C 1
ATOM 6267 O O . THR A 1 802 ? 16.281 32.281 20.547 1 91.69 802 THR A O 1
ATOM 6270 N N . LEU A 1 803 ? 14.742 30.719 20.531 1 93.5 803 LEU A N 1
ATOM 6271 C CA . LEU A 1 803 ? 15.711 29.703 20.125 1 93.5 803 LEU A CA 1
ATOM 6272 C C . LEU A 1 803 ? 16.203 29.953 18.703 1 93.5 803 LEU A C 1
ATOM 6274 O O . LEU A 1 803 ? 17.375 29.719 18.406 1 93.5 803 LEU A O 1
ATOM 6278 N N . LEU A 1 804 ? 15.344 30.328 17.844 1 95.06 804 LEU A N 1
ATOM 6279 C CA . LEU A 1 804 ? 15.734 30.656 16.469 1 95.06 804 LEU A CA 1
ATOM 6280 C C . LEU A 1 804 ? 16.672 31.859 16.438 1 95.06 804 LEU A C 1
ATOM 6282 O O . LEU A 1 804 ? 17.625 31.891 15.664 1 95.06 804 LEU A O 1
ATOM 6286 N N . LYS A 1 805 ? 16.406 32.812 17.312 1 94 805 LYS A N 1
ATOM 6287 C CA . LYS A 1 805 ? 17.297 33.969 17.438 1 94 805 LYS A CA 1
ATOM 6288 C C . LYS A 1 805 ? 18.688 33.531 17.938 1 94 805 LYS A C 1
ATOM 6290 O O . LYS A 1 805 ? 19.703 34.031 17.438 1 94 805 LYS A O 1
ATOM 6295 N N . GLU A 1 806 ? 18.625 32.656 18.875 1 93.25 806 GLU A N 1
ATOM 6296 C CA . GLU A 1 806 ? 19.891 32.156 19.391 1 93.25 806 GLU A CA 1
ATOM 6297 C C . GLU A 1 806 ? 20.672 31.406 18.312 1 93.25 806 GLU A C 1
ATOM 6299 O O . GLU A 1 806 ? 21.906 31.5 18.266 1 93.25 806 GLU A O 1
ATOM 6304 N N . HIS A 1 807 ? 19.984 30.625 17.531 1 94.5 807 HIS A N 1
ATOM 6305 C CA . HIS A 1 807 ? 20.609 29.906 16.438 1 94.5 807 HIS A CA 1
ATOM 6306 C C . HIS A 1 807 ? 21.312 30.875 15.477 1 94.5 807 HIS A C 1
ATOM 6308 O O . HIS A 1 807 ? 22.438 30.594 15.031 1 94.5 807 HIS A O 1
ATOM 6314 N N . VAL A 1 808 ? 20.719 31.984 15.188 1 94.44 808 VAL A N 1
ATOM 6315 C CA . VAL A 1 808 ? 21.281 32.969 14.273 1 94.44 808 VAL A CA 1
ATOM 6316 C C . VAL A 1 808 ? 22.406 33.719 14.961 1 94.44 808 VAL A C 1
ATOM 6318 O O . VAL A 1 808 ? 23.5 33.875 14.398 1 94.44 808 VAL A O 1
ATOM 6321 N N . ARG A 1 809 ? 22.266 34.125 16.188 1 90.75 809 ARG A N 1
ATOM 6322 C CA . ARG A 1 809 ? 23.219 34.969 16.906 1 90.75 809 ARG A CA 1
ATOM 6323 C C . ARG A 1 809 ? 24.484 34.188 17.25 1 90.75 809 ARG A C 1
ATOM 6325 O O . ARG A 1 809 ? 25.594 34.688 17.094 1 90.75 809 ARG A O 1
ATOM 6332 N N . ASN A 1 810 ? 24.25 32.938 17.672 1 90.62 810 ASN A N 1
ATOM 6333 C CA . ASN A 1 810 ? 25.375 32.125 18.125 1 90.62 810 ASN A CA 1
ATOM 6334 C C . ASN A 1 810 ? 25.875 31.203 17.016 1 90.62 810 ASN A C 1
ATOM 6336 O O . ASN A 1 810 ? 26.812 30.422 17.234 1 90.62 810 ASN A O 1
ATOM 6340 N N . ARG A 1 811 ? 25.25 31.297 15.859 1 91.94 811 ARG A N 1
ATOM 6341 C CA . ARG A 1 811 ? 25.609 30.438 14.734 1 91.94 811 ARG A CA 1
ATOM 6342 C C . ARG A 1 811 ? 25.453 28.969 15.094 1 91.94 811 ARG A C 1
ATOM 6344 O O . ARG A 1 811 ? 26.328 28.156 14.812 1 91.94 811 ARG A O 1
ATOM 6351 N N . GLY A 1 812 ? 24.422 28.672 15.867 1 90.5 812 GLY A N 1
ATOM 6352 C CA . GLY A 1 812 ? 24.109 27.344 16.359 1 90.5 812 GLY A CA 1
ATOM 6353 C C . GLY A 1 812 ? 23.766 27.312 17.828 1 90.5 812 GLY A C 1
ATOM 6354 O O . GLY A 1 812 ? 24.359 28.047 18.625 1 90.5 812 GLY A O 1
ATOM 6355 N N . VAL A 1 813 ? 22.844 26.453 18.109 1 91.38 813 VAL A N 1
ATOM 6356 C CA . VAL A 1 813 ? 22.438 26.344 19.5 1 91.38 813 VAL A CA 1
ATOM 6357 C C . VAL A 1 813 ? 23.344 25.359 20.234 1 91.38 813 VAL A C 1
ATOM 6359 O O . VAL A 1 813 ? 23.547 24.234 19.766 1 91.38 813 VAL A O 1
ATOM 6362 N N . GLY A 1 814 ? 23.875 25.719 21.25 1 84.69 814 GLY A N 1
ATOM 6363 C CA . GLY A 1 814 ? 24.625 24.828 22.125 1 84.69 814 GLY A CA 1
ATOM 6364 C C . GLY A 1 814 ? 26.078 24.656 21.688 1 84.69 814 GLY A C 1
ATOM 6365 O O . GLY A 1 814 ? 26.812 23.875 22.297 1 84.69 814 GLY A O 1
ATOM 6366 N N . TRP A 1 815 ? 26.469 25.328 20.609 1 84.75 815 TRP A N 1
ATOM 6367 C CA . TRP A 1 815 ? 27.859 25.25 20.172 1 84.75 815 TRP A CA 1
ATOM 6368 C C . TRP A 1 815 ? 28.75 26.172 20.984 1 84.75 815 TRP A C 1
ATOM 6370 O O . TRP A 1 815 ? 28.297 27.203 21.469 1 84.75 815 TRP A O 1
ATOM 6380 N N . PRO A 1 816 ? 30 25.797 21.125 1 80 816 PRO A N 1
ATOM 6381 C CA . PRO A 1 816 ? 30.891 26.641 21.922 1 80 816 PRO A CA 1
ATOM 6382 C C . PRO A 1 816 ? 31.078 28.031 21.312 1 80 816 PRO A C 1
ATOM 6384 O O . PRO A 1 816 ? 31.188 28.156 20.094 1 80 816 PRO A O 1
ATOM 6387 N N . GLU A 1 817 ? 31.172 29 22.109 1 80.81 817 GLU A N 1
ATOM 6388 C CA . GLU A 1 817 ? 31.297 30.391 21.688 1 80.81 817 GLU A CA 1
ATOM 6389 C C . GLU A 1 817 ? 32.656 30.672 21.062 1 80.81 817 GLU A C 1
ATOM 6391 O O . GLU A 1 817 ? 32.812 31.5 20.172 1 80.81 817 GLU A O 1
ATOM 6396 N N . GLU A 1 818 ? 33.625 29.875 21.531 1 75.25 818 GLU A N 1
ATOM 6397 C CA . GLU A 1 818 ? 35 30.094 21.078 1 75.25 818 GLU A CA 1
ATOM 6398 C C . GLU A 1 818 ? 35.156 29.781 19.594 1 75.25 818 GLU A C 1
ATOM 6400 O O . GLU A 1 818 ? 35.906 30.438 18.891 1 75.25 818 GLU A O 1
ATOM 6405 N N . THR A 1 819 ? 34.312 28.906 19.156 1 78.81 819 THR A N 1
ATOM 6406 C CA . THR A 1 819 ? 34.438 28.484 17.766 1 78.81 819 THR A CA 1
ATOM 6407 C C . THR A 1 819 ? 33.375 29.141 16.906 1 78.81 819 THR A C 1
ATOM 6409 O O . THR A 1 819 ? 33.25 28.828 15.719 1 78.81 819 THR A O 1
ATOM 6412 N N . ALA A 1 820 ? 32.656 30.062 17.469 1 81.44 820 ALA A N 1
ATOM 6413 C CA . ALA A 1 820 ? 31.562 30.703 16.766 1 81.44 820 ALA A CA 1
ATOM 6414 C C . ALA A 1 820 ? 32.062 31.5 15.562 1 81.44 820 ALA A C 1
ATOM 6416 O O . ALA A 1 820 ? 31.406 31.531 14.516 1 81.44 820 ALA A O 1
ATOM 6417 N N . ALA A 1 821 ? 33.219 32.062 15.773 1 75.81 821 ALA A N 1
ATOM 6418 C CA . ALA A 1 821 ? 33.781 32.906 14.719 1 75.81 821 ALA A CA 1
ATOM 6419 C C . ALA A 1 821 ? 34.156 32.094 13.492 1 75.81 821 ALA A C 1
ATOM 6421 O O . ALA A 1 821 ? 34.156 32.594 12.367 1 75.81 821 ALA A O 1
ATOM 6422 N N . LYS A 1 822 ? 34.438 30.859 13.727 1 79.06 822 LYS A N 1
ATOM 6423 C CA . LYS A 1 822 ? 34.844 30 12.641 1 79.06 822 LYS A CA 1
ATOM 6424 C C . LYS A 1 822 ? 33.656 29.406 11.898 1 79.06 822 LYS A C 1
ATOM 6426 O O . LYS A 1 822 ? 33.781 28.891 10.789 1 79.06 822 LYS A O 1
ATOM 6431 N N . ARG A 1 823 ? 32.5 29.625 12.492 1 86.88 823 ARG A N 1
ATOM 6432 C CA . ARG A 1 823 ? 31.297 29.125 11.859 1 86.88 823 ARG A CA 1
ATOM 6433 C C . ARG A 1 823 ? 30.641 30.188 10.984 1 86.88 823 ARG A C 1
ATOM 6435 O O . ARG A 1 823 ? 30.656 31.375 11.336 1 86.88 823 ARG A O 1
ATOM 6442 N N . ARG A 1 824 ? 30.094 29.719 9.93 1 88.44 824 ARG A N 1
ATOM 6443 C CA . ARG A 1 824 ? 29.422 30.656 9.031 1 88.44 824 ARG A CA 1
ATOM 6444 C C . ARG A 1 824 ? 28.156 31.234 9.672 1 88.44 824 ARG A C 1
ATOM 6446 O O . ARG A 1 824 ? 27.5 30.547 10.453 1 88.44 824 ARG A O 1
ATOM 6453 N N . PRO A 1 825 ? 27.859 32.438 9.375 1 91 825 PRO A N 1
ATOM 6454 C CA . PRO A 1 825 ? 26.625 33.031 9.906 1 91 825 PRO A CA 1
ATOM 6455 C C . PRO A 1 825 ? 25.375 32.25 9.477 1 91 825 PRO A C 1
ATOM 6457 O O . PRO A 1 825 ? 25.312 31.781 8.336 1 91 825 PRO A O 1
ATOM 6460 N N . ARG A 1 826 ? 24.531 32.188 10.383 1 94.25 826 ARG A N 1
ATOM 6461 C CA . ARG A 1 826 ? 23.297 31.469 10.117 1 94.25 826 ARG A CA 1
ATOM 6462 C C . ARG A 1 826 ? 22.188 32.438 9.711 1 94.25 826 ARG A C 1
ATOM 6464 O O . ARG A 1 826 ? 22.094 33.531 10.25 1 94.25 826 ARG A O 1
ATOM 6471 N N . ILE A 1 827 ? 21.422 32.062 8.742 1 95.75 827 ILE A N 1
ATOM 6472 C CA . ILE A 1 827 ? 20.25 32.844 8.32 1 95.75 827 ILE A CA 1
ATOM 6473 C C . ILE A 1 827 ? 19 32 8.406 1 95.75 827 ILE A C 1
ATOM 6475 O O . ILE A 1 827 ? 19.016 30.812 8.07 1 95.75 827 ILE A O 1
ATOM 6479 N N . VAL A 1 828 ? 17.922 32.562 8.977 1 97.25 828 VAL A N 1
ATOM 6480 C CA . VAL A 1 828 ? 16.656 31.828 9.109 1 97.25 828 VAL A CA 1
ATOM 6481 C C . VAL A 1 828 ? 15.539 32.625 8.445 1 97.25 828 VAL A C 1
ATOM 6483 O O . VAL A 1 828 ? 15.336 33.812 8.75 1 97.25 828 VAL A O 1
ATOM 6486 N N . PHE A 1 829 ? 14.891 32.031 7.441 1 97 829 PHE A N 1
ATOM 6487 C CA . PHE A 1 829 ? 13.648 32.562 6.883 1 97 829 PHE A CA 1
ATOM 6488 C C . PHE A 1 829 ? 12.445 31.891 7.516 1 97 829 PHE A C 1
ATOM 6490 O O . PHE A 1 829 ? 12.383 30.656 7.574 1 97 829 PHE A O 1
ATOM 6497 N N . PHE A 1 830 ? 11.531 32.594 8.062 1 95.62 830 PHE A N 1
ATOM 6498 C CA . PHE A 1 830 ? 10.344 31.938 8.609 1 95.62 830 PHE A CA 1
ATOM 6499 C C . PHE A 1 830 ? 9.094 32.781 8.312 1 95.62 830 PHE A C 1
ATOM 6501 O O . PHE A 1 830 ? 9.18 34 8.148 1 95.62 830 PHE A O 1
ATOM 6508 N N . THR A 1 831 ? 7.977 32.156 8.156 1 91.69 831 THR A N 1
ATOM 6509 C CA . THR A 1 831 ? 6.703 32.844 7.961 1 91.69 831 THR A CA 1
ATOM 6510 C C . THR A 1 831 ? 6.18 33.406 9.281 1 91.69 831 THR A C 1
ATOM 6512 O O . THR A 1 831 ? 5.988 32.656 10.242 1 91.69 831 THR A O 1
ATOM 6515 N N . ALA A 1 832 ? 6.016 34.688 9.305 1 87.94 832 ALA A N 1
ATOM 6516 C CA . ALA A 1 832 ? 5.445 35.312 10.492 1 87.94 832 ALA A CA 1
ATOM 6517 C C . ALA A 1 832 ? 3.922 35.375 10.414 1 87.94 832 ALA A C 1
ATOM 6519 O O . ALA A 1 832 ? 3.359 35.719 9.375 1 87.94 832 ALA A O 1
ATOM 6520 N N . GLU A 1 833 ? 3.312 34.906 11.398 1 76.19 833 GLU A N 1
ATOM 6521 C CA . GLU A 1 833 ? 1.854 34.844 11.406 1 76.19 833 GLU A CA 1
ATOM 6522 C C . GLU A 1 833 ? 1.276 35.969 12.289 1 76.19 833 GLU A C 1
ATOM 6524 O O . GLU A 1 833 ? 0.073 36.219 12.25 1 76.19 833 GLU A O 1
ATOM 6529 N N . SER A 1 834 ? 2.117 36.656 13.141 1 76.5 834 SER A N 1
ATOM 6530 C CA . SER A 1 834 ? 1.677 37.719 14.023 1 76.5 834 SER A CA 1
ATOM 6531 C C . SER A 1 834 ? 2.625 38.906 13.961 1 76.5 834 SER A C 1
ATOM 6533 O O . SER A 1 834 ? 3.807 38.75 13.641 1 76.5 834 SER A O 1
ATOM 6535 N N . PRO A 1 835 ? 2.064 40 14.219 1 78.81 835 PRO A N 1
ATOM 6536 C CA . PRO A 1 835 ? 2.92 41.188 14.242 1 78.81 835 PRO A CA 1
ATOM 6537 C C . PRO A 1 835 ? 4.039 41.094 15.273 1 78.81 835 PRO A C 1
ATOM 6539 O O . PRO A 1 835 ? 5.129 41.625 15.062 1 78.81 835 PRO A O 1
ATOM 6542 N N . GLN A 1 836 ? 3.779 40.406 16.312 1 80.69 836 GLN A N 1
ATOM 6543 C CA . GLN A 1 836 ? 4.812 40.219 17.328 1 80.69 836 GLN A CA 1
ATOM 6544 C C . GLN A 1 836 ? 6.012 39.469 16.766 1 80.69 836 GLN A C 1
ATOM 6546 O O . GLN A 1 836 ? 7.16 39.781 17.078 1 80.69 836 GLN A O 1
ATOM 6551 N N . GLN A 1 837 ? 5.75 38.562 15.977 1 87.38 837 GLN A N 1
ATOM 6552 C CA . GLN A 1 837 ? 6.812 37.781 15.352 1 87.38 837 GLN A CA 1
ATOM 6553 C C . GLN A 1 837 ? 7.605 38.625 14.352 1 87.38 837 GLN A C 1
ATOM 6555 O O . GLN A 1 837 ? 8.82 38.438 14.219 1 87.38 837 GLN A O 1
ATOM 6560 N N . GLU A 1 838 ? 6.895 39.5 13.75 1 88.31 838 GLU A N 1
ATOM 6561 C CA . GLU A 1 838 ? 7.539 40.375 12.797 1 88.31 838 GLU A CA 1
ATOM 6562 C C . GLU A 1 838 ? 8.484 41.344 13.508 1 88.31 838 GLU A C 1
ATOM 6564 O O . GLU A 1 838 ? 9.555 41.688 12.992 1 88.31 838 GLU A O 1
ATOM 6569 N N . GLU A 1 839 ? 8.039 41.75 14.656 1 87.06 839 GLU A N 1
ATOM 6570 C CA . GLU A 1 839 ? 8.828 42.688 15.414 1 87.06 839 GLU A CA 1
ATOM 6571 C C . GLU A 1 839 ? 10.109 42.062 15.953 1 87.06 839 GLU A C 1
ATOM 6573 O O . GLU A 1 839 ? 11.117 42.75 16.125 1 87.06 839 GLU A O 1
ATOM 6578 N N . GLU A 1 840 ? 10.109 40.812 16.141 1 89.19 840 GLU A N 1
ATOM 6579 C CA . GLU A 1 840 ? 11.266 40.125 16.703 1 89.19 840 GLU A CA 1
ATOM 6580 C C . GLU A 1 840 ? 12.281 39.781 15.625 1 89.19 840 GLU A C 1
ATOM 6582 O O . GLU A 1 840 ? 13.445 39.5 15.922 1 89.19 840 GLU A O 1
ATOM 6587 N N . ALA A 1 841 ? 11.93 39.875 14.391 1 93.31 841 ALA A N 1
ATOM 6588 C CA . ALA A 1 841 ? 12.828 39.562 13.289 1 93.31 841 ALA A CA 1
ATOM 6589 C C . ALA A 1 841 ? 13.758 40.719 12.992 1 93.31 841 ALA A C 1
ATOM 6591 O O . ALA A 1 841 ? 13.461 41.875 13.344 1 93.31 841 ALA A O 1
ATOM 6592 N N . ASP A 1 842 ? 14.93 40.438 12.43 1 93.44 842 ASP A N 1
ATOM 6593 C CA . ASP A 1 842 ? 15.891 41.469 12.047 1 93.44 842 ASP A CA 1
ATOM 6594 C C . ASP A 1 842 ? 15.469 42.188 10.766 1 93.44 842 ASP A C 1
ATOM 6596 O O . ASP A 1 842 ? 15.672 43.375 10.609 1 93.44 842 ASP A O 1
ATOM 6600 N N . VAL A 1 843 ? 15.008 41.406 9.859 1 94.56 843 VAL A N 1
ATOM 6601 C CA . VAL A 1 843 ? 14.578 41.906 8.555 1 94.56 843 VAL A CA 1
ATOM 6602 C C . VAL A 1 843 ? 13.195 41.344 8.219 1 94.56 843 VAL A C 1
ATOM 6604 O O . VAL A 1 843 ? 12.867 40.219 8.609 1 94.56 843 VAL A O 1
ATOM 6607 N N . CYS A 1 844 ? 12.375 42.094 7.574 1 94.06 844 CYS A N 1
ATOM 6608 C CA . CYS A 1 844 ? 11.039 41.656 7.164 1 94.06 844 CYS A CA 1
ATOM 6609 C C . CYS A 1 844 ? 10.891 41.719 5.648 1 94.06 844 CYS A C 1
ATOM 6611 O O . CYS A 1 844 ? 11.133 42.75 5.039 1 94.06 844 CYS A O 1
ATOM 6613 N N . TRP A 1 845 ? 10.609 40.594 5.035 1 94.19 845 TRP A N 1
ATOM 6614 C CA . TRP A 1 845 ? 10.227 40.531 3.629 1 94.19 845 TRP A CA 1
ATOM 6615 C C . TRP A 1 845 ? 8.703 40.469 3.484 1 94.19 845 TRP A C 1
ATOM 6617 O O . TRP A 1 845 ? 8.094 39.438 3.678 1 94.19 845 TRP A O 1
ATOM 6627 N N . GLU A 1 846 ? 8.086 41.531 3.137 1 92.5 846 GLU A N 1
ATOM 6628 C CA . GLU A 1 846 ? 6.637 41.625 2.98 1 92.5 846 GLU A CA 1
ATOM 6629 C C . GLU A 1 846 ? 6.234 41.531 1.513 1 92.5 846 GLU A C 1
ATOM 6631 O O . GLU A 1 846 ? 6.73 42.281 0.675 1 92.5 846 GLU A O 1
ATOM 6636 N N . ILE A 1 847 ? 5.434 40.594 1.248 1 90.81 847 ILE A N 1
ATOM 6637 C CA . ILE A 1 847 ? 4.926 40.438 -0.112 1 90.81 847 ILE A CA 1
ATOM 6638 C C . ILE A 1 847 ? 3.688 41.312 -0.297 1 90.81 847 ILE A C 1
ATOM 6640 O O . ILE A 1 847 ? 2.674 41.125 0.379 1 90.81 847 ILE A O 1
ATOM 6644 N N . SER A 1 848 ? 3.77 42.25 -1.169 1 85 848 SER A N 1
ATOM 6645 C CA . SER A 1 848 ? 2.682 43.156 -1.432 1 85 848 SER A CA 1
ATOM 6646 C C . SER A 1 848 ? 1.647 42.562 -2.375 1 85 848 SER A C 1
ATOM 6648 O O . SER A 1 848 ? 1.879 41.5 -2.959 1 85 848 SER A O 1
ATOM 6650 N N . GLU A 1 849 ? 0.562 43.188 -2.484 1 76.75 849 GLU A N 1
ATOM 6651 C CA . GLU A 1 849 ? -0.518 42.719 -3.359 1 76.75 849 GLU A CA 1
ATOM 6652 C C . GLU A 1 849 ? -0.093 42.781 -4.824 1 76.75 849 GLU A C 1
ATOM 6654 O O . GLU A 1 849 ? -0.645 42.031 -5.652 1 76.75 849 GLU A O 1
ATOM 6659 N N . ASP A 1 850 ? 0.884 43.594 -5.148 1 76.56 850 ASP A N 1
ATOM 6660 C CA . ASP A 1 850 ? 1.386 43.719 -6.512 1 76.56 850 ASP A CA 1
ATOM 6661 C C . ASP A 1 850 ? 2.387 42.594 -6.816 1 76.56 850 ASP A C 1
ATOM 6663 O O . ASP A 1 850 ? 3.039 42.594 -7.863 1 76.56 850 ASP A O 1
ATOM 6667 N N . ARG A 1 851 ? 2.459 41.719 -5.957 1 81.12 851 ARG A N 1
ATOM 6668 C CA . ARG A 1 851 ? 3.297 40.531 -6.148 1 81.12 851 ARG A CA 1
ATOM 6669 C C . ARG A 1 851 ? 4.777 40.906 -6.129 1 81.12 851 ARG A C 1
ATOM 6671 O O . ARG A 1 851 ? 5.566 40.375 -6.906 1 81.12 851 ARG A O 1
ATOM 6678 N N . LYS A 1 852 ? 5.137 41.938 -5.375 1 88.81 852 LYS A N 1
ATOM 6679 C CA . LYS A 1 852 ? 6.52 42.344 -5.168 1 88.81 852 LYS A CA 1
ATOM 6680 C C . LYS A 1 852 ? 6.918 42.219 -3.701 1 88.81 852 LYS A C 1
ATOM 6682 O O . LYS A 1 852 ? 6.059 42.219 -2.818 1 88.81 852 LYS A O 1
ATOM 6687 N N . ILE A 1 853 ? 8.203 42.062 -3.49 1 92.44 853 ILE A N 1
ATOM 6688 C CA . ILE A 1 853 ? 8.719 41.875 -2.135 1 92.44 853 ILE A CA 1
ATOM 6689 C C . ILE A 1 853 ? 9.266 43.219 -1.63 1 92.44 853 ILE A C 1
ATOM 6691 O O . ILE A 1 853 ? 10.133 43.844 -2.266 1 92.44 853 ILE A O 1
ATOM 6695 N N . GLN A 1 854 ? 8.727 43.719 -0.584 1 90.25 854 GLN A N 1
ATOM 6696 C CA . GLN A 1 854 ? 9.242 44.938 0.081 1 90.25 854 GLN A CA 1
ATOM 6697 C C . GLN A 1 854 ? 10.086 44.562 1.299 1 90.25 854 GLN A C 1
ATOM 6699 O O . GLN A 1 854 ? 9.648 43.75 2.141 1 90.25 854 GLN A O 1
ATOM 6704 N N . VAL A 1 855 ? 11.305 45.031 1.313 1 92.44 855 VAL A N 1
ATOM 6705 C CA . VAL A 1 855 ? 12.234 44.719 2.391 1 92.44 855 VAL A CA 1
ATOM 6706 C C . VAL A 1 855 ? 12.273 45.844 3.41 1 92.44 855 VAL A C 1
ATOM 6708 O O . VAL A 1 855 ? 12.422 47.031 3.041 1 92.44 855 VAL A O 1
ATOM 6711 N N . SER A 1 856 ? 11.938 45.531 4.664 1 88.06 856 SER A N 1
ATOM 6712 C CA . SER A 1 856 ? 12.055 46.5 5.758 1 88.06 856 SER A CA 1
ATOM 6713 C C . SER A 1 856 ? 13.062 46.031 6.801 1 88.06 856 SER A C 1
ATOM 6715 O O . SER A 1 856 ? 13.062 44.875 7.203 1 88.06 856 SER A O 1
ATOM 6717 N N . GLN A 1 857 ? 14.156 46.844 7.004 1 81.25 857 GLN A N 1
ATOM 6718 C CA . GLN A 1 857 ? 15.18 46.469 7.98 1 81.25 857 GLN A CA 1
ATOM 6719 C C . GLN A 1 857 ? 14.953 47.219 9.305 1 81.25 857 GLN A C 1
ATOM 6721 O O . GLN A 1 857 ? 14.578 48.375 9.312 1 81.25 857 GLN A O 1
ATOM 6726 N N . LYS A 1 858 ? 14.711 46.594 10.445 1 66.12 858 LYS A N 1
ATOM 6727 C CA . LYS A 1 858 ? 14.633 47.219 11.758 1 66.12 858 LYS A CA 1
ATOM 6728 C C . LYS A 1 858 ? 16.016 47.656 12.25 1 66.12 858 LYS A C 1
ATOM 6730 O O . LYS A 1 858 ? 17.016 46.969 11.984 1 66.12 858 LYS A O 1
ATOM 6735 N N . ASN A 1 859 ? 16.375 48.844 12.125 1 47.25 859 ASN A N 1
ATOM 6736 C CA . ASN A 1 859 ? 17.609 49.375 12.68 1 47.25 859 ASN A CA 1
ATOM 6737 C C . ASN A 1 859 ? 17.859 48.875 14.094 1 47.25 859 ASN A C 1
ATOM 6739 O O . ASN A 1 859 ? 17.094 49.156 15.008 1 47.25 859 ASN A O 1
ATOM 6743 N N . PHE A 1 860 ? 18.203 47.719 14.312 1 40.44 860 PHE A N 1
ATOM 6744 C CA . PHE A 1 860 ? 18.688 47.406 15.648 1 40.44 860 PHE A CA 1
ATOM 6745 C C . PHE A 1 860 ? 19.969 48.188 15.961 1 40.44 860 PHE A C 1
ATOM 6747 O O . PHE A 1 860 ? 20.906 48.188 15.164 1 40.44 860 PHE A O 1
ATOM 6754 N N . LYS A 1 861 ? 19.875 49.344 16.422 1 34.94 861 LYS A N 1
ATOM 6755 C CA . LYS A 1 861 ? 21.031 49.781 17.188 1 34.94 861 LYS A CA 1
ATOM 6756 C C . LYS A 1 861 ? 21.562 48.656 18.062 1 34.94 861 LYS A C 1
ATOM 6758 O O . LYS A 1 861 ? 20.828 48.125 18.906 1 34.94 861 LYS A O 1
ATOM 6763 N N . TRP A 1 862 ? 22.547 47.844 17.609 1 28.86 862 TRP A N 1
ATOM 6764 C CA . TRP A 1 862 ? 23.344 47.156 18.609 1 28.86 862 TRP A CA 1
ATOM 6765 C C . TRP A 1 862 ? 23.766 48.094 19.719 1 28.86 862 TRP A C 1
ATOM 6767 O O . TRP A 1 862 ? 24.172 49.219 19.469 1 28.86 862 TRP A O 1
ATOM 6777 N N . MET B 1 1 ? 11.398 -40.438 39.875 1 15.97 1 MET B N 1
ATOM 6778 C CA . MET B 1 1 ? 10.68 -40.469 41.125 1 15.97 1 MET B CA 1
ATOM 6779 C C . MET B 1 1 ? 10.445 -39.031 41.625 1 15.97 1 MET B C 1
ATOM 6781 O O . MET B 1 1 ? 9.484 -38.781 42.344 1 15.97 1 MET B O 1
ATOM 6785 N N . GLY B 1 2 ? 11.531 -38.219 41.562 1 15.31 2 GLY B N 1
ATOM 6786 C CA . GLY B 1 2 ? 11.875 -37.344 42.688 1 15.31 2 GLY B CA 1
ATOM 6787 C C . GLY B 1 2 ? 10.875 -36.219 42.906 1 15.31 2 GLY B C 1
ATOM 6788 O O . GLY B 1 2 ? 9.992 -36 42.062 1 15.31 2 GLY B O 1
ATOM 6789 N N . ALA B 1 3 ? 11.414 -35.062 43.406 1 15.68 3 ALA B N 1
ATOM 6790 C CA . ALA B 1 3 ? 11.141 -34.156 44.531 1 15.68 3 ALA B CA 1
ATOM 6791 C C . ALA B 1 3 ? 10.234 -33 44.062 1 15.68 3 ALA B C 1
ATOM 6793 O O . ALA B 1 3 ? 9.32 -32.594 44.781 1 15.68 3 ALA B O 1
ATOM 6794 N N . SER B 1 4 ? 10.719 -32.281 43.094 1 16.83 4 SER B N 1
ATOM 6795 C CA . SER B 1 4 ? 10.906 -30.844 43.375 1 16.83 4 SER B CA 1
ATOM 6796 C C . SER B 1 4 ? 9.57 -30.109 43.438 1 16.83 4 SER B C 1
ATOM 6798 O O . SER B 1 4 ? 8.578 -30.562 42.875 1 16.83 4 SER B O 1
ATOM 6800 N N . SER B 1 5 ? 9.508 -28.875 43.969 1 17.05 5 SER B N 1
ATOM 6801 C CA . SER B 1 5 ? 8.953 -28.031 45 1 17.05 5 SER B CA 1
ATOM 6802 C C . SER B 1 5 ? 7.902 -27.078 44.469 1 17.05 5 SER B C 1
ATOM 6804 O O . SER B 1 5 ? 7.375 -26.234 45.188 1 17.05 5 SER B O 1
ATOM 6806 N N . GLY B 1 6 ? 7.664 -27.031 43.188 1 17.62 6 GLY B N 1
ATOM 6807 C CA . GLY B 1 6 ? 7.301 -25.719 42.688 1 17.62 6 GLY B CA 1
ATOM 6808 C C . GLY B 1 6 ? 6.082 -25.125 43.375 1 17.62 6 GLY B C 1
ATOM 6809 O O . GLY B 1 6 ? 5.211 -25.875 43.844 1 17.62 6 GLY B O 1
ATOM 6810 N N . ARG B 1 7 ? 6.098 -23.797 43.719 1 17.45 7 ARG B N 1
ATOM 6811 C CA . ARG B 1 7 ? 5.57 -22.828 44.656 1 17.45 7 ARG B CA 1
ATOM 6812 C C . ARG B 1 7 ? 4.055 -22.703 44.531 1 17.45 7 ARG B C 1
ATOM 6814 O O . ARG B 1 7 ? 3.51 -22.891 43.438 1 17.45 7 ARG B O 1
ATOM 6821 N N . PRO B 1 8 ? 3.398 -22.5 45.656 1 17.5 8 PRO B N 1
ATOM 6822 C CA . PRO B 1 8 ? 2.037 -22.578 46.219 1 17.5 8 PRO B CA 1
ATOM 6823 C C . PRO B 1 8 ? 1.16 -21.406 45.75 1 17.5 8 PRO B C 1
ATOM 6825 O O . PRO B 1 8 ? 1.665 -20.312 45.5 1 17.5 8 PRO B O 1
ATOM 6828 N N . ALA B 1 9 ? 0.224 -21.641 44.875 1 18.39 9 ALA B N 1
ATOM 6829 C CA . ALA B 1 9 ? -0.848 -20.891 44.219 1 18.39 9 ALA B CA 1
ATOM 6830 C C . ALA B 1 9 ? -1.575 -19.984 45.219 1 18.39 9 ALA B C 1
ATOM 6832 O O . ALA B 1 9 ? -2.127 -20.469 46.219 1 18.39 9 ALA B O 1
ATOM 6833 N N . HIS B 1 10 ? -1.025 -18.766 45.375 1 16.67 10 HIS B N 1
ATOM 6834 C CA . HIS B 1 10 ? -1.347 -17.703 46.312 1 16.67 10 HIS B CA 1
ATOM 6835 C C . HIS B 1 10 ? -2.85 -17.453 46.375 1 16.67 10 HIS B C 1
ATOM 6837 O O . HIS B 1 10 ? -3.572 -17.75 45.438 1 16.67 10 HIS B O 1
ATOM 6843 N N . GLN B 1 11 ? -3.352 -17.031 47.5 1 16.91 11 GLN B N 1
ATOM 6844 C CA . GLN B 1 11 ? -4.473 -16.875 48.406 1 16.91 11 GLN B CA 1
ATOM 6845 C C . GLN B 1 11 ? -5.34 -15.68 48.031 1 16.91 11 GLN B C 1
ATOM 6847 O O . GLN B 1 11 ? -5.082 -14.555 48.469 1 16.91 11 GLN B O 1
ATOM 6852 N N . GLY B 1 12 ? -5.477 -15.398 46.625 1 17.11 12 GLY B N 1
ATOM 6853 C CA . GLY B 1 12 ? -6.062 -14.078 46.438 1 17.11 12 GLY B CA 1
ATOM 6854 C C . GLY B 1 12 ? -7.309 -13.859 47.281 1 17.11 12 GLY B C 1
ATOM 6855 O O . GLY B 1 12 ? -7.969 -14.82 47.688 1 17.11 12 GLY B O 1
ATOM 6856 N N . PRO B 1 13 ? -7.43 -12.672 47.875 1 16.8 13 PRO B N 1
ATOM 6857 C CA . PRO B 1 13 ? -8.195 -12.102 48.969 1 16.8 13 PRO B CA 1
ATOM 6858 C C . PRO B 1 13 ? -9.703 -12.211 48.75 1 16.8 13 PRO B C 1
ATOM 6860 O O . PRO B 1 13 ? -10.164 -12.375 47.625 1 16.8 13 PRO B O 1
ATOM 6863 N N . SER B 1 14 ? -10.539 -12.375 49.844 1 16.97 14 SER B N 1
ATOM 6864 C CA . SER B 1 14 ? -11.797 -12.789 50.438 1 16.97 14 SER B CA 1
ATOM 6865 C C . SER B 1 14 ? -12.898 -11.758 50.188 1 16.97 14 SER B C 1
ATOM 6867 O O . SER B 1 14 ? -14.078 -12.023 50.438 1 16.97 14 SER B O 1
ATOM 6869 N N . LEU B 1 15 ? -12.562 -10.414 49.906 1 16.5 15 LEU B N 1
ATOM 6870 C CA . LEU B 1 15 ? -13.383 -9.508 50.719 1 16.5 15 LEU B CA 1
ATOM 6871 C C . LEU B 1 15 ? -14.805 -9.438 50.188 1 16.5 15 LEU B C 1
ATOM 6873 O O . LEU B 1 15 ? -15.094 -8.656 49.281 1 16.5 15 LEU B O 1
ATOM 6877 N N . LEU B 1 16 ? -15.492 -10.469 49.75 1 16.48 16 LEU B N 1
ATOM 6878 C CA . LEU B 1 16 ? -16.766 -10.367 49.031 1 16.48 16 LEU B CA 1
ATOM 6879 C C . LEU B 1 16 ? -17.859 -9.875 49.969 1 16.48 16 LEU B C 1
ATOM 6881 O O . LEU B 1 16 ? -18.719 -10.656 50.406 1 16.48 16 LEU B O 1
ATOM 6885 N N . ARG B 1 17 ? -17.453 -9.023 51.031 1 16.27 17 ARG B N 1
ATOM 6886 C CA . ARG B 1 17 ? -18.484 -9.062 52.062 1 16.27 17 ARG B CA 1
ATOM 6887 C C . ARG B 1 17 ? -19.844 -8.727 51.5 1 16.27 17 ARG B C 1
ATOM 6889 O O . ARG B 1 17 ? -19.953 -8.18 50.406 1 16.27 17 ARG B O 1
ATOM 6896 N N . GLU B 1 18 ? -20.797 -8.352 52.406 1 17.55 18 GLU B N 1
ATOM 6897 C CA . GLU B 1 18 ? -22.125 -8.641 52.906 1 17.55 18 GLU B CA 1
ATOM 6898 C C . GLU B 1 18 ? -23.156 -7.656 52.375 1 17.55 18 GLU B C 1
ATOM 6900 O O . GLU B 1 18 ? -24.344 -7.773 52.656 1 17.55 18 GLU B O 1
ATOM 6905 N N . VAL B 1 19 ? -22.844 -6.707 51.469 1 17.44 19 VAL B N 1
ATOM 6906 C CA . VAL B 1 19 ? -23.609 -5.48 51.688 1 17.44 19 VAL B CA 1
ATOM 6907 C C . VAL B 1 19 ? -25.062 -5.703 51.281 1 17.44 19 VAL B C 1
ATOM 6909 O O . VAL B 1 19 ? -25.406 -5.621 50.094 1 17.44 19 VAL B O 1
ATOM 6912 N N . CYS B 1 20 ? -25.734 -6.891 51.5 1 16.25 20 CYS B N 1
ATOM 6913 C CA . CYS B 1 20 ? -26.953 -7.156 50.781 1 16.25 20 CYS B CA 1
ATOM 6914 C C . CYS B 1 20 ? -28.047 -6.16 51.156 1 16.25 20 CYS B C 1
ATOM 6916 O O . CYS B 1 20 ? -28.969 -5.898 50.375 1 16.25 20 CYS B O 1
ATOM 6918 N N . SER B 1 21 ? -28.25 -5.789 52.438 1 16.81 21 SER B N 1
ATOM 6919 C CA . SER B 1 21 ? -29.609 -6.16 52.875 1 16.81 21 SER B CA 1
ATOM 6920 C C . SER B 1 21 ? -30.625 -5.125 52.406 1 16.81 21 SER B C 1
ATOM 6922 O O . SER B 1 21 ? -31.828 -5.402 52.406 1 16.81 21 SER B O 1
ATOM 6924 N N . ARG B 1 22 ? -30.453 -3.797 52.344 1 18.2 22 ARG B N 1
ATOM 6925 C CA . ARG B 1 22 ? -31.5 -2.939 52.875 1 18.2 22 ARG B CA 1
ATOM 6926 C C . ARG B 1 22 ? -32.688 -2.879 51.938 1 18.2 22 ARG B C 1
ATOM 6928 O O . ARG B 1 22 ? -32.562 -2.504 50.781 1 18.2 22 ARG B O 1
ATOM 6935 N N . SER B 1 23 ? -33.75 -3.758 52.125 1 17.42 23 SER B N 1
ATOM 6936 C CA . SER B 1 23 ? -35 -3.998 51.406 1 17.42 23 SER B CA 1
ATOM 6937 C C . SER B 1 23 ? -35.906 -2.752 51.406 1 17.42 23 SER B C 1
ATOM 6939 O O . SER B 1 23 ? -36.531 -2.434 52.438 1 17.42 23 SER B O 1
ATOM 6941 N N . SER B 1 24 ? -35.406 -1.546 51.062 1 17.47 24 SER B N 1
ATOM 6942 C CA . SER B 1 24 ? -36.281 -0.392 51.188 1 17.47 24 SER B CA 1
ATOM 6943 C C . SER B 1 24 ? -37.531 -0.568 50.344 1 17.47 24 SER B C 1
ATOM 6945 O O . SER B 1 24 ? -37.469 -0.978 49.188 1 17.47 24 SER B O 1
ATOM 6947 N N . SER B 1 25 ? -38.781 -0.751 50.906 1 18.22 25 SER B N 1
ATOM 6948 C CA . SER B 1 25 ? -40.156 -0.998 50.5 1 18.22 25 SER B CA 1
ATOM 6949 C C . SER B 1 25 ? -40.719 0.162 49.688 1 18.22 25 SER B C 1
ATOM 6951 O O . SER B 1 25 ? -41.938 0.385 49.656 1 18.22 25 SER B O 1
ATOM 6953 N N . ARG B 1 26 ? -40 0.907 48.844 1 18.45 26 ARG B N 1
ATOM 6954 C CA . ARG B 1 26 ? -40.594 2.121 48.344 1 18.45 26 ARG B CA 1
ATOM 6955 C C . ARG B 1 26 ? -41.844 1.795 47.5 1 18.45 26 ARG B C 1
ATOM 6957 O O . ARG B 1 26 ? -41.938 0.715 46.938 1 18.45 26 ARG B O 1
ATOM 6964 N N . GLY B 1 27 ? -42.969 2.576 47.625 1 18.62 27 GLY B N 1
ATOM 6965 C CA . GLY B 1 27 ? -44.344 2.725 47.219 1 18.62 27 GLY B CA 1
ATOM 6966 C C . GLY B 1 27 ? -44.562 2.691 45.719 1 18.62 27 GLY B C 1
ATOM 6967 O O . GLY B 1 27 ? -43.625 2.93 44.969 1 18.62 27 GLY B O 1
ATOM 6968 N N . THR B 1 28 ? -45.625 2.008 45.125 1 18.67 28 THR B N 1
ATOM 6969 C CA . THR B 1 28 ? -46.219 1.423 43.938 1 18.67 28 THR B CA 1
ATOM 6970 C C . THR B 1 28 ? -46.625 2.512 42.938 1 18.67 28 THR B C 1
ATOM 6972 O O . THR B 1 28 ? -47.406 2.273 42.031 1 18.67 28 THR B O 1
ATOM 6975 N N . ALA B 1 29 ? -45.906 3.65 42.656 1 19.64 29 ALA B N 1
ATOM 6976 C CA . ALA B 1 29 ? -46.594 4.617 41.781 1 19.64 29 ALA B CA 1
ATOM 6977 C C . ALA B 1 29 ? -46.938 3.99 40.438 1 19.64 29 ALA B C 1
ATOM 6979 O O . ALA B 1 29 ? -46.281 3.061 39.969 1 19.64 29 ALA B O 1
ATOM 6980 N N . GLY B 1 30 ? -48.219 4.242 39.75 1 19.56 30 GLY B N 1
ATOM 6981 C CA . GLY B 1 30 ? -49.125 3.787 38.719 1 19.56 30 GLY B CA 1
ATOM 6982 C C . GLY B 1 30 ? -48.5 3.834 37.312 1 19.56 30 GLY B C 1
ATOM 6983 O O . GLY B 1 30 ? -48.188 4.914 36.812 1 19.56 30 GLY B O 1
ATOM 6984 N N . LEU B 1 31 ? -47.594 2.912 36.969 1 20.88 31 LEU B N 1
ATOM 6985 C CA . LEU B 1 31 ? -46.875 2.852 35.688 1 20.88 31 LEU B CA 1
ATOM 6986 C C . LEU B 1 31 ? -47.812 2.697 34.531 1 20.88 31 LEU B C 1
ATOM 6988 O O . LEU B 1 31 ? -48.781 1.93 34.594 1 20.88 31 LEU B O 1
ATOM 6992 N N . SER B 1 32 ? -47.844 3.695 33.594 1 22.34 32 SER B N 1
ATOM 6993 C CA . SER B 1 32 ? -48.594 3.75 32.344 1 22.34 32 SER B CA 1
ATOM 6994 C C . SER B 1 32 ? -48.406 2.459 31.547 1 22.34 32 SER B C 1
ATOM 6996 O O . SER B 1 32 ? -47.344 1.841 31.578 1 22.34 32 SER B O 1
ATOM 6998 N N . VAL B 1 33 ? -49.469 1.708 31.172 1 22.36 33 VAL B N 1
ATOM 6999 C CA . VAL B 1 33 ? -49.812 0.435 30.547 1 22.36 33 VAL B CA 1
ATOM 7000 C C . VAL B 1 33 ? -49.25 0.382 29.141 1 22.36 33 VAL B C 1
ATOM 7002 O O . VAL B 1 33 ? -49.625 1.198 28.281 1 22.36 33 VAL B O 1
ATOM 7005 N N . TYR B 1 34 ? -48.031 0.066 28.891 1 23.78 34 TYR B N 1
ATOM 7006 C CA . TYR B 1 34 ? -47.406 -0.215 27.609 1 23.78 34 TYR B CA 1
ATOM 7007 C C . TYR B 1 34 ? -48.094 -1.394 26.922 1 23.78 34 TYR B C 1
ATOM 7009 O O . TYR B 1 34 ? -48 -2.527 27.406 1 23.78 34 TYR B O 1
ATOM 7017 N N . VAL B 1 35 ? -49.344 -1.296 26.281 1 27 35 VAL B N 1
ATOM 7018 C CA . VAL B 1 35 ? -50 -2.428 25.641 1 27 35 VAL B CA 1
ATOM 7019 C C . VAL B 1 35 ? -49.156 -2.916 24.469 1 27 35 VAL B C 1
ATOM 7021 O O . VAL B 1 35 ? -48.812 -2.137 23.578 1 27 35 VAL B O 1
ATOM 7024 N N . PRO B 1 36 ? -48.531 -4 24.547 1 27.44 36 PRO B N 1
ATOM 7025 C CA . PRO B 1 36 ? -47.812 -4.594 23.422 1 27.44 36 PRO B CA 1
ATOM 7026 C C . PRO B 1 36 ? -48.719 -4.867 22.219 1 27.44 36 PRO B C 1
ATOM 7028 O O . PRO B 1 36 ? -49.844 -5.359 22.391 1 27.44 36 PRO B O 1
ATOM 7031 N N . LEU B 1 37 ? -48.688 -4.184 21.109 1 30.31 37 LEU B N 1
ATOM 7032 C CA . LEU B 1 37 ? -49.531 -4.34 19.922 1 30.31 37 LEU B CA 1
ATOM 7033 C C . LEU B 1 37 ? -49.406 -5.742 19.344 1 30.31 37 LEU B C 1
ATOM 7035 O O . LEU B 1 37 ? -48.281 -6.234 19.156 1 30.31 37 LEU B O 1
ATOM 7039 N N . GLU B 1 38 ? -50.375 -6.688 19.625 1 26.17 38 GLU B N 1
ATOM 7040 C CA . GLU B 1 38 ? -50.469 -7.988 18.984 1 26.17 38 GLU B CA 1
ATOM 7041 C C . GLU B 1 38 ? -50.562 -7.844 17.469 1 26.17 38 GLU B C 1
ATOM 7043 O O . GLU B 1 38 ? -51.375 -7.102 16.953 1 26.17 38 GLU B O 1
ATOM 7048 N N . SER B 1 39 ? -49.531 -8.039 16.656 1 25.86 39 SER B N 1
ATOM 7049 C CA . SER B 1 39 ? -49.469 -8.016 15.195 1 25.86 39 SER B CA 1
ATOM 7050 C C . SER B 1 39 ? -50.406 -9.031 14.578 1 25.86 39 SER B C 1
ATOM 7052 O O . SER B 1 39 ? -50.406 -10.203 14.945 1 25.86 39 SER B O 1
ATOM 7054 N N . GLU B 1 40 ? -51.688 -8.773 14.234 1 25.61 40 GLU B N 1
ATOM 7055 C CA . GLU B 1 40 ? -52.562 -9.641 13.422 1 25.61 40 GLU B CA 1
ATOM 7056 C C . GLU B 1 40 ? -51.875 -9.984 12.094 1 25.61 40 GLU B C 1
ATOM 7058 O O . GLU B 1 40 ? -51.5 -9.086 11.344 1 25.61 40 GLU B O 1
ATOM 7063 N N . THR B 1 41 ? -51.25 -11.172 11.867 1 26.81 41 THR B N 1
ATOM 7064 C CA . THR B 1 41 ? -50.656 -11.75 10.672 1 26.81 41 THR B CA 1
ATOM 7065 C C . THR B 1 41 ? -51.688 -11.914 9.57 1 26.81 41 THR B C 1
ATOM 7067 O O . THR B 1 41 ? -52.594 -12.727 9.695 1 26.81 41 THR B O 1
ATOM 7070 N N . GLY B 1 42 ? -52.375 -10.914 8.961 1 25 42 GLY B N 1
ATOM 7071 C CA . GLY B 1 42 ? -53.25 -11.125 7.832 1 25 42 GLY B CA 1
ATOM 7072 C C . GLY B 1 42 ? -52.625 -11.922 6.711 1 25 42 GLY B C 1
ATOM 7073 O O . GLY B 1 42 ? -51.375 -11.953 6.586 1 25 42 GLY B O 1
ATOM 7074 N N . ASP B 1 43 ? -53.281 -13 6.109 1 26.05 43 ASP B N 1
ATOM 7075 C CA . ASP B 1 43 ? -53 -13.922 5.008 1 26.05 43 ASP B CA 1
ATOM 7076 C C . ASP B 1 43 ? -52.594 -13.172 3.742 1 26.05 43 ASP B C 1
ATOM 7078 O O . ASP B 1 43 ? -53.156 -12.117 3.432 1 26.05 43 ASP B O 1
ATOM 7082 N N . ASP B 1 44 ? -51.406 -13.453 3.129 1 25.14 44 ASP B N 1
ATOM 7083 C CA . ASP B 1 44 ? -50.656 -12.992 1.972 1 25.14 44 ASP B CA 1
ATOM 7084 C C . ASP B 1 44 ? -51.469 -13.156 0.685 1 25.14 44 ASP B C 1
ATOM 7086 O O . ASP B 1 44 ? -51.688 -14.273 0.229 1 25.14 44 ASP B O 1
ATOM 7090 N N . GLU B 1 45 ? -52.656 -12.531 0.388 1 25.67 45 GLU B N 1
ATOM 7091 C CA . GLU B 1 45 ? -53.062 -12.602 -1.013 1 25.67 45 GLU B CA 1
ATOM 7092 C C . GLU B 1 45 ? -51.906 -12.18 -1.939 1 25.67 45 GLU B C 1
ATOM 7094 O O . GLU B 1 45 ? -51.125 -11.305 -1.6 1 25.67 45 GLU B O 1
ATOM 7099 N N . GLU B 1 46 ? -51.5 -13.023 -2.977 1 26.83 46 GLU B N 1
ATOM 7100 C CA . GLU B 1 46 ? -50.5 -13.016 -4.031 1 26.83 46 GLU B CA 1
ATOM 7101 C C . GLU B 1 46 ? -50.562 -11.719 -4.828 1 26.83 46 GLU B C 1
ATOM 7103 O O . GLU B 1 46 ? -51.375 -11.562 -5.727 1 26.83 46 GLU B O 1
ATOM 7108 N N . GLY B 1 47 ? -50.656 -10.461 -4.262 1 24.03 47 GLY B N 1
ATOM 7109 C CA . GLY B 1 47 ? -50.75 -9.273 -5.102 1 24.03 47 GLY B CA 1
ATOM 7110 C C . GLY B 1 47 ? -49.562 -9.109 -6.039 1 24.03 47 GLY B C 1
ATOM 7111 O O . GLY B 1 47 ? -48.469 -9.508 -5.703 1 24.03 47 GLY B O 1
ATOM 7112 N N . ASP B 1 48 ? -49.812 -9.102 -7.391 1 27.08 48 ASP B N 1
ATOM 7113 C CA . ASP B 1 48 ? -49 -8.82 -8.57 1 27.08 48 ASP B CA 1
ATOM 7114 C C . ASP B 1 48 ? -48.125 -7.594 -8.344 1 27.08 48 ASP B C 1
ATOM 7116 O O . ASP B 1 48 ? -48.625 -6.555 -7.879 1 27.08 48 ASP B O 1
ATOM 7120 N N . GLU B 1 49 ? -46.844 -7.832 -8.086 1 27.17 49 GLU B N 1
ATOM 7121 C CA . GLU B 1 49 ? -45.781 -6.906 -7.773 1 27.17 49 GLU B CA 1
ATOM 7122 C C . GLU B 1 49 ? -45.625 -5.84 -8.852 1 27.17 49 GLU B C 1
ATOM 7124 O O . GLU B 1 49 ? -44.906 -6.027 -9.828 1 27.17 49 GLU B O 1
ATOM 7129 N N . THR B 1 50 ? -46.812 -5.336 -9.445 1 26.66 50 THR B N 1
ATOM 7130 C CA . THR B 1 50 ? -46.469 -4.273 -10.391 1 26.66 50 THR B CA 1
ATOM 7131 C C . THR B 1 50 ? -45.594 -3.211 -9.719 1 26.66 50 THR B C 1
ATOM 7133 O O . THR B 1 50 ? -45.781 -2.912 -8.531 1 26.66 50 THR B O 1
ATOM 7136 N N . GLU B 1 51 ? -44.406 -3.07 -10.234 1 27.44 51 GLU B N 1
ATOM 7137 C CA . GLU B 1 51 ? -43.406 -2.057 -9.945 1 27.44 51 GLU B CA 1
ATOM 7138 C C . GLU B 1 51 ? -44 -0.661 -9.906 1 27.44 51 GLU B C 1
ATOM 7140 O O . GLU B 1 51 ? -44.25 -0.057 -10.953 1 27.44 51 GLU B O 1
ATOM 7145 N N . GLU B 1 52 ? -45.188 -0.5 -9.203 1 24.94 52 GLU B N 1
ATOM 7146 C CA . GLU B 1 52 ? -45.688 0.873 -9.141 1 24.94 52 GLU B CA 1
ATOM 7147 C C . GLU B 1 52 ? -44.562 1.841 -8.758 1 24.94 52 GLU B C 1
ATOM 7149 O O . GLU B 1 52 ? -43.781 1.562 -7.848 1 24.94 52 GLU B O 1
ATOM 7154 N N . ASP B 1 53 ? -44.188 2.609 -9.781 1 26.47 53 ASP B N 1
ATOM 7155 C CA . ASP B 1 53 ? -43.375 3.826 -9.68 1 26.47 53 ASP B CA 1
ATOM 7156 C C . ASP B 1 53 ? -43.844 4.691 -8.516 1 26.47 53 ASP B C 1
ATOM 7158 O O . ASP B 1 53 ? -45.031 5.062 -8.43 1 26.47 53 ASP B O 1
ATOM 7162 N N . PHE B 1 54 ? -43.438 4.355 -7.391 1 27.91 54 PHE B N 1
ATOM 7163 C CA . PHE B 1 54 ? -43.656 5.141 -6.188 1 27.91 54 PHE B CA 1
ATOM 7164 C C . PHE B 1 54 ? -43.5 6.629 -6.473 1 27.91 54 PHE B C 1
ATOM 7166 O O . PHE B 1 54 ? -42.375 7.129 -6.559 1 27.91 54 PHE B O 1
ATOM 7173 N N . GLY B 1 55 ? -44.375 7.164 -7.43 1 24.95 55 GLY B N 1
ATOM 7174 C CA . GLY B 1 55 ? -44.5 8.602 -7.598 1 24.95 55 GLY B CA 1
ATOM 7175 C C . GLY B 1 55 ? -44.562 9.352 -6.281 1 24.95 55 GLY B C 1
ATOM 7176 O O . GLY B 1 55 ? -45.375 9.008 -5.418 1 24.95 55 GLY B O 1
ATOM 7177 N N . TYR B 1 56 ? -43.531 9.867 -5.934 1 27.2 56 TYR B N 1
ATOM 7178 C CA . TYR B 1 56 ? -43.312 10.773 -4.816 1 27.2 56 TYR B CA 1
ATOM 7179 C C . TYR B 1 56 ? -44.281 11.93 -4.832 1 27.2 56 TYR B C 1
ATOM 7181 O O . TYR B 1 56 ? -44.031 12.984 -4.246 1 27.2 56 TYR B O 1
ATOM 7189 N N . GLY B 1 57 ? -45.375 11.867 -5.777 1 27.28 57 GLY B N 1
ATOM 7190 C CA . GLY B 1 57 ? -46.094 13.125 -5.777 1 27.28 57 GLY B CA 1
ATOM 7191 C C . GLY B 1 57 ? -46.875 13.367 -4.496 1 27.28 57 GLY B C 1
ATOM 7192 O O . GLY B 1 57 ? -48.062 13 -4.395 1 27.28 57 GLY B O 1
ATOM 7193 N N . GLY B 1 58 ? -46.438 13.148 -3.373 1 26.95 58 GLY B N 1
ATOM 7194 C CA . GLY B 1 58 ? -47.344 13.445 -2.266 1 26.95 58 GLY B CA 1
ATOM 7195 C C . GLY B 1 58 ? -47.938 14.836 -2.35 1 26.95 58 GLY B C 1
ATOM 7196 O O . GLY B 1 58 ? -47.219 15.812 -2.602 1 26.95 58 GLY B O 1
ATOM 7197 N N . SER B 1 59 ? -49.156 14.977 -2.893 1 26.89 59 SER B N 1
ATOM 7198 C CA . SER B 1 59 ? -50 16.156 -2.764 1 26.89 59 SER B CA 1
ATOM 7199 C C . SER B 1 59 ? -49.969 16.703 -1.341 1 26.89 59 SER B C 1
ATOM 7201 O O . SER B 1 59 ? -50.219 15.977 -0.385 1 26.89 59 SER B O 1
ATOM 7203 N N . ARG B 1 60 ? -49.281 17.812 -1.103 1 31.12 60 ARG B N 1
ATOM 7204 C CA . ARG B 1 60 ? -49.312 18.688 0.057 1 31.12 60 ARG B CA 1
ATOM 7205 C C . ARG B 1 60 ? -50.719 19.172 0.369 1 31.12 60 ARG B C 1
ATOM 7207 O O . ARG B 1 60 ? -51.281 19.953 -0.388 1 31.12 60 ARG B O 1
ATOM 7214 N N . GLY B 1 61 ? -51.719 18.375 0.786 1 30.66 61 GLY B N 1
ATOM 7215 C CA . GLY B 1 61 ? -53 18.938 1.243 1 30.66 61 GLY B CA 1
ATOM 7216 C C . GLY B 1 61 ? -52.812 20.141 2.148 1 30.66 61 GLY B C 1
ATOM 7217 O O . GLY B 1 61 ? -51.688 20.422 2.613 1 30.66 61 GLY B O 1
ATOM 7218 N N . PRO B 1 62 ? -53.938 21.031 2.291 1 30.7 62 PRO B N 1
ATOM 7219 C CA . PRO B 1 62 ? -53.875 22.266 3.086 1 30.7 62 PRO B CA 1
ATOM 7220 C C . PRO B 1 62 ? -53.312 22.031 4.496 1 30.7 62 PRO B C 1
ATOM 7222 O O . PRO B 1 62 ? -53.469 20.922 5.035 1 30.7 62 PRO B O 1
ATOM 7225 N N . PRO B 1 63 ? -52.438 22.828 5.023 1 34.5 63 PRO B N 1
ATOM 7226 C CA . PRO B 1 63 ? -51.844 22.891 6.359 1 34.5 63 PRO B CA 1
ATOM 7227 C C . PRO B 1 63 ? -52.906 22.984 7.473 1 34.5 63 PRO B C 1
ATOM 7229 O O . PRO B 1 63 ? -52.594 23.484 8.555 1 34.5 63 PRO B O 1
ATOM 7232 N N . GLY B 1 64 ? -54.188 22.609 7.293 1 32.75 64 GLY B N 1
ATOM 7233 C CA . GLY B 1 64 ? -54.906 22.922 8.516 1 32.75 64 GLY B CA 1
ATOM 7234 C C . GLY B 1 64 ? -54.156 22.531 9.773 1 32.75 64 GLY B C 1
ATOM 7235 O O . GLY B 1 64 ? -52.938 22.312 9.727 1 32.75 64 GLY B O 1
ATOM 7236 N N . ASP B 1 65 ? -54.875 21.719 10.734 1 40.44 65 ASP B N 1
ATOM 7237 C CA . ASP B 1 65 ? -54.656 21.375 12.133 1 40.44 65 ASP B CA 1
ATOM 7238 C C . ASP B 1 65 ? -53.281 20.719 12.32 1 40.44 65 ASP B C 1
ATOM 7240 O O . ASP B 1 65 ? -52.656 20.312 11.336 1 40.44 65 ASP B O 1
ATOM 7244 N N . GLY B 1 66 ? -53.031 19.812 13.578 1 49.34 66 GLY B N 1
ATOM 7245 C CA . GLY B 1 66 ? -51.875 19.453 14.414 1 49.34 66 GLY B CA 1
ATOM 7246 C C . GLY B 1 66 ? -50.844 18.625 13.68 1 49.34 66 GLY B C 1
ATOM 7247 O O . GLY B 1 66 ? -51.156 17.547 13.148 1 49.34 66 GLY B O 1
ATOM 7248 N N . HIS B 1 67 ? -49.906 19.094 12.961 1 67.56 67 HIS B N 1
ATOM 7249 C CA . HIS B 1 67 ? -48.75 18.703 12.172 1 67.56 67 HIS B CA 1
ATOM 7250 C C . HIS B 1 67 ? -47.75 17.875 12.992 1 67.56 67 HIS B C 1
ATOM 7252 O O . HIS B 1 67 ? -46.75 18.391 13.461 1 67.56 67 HIS B O 1
ATOM 7258 N N . ASP B 1 68 ? -47.938 16.844 13.445 1 86.81 68 ASP B N 1
ATOM 7259 C CA . ASP B 1 68 ? -47.031 15.969 14.188 1 86.81 68 ASP B CA 1
ATOM 7260 C C . ASP B 1 68 ? -46.062 15.273 13.242 1 86.81 68 ASP B C 1
ATOM 7262 O O . ASP B 1 68 ? -46.375 15.078 12.062 1 86.81 68 ASP B O 1
ATOM 7266 N N . ILE B 1 69 ? -44.875 15.039 13.727 1 91.69 69 ILE B N 1
ATOM 7267 C CA . ILE B 1 69 ? -43.812 14.344 12.992 1 91.69 69 ILE B CA 1
ATOM 7268 C C . ILE B 1 69 ? -43.531 13 13.656 1 91.69 69 ILE B C 1
ATOM 7270 O O . ILE B 1 69 ? -43.344 12.922 14.867 1 91.69 69 ILE B O 1
ATOM 7274 N N . LEU B 1 70 ? -43.656 11.961 12.867 1 93.88 70 LEU B N 1
ATOM 7275 C CA . LEU B 1 70 ? -43.281 10.625 13.328 1 93.88 70 LEU B CA 1
ATOM 7276 C C . LEU B 1 70 ? -41.906 10.234 12.805 1 93.88 70 LEU B C 1
ATOM 7278 O O . LEU B 1 70 ? -41.625 10.383 11.617 1 93.88 70 LEU B O 1
ATOM 7282 N N . GLN B 1 71 ? -41.062 9.82 13.664 1 93.75 71 GLN B N 1
ATOM 7283 C CA . GLN B 1 71 ? -39.719 9.398 13.281 1 93.75 71 GLN B CA 1
ATOM 7284 C C . GLN B 1 71 ? -39.156 8.367 14.258 1 93.75 71 GLN B C 1
ATOM 7286 O O . GLN B 1 71 ? -39.75 8.156 15.336 1 93.75 71 GLN B O 1
ATOM 7291 N N . PHE B 1 72 ? -38.156 7.691 13.906 1 95.38 72 PHE B N 1
ATOM 7292 C CA . PHE B 1 72 ? -37.5 6.758 14.805 1 95.38 72 PHE B CA 1
ATOM 7293 C C . PHE B 1 72 ? -36.719 7.508 15.883 1 95.38 72 PHE B C 1
ATOM 7295 O O . PHE B 1 72 ? -36.375 8.672 15.703 1 95.38 72 PHE B O 1
ATOM 7302 N N . THR B 1 73 ? -36.438 6.836 16.953 1 93.56 73 THR B N 1
ATOM 7303 C CA . THR B 1 73 ? -35.781 7.477 18.078 1 93.56 73 THR B CA 1
ATOM 7304 C C . THR B 1 73 ? -34.281 7.504 17.891 1 93.56 73 THR B C 1
ATOM 7306 O O . THR B 1 73 ? -33.562 8.242 18.578 1 93.56 73 THR B O 1
ATOM 7309 N N . ALA B 1 74 ? -33.812 6.652 17 1 93.62 74 ALA B N 1
ATOM 7310 C CA . ALA B 1 74 ? -32.375 6.578 16.703 1 93.62 74 ALA B CA 1
ATOM 7311 C C . ALA B 1 74 ? -32.125 6.203 15.242 1 93.62 74 ALA B C 1
ATOM 7313 O O . ALA B 1 74 ? -32.938 5.504 14.633 1 93.62 74 ALA B O 1
ATOM 7314 N N . PRO B 1 75 ? -31.062 6.688 14.688 1 92 75 PRO B N 1
ATOM 7315 C CA . PRO B 1 75 ? -30.75 6.328 13.297 1 92 75 PRO B CA 1
ATOM 7316 C C . PRO B 1 75 ? -30.25 4.898 13.156 1 92 75 PRO B C 1
ATOM 7318 O O . PRO B 1 75 ? -30.406 4.285 12.102 1 92 75 PRO B O 1
ATOM 7321 N N . ILE B 1 76 ? -29.562 4.438 14.203 1 93.81 76 ILE B N 1
ATOM 7322 C CA . ILE B 1 76 ? -28.984 3.098 14.141 1 93.81 76 ILE B CA 1
ATOM 7323 C C . ILE B 1 76 ? -29.375 2.311 15.391 1 93.81 76 ILE B C 1
ATOM 7325 O O . ILE B 1 76 ? -29.297 2.828 16.516 1 93.81 76 ILE B O 1
ATOM 7329 N N . TYR B 1 77 ? -29.844 1.143 15.211 1 96 77 TYR B N 1
ATOM 7330 C CA . TYR B 1 77 ? -30.141 0.203 16.281 1 96 77 TYR B CA 1
ATOM 7331 C C . TYR B 1 77 ? -29.188 -0.982 16.266 1 96 77 TYR B C 1
ATOM 7333 O O . TYR B 1 77 ? -28.688 -1.366 15.195 1 96 77 TYR B O 1
ATOM 7341 N N . PHE B 1 78 ? -28.906 -1.455 17.406 1 95.38 78 PHE B N 1
ATOM 7342 C CA . PHE B 1 78 ? -27.969 -2.568 17.547 1 95.38 78 PHE B CA 1
ATOM 7343 C C . PHE B 1 78 ? -28.641 -3.754 18.234 1 95.38 78 PHE B C 1
ATOM 7345 O O . PHE B 1 78 ? -29.406 -3.578 19.172 1 95.38 78 PHE B O 1
ATOM 7352 N N . VAL B 1 79 ? -28.438 -4.973 17.688 1 95.75 79 VAL B N 1
ATOM 7353 C CA . VAL B 1 79 ? -29.016 -6.172 18.281 1 95.75 79 VAL B CA 1
ATOM 7354 C C . VAL B 1 79 ? -28.047 -7.34 18.141 1 95.75 79 VAL B C 1
ATOM 7356 O O . VAL B 1 79 ? -27.375 -7.473 17.109 1 95.75 79 VAL B O 1
ATOM 7359 N N . GLU B 1 80 ? -27.906 -8.102 19.219 1 94.44 80 GLU B N 1
ATOM 7360 C CA . GLU B 1 80 ? -27.156 -9.352 19.125 1 94.44 80 GLU B CA 1
ATOM 7361 C C . GLU B 1 80 ? -28.047 -10.492 18.641 1 94.44 80 GLU B C 1
ATOM 7363 O O . GLU B 1 80 ? -29.219 -10.57 19 1 94.44 80 GLU B O 1
ATOM 7368 N N . GLU B 1 81 ? -27.516 -11.32 17.906 1 91.56 81 GLU B N 1
ATOM 7369 C CA . GLU B 1 81 ? -28.297 -12.398 17.312 1 91.56 81 GLU B CA 1
ATOM 7370 C C . GLU B 1 81 ? -28.938 -13.273 18.375 1 91.56 81 GLU B C 1
ATOM 7372 O O . GLU B 1 81 ? -30.047 -13.797 18.188 1 91.56 81 GLU B O 1
ATOM 7377 N N . ARG B 1 82 ? -28.297 -13.367 19.531 1 90.62 82 ARG B N 1
ATOM 7378 C CA . ARG B 1 82 ? -28.797 -14.242 20.594 1 90.62 82 ARG B CA 1
ATOM 7379 C C . ARG B 1 82 ? -30.047 -13.656 21.234 1 90.62 82 ARG B C 1
ATOM 7381 O O . ARG B 1 82 ? -30.828 -14.383 21.859 1 90.62 82 ARG B O 1
ATOM 7388 N N . GLU B 1 83 ? -30.25 -12.352 21.078 1 92.94 83 GLU B N 1
ATOM 7389 C CA . GLU B 1 83 ? -31.406 -11.688 21.688 1 92.94 83 GLU B CA 1
ATOM 7390 C C . GLU B 1 83 ? -32.688 -12.078 20.969 1 92.94 83 GLU B C 1
ATOM 7392 O O . GLU B 1 83 ? -33.781 -12.008 21.547 1 92.94 83 GLU B O 1
ATOM 7397 N N . GLY B 1 84 ? -32.656 -12.453 19.75 1 91.88 84 GLY B N 1
ATOM 7398 C CA . GLY B 1 84 ? -33.781 -12.992 19.016 1 91.88 84 GLY B CA 1
ATOM 7399 C C . GLY B 1 84 ? -34.688 -11.922 18.438 1 91.88 84 GLY B C 1
ATOM 7400 O O . GLY B 1 84 ? -35.438 -12.172 17.484 1 91.88 84 GLY B O 1
ATOM 7401 N N . GLU B 1 85 ? -34.75 -10.766 19.156 1 94.81 85 GLU B N 1
ATOM 7402 C CA . GLU B 1 85 ? -35.625 -9.695 18.672 1 94.81 85 GLU B CA 1
ATOM 7403 C C . GLU B 1 85 ? -35.031 -8.328 18.969 1 94.81 85 GLU B C 1
ATOM 7405 O O . GLU B 1 85 ? -34.25 -8.172 19.922 1 94.81 85 GLU B O 1
ATOM 7410 N N . VAL B 1 86 ? -35.312 -7.445 18.078 1 95.25 86 VAL B N 1
ATOM 7411 C CA . VAL B 1 86 ? -34.875 -6.066 18.281 1 95.25 86 VAL B CA 1
ATOM 7412 C C . VAL B 1 86 ? -36.094 -5.164 18.453 1 95.25 86 VAL B C 1
ATOM 7414 O O . VAL B 1 86 ? -37.125 -5.344 17.781 1 95.25 86 VAL B O 1
ATOM 7417 N N . VAL B 1 87 ? -36 -4.324 19.438 1 95 87 VAL B N 1
ATOM 7418 C CA . VAL B 1 87 ? -37.094 -3.369 19.703 1 95 87 VAL B CA 1
ATOM 7419 C C . VAL B 1 87 ? -36.719 -2.016 19.094 1 95 87 VAL B C 1
ATOM 7421 O O . VAL B 1 87 ? -35.688 -1.439 19.391 1 95 87 VAL B O 1
ATOM 7424 N N . ILE B 1 88 ? -37.562 -1.543 18.203 1 96 88 ILE B N 1
ATOM 7425 C CA . ILE B 1 88 ? -37.375 -0.254 17.547 1 96 88 ILE B CA 1
ATOM 7426 C C . ILE B 1 88 ? -38.469 0.708 17.984 1 96 88 ILE B C 1
ATOM 7428 O O . ILE B 1 88 ? -39.656 0.365 17.938 1 96 88 ILE B O 1
ATOM 7432 N N . ASP B 1 89 ? -38.062 1.884 18.328 1 95 89 ASP B N 1
ATOM 7433 C CA . ASP B 1 89 ? -39 2.859 18.875 1 95 89 ASP B CA 1
ATOM 7434 C C . ASP B 1 89 ? -39.281 3.963 17.859 1 95 89 ASP B C 1
ATOM 7436 O O . ASP B 1 89 ? -38.375 4.461 17.188 1 95 89 ASP B O 1
ATOM 7440 N N . ILE B 1 90 ? -40.562 4.254 17.75 1 95.56 90 ILE B N 1
ATOM 7441 C CA . ILE B 1 90 ? -41.031 5.379 16.938 1 95.56 90 ILE B CA 1
ATOM 7442 C C . ILE B 1 90 ? -41.562 6.477 17.859 1 95.56 90 ILE B C 1
ATOM 7444 O O . ILE B 1 90 ? -42.344 6.211 18.75 1 95.56 90 ILE B O 1
ATOM 7448 N N . MET B 1 91 ? -41.125 7.617 17.656 1 93 91 MET B N 1
ATOM 7449 C CA . MET B 1 91 ? -41.531 8.719 18.516 1 93 91 MET B CA 1
ATOM 7450 C C . MET B 1 91 ? -42.438 9.695 17.75 1 93 91 MET B C 1
ATOM 7452 O O . MET B 1 91 ? -42.25 9.875 16.531 1 93 91 MET B O 1
ATOM 7456 N N . ARG B 1 92 ? -43.344 10.266 18.422 1 91.88 92 ARG B N 1
ATOM 7457 C CA . ARG B 1 92 ? -44.219 11.305 17.922 1 91.88 92 ARG B CA 1
ATOM 7458 C C . ARG B 1 92 ? -43.812 12.68 18.438 1 91.88 92 ARG B C 1
ATOM 7460 O O . ARG B 1 92 ? -43.625 12.867 19.641 1 91.88 92 ARG B O 1
ATOM 7467 N N . LEU B 1 93 ? -43.531 13.539 17.5 1 89.44 93 LEU B N 1
ATOM 7468 C CA . LEU B 1 93 ? -43.156 14.906 17.844 1 89.44 93 LEU B CA 1
ATOM 7469 C C . LEU B 1 93 ? -44.25 15.883 17.422 1 89.44 93 LEU B C 1
ATOM 7471 O O . LEU B 1 93 ? -44.875 15.719 16.375 1 89.44 93 LEU B O 1
ATOM 7475 N N . GLY B 1 94 ? -44.5 16.891 18.281 1 84.44 94 GLY B N 1
ATOM 7476 C CA . GLY B 1 94 ? -45.5 17.891 17.938 1 84.44 94 GLY B CA 1
ATOM 7477 C C . GLY B 1 94 ? -46.5 18.141 19.062 1 84.44 94 GLY B C 1
ATOM 7478 O O . GLY B 1 94 ? -46.094 18.266 20.219 1 84.44 94 GLY B O 1
ATOM 7479 N N . SER B 1 95 ? -47.812 18.344 18.703 1 78.06 95 SER B N 1
ATOM 7480 C CA . SER B 1 95 ? -48.875 18.719 19.641 1 78.06 95 SER B CA 1
ATOM 7481 C C . SER B 1 95 ? -49.469 17.484 20.312 1 78.06 95 SER B C 1
ATOM 7483 O O . SER B 1 95 ? -50.125 17.594 21.344 1 78.06 95 SER B O 1
ATOM 7485 N N . MET B 1 96 ? -49.281 16.281 19.844 1 83.31 96 MET B N 1
ATOM 7486 C CA . MET B 1 96 ? -49.781 15.016 20.375 1 83.31 96 MET B CA 1
ATOM 7487 C C . MET B 1 96 ? -51.312 14.961 20.344 1 83.31 96 MET B C 1
ATOM 7489 O O . MET B 1 96 ? -51.938 14.312 21.188 1 83.31 96 MET B O 1
ATOM 7493 N N . ARG B 1 97 ? -51.906 15.664 19.438 1 82.69 97 ARG B N 1
ATOM 7494 C CA . ARG B 1 97 ? -53.344 15.688 19.359 1 82.69 97 ARG B CA 1
ATOM 7495 C C . ARG B 1 97 ? -53.844 14.891 18.156 1 82.69 97 ARG B C 1
ATOM 7497 O O . ARG B 1 97 ? -53.219 14.906 17.094 1 82.69 97 ARG B O 1
ATOM 7504 N N . GLY B 1 98 ? -54.906 14.211 18.406 1 86.5 98 GLY B N 1
ATOM 7505 C CA . GLY B 1 98 ? -55.5 13.477 17.312 1 86.5 98 GLY B CA 1
ATOM 7506 C C . GLY B 1 98 ? -54.844 12.133 17.062 1 86.5 98 GLY B C 1
ATOM 7507 O O . GLY B 1 98 ? -53.781 11.828 17.625 1 86.5 98 GLY B O 1
ATOM 7508 N N . ALA B 1 99 ? -55.531 11.359 16.234 1 91.25 99 ALA B N 1
ATOM 7509 C CA . ALA B 1 99 ? -55 10.055 15.867 1 91.25 99 ALA B CA 1
ATOM 7510 C C . ALA B 1 99 ? -54.188 10.141 14.594 1 91.25 99 ALA B C 1
ATOM 7512 O O . ALA B 1 99 ? -54.594 10.766 13.609 1 91.25 99 ALA B O 1
ATOM 7513 N N . VAL B 1 100 ? -52.969 9.648 14.641 1 92.88 100 VAL B N 1
ATOM 7514 C CA . VAL B 1 100 ? -52.062 9.625 13.492 1 92.88 100 VAL B CA 1
ATOM 7515 C C . VAL B 1 100 ? -51.562 8.203 13.258 1 92.88 100 VAL B C 1
ATOM 7517 O O . VAL B 1 100 ? -51.531 7.391 14.18 1 92.88 100 VAL B O 1
ATOM 7520 N N . SER B 1 101 ? -51.312 7.887 12.016 1 93 101 SER B N 1
ATOM 7521 C CA . SER B 1 101 ? -50.844 6.539 11.719 1 93 101 SER B CA 1
ATOM 7522 C C . SER B 1 101 ? -49.719 6.562 10.68 1 93 101 SER B C 1
ATOM 7524 O O . SER B 1 101 ? -49.594 7.52 9.906 1 93 101 SER B O 1
ATOM 7526 N N . VAL B 1 102 ? -48.844 5.52 10.688 1 95.06 102 VAL B N 1
ATOM 7527 C CA . VAL B 1 102 ? -47.75 5.352 9.742 1 95.06 102 VAL B CA 1
ATOM 7528 C C . VAL B 1 102 ? -47.5 3.865 9.484 1 95.06 102 VAL B C 1
ATOM 7530 O O . VAL B 1 102 ? -47.781 3.025 10.344 1 95.06 102 VAL B O 1
ATOM 7533 N N . ARG B 1 103 ? -47.062 3.549 8.328 1 96.38 103 ARG B N 1
ATOM 7534 C CA . ARG B 1 103 ? -46.719 2.18 7.98 1 96.38 103 ARG B CA 1
ATOM 7535 C C . ARG B 1 103 ? -45.188 1.981 8.023 1 96.38 103 ARG B C 1
ATOM 7537 O O . ARG B 1 103 ? -44.438 2.928 7.812 1 96.38 103 ARG B O 1
ATOM 7544 N N . TRP B 1 104 ? -44.812 0.812 8.445 1 96.31 104 TRP B N 1
ATOM 7545 C CA . TRP B 1 104 ? -43.375 0.493 8.461 1 96.31 104 TRP B CA 1
ATOM 7546 C C . TRP B 1 104 ? -43.094 -0.837 7.766 1 96.31 104 TRP B C 1
ATOM 7548 O O . TRP B 1 104 ? -44 -1.698 7.699 1 96.31 104 TRP B O 1
ATOM 7558 N N . LYS B 1 105 ? -41.906 -0.98 7.129 1 96.88 105 LYS B N 1
ATOM 7559 C CA . LYS B 1 105 ? -41.469 -2.205 6.469 1 96.88 105 LYS B CA 1
ATO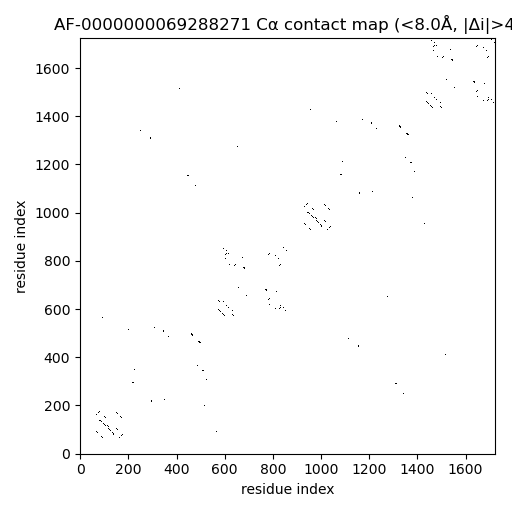M 7560 C C . LYS B 1 105 ? -39.969 -2.383 6.586 1 96.88 105 LYS B C 1
ATOM 7562 O O . LYS B 1 105 ? -39.219 -1.402 6.664 1 96.88 105 LYS B O 1
ATOM 7567 N N . THR B 1 106 ? -39.656 -3.658 6.656 1 96.5 106 THR B N 1
ATOM 7568 C CA . THR B 1 106 ? -38.219 -3.967 6.656 1 96.5 106 THR B CA 1
ATOM 7569 C C . THR B 1 106 ? -37.688 -4.09 5.23 1 96.5 106 THR B C 1
ATOM 7571 O O . THR B 1 106 ? -38.406 -4.555 4.336 1 96.5 106 THR B O 1
ATOM 7574 N N . VAL B 1 107 ? -36.562 -3.574 5.004 1 95.19 107 VAL B N 1
ATOM 7575 C CA . VAL B 1 107 ? -35.906 -3.629 3.697 1 95.19 107 VAL B CA 1
ATOM 7576 C C . VAL B 1 107 ? -34.531 -4.254 3.828 1 95.19 107 VAL B C 1
ATOM 7578 O O . VAL B 1 107 ? -33.812 -3.988 4.793 1 95.19 107 VAL B O 1
ATOM 7581 N N . ASP B 1 108 ? -34.188 -4.98 2.83 1 92.69 108 ASP B N 1
ATOM 7582 C CA . ASP B 1 108 ? -32.906 -5.688 2.846 1 92.69 108 ASP B CA 1
ATOM 7583 C C . ASP B 1 108 ? -31.734 -4.719 2.646 1 92.69 108 ASP B C 1
ATOM 7585 O O . ASP B 1 108 ? -31.844 -3.758 1.88 1 92.69 108 ASP B O 1
ATOM 7589 N N . GLY B 1 109 ? -30.703 -4.844 3.391 1 90 109 GLY B N 1
ATOM 7590 C CA . GLY B 1 109 ? -29.391 -4.258 3.186 1 90 109 GLY B CA 1
ATOM 7591 C C . GLY B 1 109 ? -28.312 -5.293 2.949 1 90 109 GLY B C 1
ATOM 7592 O O . GLY B 1 109 ? -28.453 -6.152 2.076 1 90 109 GLY B O 1
ATOM 7593 N N . SER B 1 110 ? -27.297 -5.227 3.721 1 87.75 110 SER B N 1
ATOM 7594 C CA . SER B 1 110 ? -26.297 -6.289 3.686 1 87.75 110 SER B CA 1
ATOM 7595 C C . SER B 1 110 ? -26.844 -7.57 4.32 1 87.75 110 SER B C 1
ATOM 7597 O O . SER B 1 110 ? -26.406 -8.672 3.967 1 87.75 110 SER B O 1
ATOM 7599 N N . GLY B 1 111 ? -27.734 -7.273 5.293 1 89.88 111 GLY B N 1
ATOM 7600 C CA . GLY B 1 111 ? -28.469 -8.391 5.844 1 89.88 111 GLY B CA 1
ATOM 7601 C C . GLY B 1 111 ? -29.75 -8.703 5.066 1 89.88 111 GLY B C 1
ATOM 7602 O O . GLY B 1 111 ? -30.547 -7.809 4.805 1 89.88 111 GLY B O 1
ATOM 7603 N N . LYS B 1 112 ? -29.891 -9.945 4.754 1 90.69 112 LYS B N 1
ATOM 7604 C CA . LYS B 1 112 ? -31.047 -10.344 3.953 1 90.69 112 LYS B CA 1
ATOM 7605 C C . LYS B 1 112 ? -32.125 -11.008 4.816 1 90.69 112 LYS B C 1
ATOM 7607 O O . LYS B 1 112 ? -31.797 -11.602 5.855 1 90.69 112 LYS B O 1
ATOM 7612 N N . ALA B 1 113 ? -33.344 -10.875 4.281 1 93.62 113 ALA B N 1
ATOM 7613 C CA . ALA B 1 113 ? -34.469 -11.5 4.969 1 93.62 113 ALA B CA 1
ATOM 7614 C C . ALA B 1 113 ? -34.406 -13.023 4.863 1 93.62 113 ALA B C 1
ATOM 7616 O O . ALA B 1 113 ? -34.125 -13.562 3.791 1 93.62 113 ALA B O 1
ATOM 7617 N N . GLY B 1 114 ? -34.625 -13.742 5.984 1 88 114 GLY B N 1
ATOM 7618 C CA . GLY B 1 114 ? -34.562 -15.195 6.004 1 88 114 GLY B CA 1
ATOM 7619 C C . GLY B 1 114 ? -33.25 -15.727 6.566 1 88 114 GLY B C 1
ATOM 7620 O O . GLY B 1 114 ? -33.188 -16.859 7.043 1 88 114 GLY B O 1
ATOM 7621 N N . SER B 1 115 ? -32.25 -14.922 6.41 1 86.94 115 SER B N 1
ATOM 7622 C CA . SER B 1 115 ? -30.938 -15.367 6.902 1 86.94 115 SER B CA 1
ATOM 7623 C C . SER B 1 115 ? -30.578 -14.664 8.203 1 86.94 115 SER B C 1
ATOM 7625 O O . SER B 1 115 ? -30.125 -15.305 9.156 1 86.94 115 SER B O 1
ATOM 7627 N N . ARG B 1 116 ? -30.844 -13.344 8.242 1 89.5 116 ARG B N 1
ATOM 7628 C CA . ARG B 1 116 ? -30.422 -12.594 9.422 1 89.5 116 ARG B CA 1
ATOM 7629 C C . ARG B 1 116 ? -31.625 -12.07 10.195 1 89.5 116 ARG B C 1
ATOM 7631 O O . ARG B 1 116 ? -31.547 -11.82 11.398 1 89.5 116 ARG B O 1
ATOM 7638 N N . TYR B 1 117 ? -32.625 -11.789 9.461 1 93.81 117 TYR B N 1
ATOM 7639 C CA . TYR B 1 117 ? -33.875 -11.305 10.094 1 93.81 117 TYR B CA 1
ATOM 7640 C C . TYR B 1 117 ? -35.094 -11.82 9.367 1 93.81 117 TYR B C 1
ATOM 7642 O O . TYR B 1 117 ? -34.969 -12.477 8.328 1 93.81 117 TYR B O 1
ATOM 7650 N N . SER B 1 118 ? -36.219 -11.625 10.008 1 94.62 118 SER B N 1
ATOM 7651 C CA . SER B 1 118 ? -37.469 -11.984 9.383 1 94.62 118 SER B CA 1
ATOM 7652 C C . SER B 1 118 ? -38.219 -10.758 8.859 1 94.62 118 SER B C 1
ATOM 7654 O O . SER B 1 118 ? -38.438 -9.797 9.602 1 94.62 118 SER B O 1
ATOM 7656 N N . ALA B 1 119 ? -38.469 -10.828 7.594 1 95.25 119 ALA B N 1
ATOM 7657 C CA . ALA B 1 119 ? -39.156 -9.711 6.984 1 95.25 119 ALA B CA 1
ATOM 7658 C C . ALA B 1 119 ? -40.469 -9.43 7.707 1 95.25 119 ALA B C 1
ATOM 7660 O O . ALA B 1 119 ? -41.188 -10.359 8.094 1 95.25 119 ALA B O 1
ATOM 7661 N N . ALA B 1 120 ? -40.688 -8.211 8.016 1 94.94 120 ALA B N 1
ATOM 7662 C CA . ALA B 1 120 ? -41.875 -7.801 8.719 1 94.94 120 ALA B CA 1
ATOM 7663 C C . ALA B 1 120 ? -42.375 -6.445 8.219 1 94.94 120 ALA B C 1
ATOM 7665 O O . ALA B 1 120 ? -41.594 -5.645 7.703 1 94.94 120 ALA B O 1
ATOM 7666 N N . SER B 1 121 ? -43.625 -6.266 8.172 1 95.38 121 SER B N 1
ATOM 7667 C CA . SER B 1 121 ? -44.281 -5.004 7.855 1 95.38 121 SER B CA 1
ATOM 7668 C C . SER B 1 121 ? -45.531 -4.797 8.719 1 95.38 121 SER B C 1
ATOM 7670 O O . SER B 1 121 ? -46.094 -5.758 9.258 1 95.38 121 SER B O 1
ATOM 7672 N N . GLY B 1 122 ? -45.906 -3.557 8.992 1 94.56 122 GLY B N 1
ATOM 7673 C CA . GLY B 1 122 ? -47.062 -3.277 9.82 1 94.56 122 GLY B CA 1
ATOM 7674 C C . GLY B 1 122 ? -47.469 -1.815 9.812 1 94.56 122 GLY B C 1
ATOM 7675 O O . GLY B 1 122 ? -46.844 -0.994 9.148 1 94.56 122 GLY B O 1
ATOM 7676 N N . LYS B 1 123 ? -48.625 -1.562 10.461 1 95.12 123 LYS B N 1
ATOM 7677 C CA . LYS B 1 123 ? -49.125 -0.212 10.656 1 95.12 123 LYS B CA 1
ATOM 7678 C C . LYS B 1 123 ? -49.188 0.153 12.133 1 95.12 123 LYS B C 1
ATOM 7680 O O . LYS B 1 123 ? -49.594 -0.665 12.969 1 95.12 123 LYS B O 1
ATOM 7685 N N . VAL B 1 124 ? -48.688 1.244 12.461 1 94.81 124 VAL B N 1
ATOM 7686 C CA . VAL B 1 124 ? -48.688 1.725 13.844 1 94.81 124 VAL B CA 1
ATOM 7687 C C . VAL B 1 124 ? -49.656 2.891 13.984 1 94.81 124 VAL B C 1
ATOM 7689 O O . VAL B 1 124 ? -49.562 3.863 13.227 1 94.81 124 VAL B O 1
ATOM 7692 N N . LEU B 1 125 ? -50.562 2.756 14.906 1 94.56 125 LEU B N 1
ATOM 7693 C CA . LEU B 1 125 ? -51.562 3.789 15.18 1 94.56 125 LEU B CA 1
ATOM 7694 C C . LEU B 1 125 ? -51.281 4.473 16.516 1 94.56 125 LEU B C 1
ATOM 7696 O O . LEU B 1 125 ? -51.156 3.805 17.547 1 94.56 125 LEU B O 1
ATOM 7700 N N . PHE B 1 126 ? -51.062 5.766 16.453 1 93.5 126 PHE B N 1
ATOM 7701 C CA . PHE B 1 126 ? -50.906 6.578 17.656 1 93.5 126 PHE B CA 1
ATOM 7702 C C . PHE B 1 126 ? -52.219 7.246 18.031 1 93.5 126 PHE B C 1
ATOM 7704 O O . PHE B 1 126 ? -52.781 8 17.234 1 93.5 126 PHE B O 1
ATOM 7711 N N . GLN B 1 127 ? -52.688 6.906 19.219 1 91.44 127 GLN B N 1
ATOM 7712 C CA . GLN B 1 127 ? -53.875 7.586 19.719 1 91.44 127 GLN B CA 1
ATOM 7713 C C . GLN B 1 127 ? -53.5 8.93 20.359 1 91.44 127 GLN B C 1
ATOM 7715 O O . GLN B 1 127 ? -52.344 9.289 20.422 1 91.44 127 GLN B O 1
ATOM 7720 N N . ASP B 1 128 ? -54.562 9.641 20.797 1 87.06 128 ASP B N 1
ATOM 7721 C CA . ASP B 1 128 ? -54.375 10.953 21.406 1 87.06 128 ASP B CA 1
ATOM 7722 C C . ASP B 1 128 ? -53.531 10.859 22.672 1 87.06 128 ASP B C 1
ATOM 7724 O O . ASP B 1 128 ? -53.812 10.023 23.547 1 87.06 128 ASP B O 1
ATOM 7728 N N . GLY B 1 129 ? -52.375 11.508 22.719 1 83.06 129 GLY B N 1
ATOM 7729 C CA . GLY B 1 129 ? -51.562 11.602 23.906 1 83.06 129 GLY B CA 1
ATOM 7730 C C . GLY B 1 129 ? -50.438 10.57 23.938 1 83.06 129 GLY B C 1
ATOM 7731 O O . GLY B 1 129 ? -49.625 10.578 24.859 1 83.06 129 GLY B O 1
ATOM 7732 N N . GLU B 1 130 ? -50.406 9.766 22.953 1 88.81 130 GLU B N 1
ATOM 7733 C CA . GLU B 1 130 ? -49.375 8.742 22.938 1 88.81 130 GLU B CA 1
ATOM 7734 C C . GLU B 1 130 ? -48.062 9.312 22.406 1 88.81 130 GLU B C 1
ATOM 7736 O O . GLU B 1 130 ? -48.031 9.953 21.344 1 88.81 130 GLU B O 1
ATOM 7741 N N . LEU B 1 131 ? -47 9 23.141 1 88.56 131 LEU B N 1
ATOM 7742 C CA . LEU B 1 131 ? -45.719 9.641 22.828 1 88.56 131 LEU B CA 1
ATOM 7743 C C . LEU B 1 131 ? -44.812 8.711 22.016 1 88.56 131 LEU B C 1
ATOM 7745 O O . LEU B 1 131 ? -44 9.172 21.219 1 88.56 131 LEU B O 1
ATOM 7749 N N . MET B 1 132 ? -44.938 7.445 22.25 1 92.12 132 MET B N 1
ATOM 7750 C CA . MET B 1 132 ? -44 6.508 21.641 1 92.12 132 MET B CA 1
ATOM 7751 C C . MET B 1 132 ? -44.625 5.125 21.5 1 92.12 132 MET B C 1
ATOM 7753 O O . MET B 1 132 ? -45.469 4.738 22.312 1 92.12 132 MET B O 1
ATOM 7757 N N . LYS B 1 133 ? -44.25 4.512 20.453 1 93.75 133 LYS B N 1
ATOM 7758 C CA . LYS B 1 133 ? -44.625 3.121 20.234 1 93.75 133 LYS B CA 1
ATOM 7759 C C . LYS B 1 133 ? -43.438 2.285 19.781 1 93.75 133 LYS B C 1
ATOM 7761 O O . LYS B 1 133 ? -42.5 2.807 19.172 1 93.75 133 LYS B O 1
ATOM 7766 N N . SER B 1 134 ? -43.469 1.073 20.172 1 94.75 134 SER B N 1
ATOM 7767 C CA . SER B 1 134 ? -42.375 0.187 19.859 1 94.75 134 SER B CA 1
ATOM 7768 C C . SER B 1 134 ? -42.781 -0.906 18.875 1 94.75 134 SER B C 1
ATOM 7770 O O . SER B 1 134 ? -43.938 -1.367 18.906 1 94.75 134 SER B O 1
ATOM 7772 N N . ILE B 1 135 ? -41.938 -1.23 17.984 1 95.56 135 ILE B N 1
ATOM 7773 C CA . ILE B 1 135 ? -42.125 -2.348 17.062 1 95.56 135 ILE B CA 1
ATOM 7774 C C . ILE B 1 135 ? -41.031 -3.404 17.328 1 95.56 135 ILE B C 1
ATOM 7776 O O . ILE B 1 135 ? -39.906 -3.074 17.688 1 95.56 135 ILE B O 1
ATOM 7780 N N . ASN B 1 136 ? -41.469 -4.625 17.109 1 95.12 136 ASN B N 1
ATOM 7781 C CA . ASN B 1 136 ? -40.531 -5.734 17.297 1 95.12 136 ASN B CA 1
ATOM 7782 C C . ASN B 1 136 ? -40.25 -6.465 15.992 1 95.12 136 ASN B C 1
ATOM 7784 O O . ASN B 1 136 ? -41.156 -6.781 15.242 1 95.12 136 ASN B O 1
ATOM 7788 N N . VAL B 1 137 ? -39.031 -6.602 15.672 1 96.38 137 VAL B N 1
ATOM 7789 C CA . VAL B 1 137 ? -38.594 -7.367 14.516 1 96.38 137 VAL B CA 1
ATOM 7790 C C . VAL B 1 137 ? -37.781 -8.562 14.977 1 96.38 137 VAL B C 1
ATOM 7792 O O . VAL B 1 137 ? -36.844 -8.422 15.781 1 96.38 137 VAL B O 1
ATOM 7795 N N . LYS B 1 138 ? -38.094 -9.695 14.43 1 95.94 138 LYS B N 1
ATOM 7796 C CA . LYS B 1 138 ? -37.406 -10.914 14.82 1 95.94 138 LYS B CA 1
ATOM 7797 C C . LYS B 1 138 ? -36.062 -11.047 14.07 1 95.94 138 LYS B C 1
ATOM 7799 O O . LYS B 1 138 ? -36 -10.75 12.883 1 95.94 138 LYS B O 1
ATOM 7804 N N . VAL B 1 139 ? -35.094 -11.438 14.812 1 94.88 139 VAL B N 1
ATOM 7805 C CA . VAL B 1 139 ? -33.781 -11.68 14.25 1 94.88 139 VAL B CA 1
ATOM 7806 C C . VAL B 1 139 ? -33.438 -13.172 14.305 1 94.88 139 VAL B C 1
ATOM 7808 O O . VAL B 1 139 ? -33.875 -13.867 15.227 1 94.88 139 VAL B O 1
ATOM 7811 N N . VAL B 1 140 ? -32.75 -13.656 13.336 1 92.94 140 VAL B N 1
ATOM 7812 C CA . VAL B 1 140 ? -32.438 -15.078 13.211 1 92.94 140 VAL B CA 1
ATOM 7813 C C . VAL B 1 140 ? -31.062 -15.352 13.828 1 92.94 140 VAL B C 1
ATOM 7815 O O . VAL B 1 140 ? -30.078 -14.688 13.5 1 92.94 140 VAL B O 1
ATOM 7818 N N . ASP B 1 141 ? -31 -16.328 14.703 1 90.44 141 ASP B N 1
ATOM 7819 C CA . ASP B 1 141 ? -29.734 -16.75 15.312 1 90.44 141 ASP B CA 1
ATOM 7820 C C . ASP B 1 141 ? -29.109 -17.906 14.539 1 90.44 141 ASP B C 1
ATOM 7822 O O . ASP B 1 141 ? -29.672 -19 14.492 1 90.44 141 ASP B O 1
ATOM 7826 N N . SER B 1 142 ? -28.094 -17.625 13.891 1 85.38 142 SER B N 1
ATOM 7827 C CA . SER B 1 142 ? -27.359 -18.641 13.141 1 85.38 142 SER B CA 1
ATOM 7828 C C . SER B 1 142 ? -26.094 -19.062 13.867 1 85.38 142 SER B C 1
ATOM 7830 O O . SER B 1 142 ? -25.469 -18.25 14.562 1 85.38 142 SER B O 1
ATOM 7832 N N . GLU B 1 143 ? -25.688 -20.328 13.727 1 85.19 143 GLU B N 1
ATOM 7833 C CA . GLU B 1 143 ? -24.469 -20.844 14.344 1 85.19 143 GLU B CA 1
ATOM 7834 C C . GLU B 1 143 ? -23.25 -20.547 13.477 1 85.19 143 GLU B C 1
ATOM 7836 O O . GLU B 1 143 ? -22.109 -20.641 13.93 1 85.19 143 GLU B O 1
ATOM 7841 N N . LEU B 1 144 ? -23.547 -20.094 12.352 1 87.69 144 LEU B N 1
ATOM 7842 C CA . LEU B 1 144 ? -22.453 -19.797 11.438 1 87.69 144 LEU B CA 1
ATOM 7843 C C . LEU B 1 144 ? -21.953 -18.359 11.609 1 87.69 144 LEU B C 1
ATOM 7845 O O . LEU B 1 144 ? -22.75 -17.453 11.836 1 87.69 144 LEU B O 1
ATOM 7849 N N . TRP B 1 145 ? -20.719 -18.234 11.484 1 91 145 TRP B N 1
ATOM 7850 C CA . TRP B 1 145 ? -20.109 -16.922 11.633 1 91 145 TRP B CA 1
ATOM 7851 C C . TRP B 1 145 ? -20.5 -16 10.484 1 91 145 TRP B C 1
ATOM 7853 O O . TRP B 1 145 ? -20.578 -16.438 9.336 1 91 145 TRP B O 1
ATOM 7863 N N . ALA B 1 146 ? -20.75 -14.758 10.75 1 86.75 146 ALA B N 1
ATOM 7864 C CA . ALA B 1 146 ? -20.969 -13.703 9.766 1 86.75 146 ALA B CA 1
ATOM 7865 C C . ALA B 1 146 ? -20.453 -12.359 10.281 1 86.75 146 ALA B C 1
ATOM 7867 O O . ALA B 1 146 ? -20.375 -12.141 11.492 1 86.75 146 ALA B O 1
ATOM 7868 N N . ALA B 1 147 ? -20.016 -11.523 9.367 1 89.06 147 ALA B N 1
ATOM 7869 C CA . ALA B 1 147 ? -19.672 -10.164 9.766 1 89.06 147 ALA B CA 1
ATOM 7870 C C . ALA B 1 147 ? -20.906 -9.375 10.164 1 89.06 147 ALA B C 1
ATOM 7872 O O . ALA B 1 147 ? -22.031 -9.891 10.07 1 89.06 147 ALA B O 1
ATOM 7873 N N . THR B 1 148 ? -20.688 -8.227 10.711 1 90.25 148 THR B N 1
ATOM 7874 C CA . THR B 1 148 ? -21.828 -7.398 11.102 1 90.25 148 THR B CA 1
ATOM 7875 C C . THR B 1 148 ? -22.594 -6.918 9.875 1 90.25 148 THR B C 1
ATOM 7877 O O . THR B 1 148 ? -22.062 -6.176 9.055 1 90.25 148 THR B O 1
ATOM 7880 N N . LEU B 1 149 ? -23.781 -7.445 9.773 1 92.5 149 LEU B N 1
ATOM 7881 C CA . LEU B 1 149 ? -24.641 -7.074 8.656 1 92.5 149 LEU B CA 1
ATOM 7882 C C . LEU B 1 149 ? -25.797 -6.195 9.133 1 92.5 149 LEU B C 1
ATOM 7884 O O . LEU B 1 149 ? -26.094 -6.148 10.328 1 92.5 149 LEU B O 1
ATOM 7888 N N . GLU B 1 150 ? -26.312 -5.473 8.234 1 94.31 150 GLU B N 1
ATOM 7889 C CA . GLU B 1 150 ? -27.359 -4.527 8.617 1 94.31 150 GLU B CA 1
ATOM 7890 C C . GLU B 1 150 ? -28.547 -4.598 7.66 1 94.31 150 GLU B C 1
ATOM 7892 O O . GLU B 1 150 ? -28.391 -4.984 6.5 1 94.31 150 GLU B O 1
ATOM 7897 N N . PHE B 1 151 ? -29.734 -4.367 8.18 1 94.81 151 PHE B N 1
ATOM 7898 C CA . PHE B 1 151 ? -30.938 -4.18 7.391 1 94.81 151 PHE B CA 1
ATOM 7899 C C . PHE B 1 151 ? -31.625 -2.863 7.746 1 94.81 151 PHE B C 1
ATOM 7901 O O . PHE B 1 151 ? -31.203 -2.174 8.68 1 94.81 151 PHE B O 1
ATOM 7908 N N . LYS B 1 152 ? -32.562 -2.424 6.953 1 94.88 152 LYS B N 1
ATOM 7909 C CA . LYS B 1 152 ? -33.219 -1.126 7.133 1 94.88 152 LYS B CA 1
ATOM 7910 C C . LYS B 1 152 ? -34.688 -1.29 7.445 1 94.88 152 LYS B C 1
ATOM 7912 O O . LYS B 1 152 ? -35.281 -2.324 7.137 1 94.88 152 LYS B O 1
ATOM 7917 N N . VAL B 1 153 ? -35.188 -0.34 8.18 1 96.5 153 VAL B N 1
ATOM 7918 C CA . VAL B 1 153 ? -36.594 -0.203 8.43 1 96.5 153 VAL B CA 1
ATOM 7919 C C . VAL B 1 153 ? -37.094 1.158 7.934 1 96.5 153 VAL B C 1
ATOM 7921 O O . VAL B 1 153 ? -36.469 2.186 8.227 1 96.5 153 VAL B O 1
ATOM 7924 N N . LEU B 1 154 ? -38.125 1.118 7.203 1 95.75 154 LEU B N 1
ATOM 7925 C CA . LEU B 1 154 ? -38.625 2.338 6.57 1 95.75 154 LEU B CA 1
ATOM 7926 C C . LEU B 1 154 ? -40.031 2.66 7.031 1 95.75 154 LEU B C 1
ATOM 7928 O O . LEU B 1 154 ? -40.875 1.763 7.164 1 95.75 154 LEU B O 1
ATOM 7932 N N . LEU B 1 155 ? -40.25 3.959 7.273 1 95.44 155 LEU B N 1
ATOM 7933 C CA . LEU B 1 155 ? -41.594 4.48 7.5 1 95.44 155 LEU B CA 1
ATOM 7934 C C . LEU B 1 155 ? -42.188 5.055 6.215 1 95.44 155 LEU B C 1
ATOM 7936 O O . LEU B 1 155 ? -41.5 5.754 5.473 1 95.44 155 LEU B O 1
ATOM 7940 N N . SER B 1 156 ? -43.438 4.609 5.984 1 93.56 156 SER B N 1
ATOM 7941 C CA . SER B 1 156 ? -44.031 5.098 4.758 1 93.56 156 SER B CA 1
ATOM 7942 C C . SER B 1 156 ? -45.531 5.387 4.965 1 93.56 156 SER B C 1
ATOM 7944 O O . SER B 1 156 ? -46.094 4.996 5.98 1 93.56 156 SER B O 1
ATOM 7946 N N . GLU B 1 157 ? -46.125 6.152 4.18 1 91.81 157 GLU B N 1
ATOM 7947 C CA . GLU B 1 157 ? -47.562 6.465 4.074 1 91.81 157 GLU B CA 1
ATOM 7948 C C . GLU B 1 157 ? -48.094 7.051 5.379 1 91.81 157 GLU B C 1
ATOM 7950 O O . GLU B 1 157 ? -49.031 6.508 5.977 1 91.81 157 GLU B O 1
ATOM 7955 N N . PRO B 1 158 ? -47.531 8.18 5.723 1 93.5 158 PRO B N 1
ATOM 7956 C CA . PRO B 1 158 ? -48.094 8.828 6.914 1 93.5 158 PRO B CA 1
ATOM 7957 C C . PRO B 1 158 ? -49.5 9.352 6.695 1 93.5 158 PRO B C 1
ATOM 7959 O O . PRO B 1 158 ? -49.844 9.844 5.609 1 93.5 158 PRO B O 1
ATOM 7962 N N . GLU B 1 159 ? -50.375 9.117 7.695 1 92.56 159 GLU B N 1
ATOM 7963 C CA . GLU B 1 159 ? -51.75 9.641 7.688 1 92.56 159 GLU B CA 1
ATOM 7964 C C . GLU B 1 159 ? -51.906 10.719 8.75 1 92.56 159 GLU B C 1
ATOM 7966 O O . GLU B 1 159 ? -51.719 10.469 9.938 1 92.56 159 GLU B O 1
ATOM 7971 N N . HIS B 1 160 ? -52.219 11.961 8.453 1 89.06 160 HIS B N 1
ATOM 7972 C CA . HIS B 1 160 ? -52.469 13.117 9.312 1 89.06 160 HIS B CA 1
ATOM 7973 C C . HIS B 1 160 ? -51.188 13.539 10.039 1 89.06 160 HIS B C 1
ATOM 7975 O O . HIS B 1 160 ? -51.25 14.047 11.156 1 89.06 160 HIS B O 1
ATOM 7981 N N . CYS B 1 161 ? -50.031 13.086 9.523 1 89.62 161 CYS B N 1
ATOM 7982 C CA . CYS B 1 161 ? -48.75 13.445 10.078 1 89.62 161 CYS B CA 1
ATOM 7983 C C . CYS B 1 161 ? -47.656 13.453 8.992 1 89.62 161 CYS B C 1
ATOM 7985 O O . CYS B 1 161 ? -47.969 13.203 7.82 1 89.62 161 CYS B O 1
ATOM 7987 N N . GLU B 1 162 ? -46.469 13.875 9.32 1 89.56 162 GLU B N 1
ATOM 7988 C CA . GLU B 1 162 ? -45.312 13.836 8.453 1 89.56 162 GLU B CA 1
ATOM 7989 C C . GLU B 1 162 ? -44.188 12.977 9.055 1 89.56 162 GLU B C 1
ATOM 7991 O O . GLU B 1 162 ? -44.188 12.727 10.266 1 89.56 162 GLU B O 1
ATOM 7996 N N . THR B 1 163 ? -43.438 12.43 8.25 1 91.06 163 THR B N 1
ATOM 7997 C CA . THR B 1 163 ? -42.312 11.656 8.734 1 91.06 163 THR B CA 1
ATOM 7998 C C . THR B 1 163 ? -41.062 12.547 8.898 1 91.06 163 THR B C 1
ATOM 8000 O O . THR B 1 163 ? -41 13.617 8.305 1 91.06 163 THR B O 1
ATOM 8003 N N . GLY B 1 164 ? -40.219 12.086 9.773 1 87.19 164 GLY B N 1
ATOM 8004 C CA . GLY B 1 164 ? -38.969 12.82 9.93 1 87.19 164 GLY B CA 1
ATOM 8005 C C . GLY B 1 164 ? -38.156 12.914 8.641 1 87.19 164 GLY B C 1
ATOM 8006 O O . GLY B 1 164 ? -38.219 12.008 7.809 1 87.19 164 GLY B O 1
ATOM 8007 N N . ARG B 1 165 ? -37.5 13.93 8.484 1 81.75 165 ARG B N 1
ATOM 8008 C CA . ARG B 1 165 ? -36.75 14.156 7.258 1 81.75 165 ARG B CA 1
ATOM 8009 C C . ARG B 1 165 ? -35.625 13.125 7.098 1 81.75 165 ARG B C 1
ATOM 8011 O O . ARG B 1 165 ? -35.438 12.586 6.008 1 81.75 165 ARG B O 1
ATOM 8018 N N . TYR B 1 166 ? -34.938 12.938 8.211 1 84.38 166 TYR B N 1
ATOM 8019 C CA . TYR B 1 166 ? -33.812 12.031 8.133 1 84.38 166 TYR B CA 1
ATOM 8020 C C . TYR B 1 166 ? -34.125 10.695 8.789 1 84.38 166 TYR B C 1
ATOM 8022 O O . TYR B 1 166 ? -33.688 9.641 8.305 1 84.38 166 TYR B O 1
ATOM 8030 N N . LEU B 1 167 ? -34.906 10.688 9.844 1 91.06 167 LEU B N 1
ATOM 8031 C CA . LEU B 1 167 ? -35.125 9.492 10.641 1 91.06 167 LEU B CA 1
ATOM 8032 C C . LEU B 1 167 ? -36.438 8.797 10.219 1 91.06 167 LEU B C 1
ATOM 8034 O O . LEU B 1 167 ? -37.156 8.289 11.062 1 91.06 167 LEU B O 1
ATOM 8038 N N . HIS B 1 168 ? -36.812 8.922 8.953 1 91.94 168 HIS B N 1
ATOM 8039 C CA . HIS B 1 168 ? -37.875 8.086 8.406 1 91.94 168 HIS B CA 1
ATOM 8040 C C . HIS B 1 168 ? -37.375 6.684 8.086 1 91.94 168 HIS B C 1
ATOM 8042 O O . HIS B 1 168 ? -38.188 5.777 7.832 1 91.94 168 HIS B O 1
ATOM 8048 N N . THR B 1 169 ? -36.094 6.617 8.086 1 92.44 169 THR B N 1
ATOM 8049 C CA . THR B 1 169 ? -35.438 5.328 7.91 1 92.44 169 THR B CA 1
ATOM 8050 C C . THR B 1 169 ? -34.406 5.086 9.023 1 92.44 169 THR B C 1
ATOM 8052 O O . THR B 1 169 ? -33.812 6.031 9.547 1 92.44 169 THR B O 1
ATOM 8055 N N . CYS B 1 170 ? -34.312 3.916 9.469 1 94 170 CYS B N 1
ATOM 8056 C CA . CYS B 1 170 ? -33.281 3.557 10.438 1 94 170 CYS B CA 1
ATOM 8057 C C . CYS B 1 170 ? -32.594 2.266 10.031 1 94 170 CYS B C 1
ATOM 8059 O O . CYS B 1 170 ? -33.094 1.497 9.219 1 94 170 CYS B O 1
ATOM 8061 N N . ARG B 1 171 ? -31.438 2.104 10.461 1 94 171 ARG B N 1
ATOM 8062 C CA . ARG B 1 171 ? -30.641 0.914 10.188 1 94 171 ARG B CA 1
ATOM 8063 C C . ARG B 1 171 ? -30.484 0.055 11.438 1 94 171 ARG B C 1
ATOM 8065 O O . ARG B 1 171 ? -30.359 0.581 12.547 1 94 171 ARG B O 1
ATOM 8072 N N . VAL B 1 172 ? -30.547 -1.198 11.219 1 96.19 172 VAL B N 1
ATOM 8073 C CA . VAL B 1 172 ? -30.359 -2.133 12.32 1 96.19 172 VAL B CA 1
ATOM 8074 C C . VAL B 1 172 ? -29.125 -2.986 12.078 1 96.19 172 VAL B C 1
ATOM 8076 O O . VAL B 1 172 ? -29.031 -3.691 11.062 1 96.19 172 VAL B O 1
ATOM 8079 N N . LYS B 1 173 ? -28.156 -2.902 12.961 1 95.19 173 LYS B N 1
ATOM 8080 C CA . LYS B 1 173 ? -26.938 -3.703 12.891 1 95.19 173 LYS B CA 1
ATOM 8081 C C . LYS B 1 173 ? -27.078 -4.988 13.703 1 95.19 173 LYS B C 1
ATOM 8083 O O . LYS B 1 173 ? -27.359 -4.945 14.898 1 95.19 173 LYS B O 1
ATOM 8088 N N . VAL B 1 174 ? -26.922 -6.074 13.078 1 95.06 174 VAL B N 1
ATOM 8089 C CA . VAL B 1 174 ? -26.984 -7.371 13.742 1 95.06 174 VAL B CA 1
ATOM 8090 C C . VAL B 1 174 ? -25.594 -7.84 14.117 1 95.06 174 VAL B C 1
ATOM 8092 O O . VAL B 1 174 ? -24.766 -8.102 13.242 1 95.06 174 VAL B O 1
ATOM 8095 N N . ILE B 1 175 ? -25.344 -7.961 15.367 1 94.12 175 ILE B N 1
ATOM 8096 C CA . ILE B 1 175 ? -24.031 -8.344 15.875 1 94.12 175 ILE B CA 1
ATOM 8097 C C . ILE B 1 175 ? -23.953 -9.859 16.031 1 94.12 175 ILE B C 1
ATOM 8099 O O . ILE B 1 175 ? -24.797 -10.469 16.688 1 94.12 175 ILE B O 1
ATOM 8103 N N . ASP B 1 176 ? -22.969 -10.438 15.367 1 91.56 176 ASP B N 1
ATOM 8104 C CA . ASP B 1 176 ? -22.734 -11.875 15.461 1 91.56 176 ASP B CA 1
ATOM 8105 C C . ASP B 1 176 ? -21.812 -12.203 16.641 1 91.56 176 ASP B C 1
ATOM 8107 O O . ASP B 1 176 ? -20.797 -11.539 16.844 1 91.56 176 ASP B O 1
ATOM 8111 N N . ASP B 1 177 ? -22.203 -13.148 17.438 1 88 177 ASP B N 1
ATOM 8112 C CA . ASP B 1 177 ? -21.406 -13.516 18.609 1 88 177 ASP B CA 1
ATOM 8113 C C . ASP B 1 177 ? -20.531 -14.734 18.328 1 88 177 ASP B C 1
ATOM 8115 O O . ASP B 1 177 ? -19.812 -15.203 19.203 1 88 177 ASP B O 1
ATOM 8119 N N . ASP B 1 178 ? -20.609 -15.195 17.156 1 91.06 178 ASP B N 1
ATOM 8120 C CA . ASP B 1 178 ? -19.781 -16.344 16.797 1 91.06 178 ASP B CA 1
ATOM 8121 C C . ASP B 1 178 ? -18.406 -15.898 16.344 1 91.06 178 ASP B C 1
ATOM 8123 O O . ASP B 1 178 ? -18.203 -14.742 15.969 1 91.06 178 ASP B O 1
ATOM 8127 N N . LEU B 1 179 ? -17.5 -16.828 16.469 1 93.38 179 LEU B N 1
ATOM 8128 C CA . LEU B 1 179 ? -16.125 -16.547 16.094 1 93.38 179 LEU B CA 1
ATOM 8129 C C . LEU B 1 179 ? -15.797 -17.125 14.719 1 93.38 179 LEU B C 1
ATOM 8131 O O . LEU B 1 179 ? -16.438 -18.078 14.273 1 93.38 179 LEU B O 1
ATOM 8135 N N . PHE B 1 180 ? -14.992 -16.438 14.023 1 94.19 180 PHE B N 1
ATOM 8136 C CA . PHE B 1 180 ? -14.477 -16.938 12.758 1 94.19 180 PHE B CA 1
ATOM 8137 C C . PHE B 1 180 ? -13.352 -17.938 12.984 1 94.19 180 PHE B C 1
ATOM 8139 O O . PHE B 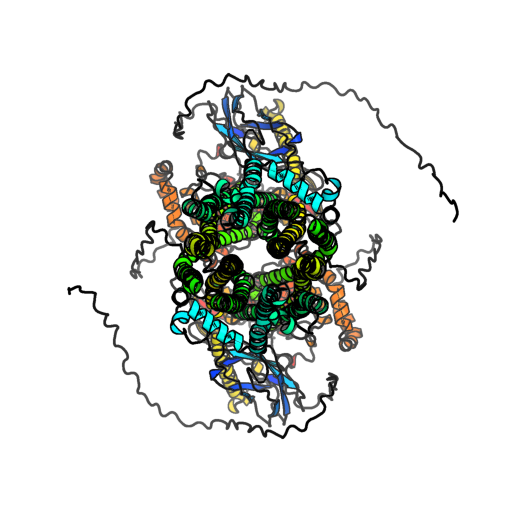1 180 ? -12.422 -17.672 13.758 1 94.19 180 PHE B O 1
ATOM 8146 N N . PRO B 1 181 ? -13.242 -19.062 12.352 1 93.56 181 PRO B N 1
ATOM 8147 C CA . PRO B 1 181 ? -14.219 -19.578 11.383 1 93.56 181 PRO B CA 1
ATOM 8148 C C . PRO B 1 181 ? -15.406 -20.266 12.047 1 93.56 181 PRO B C 1
ATOM 8150 O O . PRO B 1 181 ? -16.516 -20.266 11.5 1 93.56 181 PRO B O 1
ATOM 8153 N N . THR B 1 182 ? -15.156 -20.984 13.117 1 92.69 182 THR B N 1
ATOM 8154 C CA . THR B 1 182 ? -16.203 -21.609 13.93 1 92.69 182 THR B CA 1
ATOM 8155 C C . THR B 1 182 ? -15.883 -21.484 15.414 1 92.69 182 THR B C 1
ATOM 8157 O O . THR B 1 182 ? -14.805 -21.016 15.789 1 92.69 182 THR B O 1
ATOM 8160 N N . ASN B 1 183 ? -16.859 -21.922 16.234 1 92.12 183 ASN B N 1
ATOM 8161 C CA . ASN B 1 183 ? -16.703 -21.766 17.672 1 92.12 183 ASN B CA 1
ATOM 8162 C C . ASN B 1 183 ? -15.945 -22.938 18.281 1 92.12 183 ASN B C 1
ATOM 8164 O O . ASN B 1 183 ? -15.781 -23.016 19.5 1 92.12 183 ASN B O 1
ATOM 8168 N N . LYS B 1 184 ? -15.477 -23.797 17.5 1 92.12 184 LYS B N 1
ATOM 8169 C CA . LYS B 1 184 ? -14.82 -24.984 18.016 1 92.12 184 LYS B CA 1
ATOM 8170 C C . LYS B 1 184 ? -13.586 -24.641 18.844 1 92.12 184 LYS B C 1
ATOM 8172 O O . LYS B 1 184 ? -13.352 -25.219 19.906 1 92.12 184 LYS B O 1
ATOM 8177 N N . TYR B 1 185 ? -12.766 -23.688 18.406 1 93.06 185 TYR B N 1
ATOM 8178 C CA . TYR B 1 185 ? -11.547 -23.266 19.078 1 93.06 185 TYR B CA 1
ATOM 8179 C C . TYR B 1 185 ? -11.727 -21.922 19.766 1 93.06 185 TYR B C 1
ATOM 8181 O O . TYR B 1 185 ? -10.867 -21.047 19.656 1 93.06 185 TYR B O 1
ATOM 8189 N N . LYS B 1 186 ? -12.789 -21.766 20.453 1 92.31 186 LYS B N 1
ATOM 8190 C CA . LYS B 1 186 ? -13.141 -20.484 21.062 1 92.31 186 LYS B CA 1
ATOM 8191 C C . LYS B 1 186 ? -12.094 -20.062 22.094 1 92.31 186 LYS B C 1
ATOM 8193 O O . LYS B 1 186 ? -11.688 -18.906 22.125 1 92.31 186 LYS B O 1
ATOM 8198 N N . GLU B 1 187 ? -11.602 -20.953 22.844 1 90.69 187 GLU B N 1
ATOM 8199 C CA . GLU B 1 187 ? -10.648 -20.641 23.906 1 90.69 187 GLU B CA 1
ATOM 8200 C C . GLU B 1 187 ? -9.328 -20.141 23.344 1 90.69 187 GLU B C 1
ATOM 8202 O O . GLU B 1 187 ? -8.75 -19.172 23.844 1 90.69 187 GLU B O 1
ATOM 8207 N N . GLN B 1 188 ? -8.891 -20.75 22.281 1 92 188 GLN B N 1
ATOM 8208 C CA . GLN B 1 188 ? -7.621 -20.375 21.656 1 92 188 GLN B CA 1
ATOM 8209 C C . GLN B 1 188 ? -7.746 -19.062 20.891 1 92 188 GLN B C 1
ATOM 8211 O O . GLN B 1 188 ? -6.824 -18.234 20.891 1 92 188 GLN B O 1
ATOM 8216 N N . ILE B 1 189 ? -8.844 -18.859 20.266 1 91.69 189 ILE B N 1
ATOM 8217 C CA . ILE B 1 189 ? -9.062 -17.672 19.469 1 91.69 189 ILE B CA 1
ATOM 8218 C C . ILE B 1 189 ? -9.148 -16.438 20.359 1 91.69 189 ILE B C 1
ATOM 8220 O O . ILE B 1 189 ? -8.656 -15.375 20.016 1 91.69 189 ILE B O 1
ATOM 8224 N N . GLU B 1 190 ? -9.711 -16.609 21.531 1 89.81 190 GLU B N 1
ATOM 8225 C CA . GLU B 1 190 ? -9.875 -15.484 22.469 1 89.81 190 GLU B CA 1
ATOM 8226 C C . GLU B 1 190 ? -8.547 -15.07 23.078 1 89.81 190 GLU B C 1
ATOM 8228 O O . GLU B 1 190 ? -8.391 -13.945 23.547 1 89.81 190 GLU B O 1
ATOM 8233 N N . GLN B 1 191 ? -7.59 -15.961 22.953 1 88.75 191 GLN B N 1
ATOM 8234 C CA . GLN B 1 191 ? -6.262 -15.641 23.469 1 88.75 191 GLN B CA 1
ATOM 8235 C C . GLN B 1 191 ? -5.461 -14.82 22.453 1 88.75 191 GLN B C 1
ATOM 8237 O O . GLN B 1 191 ? -4.352 -14.375 22.766 1 88.75 191 GLN B O 1
ATOM 8242 N N . GLY B 1 192 ? -5.984 -14.578 21.359 1 86.31 192 GLY B N 1
ATOM 8243 C CA . GLY B 1 192 ? -5.355 -13.695 20.391 1 86.31 192 GLY B CA 1
ATOM 8244 C C . GLY B 1 192 ? -4.441 -14.422 19.422 1 86.31 192 GLY B C 1
ATOM 8245 O O . GLY B 1 192 ? -4.707 -15.57 19.062 1 86.31 192 GLY B O 1
ATOM 8246 N N . GLU B 1 193 ? -3.406 -13.75 18.984 1 86.12 193 GLU B N 1
ATOM 8247 C CA . GLU B 1 193 ? -2.496 -14.289 17.984 1 86.12 193 GLU B CA 1
ATOM 8248 C C . GLU B 1 193 ? -1.729 -15.492 18.516 1 86.12 193 GLU B C 1
ATOM 8250 O O . GLU B 1 193 ? -1.533 -16.469 17.797 1 86.12 193 GLU B O 1
ATOM 8255 N N . GLU B 1 194 ? -1.342 -15.492 19.781 1 85.88 194 GLU B N 1
ATOM 8256 C CA . GLU B 1 194 ? -0.575 -16.594 20.359 1 85.88 194 GLU B CA 1
ATOM 8257 C C . GLU B 1 194 ? -1.427 -17.844 20.5 1 85.88 194 GLU B C 1
ATOM 8259 O O . GLU B 1 194 ? -0.945 -18.953 20.266 1 85.88 194 GLU B O 1
ATOM 8264 N N . GLY B 1 195 ? -2.668 -17.672 20.828 1 89.62 195 GLY B N 1
ATOM 8265 C CA . GLY B 1 195 ? -3.561 -18.812 20.938 1 89.62 195 GLY B CA 1
ATOM 8266 C C . GLY B 1 195 ? -3.875 -19.453 19.594 1 89.62 195 GLY B C 1
ATOM 8267 O O . GLY B 1 195 ? -3.986 -20.672 19.5 1 89.62 195 GLY B O 1
ATOM 8268 N N . ILE B 1 196 ? -3.949 -18.688 18.594 1 91.12 196 ILE B N 1
ATOM 8269 C CA . ILE B 1 196 ? -4.309 -19.188 17.266 1 91.12 196 ILE B CA 1
ATOM 8270 C C . ILE B 1 196 ? -3.143 -19.969 16.672 1 91.12 196 ILE B C 1
ATOM 8272 O O . ILE B 1 196 ? -3.348 -20.953 15.961 1 91.12 196 ILE B O 1
ATOM 8276 N N . LYS B 1 197 ? -1.917 -19.531 16.984 1 84.5 197 LYS B N 1
ATOM 8277 C CA . LYS B 1 197 ? -0.735 -20.219 16.484 1 84.5 197 LYS B CA 1
ATOM 8278 C C . LYS B 1 197 ? -0.594 -21.609 17.109 1 84.5 197 LYS B C 1
ATOM 8280 O O . LYS B 1 197 ? 0.066 -22.484 16.547 1 84.5 197 LYS B O 1
ATOM 8285 N N . GLU B 1 198 ? -1.323 -21.828 18.234 1 86.12 198 GLU B N 1
ATOM 8286 C CA . GLU B 1 198 ? -1.254 -23.109 18.922 1 86.12 198 GLU B CA 1
ATOM 8287 C C . GLU B 1 198 ? -2.25 -24.109 18.328 1 86.12 198 GLU B C 1
ATOM 8289 O O . GLU B 1 198 ? -2.129 -25.312 18.531 1 86.12 198 GLU B O 1
ATOM 8294 N N . ILE B 1 199 ? -3.158 -23.625 17.562 1 89.75 199 ILE B N 1
ATOM 8295 C CA . ILE B 1 199 ? -4.156 -24.5 16.969 1 89.75 199 ILE B CA 1
ATOM 8296 C C . ILE B 1 199 ? -3.518 -25.344 15.859 1 89.75 199 ILE B C 1
ATOM 8298 O O . ILE B 1 199 ? -2.678 -24.844 15.102 1 89.75 199 ILE B O 1
ATOM 8302 N N . ASN B 1 200 ? -3.939 -26.578 15.844 1 85.38 200 ASN B N 1
ATOM 8303 C CA . ASN B 1 200 ? -3.492 -27.422 14.75 1 85.38 200 ASN B CA 1
ATOM 8304 C C . ASN B 1 200 ? -3.93 -26.875 13.398 1 85.38 200 ASN B C 1
ATOM 8306 O O . ASN B 1 200 ? -5.105 -26.562 13.195 1 85.38 200 ASN B O 1
ATOM 8310 N N . GLY B 1 201 ? -3.018 -26.734 12.484 1 84.06 201 GLY B N 1
ATOM 8311 C CA . GLY B 1 201 ? -3.281 -26.141 11.18 1 84.06 201 GLY B CA 1
ATOM 8312 C C . GLY B 1 201 ? -4.371 -26.875 10.406 1 84.06 201 GLY B C 1
ATOM 8313 O O . GLY B 1 201 ? -5.246 -26.234 9.812 1 84.06 201 GLY B O 1
ATOM 8314 N N . PHE B 1 202 ? -4.406 -28.156 10.461 1 85.44 202 PHE B N 1
ATOM 8315 C CA . PHE B 1 202 ? -5.387 -28.938 9.711 1 85.44 202 PHE B CA 1
ATOM 8316 C C . PHE B 1 202 ? -6.758 -28.859 10.375 1 85.44 202 PHE B C 1
ATOM 8318 O O . PHE B 1 202 ? -7.785 -28.891 9.695 1 85.44 202 PHE B O 1
ATOM 8325 N N . GLY B 1 203 ? -6.688 -28.703 11.625 1 89.31 203 GLY B N 1
ATOM 8326 C CA . GLY B 1 203 ? -7.949 -28.5 12.312 1 89.31 203 GLY B CA 1
ATOM 8327 C C . GLY B 1 203 ? -8.609 -27.172 11.953 1 89.31 203 GLY B C 1
ATOM 8328 O O . GLY B 1 203 ? -9.828 -27.109 11.789 1 89.31 203 GLY B O 1
ATOM 8329 N N . LEU B 1 204 ? -7.762 -26.281 11.812 1 93 204 LEU B N 1
ATOM 8330 C CA . LEU B 1 204 ? -8.273 -24.953 11.461 1 93 204 LEU B CA 1
ATOM 8331 C C . LEU B 1 204 ? -8.805 -24.938 10.031 1 93 204 LEU B C 1
ATOM 8333 O O . LEU B 1 204 ? -9.805 -24.281 9.742 1 93 204 LEU B O 1
ATOM 8337 N N . ILE B 1 205 ? -8.18 -25.656 9.156 1 93.25 205 ILE B N 1
ATOM 8338 C CA . ILE B 1 205 ? -8.633 -25.734 7.77 1 93.25 205 ILE B CA 1
ATOM 8339 C C . ILE B 1 205 ? -9.977 -26.453 7.703 1 93.25 205 ILE B C 1
ATOM 8341 O O . ILE B 1 205 ? -10.852 -26.078 6.918 1 93.25 205 ILE B O 1
ATOM 8345 N N . ARG B 1 206 ? -10.109 -27.469 8.492 1 92.44 206 ARG B N 1
ATOM 8346 C CA . ARG B 1 206 ? -11.375 -28.188 8.531 1 92.44 206 ARG B CA 1
ATOM 8347 C C . ARG B 1 206 ? -12.523 -27.281 8.953 1 92.44 206 ARG B C 1
ATOM 8349 O O . ARG B 1 206 ? -13.609 -27.344 8.375 1 92.44 206 ARG B O 1
ATOM 8356 N N . GLU B 1 207 ? -12.234 -26.484 9.906 1 93.94 207 GLU B N 1
ATOM 8357 C CA . GLU B 1 207 ? -13.266 -25.562 10.359 1 93.94 207 GLU B CA 1
ATOM 8358 C C . GLU B 1 207 ? -13.562 -24.5 9.305 1 93.94 207 GLU B C 1
ATOM 8360 O O . GLU B 1 207 ? -14.711 -24.078 9.156 1 93.94 207 GLU B O 1
ATOM 8365 N N . PHE B 1 208 ? -12.578 -24.078 8.664 1 95 208 PHE B N 1
ATOM 8366 C CA . PHE B 1 208 ? -12.766 -23.109 7.594 1 95 208 PHE B CA 1
ATOM 8367 C C . PHE B 1 208 ? -13.617 -23.703 6.477 1 95 208 PHE B C 1
ATOM 8369 O O . PHE B 1 208 ? -14.516 -23.047 5.957 1 95 208 PHE B O 1
ATOM 8376 N N . LEU B 1 209 ? -13.367 -24.953 6.141 1 93.5 209 LEU B N 1
ATOM 8377 C CA . LEU B 1 209 ? -14.141 -25.625 5.098 1 93.5 209 LEU B CA 1
ATOM 8378 C C . LEU B 1 209 ? -15.586 -25.812 5.531 1 93.5 209 LEU B C 1
ATOM 8380 O O . LEU B 1 209 ? -16.5 -25.703 4.711 1 93.5 209 LEU B O 1
ATOM 8384 N N . THR B 1 210 ? -15.766 -26.047 6.801 1 91.94 210 THR B N 1
ATOM 8385 C CA . THR B 1 210 ? -17.125 -26.188 7.309 1 91.94 210 THR B CA 1
ATOM 8386 C C . THR B 1 210 ? -17.906 -24.891 7.137 1 91.94 210 THR B C 1
ATOM 8388 O O . THR B 1 210 ? -19.094 -24.906 6.801 1 91.94 210 THR B O 1
ATOM 8391 N N . LEU B 1 211 ? -17.234 -23.828 7.289 1 92.81 211 LEU B N 1
ATOM 8392 C CA . LEU B 1 211 ? -17.875 -22.516 7.125 1 92.81 211 LEU B CA 1
ATOM 8393 C C . LEU B 1 211 ? -18.203 -22.25 5.66 1 92.81 211 LEU B C 1
ATOM 8395 O O . LEU B 1 211 ? -19.312 -21.812 5.336 1 92.81 211 LEU B O 1
ATOM 8399 N N . ILE B 1 212 ? -17.266 -22.531 4.766 1 91.06 212 ILE B N 1
ATOM 8400 C CA . ILE B 1 212 ? -17.406 -22.203 3.35 1 91.06 212 ILE B CA 1
ATOM 8401 C C . ILE B 1 212 ? -18.484 -23.078 2.717 1 91.06 212 ILE B C 1
ATOM 8403 O O . ILE B 1 212 ? -19.188 -22.641 1.806 1 91.06 212 ILE B O 1
ATOM 8407 N N . PHE B 1 213 ? -18.672 -24.234 3.209 1 90.56 213 PHE B N 1
ATOM 8408 C CA . PHE B 1 213 ? -19.625 -25.156 2.607 1 90.56 213 PHE B CA 1
ATOM 8409 C C . PHE B 1 213 ? -21.047 -24.812 3.01 1 90.56 213 PHE B C 1
ATOM 8411 O O . PHE B 1 213 ? -22.016 -25.281 2.396 1 90.56 213 PHE B O 1
ATOM 8418 N N . HIS B 1 214 ? -21.172 -23.969 3.939 1 85.19 214 HIS B N 1
ATOM 8419 C CA . HIS B 1 214 ? -22.5 -23.531 4.32 1 85.19 214 HIS B CA 1
ATOM 8420 C C . HIS B 1 214 ? -22.922 -22.281 3.547 1 85.19 214 HIS B C 1
ATOM 8422 O O . HIS B 1 214 ? -24.062 -21.828 3.65 1 85.19 214 HIS B O 1
ATOM 8428 N N . MET B 1 215 ? -22 -21.828 2.77 1 83.44 215 MET B N 1
ATOM 8429 C CA . MET B 1 215 ? -22.344 -20.703 1.901 1 83.44 215 MET B CA 1
ATOM 8430 C C . MET B 1 215 ? -23.219 -21.156 0.739 1 83.44 215 MET B C 1
ATOM 8432 O O . MET B 1 215 ? -23.125 -22.297 0.298 1 83.44 215 MET B O 1
ATOM 8436 N N . ASP B 1 216 ? -23.953 -20.25 0.303 1 77.44 216 ASP B N 1
ATOM 8437 C CA . ASP B 1 216 ? -24.906 -20.609 -0.73 1 77.44 216 ASP B CA 1
ATOM 8438 C C . ASP B 1 216 ? -24.203 -20.984 -2.031 1 77.44 216 ASP B C 1
ATOM 8440 O O . ASP B 1 216 ? -23.422 -20.203 -2.57 1 77.44 216 ASP B O 1
ATOM 8444 N N . GLY B 1 217 ? -24.469 -22.172 -2.451 1 82.31 217 GLY B N 1
ATOM 8445 C CA . GLY B 1 217 ? -24.094 -22.625 -3.781 1 82.31 217 GLY B CA 1
ATOM 8446 C C . GLY B 1 217 ? -22.688 -23.219 -3.842 1 82.31 217 GLY B C 1
ATOM 8447 O O . GLY B 1 217 ? -22.344 -23.891 -4.805 1 82.31 217 GLY B O 1
ATOM 8448 N N . LEU B 1 218 ? -21.859 -23.062 -2.838 1 89.38 218 LEU B N 1
ATOM 8449 C CA . LEU B 1 218 ? -20.484 -23.516 -2.932 1 89.38 218 LEU B CA 1
ATOM 8450 C C . LEU B 1 218 ? -20.375 -25.016 -2.666 1 89.38 218 LEU B C 1
ATOM 8452 O O . LEU B 1 218 ? -19.578 -25.703 -3.293 1 89.38 218 LEU B O 1
ATOM 8456 N N . ALA B 1 219 ? -21.266 -25.5 -1.806 1 90.56 219 ALA B N 1
ATOM 8457 C CA . ALA B 1 219 ? -21.25 -26.938 -1.535 1 90.56 219 ALA B CA 1
ATOM 8458 C C . ALA B 1 219 ? -21.656 -27.734 -2.768 1 90.56 219 ALA B C 1
ATOM 8460 O O . ALA B 1 219 ? -21.031 -28.734 -3.102 1 90.56 219 ALA B O 1
ATOM 8461 N N . ARG B 1 220 ? -22.609 -27.266 -3.459 1 90.94 220 ARG B N 1
ATOM 8462 C CA . ARG B 1 220 ? -23.078 -27.938 -4.66 1 90.94 220 ARG B CA 1
ATOM 8463 C C . ARG B 1 220 ? -22.031 -27.859 -5.773 1 90.94 220 ARG B C 1
ATOM 8465 O O . ARG B 1 220 ? -21.797 -28.844 -6.473 1 90.94 220 ARG B O 1
ATOM 8472 N N . SER B 1 221 ? -21.547 -26.734 -5.867 1 92.62 221 SER B N 1
ATOM 8473 C CA . SER B 1 221 ? -20.531 -26.562 -6.898 1 92.62 221 SER B CA 1
ATOM 8474 C C . SER B 1 221 ? -19.297 -27.406 -6.598 1 92.62 221 SER B C 1
ATOM 8476 O O . SER B 1 221 ? -18.656 -27.938 -7.512 1 92.62 221 SER B O 1
ATOM 8478 N N . THR B 1 222 ? -18.938 -27.562 -5.324 1 92.69 222 THR B N 1
ATOM 8479 C CA . THR B 1 222 ? -17.797 -28.375 -4.938 1 92.69 222 THR B CA 1
ATOM 8480 C C . THR B 1 222 ? -18.062 -29.859 -5.195 1 92.69 222 THR B C 1
ATOM 8482 O O . THR B 1 222 ? -17.188 -30.578 -5.695 1 92.69 222 THR B O 1
ATOM 8485 N N . LEU B 1 223 ? -19.219 -30.297 -4.93 1 91.62 223 LEU B N 1
ATOM 8486 C CA . LEU B 1 223 ? -19.578 -31.688 -5.18 1 91.62 223 LEU B CA 1
ATOM 8487 C C . LEU B 1 223 ? -19.594 -31.984 -6.676 1 91.62 223 LEU B C 1
ATOM 8489 O O . LEU B 1 223 ? -19.094 -33.031 -7.105 1 91.62 223 LEU B O 1
ATOM 8493 N N . LEU B 1 224 ? -20.109 -31.031 -7.363 1 92.69 224 LEU B N 1
ATOM 8494 C CA . LEU B 1 224 ? -20.109 -31.188 -8.812 1 92.69 224 LEU B CA 1
ATOM 8495 C C . LEU B 1 224 ? -18.688 -31.25 -9.359 1 92.69 224 LEU B C 1
ATOM 8497 O O . LEU B 1 224 ? -18.391 -32.094 -10.227 1 92.69 224 LEU B O 1
ATOM 8501 N N . THR B 1 225 ? -17.844 -30.484 -8.82 1 93.12 225 THR B N 1
ATOM 8502 C CA . THR B 1 225 ? -16.469 -30.453 -9.281 1 93.12 225 THR B CA 1
ATOM 8503 C C . THR B 1 225 ? -15.742 -31.734 -8.891 1 93.12 225 THR B C 1
ATOM 8505 O O . THR B 1 225 ? -14.953 -32.281 -9.672 1 93.12 225 THR B O 1
ATOM 8508 N N . LEU B 1 226 ? -16.047 -32.312 -7.734 1 91.5 226 LEU B N 1
ATOM 8509 C CA . LEU B 1 226 ? -15.391 -33.531 -7.277 1 91.5 226 LEU B CA 1
ATOM 8510 C C . LEU B 1 226 ? -15.789 -34.719 -8.141 1 91.5 226 LEU B C 1
ATOM 8512 O O . LEU B 1 226 ? -14.953 -35.594 -8.438 1 91.5 226 LEU B O 1
ATOM 8516 N N . VAL B 1 227 ? -16.984 -34.656 -8.633 1 90.75 227 VAL B N 1
ATOM 8517 C CA . VAL B 1 227 ? -17.469 -35.781 -9.445 1 90.75 227 VAL B CA 1
ATOM 8518 C C . VAL B 1 227 ? -16.984 -35.625 -10.883 1 90.75 227 VAL B C 1
ATOM 8520 O O . VAL B 1 227 ? -16.453 -36.562 -11.469 1 90.75 227 VAL B O 1
ATOM 8523 N N . MET B 1 228 ? -17.031 -34.438 -11.328 1 91 228 MET B N 1
ATOM 8524 C CA . MET B 1 228 ? -16.734 -34.25 -12.75 1 91 228 MET B CA 1
ATOM 8525 C C . MET B 1 228 ? -15.234 -34.219 -13 1 91 228 MET B C 1
ATOM 8527 O O . MET B 1 228 ? -14.781 -34.5 -14.102 1 91 228 MET B O 1
ATOM 8531 N N . ASP B 1 229 ? -14.492 -33.938 -12 1 89.81 229 ASP B N 1
ATOM 8532 C CA . ASP B 1 229 ? -13.047 -34 -12.156 1 89.81 229 ASP B CA 1
ATOM 8533 C C . ASP B 1 229 ? -12.547 -35.406 -12.359 1 89.81 229 ASP B C 1
ATOM 8535 O O . ASP B 1 229 ? -11.453 -35.625 -12.875 1 89.81 229 ASP B O 1
ATOM 8539 N N . GLN B 1 230 ? -13.359 -36.375 -12.016 1 89.44 230 GLN B N 1
ATOM 8540 C CA . GLN B 1 230 ? -12.984 -37.781 -12.195 1 89.44 230 GLN B CA 1
ATOM 8541 C C . GLN B 1 230 ? -13.109 -38.219 -13.656 1 89.44 230 GLN B C 1
ATOM 8543 O O . GLN B 1 230 ? -12.633 -39.281 -14.047 1 89.44 230 GLN B O 1
ATOM 8548 N N . LEU B 1 231 ? -13.633 -37.281 -14.422 1 90.19 231 LEU B N 1
ATOM 8549 C CA . LEU B 1 231 ? -13.711 -37.594 -15.852 1 90.19 231 LEU B CA 1
ATOM 8550 C C . LEU B 1 231 ? -12.32 -37.688 -16.469 1 90.19 231 LEU B C 1
ATOM 8552 O O . LEU B 1 231 ? -12.109 -38.469 -17.406 1 90.19 231 LEU B O 1
ATOM 8556 N N . GLU B 1 232 ? -11.469 -36.906 -15.938 1 88.62 232 GLU B N 1
ATOM 8557 C CA . GLU B 1 232 ? -10.094 -37 -16.422 1 88.62 232 GLU B CA 1
ATOM 8558 C C . GLU B 1 232 ? -9.492 -38.375 -16.062 1 88.62 232 GLU B C 1
ATOM 8560 O O . GLU B 1 232 ? -8.719 -38.938 -16.844 1 88.62 232 GLU B O 1
ATOM 8565 N N . ASN B 1 233 ? -9.859 -38.906 -14.914 1 88.62 233 ASN B N 1
ATOM 8566 C CA . ASN B 1 233 ? -9.391 -40.219 -14.508 1 88.62 233 ASN B CA 1
ATOM 8567 C C . ASN B 1 233 ? -10.07 -41.312 -15.305 1 88.62 233 ASN B C 1
ATOM 8569 O O . ASN B 1 233 ? -9.461 -42.344 -15.602 1 88.62 233 ASN B O 1
ATOM 8573 N N . LEU B 1 234 ? -11.266 -41.031 -15.664 1 87.38 234 LEU B N 1
ATOM 8574 C CA . LEU B 1 234 ? -11.953 -41.969 -16.531 1 87.38 234 LEU B CA 1
ATOM 8575 C C . LEU B 1 234 ? -11.312 -42 -17.922 1 87.38 234 LEU B C 1
ATOM 8577 O O . LEU B 1 234 ? -11.211 -43.062 -18.531 1 87.38 234 LEU B O 1
ATOM 8581 N N . TYR B 1 235 ? -10.922 -40.875 -18.344 1 88.5 235 TYR B N 1
ATOM 8582 C CA . TYR B 1 235 ? -10.227 -40.781 -19.625 1 88.5 235 TYR B CA 1
ATOM 8583 C C . TYR B 1 235 ? -8.922 -41.562 -19.562 1 88.5 235 TYR B C 1
ATOM 8585 O O . TYR B 1 235 ? -8.586 -42.281 -20.516 1 88.5 235 TYR B O 1
ATOM 8593 N N . LEU B 1 236 ? -8.188 -41.375 -18.5 1 84.62 236 LEU B N 1
ATOM 8594 C CA . LEU B 1 236 ? -6.949 -42.125 -18.344 1 84.62 236 LEU B CA 1
ATOM 8595 C C . LEU B 1 236 ? -7.227 -43.625 -18.312 1 84.62 236 LEU B C 1
ATOM 8597 O O . LEU B 1 236 ? -6.492 -44.438 -18.922 1 84.62 236 LEU B O 1
ATOM 8601 N N . PHE B 1 237 ? -8.305 -44.031 -17.672 1 83.25 237 PHE B N 1
ATOM 8602 C CA . PHE B 1 237 ? -8.695 -45.438 -17.609 1 83.25 237 PHE B CA 1
ATOM 8603 C C . PHE B 1 237 ? -9.023 -45.969 -19 1 83.25 237 PHE B C 1
ATOM 8605 O O . PHE B 1 237 ? -8.594 -47.062 -19.375 1 83.25 237 PHE B O 1
ATOM 8612 N N . CYS B 1 238 ? -9.688 -45.188 -19.75 1 83.19 238 CYS B N 1
ATOM 8613 C CA . CYS B 1 238 ? -10.078 -45.594 -21.094 1 83.19 238 CYS B CA 1
ATOM 8614 C C . CYS B 1 238 ? -8.867 -45.719 -22.016 1 83.19 238 CYS B C 1
ATOM 8616 O O . CYS B 1 238 ? -8.773 -46.625 -22.812 1 83.19 238 CYS B O 1
ATOM 8618 N N . THR B 1 239 ? -8.008 -44.75 -21.875 1 82.75 239 THR B N 1
ATOM 8619 C CA . THR B 1 239 ? -6.844 -44.781 -22.75 1 82.75 239 THR B CA 1
ATOM 8620 C C . THR B 1 239 ? -5.926 -45.969 -22.406 1 82.75 239 THR B C 1
ATOM 8622 O O . THR B 1 239 ? -5.336 -46.562 -23.297 1 82.75 239 THR B O 1
ATOM 8625 N N . LEU B 1 240 ? -5.777 -46.281 -21.141 1 78.06 240 LEU B N 1
ATOM 8626 C CA . LEU B 1 240 ? -4.961 -47.438 -20.75 1 78.06 240 LEU B CA 1
ATOM 8627 C C . LEU B 1 240 ? -5.605 -48.719 -21.188 1 78.06 240 LEU B C 1
ATOM 8629 O O . LEU B 1 240 ? -4.922 -49.625 -21.672 1 78.06 240 LEU B O 1
ATOM 8633 N N . SER B 1 241 ? -6.918 -48.812 -21.078 1 78.31 241 SER B N 1
ATOM 8634 C CA . SER B 1 241 ? -7.633 -50.031 -21.5 1 78.31 241 SER B CA 1
ATOM 8635 C C . SER B 1 241 ? -7.574 -50.188 -23.016 1 78.31 241 SER B C 1
ATOM 8637 O O . SER B 1 241 ? -7.469 -51.312 -23.516 1 78.31 241 SER B O 1
ATOM 8639 N N . ALA B 1 242 ? -7.633 -49.062 -23.625 1 80.19 242 ALA B N 1
ATOM 8640 C CA . ALA B 1 242 ? -7.527 -49.094 -25.078 1 80.19 242 ALA B CA 1
ATOM 8641 C C . ALA B 1 242 ? -6.141 -49.562 -25.516 1 80.19 242 ALA B C 1
ATOM 8643 O O . ALA B 1 242 ? -6 -50.25 -26.516 1 80.19 242 ALA B O 1
ATOM 8644 N N . GLY B 1 243 ? -5.129 -49.125 -24.812 1 77.38 243 GLY B N 1
ATOM 8645 C CA . GLY B 1 243 ? -3.777 -49.594 -25.109 1 77.38 243 GLY B CA 1
ATOM 8646 C C . GLY B 1 243 ? -3.602 -51.094 -24.953 1 77.38 243 GLY B C 1
ATOM 8647 O O . GLY B 1 243 ? -2.982 -51.719 -25.812 1 77.38 243 GLY B O 1
ATOM 8648 N N . ILE B 1 244 ? -4.203 -51.688 -23.969 1 74.75 244 ILE B N 1
ATOM 8649 C CA . ILE B 1 244 ? -4.121 -53.125 -23.734 1 74.75 244 ILE B CA 1
ATOM 8650 C C . ILE B 1 244 ? -4.914 -53.875 -24.812 1 74.75 244 ILE B C 1
ATOM 8652 O O . ILE B 1 244 ? -4.457 -54.906 -25.344 1 74.75 244 ILE B O 1
ATOM 8656 N N . TYR B 1 245 ? -6.023 -53.312 -25.062 1 77.25 245 TYR B N 1
ATOM 8657 C CA . TYR B 1 245 ? -6.867 -53.938 -26.094 1 77.25 245 TYR B CA 1
ATOM 8658 C C . TYR B 1 245 ? -6.172 -53.906 -27.453 1 77.25 245 TYR B C 1
ATOM 8660 O O . TYR B 1 245 ? -6.289 -54.875 -28.219 1 77.25 245 TYR B O 1
ATOM 8668 N N . MET B 1 246 ? -5.52 -52.906 -27.703 1 80.88 246 MET B N 1
ATOM 8669 C CA . MET B 1 246 ? -4.812 -52.781 -28.969 1 80.88 246 MET B CA 1
ATOM 8670 C C . MET B 1 246 ? -3.713 -53.844 -29.094 1 80.88 246 MET B C 1
ATOM 8672 O O . MET B 1 246 ? -3.562 -54.469 -30.141 1 80.88 246 MET B O 1
ATOM 8676 N N . VAL B 1 247 ? -3.014 -54.094 -28.062 1 74.19 247 VAL B N 1
ATOM 8677 C CA . VAL B 1 247 ? -1.867 -55 -28.109 1 74.19 247 VAL B CA 1
ATOM 8678 C C . VAL B 1 247 ? -2.346 -56.469 -28.047 1 74.19 247 VAL B C 1
ATOM 8680 O O . VAL B 1 247 ? -1.856 -57.312 -28.797 1 74.19 247 VAL B O 1
ATOM 8683 N N . ASP B 1 248 ? -3.359 -56.75 -27.281 1 73.19 248 ASP B N 1
ATOM 8684 C CA . ASP B 1 248 ? -3.762 -58.125 -27.016 1 73.19 248 ASP B CA 1
ATOM 8685 C C . ASP B 1 248 ? -4.723 -58.625 -28.094 1 73.19 248 ASP B C 1
ATOM 8687 O O . ASP B 1 248 ? -4.754 -59.812 -28.406 1 73.19 248 ASP B O 1
ATOM 8691 N N . THR B 1 249 ? -5.422 -57.719 -28.609 1 77.31 249 THR B N 1
ATOM 8692 C CA . THR B 1 249 ? -6.488 -58.188 -29.484 1 77.31 249 THR B CA 1
ATOM 8693 C C . THR B 1 249 ? -6.285 -57.719 -30.906 1 77.31 249 THR B C 1
ATOM 8695 O O . THR B 1 249 ? -6.336 -58.5 -31.859 1 77.31 249 THR B O 1
ATOM 8698 N N . VAL B 1 250 ? -5.98 -56.5 -31.031 1 80 250 VAL B N 1
ATOM 8699 C CA . VAL B 1 250 ? -5.969 -55.938 -32.375 1 80 250 VAL B CA 1
ATOM 8700 C C . VAL B 1 250 ? -4.707 -56.375 -33.125 1 80 250 VAL B C 1
ATOM 8702 O O . VAL B 1 250 ? -4.766 -56.781 -34.281 1 80 250 VAL B O 1
ATOM 8705 N N . PHE B 1 251 ? -3.561 -56.5 -32.406 1 78.12 251 PHE B N 1
ATOM 8706 C CA . PHE B 1 251 ? -2.311 -56.781 -33.094 1 78.12 251 PHE B CA 1
ATOM 8707 C C . PHE B 1 251 ? -1.953 -58.25 -33 1 78.12 251 PHE B C 1
ATOM 8709 O O . PHE B 1 251 ? -0.99 -58.719 -33.594 1 78.12 251 PHE B O 1
ATOM 8716 N N . ASN B 1 252 ? -2.721 -58.969 -32.156 1 73.81 252 ASN B N 1
ATOM 8717 C CA . ASN B 1 252 ? -2.5 -60.406 -32.094 1 73.81 252 ASN B CA 1
ATOM 8718 C C . ASN B 1 252 ? -3.25 -61.156 -33.188 1 73.81 252 ASN B C 1
ATOM 8720 O O . ASN B 1 252 ? -4.438 -61.438 -33.062 1 73.81 252 ASN B O 1
ATOM 8724 N N . THR B 1 253 ? -2.564 -61.375 -34.344 1 71.56 253 THR B N 1
ATOM 8725 C CA . THR B 1 253 ? -3.215 -62 -35.5 1 71.56 253 THR B CA 1
ATOM 8726 C C . THR B 1 253 ? -3.148 -63.5 -35.438 1 71.56 253 THR B C 1
ATOM 8728 O O . THR B 1 253 ? -3.789 -64.188 -36.25 1 71.56 253 THR B O 1
ATOM 8731 N N . THR B 1 254 ? -2.383 -64 -34.625 1 66.31 254 THR B N 1
ATOM 8732 C CA . THR B 1 254 ? -2.17 -65.438 -34.688 1 66.31 254 THR B CA 1
ATOM 8733 C C . THR B 1 254 ? -3.252 -66.188 -33.906 1 66.31 254 THR B C 1
ATOM 8735 O O . THR B 1 254 ? -3.559 -67.375 -34.219 1 66.31 254 THR B O 1
ATOM 8738 N N . ASP B 1 255 ? -3.686 -65.562 -32.938 1 64.69 255 ASP B N 1
ATOM 8739 C CA . ASP B 1 255 ? -4.598 -66.312 -32.062 1 64.69 255 ASP B CA 1
ATOM 8740 C C . ASP B 1 255 ? -6.039 -66.188 -32.562 1 64.69 255 ASP B C 1
ATOM 8742 O O . ASP B 1 255 ? -6.496 -65.125 -32.875 1 64.69 255 ASP B O 1
ATOM 8746 N N . GLU B 1 256 ? -6.648 -67.25 -33.062 1 65.5 256 GLU B N 1
ATOM 8747 C CA . GLU B 1 256 ? -8.031 -67.312 -33.5 1 65.5 256 GLU B CA 1
ATOM 8748 C C . GLU B 1 256 ? -8.969 -66.625 -32.531 1 65.5 256 GLU B C 1
ATOM 8750 O O . GLU B 1 256 ? -9.969 -66.062 -32.906 1 65.5 256 GLU B O 1
ATOM 8755 N N . GLU B 1 257 ? -8.656 -66.688 -31.297 1 66.06 257 GLU B N 1
ATOM 8756 C CA . GLU B 1 257 ? -9.523 -66.125 -30.281 1 66.06 257 GLU B CA 1
ATOM 8757 C C . GLU B 1 257 ? -9.5 -64.625 -30.359 1 66.06 257 GLU B C 1
ATOM 8759 O O . GLU B 1 257 ? -10.492 -63.938 -30.016 1 66.06 257 GLU B O 1
ATOM 8764 N N . SER B 1 258 ? -8.523 -64.062 -30.859 1 68.12 258 SER B N 1
ATOM 8765 C CA . SER B 1 258 ? -8.375 -62.625 -30.938 1 68.12 258 SER B CA 1
ATOM 8766 C C . SER B 1 258 ? -9.312 -62.031 -32 1 68.12 258 SER B C 1
ATOM 8768 O O . SER B 1 258 ? -9.797 -60.906 -31.844 1 68.12 258 SER B O 1
ATOM 8770 N N . VAL B 1 259 ? -9.562 -62.812 -32.938 1 69.06 259 VAL B N 1
ATOM 8771 C CA . VAL B 1 259 ? -10.453 -62.312 -34 1 69.06 259 VAL B CA 1
ATOM 8772 C C . VAL B 1 259 ? -11.867 -62.188 -33.438 1 69.06 259 VAL B C 1
ATOM 8774 O O . VAL B 1 259 ? -12.57 -61.219 -33.781 1 69.06 259 VAL B O 1
ATOM 8777 N N . ASN B 1 260 ? -12.211 -63.062 -32.531 1 67.44 260 ASN B N 1
ATOM 8778 C CA . ASN B 1 260 ? -13.562 -63 -31.969 1 67.44 260 ASN B CA 1
ATOM 8779 C C . ASN B 1 260 ? -13.68 -61.875 -30.953 1 67.44 260 ASN B C 1
ATOM 8781 O O . ASN B 1 260 ? -14.781 -61.375 -30.703 1 67.44 260 ASN B O 1
ATOM 8785 N N . SER B 1 261 ? -12.578 -61.469 -30.484 1 72 261 SER B N 1
ATOM 8786 C CA . SER B 1 261 ? -12.633 -60.438 -29.438 1 72 261 SER B CA 1
ATOM 8787 C C . SER B 1 261 ? -12.484 -59.062 -30.031 1 72 261 SER B C 1
ATOM 8789 O O . SER B 1 261 ? -12.477 -58.062 -29.281 1 72 261 SER B O 1
ATOM 8791 N N . LEU B 1 262 ? -12.398 -58.969 -31.312 1 78.94 262 LEU B N 1
ATOM 8792 C CA . LEU B 1 262 ? -12.289 -57.656 -31.969 1 78.94 262 LEU B CA 1
ATOM 8793 C C . LEU B 1 262 ? -13.633 -56.938 -31.969 1 78.94 262 LEU B C 1
ATOM 8795 O O . LEU B 1 262 ? -14.688 -57.562 -32.125 1 78.94 262 LEU B O 1
ATOM 8799 N N . LEU B 1 263 ? -13.523 -55.719 -31.656 1 72.31 263 LEU B N 1
ATOM 8800 C CA . LEU B 1 263 ? -14.719 -54.875 -31.75 1 72.31 263 LEU B CA 1
ATOM 8801 C C . LEU B 1 263 ? -15.227 -54.812 -33.188 1 72.31 263 LEU B C 1
ATOM 8803 O O . LEU B 1 263 ? -14.477 -54.469 -34.094 1 72.31 263 LEU B O 1
ATOM 8807 N N . TRP B 1 264 ? -16.375 -55.469 -33.562 1 72.25 264 TRP B N 1
ATOM 8808 C CA . TRP B 1 264 ? -17.125 -55.5 -34.781 1 72.25 264 TRP B CA 1
ATOM 8809 C C . TRP B 1 264 ? -16.562 -56.531 -35.75 1 72.25 264 TRP B C 1
ATOM 8811 O O . TRP B 1 264 ? -16.781 -56.469 -36.969 1 72.25 264 TRP B O 1
ATOM 8821 N N . HIS B 1 265 ? -15.602 -57.375 -35.344 1 75.31 265 HIS B N 1
ATOM 8822 C CA . HIS B 1 265 ? -15.055 -58.5 -36.094 1 75.31 265 HIS B CA 1
ATOM 8823 C C . HIS B 1 265 ? -14.273 -58.031 -37.312 1 75.31 265 HIS B C 1
ATOM 8825 O O . HIS B 1 265 ? -14.195 -58.75 -38.344 1 75.31 265 HIS B O 1
ATOM 8831 N N . ASP B 1 266 ? -14.078 -56.625 -37.312 1 80.06 266 ASP B N 1
ATOM 8832 C CA . ASP B 1 266 ? -13.242 -56.031 -38.344 1 80.06 266 ASP B CA 1
ATOM 8833 C C . ASP B 1 266 ? -12.086 -55.25 -37.719 1 80.06 266 ASP B C 1
ATOM 8835 O O . ASP B 1 266 ? -12.289 -54.406 -36.844 1 80.06 266 ASP B O 1
ATOM 8839 N N . ARG B 1 267 ? -10.984 -55.531 -38.156 1 83.12 267 ARG B N 1
ATOM 8840 C CA . ARG B 1 267 ? -9.789 -54.938 -37.594 1 83.12 267 ARG B CA 1
ATOM 8841 C C . ARG B 1 267 ? -9.672 -53.438 -37.969 1 83.12 267 ARG B C 1
ATOM 8843 O O . ARG B 1 267 ? -9.258 -52.625 -37.156 1 83.12 267 ARG B O 1
ATOM 8850 N N . ASP B 1 268 ? -10.078 -53.094 -39.156 1 79.69 268 ASP B N 1
ATOM 8851 C CA . ASP B 1 268 ? -9.953 -51.688 -39.594 1 79.69 268 ASP B CA 1
ATOM 8852 C C . ASP B 1 268 ? -10.938 -50.781 -38.875 1 79.69 268 ASP B C 1
ATOM 8854 O O . ASP B 1 268 ? -10.586 -49.688 -38.469 1 79.69 268 ASP B O 1
ATOM 8858 N N . LYS B 1 269 ? -12.039 -51.312 -38.688 1 84.94 269 LYS B N 1
ATOM 8859 C CA . LYS B 1 269 ? -13.023 -50.531 -37.969 1 84.94 269 LYS B CA 1
ATOM 8860 C C . LYS B 1 269 ? -12.664 -50.406 -36.5 1 84.94 269 LYS B C 1
ATOM 8862 O O . LYS B 1 269 ? -12.922 -49.375 -35.875 1 84.94 269 LYS B O 1
ATOM 8867 N N . THR B 1 270 ? -12.055 -51.375 -36 1 86.5 270 THR B N 1
ATOM 8868 C CA . THR B 1 270 ? -11.641 -51.344 -34.594 1 86.5 270 THR B CA 1
ATOM 8869 C C . THR B 1 270 ? -10.523 -50.312 -34.375 1 86.5 270 THR B C 1
ATOM 8871 O O . THR B 1 270 ? -10.477 -49.656 -33.344 1 86.5 270 THR B O 1
ATOM 8874 N N . VAL B 1 271 ? -9.711 -50.188 -35.375 1 85.5 271 VAL B N 1
ATOM 8875 C CA . VAL B 1 271 ? -8.609 -49.219 -35.25 1 85.5 271 VAL B CA 1
ATOM 8876 C C . VAL B 1 271 ? -9.164 -47.812 -35.312 1 85.5 271 VAL B C 1
ATOM 8878 O O . VAL B 1 271 ? -8.656 -46.906 -34.625 1 85.5 271 VAL B O 1
ATOM 8881 N N . LEU B 1 272 ? -10.203 -47.625 -36.062 1 86.12 272 LEU B N 1
ATOM 8882 C CA . LEU B 1 272 ? -10.828 -46.312 -36.125 1 86.12 272 LEU B CA 1
ATOM 8883 C C . LEU B 1 272 ? -11.469 -45.969 -34.812 1 86.12 272 LEU B C 1
ATOM 8885 O O . LEU B 1 272 ? -11.406 -44.812 -34.375 1 86.12 272 LEU B O 1
ATOM 8889 N N . VAL B 1 273 ? -12.016 -46.938 -34.156 1 85.94 273 VAL B N 1
ATOM 8890 C CA . VAL B 1 273 ? -12.648 -46.719 -32.844 1 85.94 273 VAL B CA 1
ATOM 8891 C C . VAL B 1 273 ? -11.578 -46.438 -31.797 1 85.94 273 VAL B C 1
ATOM 8893 O O . VAL B 1 273 ? -11.773 -45.594 -30.906 1 85.94 273 VAL B O 1
ATOM 8896 N N . LEU B 1 274 ? -10.508 -47.031 -31.938 1 85.38 274 LEU B N 1
ATOM 8897 C CA . LEU B 1 274 ? -9.414 -46.812 -30.984 1 85.38 274 LEU B CA 1
ATOM 8898 C C . LEU B 1 274 ? -8.859 -45.375 -31.141 1 85.38 274 LEU B C 1
ATOM 8900 O O . LEU B 1 274 ? -8.531 -44.75 -30.141 1 85.38 274 LEU B O 1
ATOM 8904 N N . GLY B 1 275 ? -8.781 -44.969 -32.375 1 84.12 275 GLY B N 1
ATOM 8905 C CA . GLY B 1 275 ? -8.367 -43.594 -32.562 1 84.12 275 GLY B CA 1
ATOM 8906 C C . GLY B 1 275 ? -9.359 -42.562 -32.031 1 84.12 275 GLY B C 1
ATOM 8907 O O . GLY B 1 275 ? -8.961 -41.562 -31.422 1 84.12 275 GLY B O 1
ATOM 8908 N N . ALA B 1 276 ? -10.594 -42.906 -32.094 1 86.12 276 ALA B N 1
ATOM 8909 C CA . ALA B 1 276 ? -11.641 -42 -31.609 1 86.12 276 ALA B CA 1
ATOM 8910 C C . ALA B 1 276 ? -11.656 -41.938 -30.078 1 86.12 276 ALA B C 1
ATOM 8912 O O . ALA B 1 276 ? -12.016 -40.906 -29.5 1 86.12 276 ALA B O 1
ATOM 8913 N N . VAL B 1 277 ? -11.234 -43 -29.438 1 86.88 277 VAL B N 1
ATOM 8914 C CA . VAL B 1 277 ? -11.211 -43.062 -27.984 1 86.88 277 VAL B CA 1
ATOM 8915 C C . VAL B 1 277 ? -10.18 -42.062 -27.438 1 86.88 277 VAL B C 1
ATOM 8917 O O . VAL B 1 277 ? -10.336 -41.531 -26.344 1 86.88 277 VAL B O 1
ATOM 8920 N N . TYR B 1 278 ? -9.25 -41.719 -28.219 1 85.75 278 TYR B N 1
ATOM 8921 C CA . TYR B 1 278 ? -8.227 -40.781 -27.781 1 85.75 278 TYR B CA 1
ATOM 8922 C C . TYR B 1 278 ? -8.68 -39.344 -28.016 1 85.75 278 TYR B C 1
ATOM 8924 O O . TYR B 1 278 ? -8.281 -38.406 -27.297 1 85.75 278 TYR B O 1
ATOM 8932 N N . ILE B 1 279 ? -9.578 -39.125 -28.938 1 87.75 279 ILE B N 1
ATOM 8933 C CA . ILE B 1 279 ? -9.883 -37.75 -29.344 1 87.75 279 ILE B CA 1
ATOM 8934 C C . ILE B 1 279 ? -11.195 -37.281 -28.719 1 87.75 279 ILE B C 1
ATOM 8936 O O . ILE B 1 279 ? -11.266 -36.219 -28.141 1 87.75 279 ILE B O 1
ATOM 8940 N N . VAL B 1 280 ? -12.188 -38.125 -28.656 1 87.44 280 VAL B N 1
ATOM 8941 C CA . VAL B 1 280 ? -13.555 -37.719 -28.359 1 87.44 280 VAL B CA 1
ATOM 8942 C C . VAL B 1 280 ? -13.656 -37.312 -26.891 1 87.44 280 VAL B C 1
ATOM 8944 O O . VAL B 1 280 ? -14.266 -36.281 -26.562 1 87.44 280 VAL B O 1
ATOM 8947 N N . PRO B 1 281 ? -13.031 -37.969 -25.969 1 88.88 281 PRO B N 1
ATOM 8948 C CA . PRO B 1 281 ? -13.156 -37.562 -24.578 1 88.88 281 PRO B CA 1
ATOM 8949 C C . PRO B 1 281 ? -12.523 -36.188 -24.312 1 88.88 281 PRO B C 1
ATOM 8951 O O . PRO B 1 281 ? -12.859 -35.531 -23.312 1 88.88 281 PRO B O 1
ATOM 8954 N N . MET B 1 282 ? -11.656 -35.781 -25.156 1 89.06 282 MET B N 1
ATOM 8955 C CA . MET B 1 282 ? -11 -34.469 -24.969 1 89.06 282 MET B CA 1
ATOM 8956 C C . MET B 1 282 ? -11.992 -33.344 -25.125 1 89.06 282 MET B C 1
ATOM 8958 O O . MET B 1 282 ? -11.836 -32.281 -24.5 1 89.06 282 MET B O 1
ATOM 8962 N N . LEU B 1 283 ? -13.016 -33.562 -25.922 1 89.81 283 LEU B N 1
ATOM 8963 C CA . LEU B 1 283 ? -14.055 -32.562 -26.078 1 89.81 283 LEU B CA 1
ATOM 8964 C C . LEU B 1 283 ? -14.836 -32.375 -24.781 1 89.81 283 LEU B C 1
ATOM 8966 O O . LEU B 1 283 ? -15.125 -31.234 -24.391 1 89.81 283 LEU B O 1
ATOM 8970 N N . VAL B 1 284 ? -15.117 -33.5 -24.156 1 91.25 284 VAL B N 1
ATOM 8971 C CA . VAL B 1 284 ? -15.875 -33.438 -22.922 1 91.25 284 VAL B CA 1
ATOM 8972 C C . VAL B 1 284 ? -15.016 -32.844 -21.812 1 91.25 284 VAL B C 1
ATOM 8974 O O . VAL B 1 284 ? -15.508 -32.062 -20.984 1 91.25 284 VAL B O 1
ATOM 8977 N N . LEU B 1 285 ? -13.758 -33.188 -21.844 1 92.88 285 LEU B N 1
ATOM 8978 C CA . LEU B 1 285 ? -12.867 -32.656 -20.812 1 92.88 285 LEU B CA 1
ATOM 8979 C C . LEU B 1 285 ? -12.672 -31.156 -20.984 1 92.88 285 LEU B C 1
ATOM 8981 O O . LEU B 1 285 ? -12.633 -30.422 -20 1 92.88 285 LEU B O 1
ATOM 8985 N N . HIS B 1 286 ? -12.555 -30.75 -22.188 1 92 286 HIS B N 1
ATOM 8986 C CA . HIS B 1 286 ? -12.398 -29.328 -22.453 1 92 286 HIS B CA 1
ATOM 8987 C C . HIS B 1 286 ? -13.648 -28.547 -22.062 1 92 286 HIS B C 1
ATOM 8989 O O . HIS B 1 286 ? -13.555 -27.5 -21.438 1 92 286 HIS B O 1
ATOM 8995 N N . ALA B 1 287 ? -14.805 -29.062 -22.391 1 92.44 287 ALA B N 1
ATOM 8996 C CA . ALA B 1 287 ? -16.062 -28.422 -22.016 1 92.44 287 ALA B CA 1
ATOM 8997 C C . ALA B 1 287 ? -16.219 -28.344 -20.5 1 92.44 287 ALA B C 1
ATOM 8999 O O . ALA B 1 287 ? -16.656 -27.328 -19.969 1 92.44 287 ALA B O 1
ATOM 9000 N N . TRP B 1 288 ? -15.836 -29.406 -19.859 1 91.81 288 TRP B N 1
ATOM 9001 C CA . TRP B 1 288 ? -15.93 -29.422 -18.406 1 91.81 288 TRP B CA 1
ATOM 9002 C C . TRP B 1 288 ? -14.992 -28.375 -17.797 1 91.81 288 TRP B C 1
ATOM 9004 O O . TRP B 1 288 ? -15.352 -27.719 -16.812 1 91.81 288 TRP B O 1
ATOM 9014 N N . HIS B 1 289 ? -13.836 -28.297 -18.312 1 91.38 289 HIS B N 1
ATOM 9015 C CA . HIS B 1 289 ? -12.898 -27.328 -17.75 1 91.38 289 HIS B CA 1
ATOM 9016 C C . HIS B 1 289 ? -13.43 -25.906 -17.891 1 91.38 289 HIS B C 1
ATOM 9018 O O . HIS B 1 289 ? -13.227 -25.078 -17 1 91.38 289 HIS B O 1
ATOM 9024 N N . ILE B 1 290 ? -14.148 -25.672 -18.969 1 92.38 290 ILE B N 1
ATOM 9025 C CA . ILE B 1 290 ? -14.734 -24.344 -19.172 1 92.38 290 ILE B CA 1
ATOM 9026 C C . ILE B 1 290 ? -15.867 -24.125 -18.172 1 92.38 290 ILE B C 1
ATOM 9028 O O . ILE B 1 290 ? -15.992 -23.047 -17.594 1 92.38 290 ILE B O 1
ATOM 9032 N N . ILE B 1 291 ? -16.656 -25.141 -17.938 1 92.75 291 ILE B N 1
ATOM 9033 C CA . ILE B 1 291 ? -17.75 -25.031 -16.969 1 92.75 291 ILE B CA 1
ATOM 9034 C C . ILE B 1 291 ? -17.188 -24.859 -15.562 1 92.75 291 ILE B C 1
ATOM 9036 O O . ILE B 1 291 ? -17.75 -24.094 -14.758 1 92.75 291 ILE B O 1
ATOM 9040 N N . ARG B 1 292 ? -16.125 -25.547 -15.312 1 91.94 292 ARG B N 1
ATOM 9041 C CA . ARG B 1 292 ? -15.477 -25.438 -14.008 1 91.94 292 ARG B CA 1
ATOM 9042 C C . ARG B 1 292 ? -15.023 -24.016 -13.742 1 91.94 292 ARG B C 1
ATOM 9044 O O . ARG B 1 292 ? -15.141 -23.516 -12.609 1 91.94 292 ARG B O 1
ATOM 9051 N N . ILE B 1 293 ? -14.578 -23.375 -14.758 1 90.94 293 ILE B N 1
ATOM 9052 C CA . ILE B 1 293 ? -14.125 -22 -14.602 1 90.94 293 ILE B CA 1
ATOM 9053 C C . ILE B 1 293 ? -15.328 -21.078 -14.398 1 90.94 293 ILE B C 1
ATOM 9055 O O . ILE B 1 293 ? -15.266 -20.125 -13.617 1 90.94 293 ILE B O 1
ATOM 9059 N N . GLN B 1 294 ? -16.438 -21.391 -15.023 1 89.81 294 GLN B N 1
ATOM 9060 C CA . GLN B 1 294 ? -17.641 -20.562 -14.922 1 89.81 294 GLN B CA 1
ATOM 9061 C C . GLN B 1 294 ? -18.281 -20.703 -13.547 1 89.81 294 GLN B C 1
ATOM 9063 O O . GLN B 1 294 ? -19 -19.797 -13.102 1 89.81 294 GLN B O 1
ATOM 9068 N N . LEU B 1 295 ? -18.047 -21.812 -12.891 1 90.12 295 LEU B N 1
ATOM 9069 C CA . LEU B 1 295 ? -18.547 -21.969 -11.523 1 90.12 295 LEU B CA 1
ATOM 9070 C C . LEU B 1 295 ? -17.812 -21.016 -10.578 1 90.12 295 LEU B C 1
ATOM 9072 O O . LEU B 1 295 ? -18.344 -20.625 -9.539 1 90.12 295 LEU B O 1
ATOM 9076 N N . ASP B 1 296 ? -16.672 -20.547 -10.867 1 89.5 296 ASP B N 1
ATOM 9077 C CA . ASP B 1 296 ? -15.867 -19.531 -10.188 1 89.5 296 ASP B CA 1
ATOM 9078 C C . ASP B 1 296 ? -15.836 -19.781 -8.68 1 89.5 296 ASP B C 1
ATOM 9080 O O . ASP B 1 296 ? -16.141 -18.891 -7.891 1 89.5 296 ASP B O 1
ATOM 9084 N N . MET B 1 297 ? -15.508 -21 -8.242 1 91.5 297 MET B N 1
ATOM 9085 C CA . MET B 1 297 ? -15.43 -21.328 -6.82 1 91.5 297 MET B CA 1
ATOM 9086 C C . MET B 1 297 ? -14.328 -20.531 -6.133 1 91.5 297 MET B C 1
ATOM 9088 O O . MET B 1 297 ? -14.516 -20.031 -5.023 1 91.5 297 MET B O 1
ATOM 9092 N N . LYS B 1 298 ? -13.211 -20.391 -6.777 1 91.31 298 LYS B N 1
ATOM 9093 C CA . LYS B 1 298 ? -12.086 -19.625 -6.23 1 91.31 298 LYS B CA 1
ATOM 9094 C C . LYS B 1 298 ? -12.469 -18.172 -5.992 1 91.31 298 LYS B C 1
ATOM 9096 O O . LYS B 1 298 ? -12.18 -17.609 -4.93 1 91.31 298 LYS B O 1
ATOM 9101 N N . GLY B 1 299 ? -13.172 -17.609 -6.957 1 89.31 299 GLY B N 1
ATOM 9102 C CA . GLY B 1 299 ? -13.57 -16.219 -6.863 1 89.31 299 GLY B CA 1
ATOM 9103 C C . GLY B 1 299 ? -14.633 -15.969 -5.801 1 89.31 299 GLY B C 1
ATOM 9104 O O . GLY B 1 299 ? -14.617 -14.93 -5.133 1 89.31 299 GLY B O 1
ATOM 9105 N N . LYS B 1 300 ? -15.453 -16.906 -5.648 1 90.44 300 LYS B N 1
ATOM 9106 C CA . LYS B 1 300 ? -16.5 -16.75 -4.645 1 90.44 300 LYS B CA 1
ATOM 9107 C C . LYS B 1 300 ? -15.93 -16.781 -3.232 1 90.44 300 LYS B C 1
ATOM 9109 O O . LYS B 1 300 ? -16.344 -16.016 -2.365 1 90.44 300 LYS B O 1
ATOM 9114 N N . VAL B 1 301 ? -15.023 -17.688 -3.004 1 92.69 301 VAL B N 1
ATOM 9115 C CA . VAL B 1 301 ? -14.383 -17.781 -1.692 1 92.69 301 VAL B CA 1
ATOM 9116 C C . VAL B 1 301 ? -13.586 -16.5 -1.422 1 92.69 301 VAL B C 1
ATOM 9118 O O . VAL B 1 301 ? -13.633 -15.961 -0.317 1 92.69 301 VAL B O 1
ATOM 9121 N N . ARG B 1 302 ? -12.875 -16.062 -2.357 1 91.94 302 ARG B N 1
ATOM 9122 C CA . ARG B 1 302 ? -12.07 -14.852 -2.217 1 91.94 302 ARG B CA 1
ATOM 9123 C C . ARG B 1 302 ? -12.953 -13.641 -1.924 1 91.94 302 ARG B C 1
ATOM 9125 O O . ARG B 1 302 ? -12.633 -12.828 -1.049 1 91.94 302 ARG B O 1
ATOM 9132 N N . LEU B 1 303 ? -14.062 -13.562 -2.641 1 90.38 303 LEU B N 1
ATOM 9133 C CA . LEU B 1 303 ? -14.977 -12.438 -2.445 1 90.38 303 LEU B CA 1
ATOM 9134 C C . LEU B 1 303 ? -15.578 -12.461 -1.042 1 90.38 303 LEU B C 1
ATOM 9136 O O . LEU B 1 303 ? -15.734 -11.414 -0.414 1 90.38 303 LEU B O 1
ATOM 9140 N N . PHE B 1 304 ? -15.922 -13.602 -0.626 1 91.5 304 PHE B N 1
ATOM 9141 C CA . PHE B 1 304 ? -16.484 -13.758 0.709 1 91.5 304 PHE B CA 1
ATOM 9142 C C . PHE B 1 304 ? -15.508 -13.258 1.77 1 91.5 304 PHE B C 1
ATOM 9144 O O . PHE B 1 304 ? -15.891 -12.516 2.676 1 91.5 304 PHE B O 1
ATOM 9151 N N . LEU B 1 305 ? -14.289 -13.648 1.659 1 93.31 305 LEU B N 1
ATOM 9152 C CA . LEU B 1 305 ? -13.273 -13.273 2.641 1 93.31 305 LEU B CA 1
ATOM 9153 C C . LEU B 1 305 ? -12.945 -11.789 2.541 1 93.31 305 LEU B C 1
ATOM 9155 O O . LEU B 1 305 ? -12.812 -11.109 3.561 1 93.31 305 LEU B O 1
ATOM 9159 N N . GLN B 1 306 ? -12.844 -11.258 1.325 1 92.88 306 GLN B N 1
ATOM 9160 C CA . GLN B 1 306 ? -12.5 -9.859 1.104 1 92.88 306 GLN B CA 1
ATOM 9161 C C . GLN B 1 306 ? -13.594 -8.93 1.629 1 92.88 306 GLN B C 1
ATOM 9163 O O . GLN B 1 306 ? -13.312 -7.977 2.359 1 92.88 306 GLN B O 1
ATOM 9168 N N . ALA B 1 307 ? -14.781 -9.258 1.252 1 91.75 307 ALA B N 1
ATOM 9169 C CA . ALA B 1 307 ? -15.906 -8.398 1.628 1 91.75 307 ALA B CA 1
ATOM 9170 C C . ALA B 1 307 ? -16.109 -8.391 3.141 1 91.75 307 ALA B C 1
ATOM 9172 O O . ALA B 1 307 ? -16.391 -7.348 3.73 1 91.75 307 ALA B O 1
ATOM 9173 N N . ASN B 1 308 ? -15.984 -9.516 3.738 1 93.12 308 ASN B N 1
ATOM 9174 C CA . ASN B 1 308 ? -16.203 -9.602 5.18 1 93.12 308 ASN B CA 1
ATOM 9175 C C . ASN B 1 308 ? -15.062 -8.945 5.957 1 93.12 308 ASN B C 1
ATOM 9177 O O . ASN B 1 308 ? -15.289 -8.344 7.008 1 93.12 308 ASN B O 1
ATOM 9181 N N . LEU B 1 309 ? -13.844 -9.156 5.535 1 94.56 309 LEU B N 1
ATOM 9182 C CA . LEU B 1 309 ? -12.727 -8.523 6.227 1 94.56 309 LEU B CA 1
ATOM 9183 C C . LEU B 1 309 ? -12.805 -7.004 6.109 1 94.56 309 LEU B C 1
ATOM 9185 O O . LEU B 1 309 ? -12.523 -6.289 7.07 1 94.56 309 LEU B O 1
ATOM 9189 N N . PHE B 1 310 ? -13.164 -6.504 4.918 1 94.06 310 PHE B N 1
ATOM 9190 C CA . PHE B 1 310 ? -13.32 -5.066 4.719 1 94.06 310 PHE B CA 1
ATOM 9191 C C . PHE B 1 310 ? -14.406 -4.508 5.625 1 94.06 310 PHE B C 1
ATOM 9193 O O . PHE B 1 310 ? -14.234 -3.447 6.23 1 94.06 310 PHE B O 1
ATOM 9200 N N . ARG B 1 311 ? -15.445 -5.203 5.719 1 93.19 311 ARG B N 1
ATOM 9201 C CA . ARG B 1 311 ? -16.547 -4.801 6.582 1 93.19 311 ARG B CA 1
ATOM 9202 C C . ARG B 1 311 ? -16.125 -4.797 8.047 1 93.19 311 ARG B C 1
ATOM 9204 O O . ARG B 1 311 ? -16.438 -3.863 8.789 1 93.19 311 ARG B O 1
ATOM 9211 N N . LYS B 1 312 ? -15.484 -5.867 8.438 1 93.62 312 LYS B N 1
ATOM 9212 C CA . LYS B 1 312 ? -15.023 -5.957 9.82 1 93.62 312 LYS B CA 1
ATOM 9213 C C . LYS B 1 312 ? -14.031 -4.84 10.141 1 93.62 312 LYS B C 1
ATOM 9215 O O . LYS B 1 312 ? -14.055 -4.277 11.234 1 93.62 312 LYS B O 1
ATOM 9220 N N . TYR B 1 313 ? -13.195 -4.52 9.227 1 92.94 313 TYR B N 1
ATOM 9221 C CA . TYR B 1 313 ? -12.195 -3.479 9.414 1 92.94 313 TYR B CA 1
ATOM 9222 C C . TYR B 1 313 ? -12.852 -2.131 9.688 1 92.94 313 TYR B C 1
ATOM 9224 O O . TYR B 1 313 ? -12.383 -1.362 10.531 1 92.94 313 TYR B O 1
ATOM 9232 N N . LEU B 1 314 ? -13.93 -1.859 8.953 1 91.56 314 LEU B N 1
ATOM 9233 C CA . LEU B 1 314 ? -14.617 -0.582 9.109 1 91.56 314 LEU B CA 1
ATOM 9234 C C . LEU B 1 314 ? -15.289 -0.491 10.477 1 91.56 314 LEU B C 1
ATOM 9236 O O . LEU B 1 314 ? -15.609 0.604 10.945 1 91.56 314 LEU B O 1
ATOM 9240 N N . ASN B 1 315 ? -15.43 -1.604 11.133 1 92.06 315 ASN B N 1
ATOM 9241 C CA . ASN B 1 315 ? -16.094 -1.609 12.43 1 92.06 315 ASN B CA 1
ATOM 9242 C C . ASN B 1 315 ? -15.102 -1.874 13.562 1 92.06 315 ASN B C 1
ATOM 9244 O O . ASN B 1 315 ? -15.508 -2.061 14.711 1 92.06 315 ASN B O 1
ATOM 9248 N N . TYR B 1 316 ? -13.828 -1.88 13.328 1 91 316 TYR B N 1
ATOM 9249 C CA . TYR B 1 316 ? -12.812 -2.121 14.344 1 91 316 TYR B CA 1
ATOM 9250 C C . TYR B 1 316 ? -12.906 -1.093 15.469 1 91 316 TYR B C 1
ATOM 9252 O O . TYR B 1 316 ? -13.266 0.063 15.227 1 91 316 TYR B O 1
ATOM 9260 N N . SER B 1 317 ? -12.641 -1.547 16.609 1 87.94 317 SER B N 1
ATOM 9261 C CA . SER B 1 317 ? -12.516 -0.609 17.719 1 87.94 317 SER B CA 1
ATOM 9262 C C . SER B 1 317 ? -11.258 0.239 17.594 1 87.94 317 SER B C 1
ATOM 9264 O O . SER B 1 317 ? -10.367 -0.075 16.797 1 87.94 317 SER B O 1
ATOM 9266 N N . GLU B 1 318 ? -11.188 1.317 18.328 1 78.44 318 GLU B N 1
ATOM 9267 C CA . GLU B 1 318 ? -10.016 2.18 18.281 1 78.44 318 GLU B CA 1
ATOM 9268 C C . GLU B 1 318 ? -8.758 1.427 18.719 1 78.44 318 GLU B C 1
ATOM 9270 O O . GLU B 1 318 ? -7.684 1.629 18.156 1 78.44 318 GLU B O 1
ATOM 9275 N N . ASP B 1 319 ? -8.961 0.534 19.641 1 78.06 319 ASP B N 1
ATOM 9276 C CA . ASP B 1 319 ? -7.832 -0.265 20.109 1 78.06 319 ASP B CA 1
ATOM 9277 C C . ASP B 1 319 ? -7.355 -1.229 19.016 1 78.06 319 ASP B C 1
ATOM 9279 O O . ASP B 1 319 ? -6.152 -1.424 18.844 1 78.06 319 ASP B O 1
ATOM 9283 N N . SER B 1 320 ? -8.352 -1.856 18.422 1 86.81 320 SER B N 1
ATOM 9284 C CA . SER B 1 320 ? -8.008 -2.791 17.359 1 86.81 320 SER B CA 1
ATOM 9285 C C . SER B 1 320 ? -7.359 -2.074 16.172 1 86.81 320 SER B C 1
ATOM 9287 O O . SER B 1 320 ? -6.461 -2.621 15.531 1 86.81 320 SER B O 1
ATOM 9289 N N . ARG B 1 321 ? -7.766 -0.859 15.914 1 82.5 321 ARG B N 1
ATOM 9290 C CA . ARG B 1 321 ? -7.223 -0.089 14.805 1 82.5 321 ARG B CA 1
ATOM 9291 C C . ARG B 1 321 ? -5.785 0.333 15.078 1 82.5 321 ARG B C 1
ATOM 9293 O O . ARG B 1 321 ? -4.988 0.483 14.148 1 82.5 321 ARG B O 1
ATOM 9300 N N . GLU B 1 322 ? -5.535 0.55 16.297 1 72.94 322 GLU B N 1
ATOM 9301 C CA . GLU B 1 322 ? -4.18 0.938 16.672 1 72.94 322 GLU B CA 1
ATOM 9302 C C . GLU B 1 322 ? -3.215 -0.238 16.547 1 72.94 322 GLU B C 1
ATOM 9304 O O . GLU B 1 322 ? -2.031 -0.049 16.266 1 72.94 322 GLU B O 1
ATOM 9309 N N . LYS B 1 323 ? -3.785 -1.399 16.703 1 76.38 323 LYS B N 1
ATOM 9310 C CA . LYS B 1 323 ? -2.951 -2.598 16.672 1 76.38 323 LYS B CA 1
ATOM 9311 C C . LYS B 1 323 ? -2.695 -3.053 15.234 1 76.38 323 LYS B C 1
ATOM 9313 O O . LYS B 1 323 ? -1.698 -3.727 14.961 1 76.38 323 LYS B O 1
ATOM 9318 N N . VAL B 1 324 ? -3.648 -2.789 14.391 1 81.88 324 VAL B N 1
ATOM 9319 C CA . VAL B 1 324 ? -3.547 -3.27 13.016 1 81.88 324 VAL B CA 1
ATOM 9320 C C . VAL B 1 324 ? -3.262 -2.1 12.078 1 81.88 324 VAL B C 1
ATOM 9322 O O . VAL B 1 324 ? -4.027 -1.134 12.031 1 81.88 324 VAL B O 1
ATOM 9325 N N . CYS B 1 325 ? -2.15 -2.16 11.336 1 70.81 325 CYS B N 1
ATOM 9326 C CA . CYS B 1 325 ? -1.818 -1.086 10.406 1 70.81 325 CYS B CA 1
ATOM 9327 C C . CYS B 1 325 ? -2.51 -1.295 9.062 1 70.81 325 CYS B C 1
ATOM 9329 O O . CYS B 1 325 ? -3.057 -2.367 8.805 1 70.81 325 CYS B O 1
ATOM 9331 N N . ALA B 1 326 ? -2.562 -0.249 8.281 1 71.56 326 ALA B N 1
ATOM 9332 C CA . ALA B 1 326 ? -3.223 -0.268 6.977 1 71.56 326 ALA B CA 1
ATOM 9333 C C . ALA B 1 326 ? -2.596 -1.314 6.059 1 71.56 326 ALA B C 1
ATOM 9335 O O . ALA B 1 326 ? -3.297 -1.973 5.285 1 71.56 326 ALA B O 1
ATOM 9336 N N . ALA B 1 327 ? -1.351 -1.564 6.184 1 68.19 327 ALA B N 1
ATOM 9337 C CA . ALA B 1 327 ? -0.656 -2.531 5.34 1 68.19 327 ALA B CA 1
ATOM 9338 C C . ALA B 1 327 ? -1.092 -3.957 5.664 1 68.19 327 ALA B C 1
ATOM 9340 O O . ALA B 1 327 ? -1.191 -4.801 4.773 1 68.19 327 ALA B O 1
ATOM 9341 N N . ASP B 1 328 ? -1.366 -4.238 6.922 1 78.06 328 ASP B N 1
ATOM 9342 C CA . ASP B 1 328 ? -1.824 -5.559 7.34 1 78.06 328 ASP B CA 1
ATOM 9343 C C . ASP B 1 328 ? -3.203 -5.875 6.766 1 78.06 328 ASP B C 1
ATOM 9345 O O . ASP B 1 328 ? -3.465 -7.004 6.348 1 78.06 328 ASP B O 1
ATOM 9349 N N . ILE B 1 329 ? -3.982 -4.918 6.762 1 86.75 329 ILE B N 1
ATOM 9350 C CA . ILE B 1 329 ? -5.336 -5.121 6.25 1 86.75 329 ILE B CA 1
ATOM 9351 C C . ILE B 1 329 ? -5.293 -5.324 4.738 1 86.75 329 ILE B C 1
ATOM 9353 O O . ILE B 1 329 ? -6.023 -6.16 4.199 1 86.75 329 ILE B O 1
ATOM 9357 N N . GLN B 1 330 ? -4.461 -4.59 4.113 1 82.19 330 GLN B N 1
ATOM 9358 C CA . GLN B 1 330 ? -4.312 -4.789 2.674 1 82.19 330 GLN B CA 1
ATOM 9359 C C . GLN B 1 330 ? -3.756 -6.176 2.363 1 82.19 330 GLN B C 1
ATOM 9361 O O . GLN B 1 330 ? -4.215 -6.84 1.433 1 82.19 330 GLN B O 1
ATOM 9366 N N . GLY B 1 331 ? -2.762 -6.547 3.156 1 80.69 331 GLY B N 1
ATOM 9367 C CA . GLY B 1 331 ? -2.223 -7.887 2.994 1 80.69 331 GLY B CA 1
ATOM 9368 C C . GLY B 1 331 ? -3.25 -8.977 3.229 1 80.69 331 GLY B C 1
ATOM 9369 O O . GLY B 1 331 ? -3.242 -10 2.545 1 80.69 331 GLY B O 1
ATOM 9370 N N . GLY B 1 332 ? -4.141 -8.805 4.129 1 88.69 332 GLY B N 1
ATOM 9371 C CA . GLY B 1 332 ? -5.203 -9.758 4.398 1 88.69 332 GLY B CA 1
ATOM 9372 C C . GLY B 1 332 ? -6.246 -9.82 3.299 1 88.69 332 GLY B C 1
ATOM 9373 O O . GLY B 1 332 ? -6.641 -10.906 2.871 1 88.69 332 GLY B O 1
ATOM 9374 N N . ILE B 1 333 ? -6.613 -8.68 2.77 1 91.75 333 ILE B N 1
ATOM 9375 C CA . ILE B 1 333 ? -7.695 -8.602 1.792 1 91.75 333 ILE B CA 1
ATOM 9376 C C . ILE B 1 333 ? -7.211 -9.133 0.445 1 91.75 333 ILE B C 1
ATOM 9378 O O . ILE B 1 333 ? -7.934 -9.859 -0.24 1 91.75 333 ILE B O 1
ATOM 9382 N N . PHE B 1 334 ? -6 -8.906 0.121 1 85.69 334 PHE B N 1
ATOM 9383 C CA . PHE B 1 334 ? -5.586 -9.25 -1.234 1 85.69 334 PHE B CA 1
ATOM 9384 C C . PHE B 1 334 ? -4.633 -10.438 -1.224 1 85.69 334 PHE B C 1
ATOM 9386 O O . PHE B 1 334 ? -4.734 -11.328 -2.068 1 85.69 334 PHE B O 1
ATOM 9393 N N . GLY B 1 335 ? -3.697 -10.477 -0.301 1 84.38 335 GLY B N 1
ATOM 9394 C CA . GLY B 1 335 ? -2.717 -11.555 -0.268 1 84.38 335 GLY B CA 1
ATOM 9395 C C . GLY B 1 335 ? -3.234 -12.812 0.404 1 84.38 335 GLY B C 1
ATOM 9396 O O . GLY B 1 335 ? -3.322 -13.867 -0.227 1 84.38 335 GLY B O 1
ATOM 9397 N N . ASP B 1 336 ? -3.656 -12.703 1.627 1 89.81 336 ASP B N 1
ATOM 9398 C CA . ASP B 1 336 ? -4.074 -13.859 2.414 1 89.81 336 ASP B CA 1
ATOM 9399 C C . ASP B 1 336 ? -5.367 -14.461 1.867 1 89.81 336 ASP B C 1
ATOM 9401 O O . ASP B 1 336 ? -5.551 -15.68 1.884 1 89.81 336 ASP B O 1
ATOM 9405 N N . SER B 1 337 ? -6.277 -13.602 1.42 1 94.06 337 SER B N 1
ATOM 9406 C CA . SER B 1 337 ? -7.52 -14.117 0.856 1 94.06 337 SER B CA 1
ATOM 9407 C C . SER B 1 337 ? -7.254 -14.914 -0.418 1 94.06 337 SER B C 1
ATOM 9409 O O . SER B 1 337 ? -7.855 -15.977 -0.629 1 94.06 337 SER B O 1
ATOM 9411 N N . ALA B 1 338 ? -6.379 -14.438 -1.173 1 90.12 338 ALA B N 1
ATOM 9412 C CA . ALA B 1 338 ? -6.023 -15.156 -2.395 1 90.12 338 ALA B CA 1
ATOM 9413 C C . ALA B 1 338 ? -5.301 -16.469 -2.072 1 90.12 338 ALA B C 1
ATOM 9415 O O . ALA B 1 338 ? -5.559 -17.484 -2.703 1 90.12 338 ALA B O 1
ATOM 9416 N N . GLY B 1 339 ? -4.375 -16.438 -1.125 1 88.94 339 GLY B N 1
ATOM 9417 C CA . GLY B 1 339 ? -3.666 -17.641 -0.712 1 88.94 339 GLY B CA 1
ATOM 9418 C C . GLY B 1 339 ? -4.586 -18.719 -0.175 1 88.94 339 GLY B C 1
ATOM 9419 O O . GLY B 1 339 ? -4.395 -19.906 -0.461 1 88.94 339 GLY B O 1
ATOM 9420 N N . LEU B 1 340 ? -5.57 -18.328 0.539 1 93.62 340 LEU B N 1
ATOM 9421 C CA . LEU B 1 340 ? -6.508 -19.297 1.093 1 93.62 340 LEU B CA 1
ATOM 9422 C C . LEU B 1 340 ? -7.406 -19.859 0.001 1 93.62 340 LEU B C 1
ATOM 9424 O O . LEU B 1 340 ? -7.742 -21.047 0.023 1 93.62 340 LEU B O 1
ATOM 9428 N N . ALA B 1 341 ? -7.848 -18.984 -0.895 1 93.81 341 ALA B N 1
ATOM 9429 C CA . ALA B 1 341 ? -8.648 -19.469 -2.012 1 93.81 341 ALA B CA 1
ATOM 9430 C C . ALA B 1 341 ? -7.867 -20.469 -2.855 1 93.81 341 ALA B C 1
ATOM 9432 O O . ALA B 1 341 ? -8.422 -21.469 -3.311 1 93.81 341 ALA B O 1
ATOM 9433 N N . GLU B 1 342 ? -6.594 -20.188 -3 1 92.31 342 GLU B N 1
ATOM 9434 C CA . GLU B 1 342 ? -5.742 -21.125 -3.727 1 92.31 342 GLU B CA 1
ATOM 9435 C C . GLU B 1 342 ? -5.57 -22.438 -2.953 1 92.31 342 GLU B C 1
ATOM 9437 O O . GLU B 1 342 ? -5.5 -23.516 -3.551 1 92.31 342 GLU B O 1
ATOM 9442 N N . GLY B 1 343 ? -5.473 -22.328 -1.685 1 90.75 343 GLY B N 1
ATOM 9443 C CA . GLY B 1 343 ? -5.41 -23.516 -0.86 1 90.75 343 GLY B CA 1
ATOM 9444 C C . GLY B 1 343 ? -6.637 -24.391 -0.991 1 90.75 343 GLY B C 1
ATOM 9445 O O . GLY B 1 343 ? -6.527 -25.625 -1.048 1 90.75 343 GLY B O 1
ATOM 9446 N N . PHE B 1 344 ? -7.77 -23.781 -1.143 1 93.62 344 PHE B N 1
ATOM 9447 C CA . PHE B 1 344 ? -9.016 -24.516 -1.331 1 93.62 344 PHE B CA 1
ATOM 9448 C C . PHE B 1 344 ? -9.008 -25.266 -2.662 1 93.62 344 PHE B C 1
ATOM 9450 O O . PHE B 1 344 ? -9.406 -26.422 -2.732 1 93.62 344 PHE B O 1
ATOM 9457 N N . MET B 1 345 ? -8.523 -24.594 -3.635 1 92.81 345 MET B N 1
ATOM 9458 C CA . MET B 1 345 ? -8.461 -25.234 -4.941 1 92.81 345 MET B CA 1
ATOM 9459 C C . MET B 1 345 ? -7.438 -26.375 -4.938 1 92.81 345 MET B C 1
ATOM 9461 O O . MET B 1 345 ? -7.625 -27.375 -5.617 1 92.81 345 MET B O 1
ATOM 9465 N N . SER B 1 346 ? -6.395 -26.203 -4.141 1 92.88 346 SER B N 1
ATOM 9466 C CA . SER B 1 346 ? -5.371 -27.25 -4.059 1 92.88 346 SER B CA 1
ATOM 9467 C C . SER B 1 346 ? -5.91 -28.5 -3.377 1 92.88 346 SER B C 1
ATOM 9469 O O . SER B 1 346 ? -5.496 -29.609 -3.701 1 92.88 346 SER B O 1
ATOM 9471 N N . ILE B 1 347 ? -6.812 -28.344 -2.486 1 91.5 347 ILE B N 1
ATOM 9472 C CA . ILE B 1 347 ? -7.422 -29.484 -1.831 1 91.5 347 ILE B CA 1
ATOM 9473 C C . ILE B 1 347 ? -8.227 -30.297 -2.848 1 91.5 347 ILE B C 1
ATOM 9475 O O . ILE B 1 347 ? -8.18 -31.531 -2.855 1 91.5 347 ILE B O 1
ATOM 9479 N N . LEU B 1 348 ? -8.914 -29.609 -3.723 1 91.88 348 LEU B N 1
ATOM 9480 C CA . LEU B 1 348 ? -9.688 -30.297 -4.754 1 91.88 348 LEU B CA 1
ATOM 9481 C C . LEU B 1 348 ? -8.766 -31.016 -5.742 1 91.88 348 LEU B C 1
ATOM 9483 O O . LEU B 1 348 ? -9.078 -32.094 -6.211 1 91.88 348 LEU B O 1
ATOM 9487 N N . GLN B 1 349 ? -7.617 -30.391 -5.965 1 91.56 349 GLN B N 1
ATOM 9488 C CA . GLN B 1 349 ? -6.66 -31.016 -6.879 1 91.56 349 GLN B CA 1
ATOM 9489 C C . GLN B 1 349 ? -6.039 -32.25 -6.27 1 91.56 349 GLN B C 1
ATOM 9491 O O . GLN B 1 349 ? -5.75 -33.219 -6.977 1 91.56 349 GLN B O 1
ATOM 9496 N N . ILE B 1 350 ? -5.852 -32.281 -4.992 1 88.19 350 ILE B N 1
ATOM 9497 C CA . ILE B 1 350 ? -5.309 -33.438 -4.309 1 88.19 350 ILE B CA 1
ATOM 9498 C C . ILE B 1 350 ? -6.293 -34.625 -4.41 1 88.19 350 ILE B C 1
ATOM 9500 O O . ILE B 1 350 ? -5.895 -35.75 -4.645 1 88.19 350 ILE B O 1
ATOM 9504 N N . LEU B 1 351 ? -7.543 -34.312 -4.32 1 88.75 351 LEU B N 1
ATOM 9505 C CA . LEU B 1 351 ? -8.555 -35.344 -4.406 1 88.75 351 LEU B CA 1
ATOM 9506 C C . LEU B 1 351 ? -8.648 -35.906 -5.824 1 88.75 351 LEU B C 1
ATOM 9508 O O . LEU B 1 351 ? -8.883 -37.094 -6.02 1 88.75 351 LEU B O 1
ATOM 9512 N N . LYS B 1 352 ? -8.438 -35.031 -6.723 1 90.44 352 LYS B N 1
ATOM 9513 C CA . LYS B 1 35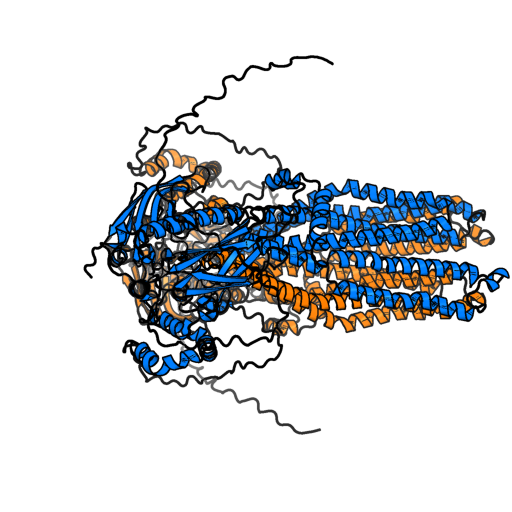2 ? -8.391 -35.469 -8.109 1 90.44 352 LYS B CA 1
ATOM 9514 C C . LYS B 1 352 ? -7.195 -36.375 -8.359 1 90.44 352 LYS B C 1
ATOM 9516 O O . LYS B 1 352 ? -7.32 -37.406 -9.008 1 90.44 352 LYS B O 1
ATOM 9521 N N . LEU B 1 353 ? -6.055 -36.031 -7.805 1 87.62 353 LEU B N 1
ATOM 9522 C CA . LEU B 1 353 ? -4.832 -36.812 -7.988 1 87.62 353 LEU B CA 1
ATOM 9523 C C . LEU B 1 353 ? -4.918 -38.156 -7.254 1 87.62 353 LEU B C 1
ATOM 9525 O O . LEU B 1 353 ? -4.34 -39.156 -7.695 1 87.62 353 LEU B O 1
ATOM 9529 N N . ALA B 1 354 ? -5.672 -38.188 -6.156 1 85.06 354 ALA B N 1
ATOM 9530 C CA . ALA B 1 354 ? -5.91 -39.438 -5.457 1 85.06 354 ALA B CA 1
ATOM 9531 C C . ALA B 1 354 ? -6.688 -40.406 -6.34 1 85.06 354 ALA B C 1
ATOM 9533 O O . ALA B 1 354 ? -6.406 -41.625 -6.34 1 85.06 354 ALA B O 1
ATOM 9534 N N . GLY B 1 355 ? -7.664 -39.844 -7.078 1 85.25 355 GLY B N 1
ATOM 9535 C CA . GLY B 1 355 ? -8.383 -40.688 -8.016 1 85.25 355 GLY B CA 1
ATOM 9536 C C . GLY B 1 355 ? -7.496 -41.25 -9.117 1 85.25 355 GLY B C 1
ATOM 9537 O O . GLY B 1 355 ? -7.648 -42.406 -9.516 1 85.25 355 GLY B O 1
ATOM 9538 N N . LYS B 1 356 ? -6.539 -40.469 -9.562 1 87.19 356 LYS B N 1
ATOM 9539 C CA . LYS B 1 356 ? -5.605 -40.906 -10.594 1 87.19 356 LYS B CA 1
ATOM 9540 C C . LYS B 1 356 ? -4.707 -42.031 -10.086 1 87.19 356 LYS B C 1
ATOM 9542 O O . LYS B 1 356 ? -4.426 -42.969 -10.812 1 87.19 356 LYS B O 1
ATOM 9547 N N . LEU B 1 357 ? -4.289 -41.938 -8.828 1 82 357 LEU B N 1
ATOM 9548 C CA . LEU B 1 357 ? -3.424 -42.938 -8.227 1 82 357 LEU B CA 1
ATOM 9549 C C . LEU B 1 357 ? -4.172 -44.25 -8.047 1 82 357 LEU B C 1
ATOM 9551 O O . LEU B 1 357 ? -3.588 -45.344 -8.203 1 82 357 LEU B O 1
ATOM 9555 N N . VAL B 1 358 ? -5.449 -44.188 -7.805 1 82.88 358 VAL B N 1
ATOM 9556 C CA . VAL B 1 358 ? -6.254 -45.406 -7.645 1 82.88 358 VAL B CA 1
ATOM 9557 C C . VAL B 1 358 ? -6.383 -46.094 -8.984 1 82.88 358 VAL B C 1
ATOM 9559 O O . VAL B 1 358 ? -6.285 -47.344 -9.055 1 82.88 358 VAL B O 1
ATOM 9562 N N . VAL B 1 359 ? -6.543 -45.312 -10.023 1 84.25 359 VAL B N 1
ATOM 9563 C CA . VAL B 1 359 ? -6.68 -45.906 -11.352 1 84.25 359 VAL B CA 1
ATOM 9564 C C . VAL B 1 359 ? -5.363 -46.562 -11.758 1 84.25 359 VAL B C 1
ATOM 9566 O O . VAL B 1 359 ? -5.352 -47.719 -12.219 1 84.25 359 VAL B O 1
ATOM 9569 N N . LEU B 1 360 ? -4.242 -45.938 -11.562 1 81.62 360 LEU B N 1
ATOM 9570 C CA . LEU B 1 360 ? -2.943 -46.469 -11.969 1 81.62 360 LEU B CA 1
ATOM 9571 C C . LEU B 1 360 ? -2.574 -47.688 -11.148 1 81.62 360 LEU B C 1
ATOM 9573 O O . LEU B 1 360 ? -2.068 -48.688 -11.688 1 81.62 360 LEU B O 1
ATOM 9577 N N . THR B 1 361 ? -2.938 -47.688 -9.859 1 79.44 361 THR B N 1
ATOM 9578 C CA . THR B 1 361 ? -2.635 -48.844 -8.992 1 79.44 361 THR B CA 1
ATOM 9579 C C . THR B 1 361 ? -3.498 -50.031 -9.352 1 79.44 361 THR B C 1
ATOM 9581 O O . THR B 1 361 ? -3.027 -51.188 -9.312 1 79.44 361 THR B O 1
ATOM 9584 N N . SER B 1 362 ? -4.695 -49.781 -9.766 1 81.19 362 SER B N 1
ATOM 9585 C CA . SER B 1 362 ? -5.578 -50.875 -10.141 1 81.19 362 SER B CA 1
ATOM 9586 C C . SER B 1 362 ? -5.102 -51.562 -11.406 1 81.19 362 SER B C 1
ATOM 9588 O O . SER B 1 362 ? -5.18 -52.812 -11.523 1 81.19 362 SER B O 1
ATOM 9590 N N . PHE B 1 363 ? -4.523 -50.812 -12.297 1 78 363 PHE B N 1
ATOM 9591 C CA . PHE B 1 363 ? -4.027 -51.406 -13.539 1 78 363 PHE B CA 1
ATOM 9592 C C . PHE B 1 363 ? -2.727 -52.156 -13.305 1 78 363 PHE B C 1
ATOM 9594 O O . PHE B 1 363 ? -2.494 -53.219 -13.914 1 78 363 PHE B O 1
ATOM 9601 N N . ALA B 1 364 ? -1.9 -51.594 -12.492 1 76.25 364 ALA B N 1
ATOM 9602 C CA . ALA B 1 364 ? -0.646 -52.281 -12.195 1 76.25 364 ALA B CA 1
ATOM 9603 C C . ALA B 1 364 ? -0.9 -53.625 -11.5 1 76.25 364 ALA B C 1
ATOM 9605 O O . ALA B 1 364 ? -0.233 -54.625 -11.781 1 76.25 364 ALA B O 1
ATOM 9606 N N . LEU B 1 365 ? -1.923 -53.719 -10.664 1 76.81 365 LEU B N 1
ATOM 9607 C CA . LEU B 1 365 ? -2.203 -54.906 -9.891 1 76.81 365 LEU B CA 1
ATOM 9608 C C . LEU B 1 365 ? -2.859 -55.969 -10.766 1 76.81 365 LEU B C 1
ATOM 9610 O O . LEU B 1 365 ? -2.648 -57.188 -10.555 1 76.81 365 LEU B O 1
ATOM 9614 N N . ARG B 1 366 ? -3.576 -55.562 -11.711 1 76.81 366 ARG B N 1
ATOM 9615 C CA . ARG B 1 366 ? -4.238 -56.5 -12.594 1 76.81 366 ARG B CA 1
ATOM 9616 C C . ARG B 1 366 ? -3.24 -57.156 -13.547 1 76.81 366 ARG B C 1
ATOM 9618 O O . ARG B 1 366 ? -3.34 -58.344 -13.836 1 76.81 366 ARG B O 1
ATOM 9625 N N . SER B 1 367 ? -2.246 -56.406 -13.969 1 72.31 367 SER B N 1
ATOM 9626 C CA . SER B 1 367 ? -1.322 -56.938 -14.977 1 72.31 367 SER B CA 1
ATOM 9627 C C . SER B 1 367 ? -0.114 -57.594 -14.328 1 72.31 367 SER B C 1
ATOM 9629 O O . SER B 1 367 ? 0.403 -58.594 -14.844 1 72.31 367 SER B O 1
ATOM 9631 N N . ASN B 1 368 ? 0.409 -56.969 -13.305 1 78.5 368 ASN B N 1
ATOM 9632 C CA . ASN B 1 368 ? 1.586 -57.5 -12.633 1 78.5 368 ASN B CA 1
ATOM 9633 C C . ASN B 1 368 ? 1.417 -57.5 -11.117 1 78.5 368 ASN B C 1
ATOM 9635 O O . ASN B 1 368 ? 1.903 -56.594 -10.438 1 78.5 368 ASN B O 1
ATOM 9639 N N . PRO B 1 369 ? 0.861 -58.531 -10.617 1 77 369 PRO B N 1
ATOM 9640 C CA . PRO B 1 369 ? 0.626 -58.562 -9.172 1 77 369 PRO B CA 1
ATOM 9641 C C . PRO B 1 369 ? 1.921 -58.562 -8.359 1 77 369 PRO B C 1
ATOM 9643 O O . PRO B 1 369 ? 1.935 -58.125 -7.211 1 77 369 PRO B O 1
ATOM 9646 N N . ASP B 1 370 ? 3.035 -59 -8.961 1 74.75 370 ASP B N 1
ATOM 9647 C CA . ASP B 1 370 ? 4.281 -59.062 -8.203 1 74.75 370 ASP B CA 1
ATOM 9648 C C . ASP B 1 370 ? 4.871 -57.656 -8.016 1 74.75 370 ASP B C 1
ATOM 9650 O O . ASP B 1 370 ? 5.707 -57.438 -7.137 1 74.75 370 ASP B O 1
ATOM 9654 N N . ALA B 1 371 ? 4.488 -56.781 -8.867 1 76.56 371 ALA B N 1
ATOM 9655 C CA . ALA B 1 371 ? 4.984 -55.406 -8.773 1 76.56 371 ALA B CA 1
ATOM 9656 C C . ALA B 1 371 ? 4.227 -54.625 -7.703 1 76.56 371 ALA B C 1
ATOM 9658 O O . ALA B 1 371 ? 4.543 -53.469 -7.434 1 76.56 371 ALA B O 1
ATOM 9659 N N . LEU B 1 372 ? 3.295 -55.25 -7.023 1 74.19 372 LEU B N 1
ATOM 9660 C CA . LEU B 1 372 ? 2.43 -54.625 -6.035 1 74.19 372 LEU B CA 1
ATOM 9661 C C . LEU B 1 372 ? 3.248 -54.031 -4.891 1 74.19 372 LEU B C 1
ATOM 9663 O O . LEU B 1 372 ? 2.93 -52.969 -4.383 1 74.19 372 LEU B O 1
ATOM 9667 N N . ARG B 1 373 ? 4.27 -54.75 -4.59 1 77.19 373 ARG B N 1
ATOM 9668 C CA . ARG B 1 373 ? 5.059 -54.281 -3.449 1 77.19 373 ARG B CA 1
ATOM 9669 C C . ARG B 1 373 ? 5.711 -52.938 -3.74 1 77.19 373 ARG B C 1
ATOM 9671 O O . ARG B 1 373 ? 5.703 -52.031 -2.895 1 77.19 373 ARG B O 1
ATOM 9678 N N . TRP B 1 374 ? 6.145 -52.781 -4.957 1 76.75 374 TRP B N 1
ATOM 9679 C CA . TRP B 1 374 ? 6.848 -51.562 -5.285 1 76.75 374 TRP B CA 1
ATOM 9680 C C . TRP B 1 374 ? 5.863 -50.406 -5.52 1 76.75 374 TRP B C 1
ATOM 9682 O O . TRP B 1 374 ? 6.152 -49.25 -5.188 1 76.75 374 TRP B O 1
ATOM 9692 N N . VAL B 1 375 ? 4.645 -50.656 -6.02 1 74.69 375 VAL B N 1
ATOM 9693 C CA . VAL B 1 375 ? 3.658 -49.625 -6.348 1 74.69 375 VAL B CA 1
ATOM 9694 C C . VAL B 1 375 ? 3.066 -49.062 -5.066 1 74.69 375 VAL B C 1
ATOM 9696 O O . VAL B 1 375 ? 2.723 -47.875 -5.012 1 74.69 375 VAL B O 1
ATOM 9699 N N . LEU B 1 376 ? 3.049 -49.781 -3.986 1 75.19 376 LEU B N 1
ATOM 9700 C CA . LEU B 1 376 ? 2.445 -49.344 -2.742 1 75.19 376 LEU B CA 1
ATOM 9701 C C . LEU B 1 376 ? 3.482 -48.625 -1.861 1 75.19 376 LEU B C 1
ATOM 9703 O O . LEU B 1 376 ? 3.145 -47.75 -1.089 1 75.19 376 LEU B O 1
ATOM 9707 N N . ILE B 1 377 ? 4.734 -49 -2.039 1 79.62 377 ILE B N 1
ATOM 9708 C CA . ILE B 1 377 ? 5.773 -48.469 -1.18 1 79.62 377 ILE B CA 1
ATOM 9709 C C . ILE B 1 377 ? 6.066 -47 -1.599 1 79.62 377 ILE B C 1
ATOM 9711 O O . ILE B 1 377 ? 6.316 -46.156 -0.751 1 79.62 377 ILE B O 1
ATOM 9715 N N . MET B 1 378 ? 5.934 -46.781 -2.828 1 78.75 378 MET B N 1
ATOM 9716 C CA . MET B 1 378 ? 6.336 -45.438 -3.32 1 78.75 378 MET B CA 1
ATOM 9717 C C . MET B 1 378 ? 5.398 -44.375 -2.801 1 78.75 378 MET B C 1
ATOM 9719 O O . MET B 1 378 ? 5.844 -43.406 -2.188 1 78.75 378 MET B O 1
ATOM 9723 N N . PRO B 1 379 ? 4.102 -44.469 -2.969 1 72.88 379 PRO B N 1
ATOM 9724 C CA . PRO B 1 379 ? 3.225 -43.406 -2.451 1 72.88 379 PRO B CA 1
ATOM 9725 C C . PRO B 1 379 ? 3.24 -43.344 -0.927 1 72.88 379 PRO B C 1
ATOM 9727 O O . PRO B 1 379 ? 3.062 -42.25 -0.362 1 72.88 379 PRO B O 1
ATOM 9730 N N . SER B 1 380 ? 3.549 -44.469 -0.265 1 76.56 380 SER B N 1
ATOM 9731 C CA . SER B 1 380 ? 3.598 -44.469 1.193 1 76.56 380 SER B CA 1
ATOM 9732 C C . SER B 1 380 ? 4.805 -43.688 1.701 1 76.56 380 SER B C 1
ATOM 9734 O O . SER B 1 380 ? 4.703 -42.938 2.676 1 76.56 380 SER B O 1
ATOM 9736 N N . LEU B 1 381 ? 5.906 -43.844 0.98 1 79 381 LEU B N 1
ATOM 9737 C CA . LEU B 1 381 ? 7.094 -43.094 1.357 1 79 381 LEU B CA 1
ATOM 9738 C C . LEU B 1 381 ? 6.91 -41.594 1.057 1 79 381 LEU B C 1
ATOM 9740 O O . LEU B 1 381 ? 7.402 -40.75 1.8 1 79 381 LEU B O 1
ATOM 9744 N N . MET B 1 382 ? 6.199 -41.375 0.039 1 75.25 382 MET B N 1
ATOM 9745 C CA . MET B 1 382 ? 5.941 -40 -0.339 1 75.25 382 MET B CA 1
ATOM 9746 C C . MET B 1 382 ? 5.039 -39.312 0.683 1 75.25 382 MET B C 1
ATOM 9748 O O . MET B 1 382 ? 5.266 -38.156 1.04 1 75.25 382 MET B O 1
ATOM 9752 N N . LEU B 1 383 ? 4.082 -40 1.15 1 70.5 383 LEU B N 1
ATOM 9753 C CA . LEU B 1 383 ? 3.174 -39.469 2.158 1 70.5 383 LEU B CA 1
ATOM 9754 C C . LEU B 1 383 ? 3.902 -39.219 3.479 1 70.5 383 LEU B C 1
ATOM 9756 O O . LEU B 1 383 ? 3.666 -38.219 4.16 1 70.5 383 LEU B O 1
ATOM 9760 N N . LEU B 1 384 ? 4.809 -40.156 3.787 1 73.31 384 LEU B N 1
ATOM 9761 C CA . LEU B 1 384 ? 5.59 -40.031 5.012 1 73.31 384 LEU B CA 1
ATOM 9762 C C . LEU B 1 384 ? 6.516 -38.812 4.938 1 73.31 384 LEU B C 1
ATOM 9764 O O . LEU B 1 384 ? 6.695 -38.094 5.93 1 73.31 384 LEU B O 1
ATOM 9768 N N . PHE B 1 385 ? 7.027 -38.625 3.736 1 75.94 385 PHE B N 1
ATOM 9769 C CA . PHE B 1 385 ? 7.895 -37.469 3.529 1 75.94 385 PHE B CA 1
ATOM 9770 C C . PHE B 1 385 ? 7.113 -36.156 3.668 1 75.94 385 PHE B C 1
ATOM 9772 O O . PHE B 1 385 ? 7.605 -35.188 4.25 1 75.94 385 PHE B O 1
ATOM 9779 N N . GLY B 1 386 ? 5.961 -36.125 3.131 1 69.12 386 GLY B N 1
ATOM 9780 C CA . GLY B 1 386 ? 5.117 -34.938 3.234 1 69.12 386 GLY B CA 1
ATOM 9781 C C . GLY B 1 386 ? 4.777 -34.594 4.664 1 69.12 386 GLY B C 1
ATOM 9782 O O . GLY B 1 386 ? 4.793 -33.406 5.031 1 69.12 386 GLY B O 1
ATOM 9783 N N . ILE B 1 387 ? 4.594 -35.5 5.496 1 64.12 387 ILE B N 1
ATOM 9784 C CA . ILE B 1 387 ? 4.184 -35.281 6.875 1 64.12 387 ILE B CA 1
ATOM 9785 C C . ILE B 1 387 ? 5.379 -34.781 7.691 1 64.12 387 ILE B C 1
ATOM 9787 O O . ILE B 1 387 ? 5.238 -33.906 8.547 1 64.12 387 ILE B O 1
ATOM 9791 N N . CYS B 1 388 ? 6.621 -35.25 7.344 1 64.31 388 CYS B N 1
ATOM 9792 C CA . CYS B 1 388 ? 7.797 -34.938 8.141 1 64.31 388 CYS B CA 1
ATOM 9793 C C . CYS B 1 388 ? 8.336 -33.562 7.773 1 64.31 388 CYS B C 1
ATOM 9795 O O . CYS B 1 388 ? 8.75 -32.781 8.648 1 64.31 388 CYS B O 1
ATOM 9797 N N . ARG B 1 389 ? 8.367 -33.156 6.508 1 66.06 389 ARG B N 1
ATOM 9798 C CA . ARG B 1 389 ? 9.133 -32 6.07 1 66.06 389 ARG B CA 1
ATOM 9799 C C . ARG B 1 389 ? 8.258 -30.766 6.016 1 66.06 389 ARG B C 1
ATOM 9801 O O . ARG B 1 389 ? 8.75 -29.656 5.77 1 66.06 389 ARG B O 1
ATOM 9808 N N . HIS B 1 390 ? 7.105 -30.844 6.52 1 61.72 390 HIS B N 1
ATOM 9809 C CA . HIS B 1 390 ? 6.23 -29.688 6.398 1 61.72 390 HIS B CA 1
ATOM 9810 C C . HIS B 1 390 ? 6.664 -28.578 7.34 1 61.72 390 HIS B C 1
ATOM 9812 O O . HIS B 1 390 ? 6.625 -27.391 6.969 1 61.72 390 HIS B O 1
ATOM 9818 N N . LYS B 1 391 ? 7.348 -28.859 8.375 1 64.12 391 LYS B N 1
ATOM 9819 C CA . LYS B 1 391 ? 7.652 -27.844 9.375 1 64.12 391 LYS B CA 1
ATOM 9820 C C . LYS B 1 391 ? 8.836 -26.984 8.938 1 64.12 391 LYS B C 1
ATOM 9822 O O . LYS B 1 391 ? 8.844 -25.766 9.164 1 64.12 391 LYS B O 1
ATOM 9827 N N . LEU B 1 392 ? 9.781 -27.594 8.164 1 63.25 392 LEU B N 1
ATOM 9828 C CA . LEU B 1 392 ? 10.969 -26.859 7.773 1 63.25 392 LEU B CA 1
ATOM 9829 C C . LEU B 1 392 ? 10.633 -25.781 6.746 1 63.25 392 LEU B C 1
ATOM 9831 O O . LEU B 1 392 ? 11.172 -24.672 6.793 1 63.25 392 LEU B O 1
ATOM 9835 N N . LEU B 1 393 ? 9.797 -26.094 5.93 1 66 393 LEU B N 1
ATOM 9836 C CA . LEU B 1 393 ? 9.438 -25.156 4.875 1 66 393 LEU B CA 1
ATOM 9837 C C . LEU B 1 393 ? 8.625 -23.984 5.438 1 66 393 LEU B C 1
ATOM 9839 O O . LEU B 1 393 ? 8.789 -22.844 5.004 1 66 393 LEU B O 1
ATOM 9843 N N . TYR B 1 394 ? 8.023 -24.297 6.473 1 66 394 TYR B N 1
ATOM 9844 C CA . TYR B 1 394 ? 7.164 -23.266 7.062 1 66 394 TYR B CA 1
ATOM 9845 C C . TYR B 1 394 ? 8 -22.172 7.723 1 66 394 TYR B C 1
ATOM 9847 O O . TYR B 1 394 ? 7.738 -20.984 7.531 1 66 394 TYR B O 1
ATOM 9855 N N . ASP B 1 395 ? 9.016 -22.531 8.367 1 69.5 395 ASP B N 1
ATOM 9856 C CA . ASP B 1 395 ? 9.844 -21.562 9.086 1 69.5 395 ASP B CA 1
ATOM 9857 C C . ASP B 1 395 ? 10.625 -20.672 8.109 1 69.5 395 ASP B C 1
ATOM 9859 O O . ASP B 1 395 ? 10.734 -19.469 8.32 1 69.5 395 ASP B O 1
ATOM 9863 N N . ALA B 1 396 ? 11.039 -21.266 7.027 1 70.31 396 ALA B N 1
ATOM 9864 C CA . ALA B 1 396 ? 11.812 -20.5 6.051 1 70.31 396 ALA B CA 1
ATOM 9865 C C . ALA B 1 396 ? 10.938 -19.516 5.297 1 70.31 396 ALA B C 1
ATOM 9867 O O . ALA B 1 396 ? 11.344 -18.375 5.039 1 70.31 396 ALA B O 1
ATOM 9868 N N . ASN B 1 397 ? 9.766 -19.875 5.102 1 71.56 397 ASN B N 1
ATOM 9869 C CA . ASN B 1 397 ? 8.859 -19 4.367 1 71.56 397 ASN B CA 1
ATOM 9870 C C . ASN B 1 397 ? 8.375 -17.844 5.234 1 71.56 397 ASN B C 1
ATOM 9872 O O . ASN B 1 397 ? 8.18 -16.734 4.738 1 71.56 397 ASN B O 1
ATOM 9876 N N . GLU B 1 398 ? 8.266 -18.141 6.488 1 70.69 398 GLU B N 1
ATOM 9877 C CA . GLU B 1 398 ? 7.812 -17.078 7.391 1 70.69 398 GLU B CA 1
ATOM 9878 C C . GLU B 1 398 ? 8.875 -15.992 7.543 1 70.69 398 GLU B C 1
ATOM 9880 O O . GLU B 1 398 ? 8.547 -14.805 7.57 1 70.69 398 GLU B O 1
ATOM 9885 N N . MET B 1 399 ? 10.031 -16.391 7.598 1 73.44 399 MET B N 1
ATOM 9886 C CA . MET B 1 399 ? 11.109 -15.422 7.742 1 73.44 399 MET B CA 1
ATOM 9887 C C . MET B 1 399 ? 11.266 -14.594 6.469 1 73.44 399 MET B C 1
ATOM 9889 O O . MET B 1 399 ? 11.453 -13.383 6.535 1 73.44 399 MET B O 1
ATOM 9893 N N . ALA B 1 400 ? 11.18 -15.227 5.375 1 74.12 400 ALA B N 1
ATOM 9894 C CA . ALA B 1 400 ? 11.273 -14.516 4.102 1 74.12 400 ALA B CA 1
ATOM 9895 C C . ALA B 1 400 ? 10.094 -13.57 3.904 1 74.12 400 ALA B C 1
ATOM 9897 O O . ALA B 1 400 ? 10.258 -12.469 3.391 1 74.12 400 ALA B O 1
ATOM 9898 N N . GLY B 1 401 ? 9.039 -13.984 4.402 1 71.12 401 GLY B N 1
ATOM 9899 C CA . GLY B 1 401 ? 7.844 -13.164 4.281 1 71.12 401 GLY B CA 1
ATOM 9900 C C . GLY B 1 401 ? 7.887 -11.922 5.141 1 71.12 401 GLY B C 1
ATOM 9901 O O . GLY B 1 401 ? 7.508 -10.836 4.695 1 71.12 401 GLY B O 1
ATOM 9902 N N . SER B 1 402 ? 8.391 -12.055 6.285 1 73.75 402 SER B N 1
ATOM 9903 C CA . SER B 1 402 ? 8.484 -10.906 7.188 1 73.75 402 SER B CA 1
ATOM 9904 C C . SER B 1 402 ? 9.484 -9.875 6.668 1 73.75 402 SER B C 1
ATOM 9906 O O . SER B 1 402 ? 9.25 -8.672 6.781 1 73.75 402 SER B O 1
ATOM 9908 N N . MET B 1 403 ? 10.539 -10.375 6.129 1 78.19 403 MET B N 1
ATOM 9909 C CA . MET B 1 403 ? 11.555 -9.453 5.613 1 78.19 403 MET B CA 1
ATOM 9910 C C . MET B 1 403 ? 11.055 -8.734 4.363 1 78.19 403 MET B C 1
ATOM 9912 O O . MET B 1 403 ? 11.367 -7.566 4.145 1 78.19 403 MET B O 1
ATOM 9916 N N . SER B 1 404 ? 10.305 -9.438 3.607 1 79.94 404 SER B N 1
ATOM 9917 C CA . SER B 1 404 ? 9.734 -8.805 2.424 1 79.94 404 SER B CA 1
ATOM 9918 C C . SER B 1 404 ? 8.711 -7.738 2.809 1 79.94 404 SER B C 1
ATOM 9920 O O . SER B 1 404 ? 8.625 -6.688 2.168 1 79.94 404 SER B O 1
ATOM 9922 N N . ALA B 1 405 ? 8.008 -7.965 3.873 1 72.38 405 ALA B N 1
ATOM 9923 C CA . ALA B 1 405 ? 7.031 -6.984 4.355 1 72.38 405 ALA B CA 1
ATOM 9924 C C . ALA B 1 405 ? 7.727 -5.727 4.863 1 72.38 405 ALA B C 1
ATOM 9926 O O . ALA B 1 405 ? 7.23 -4.613 4.664 1 72.38 405 ALA B O 1
ATOM 9927 N N . ASP B 1 406 ? 8.82 -5.953 5.465 1 79.75 406 ASP B N 1
ATOM 9928 C CA . ASP B 1 406 ? 9.594 -4.816 5.945 1 79.75 406 ASP B CA 1
ATOM 9929 C C . ASP B 1 406 ? 10.109 -3.967 4.785 1 79.75 406 ASP B C 1
ATOM 9931 O O . ASP B 1 406 ? 10.203 -2.742 4.898 1 79.75 406 ASP B O 1
ATOM 9935 N N . LEU B 1 407 ? 10.445 -4.625 3.752 1 85.75 407 LEU B N 1
ATOM 9936 C CA . LEU B 1 407 ? 10.93 -3.9 2.58 1 85.75 407 LEU B CA 1
ATOM 9937 C C . LEU B 1 407 ? 9.805 -3.086 1.944 1 85.75 407 LEU B C 1
ATOM 9939 O O . LEU B 1 407 ? 10.031 -1.957 1.5 1 85.75 407 LEU B O 1
ATOM 9943 N N . VAL B 1 408 ? 8.664 -3.605 1.901 1 79.56 408 VAL B N 1
ATOM 9944 C CA . VAL B 1 408 ? 7.512 -2.895 1.358 1 79.56 408 VAL B CA 1
ATOM 9945 C C . VAL B 1 408 ? 7.199 -1.678 2.227 1 79.56 408 VAL B C 1
ATOM 9947 O O . VAL B 1 408 ? 6.914 -0.596 1.709 1 79.56 408 VAL B O 1
ATOM 9950 N N . HIS B 1 409 ? 7.293 -1.856 3.508 1 78.12 409 HIS B N 1
ATOM 9951 C CA . HIS B 1 409 ? 7.047 -0.758 4.434 1 78.12 409 HIS B CA 1
ATOM 9952 C C . HIS B 1 409 ? 8.078 0.353 4.258 1 78.12 409 HIS B C 1
ATOM 9954 O O . HIS B 1 409 ? 7.746 1.535 4.371 1 78.12 409 HIS B O 1
ATOM 9960 N N . MET B 1 410 ? 9.266 -0.028 4.023 1 86.19 410 MET B N 1
ATOM 9961 C CA . MET B 1 410 ? 10.328 0.959 3.84 1 86.19 410 MET B CA 1
ATOM 9962 C C . MET B 1 410 ? 10.07 1.811 2.602 1 86.19 410 MET B C 1
ATOM 9964 O O . MET B 1 410 ? 10.289 3.023 2.621 1 86.19 410 MET B O 1
ATOM 9968 N N . VAL B 1 411 ? 9.648 1.205 1.571 1 87.69 411 VAL B N 1
ATOM 9969 C CA . VAL B 1 411 ? 9.383 1.936 0.335 1 87.69 411 VAL B CA 1
ATOM 9970 C C . VAL B 1 411 ? 8.18 2.85 0.521 1 87.69 411 VAL B C 1
ATOM 9972 O O . VAL B 1 411 ? 8.156 3.975 0.014 1 87.69 411 VAL B O 1
ATOM 9975 N N . GLN B 1 412 ? 7.227 2.426 1.264 1 78.94 412 GLN B N 1
ATOM 9976 C CA . GLN B 1 412 ? 6.055 3.248 1.54 1 78.94 412 GLN B CA 1
ATOM 9977 C C . GLN B 1 412 ? 6.422 4.469 2.379 1 78.94 412 GLN B C 1
ATOM 9979 O O . GLN B 1 412 ? 5.93 5.57 2.133 1 78.94 412 GLN B O 1
ATOM 9984 N N . GLN B 1 413 ? 7.289 4.262 3.279 1 81.38 413 GLN B N 1
ATOM 9985 C CA . GLN B 1 413 ? 7.742 5.359 4.125 1 81.38 413 GLN B CA 1
ATOM 9986 C C . GLN B 1 413 ? 8.57 6.363 3.33 1 81.38 413 GLN B C 1
ATOM 9988 O O . GLN B 1 413 ? 8.461 7.57 3.547 1 81.38 413 GLN B O 1
ATOM 9993 N N . ALA B 1 414 ? 9.375 5.809 2.484 1 88.38 414 ALA B N 1
ATOM 9994 C CA . ALA B 1 414 ? 10.188 6.703 1.665 1 88.38 414 ALA B CA 1
ATOM 9995 C C . ALA B 1 414 ? 9.32 7.527 0.72 1 88.38 414 ALA B C 1
ATOM 9997 O O . ALA B 1 414 ? 9.625 8.688 0.446 1 88.38 414 ALA B O 1
ATOM 9998 N N . ALA B 1 415 ? 8.258 6.973 0.256 1 84.19 415 ALA B N 1
ATOM 9999 C CA . ALA B 1 415 ? 7.359 7.688 -0.649 1 84.19 415 ALA B CA 1
ATOM 10000 C C . ALA B 1 415 ? 6.547 8.742 0.098 1 84.19 415 ALA B C 1
ATOM 10002 O O . ALA B 1 415 ? 6.328 9.844 -0.414 1 84.19 415 ALA B O 1
ATOM 10003 N N . SER B 1 416 ? 6.16 8.43 1.336 1 76.94 416 SER B N 1
ATOM 10004 C CA . SER B 1 416 ? 5.355 9.359 2.121 1 76.94 416 SER B CA 1
ATOM 10005 C C . SER B 1 416 ? 6.211 10.492 2.678 1 76.94 416 SER B C 1
ATOM 10007 O O . SER B 1 416 ? 5.723 11.609 2.869 1 76.94 416 SER B O 1
ATOM 10009 N N . ASN B 1 417 ? 7.473 10.148 2.957 1 86 417 ASN B N 1
ATOM 10010 C CA . ASN B 1 417 ? 8.367 11.133 3.555 1 86 417 ASN B CA 1
ATOM 10011 C C . ASN B 1 417 ? 9.477 11.539 2.594 1 86 417 ASN B C 1
ATOM 10013 O O . ASN B 1 417 ? 10.617 11.75 3.012 1 86 417 ASN B O 1
ATOM 10017 N N . TYR B 1 418 ? 9.148 11.594 1.299 1 87.19 418 TYR B N 1
ATOM 10018 C CA . TYR B 1 418 ? 10.188 11.898 0.325 1 87.19 418 TYR B CA 1
ATOM 10019 C C . TYR B 1 418 ? 10.758 13.289 0.563 1 87.19 418 TYR B C 1
ATOM 10021 O O . TYR B 1 418 ? 11.969 13.508 0.423 1 87.19 418 TYR B O 1
ATOM 10029 N N . ARG B 1 419 ? 9.914 14.242 0.921 1 85.38 419 ARG B N 1
ATOM 10030 C CA . ARG B 1 419 ? 10.359 15.617 1.114 1 85.38 419 ARG B CA 1
ATOM 10031 C C . ARG B 1 419 ? 11.32 15.719 2.293 1 85.38 419 ARG B C 1
ATOM 10033 O O . ARG B 1 419 ? 12.266 16.516 2.262 1 85.38 419 ARG B O 1
ATOM 10040 N N . LEU B 1 420 ? 11.008 14.945 3.279 1 90.25 420 LEU B N 1
ATOM 10041 C CA . LEU B 1 420 ? 11.906 14.922 4.426 1 90.25 420 LEU B CA 1
ATOM 10042 C C . LEU B 1 420 ? 13.281 14.383 4.027 1 90.25 420 LEU B C 1
ATOM 10044 O O . LEU B 1 420 ? 14.305 14.953 4.395 1 90.25 420 LEU B O 1
ATOM 10048 N N . ILE B 1 421 ? 13.305 13.383 3.223 1 90.88 421 ILE B N 1
ATOM 10049 C CA . ILE B 1 421 ? 14.547 12.75 2.785 1 90.88 421 ILE B CA 1
ATOM 10050 C C . ILE B 1 421 ? 15.312 13.695 1.861 1 90.88 421 ILE B C 1
ATOM 10052 O O . ILE B 1 421 ? 16.531 13.828 1.969 1 90.88 421 ILE B O 1
ATOM 10056 N N . SER B 1 422 ? 14.562 14.281 1.027 1 89.38 422 SER B N 1
ATOM 10057 C CA . SER B 1 422 ? 15.18 15.188 0.065 1 89.38 422 SER B CA 1
ATOM 10058 C C . SER B 1 422 ? 15.695 16.453 0.749 1 89.38 422 SER B C 1
ATOM 10060 O O . SER B 1 422 ? 16.812 16.891 0.472 1 89.38 422 SER B O 1
ATOM 10062 N N . ASN B 1 423 ? 14.938 17.016 1.64 1 89.44 423 ASN B N 1
ATOM 10063 C CA . ASN B 1 423 ? 15.312 18.266 2.293 1 89.44 423 ASN B CA 1
ATOM 10064 C C . ASN B 1 423 ? 16.531 18.094 3.182 1 89.44 423 ASN B C 1
ATOM 10066 O O . ASN B 1 423 ? 17.391 18.984 3.262 1 89.44 423 ASN B O 1
ATOM 10070 N N . TYR B 1 424 ? 16.641 16.984 3.809 1 91.19 424 TYR B N 1
ATOM 10071 C CA . TYR B 1 424 ? 17.781 16.75 4.691 1 91.19 424 TYR B CA 1
ATOM 10072 C C . TYR B 1 424 ? 18.922 16.094 3.934 1 91.19 424 TYR B C 1
ATOM 10074 O O . TYR B 1 424 ? 19.906 15.656 4.539 1 91.19 424 TYR B O 1
ATOM 10082 N N . ALA B 1 425 ? 18.859 15.977 2.596 1 88.12 425 ALA B N 1
ATOM 10083 C CA . ALA B 1 425 ? 19.891 15.461 1.718 1 88.12 425 ALA B CA 1
ATOM 10084 C C . ALA B 1 425 ? 20.328 14.062 2.152 1 88.12 425 ALA B C 1
ATOM 10086 O O . ALA B 1 425 ? 21.531 13.781 2.244 1 88.12 425 ALA B O 1
ATOM 10087 N N . GLN B 1 426 ? 19.375 13.258 2.562 1 88.94 426 GLN B N 1
ATOM 10088 C CA . GLN B 1 426 ? 19.672 11.906 3.021 1 88.94 426 GLN B CA 1
ATOM 10089 C C . GLN B 1 426 ? 19.281 10.867 1.979 1 88.94 426 GLN B C 1
ATOM 10091 O O . GLN B 1 426 ? 19.016 9.711 2.316 1 88.94 426 GLN B O 1
ATOM 10096 N N . ARG B 1 427 ? 19.297 11.227 0.724 1 89 427 ARG B N 1
ATOM 10097 C CA . ARG B 1 427 ? 18.953 10.305 -0.352 1 89 427 ARG B CA 1
ATOM 10098 C C . ARG B 1 427 ? 19.922 9.141 -0.415 1 89 427 ARG B C 1
ATOM 10100 O O . ARG B 1 427 ? 19.516 7.984 -0.561 1 89 427 ARG B O 1
ATOM 10107 N N . PRO B 1 428 ? 21.25 9.359 -0.234 1 87.31 428 PRO B N 1
ATOM 10108 C CA . PRO B 1 428 ? 22.203 8.242 -0.299 1 87.31 428 PRO B CA 1
ATOM 10109 C C . PRO B 1 428 ? 22 7.234 0.835 1 87.31 428 PRO B C 1
ATOM 10111 O O . PRO B 1 428 ? 22.141 6.027 0.626 1 87.31 428 PRO B O 1
ATOM 10114 N N . LEU B 1 429 ? 21.688 7.797 1.947 1 86.94 429 LEU B N 1
ATOM 10115 C CA . LEU B 1 429 ? 21.438 6.898 3.07 1 86.94 429 LEU B CA 1
ATOM 10116 C C . LEU B 1 429 ? 20.219 6.027 2.814 1 86.94 429 LEU B C 1
ATOM 10118 O O . LEU B 1 429 ? 20.219 4.84 3.135 1 86.94 429 LEU B O 1
ATOM 10122 N N . ALA B 1 430 ? 19.172 6.66 2.287 1 89.56 430 ALA B N 1
ATOM 10123 C CA . ALA B 1 430 ? 17.969 5.91 1.97 1 89.56 430 ALA B CA 1
ATOM 10124 C C . ALA B 1 430 ? 18.25 4.832 0.923 1 89.56 430 ALA B C 1
ATOM 10126 O O . ALA B 1 430 ? 17.734 3.713 1.024 1 89.56 430 ALA B O 1
ATOM 10127 N N . ASN B 1 431 ? 19.094 5.125 -0.055 1 90.75 431 ASN B N 1
ATOM 10128 C CA . ASN B 1 431 ? 19.453 4.16 -1.092 1 90.75 431 ASN B CA 1
ATOM 10129 C C . ASN B 1 431 ? 20.281 3.01 -0.528 1 90.75 431 ASN B C 1
ATOM 10131 O O . ASN B 1 431 ? 20.078 1.853 -0.903 1 90.75 431 ASN B O 1
ATOM 10135 N N . GLU B 1 432 ? 21.188 3.352 0.318 1 87.81 432 GLU B N 1
ATOM 10136 C CA . GLU B 1 432 ? 22.047 2.33 0.908 1 87.81 432 GLU B CA 1
ATOM 10137 C C . GLU B 1 432 ? 21.25 1.408 1.831 1 87.81 432 GLU B C 1
ATOM 10139 O O . GLU B 1 432 ? 21.469 0.195 1.844 1 87.81 432 GLU B O 1
ATOM 10144 N N . GLU B 1 433 ? 20.422 2.014 2.596 1 88.38 433 GLU B N 1
ATOM 10145 C CA . GLU B 1 433 ? 19.594 1.205 3.488 1 88.38 433 GLU B CA 1
ATOM 10146 C C . GLU B 1 433 ? 18.672 0.272 2.699 1 88.38 433 GLU B C 1
ATOM 10148 O O . GLU B 1 433 ? 18.453 -0.873 3.1 1 88.38 433 GLU B O 1
ATOM 10153 N N . PHE B 1 434 ? 18.078 0.706 1.663 1 91.69 434 PHE B N 1
ATOM 10154 C CA . PHE B 1 434 ? 17.219 -0.133 0.836 1 91.69 434 PHE B CA 1
ATOM 10155 C C . PHE B 1 434 ? 18 -1.28 0.222 1 91.69 434 PHE B C 1
ATOM 10157 O O . PHE B 1 434 ? 17.531 -2.422 0.197 1 91.69 434 PHE B O 1
ATOM 10164 N N . ALA B 1 435 ? 19.219 -0.932 -0.348 1 87.69 435 ALA B N 1
ATOM 10165 C CA . ALA B 1 435 ? 20.047 -1.96 -0.97 1 87.69 435 ALA B CA 1
ATOM 10166 C C . ALA B 1 435 ? 20.453 -3.02 0.048 1 87.69 435 ALA B C 1
ATOM 10168 O O . ALA B 1 435 ? 20.469 -4.215 -0.259 1 87.69 435 ALA B O 1
ATOM 10169 N N . LYS B 1 436 ? 20.781 -2.521 1.206 1 87.5 436 LYS B N 1
ATOM 10170 C CA . LYS B 1 436 ? 21.188 -3.445 2.262 1 87.5 436 LYS B CA 1
ATOM 10171 C C . LYS B 1 436 ? 20.031 -4.34 2.684 1 87.5 436 LYS B C 1
ATOM 10173 O O . LYS B 1 436 ? 20.188 -5.559 2.799 1 87.5 436 LYS B O 1
ATOM 10178 N N . LYS B 1 437 ? 18.891 -3.783 2.861 1 88.19 437 LYS B N 1
ATOM 10179 C CA . LYS B 1 437 ? 17.734 -4.559 3.287 1 88.19 437 LYS B CA 1
ATOM 10180 C C . LYS B 1 437 ? 17.266 -5.496 2.18 1 88.19 437 LYS B C 1
ATOM 10182 O O . LYS B 1 437 ? 16.797 -6.605 2.453 1 88.19 437 LYS B O 1
ATOM 10187 N N . SER B 1 438 ? 17.312 -5.078 0.964 1 88.06 438 SER B N 1
ATOM 10188 C CA . SER B 1 438 ? 16.953 -5.934 -0.16 1 88.06 438 SER B CA 1
ATOM 10189 C C . SER B 1 438 ? 17.906 -7.117 -0.284 1 88.06 438 SER B C 1
ATOM 10191 O O . SER B 1 438 ? 17.484 -8.234 -0.583 1 88.06 438 SER B O 1
ATOM 10193 N N . ALA B 1 439 ? 19.219 -6.859 -0.015 1 83.75 439 ALA B N 1
ATOM 10194 C CA . ALA B 1 439 ? 20.203 -7.938 -0.055 1 83.75 439 ALA B CA 1
ATOM 10195 C C . ALA B 1 439 ? 19.984 -8.93 1.086 1 83.75 439 ALA B C 1
ATOM 10197 O O . ALA B 1 439 ? 20.125 -10.141 0.903 1 83.75 439 ALA B O 1
ATOM 10198 N N . GLN B 1 440 ? 19.625 -8.398 2.18 1 83.94 440 GLN B N 1
ATOM 10199 C CA . GLN B 1 440 ? 19.344 -9.266 3.316 1 83.94 440 GLN B CA 1
ATOM 10200 C C . GLN B 1 440 ? 18.094 -10.125 3.057 1 83.94 440 GLN B C 1
ATOM 10202 O O . GLN B 1 440 ? 18.047 -11.281 3.461 1 83.94 440 GLN B O 1
ATOM 10207 N N . CYS B 1 441 ? 17.094 -9.562 2.443 1 84.31 441 CYS B N 1
ATOM 10208 C CA . CYS B 1 441 ? 15.898 -10.312 2.08 1 84.31 441 CYS B CA 1
ATOM 10209 C C . CYS B 1 441 ? 16.234 -11.453 1.129 1 84.31 441 CYS B C 1
ATOM 10211 O O . CYS B 1 441 ? 15.727 -12.562 1.276 1 84.31 441 CYS B O 1
ATOM 10213 N N . ARG B 1 442 ? 17.156 -11.25 0.27 1 83.38 442 ARG B N 1
ATOM 10214 C CA . ARG B 1 442 ? 17.562 -12.273 -0.694 1 83.38 442 ARG B CA 1
ATOM 10215 C C . ARG B 1 442 ? 18.344 -13.391 -0.014 1 83.38 442 ARG B C 1
ATOM 10217 O O . ARG B 1 442 ? 18.203 -14.562 -0.362 1 83.38 442 ARG B O 1
ATOM 10224 N N . GLU B 1 443 ? 19.141 -12.992 0.919 1 82.5 443 GLU B N 1
ATOM 10225 C CA . GLU B 1 443 ? 19.938 -13.984 1.631 1 82.5 443 GLU B CA 1
ATOM 10226 C C . GLU B 1 443 ? 19.047 -14.938 2.424 1 82.5 443 GLU B C 1
ATOM 10228 O O . GLU B 1 443 ? 19.391 -16.109 2.588 1 82.5 443 GLU B O 1
ATOM 10233 N N . LYS B 1 444 ? 18 -14.492 2.812 1 82 444 LYS B N 1
ATOM 10234 C CA . LYS B 1 444 ? 17.094 -15.336 3.592 1 82 444 LYS B CA 1
ATOM 10235 C C . LYS B 1 444 ? 16.125 -16.094 2.684 1 82 444 LYS B C 1
ATOM 10237 O O . LYS B 1 444 ? 15.57 -17.125 3.078 1 82 444 LYS B O 1
ATOM 10242 N N . GLU B 1 445 ? 15.906 -15.641 1.469 1 83.44 445 GLU B N 1
ATOM 10243 C CA . GLU B 1 445 ? 15.039 -16.312 0.514 1 83.44 445 GLU B CA 1
ATOM 10244 C C . GLU B 1 445 ? 15.734 -17.531 -0.11 1 83.44 445 GLU B C 1
ATOM 10246 O O . GLU B 1 445 ? 15.078 -18.484 -0.506 1 83.44 445 GLU B O 1
ATOM 10251 N N . LEU B 1 446 ? 17.078 -17.562 -0.157 1 86.19 446 LEU B N 1
ATOM 10252 C CA . LEU B 1 446 ? 17.844 -18.594 -0.838 1 86.19 446 LEU B CA 1
ATOM 10253 C C . LEU B 1 446 ? 17.719 -19.922 -0.107 1 86.19 446 LEU B C 1
ATOM 10255 O O . LEU B 1 446 ? 17.453 -20.953 -0.729 1 86.19 446 LEU B O 1
ATOM 10259 N N . PRO B 1 447 ? 17.781 -19.891 1.197 1 82.44 447 PRO B N 1
ATOM 10260 C CA . PRO B 1 447 ? 17.625 -21.172 1.868 1 82.44 447 PRO B CA 1
ATOM 10261 C C . PRO B 1 447 ? 16.203 -21.734 1.72 1 82.44 447 PRO B C 1
ATOM 10263 O O . PRO B 1 447 ? 16.031 -22.953 1.636 1 82.44 447 PRO B O 1
ATOM 10266 N N . ALA B 1 448 ? 15.211 -20.953 1.685 1 80.06 448 ALA B N 1
ATOM 10267 C CA . ALA B 1 448 ? 13.844 -21.438 1.471 1 80.06 448 ALA B CA 1
ATOM 10268 C C . ALA B 1 448 ? 13.695 -22.062 0.089 1 80.06 448 ALA B C 1
ATOM 10270 O O . ALA B 1 448 ? 13 -23.062 -0.071 1 80.06 448 ALA B O 1
ATOM 10271 N N . GLU B 1 449 ? 14.383 -21.531 -0.894 1 84.81 449 GLU B N 1
ATOM 10272 C CA . GLU B 1 449 ? 14.32 -22.078 -2.244 1 84.81 449 GLU B CA 1
ATOM 10273 C C . GLU B 1 449 ? 15.07 -23.406 -2.33 1 84.81 449 GLU B C 1
ATOM 10275 O O . GLU B 1 449 ? 14.672 -24.297 -3.082 1 84.81 449 GLU B O 1
ATOM 10280 N N . ILE B 1 450 ? 16.109 -23.547 -1.536 1 86.88 450 ILE B N 1
ATOM 10281 C CA . ILE B 1 450 ? 16.859 -24.797 -1.521 1 86.88 450 ILE B CA 1
ATOM 10282 C C . ILE B 1 450 ? 16.016 -25.906 -0.888 1 86.88 450 ILE B C 1
ATOM 10284 O O . ILE B 1 450 ? 16 -27.047 -1.376 1 86.88 450 ILE B O 1
ATOM 10288 N N . VAL B 1 451 ? 15.312 -25.547 0.13 1 81.44 451 VAL B N 1
ATOM 10289 C CA . VAL B 1 451 ? 14.445 -26.531 0.769 1 81.44 451 VAL B CA 1
ATOM 10290 C C . VAL B 1 451 ? 13.32 -26.938 -0.186 1 81.44 451 VAL B C 1
ATOM 10292 O O . VAL B 1 451 ? 12.969 -28.109 -0.282 1 81.44 451 VAL B O 1
ATOM 10295 N N . LYS B 1 452 ? 12.781 -26 -0.938 1 79.56 452 LYS B N 1
ATOM 10296 C CA . LYS B 1 452 ? 11.742 -26.312 -1.915 1 79.56 452 LYS B CA 1
ATOM 10297 C C . LYS B 1 452 ? 12.281 -27.203 -3.025 1 79.56 452 LYS B C 1
ATOM 10299 O O . LYS B 1 452 ? 11.594 -28.125 -3.479 1 79.56 452 LYS B O 1
ATOM 10304 N N . ALA B 1 453 ? 13.523 -26.891 -3.416 1 82.38 453 ALA B N 1
ATOM 10305 C CA . ALA B 1 453 ? 14.133 -27.719 -4.461 1 82.38 453 ALA B CA 1
ATOM 10306 C C . ALA B 1 453 ? 14.391 -29.141 -3.965 1 82.38 453 ALA B C 1
ATOM 10308 O O . ALA B 1 453 ? 14.148 -30.109 -4.688 1 82.38 453 ALA B O 1
ATOM 10309 N N . ASN B 1 454 ? 14.852 -29.25 -2.742 1 82.94 454 ASN B N 1
ATOM 10310 C CA . ASN B 1 454 ? 15.086 -30.562 -2.168 1 82.94 454 ASN B CA 1
ATOM 10311 C C . ASN B 1 454 ? 13.789 -31.359 -2.031 1 82.94 454 ASN B C 1
ATOM 10313 O O . ASN B 1 454 ? 13.766 -32.562 -2.271 1 82.94 454 ASN B O 1
ATOM 10317 N N . ASN B 1 455 ? 12.773 -30.641 -1.734 1 78.25 455 ASN B N 1
ATOM 10318 C CA . ASN B 1 455 ? 11.484 -31.312 -1.608 1 78.25 455 ASN B CA 1
ATOM 10319 C C . ASN B 1 455 ? 10.922 -31.703 -2.973 1 78.25 455 ASN B C 1
ATOM 10321 O O . ASN B 1 455 ? 10.258 -32.719 -3.102 1 78.25 455 ASN B O 1
ATOM 10325 N N . ALA B 1 456 ? 11.18 -30.906 -3.967 1 77.38 456 ALA B N 1
ATOM 10326 C CA . ALA B 1 456 ? 10.688 -31.203 -5.312 1 77.38 456 ALA B CA 1
ATOM 10327 C C . ALA B 1 456 ? 11.422 -32.406 -5.918 1 77.38 456 ALA B C 1
ATOM 10329 O O . ALA B 1 456 ? 10.875 -33.125 -6.75 1 77.38 456 ALA B O 1
ATOM 10330 N N . TYR B 1 457 ? 12.672 -32.625 -5.457 1 84.31 457 TYR B N 1
ATOM 10331 C CA . TYR B 1 457 ? 13.469 -33.688 -6.035 1 84.31 457 TYR B CA 1
ATOM 10332 C C . TYR B 1 457 ? 13.188 -35 -5.324 1 84.31 457 TYR B C 1
ATOM 10334 O O . TYR B 1 457 ? 13.531 -36.094 -5.828 1 84.31 457 TYR B O 1
ATOM 10342 N N . PHE B 1 458 ? 12.578 -35 -4.262 1 82.81 458 PHE B N 1
ATOM 10343 C CA . PHE B 1 458 ? 12.344 -36.219 -3.52 1 82.81 458 PHE B CA 1
ATOM 10344 C C . PHE B 1 458 ? 11.5 -37.188 -4.336 1 82.81 458 PHE B C 1
ATOM 10346 O O . PHE B 1 458 ? 11.883 -38.344 -4.508 1 82.81 458 PHE B O 1
ATOM 10353 N N . PRO B 1 459 ? 10.391 -36.688 -4.887 1 79.31 459 PRO B N 1
ATOM 10354 C CA . PRO B 1 459 ? 9.633 -37.656 -5.707 1 79.31 459 PRO B CA 1
ATOM 10355 C C . PRO B 1 459 ? 10.406 -38.125 -6.93 1 79.31 459 PRO B C 1
ATOM 10357 O O . PRO B 1 459 ? 10.242 -39.281 -7.359 1 79.31 459 PRO B O 1
ATOM 10360 N N . LYS B 1 460 ? 11.195 -37.312 -7.512 1 81 460 LYS B N 1
ATOM 10361 C CA . LYS B 1 460 ? 11.992 -37.688 -8.672 1 81 460 LYS B CA 1
ATOM 10362 C C . LYS B 1 460 ? 13.008 -38.781 -8.305 1 81 460 LYS B C 1
ATOM 10364 O O . LYS B 1 460 ? 13.258 -39.688 -9.078 1 81 460 LYS B O 1
ATOM 10369 N N . TRP B 1 461 ? 13.578 -38.625 -7.059 1 84.5 461 TRP B N 1
ATOM 10370 C CA . TRP B 1 461 ? 14.5 -39.656 -6.551 1 84.5 461 TRP B CA 1
ATOM 10371 C C . TRP B 1 461 ? 13.789 -40.969 -6.375 1 84.5 461 TRP B C 1
ATOM 10373 O O . TRP B 1 461 ? 14.328 -42.031 -6.75 1 84.5 461 TRP B O 1
ATOM 10383 N N . LEU B 1 462 ? 12.68 -40.906 -5.797 1 83.19 462 LEU B N 1
ATOM 10384 C CA . LEU B 1 462 ? 11.938 -42.125 -5.547 1 83.19 462 LEU B CA 1
ATOM 10385 C C . LEU B 1 462 ? 11.562 -42.812 -6.855 1 83.19 462 LEU B C 1
ATOM 10387 O O . LEU B 1 462 ? 11.617 -44.062 -6.957 1 83.19 462 LEU B O 1
ATOM 10391 N N . GLY B 1 463 ? 11.172 -42 -7.887 1 82.19 463 GLY B N 1
ATOM 10392 C CA . GLY B 1 463 ? 10.859 -42.562 -9.188 1 82.19 463 GLY B CA 1
ATOM 10393 C C . GLY B 1 463 ? 12.039 -43.281 -9.828 1 82.19 463 GLY B C 1
ATOM 10394 O O . GLY B 1 463 ? 11.922 -44.406 -10.273 1 82.19 463 GLY B O 1
ATOM 10395 N N . ALA B 1 464 ? 13.141 -42.656 -9.805 1 85.31 464 ALA B N 1
ATOM 10396 C CA . ALA B 1 464 ? 14.344 -43.219 -10.414 1 85.31 464 ALA B CA 1
ATOM 10397 C C . ALA B 1 464 ? 14.805 -44.469 -9.656 1 85.31 464 ALA B C 1
ATOM 10399 O O . ALA B 1 464 ? 15.211 -45.438 -10.266 1 85.31 464 ALA B O 1
ATOM 10400 N N . LEU B 1 465 ? 14.727 -44.438 -8.352 1 87.12 465 LEU B N 1
ATOM 10401 C CA . LEU B 1 465 ? 15.172 -45.562 -7.516 1 87.12 465 LEU B CA 1
ATOM 10402 C C . LEU B 1 465 ? 14.289 -46.781 -7.734 1 87.12 465 LEU B C 1
ATOM 10404 O O . LEU B 1 465 ? 14.789 -47.875 -7.898 1 87.12 465 LEU B O 1
ATOM 10408 N N . PHE B 1 466 ? 13.016 -46.531 -7.809 1 86.38 466 PHE B N 1
ATOM 10409 C CA . PHE B 1 466 ? 12.109 -47.688 -7.91 1 86.38 466 PHE B CA 1
ATOM 10410 C C . PHE B 1 466 ? 12.141 -48.281 -9.312 1 86.38 466 PHE B C 1
ATOM 10412 O O . PHE B 1 466 ? 12 -49.5 -9.492 1 86.38 466 PHE B O 1
ATOM 10419 N N . VAL B 1 467 ? 12.289 -47.438 -10.312 1 85.44 467 VAL B N 1
ATOM 10420 C CA . VAL B 1 467 ? 12.469 -47.969 -11.664 1 85.44 467 VAL B CA 1
ATOM 10421 C C . VAL B 1 467 ? 13.742 -48.812 -11.734 1 85.44 467 VAL B C 1
ATOM 10423 O O . VAL B 1 467 ? 13.75 -49.906 -12.281 1 85.44 467 VAL B O 1
ATOM 10426 N N . GLY B 1 468 ? 14.836 -48.281 -11.125 1 84.38 468 GLY B N 1
ATOM 10427 C CA . GLY B 1 468 ? 16.094 -49.031 -11.117 1 84.38 468 GLY B CA 1
ATOM 10428 C C . GLY B 1 468 ? 16 -50.344 -10.383 1 84.38 468 GLY B C 1
ATOM 10429 O O . GLY B 1 468 ? 16.453 -51.375 -10.883 1 84.38 468 GLY B O 1
ATOM 10430 N N . VAL B 1 469 ? 15.391 -50.344 -9.25 1 86 469 VAL B N 1
ATOM 10431 C CA . VAL B 1 469 ? 15.258 -51.562 -8.438 1 86 469 VAL B CA 1
ATOM 10432 C C . VAL B 1 469 ? 14.359 -52.562 -9.148 1 86 469 VAL B C 1
ATOM 10434 O O . VAL B 1 469 ? 14.617 -53.781 -9.109 1 86 469 VAL B O 1
ATOM 10437 N N . TYR B 1 470 ? 13.305 -52.031 -9.766 1 86.25 470 TYR B N 1
ATOM 10438 C CA . TYR B 1 470 ? 12.398 -52.906 -10.5 1 86.25 470 TYR B CA 1
ATOM 10439 C C . TYR B 1 470 ? 13.117 -53.594 -11.664 1 86.25 470 TYR B C 1
ATOM 10441 O O . TYR B 1 470 ? 12.898 -54.781 -11.93 1 86.25 470 TYR B O 1
ATOM 10449 N N . ILE B 1 471 ? 13.93 -52.875 -12.336 1 85.25 471 ILE B N 1
ATOM 10450 C CA . ILE B 1 471 ? 14.68 -53.438 -13.453 1 85.25 471 ILE B CA 1
ATOM 10451 C C . ILE B 1 471 ? 15.625 -54.531 -12.953 1 85.25 471 ILE B C 1
ATOM 10453 O O . ILE B 1 471 ? 15.703 -55.594 -13.531 1 85.25 471 ILE B O 1
ATOM 10457 N N . ILE B 1 472 ? 16.297 -54.375 -11.867 1 84.56 472 ILE B N 1
ATOM 10458 C CA . ILE B 1 472 ? 17.266 -55.312 -11.328 1 84.56 472 ILE B CA 1
ATOM 10459 C C . ILE B 1 472 ? 16.547 -56.562 -10.828 1 84.56 472 ILE B C 1
ATOM 10461 O O . ILE B 1 472 ? 17.016 -57.688 -11.031 1 84.56 472 ILE B O 1
ATOM 10465 N N . ASP B 1 473 ? 15.414 -56.312 -10.289 1 84 473 ASP B N 1
ATOM 10466 C CA . ASP B 1 473 ? 14.703 -57.438 -9.641 1 84 473 ASP B CA 1
ATOM 10467 C C . ASP B 1 473 ? 13.977 -58.281 -10.672 1 84 473 ASP B C 1
ATOM 10469 O O . ASP B 1 473 ? 13.914 -59.5 -10.539 1 84 473 ASP B O 1
ATOM 10473 N N . SER B 1 474 ? 13.391 -57.656 -11.719 1 82.44 474 SER B N 1
ATOM 10474 C CA . SER B 1 474 ? 12.461 -58.375 -12.578 1 82.44 474 SER B CA 1
ATOM 10475 C C . SER B 1 474 ? 13.094 -58.688 -13.938 1 82.44 474 SER B C 1
ATOM 10477 O O . SER B 1 474 ? 12.492 -59.375 -14.766 1 82.44 474 SER B O 1
ATOM 10479 N N . ALA B 1 475 ? 14.25 -58.188 -14.164 1 83.19 475 ALA B N 1
ATOM 10480 C CA . ALA B 1 475 ? 14.875 -58.438 -15.461 1 83.19 475 ALA B CA 1
ATOM 10481 C C . ALA B 1 475 ? 15.109 -59.938 -15.672 1 83.19 475 ALA B C 1
ATOM 10483 O O . ALA B 1 475 ? 14.953 -60.438 -16.781 1 83.19 475 ALA B O 1
ATOM 10484 N N . ARG B 1 476 ? 15.383 -60.719 -14.656 1 81.19 476 ARG B N 1
ATOM 10485 C CA . ARG B 1 476 ? 15.641 -62.125 -14.75 1 81.19 476 ARG B CA 1
ATOM 10486 C C . ARG B 1 476 ? 14.367 -62.906 -15.109 1 81.19 476 ARG B C 1
ATOM 10488 O O . ARG B 1 476 ? 14.414 -63.875 -15.852 1 81.19 476 ARG B O 1
ATOM 10495 N N . ASP B 1 477 ? 13.359 -62.375 -14.578 1 84.06 477 ASP B N 1
ATOM 10496 C CA . ASP B 1 477 ? 12.086 -63.031 -14.859 1 84.06 477 ASP B CA 1
ATOM 10497 C C . ASP B 1 477 ? 11.695 -62.875 -16.328 1 84.06 477 ASP B C 1
ATOM 10499 O O . ASP B 1 477 ? 11.031 -63.75 -16.906 1 84.06 477 ASP B O 1
ATOM 10503 N N . VAL B 1 478 ? 12.102 -61.812 -16.922 1 82.25 478 VAL B N 1
ATOM 10504 C CA . VAL B 1 478 ? 11.82 -61.562 -18.344 1 82.25 478 VAL B CA 1
ATOM 10505 C C . VAL B 1 478 ? 12.719 -62.469 -19.203 1 82.25 478 VAL B C 1
ATOM 10507 O O . VAL B 1 478 ? 12.273 -63.031 -20.188 1 82.25 478 VAL B O 1
ATOM 10510 N N . ILE B 1 479 ? 13.953 -62.625 -18.781 1 78.31 479 ILE B N 1
ATOM 10511 C CA . ILE B 1 479 ? 14.914 -63.438 -19.531 1 78.31 479 ILE B CA 1
ATOM 10512 C C . ILE B 1 479 ? 14.508 -64.875 -19.5 1 78.31 479 ILE B C 1
ATOM 10514 O O . ILE B 1 479 ? 14.641 -65.625 -20.5 1 78.31 479 ILE B O 1
ATOM 10518 N N . HIS B 1 480 ? 13.969 -65.312 -18.344 1 80.5 480 HIS B N 1
ATOM 10519 C CA . HIS B 1 480 ? 13.594 -66.688 -18.219 1 80.5 480 HIS B CA 1
ATOM 10520 C C . HIS B 1 480 ? 12.18 -66.938 -18.734 1 80.5 480 HIS B C 1
ATOM 10522 O O . HIS B 1 480 ? 11.703 -68.062 -18.734 1 80.5 480 HIS B O 1
ATOM 10528 N N . GLY B 1 481 ? 11.461 -65.875 -19.203 1 75.69 481 GLY B N 1
ATOM 10529 C CA . GLY B 1 481 ? 10.18 -66.062 -19.875 1 75.69 481 GLY B CA 1
ATOM 10530 C C . GLY B 1 481 ? 9.008 -66.062 -18.906 1 75.69 481 GLY B C 1
ATOM 10531 O O . GLY B 1 481 ? 7.883 -66.375 -19.297 1 75.69 481 GLY B O 1
ATOM 10532 N N . GLU B 1 482 ? 9.211 -65.812 -17.688 1 76.56 482 GLU B N 1
ATOM 10533 C CA . GLU B 1 482 ? 8.125 -65.812 -16.703 1 76.56 482 GLU B CA 1
ATOM 10534 C C . GLU B 1 482 ? 7.289 -64.562 -16.797 1 76.56 482 GLU B C 1
ATOM 10536 O O . GLU B 1 482 ? 6.102 -64.562 -16.469 1 76.56 482 GLU B O 1
ATOM 10541 N N . LEU B 1 483 ? 7.973 -63.5 -17.203 1 78.62 483 LEU B N 1
ATOM 10542 C CA . LEU B 1 483 ? 7.312 -62.219 -17.359 1 78.62 483 LEU B CA 1
ATOM 10543 C C . LEU B 1 483 ? 7.422 -61.75 -18.812 1 78.62 483 LEU B C 1
ATOM 10545 O O . LEU B 1 483 ? 8.484 -61.844 -19.422 1 78.62 483 LEU B O 1
ATOM 10549 N N . SER B 1 484 ? 6.242 -61.375 -19.25 1 72.62 484 SER B N 1
ATOM 10550 C CA . SER B 1 484 ? 6.25 -60.875 -20.609 1 72.62 484 SER B CA 1
ATOM 10551 C C . SER B 1 484 ? 6.945 -59.531 -20.703 1 72.62 484 SER B C 1
ATOM 10553 O O . SER B 1 484 ? 6.93 -58.75 -19.75 1 72.62 484 SER B O 1
ATOM 10555 N N . LEU B 1 485 ? 7.676 -59.281 -21.812 1 73.25 485 LEU B N 1
ATOM 10556 C CA . LEU B 1 485 ? 8.375 -58.031 -22.047 1 73.25 485 LEU B CA 1
ATOM 10557 C C . LEU B 1 485 ? 7.41 -56.844 -22.031 1 73.25 485 LEU B C 1
ATOM 10559 O O . LEU B 1 485 ? 7.75 -55.781 -21.516 1 73.25 485 LEU B O 1
ATOM 10563 N N . GLY B 1 486 ? 6.219 -57 -22.531 1 66.81 486 GLY B N 1
ATOM 10564 C CA . GLY B 1 486 ? 5.223 -55.938 -22.531 1 66.81 486 GLY B CA 1
ATOM 10565 C C . GLY B 1 486 ? 4.793 -55.5 -21.141 1 66.81 486 GLY B C 1
ATOM 10566 O O . GLY B 1 486 ? 4.699 -54.312 -20.859 1 66.81 486 GLY B O 1
ATOM 10567 N N . VAL B 1 487 ? 4.586 -56.469 -20.359 1 71.81 487 VAL B N 1
ATOM 10568 C CA . VAL B 1 487 ? 4.168 -56.188 -18.984 1 71.81 487 VAL B CA 1
ATOM 10569 C C . VAL B 1 487 ? 5.305 -55.5 -18.234 1 71.81 487 VAL B C 1
ATOM 10571 O O . VAL B 1 487 ? 5.07 -54.625 -17.422 1 71.81 487 VAL B O 1
ATOM 10574 N N . PHE B 1 488 ? 6.48 -55.906 -18.531 1 77.38 488 PHE B N 1
ATOM 10575 C CA . PHE B 1 488 ? 7.652 -55.312 -17.891 1 77.38 488 PHE B CA 1
ATOM 10576 C C . PHE B 1 488 ? 7.801 -53.844 -18.25 1 77.38 488 PHE B C 1
ATOM 10578 O O . PHE B 1 488 ? 7.98 -53 -17.375 1 77.38 488 PHE B O 1
ATOM 10585 N N . LEU B 1 489 ? 7.652 -53.531 -19.453 1 71.75 489 LEU B N 1
ATOM 10586 C CA . LEU B 1 489 ? 7.801 -52.125 -19.906 1 71.75 489 LEU B CA 1
ATOM 10587 C C . LEU B 1 489 ? 6.633 -51.281 -19.438 1 71.75 489 LEU B C 1
ATOM 10589 O O . LEU B 1 489 ? 6.809 -50.094 -19.109 1 71.75 489 LEU B O 1
ATOM 10593 N N . ALA B 1 490 ? 5.465 -51.812 -19.453 1 70.5 490 ALA B N 1
ATOM 10594 C CA . ALA B 1 490 ? 4.301 -51.062 -18.969 1 70.5 490 ALA B CA 1
ATOM 10595 C C . ALA B 1 490 ? 4.449 -50.719 -17.484 1 70.5 490 ALA B C 1
ATOM 10597 O O . ALA B 1 490 ? 4.023 -49.656 -17.047 1 70.5 490 ALA B O 1
ATOM 10598 N N . THR B 1 491 ? 5.039 -51.625 -16.781 1 76.62 491 THR B N 1
ATOM 10599 C CA . THR B 1 491 ? 5.223 -51.375 -15.352 1 76.62 491 THR B CA 1
ATOM 10600 C C . THR B 1 491 ? 6.223 -50.25 -15.125 1 76.62 491 THR B C 1
ATOM 10602 O O . THR B 1 491 ? 6.062 -49.438 -14.203 1 76.62 491 THR B O 1
ATOM 10605 N N . ILE B 1 492 ? 7.188 -50.188 -15.969 1 77.44 492 ILE B N 1
ATOM 10606 C CA . ILE B 1 492 ? 8.141 -49.094 -15.875 1 77.44 492 ILE B CA 1
ATOM 10607 C C . ILE B 1 492 ? 7.438 -47.781 -16.156 1 77.44 492 ILE B C 1
ATOM 10609 O O . ILE B 1 492 ? 7.66 -46.781 -15.453 1 77.44 492 ILE B O 1
ATOM 10613 N N . GLY B 1 493 ? 6.551 -47.719 -17.109 1 75.56 493 GLY B N 1
ATOM 10614 C CA . GLY B 1 493 ? 5.781 -46.531 -17.422 1 75.56 493 GLY B CA 1
ATOM 10615 C C . GLY B 1 493 ? 4.879 -46.094 -16.281 1 75.56 493 GLY B C 1
ATOM 10616 O O . GLY B 1 493 ? 4.742 -44.875 -16.016 1 75.56 493 GLY B O 1
ATOM 10617 N N . ILE B 1 494 ? 4.336 -46.969 -15.648 1 77.25 494 ILE B N 1
ATOM 10618 C CA . ILE B 1 494 ? 3.441 -46.656 -14.531 1 77.25 494 ILE B CA 1
ATOM 10619 C C . ILE B 1 494 ? 4.242 -46.094 -13.375 1 77.25 494 ILE B C 1
ATOM 10621 O O . ILE B 1 494 ? 3.795 -45.156 -12.711 1 77.25 494 ILE B O 1
ATOM 10625 N N . PHE B 1 495 ? 5.457 -46.625 -13.188 1 79.31 495 PHE B N 1
ATOM 10626 C CA . PHE B 1 495 ? 6.301 -46.094 -12.125 1 79.31 495 PHE B CA 1
ATOM 10627 C C . PHE B 1 495 ? 6.68 -44.656 -12.414 1 79.31 495 PHE B C 1
ATOM 10629 O O . PHE B 1 495 ? 6.688 -43.812 -11.516 1 79.31 495 PHE B O 1
ATOM 10636 N N . GLN B 1 496 ? 6.922 -44.406 -13.617 1 78.81 496 GLN B N 1
ATOM 10637 C CA . GLN B 1 496 ? 7.297 -43.062 -13.984 1 78.81 496 GLN B CA 1
ATOM 10638 C C . GLN B 1 496 ? 6.113 -42.094 -13.844 1 78.81 496 GLN B C 1
ATOM 10640 O O . GLN B 1 496 ? 6.273 -40.969 -13.391 1 78.81 496 GLN B O 1
ATOM 10645 N N . GLN B 1 497 ? 4.969 -42.5 -14.195 1 78.19 497 GLN B N 1
ATOM 10646 C CA . GLN B 1 497 ? 3.777 -41.656 -14.078 1 78.19 497 GLN B CA 1
ATOM 10647 C C . GLN B 1 497 ? 3.4 -41.438 -12.617 1 78.19 497 GLN B C 1
ATOM 10649 O O . GLN B 1 497 ? 2.99 -40.344 -12.234 1 78.19 497 GLN B O 1
ATOM 10654 N N . ILE B 1 498 ? 3.486 -42.469 -11.867 1 78.44 498 ILE B N 1
ATOM 10655 C CA . ILE B 1 498 ? 3.182 -42.344 -10.445 1 78.44 498 ILE B CA 1
ATOM 10656 C C . ILE B 1 498 ? 4.141 -41.344 -9.805 1 78.44 498 ILE B C 1
ATOM 10658 O O . ILE B 1 498 ? 3.729 -40.5 -8.984 1 78.44 498 ILE B O 1
ATOM 10662 N N . SER B 1 499 ? 5.359 -41.469 -10.203 1 79.06 499 SER B N 1
ATOM 10663 C CA . SER B 1 499 ? 6.348 -40.531 -9.648 1 79.06 499 SER B CA 1
ATOM 10664 C C . SER B 1 499 ? 6.035 -39.094 -10.031 1 79.06 499 SER B C 1
ATOM 10666 O O . SER B 1 499 ? 6.113 -38.188 -9.195 1 79.06 499 SER B O 1
ATOM 10668 N N . SER B 1 500 ? 5.648 -38.875 -11.242 1 78.56 500 SER B N 1
ATOM 10669 C CA . SER B 1 500 ? 5.328 -37.5 -11.703 1 78.56 500 SER B CA 1
ATOM 10670 C C . SER B 1 500 ? 4.07 -36.969 -11.031 1 78.56 500 SER B C 1
ATOM 10672 O O . SER B 1 500 ? 4.031 -35.812 -10.602 1 78.56 500 SER B O 1
ATOM 10674 N N . ASP B 1 501 ? 3.035 -37.75 -10.945 1 79 501 ASP B N 1
ATOM 10675 C CA . ASP B 1 501 ? 1.78 -37.312 -10.336 1 79 501 ASP B CA 1
ATOM 10676 C C . ASP B 1 501 ? 1.954 -37.094 -8.836 1 79 501 ASP B C 1
ATOM 10678 O O . ASP B 1 501 ? 1.316 -36.219 -8.258 1 79 501 ASP B O 1
ATOM 10682 N N . PHE B 1 502 ? 2.748 -37.875 -8.336 1 75.75 502 PHE B N 1
ATOM 10683 C CA . PHE B 1 502 ? 3.01 -37.688 -6.918 1 75.75 502 PHE B CA 1
ATOM 10684 C C . PHE B 1 502 ? 3.777 -36.375 -6.691 1 75.75 502 PHE B C 1
ATOM 10686 O O . PHE B 1 502 ? 3.582 -35.719 -5.676 1 75.75 502 PHE B O 1
ATOM 10693 N N . ALA B 1 503 ? 4.684 -36.156 -7.566 1 77.62 503 ALA B N 1
ATOM 10694 C CA . ALA B 1 503 ? 5.398 -34.906 -7.449 1 77.62 503 ALA B CA 1
ATOM 10695 C C . ALA B 1 503 ? 4.434 -33.719 -7.504 1 77.62 503 ALA B C 1
ATOM 10697 O O . ALA B 1 503 ? 4.57 -32.75 -6.734 1 77.62 503 ALA B O 1
ATOM 10698 N N . GLU B 1 504 ? 3.488 -33.781 -8.352 1 81.19 504 GLU B N 1
ATOM 10699 C CA . GLU B 1 504 ? 2.469 -32.75 -8.422 1 81.19 504 GLU B CA 1
ATOM 10700 C C . GLU B 1 504 ? 1.619 -32.719 -7.156 1 81.19 504 GLU B C 1
ATOM 10702 O O . GLU B 1 504 ? 1.255 -31.641 -6.672 1 81.19 504 GLU B O 1
ATOM 10707 N N . GLY B 1 505 ? 1.255 -33.906 -6.703 1 79.88 505 GLY B N 1
ATOM 10708 C CA . GLY B 1 505 ? 0.493 -33.969 -5.469 1 79.88 505 GLY B CA 1
ATOM 10709 C C . GLY B 1 505 ? 1.221 -33.406 -4.273 1 79.88 505 GLY B C 1
ATOM 10710 O O . GLY B 1 505 ? 0.607 -32.75 -3.422 1 79.88 505 GLY B O 1
ATOM 10711 N N . TYR B 1 506 ? 2.414 -33.625 -4.305 1 78 506 TYR B N 1
ATOM 10712 C CA . TYR B 1 506 ? 3.213 -33.062 -3.213 1 78 506 TYR B CA 1
ATOM 10713 C C . TYR B 1 506 ? 3.227 -31.547 -3.256 1 78 506 TYR B C 1
ATOM 10715 O O . TYR B 1 506 ? 3.139 -30.891 -2.215 1 78 506 TYR B O 1
ATOM 10723 N N . LEU B 1 507 ? 3.404 -31.047 -4.461 1 77.75 507 LEU B N 1
ATOM 10724 C CA . LEU B 1 507 ? 3.385 -29.594 -4.598 1 77.75 507 LEU B CA 1
ATOM 10725 C C . LEU B 1 507 ? 2.051 -29.016 -4.133 1 77.75 507 LEU B C 1
ATOM 10727 O O . LEU B 1 507 ? 2.01 -27.953 -3.514 1 77.75 507 LEU B O 1
ATOM 10731 N N . GLU B 1 508 ? 1.036 -29.703 -4.426 1 84.62 508 GLU B N 1
ATOM 10732 C CA . GLU B 1 508 ? -0.285 -29.25 -4.004 1 84.62 508 GLU B CA 1
ATOM 10733 C C . GLU B 1 508 ? -0.447 -29.344 -2.49 1 84.62 508 GLU B C 1
ATOM 10735 O O . GLU B 1 508 ? -1.115 -28.516 -1.871 1 84.62 508 GLU B O 1
ATOM 10740 N N . MET B 1 509 ? 0.111 -30.359 -1.937 1 81.56 509 MET B N 1
ATOM 10741 C CA . MET B 1 509 ? 0.065 -30.5 -0.484 1 81.56 509 MET B CA 1
ATOM 10742 C C . MET B 1 509 ? 0.84 -29.375 0.196 1 81.56 509 MET B C 1
ATOM 10744 O O . MET B 1 509 ? 0.438 -28.891 1.255 1 81.56 509 MET B O 1
ATOM 10748 N N . MET B 1 510 ? 1.851 -29 -0.444 1 78.69 510 MET B N 1
ATOM 10749 C CA . MET B 1 510 ? 2.623 -27.891 0.09 1 78.69 510 MET B CA 1
ATOM 10750 C C . MET B 1 510 ? 1.832 -26.594 0.005 1 78.69 510 MET B C 1
ATOM 10752 O O . MET B 1 510 ? 1.906 -25.75 0.906 1 78.69 510 MET B O 1
ATOM 10756 N N . ASN B 1 511 ? 1.132 -26.438 -1.03 1 82.19 511 ASN B N 1
ATOM 10757 C CA . ASN B 1 511 ? 0.293 -25.25 -1.167 1 82.19 511 ASN B CA 1
ATOM 10758 C C . ASN B 1 511 ? -0.764 -25.188 -0.069 1 82.19 511 ASN B C 1
ATOM 10760 O O . ASN B 1 511 ? -1.085 -24.109 0.424 1 82.19 511 ASN B O 1
ATOM 10764 N N . VAL B 1 512 ? -1.264 -26.297 0.273 1 86.31 512 VAL B N 1
ATOM 10765 C CA . VAL B 1 512 ? -2.258 -26.344 1.339 1 86.31 512 VAL B CA 1
ATOM 10766 C C . VAL B 1 512 ? -1.604 -25.984 2.674 1 86.31 512 VAL B C 1
ATOM 10768 O O . VAL B 1 512 ? -2.178 -25.25 3.477 1 86.31 512 VAL B O 1
ATOM 10771 N N . SER B 1 513 ? -0.482 -26.5 2.854 1 80.25 513 SER B N 1
ATOM 10772 C CA . SER B 1 513 ? 0.224 -26.203 4.094 1 80.25 513 SER B CA 1
ATOM 10773 C C . SER B 1 513 ? 0.58 -24.734 4.191 1 80.25 513 SER B C 1
ATOM 10775 O O . SER B 1 513 ? 0.542 -24.141 5.277 1 80.25 513 SER B O 1
ATOM 10777 N N . GLU B 1 514 ? 0.906 -24.203 3.025 1 79.94 514 GLU B N 1
ATOM 10778 C CA . GLU B 1 514 ? 1.253 -22.781 2.996 1 79.94 514 GLU B CA 1
ATOM 10779 C C . GLU B 1 514 ? 0.025 -21.906 3.24 1 79.94 514 GLU B C 1
ATOM 10781 O O . GLU B 1 514 ? 0.15 -20.75 3.643 1 79.94 514 GLU B O 1
ATOM 10786 N N . SER B 1 515 ? -1.117 -22.453 3.027 1 89 515 SER B N 1
ATOM 10787 C CA . SER B 1 515 ? -2.346 -21.688 3.207 1 89 515 SER B CA 1
ATOM 10788 C C . SER B 1 515 ? -2.727 -21.594 4.684 1 89 515 SER B C 1
ATOM 10790 O O . SER B 1 515 ? -3.607 -20.812 5.051 1 89 515 SER B O 1
ATOM 10792 N N . ILE B 1 516 ? -2.023 -22.266 5.57 1 87.69 516 ILE B N 1
ATOM 10793 C CA . ILE B 1 516 ? -2.338 -22.25 6.992 1 87.69 516 ILE B CA 1
ATOM 10794 C C . ILE B 1 516 ? -1.965 -20.891 7.586 1 87.69 516 ILE B C 1
ATOM 10796 O O . ILE B 1 516 ? -2.697 -20.344 8.414 1 87.69 516 ILE B O 1
ATOM 10800 N N . SER B 1 517 ? -0.877 -20.344 7.152 1 83.69 517 SER B N 1
ATOM 10801 C CA . SER B 1 517 ? -0.436 -19.062 7.68 1 83.69 517 SER B CA 1
ATOM 10802 C C . SER B 1 517 ? -1.43 -17.953 7.348 1 83.69 517 SER B C 1
ATOM 10804 O O . SER B 1 517 ? -1.87 -17.219 8.234 1 83.69 517 SER B O 1
ATOM 10806 N N . PRO B 1 518 ? -1.858 -17.875 6.035 1 88.44 518 PRO B N 1
ATOM 10807 C CA . PRO B 1 518 ? -2.885 -16.875 5.723 1 88.44 518 PRO B CA 1
ATOM 10808 C C . PRO B 1 518 ? -4.176 -17.078 6.512 1 88.44 518 PRO B C 1
ATOM 10810 O O . PRO B 1 518 ? -4.844 -16.109 6.883 1 88.44 518 PRO B O 1
ATOM 10813 N N . LEU B 1 519 ? -4.48 -18.312 6.73 1 94.19 519 LEU B N 1
ATOM 10814 C CA . LEU B 1 519 ? -5.695 -18.609 7.488 1 94.19 519 LEU B CA 1
ATOM 10815 C C . LEU B 1 519 ? -5.551 -18.156 8.938 1 94.19 519 LEU B C 1
ATOM 10817 O O . LEU B 1 519 ? -6.504 -17.641 9.531 1 94.19 519 LEU B O 1
ATOM 10821 N N . GLN B 1 520 ? -4.461 -18.344 9.508 1 91.62 520 GLN B N 1
ATOM 10822 C CA . GLN B 1 520 ? -4.227 -17.891 10.875 1 91.62 520 GLN B CA 1
ATOM 10823 C C . GLN B 1 520 ? -4.285 -16.375 10.969 1 91.62 520 GLN B C 1
ATOM 10825 O O . GLN B 1 520 ? -4.875 -15.82 11.898 1 91.62 520 GLN B O 1
ATOM 10830 N N . THR B 1 521 ? -3.654 -15.75 9.992 1 90.06 521 THR B N 1
ATOM 10831 C CA . THR B 1 521 ? -3.676 -14.289 9.984 1 90.06 521 THR B CA 1
ATOM 10832 C C . THR B 1 521 ? -5.102 -13.773 9.836 1 90.06 521 THR B C 1
ATOM 10834 O O . THR B 1 521 ? -5.5 -12.828 10.523 1 90.06 521 THR B O 1
ATOM 10837 N N . LEU B 1 522 ? -5.859 -14.359 8.938 1 94.56 522 LEU B N 1
ATOM 10838 C CA . LEU B 1 522 ? -7.238 -13.93 8.719 1 94.56 522 LEU B CA 1
ATOM 10839 C C . LEU B 1 522 ? -8.094 -14.203 9.945 1 94.56 522 LEU B C 1
ATOM 10841 O O . LEU B 1 522 ? -9.016 -13.445 10.25 1 94.56 522 LEU B O 1
ATOM 10845 N N . THR B 1 523 ? -7.77 -15.258 10.602 1 95.81 523 THR B N 1
ATOM 10846 C CA . THR B 1 523 ? -8.516 -15.57 11.82 1 95.81 523 THR B CA 1
ATOM 10847 C C . THR B 1 523 ? -8.266 -14.516 12.891 1 95.81 523 THR B C 1
ATOM 10849 O O . THR B 1 523 ? -9.188 -14.133 13.617 1 95.81 523 THR B O 1
ATOM 10852 N N . VAL B 1 524 ? -7.105 -14.086 12.984 1 93.62 524 VAL B N 1
ATOM 10853 C CA . VAL B 1 524 ? -6.793 -13.031 13.945 1 93.62 524 VAL B CA 1
ATOM 10854 C C . VAL B 1 524 ? -7.52 -11.742 13.547 1 93.62 524 VAL B C 1
ATOM 10856 O O . VAL B 1 524 ? -8.18 -11.117 14.383 1 93.62 524 VAL B O 1
ATOM 10859 N N . LEU B 1 525 ? -7.457 -11.375 12.289 1 93.88 525 LEU B N 1
ATOM 10860 C CA . LEU B 1 525 ? -8.016 -10.117 11.805 1 93.88 525 LEU B CA 1
ATOM 10861 C C . LEU B 1 525 ? -9.539 -10.125 11.891 1 93.88 525 LEU B C 1
ATOM 10863 O O . LEU B 1 525 ? -10.148 -9.094 12.188 1 93.88 525 LEU B O 1
ATOM 10867 N N . LEU B 1 526 ? -10.156 -11.234 11.656 1 95.81 526 LEU B N 1
ATOM 10868 C CA . LEU B 1 526 ? -11.609 -11.312 11.609 1 95.81 526 LEU B CA 1
ATOM 10869 C C . LEU B 1 526 ? -12.188 -11.508 13.008 1 95.81 526 LEU B C 1
ATOM 10871 O O . LEU B 1 526 ? -13.406 -11.391 13.203 1 95.81 526 LEU B O 1
ATOM 10875 N N . ASN B 1 527 ? -11.344 -11.719 13.969 1 94.44 527 ASN B N 1
ATOM 10876 C CA . ASN B 1 527 ? -11.859 -11.875 15.32 1 94.44 527 ASN B CA 1
ATOM 10877 C C . ASN B 1 527 ? -11.414 -10.734 16.234 1 94.44 527 ASN B C 1
ATOM 10879 O O . ASN B 1 527 ? -11.609 -10.789 17.438 1 94.44 527 ASN B O 1
ATOM 10883 N N . MET B 1 528 ? -10.867 -9.758 15.656 1 92.12 528 MET B N 1
ATOM 10884 C CA . MET B 1 528 ? -10.508 -8.578 16.438 1 92.12 528 MET B CA 1
ATOM 10885 C C . MET B 1 528 ? -11.758 -7.887 16.984 1 92.12 528 MET B C 1
ATOM 10887 O O . MET B 1 528 ? -12.828 -7.965 16.375 1 92.12 528 MET B O 1
ATOM 10891 N N . ALA B 1 529 ? -11.531 -7.219 18.031 1 89.94 529 ALA B N 1
ATOM 10892 C CA . ALA B 1 529 ? -12.664 -6.578 18.703 1 89.94 529 ALA B CA 1
ATOM 10893 C C . ALA B 1 529 ? -13.195 -5.402 17.891 1 89.94 529 ALA B C 1
ATOM 10895 O O . ALA B 1 529 ? -12.422 -4.664 17.281 1 89.94 529 ALA B O 1
ATOM 10896 N N . THR B 1 530 ? -14.531 -5.242 17.891 1 90.38 530 THR B N 1
ATOM 10897 C CA . THR B 1 530 ? -15.203 -4.129 17.234 1 90.38 530 THR B CA 1
ATOM 10898 C C . THR B 1 530 ? -15.875 -3.223 18.25 1 90.38 530 THR B C 1
ATOM 10900 O O . THR B 1 530 ? -15.969 -3.568 19.438 1 90.38 530 THR B O 1
ATOM 10903 N N . ASP B 1 531 ? -16.281 -2.051 17.797 1 87.75 531 ASP B N 1
ATOM 10904 C CA . ASP B 1 531 ? -16.938 -1.092 18.688 1 87.75 531 ASP B CA 1
ATOM 10905 C C . ASP B 1 531 ? -18.453 -1.274 18.641 1 87.75 531 ASP B C 1
ATOM 10907 O O . ASP B 1 531 ? -19.188 -0.532 19.297 1 87.75 531 ASP B O 1
ATOM 10911 N N . VAL B 1 532 ? -18.938 -2.279 18.047 1 91.19 532 VAL B N 1
ATOM 10912 C CA . VAL B 1 532 ? -20.375 -2.426 17.828 1 91.19 532 VAL B CA 1
ATOM 10913 C C . VAL B 1 532 ? -21.062 -2.801 19.141 1 91.19 532 VAL B C 1
ATOM 10915 O O . VAL B 1 532 ? -22.172 -2.357 19.406 1 91.19 532 VAL B O 1
ATOM 10918 N N . ARG B 1 533 ? -20.406 -3.531 19.969 1 89.56 533 ARG B N 1
ATOM 10919 C CA . ARG B 1 533 ? -21 -3.918 21.25 1 89.56 533 ARG B CA 1
ATOM 10920 C C . ARG B 1 533 ? -21.031 -2.742 22.219 1 89.56 533 ARG B C 1
ATOM 10922 O O . ARG B 1 533 ? -21.984 -2.59 22.984 1 89.56 533 ARG B O 1
ATOM 10929 N N . SER B 1 534 ? -19.969 -1.998 22.172 1 88 534 SER B N 1
ATOM 10930 C CA . SER B 1 534 ? -19.953 -0.786 22.984 1 88 534 SER B CA 1
ATOM 10931 C C . SER B 1 534 ? -21.031 0.198 22.516 1 88 534 SER B C 1
ATOM 10933 O O . SER B 1 534 ? -21.703 0.831 23.344 1 88 534 SER B O 1
ATOM 10935 N N . TRP B 1 535 ? -21.234 0.24 21.281 1 89.5 535 TRP B N 1
ATOM 10936 C CA . TRP B 1 535 ? -22.25 1.116 20.719 1 89.5 535 TRP B CA 1
ATOM 10937 C C . TRP B 1 535 ? -23.656 0.632 21.094 1 89.5 535 TRP B C 1
ATOM 10939 O O . TRP B 1 535 ? -24.562 1.439 21.328 1 89.5 535 TRP B O 1
ATOM 10949 N N . LYS B 1 536 ? -23.797 -0.659 21.172 1 92.19 536 LYS B N 1
ATOM 10950 C CA . LYS B 1 536 ? -25.094 -1.225 21.578 1 92.19 536 LYS B CA 1
ATOM 10951 C C . LYS B 1 536 ? -25.438 -0.806 23 1 92.19 536 LYS B C 1
ATOM 10953 O O . LYS B 1 536 ? -26.562 -0.358 23.266 1 92.19 536 LYS B O 1
ATOM 10958 N N . ALA B 1 537 ? -24.516 -0.934 23.859 1 91 537 ALA B N 1
ATOM 10959 C CA . ALA B 1 537 ? -24.75 -0.582 25.25 1 91 537 ALA B CA 1
ATOM 10960 C C . ALA B 1 537 ? -25.047 0.91 25.406 1 91 537 ALA B C 1
ATOM 10962 O O . ALA B 1 537 ? -25.953 1.305 26.125 1 91 537 ALA B O 1
ATOM 10963 N N . VAL B 1 538 ? -24.266 1.704 24.75 1 88.75 538 VAL B N 1
ATOM 10964 C CA . VAL B 1 538 ? -24.422 3.15 24.828 1 88.75 538 VAL B CA 1
ATOM 10965 C C . VAL B 1 538 ? -25.75 3.561 24.188 1 88.75 538 VAL B C 1
ATOM 10967 O O . VAL B 1 538 ? -26.469 4.41 24.734 1 88.75 538 VAL B O 1
ATOM 10970 N N . ASN B 1 539 ? -26 2.98 23.078 1 90.62 539 ASN B N 1
ATOM 10971 C CA . ASN B 1 539 ? -27.234 3.283 22.375 1 90.62 539 ASN B CA 1
ATOM 10972 C C . ASN B 1 539 ? -28.453 2.943 23.234 1 90.62 539 ASN B C 1
ATOM 10974 O O . ASN B 1 539 ? -29.406 3.719 23.297 1 90.62 539 ASN B O 1
ATOM 10978 N N . ARG B 1 540 ? -28.469 1.833 23.906 1 92.25 540 ARG B N 1
ATOM 10979 C CA . ARG B 1 540 ? -29.594 1.404 24.734 1 92.25 540 ARG B CA 1
ATOM 10980 C C . ARG B 1 540 ? -29.75 2.305 25.953 1 92.25 540 ARG B C 1
ATOM 10982 O O . ARG B 1 540 ? -30.875 2.645 26.344 1 92.25 540 ARG B O 1
ATOM 10989 N N . SER B 1 541 ? -28.641 2.641 26.469 1 90.94 541 SER B N 1
ATOM 10990 C CA . SER B 1 541 ? -28.672 3.537 27.625 1 90.94 541 SER B CA 1
ATOM 10991 C C . SER B 1 541 ? -29.203 4.918 27.234 1 90.94 541 SER B C 1
ATOM 10993 O O . SER B 1 541 ? -30 5.508 27.953 1 90.94 541 SER B O 1
ATOM 10995 N N . ARG B 1 542 ? -28.766 5.398 26.156 1 90.69 542 ARG B N 1
ATOM 10996 C CA . ARG B 1 542 ? -29.188 6.707 25.672 1 90.69 542 ARG B CA 1
ATOM 10997 C C . ARG B 1 542 ? -30.688 6.703 25.344 1 90.69 542 ARG B C 1
ATOM 10999 O O . ARG B 1 542 ? -31.391 7.68 25.609 1 90.69 542 ARG B O 1
ATOM 11006 N N . ARG B 1 543 ? -31.125 5.656 24.812 1 91.12 543 ARG B N 1
ATOM 11007 C CA . ARG B 1 543 ? -32.531 5.551 24.453 1 91.12 543 ARG B CA 1
ATOM 11008 C C . ARG B 1 543 ? -33.406 5.488 25.688 1 91.12 543 ARG B C 1
ATOM 11010 O O . ARG B 1 543 ? -34.469 6.129 25.75 1 91.12 543 ARG B O 1
ATOM 11017 N N . ALA B 1 544 ? -33 4.727 26.625 1 91.38 544 ALA B N 1
ATOM 11018 C CA . ALA B 1 544 ? -33.75 4.617 27.875 1 91.38 544 ALA B CA 1
ATOM 11019 C C . ALA B 1 544 ? -33.812 5.969 28.578 1 91.38 544 ALA B C 1
ATOM 11021 O O . ALA B 1 544 ? -34.875 6.332 29.125 1 91.38 544 ALA B O 1
ATOM 11022 N N . GLN B 1 545 ? -32.75 6.645 28.5 1 89.38 545 GLN B N 1
ATOM 11023 C CA . GLN B 1 545 ? -32.719 7.957 29.141 1 89.38 545 GLN B CA 1
ATOM 11024 C C . GLN B 1 545 ? -33.594 8.953 28.375 1 89.38 545 GLN B C 1
ATOM 11026 O O . GLN B 1 545 ? -34.219 9.812 28.969 1 89.38 545 GLN B O 1
ATOM 11031 N N . THR B 1 546 ? -33.562 8.852 27.109 1 88.31 546 THR B N 1
ATOM 11032 C CA . THR B 1 546 ? -34.375 9.727 26.281 1 88.31 546 THR B CA 1
ATOM 11033 C C . THR B 1 546 ? -35.844 9.508 26.578 1 88.31 546 THR B C 1
ATOM 11035 O O . THR B 1 546 ? -36.625 10.469 26.672 1 88.31 546 THR B O 1
ATOM 11038 N N . VAL B 1 547 ? -36.219 8.297 26.734 1 86.5 547 VAL B N 1
ATOM 11039 C CA . VAL B 1 547 ? -37.594 7.965 27.047 1 86.5 547 VAL B CA 1
ATOM 11040 C C . VAL B 1 547 ? -37.969 8.508 28.422 1 86.5 547 VAL B C 1
ATOM 11042 O O . VAL B 1 547 ? -39.031 9.086 28.594 1 86.5 547 VAL B O 1
ATOM 11045 N N . LYS B 1 548 ? -37.094 8.359 29.328 1 87.56 548 LYS B N 1
ATOM 11046 C CA . LYS B 1 548 ? -37.344 8.836 30.688 1 87.56 548 LYS B CA 1
ATOM 11047 C C . LYS B 1 548 ? -37.5 10.352 30.703 1 87.56 548 LYS B C 1
ATOM 11049 O O . LYS B 1 548 ? -38.406 10.875 31.375 1 87.56 548 LYS B O 1
ATOM 11054 N N . LEU B 1 549 ? -36.688 11.031 30.047 1 86.81 549 LEU B N 1
ATOM 11055 C CA . LEU B 1 549 ? -36.75 12.492 30.031 1 86.81 549 LEU B CA 1
ATOM 11056 C C . LEU B 1 549 ? -37.969 12.992 29.281 1 86.81 549 LEU B C 1
ATOM 11058 O O . LEU B 1 549 ? -38.562 13.992 29.672 1 86.81 549 LEU B O 1
ATOM 11062 N N . ARG B 1 550 ? -38.312 12.336 28.234 1 86.12 550 ARG B N 1
ATOM 11063 C CA . ARG B 1 550 ? -39.5 12.711 27.469 1 86.12 550 ARG B CA 1
ATOM 11064 C C . ARG B 1 550 ? -40.75 12.508 28.312 1 86.12 550 ARG B C 1
ATOM 11066 O O . ARG B 1 550 ? -41.656 13.344 28.281 1 86.12 550 ARG B O 1
ATOM 11073 N N . ASP B 1 551 ? -40.812 11.406 29.016 1 83.56 551 ASP B N 1
ATOM 11074 C CA . ASP B 1 551 ? -41.969 11.125 29.875 1 83.56 551 ASP B CA 1
ATOM 11075 C C . ASP B 1 551 ? -42.094 12.18 30.969 1 83.56 551 ASP B C 1
ATOM 11077 O O . ASP B 1 551 ? -43.219 12.594 31.312 1 83.56 551 ASP B O 1
ATOM 11081 N N . ALA B 1 552 ? -41 12.578 31.438 1 83.12 552 ALA B N 1
ATOM 11082 C CA . ALA B 1 552 ? -41 13.594 32.5 1 83.12 552 ALA B CA 1
ATOM 11083 C C . ALA B 1 552 ? -41.469 14.938 31.953 1 83.12 552 ALA B C 1
ATOM 11085 O O . ALA B 1 552 ? -42.156 15.688 32.656 1 83.12 552 ALA B O 1
ATOM 11086 N N . MET B 1 553 ? -41.219 15.164 30.781 1 80.19 553 MET B N 1
ATOM 11087 C CA . MET B 1 553 ? -41.594 16.438 30.188 1 80.19 553 MET B CA 1
ATOM 11088 C C . MET B 1 553 ? -43.062 16.469 29.859 1 80.19 553 MET B C 1
ATOM 11090 O O . MET B 1 553 ? -43.719 17.531 29.922 1 80.19 553 MET B O 1
ATOM 11094 N N . TRP B 1 554 ? -43.656 15.391 29.453 1 77.62 554 TRP B N 1
ATOM 11095 C CA . TRP B 1 554 ? -45.031 15.344 29.047 1 77.62 554 TRP B CA 1
ATOM 11096 C C . TRP B 1 554 ? -45.938 14.906 30.188 1 77.62 554 TRP B C 1
ATOM 11098 O O . TRP B 1 554 ? -47.156 14.852 30.047 1 77.62 554 TRP B O 1
ATOM 11108 N N . SER B 1 555 ? -45.406 14.633 31.406 1 71.12 555 SER B N 1
ATOM 11109 C CA . SER B 1 555 ? -46.25 14.367 32.562 1 71.12 555 SER B CA 1
ATOM 11110 C C . SER B 1 555 ? -46.906 15.641 33.062 1 71.12 555 SER B C 1
ATOM 11112 O O . SER B 1 555 ? -46.438 16.75 32.812 1 71.12 555 SER B O 1
ATOM 11114 N N . GLU B 1 556 ? -48.344 15.727 33.5 1 55.47 556 GLU B N 1
ATOM 11115 C CA . GLU B 1 556 ? -49.312 16.75 33.906 1 55.47 556 GLU B CA 1
ATOM 11116 C C . GLU B 1 556 ? -48.625 17.875 34.688 1 55.47 556 GLU B C 1
ATOM 11118 O O . GLU B 1 556 ? -48.969 19.047 34.531 1 55.47 556 GLU B O 1
ATOM 11123 N N . ALA B 1 557 ? -47.969 17.703 35.719 1 47.19 557 ALA B N 1
ATOM 11124 C CA . ALA B 1 557 ? -47.469 18.719 36.625 1 47.19 557 ALA B CA 1
ATOM 11125 C C . ALA B 1 557 ? -46.594 19.719 35.875 1 47.19 557 ALA B C 1
ATOM 11127 O O . ALA B 1 557 ? -46.562 20.906 36.219 1 47.19 557 ALA B O 1
ATOM 11128 N N . ALA B 1 558 ? -45.875 19.312 34.969 1 48.25 558 ALA B N 1
ATOM 11129 C CA . ALA B 1 558 ? -44.938 20.203 34.281 1 48.25 558 ALA B CA 1
ATOM 11130 C C . ALA B 1 558 ? -45.625 21.062 33.25 1 48.25 558 ALA B C 1
ATOM 11132 O O . ALA B 1 558 ? -45.031 21.984 32.656 1 48.25 558 ALA B O 1
ATOM 11133 N N . THR B 1 559 ? -46.875 20.703 32.938 1 46.47 559 THR B N 1
ATOM 11134 C CA . THR B 1 559 ? -47.594 21.375 31.844 1 46.47 559 THR B CA 1
ATOM 11135 C C . THR B 1 559 ? -47.875 22.828 32.219 1 46.47 559 THR B C 1
ATOM 11137 O O . THR B 1 559 ? -48.406 23.578 31.406 1 46.47 559 THR B O 1
ATOM 11140 N N . SER B 1 560 ? -48.094 23.156 33.5 1 40 560 SER B N 1
ATOM 11141 C CA . SER B 1 560 ? -48.594 24.516 33.75 1 40 560 SER B CA 1
ATOM 11142 C C . SER B 1 560 ? -47.625 25.562 33.188 1 40 560 SER B C 1
ATOM 11144 O O . SER B 1 560 ? -48.062 26.703 32.938 1 40 560 SER B O 1
ATOM 11146 N N . ARG B 1 561 ? -46.469 25.625 33.625 1 37.88 561 ARG B N 1
ATOM 11147 C CA . ARG B 1 561 ? -45.656 26.844 33.531 1 37.88 561 ARG B CA 1
ATOM 11148 C C . ARG B 1 561 ? -45.25 27.094 32.094 1 37.88 561 ARG B C 1
ATOM 11150 O O . ARG B 1 561 ? -44.938 28.219 31.719 1 37.88 561 ARG B O 1
ATOM 11157 N N . GLU B 1 562 ? -44.562 26.125 31.375 1 41.75 562 GLU B N 1
ATOM 11158 C CA . GLU B 1 562 ? -43.562 26.531 30.375 1 41.75 562 GLU B CA 1
ATOM 11159 C C . GLU B 1 562 ? -44.219 26.859 29.031 1 41.75 562 GLU B C 1
ATOM 11161 O O . GLU B 1 562 ? -45.312 26.375 28.75 1 41.75 562 GLU B O 1
ATOM 11166 N N . LYS B 1 563 ? -43.562 27.766 28.234 1 43.59 563 LYS B N 1
ATOM 11167 C CA . LYS B 1 563 ? -43.688 28.344 26.906 1 43.59 563 LYS B CA 1
ATOM 11168 C C . LYS B 1 563 ? -44.188 27.312 25.906 1 43.59 563 LYS B C 1
ATOM 11170 O O . LYS B 1 563 ? -43.812 26.141 25.953 1 43.59 563 LYS B O 1
ATOM 11175 N N . LYS B 1 564 ? -45.375 27.375 25.297 1 46.88 564 LYS B N 1
ATOM 11176 C CA . LYS B 1 564 ? -46.094 26.734 24.203 1 46.88 564 LYS B CA 1
ATOM 11177 C C . LYS B 1 564 ? -45.125 26.297 23.094 1 46.88 564 LYS B C 1
ATOM 11179 O O . LYS B 1 564 ? -45.031 26.938 22.047 1 46.88 564 LYS B O 1
ATOM 11184 N N . GLU B 1 565 ? -43.906 25.797 23.328 1 55.84 565 GLU B N 1
ATOM 11185 C CA . GLU B 1 565 ? -43.094 25.391 22.188 1 55.84 565 GLU B CA 1
ATOM 11186 C C . GLU B 1 565 ? -43.656 24.125 21.547 1 55.84 565 GLU B C 1
ATOM 11188 O O . GLU B 1 565 ? -44.062 23.203 22.234 1 55.84 565 GLU B O 1
ATOM 11193 N N . ALA B 1 566 ? -44.062 24.156 20.281 1 61.44 566 ALA B N 1
ATOM 11194 C CA . ALA B 1 566 ? -44.656 23.125 19.438 1 61.44 566 ALA B CA 1
ATOM 11195 C C . ALA B 1 566 ? -43.906 21.797 19.578 1 61.44 566 ALA B C 1
ATOM 11197 O O . ALA B 1 566 ? -44.5 20.734 19.547 1 61.44 566 ALA B O 1
ATOM 11198 N N . PHE B 1 567 ? -42.5 21.812 19.953 1 80.94 567 PHE B N 1
ATOM 11199 C CA . PHE B 1 567 ? -41.719 20.594 20.078 1 80.94 567 PHE B CA 1
ATOM 11200 C C . PHE B 1 567 ? -41 20.562 21.422 1 80.94 567 PHE B C 1
ATOM 11202 O O . PHE B 1 567 ? -39.875 21.031 21.516 1 80.94 567 PHE B O 1
ATOM 11209 N N . LYS B 1 568 ? -41.531 20.062 22.5 1 78.81 568 LYS B N 1
ATOM 11210 C CA . LYS B 1 568 ? -40.969 20.031 23.859 1 78.81 568 LYS B CA 1
ATOM 11211 C C . LYS B 1 568 ? -39.688 19.234 23.906 1 78.81 568 LYS B C 1
ATOM 11213 O O . LYS B 1 568 ? -38.844 19.438 24.797 1 78.81 568 LYS B O 1
ATOM 11218 N N . ASP B 1 569 ? -39.562 18.328 23 1 83.38 569 ASP B N 1
ATOM 11219 C CA . ASP B 1 569 ? -38.344 17.5 22.953 1 83.38 569 ASP B CA 1
ATOM 11220 C C . ASP B 1 569 ? -37.094 18.328 22.672 1 83.38 569 ASP B C 1
ATOM 11222 O O . ASP B 1 569 ? -36 17.906 22.984 1 83.38 569 ASP B O 1
ATOM 11226 N N . ASP B 1 570 ? -37.312 19.484 22.078 1 86.69 570 ASP B N 1
ATOM 11227 C CA . ASP B 1 570 ? -36.188 20.359 21.734 1 86.69 570 ASP B CA 1
ATOM 11228 C C . ASP B 1 570 ? -35.594 21 22.984 1 86.69 570 ASP B C 1
ATOM 11230 O O . ASP B 1 570 ? -34.469 21.562 22.922 1 86.69 570 ASP B O 1
ATOM 11234 N N . LEU B 1 571 ? -36.188 20.75 24.125 1 85.44 571 LEU B N 1
ATOM 11235 C CA . LEU B 1 571 ? -35.719 21.359 25.359 1 85.44 571 LEU B CA 1
ATOM 11236 C C . LEU B 1 571 ? -34.781 20.422 26.125 1 85.44 571 LEU B C 1
ATOM 11238 O O . LEU B 1 571 ? -34.156 20.828 27.094 1 85.44 571 LEU B O 1
ATOM 11242 N N . ILE B 1 572 ? -34.719 19.234 25.672 1 88.56 572 ILE B N 1
ATOM 11243 C CA . ILE B 1 572 ? -33.812 18.281 26.328 1 88.56 572 ILE B CA 1
ATOM 11244 C C . ILE B 1 572 ? -32.375 18.719 26.125 1 88.56 572 ILE B C 1
ATOM 11246 O O . ILE B 1 572 ? -31.906 18.828 24.984 1 88.56 572 ILE B O 1
ATOM 11250 N N . PRO B 1 573 ? -31.688 18.969 27.109 1 90.62 573 PRO B N 1
ATOM 11251 C CA . PRO B 1 573 ? -30.312 19.469 26.969 1 90.62 573 PRO B CA 1
ATOM 11252 C C . PRO B 1 573 ? -29.297 18.359 26.75 1 90.62 573 PRO B C 1
ATOM 11254 O O . PRO B 1 573 ? -29.625 17.172 26.938 1 90.62 573 PRO B O 1
ATOM 11257 N N . ILE B 1 574 ? -28.156 18.656 26.281 1 93.25 574 ILE B N 1
ATOM 11258 C CA . ILE B 1 574 ? -26.984 17.797 26.281 1 93.25 574 ILE B CA 1
ATOM 11259 C C . ILE B 1 574 ? -26.234 17.906 27.609 1 93.25 574 ILE B C 1
ATOM 11261 O O . ILE B 1 574 ? -26 19.016 28.094 1 93.25 574 ILE B O 1
ATOM 11265 N N . GLU B 1 575 ? -25.953 16.781 28.219 1 93 575 GLU B N 1
ATOM 11266 C CA . GLU B 1 575 ? -25.484 16.844 29.594 1 93 575 GLU B CA 1
ATOM 11267 C C . GLU B 1 575 ? -24.312 15.898 29.828 1 93 575 GLU B C 1
ATOM 11269 O O . GLU B 1 575 ? -24.297 14.781 29.297 1 93 575 GLU B O 1
ATOM 11274 N N . LEU B 1 576 ? -23.344 16.406 30.484 1 93.69 576 LEU B N 1
ATOM 11275 C CA . LEU B 1 576 ? -22.297 15.609 31.141 1 93.69 576 LEU B CA 1
ATOM 11276 C C . LEU B 1 576 ? -22.531 15.516 32.625 1 93.69 576 LEU B C 1
ATOM 11278 O O . LEU B 1 576 ? -22.656 16.531 33.312 1 93.69 576 LEU B O 1
ATOM 11282 N N . ASP B 1 577 ? -22.75 14.281 33.031 1 92.19 577 ASP B N 1
ATOM 11283 C CA . ASP B 1 577 ? -23.031 14.078 34.469 1 92.19 577 ASP B CA 1
ATOM 11284 C C . ASP B 1 577 ? -21.906 13.312 35.156 1 92.19 577 ASP B C 1
ATOM 11286 O O . ASP B 1 577 ? -21.781 12.094 34.969 1 92.19 577 ASP B O 1
ATOM 11290 N N . LYS B 1 578 ? -21.031 13.992 35.875 1 93.06 578 LYS B N 1
ATOM 11291 C CA . LYS B 1 578 ? -19.938 13.414 36.656 1 93.06 578 LYS B CA 1
ATOM 11292 C C . LYS B 1 578 ? -19.078 12.5 35.812 1 93.06 578 LYS B C 1
ATOM 11294 O O . LYS B 1 578 ? -18.828 11.352 36.188 1 93.06 578 LYS B O 1
ATOM 11299 N N . VAL B 1 579 ? -18.672 13 34.781 1 92.94 579 VAL B N 1
ATOM 11300 C CA . VAL B 1 579 ? -17.922 12.227 33.781 1 92.94 579 VAL B CA 1
ATOM 11301 C C . VAL B 1 579 ? -16.453 12.164 34.188 1 92.94 579 VAL B C 1
ATOM 11303 O O . VAL B 1 579 ? -15.852 13.18 34.531 1 92.94 579 VAL B O 1
ATOM 11306 N N . THR B 1 580 ? -15.898 10.984 34.219 1 91.31 580 THR B N 1
ATOM 11307 C CA . THR B 1 580 ? -14.477 10.734 34.406 1 91.31 580 THR B CA 1
ATOM 11308 C C . THR B 1 580 ? -13.891 10 33.219 1 91.31 580 THR B C 1
ATOM 11310 O O . THR B 1 580 ? -14.492 9.062 32.688 1 91.31 580 THR B O 1
ATOM 11313 N N . PHE B 1 581 ? -12.859 10.492 32.625 1 90.12 581 PHE B N 1
ATOM 11314 C CA . PHE B 1 581 ? -12.211 9.859 31.484 1 90.12 581 PHE B CA 1
ATOM 11315 C C . PHE B 1 581 ? -10.711 9.719 31.719 1 90.12 581 PHE B C 1
ATOM 11317 O O . PHE B 1 581 ? -10.039 10.688 32.094 1 90.12 581 PHE B O 1
ATOM 11324 N N . ARG B 1 582 ? -10.227 8.477 31.516 1 83.31 582 ARG B N 1
ATOM 11325 C CA . ARG B 1 582 ? -8.805 8.164 31.641 1 83.31 582 ARG B CA 1
ATOM 11326 C C . ARG B 1 582 ? -8.234 7.703 30.297 1 83.31 582 ARG B C 1
ATOM 11328 O O . ARG B 1 582 ? -8.805 6.832 29.641 1 83.31 582 ARG B O 1
ATOM 11335 N N . SER B 1 583 ? -7.207 8.438 29.719 1 73.31 583 SER B N 1
ATOM 11336 C CA . SER B 1 583 ? -6.586 8.062 28.453 1 73.31 583 SER B CA 1
ATOM 11337 C C . SER B 1 583 ? -5.625 6.891 28.625 1 73.31 583 SER B C 1
ATOM 11339 O O . SER B 1 583 ? -4.871 6.84 29.609 1 73.31 583 SER B O 1
ATOM 11341 N N . ARG B 1 584 ? -5.773 5.711 28 1 55.88 584 ARG B N 1
ATOM 11342 C CA . ARG B 1 584 ? -4.945 4.516 28.109 1 55.88 584 ARG B CA 1
ATOM 11343 C C . ARG B 1 584 ? -3.637 4.684 27.344 1 55.88 584 ARG B C 1
ATOM 11345 O O . ARG B 1 584 ? -2.924 3.711 27.094 1 55.88 584 ARG B O 1
ATOM 11352 N N . SER B 1 585 ? -3.34 5.957 26.734 1 49.41 585 SER B N 1
ATOM 11353 C CA . SER B 1 585 ? -2.115 6.066 25.953 1 49.41 585 SER B CA 1
ATOM 11354 C C . SER B 1 585 ? -0.877 5.957 26.828 1 49.41 585 SER B C 1
ATOM 11356 O O . SER B 1 585 ? -0.811 6.578 27.891 1 49.41 585 SER B O 1
ATOM 11358 N N . GLY B 1 586 ? 0.14 4.961 26.859 1 42.19 586 GLY B N 1
ATOM 11359 C CA . GLY B 1 586 ? 1.48 4.75 27.375 1 42.19 586 GLY B CA 1
ATOM 11360 C C . GLY B 1 586 ? 1.491 4.055 28.719 1 42.19 586 GLY B C 1
ATOM 11361 O O . GLY B 1 586 ? 2.359 4.32 29.562 1 42.19 586 GLY B O 1
ATOM 11362 N N . GLY B 1 587 ? 0.725 3.08 29.031 1 45.22 587 GLY B N 1
ATOM 11363 C CA . GLY B 1 587 ? 0.804 2.215 30.203 1 45.22 587 GLY B CA 1
ATOM 11364 C C . GLY B 1 587 ? -0.057 2.691 31.359 1 45.22 587 GLY B C 1
ATOM 11365 O O . GLY B 1 587 ? -0.896 1.941 31.859 1 45.22 587 GLY B O 1
ATOM 11366 N N . ALA B 1 588 ? 0.328 3.857 32.031 1 48.38 588 ALA B N 1
ATOM 11367 C CA . ALA B 1 588 ? -0.42 4.32 33.219 1 48.38 588 ALA B CA 1
ATOM 11368 C C . ALA B 1 588 ? -1.534 5.277 32.812 1 48.38 588 ALA B C 1
ATOM 11370 O O . ALA B 1 588 ? -1.305 6.219 32.031 1 48.38 588 ALA B O 1
ATOM 11371 N N . GLY B 1 589 ? -2.795 4.898 32.625 1 59.31 589 GLY B N 1
ATOM 11372 C CA . GLY B 1 589 ? -3.994 5.656 32.312 1 59.31 589 GLY B CA 1
ATOM 11373 C C . GLY B 1 589 ? -3.998 7.051 32.875 1 59.31 589 GLY B C 1
ATOM 11374 O O . GLY B 1 589 ? -3.873 7.219 34.094 1 59.31 589 GLY B O 1
ATOM 11375 N N . VAL B 1 590 ? -3.537 8.172 32.125 1 66.94 590 VAL B N 1
ATOM 11376 C CA . VAL B 1 590 ? -3.586 9.555 32.594 1 66.94 590 VAL B CA 1
ATOM 11377 C C . VAL B 1 590 ? -5.031 10.055 32.594 1 66.94 590 VAL B C 1
ATOM 11379 O O . VAL B 1 590 ? -5.754 9.867 31.625 1 66.94 590 VAL B O 1
ATOM 11382 N N . GLU B 1 591 ? -5.477 10.43 33.875 1 80.06 591 GLU B N 1
ATOM 11383 C CA . GLU B 1 591 ? -6.816 10.984 34.031 1 80.06 591 GLU B CA 1
ATOM 11384 C C . GLU B 1 591 ? -6.922 12.352 33.375 1 80.06 591 GLU B C 1
ATOM 11386 O O . GLU B 1 591 ? -6.199 13.281 33.719 1 80.06 591 GLU B O 1
ATOM 11391 N N . VAL B 1 592 ? -7.766 12.523 32.406 1 82.25 592 VAL B N 1
ATOM 11392 C CA . VAL B 1 592 ? -7.938 13.781 31.672 1 82.25 592 VAL B CA 1
ATOM 11393 C C . VAL B 1 592 ? -9.055 14.602 32.312 1 82.25 592 VAL B C 1
ATOM 11395 O O . VAL B 1 592 ? -8.938 15.82 32.469 1 82.25 592 VAL B O 1
ATOM 11398 N N . PHE B 1 593 ? -10.219 13.906 32.688 1 88.56 593 PHE B N 1
ATOM 11399 C CA . PHE B 1 593 ? -11.336 14.547 33.375 1 88.56 593 PHE B CA 1
ATOM 11400 C C . PHE B 1 593 ? -11.703 13.781 34.625 1 88.56 593 PHE B C 1
ATOM 11402 O O . PHE B 1 593 ? -11.68 12.547 34.625 1 88.56 593 PHE B O 1
ATOM 11409 N N . SER B 1 594 ? -11.992 14.586 35.688 1 88.75 594 SER B N 1
ATOM 11410 C CA . SER B 1 594 ? -12.375 13.969 36.938 1 88.75 594 SER B CA 1
ATOM 11411 C C . SER B 1 594 ? -13.727 14.5 37.438 1 88.75 594 SER B C 1
ATOM 11413 O O . SER B 1 594 ? -13.828 15.648 37.844 1 88.75 594 SER B O 1
ATOM 11415 N N . GLU B 1 595 ? -14.719 13.68 37.375 1 89.38 595 GLU B N 1
ATOM 11416 C CA . GLU B 1 595 ? -16.062 13.938 37.875 1 89.38 595 GLU B CA 1
ATOM 11417 C C . GLU B 1 595 ? -16.547 15.32 37.469 1 89.38 595 GLU B C 1
ATOM 11419 O O . GLU B 1 595 ? -16.953 16.125 38.312 1 89.38 595 GLU B O 1
ATOM 11424 N N . THR B 1 596 ? -16.484 15.602 36.25 1 90.94 596 THR B N 1
ATOM 11425 C CA . THR B 1 596 ? -16.891 16.906 35.719 1 90.94 596 THR B CA 1
ATOM 11426 C C . THR B 1 596 ? -18.328 16.859 35.188 1 90.94 596 THR B C 1
ATOM 11428 O O . THR B 1 596 ? -18.766 15.836 34.656 1 90.94 596 THR B O 1
ATOM 11431 N N . SER B 1 597 ? -19.094 17.891 35.438 1 93.06 597 SER B N 1
ATOM 11432 C CA . SER B 1 597 ? -20.469 18 34.969 1 93.06 597 SER B CA 1
ATOM 11433 C C . SER B 1 597 ? -20.688 19.297 34.188 1 93.06 597 SER B C 1
ATOM 11435 O O . SER B 1 597 ? -20.078 20.312 34.5 1 93.06 597 SER B O 1
ATOM 11437 N N . ALA B 1 598 ? -21.391 19.234 33.156 1 93.75 598 ALA B N 1
ATOM 11438 C CA . ALA B 1 598 ? -21.75 20.391 32.312 1 93.75 598 ALA B CA 1
ATOM 11439 C C . ALA B 1 598 ? -23.016 20.109 31.516 1 93.75 598 ALA B C 1
ATOM 11441 O O . ALA B 1 598 ? -23.312 18.953 31.203 1 93.75 598 ALA B O 1
ATOM 11442 N N . SER B 1 599 ? -23.828 21.078 31.281 1 93.5 599 SER B N 1
ATOM 11443 C CA . SER B 1 599 ? -25.047 20.953 30.5 1 93.5 599 SER B CA 1
ATOM 11444 C C . SER B 1 599 ? -25.234 22.141 29.562 1 93.5 599 SER B C 1
ATOM 11446 O O . SER B 1 599 ? -24.75 23.25 29.859 1 93.5 599 SER B O 1
ATOM 11448 N N . VAL B 1 600 ? -25.812 21.922 28.422 1 94.06 600 VAL B N 1
ATOM 11449 C CA . VAL B 1 600 ? -26.094 22.984 27.453 1 94.06 600 VAL B CA 1
ATOM 11450 C C . VAL B 1 600 ? -27.422 22.703 26.75 1 94.06 600 VAL B C 1
ATOM 11452 O O . VAL B 1 600 ? -27.719 21.547 26.438 1 94.06 600 VAL B O 1
ATOM 11455 N N . GLU B 1 601 ? -28.172 23.734 26.531 1 91.88 601 GLU B N 1
ATOM 11456 C CA . GLU B 1 601 ? -29.438 23.609 25.812 1 91.88 601 GLU B CA 1
ATOM 11457 C C . GLU B 1 601 ? -29.203 23.438 24.312 1 91.88 601 GLU B C 1
ATOM 11459 O O . GLU B 1 601 ? -28.156 23.859 23.781 1 91.88 601 GLU B O 1
ATOM 11464 N N . GLN B 1 602 ? -30.141 22.828 23.641 1 92 602 GLN B N 1
ATOM 11465 C CA . GLN B 1 602 ? -30.062 22.703 22.188 1 92 602 GLN B CA 1
ATOM 11466 C C . GLN B 1 602 ? -30.219 24.062 21.516 1 92 602 GLN B C 1
ATOM 11468 O O . GLN B 1 602 ? -30.766 25 22.094 1 92 602 GLN B O 1
ATOM 11473 N N . GLY B 1 603 ? -29.625 24.234 20.328 1 92.38 603 GLY B N 1
ATOM 11474 C CA . GLY B 1 603 ? -29.766 25.453 19.562 1 92.38 603 GLY B CA 1
ATOM 11475 C C . GLY B 1 603 ? -28.75 26.516 19.953 1 92.38 603 GLY B C 1
ATOM 11476 O O . GLY B 1 603 ? -29.031 27.719 19.844 1 92.38 603 GLY B O 1
ATOM 11477 N N . ARG B 1 604 ? -27.672 26.047 20.5 1 94.56 604 ARG B N 1
ATOM 11478 C CA . ARG B 1 604 ? -26.672 27 20.953 1 94.56 604 ARG B CA 1
ATOM 11479 C C . ARG B 1 604 ? -25.328 26.766 20.25 1 94.56 604 ARG B C 1
ATOM 11481 O O . ARG B 1 604 ? -25.031 25.641 19.844 1 94.56 604 ARG B O 1
ATOM 11488 N N . LEU B 1 605 ? -24.672 27.875 20.016 1 96.44 605 LEU B N 1
ATOM 11489 C CA . LEU B 1 605 ? -23.281 27.844 19.578 1 96.44 605 LEU B CA 1
ATOM 11490 C C . LEU B 1 605 ? -22.344 27.797 20.781 1 96.44 605 LEU B C 1
ATOM 11492 O O . LEU B 1 605 ? -22.25 28.766 21.531 1 96.44 605 LEU B O 1
ATOM 11496 N N . VAL B 1 606 ? -21.625 26.656 20.969 1 96.25 606 VAL B N 1
ATOM 11497 C CA . VAL B 1 606 ? -20.844 26.422 22.172 1 96.25 606 VAL B CA 1
ATOM 11498 C C . VAL B 1 606 ? -19.344 26.5 21.859 1 96.25 606 VAL B C 1
ATOM 11500 O O . VAL B 1 606 ? -18.844 25.719 21.047 1 96.25 606 VAL B O 1
ATOM 11503 N N . ALA B 1 607 ? -18.641 27.422 22.453 1 95.38 607 ALA B N 1
ATOM 11504 C CA . ALA B 1 607 ? -17.203 27.531 22.312 1 95.38 607 ALA B CA 1
ATOM 11505 C C . ALA B 1 607 ? -16.469 26.766 23.422 1 95.38 607 ALA B C 1
ATOM 11507 O O . ALA B 1 607 ? -16.812 26.906 24.594 1 95.38 607 ALA B O 1
ATOM 11508 N N . VAL B 1 608 ? -15.625 25.891 23.062 1 94.31 608 VAL B N 1
ATOM 11509 C CA . VAL B 1 608 ? -14.797 25.156 24.016 1 94.31 608 VAL B CA 1
ATOM 11510 C C . VAL B 1 608 ? -13.422 25.812 24.109 1 94.31 608 VAL B C 1
ATOM 11512 O O . VAL B 1 608 ? -12.719 25.953 23.109 1 94.31 608 VAL B O 1
ATOM 11515 N N . THR B 1 609 ? -13.039 26.234 25.297 1 90 609 THR B N 1
ATOM 11516 C CA . THR B 1 609 ? -11.789 26.953 25.5 1 90 609 THR B CA 1
ATOM 11517 C C . THR B 1 609 ? -10.984 26.328 26.641 1 90 609 THR B C 1
ATOM 11519 O O . THR B 1 609 ? -11.516 25.547 27.422 1 90 609 THR B O 1
ATOM 11522 N N . GLY B 1 610 ? -9.734 26.531 26.656 1 81.25 610 GLY B N 1
ATOM 11523 C CA . GLY B 1 610 ? -8.789 26.047 27.656 1 81.25 610 GLY B CA 1
ATOM 11524 C C . GLY B 1 610 ? -7.348 26.094 27.172 1 81.25 610 GLY B C 1
ATOM 11525 O O . GLY B 1 610 ? -7.086 26.266 25.984 1 81.25 610 GLY B O 1
ATOM 11526 N N . HIS B 1 611 ? -6.5 25.906 28.109 1 70 611 HIS B N 1
ATOM 11527 C CA . HIS B 1 611 ? -5.082 25.906 27.781 1 70 611 HIS B CA 1
ATOM 11528 C C . HIS B 1 611 ? -4.703 24.672 26.984 1 70 611 HIS B C 1
ATOM 11530 O O . HIS B 1 611 ? -5.449 23.688 26.969 1 70 611 HIS B O 1
ATOM 11536 N N . HIS B 1 612 ? -3.578 24.75 26.312 1 64.31 612 HIS B N 1
ATOM 11537 C CA . HIS B 1 612 ? -3.125 23.609 25.516 1 64.31 612 HIS B CA 1
ATOM 11538 C C . HIS B 1 612 ? -2.842 22.406 26.406 1 64.31 612 HIS B C 1
ATOM 11540 O O . HIS B 1 612 ? -2.232 22.531 27.469 1 64.31 612 HIS B O 1
ATOM 11546 N N . GLY B 1 613 ? -3.34 21.281 26.078 1 68.44 613 GLY B N 1
ATOM 11547 C CA . GLY B 1 613 ? -3.086 20.031 26.797 1 68.44 613 GLY B CA 1
ATOM 11548 C C . GLY B 1 613 ? -4.094 19.766 27.891 1 68.44 613 GLY B C 1
ATOM 11549 O O . GLY B 1 613 ? -3.959 18.797 28.641 1 68.44 613 GLY B O 1
ATOM 11550 N N . THR B 1 614 ? -5.043 20.609 27.953 1 73.88 614 THR B N 1
ATOM 11551 C CA . THR B 1 614 ? -5.992 20.469 29.047 1 73.88 614 THR B CA 1
ATOM 11552 C C . THR B 1 614 ? -7.031 19.391 28.719 1 73.88 614 THR B C 1
ATOM 11554 O O . THR B 1 614 ? -7.723 18.906 29.609 1 73.88 614 THR B O 1
ATOM 11557 N N . GLY B 1 615 ? -7.25 19.062 27.406 1 81.31 615 GLY B N 1
ATOM 11558 C CA . GLY B 1 615 ? -8.195 18.016 27.062 1 81.31 615 GLY B CA 1
ATOM 11559 C C . GLY B 1 615 ? -9.305 18.484 26.141 1 81.31 615 GLY B C 1
ATOM 11560 O O . GLY B 1 615 ? -10.344 17.828 26.031 1 81.31 615 GLY B O 1
ATOM 11561 N N . LYS B 1 616 ? -9.219 19.641 25.547 1 86.81 616 LYS B N 1
ATOM 11562 C CA . LYS B 1 616 ? -10.234 20.172 24.641 1 86.81 616 LYS B CA 1
ATOM 11563 C C . LYS B 1 616 ? -10.609 19.141 23.578 1 86.81 616 LYS B C 1
ATOM 11565 O O . LYS B 1 616 ? -11.797 18.906 23.344 1 86.81 616 LYS B O 1
ATOM 11570 N N . THR B 1 617 ? -9.57 18.516 22.984 1 84.06 617 THR B N 1
ATOM 11571 C CA . THR B 1 617 ? -9.797 17.531 21.938 1 84.06 617 THR B CA 1
ATOM 11572 C C . THR B 1 617 ? -10.5 16.297 22.484 1 84.06 617 THR B C 1
ATOM 11574 O O . THR B 1 617 ? -11.391 15.734 21.844 1 84.06 617 THR B O 1
ATOM 11577 N N . THR B 1 618 ? -10.141 15.867 23.641 1 85.44 618 THR B N 1
ATOM 11578 C CA . THR B 1 618 ? -10.766 14.711 24.266 1 85.44 618 THR B CA 1
ATOM 11579 C C . THR B 1 618 ? -12.234 14.984 24.562 1 85.44 618 THR B C 1
ATOM 11581 O O . THR B 1 618 ? -13.086 14.117 24.359 1 85.44 618 THR B O 1
ATOM 11584 N N . LEU B 1 619 ? -12.484 16.172 25.078 1 91.88 619 LEU B N 1
ATOM 11585 C CA . LEU B 1 619 ? -13.867 16.547 25.375 1 91.88 619 LEU B CA 1
ATOM 11586 C C . LEU B 1 619 ? -14.711 16.516 24.094 1 91.88 619 LEU B C 1
ATOM 11588 O O . LEU B 1 619 ? -15.812 15.961 24.094 1 91.88 619 LEU B O 1
ATOM 11592 N N . LEU B 1 620 ? -14.203 17.109 23.078 1 93.19 620 LEU B N 1
ATOM 11593 C CA . LEU B 1 620 ? -14.945 17.141 21.828 1 93.19 620 LEU B CA 1
ATOM 11594 C C . LEU B 1 620 ? -15.133 15.742 21.266 1 93.19 620 LEU B C 1
ATOM 11596 O O . LEU B 1 620 ? -16.188 15.43 20.703 1 93.19 620 LEU B O 1
ATOM 11600 N N . ARG B 1 621 ? -14.188 14.906 21.391 1 89.31 621 ARG B N 1
ATOM 11601 C CA . ARG B 1 621 ? -14.312 13.523 20.938 1 89.31 621 ARG B CA 1
ATOM 11602 C C . ARG B 1 621 ? -15.359 12.773 21.75 1 89.31 621 ARG B C 1
ATOM 11604 O O . ARG B 1 621 ? -16.062 11.898 21.219 1 89.31 621 ARG B O 1
ATOM 11611 N N . MET B 1 622 ? -15.461 13.055 22.969 1 91.44 622 MET B N 1
ATOM 11612 C CA . MET B 1 622 ? -16.469 12.438 23.812 1 91.44 622 MET B CA 1
ATOM 11613 C C . MET B 1 622 ? -17.875 12.883 23.422 1 91.44 622 MET B C 1
ATOM 11615 O O . MET B 1 622 ? -18.766 12.055 23.266 1 91.44 622 MET B O 1
ATOM 11619 N N . VAL B 1 623 ? -17.969 14.172 23.219 1 93.06 623 VAL B N 1
ATOM 11620 C CA . VAL B 1 623 ? -19.266 14.695 22.812 1 93.06 623 VAL B CA 1
ATOM 11621 C C . VAL B 1 623 ? -19.656 14.109 21.453 1 93.06 623 VAL B C 1
ATOM 11623 O O . VAL B 1 623 ? -20.844 13.852 21.203 1 93.06 623 VAL B O 1
ATOM 11626 N N . ALA B 1 624 ? -18.641 13.867 20.625 1 92.06 624 ALA B N 1
ATOM 11627 C CA . ALA B 1 624 ? -18.875 13.305 19.29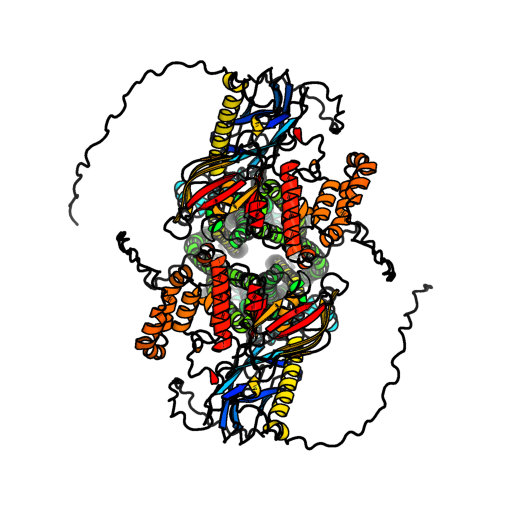7 1 92.06 624 ALA B CA 1
ATOM 11628 C C . ALA B 1 624 ? -19.094 11.797 19.375 1 92.06 624 ALA B C 1
ATOM 11630 O O . ALA B 1 624 ? -19.375 11.156 18.359 1 92.06 624 ALA B O 1
ATOM 11631 N N . HIS B 1 625 ? -18.953 11.219 20.484 1 88.38 625 HIS B N 1
ATOM 11632 C CA . HIS B 1 625 ? -19.172 9.797 20.719 1 88.38 625 HIS B CA 1
ATOM 11633 C C . HIS B 1 625 ? -18.109 8.961 20 1 88.38 625 HIS B C 1
ATOM 11635 O O . HIS B 1 625 ? -18.422 7.895 19.469 1 88.38 625 HIS B O 1
ATOM 11641 N N . GLU B 1 626 ? -16.953 9.516 19.844 1 84.5 626 GLU B N 1
ATOM 11642 C CA . GLU B 1 626 ? -15.828 8.734 19.359 1 84.5 626 GLU B CA 1
ATOM 11643 C C . GLU B 1 626 ? -15.203 7.906 20.469 1 84.5 626 GLU B C 1
ATOM 11645 O O . GLU B 1 626 ? -14.633 6.84 20.219 1 84.5 626 GLU B O 1
ATOM 11650 N N . ILE B 1 627 ? -15.227 8.57 21.688 1 84.19 627 ILE B N 1
ATOM 11651 C CA . ILE B 1 627 ? -14.766 7.902 22.906 1 84.19 627 ILE B CA 1
ATOM 11652 C C . ILE B 1 627 ? -15.836 8.016 23.984 1 84.19 627 ILE B C 1
ATOM 11654 O O . ILE B 1 627 ? -16.641 8.953 23.984 1 84.19 627 ILE B O 1
ATOM 11658 N N . PHE B 1 628 ? -15.812 7.051 24.828 1 87.06 628 PHE B N 1
ATOM 11659 C CA . PHE B 1 628 ? -16.797 7.047 25.891 1 87.06 628 PHE B CA 1
ATOM 11660 C C . PHE B 1 628 ? -16.141 7.176 27.266 1 87.06 628 PHE B C 1
ATOM 11662 O O . PHE B 1 628 ? -15.016 6.691 27.453 1 87.06 628 PHE B O 1
ATOM 11669 N N . PRO B 1 629 ? -16.812 7.875 28.109 1 88.94 629 PRO B N 1
ATOM 11670 C CA . PRO B 1 629 ? -16.234 8.055 29.438 1 88.94 629 PRO B CA 1
ATOM 11671 C C . PRO B 1 629 ? -16.141 6.742 30.219 1 88.94 629 PRO B C 1
ATOM 11673 O O . PRO B 1 629 ? -16.875 5.793 29.922 1 88.94 629 PRO B O 1
ATOM 11676 N N . ASN B 1 630 ? -15.25 6.73 31.203 1 86.88 630 ASN B N 1
ATOM 11677 C CA . ASN B 1 630 ? -15.086 5.574 32.062 1 86.88 630 ASN B CA 1
ATOM 11678 C C . ASN B 1 630 ? -16.172 5.527 33.156 1 86.88 630 ASN B C 1
ATOM 11680 O O . ASN B 1 630 ? -16.688 4.457 33.469 1 86.88 630 ASN B O 1
ATOM 11684 N N . GLU B 1 631 ? -16.375 6.652 33.688 1 89.25 631 GLU B N 1
ATOM 11685 C CA . GLU B 1 631 ? -17.422 6.824 34.688 1 89.25 631 GLU B CA 1
ATOM 11686 C C . GLU B 1 631 ? -18.281 8.055 34.375 1 89.25 631 GLU B C 1
ATOM 11688 O O . GLU B 1 631 ? -17.844 8.969 33.688 1 89.25 631 GLU B O 1
ATOM 11693 N N . GLY B 1 632 ? -19.484 7.941 34.781 1 89.25 632 GLY B N 1
ATOM 11694 C CA . GLY B 1 632 ? -20.406 9.031 34.531 1 89.25 632 GLY B CA 1
ATOM 11695 C C . GLY B 1 632 ? -21.219 8.82 33.25 1 89.25 632 GLY B C 1
ATOM 11696 O O . GLY B 1 632 ? -21.234 7.719 32.688 1 89.25 632 GLY B O 1
ATOM 11697 N N . ARG B 1 633 ? -21.969 9.906 32.938 1 88.12 633 ARG B N 1
ATOM 11698 C CA . ARG B 1 633 ? -22.859 9.734 31.797 1 88.12 633 ARG B CA 1
ATOM 11699 C C . ARG B 1 633 ? -22.781 10.938 30.875 1 88.12 633 ARG B C 1
ATOM 11701 O O . ARG B 1 633 ? -22.766 12.086 31.328 1 88.12 633 ARG B O 1
ATOM 11708 N N . LEU B 1 634 ? -22.516 10.695 29.672 1 90.75 634 LEU B N 1
ATOM 11709 C CA . LEU B 1 634 ? -22.672 11.672 28.594 1 90.75 634 LEU B CA 1
ATOM 11710 C C . LEU B 1 634 ? -23.953 11.414 27.812 1 90.75 634 LEU B C 1
ATOM 11712 O O . LEU B 1 634 ? -24.156 10.32 27.281 1 90.75 634 LEU B O 1
ATOM 11716 N N . PHE B 1 635 ? -24.766 12.43 27.875 1 91.75 635 PHE B N 1
ATOM 11717 C CA . PHE B 1 635 ? -26.078 12.203 27.281 1 91.75 635 PHE B CA 1
ATOM 11718 C C . PHE B 1 635 ? -26.344 13.172 26.125 1 91.75 635 PHE B C 1
ATOM 11720 O O . PHE B 1 635 ? -26.266 14.391 26.312 1 91.75 635 PHE B O 1
ATOM 11727 N N . VAL B 1 636 ? -26.594 12.656 25.016 1 92.25 636 VAL B N 1
ATOM 11728 C CA . VAL B 1 636 ? -27.125 13.336 23.828 1 92.25 636 VAL B CA 1
ATOM 11729 C C . VAL B 1 636 ? -28.375 12.609 23.344 1 92.25 636 VAL B C 1
ATOM 11731 O O . VAL B 1 636 ? -28.359 11.398 23.125 1 92.25 636 VAL B O 1
ATOM 11734 N N . PRO B 1 637 ? -29.469 13.297 23.234 1 90.88 637 PRO B N 1
ATOM 11735 C CA . PRO B 1 637 ? -30.672 12.602 22.75 1 90.88 637 PRO B CA 1
ATOM 11736 C C . PRO B 1 637 ? -30.391 11.75 21.516 1 90.88 637 PRO B C 1
ATOM 11738 O O . PRO B 1 637 ? -29.641 12.156 20.625 1 90.88 637 PRO B O 1
ATOM 11741 N N . THR B 1 638 ? -30.938 10.617 21.391 1 90.56 638 THR B N 1
ATOM 11742 C CA . THR B 1 638 ? -30.609 9.609 20.391 1 90.56 638 THR B CA 1
ATOM 11743 C C . THR B 1 638 ? -31.109 10.031 19.016 1 90.56 638 THR B C 1
ATOM 11745 O O . THR B 1 638 ? -30.609 9.562 17.984 1 90.56 638 THR B O 1
ATOM 11748 N N . HIS B 1 639 ? -32.156 10.883 19.016 1 89.5 639 HIS B N 1
ATOM 11749 C CA . HIS B 1 639 ? -32.688 11.25 17.719 1 89.5 639 HIS B CA 1
ATOM 11750 C C . HIS B 1 639 ? -31.875 12.352 17.062 1 89.5 639 HIS B C 1
ATOM 11752 O O . HIS B 1 639 ? -32.156 12.758 15.938 1 89.5 639 HIS B O 1
ATOM 11758 N N . LEU B 1 640 ? -30.891 12.844 17.75 1 92.19 640 LEU B N 1
ATOM 11759 C CA . LEU B 1 640 ? -30 13.844 17.172 1 92.19 640 LEU B CA 1
ATOM 11760 C C . LEU B 1 640 ? -28.797 13.18 16.516 1 92.19 640 LEU B C 1
ATOM 11762 O O . LEU B 1 640 ? -28.109 12.367 17.125 1 92.19 640 LEU B O 1
ATOM 11766 N N . ARG B 1 641 ? -28.531 13.461 15.234 1 91.81 641 ARG B N 1
ATOM 11767 C CA . ARG B 1 641 ? -27.359 12.984 14.516 1 91.81 641 ARG B CA 1
ATOM 11768 C C . ARG B 1 641 ? -26.125 13.805 14.883 1 91.81 641 ARG B C 1
ATOM 11770 O O . ARG B 1 641 ? -26.172 15.039 14.891 1 91.81 641 ARG B O 1
ATOM 11777 N N . ILE B 1 642 ? -25.062 13.125 15.188 1 94.31 642 ILE B N 1
ATOM 11778 C CA . ILE B 1 642 ? -23.828 13.773 15.617 1 94.31 642 ILE B CA 1
ATOM 11779 C C . ILE B 1 642 ? -22.781 13.664 14.508 1 94.31 642 ILE B C 1
ATOM 11781 O O . ILE B 1 642 ? -22.547 12.586 13.969 1 94.31 642 ILE B O 1
ATOM 11785 N N . LEU B 1 643 ? -22.203 14.797 14.102 1 95.38 643 LEU B N 1
ATOM 11786 C CA . LEU B 1 643 ? -21.094 14.828 13.141 1 95.38 643 LEU B CA 1
ATOM 11787 C C . LEU B 1 643 ? -19.828 15.383 13.781 1 95.38 643 LEU B C 1
ATOM 11789 O O . LEU B 1 643 ? -19.859 16.453 14.398 1 95.38 643 LEU B O 1
ATOM 11793 N N . HIS B 1 644 ? -18.812 14.648 13.688 1 94.25 644 HIS B N 1
ATOM 11794 C CA . HIS B 1 644 ? -17.5 15.094 14.156 1 94.25 644 HIS B CA 1
ATOM 11795 C C . HIS B 1 644 ? -16.609 15.5 12.992 1 94.25 644 HIS B C 1
ATOM 11797 O O . HIS B 1 644 ? -16.391 14.719 12.062 1 94.25 644 HIS B O 1
ATOM 11803 N N . VAL B 1 645 ? -16.172 16.734 13.016 1 92.38 645 VAL B N 1
ATOM 11804 C CA . VAL B 1 645 ? -15.227 17.219 12.023 1 92.38 645 VAL B CA 1
ATOM 11805 C C . VAL B 1 645 ? -13.844 17.359 12.656 1 92.38 645 VAL B C 1
ATOM 11807 O O . VAL B 1 645 ? -13.633 18.219 13.523 1 92.38 645 VAL B O 1
ATOM 11810 N N . SER B 1 646 ? -12.906 16.609 12.195 1 86.38 646 SER B N 1
ATOM 11811 C CA . SER B 1 646 ? -11.562 16.547 12.766 1 86.38 646 SER B CA 1
ATOM 11812 C C . SER B 1 646 ? -10.75 17.781 12.398 1 86.38 646 SER B C 1
ATOM 11814 O O . SER B 1 646 ? -11.156 18.562 11.531 1 86.38 646 SER B O 1
ATOM 11816 N N . GLN B 1 647 ? -9.711 17.875 13.141 1 77.88 647 GLN B N 1
ATOM 11817 C CA . GLN B 1 647 ? -8.797 18.984 12.891 1 77.88 647 GLN B CA 1
ATOM 11818 C C . GLN B 1 647 ? -8.07 18.812 11.555 1 77.88 647 GLN B C 1
ATOM 11820 O O . GLN B 1 647 ? -7.848 19.781 10.828 1 77.88 647 GLN B O 1
ATOM 11825 N N . GLU B 1 648 ? -7.762 17.562 11.297 1 75.94 648 GLU B N 1
ATOM 11826 C CA . GLU B 1 648 ? -7.062 17.266 10.055 1 75.94 648 GLU B CA 1
ATOM 11827 C C . GLU B 1 648 ? -8.023 17.25 8.867 1 75.94 648 GLU B C 1
ATOM 11829 O O . GLU B 1 648 ? -9.133 16.734 8.969 1 75.94 648 GLU B O 1
ATOM 11834 N N . ILE B 1 649 ? -7.602 17.938 7.801 1 82.94 649 ILE B N 1
ATOM 11835 C CA . ILE B 1 649 ? -8.43 17.984 6.598 1 82.94 649 ILE B CA 1
ATOM 11836 C C . ILE B 1 649 ? -8.367 16.641 5.879 1 82.94 649 ILE B C 1
ATOM 11838 O O . ILE B 1 649 ? -7.289 16.156 5.527 1 82.94 649 ILE B O 1
ATOM 11842 N N . MET B 1 650 ? -9.461 16.031 5.824 1 84.75 650 MET B N 1
ATOM 11843 C CA . MET B 1 650 ? -9.547 14.75 5.129 1 84.75 650 MET B CA 1
ATOM 11844 C C . MET B 1 650 ? -10.32 14.891 3.822 1 84.75 650 MET B C 1
ATOM 11846 O O . MET B 1 650 ? -11.359 15.555 3.779 1 84.75 650 MET B O 1
ATOM 11850 N N . MET B 1 651 ? -9.727 14.359 2.738 1 86.56 651 MET B N 1
ATOM 11851 C CA . MET B 1 651 ? -10.367 14.398 1.426 1 86.56 651 MET B CA 1
ATOM 11852 C C . MET B 1 651 ? -10.414 13.008 0.8 1 86.56 651 MET B C 1
ATOM 11854 O O . MET B 1 651 ? -9.5 12.203 0.989 1 86.56 651 MET B O 1
ATOM 11858 N N . LEU B 1 652 ? -11.531 12.742 0.11 1 85.25 652 LEU B N 1
ATOM 11859 C CA . LEU B 1 652 ? -11.672 11.492 -0.622 1 85.25 652 LEU B CA 1
ATOM 11860 C C . LEU B 1 652 ? -11.055 11.602 -2.012 1 85.25 652 LEU B C 1
ATOM 11862 O O . LEU B 1 652 ? -11.023 12.688 -2.596 1 85.25 652 LEU B O 1
ATOM 11866 N N . ASP B 1 653 ? -10.523 10.5 -2.449 1 76.5 653 ASP B N 1
ATOM 11867 C CA . ASP B 1 653 ? -10 10.461 -3.812 1 76.5 653 ASP B CA 1
ATOM 11868 C C . ASP B 1 653 ? -11.125 10.297 -4.828 1 76.5 653 ASP B C 1
ATOM 11870 O O . ASP B 1 653 ? -11.18 9.289 -5.543 1 76.5 653 ASP B O 1
ATOM 11874 N N . GLN B 1 654 ? -12.039 11.125 -4.754 1 82.69 654 GLN B N 1
ATOM 11875 C CA . GLN B 1 654 ? -13.188 11.203 -5.656 1 82.69 654 GLN B CA 1
ATOM 11876 C C . GLN B 1 654 ? -13.344 12.609 -6.227 1 82.69 654 GLN B C 1
ATOM 11878 O O . GLN B 1 654 ? -12.477 13.469 -6.027 1 82.69 654 GLN B O 1
ATOM 11883 N N . SER B 1 655 ? -14.367 12.773 -6.996 1 85.75 655 SER B N 1
ATOM 11884 C CA . SER B 1 655 ? -14.625 14.086 -7.578 1 85.75 655 SER B CA 1
ATOM 11885 C C . SER B 1 655 ? -14.93 15.117 -6.5 1 85.75 655 SER B C 1
ATOM 11887 O O . SER B 1 655 ? -15.328 14.766 -5.387 1 85.75 655 SER B O 1
ATOM 11889 N N . PRO B 1 656 ? -14.602 16.359 -6.777 1 88.88 656 PRO B N 1
ATOM 11890 C CA . PRO B 1 656 ? -14.961 17.391 -5.812 1 88.88 656 PRO B CA 1
ATOM 11891 C C . PRO B 1 656 ? -16.438 17.359 -5.426 1 88.88 656 PRO B C 1
ATOM 11893 O O . PRO B 1 656 ? -16.781 17.625 -4.273 1 88.88 656 PRO B O 1
ATOM 11896 N N . TRP B 1 657 ? -17.25 17 -6.379 1 90.19 657 TRP B N 1
ATOM 11897 C CA . TRP B 1 657 ? -18.688 16.906 -6.109 1 90.19 657 TRP B CA 1
ATOM 11898 C C . TRP B 1 657 ? -18.984 15.828 -5.078 1 90.19 657 TRP B C 1
ATOM 11900 O O . TRP B 1 657 ? -19.672 16.078 -4.094 1 90.19 657 TRP B O 1
ATOM 11910 N N . ASN B 1 658 ? -18.438 14.703 -5.23 1 88.75 658 ASN B N 1
ATOM 11911 C CA . ASN B 1 658 ? -18.656 13.586 -4.316 1 88.75 658 ASN B CA 1
ATOM 11912 C C . ASN B 1 658 ? -18.078 13.867 -2.934 1 88.75 658 ASN B C 1
ATOM 11914 O O . ASN B 1 658 ? -18.578 13.359 -1.928 1 88.75 658 ASN B O 1
ATOM 11918 N N . ASN B 1 659 ? -17 14.664 -2.928 1 91.44 659 ASN B N 1
ATOM 11919 C CA . ASN B 1 659 ? -16.422 15.055 -1.646 1 91.44 659 ASN B CA 1
ATOM 11920 C C . ASN B 1 659 ? -17.359 15.977 -0.866 1 91.44 659 ASN B C 1
ATOM 11922 O O . ASN B 1 659 ? -17.422 15.898 0.363 1 91.44 659 ASN B O 1
ATOM 11926 N N . LEU B 1 660 ? -18.062 16.781 -1.61 1 93.31 660 LEU B N 1
ATOM 11927 C CA . LEU B 1 660 ? -18.938 17.75 -0.968 1 93.31 660 LEU B CA 1
ATOM 11928 C C . LEU B 1 660 ? -20.219 17.078 -0.494 1 93.31 660 LEU B C 1
ATOM 11930 O O . LEU B 1 660 ? -20.719 17.375 0.6 1 93.31 660 LEU B O 1
ATOM 11934 N N . ILE B 1 661 ? -20.719 16.141 -1.282 1 92.56 661 ILE B N 1
ATOM 11935 C CA . ILE B 1 661 ? -22.031 15.562 -0.966 1 92.56 661 ILE B CA 1
ATOM 11936 C C . ILE B 1 661 ? -21.844 14.242 -0.215 1 92.56 661 ILE B C 1
ATOM 11938 O O . ILE B 1 661 ? -22.781 13.461 -0.081 1 92.56 661 ILE B O 1
ATOM 11942 N N . PHE B 1 662 ? -20.766 13.938 0.263 1 90.19 662 PHE B N 1
ATOM 11943 C CA . PHE B 1 662 ? -20.422 12.664 0.878 1 90.19 662 PHE B CA 1
ATOM 11944 C C . PHE B 1 662 ? -21.328 12.367 2.066 1 90.19 662 PHE B C 1
ATOM 11946 O O . PHE B 1 662 ? -21.688 11.211 2.32 1 90.19 662 PHE B O 1
ATOM 11953 N N . GLY B 1 663 ? -21.734 13.367 2.785 1 87.81 663 GLY B N 1
ATOM 11954 C CA . GLY B 1 663 ? -22.547 13.188 3.98 1 87.81 663 GLY B CA 1
ATOM 11955 C C . GLY B 1 663 ? -24.016 12.961 3.678 1 87.81 663 GLY B C 1
ATOM 11956 O O . GLY B 1 663 ? -24.797 12.625 4.57 1 87.81 663 GLY B O 1
ATOM 11957 N N . CYS B 1 664 ? -24.344 13.094 2.42 1 86.12 664 CYS B N 1
ATOM 11958 C CA . CYS B 1 664 ? -25.75 12.945 2.039 1 86.12 664 CYS B CA 1
ATOM 11959 C C . CYS B 1 664 ? -26.062 11.5 1.67 1 86.12 664 CYS B C 1
ATOM 11961 O O . CYS B 1 664 ? -25.469 10.953 0.737 1 86.12 664 CYS B O 1
ATOM 11963 N N . SER B 1 665 ? -26.828 10.797 2.441 1 75.69 665 SER B N 1
ATOM 11964 C CA . SER B 1 665 ? -27.141 9.383 2.248 1 75.69 665 SER B CA 1
ATOM 11965 C C . SER B 1 665 ? -28.125 9.188 1.1 1 75.69 665 SER B C 1
ATOM 11967 O O . SER B 1 665 ? -28.109 8.141 0.437 1 75.69 665 SER B O 1
ATOM 11969 N N . SER B 1 666 ? -28.984 10.172 0.876 1 76.62 666 SER B N 1
ATOM 11970 C CA . SER B 1 666 ? -30 10.031 -0.15 1 76.62 666 SER B CA 1
ATOM 11971 C C . SER B 1 666 ? -29.922 11.148 -1.184 1 76.62 666 SER B C 1
ATOM 11973 O O . SER B 1 666 ? -29.516 12.266 -0.862 1 76.62 666 SER B O 1
ATOM 11975 N N . PRO B 1 667 ? -30.234 10.797 -2.314 1 74.75 667 PRO B N 1
ATOM 11976 C CA . PRO B 1 667 ? -30.25 11.828 -3.357 1 74.75 667 PRO B CA 1
ATOM 11977 C C . PRO B 1 667 ? -31.234 12.961 -3.055 1 74.75 667 PRO B C 1
ATOM 11979 O O . PRO B 1 667 ? -31.047 14.086 -3.533 1 74.75 667 PRO B O 1
ATOM 11982 N N . SER B 1 668 ? -32.188 12.625 -2.205 1 73.06 668 SER B N 1
ATOM 11983 C CA . SER B 1 668 ? -33.188 13.633 -1.87 1 73.06 668 SER B CA 1
ATOM 11984 C C . SER B 1 668 ? -32.594 14.719 -0.974 1 73.06 668 SER B C 1
ATOM 11986 O O . SER B 1 668 ? -33.094 15.836 -0.919 1 73.06 668 SER B O 1
ATOM 11988 N N . ASP B 1 669 ? -31.5 14.438 -0.349 1 76.06 669 ASP B N 1
ATOM 11989 C CA . ASP B 1 669 ? -30.891 15.383 0.579 1 76.06 669 ASP B CA 1
ATOM 11990 C C . ASP B 1 669 ? -29.984 16.359 -0.154 1 76.06 669 ASP B C 1
ATOM 11992 O O . ASP B 1 669 ? -29.547 17.359 0.414 1 76.06 669 ASP B O 1
ATOM 11996 N N . ILE B 1 670 ? -29.844 16.078 -1.454 1 85.38 670 ILE B N 1
ATOM 11997 C CA . ILE B 1 670 ? -28.922 16.906 -2.225 1 85.38 670 ILE B CA 1
ATOM 11998 C C . ILE B 1 670 ? -29.688 18.062 -2.867 1 85.38 670 ILE B C 1
ATOM 12000 O O . ILE B 1 670 ? -30.578 17.844 -3.703 1 85.38 670 ILE B O 1
ATOM 12004 N N . ASP B 1 671 ? -29.453 19.203 -2.387 1 85.69 671 ASP B N 1
ATOM 12005 C CA . ASP B 1 671 ? -30.016 20.438 -2.939 1 85.69 671 ASP B CA 1
ATOM 12006 C C . ASP B 1 671 ? -28.938 21.297 -3.582 1 85.69 671 ASP B C 1
ATOM 12008 O O . ASP B 1 671 ? -28.188 21.969 -2.885 1 85.69 671 ASP B O 1
ATOM 12012 N N . PRO B 1 672 ? -28.938 21.266 -4.887 1 88.06 672 PRO B N 1
ATOM 12013 C CA . PRO B 1 672 ? -27.875 22 -5.582 1 88.06 672 PRO B CA 1
ATOM 12014 C C . PRO B 1 672 ? -27.891 23.5 -5.285 1 88.06 672 PRO B C 1
ATOM 12016 O O . PRO B 1 672 ? -26.844 24.141 -5.258 1 88.06 672 PRO B O 1
ATOM 12019 N N . ILE B 1 673 ? -29.047 24.094 -5.031 1 84.94 673 ILE B N 1
ATOM 12020 C CA . ILE B 1 673 ? -29.156 25.531 -4.742 1 84.94 673 ILE B CA 1
ATOM 12021 C C . ILE B 1 673 ? -28.516 25.828 -3.389 1 84.94 673 ILE B C 1
ATOM 12023 O O . ILE B 1 673 ? -27.781 26.812 -3.244 1 84.94 673 ILE B O 1
ATOM 12027 N N . ARG B 1 674 ? -28.859 25 -2.475 1 88.88 674 ARG B N 1
ATOM 12028 C CA . ARG B 1 674 ? -28.281 25.172 -1.146 1 88.88 674 ARG B CA 1
ATOM 12029 C C . ARG B 1 674 ? -26.766 25.016 -1.187 1 88.88 674 ARG B C 1
ATOM 12031 O O . ARG B 1 674 ? -26.047 25.75 -0.526 1 88.88 674 ARG B O 1
ATOM 12038 N N . ILE B 1 675 ? -26.297 24.062 -1.966 1 91.94 675 ILE B N 1
ATOM 12039 C CA . ILE B 1 675 ? -24.859 23.828 -2.076 1 91.94 675 ILE B CA 1
ATOM 12040 C C . ILE B 1 675 ? -24.172 25.047 -2.693 1 91.94 675 ILE B C 1
ATOM 12042 O O . ILE B 1 675 ? -23.125 25.484 -2.213 1 91.94 675 ILE B O 1
ATOM 12046 N N . ARG B 1 676 ? -24.797 25.578 -3.727 1 90.06 676 ARG B N 1
ATOM 12047 C CA . ARG B 1 676 ? -24.25 26.781 -4.359 1 90.06 676 ARG B CA 1
ATOM 12048 C C . ARG B 1 676 ? -24.188 27.938 -3.369 1 90.06 676 ARG B C 1
ATOM 12050 O O . ARG B 1 676 ? -23.219 28.688 -3.346 1 90.06 676 ARG B O 1
ATOM 12057 N N . LEU B 1 677 ? -25.172 28.062 -2.572 1 90.38 677 LEU B N 1
ATOM 12058 C CA . LEU B 1 677 ? -25.25 29.125 -1.584 1 90.38 677 LEU B CA 1
ATOM 12059 C C . LEU B 1 677 ? -24.141 28.984 -0.548 1 90.38 677 LEU B C 1
ATOM 12061 O O . LEU B 1 677 ? -23.484 29.969 -0.198 1 90.38 677 LEU B O 1
ATOM 12065 N N . ILE B 1 678 ? -23.938 27.812 -0.036 1 92.88 678 ILE B N 1
ATOM 12066 C CA . ILE B 1 678 ? -22.922 27.562 0.982 1 92.88 678 ILE B CA 1
ATOM 12067 C C . ILE B 1 678 ? -21.531 27.844 0.413 1 92.88 678 ILE B C 1
ATOM 12069 O O . ILE B 1 678 ? -20.703 28.484 1.072 1 92.88 678 ILE B O 1
ATOM 12073 N N . LEU B 1 679 ? -21.328 27.453 -0.812 1 93.12 679 LEU B N 1
ATOM 12074 C CA . LEU B 1 679 ? -20.016 27.672 -1.437 1 93.12 679 LEU B CA 1
ATOM 12075 C C . LEU B 1 679 ? -19.781 29.156 -1.702 1 93.12 679 LEU B C 1
ATOM 12077 O O . LEU B 1 679 ? -18.656 29.641 -1.582 1 93.12 679 LEU B O 1
ATOM 12081 N N . THR B 1 680 ? -20.828 29.844 -2.055 1 89.62 680 THR B N 1
ATOM 12082 C CA . THR B 1 680 ? -20.719 31.281 -2.299 1 89.62 680 THR B CA 1
ATOM 12083 C C . THR B 1 680 ? -20.422 32.031 -1.002 1 89.62 680 THR B C 1
ATOM 12085 O O . THR B 1 680 ? -19.562 32.906 -0.977 1 89.62 680 THR B O 1
ATOM 12088 N N . LYS B 1 681 ? -21.062 31.609 0.054 1 89.25 681 LYS B N 1
ATOM 12089 C CA . LYS B 1 681 ? -20.875 32.281 1.341 1 89.25 681 LYS B CA 1
ATOM 12090 C C . LYS B 1 681 ? -19.469 32 1.89 1 89.25 681 LYS B C 1
ATOM 12092 O O . LYS B 1 681 ? -18.906 32.844 2.588 1 89.25 681 LYS B O 1
ATOM 12097 N N . LEU B 1 682 ? -18.953 30.844 1.539 1 89.88 682 LEU B N 1
ATOM 12098 C CA . LEU B 1 682 ? -17.594 30.5 1.98 1 89.88 682 LEU B CA 1
ATOM 12099 C C . LEU B 1 682 ? -16.562 31 0.988 1 89.88 682 LEU B C 1
ATOM 12101 O O . LEU B 1 682 ? -15.359 30.75 1.16 1 89.88 682 LEU B O 1
ATOM 12105 N N . ARG B 1 683 ? -16.922 31.625 -0.089 1 83.5 683 ARG B N 1
ATOM 12106 C CA . ARG B 1 683 ? -16.078 32.25 -1.095 1 83.5 683 ARG B CA 1
ATOM 12107 C C . ARG B 1 683 ? -15.18 31.203 -1.771 1 83.5 683 ARG B C 1
ATOM 12109 O O . ARG B 1 683 ? -13.969 31.391 -1.856 1 83.5 683 ARG B O 1
ATOM 12116 N N . MET B 1 684 ? -15.859 30.141 -2.141 1 88.88 684 MET B N 1
ATOM 12117 C CA . MET B 1 684 ? -15.117 29.047 -2.768 1 88.88 684 MET B CA 1
ATOM 12118 C C . MET B 1 684 ? -15.258 29.094 -4.285 1 88.88 684 MET B C 1
ATOM 12120 O O . MET B 1 684 ? -15.812 28.188 -4.895 1 88.88 684 MET B O 1
ATOM 12124 N N . LYS B 1 685 ? -14.508 30.016 -4.871 1 79.56 685 LYS B N 1
ATOM 12125 C CA . LYS B 1 685 ? -14.633 30.266 -6.305 1 79.56 685 LYS B CA 1
ATOM 12126 C C . LYS B 1 685 ? -14.039 29.109 -7.109 1 79.56 685 LYS B C 1
ATOM 12128 O O . LYS B 1 685 ? -14.625 28.672 -8.094 1 79.56 685 LYS B O 1
ATOM 12133 N N . LYS B 1 686 ? -12.953 28.672 -6.727 1 80.5 686 LYS B N 1
ATOM 12134 C CA . LYS B 1 686 ? -12.289 27.609 -7.477 1 80.5 686 LYS B CA 1
ATOM 12135 C C . LYS B 1 686 ? -13.086 26.312 -7.43 1 80.5 686 LYS B C 1
ATOM 12137 O O . LYS B 1 686 ? -13.25 25.641 -8.453 1 80.5 686 LYS B O 1
ATOM 12142 N N . THR B 1 687 ? -13.594 25.984 -6.277 1 87.75 687 THR B N 1
ATOM 12143 C CA . THR B 1 687 ? -14.375 24.766 -6.125 1 87.75 687 THR B CA 1
ATOM 12144 C C . THR B 1 687 ? -15.68 24.859 -6.914 1 87.75 687 THR B C 1
ATOM 12146 O O . THR B 1 687 ? -16.141 23.859 -7.48 1 87.75 687 THR B O 1
ATOM 12149 N N . MET B 1 688 ? -16.219 26.031 -6.98 1 89.69 688 MET B N 1
ATOM 12150 C CA . MET B 1 688 ? -17.453 26.25 -7.73 1 89.69 688 MET B CA 1
ATOM 12151 C C . MET B 1 688 ? -17.234 26 -9.219 1 89.69 688 MET B C 1
ATOM 12153 O O . MET B 1 688 ? -18.125 25.469 -9.898 1 89.69 688 MET B O 1
ATOM 12157 N N . GLY B 1 689 ? -16.094 26.344 -9.633 1 84.25 689 GLY B N 1
ATOM 12158 C CA . GLY B 1 689 ? -15.75 26.094 -11.016 1 84.25 689 GLY B CA 1
ATOM 12159 C C . GLY B 1 689 ? -15.578 24.609 -11.328 1 84.25 689 GLY B C 1
ATOM 12160 O O . GLY B 1 689 ? -15.977 24.141 -12.398 1 84.25 689 GLY B O 1
ATOM 12161 N N . LEU B 1 690 ? -15.062 23.922 -10.422 1 85.19 690 LEU B N 1
ATOM 12162 C CA . LEU B 1 690 ? -14.797 22.5 -10.602 1 85.19 690 LEU B CA 1
ATOM 12163 C C . LEU B 1 690 ? -16.094 21.703 -10.625 1 85.19 690 LEU B C 1
ATOM 12165 O O . LEU B 1 690 ? -16.188 20.656 -11.273 1 85.19 690 LEU B O 1
ATOM 12169 N N . ILE B 1 691 ? -17.172 22.188 -9.914 1 89.88 691 ILE B N 1
ATOM 12170 C CA . ILE B 1 691 ? -18.391 21.391 -9.781 1 89.88 691 ILE B CA 1
ATOM 12171 C C . ILE B 1 691 ? -19.5 22 -10.633 1 89.88 691 ILE B C 1
ATOM 12173 O O . ILE B 1 691 ? -20.672 21.672 -10.461 1 89.88 691 ILE B O 1
ATOM 12177 N N . LYS B 1 692 ? -19.234 22.859 -11.484 1 85.62 692 LYS B N 1
ATOM 12178 C CA . LYS B 1 692 ? -20.234 23.547 -12.297 1 85.62 692 LYS B CA 1
ATOM 12179 C C . LYS B 1 692 ? -21.094 22.547 -13.078 1 85.62 692 LYS B C 1
ATOM 12181 O O . LYS B 1 692 ? -22.312 22.641 -13.086 1 85.62 692 LYS B O 1
ATOM 12186 N N . GLY B 1 693 ? -20.422 21.594 -13.641 1 81.69 693 GLY B N 1
ATOM 12187 C CA . GLY B 1 693 ? -21.125 20.562 -14.391 1 81.69 693 GLY B CA 1
ATOM 12188 C C . GLY B 1 693 ? -22.031 19.703 -13.523 1 81.69 693 GLY B C 1
ATOM 12189 O O . GLY B 1 693 ? -23.156 19.406 -13.906 1 81.69 693 GLY B O 1
ATOM 12190 N N . ASP B 1 694 ? -21.578 19.359 -12.375 1 85.75 694 ASP B N 1
ATOM 12191 C CA . ASP B 1 694 ? -22.328 18.531 -11.445 1 85.75 694 ASP B CA 1
ATOM 12192 C C . ASP B 1 694 ? -23.547 19.266 -10.906 1 85.75 694 ASP B C 1
ATOM 12194 O O . ASP B 1 694 ? -24.609 18.672 -10.703 1 85.75 694 ASP B O 1
ATOM 12198 N N . LEU B 1 695 ? -23.391 20.562 -10.648 1 86.12 695 LEU B N 1
ATOM 12199 C CA . LEU B 1 695 ? -24.484 21.391 -10.148 1 86.12 695 LEU B CA 1
ATOM 12200 C C . LEU B 1 695 ? -25.609 21.484 -11.18 1 86.12 695 LEU B C 1
ATOM 12202 O O . LEU B 1 695 ? -26.781 21.406 -10.82 1 86.12 695 LEU B O 1
ATOM 12206 N N . GLU B 1 696 ? -25.203 21.516 -12.406 1 81.44 696 GLU B N 1
ATOM 12207 C CA . GLU B 1 696 ? -26.188 21.625 -13.484 1 81.44 696 GLU B CA 1
ATOM 12208 C C . GLU B 1 696 ? -26.938 20.297 -13.672 1 81.44 696 GLU B C 1
ATOM 12210 O O . GLU B 1 696 ? -28.141 20.281 -13.867 1 81.44 696 GLU B O 1
ATOM 12215 N N . LEU B 1 697 ? -26.219 19.312 -13.57 1 81.62 697 LEU B N 1
ATOM 12216 C CA . LEU B 1 697 ? -26.828 18 -13.719 1 81.62 697 LEU B CA 1
ATOM 12217 C C . LEU B 1 697 ? -27.781 17.703 -12.57 1 81.62 697 LEU B C 1
ATOM 12219 O O . LEU B 1 697 ? -28.844 17.125 -12.773 1 81.62 697 LEU B O 1
ATOM 12223 N N . ALA B 1 698 ? -27.344 18 -11.391 1 81.38 698 ALA B N 1
ATOM 12224 C CA . ALA B 1 698 ? -28.188 17.766 -10.211 1 81.38 698 ALA B CA 1
ATOM 12225 C C . ALA B 1 698 ? -29.438 18.625 -10.25 1 81.38 698 ALA B C 1
ATOM 12227 O O . ALA B 1 698 ? -30.516 18.203 -9.805 1 81.38 698 ALA B O 1
ATOM 12228 N N . ALA B 1 699 ? -29.344 19.797 -10.75 1 76.69 699 ALA B N 1
ATOM 12229 C CA . ALA B 1 699 ? -30.469 20.703 -10.859 1 76.69 699 ALA B CA 1
ATOM 12230 C C . ALA B 1 699 ? -31.484 20.203 -11.883 1 76.69 699 ALA B C 1
ATOM 12232 O O . ALA B 1 699 ? -32.688 20.406 -11.734 1 76.69 699 ALA B O 1
ATOM 12233 N N . GLN B 1 700 ? -31.016 19.484 -12.906 1 71.31 700 GLN B N 1
ATOM 12234 C CA . GLN B 1 700 ? -31.891 18.938 -13.945 1 71.31 700 GLN B CA 1
ATOM 12235 C C . GLN B 1 700 ? -32.688 17.734 -13.445 1 71.31 700 GLN B C 1
ATOM 12237 O O . GLN B 1 700 ? -33.812 17.5 -13.883 1 71.31 700 GLN B O 1
ATOM 12242 N N . THR B 1 701 ? -32.094 16.984 -12.617 1 64.81 701 THR B N 1
ATOM 12243 C CA . THR B 1 701 ? -32.719 15.766 -12.133 1 64.81 701 THR B CA 1
ATOM 12244 C C . THR B 1 701 ? -33.812 16.078 -11.117 1 64.81 701 THR B C 1
ATOM 12246 O O . THR B 1 701 ? -34.656 15.234 -10.805 1 64.81 701 THR B O 1
ATOM 12249 N N . LYS B 1 702 ? -33.844 17.219 -10.477 1 61.28 702 LYS B N 1
ATOM 12250 C CA . LYS B 1 702 ? -34.875 17.594 -9.508 1 61.28 702 LYS B CA 1
ATOM 12251 C C . LYS B 1 702 ? -35.688 18.797 -9.992 1 61.28 702 LYS B C 1
ATOM 12253 O O . LYS B 1 702 ? -35.5 19.906 -9.508 1 61.28 702 LYS B O 1
ATOM 12258 N N . PRO B 1 703 ? -36.531 18.625 -11.039 1 50.34 703 PRO B N 1
ATOM 12259 C CA . PRO B 1 703 ? -37.312 19.719 -11.617 1 50.34 703 PRO B CA 1
ATOM 12260 C C . PRO B 1 703 ? -38.125 20.469 -10.578 1 50.34 703 PRO B C 1
ATOM 12262 O O . PRO B 1 703 ? -38.438 21.656 -10.766 1 50.34 703 PRO B O 1
ATOM 12265 N N . GLU B 1 704 ? -38.562 19.781 -9.562 1 49.44 704 GLU B N 1
ATOM 12266 C CA . GLU B 1 704 ? -39.438 20.438 -8.602 1 49.44 704 GLU B CA 1
ATOM 12267 C C . GLU B 1 704 ? -38.75 21.625 -7.941 1 49.44 704 GLU B C 1
ATOM 12269 O O . GLU B 1 704 ? -39.406 22.516 -7.395 1 49.44 704 GLU B O 1
ATOM 12274 N N . LEU B 1 705 ? -37.5 21.547 -7.953 1 47.88 705 LEU B N 1
ATOM 12275 C CA . LEU B 1 705 ? -36.75 22.625 -7.336 1 47.88 705 LEU B CA 1
ATOM 12276 C C . LEU B 1 705 ? -36.688 23.844 -8.266 1 47.88 705 LEU B C 1
ATOM 12278 O O . LEU B 1 705 ? -36.281 24.922 -7.852 1 47.88 705 LEU B O 1
ATOM 12282 N N . HIS B 1 706 ? -37.062 23.688 -9.586 1 41.41 706 HIS B N 1
ATOM 12283 C CA . HIS B 1 706 ? -37.094 24.781 -10.555 1 41.41 706 HIS B CA 1
ATOM 12284 C C . HIS B 1 706 ? -38.031 25.891 -10.125 1 41.41 706 HIS B C 1
ATOM 12286 O O . HIS B 1 706 ? -37.906 27.031 -10.562 1 41.41 706 HIS B O 1
ATOM 12292 N N . HIS B 1 707 ? -39.188 25.531 -9.625 1 37.69 707 HIS B N 1
ATOM 12293 C CA . HIS B 1 707 ? -40.062 26.641 -9.312 1 37.69 707 HIS B CA 1
ATOM 12294 C C . HIS B 1 707 ? -39.438 27.578 -8.297 1 37.69 707 HIS B C 1
ATOM 12296 O O . HIS B 1 707 ? -40 28.656 -8.031 1 37.69 707 HIS B O 1
ATOM 12302 N N . ARG B 1 708 ? -38.625 27.125 -7.469 1 39.22 708 ARG B N 1
ATOM 12303 C CA . ARG B 1 708 ? -38 28.031 -6.5 1 39.22 708 ARG B CA 1
ATOM 12304 C C . ARG B 1 708 ? -36.969 28.922 -7.168 1 39.22 708 ARG B C 1
ATOM 12306 O O . ARG B 1 708 ? -36.375 29.812 -6.527 1 39.22 708 ARG B O 1
ATOM 12313 N N . THR B 1 709 ? -36.5 28.641 -8.297 1 37.84 709 THR B N 1
ATOM 12314 C CA . THR B 1 709 ? -35.438 29.375 -8.953 1 37.84 709 THR B CA 1
ATOM 12315 C C . THR B 1 709 ? -35.906 30.781 -9.344 1 37.84 709 THR B C 1
ATOM 12317 O O . THR B 1 709 ? -35.062 31.641 -9.633 1 37.84 709 THR B O 1
ATOM 12320 N N . GLY B 1 710 ? -37.156 31.016 -9.844 1 32.56 710 GLY B N 1
ATOM 12321 C CA . GLY B 1 710 ? -37.375 32.312 -10.469 1 32.56 710 GLY B CA 1
ATOM 12322 C C . GLY B 1 710 ? -37.125 33.469 -9.516 1 32.56 710 GLY B C 1
ATOM 12323 O O . GLY B 1 710 ? -36.406 34.406 -9.852 1 32.56 710 GLY B O 1
ATOM 12324 N N . ASP B 1 711 ? -38.062 33.781 -8.5 1 33.22 711 ASP B N 1
ATOM 12325 C CA . ASP B 1 711 ? -38 34.969 -7.676 1 33.22 711 ASP B CA 1
ATOM 12326 C C . ASP B 1 711 ? -36.938 34.875 -6.609 1 33.22 711 ASP B C 1
ATOM 12328 O O . ASP B 1 711 ? -36.219 35.844 -6.34 1 33.22 711 ASP B O 1
ATOM 12332 N N . GLU B 1 712 ? -36.875 33.719 -5.836 1 35.78 712 GLU B N 1
ATOM 12333 C CA . GLU B 1 712 ? -36 33.656 -4.664 1 35.78 712 GLU B CA 1
ATOM 12334 C C . GLU B 1 712 ? -34.562 33.344 -5.059 1 35.78 712 GLU B C 1
ATOM 12336 O O . GLU B 1 712 ? -33.625 33.656 -4.316 1 35.78 712 GLU B O 1
ATOM 12341 N N . ALA B 1 713 ? -34.188 32.625 -6.004 1 36.03 713 ALA B N 1
ATOM 12342 C CA . ALA B 1 713 ? -32.812 32.5 -6.492 1 36.03 713 ALA B CA 1
ATOM 12343 C C . ALA B 1 713 ? -32.281 33.844 -6.977 1 36.03 713 ALA B C 1
ATOM 12345 O O . ALA B 1 713 ? -31.094 34.156 -6.828 1 36.03 713 ALA B O 1
ATOM 12346 N N . ARG B 1 714 ? -33.094 34.781 -7.684 1 35.44 714 ARG B N 1
ATOM 12347 C CA . ARG B 1 714 ? -32.719 36.125 -8.055 1 35.44 714 ARG B CA 1
ATOM 12348 C C . ARG B 1 714 ? -32.406 36.969 -6.82 1 35.44 714 ARG B C 1
ATOM 12350 O O . ARG B 1 714 ? -31.562 37.875 -6.859 1 35.44 714 ARG B O 1
ATOM 12357 N N . GLY B 1 715 ? -33.219 36.906 -5.727 1 32.84 715 GLY B N 1
ATOM 12358 C CA . GLY B 1 715 ? -32.938 37.656 -4.512 1 32.84 715 GLY B CA 1
ATOM 12359 C C . GLY B 1 715 ? -31.672 37.188 -3.803 1 32.84 715 GLY B C 1
ATOM 12360 O O . GLY B 1 715 ? -30.938 38 -3.229 1 32.84 715 GLY B O 1
ATOM 12361 N N . LEU B 1 716 ? -31.5 35.875 -3.623 1 34.78 716 LEU B N 1
ATOM 12362 C CA . LEU B 1 716 ? -30.359 35.375 -2.875 1 34.78 716 LEU B CA 1
ATOM 12363 C C . LEU B 1 716 ? -29.078 35.531 -3.668 1 34.78 716 LEU B C 1
ATOM 12365 O O . LEU B 1 716 ? -27.984 35.625 -3.086 1 34.78 716 LEU B O 1
ATOM 12369 N N . CYS B 1 717 ? -28.953 35.531 -4.996 1 33.34 717 CYS B N 1
ATOM 12370 C CA . CYS B 1 717 ? -27.797 35.938 -5.789 1 33.34 717 CYS B CA 1
ATOM 12371 C C . CYS B 1 717 ? -27.547 37.438 -5.641 1 33.34 717 CYS B C 1
ATOM 12373 O O . CYS B 1 717 ? -26.516 37.938 -6.07 1 33.34 717 CYS B O 1
ATOM 12375 N N . ALA B 1 718 ? -28.531 38.312 -5.391 1 32.41 718 ALA B N 1
ATOM 12376 C CA . ALA B 1 718 ? -28.344 39.75 -5.234 1 32.41 718 ALA B CA 1
ATOM 12377 C C . ALA B 1 718 ? -27.344 40.062 -4.121 1 32.41 718 ALA B C 1
ATOM 12379 O O . ALA B 1 718 ? -26.875 41.188 -3.99 1 32.41 718 ALA B O 1
ATOM 12380 N N . CYS B 1 719 ? -27.281 39.25 -3.137 1 32.03 719 CYS B N 1
ATOM 12381 C CA . CYS B 1 719 ? -26.312 39.625 -2.109 1 32.03 719 CYS B CA 1
ATOM 12382 C C . CYS B 1 719 ? -24.891 39.344 -2.568 1 32.03 719 CYS B C 1
ATOM 12384 O O . CYS B 1 719 ? -24.031 39 -1.754 1 32.03 719 CYS B O 1
ATOM 12386 N N . MET B 1 720 ? -24.625 39.094 -3.855 1 33.19 720 MET B N 1
ATOM 12387 C CA . MET B 1 720 ? -23.219 39.156 -4.238 1 33.19 720 MET B CA 1
ATOM 12388 C C . MET B 1 720 ? -22.625 40.5 -3.854 1 33.19 720 MET B C 1
ATOM 12390 O O . MET B 1 720 ? -23.203 41.562 -4.16 1 33.19 720 MET B O 1
ATOM 12394 N N . PRO B 1 721 ? -21.969 40.688 -2.82 1 32.25 721 PRO B N 1
ATOM 12395 C CA . PRO B 1 721 ? -21.453 42.062 -2.666 1 32.25 721 PRO B CA 1
ATOM 12396 C C . PRO B 1 721 ? -21.031 42.688 -3.998 1 32.25 721 PRO B C 1
ATOM 12398 O O . PRO B 1 721 ? -20.688 41.969 -4.941 1 32.25 721 PRO B O 1
ATOM 12401 N N . ALA B 1 722 ? -21.531 43.875 -4.336 1 31.69 722 ALA B N 1
ATOM 12402 C CA . ALA B 1 722 ? -21.219 44.781 -5.43 1 31.69 722 ALA B CA 1
ATOM 12403 C C . ALA B 1 722 ? -19.719 44.75 -5.75 1 31.69 722 ALA B C 1
ATOM 12405 O O . ALA B 1 722 ? -19.328 44.906 -6.906 1 31.69 722 ALA B O 1
ATOM 12406 N N . ASP B 1 723 ? -18.828 44.719 -4.77 1 31.89 723 ASP B N 1
ATOM 12407 C CA . ASP B 1 723 ? -17.422 44.969 -5.07 1 31.89 723 ASP B CA 1
ATOM 12408 C C . ASP B 1 723 ? -16.812 43.75 -5.793 1 31.89 723 ASP B C 1
ATOM 12410 O O . ASP B 1 723 ? -15.586 43.656 -5.898 1 31.89 723 ASP B O 1
ATOM 12414 N N . TRP B 1 724 ? -17.516 42.656 -6.074 1 32.84 724 TRP B N 1
ATOM 12415 C CA . TRP B 1 724 ? -16.984 41.812 -7.137 1 32.84 724 TRP B CA 1
ATOM 12416 C C . TRP B 1 724 ? -17.031 42.531 -8.477 1 32.84 724 TRP B C 1
ATOM 12418 O O . TRP B 1 724 ? -18 42.406 -9.234 1 32.84 724 TRP B O 1
ATOM 12428 N N . GLU B 1 725 ? -17.047 43.969 -8.57 1 26.69 725 GLU B N 1
ATOM 12429 C CA . GLU B 1 725 ? -17.031 44.688 -9.852 1 26.69 725 GLU B CA 1
ATOM 12430 C C . GLU B 1 725 ? -16.109 43.969 -10.852 1 26.69 725 GLU B C 1
ATOM 12432 O O . GLU B 1 725 ? -14.984 43.625 -10.516 1 26.69 725 GLU B O 1
ATOM 12437 N N . ASP B 1 726 ? -16.672 43.562 -11.984 1 28.98 726 ASP B N 1
ATOM 12438 C CA . ASP B 1 726 ? -16.188 43.344 -13.344 1 28.98 726 ASP B CA 1
ATOM 12439 C C . ASP B 1 726 ? -15.219 44.438 -13.758 1 28.98 726 ASP B C 1
ATOM 12441 O O . ASP B 1 726 ? -15.609 45.594 -13.93 1 28.98 726 ASP B O 1
ATOM 12445 N N . SER B 1 727 ? -14.242 44.906 -13.242 1 26.22 727 SER B N 1
ATOM 12446 C CA . SER B 1 727 ? -13.531 45.719 -14.234 1 26.22 727 SER B CA 1
ATOM 12447 C C . SER B 1 727 ? -13.531 45.062 -15.602 1 26.22 727 SER B C 1
ATOM 12449 O O . SER B 1 727 ? -13.039 43.938 -15.742 1 26.22 727 SER B O 1
ATOM 12451 N N . ASP B 1 728 ? -14.484 45.344 -16.625 1 25.7 728 ASP B N 1
ATOM 12452 C CA . ASP B 1 728 ? -14.805 45.094 -18.016 1 25.7 728 ASP B CA 1
ATOM 12453 C C . ASP B 1 728 ? -13.539 45.094 -18.875 1 25.7 728 ASP B C 1
ATOM 12455 O O . ASP B 1 728 ? -13.586 44.719 -20.062 1 25.7 728 ASP B O 1
ATOM 12459 N N . ASP B 1 729 ? -12.617 46.094 -18.844 1 24.33 729 ASP B N 1
ATOM 12460 C CA . ASP B 1 729 ? -11.789 46.281 -20.031 1 24.33 729 ASP B CA 1
ATOM 12461 C C . ASP B 1 729 ? -11.07 45 -20.422 1 24.33 729 ASP B C 1
ATOM 12463 O O . ASP B 1 729 ? -10.766 44.781 -21.594 1 24.33 729 ASP B O 1
ATOM 12467 N N . ASP B 1 730 ? -10.219 44.5 -19.75 1 22.94 730 ASP B N 1
ATOM 12468 C CA . ASP B 1 730 ? -9.477 43.531 -20.562 1 22.94 730 ASP B CA 1
ATOM 12469 C C . ASP B 1 730 ? -10.336 42.281 -20.875 1 22.94 730 ASP B C 1
ATOM 12471 O O . ASP B 1 730 ? -10.633 41.5 -19.984 1 22.94 730 ASP B O 1
ATOM 12475 N N . GLU B 1 731 ? -11.484 42.344 -21.797 1 24.25 731 GLU B N 1
ATOM 12476 C CA . GLU B 1 731 ? -12.156 41.469 -22.734 1 24.25 731 GLU B CA 1
ATOM 12477 C C . GLU B 1 731 ? -11.172 40.469 -23.359 1 24.25 731 GLU B C 1
ATOM 12479 O O . GLU B 1 731 ? -11.008 40.438 -24.578 1 24.25 731 GLU B O 1
ATOM 12484 N N . GLU B 1 732 ? -9.93 40.438 -23.156 1 23.67 732 GLU B N 1
ATOM 12485 C CA . GLU B 1 732 ? -9.344 39.5 -24.094 1 23.67 732 GLU B CA 1
ATOM 12486 C C . GLU B 1 732 ? -10.141 38.188 -24.141 1 23.67 732 GLU B C 1
ATOM 12488 O O . GLU B 1 732 ? -10.602 37.719 -23.109 1 23.67 732 GLU B O 1
ATOM 12493 N N . SER B 1 733 ? -10.836 37.906 -25.422 1 22.33 733 SER B N 1
ATOM 12494 C CA . SER B 1 733 ? -11.391 36.75 -26.125 1 22.33 733 SER B CA 1
ATOM 12495 C C . SER B 1 733 ? -10.711 35.438 -25.688 1 22.33 733 SER B C 1
ATOM 12497 O O . SER B 1 733 ? -9.578 35.156 -26.094 1 22.33 733 SER B O 1
ATOM 12499 N N . SER B 1 734 ? -10.43 35.344 -24.578 1 23.02 734 SER B N 1
ATOM 12500 C CA . SER B 1 734 ? -9.953 33.969 -24.5 1 23.02 734 SER B CA 1
ATOM 12501 C C . SER B 1 734 ? -10.938 33 -25.141 1 23.02 734 SER B C 1
ATOM 12503 O O . SER B 1 734 ? -12.125 33 -24.781 1 23.02 734 SER B O 1
ATOM 12505 N N . GLU B 1 735 ? -10.961 32.875 -26.516 1 22.25 735 GLU B N 1
ATOM 12506 C CA . GLU B 1 735 ? -11.539 31.766 -27.281 1 22.25 735 GLU B CA 1
ATOM 12507 C C . GLU B 1 735 ? -11.742 30.531 -26.406 1 22.25 735 GLU B C 1
ATOM 12509 O O . GLU B 1 735 ? -10.844 30.156 -25.641 1 22.25 735 GLU B O 1
ATOM 12514 N N . THR B 1 736 ? -13.016 30.344 -26.219 1 23 736 THR B N 1
ATOM 12515 C CA . THR B 1 736 ? -13.773 29.172 -25.781 1 23 736 THR B CA 1
ATOM 12516 C C . THR B 1 736 ? -13.203 27.906 -26.406 1 23 736 THR B C 1
ATOM 12518 O O . THR B 1 736 ? -13.414 27.641 -27.594 1 23 736 THR B O 1
ATOM 12521 N N . GLN B 1 737 ? -11.977 27.719 -26.609 1 22.17 737 GLN B N 1
ATOM 12522 C CA . GLN B 1 737 ? -11.867 26.359 -27.141 1 22.17 737 GLN B CA 1
ATOM 12523 C C . GLN B 1 737 ? -12.75 25.406 -26.344 1 22.17 737 GLN B C 1
ATOM 12525 O O . GLN B 1 737 ? -12.57 25.25 -25.125 1 22.17 737 GLN B O 1
ATOM 12530 N N . ASN B 1 738 ? -14.062 25.266 -26.75 1 22.64 738 ASN B N 1
ATOM 12531 C CA . ASN B 1 738 ? -15.141 24.281 -26.719 1 22.64 738 ASN B CA 1
ATOM 12532 C C . ASN B 1 738 ? -14.609 22.859 -26.672 1 22.64 738 ASN B C 1
ATOM 12534 O O . ASN B 1 738 ? -14.469 22.203 -27.703 1 22.64 738 ASN B O 1
ATOM 12538 N N . GLY B 1 739 ? -13.422 22.547 -26.422 1 23.36 739 GLY B N 1
ATOM 12539 C CA . GLY B 1 739 ? -13.344 21.094 -26.5 1 23.36 739 GLY B CA 1
ATOM 12540 C C . GLY B 1 739 ? -14.414 20.391 -25.672 1 23.36 739 GLY B C 1
ATOM 12541 O O . GLY B 1 739 ? -14.516 20.609 -24.469 1 23.36 739 GLY B O 1
ATOM 12542 N N . SER B 1 740 ? -15.625 20.312 -26.219 1 21.95 740 SER B N 1
ATOM 12543 C CA . SER B 1 740 ? -16.688 19.328 -25.969 1 21.95 740 SER B CA 1
ATOM 12544 C C . SER B 1 740 ? -16.125 18.031 -25.422 1 21.95 740 SER B C 1
ATOM 12546 O O . SER B 1 740 ? -15.391 17.328 -26.109 1 21.95 740 SER B O 1
ATOM 12548 N N . CYS B 1 741 ? -15.547 18.047 -24.359 1 24.08 741 CYS B N 1
ATOM 12549 C CA . CYS B 1 741 ? -15.367 16.688 -23.875 1 24.08 741 CYS B CA 1
ATOM 12550 C C . CYS B 1 741 ? -16.688 15.93 -23.875 1 24.08 741 CYS B C 1
ATOM 12552 O O . CYS B 1 741 ? -17.484 16.047 -22.953 1 24.08 741 CYS B O 1
ATOM 12554 N N . GLY B 1 742 ? -17.531 15.984 -24.953 1 22.3 742 GLY B N 1
ATOM 12555 C CA . GLY B 1 742 ? -18.625 15.109 -25.359 1 22.3 742 GLY B CA 1
ATOM 12556 C C . GLY B 1 742 ? -18.422 13.672 -24.922 1 22.3 742 GLY B C 1
ATOM 12557 O O . GLY B 1 742 ? -17.297 13.227 -24.734 1 22.3 742 GLY B O 1
ATOM 12558 N N . HIS B 1 743 ? -19.625 13.148 -24.391 1 25.17 743 HIS B N 1
ATOM 12559 C CA . HIS B 1 743 ? -20 11.773 -24.078 1 25.17 743 HIS B CA 1
ATOM 12560 C C . HIS B 1 743 ? -19.609 10.828 -25.203 1 25.17 743 HIS B C 1
ATOM 12562 O O . HIS B 1 743 ? -20.266 9.82 -25.438 1 25.17 743 HIS B O 1
ATOM 12568 N N . GLU B 1 744 ? -18.953 11.211 -26.25 1 23.56 744 GLU B N 1
ATOM 12569 C CA . GLU B 1 744 ? -18.875 9.984 -27.031 1 23.56 744 GLU B CA 1
ATOM 12570 C C . GLU B 1 744 ? -18.438 8.805 -26.172 1 23.56 744 GLU B C 1
ATOM 12572 O O . GLU B 1 744 ? -17.5 8.914 -25.391 1 23.56 744 GLU B O 1
ATOM 12577 N N . ALA B 1 745 ? -19.375 7.785 -26.047 1 25.09 745 ALA B N 1
ATOM 12578 C CA . ALA B 1 745 ? -19.422 6.41 -25.562 1 25.09 745 ALA B CA 1
ATOM 12579 C C . ALA B 1 745 ? -18.094 5.691 -25.797 1 25.09 745 ALA B C 1
ATOM 12581 O O . ALA B 1 745 ? -18.016 4.465 -25.688 1 25.09 745 ALA B O 1
ATOM 12582 N N . GLU B 1 746 ? -17.281 6.254 -26.781 1 24.2 746 GLU B N 1
ATOM 12583 C CA . GLU B 1 746 ? -16.297 5.23 -27.109 1 24.2 746 GLU B CA 1
ATOM 12584 C C . GLU B 1 746 ? -15.609 4.715 -25.844 1 24.2 746 GLU B C 1
ATOM 12586 O O . GLU B 1 746 ? -15.367 5.477 -24.906 1 24.2 746 GLU B O 1
ATOM 12591 N N . THR B 1 747 ? -15.594 3.443 -25.672 1 28.02 747 THR B N 1
ATOM 12592 C CA . THR B 1 747 ? -15.062 2.418 -24.781 1 28.02 747 THR B CA 1
ATOM 12593 C C . THR B 1 747 ? -13.68 2.807 -24.266 1 28.02 747 THR B C 1
ATOM 12595 O O . THR B 1 747 ? -12.977 1.992 -23.656 1 28.02 747 THR B O 1
ATOM 12598 N N . GLU B 1 748 ? -13.125 3.773 -24.969 1 27.33 748 GLU B N 1
ATOM 12599 C CA . GLU B 1 748 ? -11.68 3.818 -24.766 1 27.33 748 GLU B CA 1
ATOM 12600 C C . GLU B 1 748 ? -11.336 4.02 -23.297 1 27.33 748 GLU B C 1
ATOM 12602 O O . GLU B 1 748 ? -12.039 4.73 -22.578 1 27.33 748 GLU B O 1
ATOM 12607 N N . GLN B 1 749 ? -10.469 3.227 -22.828 1 31.22 749 GLN B N 1
ATOM 12608 C CA . GLN B 1 749 ? -9.844 3.055 -21.516 1 31.22 749 GLN B CA 1
ATOM 12609 C C . GLN B 1 749 ? -9.43 4.398 -20.922 1 31.22 749 GLN B C 1
ATOM 12611 O O . GLN B 1 749 ? -8.633 5.125 -21.516 1 31.22 749 GLN B O 1
ATOM 12616 N N . GLU B 1 750 ? -10.375 5.246 -20.5 1 32.66 750 GLU B N 1
ATOM 12617 C CA . GLU B 1 750 ? -10.047 6.426 -19.703 1 32.66 750 GLU B CA 1
ATOM 12618 C C . GLU B 1 750 ? -8.656 6.305 -19.078 1 32.66 750 GLU B C 1
ATOM 12620 O O . GLU B 1 750 ? -8.375 5.344 -18.359 1 32.66 750 GLU B O 1
ATOM 12625 N N . PRO B 1 751 ? -7.68 6.762 -19.766 1 32.25 751 PRO B N 1
ATOM 12626 C CA . PRO B 1 751 ? -6.395 6.73 -19.062 1 32.25 751 PRO B CA 1
ATOM 12627 C C . PRO B 1 751 ? -6.539 6.965 -17.562 1 32.25 751 PRO B C 1
ATOM 12629 O O . PRO B 1 751 ? -7.492 7.609 -17.109 1 32.25 751 PRO B O 1
ATOM 12632 N N . ARG B 1 752 ? -6.172 6.09 -16.719 1 37.84 752 ARG B N 1
ATOM 12633 C CA . ARG B 1 752 ? -6.113 6.25 -15.266 1 37.84 752 ARG B CA 1
ATOM 12634 C C . ARG B 1 752 ? -5.906 7.711 -14.883 1 37.84 752 ARG B C 1
ATOM 12636 O O . ARG B 1 752 ? -4.777 8.211 -14.891 1 37.84 752 ARG B O 1
ATOM 12643 N N . ASN B 1 753 ? -6.574 8.812 -15.453 1 37.88 753 ASN B N 1
ATOM 12644 C CA . ASN B 1 753 ? -6.574 10.172 -14.914 1 37.88 753 ASN B CA 1
ATOM 12645 C C . ASN B 1 753 ? -6.453 10.164 -13.391 1 37.88 753 ASN B C 1
ATOM 12647 O O . ASN B 1 753 ? -7.246 9.523 -12.703 1 37.88 753 ASN B O 1
ATOM 12651 N N . ASN B 1 754 ? -5.422 10.234 -12.898 1 45.06 754 ASN B N 1
ATOM 12652 C CA . ASN B 1 754 ? -5.133 10.453 -11.492 1 45.06 754 ASN B CA 1
ATOM 12653 C C . ASN B 1 754 ? -6.125 11.43 -10.859 1 45.06 754 ASN B C 1
ATOM 12655 O O . ASN B 1 754 ? -6.047 12.633 -11.086 1 45.06 754 ASN B O 1
ATOM 12659 N N . SER B 1 755 ? -7.398 11.133 -10.719 1 51.25 755 SER B N 1
ATOM 12660 C CA . SER B 1 755 ? -8.57 11.781 -10.141 1 51.25 755 SER B CA 1
ATOM 12661 C C . SER B 1 755 ? -8.172 12.742 -9.023 1 51.25 755 SER B C 1
ATOM 12663 O O . SER B 1 755 ? -8.852 13.742 -8.789 1 51.25 755 SER B O 1
ATOM 12665 N N . ASN B 1 756 ? -6.988 12.578 -8.438 1 58.16 756 ASN B N 1
ATOM 12666 C CA . ASN B 1 756 ? -6.695 13.453 -7.309 1 58.16 756 ASN B CA 1
ATOM 12667 C C . ASN B 1 756 ? -5.828 14.633 -7.73 1 58.16 756 ASN B C 1
ATOM 12669 O O . ASN B 1 756 ? -5.246 15.312 -6.883 1 58.16 756 ASN B O 1
ATOM 12673 N N . SER B 1 757 ? -5.855 14.836 -9.078 1 63.97 757 SER B N 1
ATOM 12674 C CA . SER B 1 757 ? -5.035 15.945 -9.555 1 63.97 757 SER B CA 1
ATOM 12675 C C . SER B 1 757 ? -5.629 17.297 -9.148 1 63.97 757 SER B C 1
ATOM 12677 O O . SER B 1 757 ? -4.895 18.25 -8.898 1 63.97 757 SER B O 1
ATOM 12679 N N . TRP B 1 758 ? -7.047 17.234 -8.969 1 74.75 758 TRP B N 1
ATOM 12680 C CA . TRP B 1 758 ? -7.688 18.484 -8.617 1 74.75 758 TRP B CA 1
ATOM 12681 C C . TRP B 1 758 ? -7.316 18.906 -7.199 1 74.75 758 TRP B C 1
ATOM 12683 O O . TRP B 1 758 ? -7.289 20.109 -6.887 1 74.75 758 TRP B O 1
ATOM 12693 N N . GLN B 1 759 ? -7.039 18.016 -6.34 1 75.94 759 GLN B N 1
ATOM 12694 C CA . GLN B 1 759 ? -6.727 18.312 -4.949 1 75.94 759 GLN B CA 1
ATOM 12695 C C . GLN B 1 759 ? -5.391 19.047 -4.832 1 75.94 759 GLN B C 1
ATOM 12697 O O . GLN B 1 759 ? -5.223 19.906 -3.959 1 75.94 759 GLN B O 1
ATOM 12702 N N . LYS B 1 760 ? -4.551 18.719 -5.699 1 64.88 760 LYS B N 1
ATOM 12703 C CA . LYS B 1 760 ? -3.211 19.297 -5.648 1 64.88 760 LYS B CA 1
ATOM 12704 C C . LYS B 1 760 ? -3.217 20.734 -6.156 1 64.88 760 LYS B C 1
ATOM 12706 O O . LYS B 1 760 ? -2.33 21.516 -5.816 1 64.88 760 LYS B O 1
ATOM 12711 N N . THR B 1 761 ? -4.309 21 -6.855 1 68.19 761 THR B N 1
ATOM 12712 C CA . THR B 1 761 ? -4.406 22.359 -7.41 1 68.19 761 THR B CA 1
ATOM 12713 C C . THR B 1 761 ? -5 23.312 -6.387 1 68.19 761 THR B C 1
ATOM 12715 O O . THR B 1 761 ? -4.93 24.531 -6.566 1 68.19 761 THR B O 1
ATOM 12718 N N . LEU B 1 762 ? -5.469 22.75 -5.32 1 74.81 762 LEU B N 1
ATOM 12719 C CA . LEU B 1 762 ? -6.137 23.594 -4.34 1 74.81 762 LEU B CA 1
ATOM 12720 C C . LEU B 1 762 ? -5.172 24.031 -3.238 1 74.81 762 LEU B C 1
ATOM 12722 O O . LEU B 1 762 ? -4.305 23.25 -2.83 1 74.81 762 LEU B O 1
ATOM 12726 N N . ALA B 1 763 ? -5.359 25.297 -2.902 1 68.56 763 ALA B N 1
ATOM 12727 C CA . ALA B 1 763 ? -4.633 25.781 -1.727 1 68.56 763 ALA B CA 1
ATOM 12728 C C . ALA B 1 763 ? -5.137 25.094 -0.458 1 68.56 763 ALA B C 1
ATOM 12730 O O . ALA B 1 763 ? -6.238 24.531 -0.44 1 68.56 763 ALA B O 1
ATOM 12731 N N . TYR B 1 764 ? -4.371 25.078 0.531 1 69.88 764 TYR B N 1
ATOM 12732 C CA . TYR B 1 764 ? -4.727 24.469 1.804 1 69.88 764 TYR B CA 1
ATOM 12733 C C . TYR B 1 764 ? -6.008 25.078 2.363 1 69.88 764 TYR B C 1
ATOM 12735 O O . TYR B 1 764 ? -6.852 24.359 2.912 1 69.88 764 TYR B O 1
ATOM 12743 N N . SER B 1 765 ? -6.164 26.422 2.256 1 75.19 765 SER B N 1
ATOM 12744 C CA . SER B 1 765 ? -7.336 27.109 2.797 1 75.19 765 SER B CA 1
ATOM 12745 C C . SER B 1 765 ? -8.609 26.672 2.072 1 75.19 765 SER B C 1
ATOM 12747 O O . SER B 1 765 ? -9.672 26.562 2.689 1 75.19 765 SER B O 1
ATOM 12749 N N . GLU B 1 766 ? -8.422 26.406 0.809 1 81.62 766 GLU B N 1
ATOM 12750 C CA . GLU B 1 766 ? -9.578 25.938 0.045 1 81.62 766 GLU B CA 1
ATOM 12751 C C . GLU B 1 766 ? -9.977 24.531 0.452 1 81.62 766 GLU B C 1
ATOM 12753 O O . GLU B 1 766 ? -11.164 24.203 0.501 1 81.62 766 GLU B O 1
ATOM 12758 N N . ARG B 1 767 ? -9.023 23.766 0.712 1 85.06 767 ARG B N 1
ATOM 12759 C CA . ARG B 1 767 ? -9.305 22.406 1.183 1 85.06 767 ARG B CA 1
ATOM 12760 C C . ARG B 1 767 ? -9.992 22.438 2.543 1 85.06 767 ARG B C 1
ATOM 12762 O O . ARG B 1 767 ? -10.875 21.625 2.812 1 85.06 767 ARG B O 1
ATOM 12769 N N . ALA B 1 768 ? -9.578 23.375 3.344 1 86.62 768 ALA B N 1
ATOM 12770 C CA . ALA B 1 768 ? -10.219 23.531 4.645 1 86.62 768 ALA B CA 1
ATOM 12771 C C . ALA B 1 768 ? -11.672 23.969 4.488 1 86.62 768 ALA B C 1
ATOM 12773 O O . ALA B 1 768 ? -12.539 23.562 5.266 1 86.62 768 ALA B O 1
ATOM 12774 N N . ARG B 1 769 ? -11.906 24.797 3.494 1 90.25 769 ARG B N 1
ATOM 12775 C CA . ARG B 1 769 ? -13.273 25.234 3.246 1 90.25 769 ARG B CA 1
ATOM 12776 C C . ARG B 1 769 ? -14.148 24.094 2.754 1 90.25 769 ARG B C 1
ATOM 12778 O O . ARG B 1 769 ? -15.336 24.031 3.066 1 90.25 769 ARG B O 1
ATOM 12785 N N . ILE B 1 770 ? -13.586 23.234 1.978 1 92.25 770 ILE B N 1
ATOM 12786 C CA . ILE B 1 770 ? -14.328 22.062 1.521 1 92.25 770 ILE B CA 1
ATOM 12787 C C . ILE B 1 770 ? -14.688 21.188 2.717 1 92.25 770 ILE B C 1
ATOM 12789 O O . ILE B 1 770 ? -15.797 20.641 2.777 1 92.25 770 ILE B O 1
ATOM 12793 N N . HIS B 1 771 ? -13.766 21.094 3.574 1 91.31 771 HIS B N 1
ATOM 12794 C CA . HIS B 1 771 ? -13.938 20.328 4.805 1 91.31 771 HIS B CA 1
ATOM 12795 C C . HIS B 1 771 ? -15.125 20.844 5.609 1 91.31 771 HIS B C 1
ATOM 12797 O O . HIS B 1 771 ? -15.953 20.047 6.082 1 91.31 771 HIS B O 1
ATOM 12803 N N . LEU B 1 772 ? -15.258 22.078 5.742 1 93.06 772 LEU B N 1
ATOM 12804 C CA . LEU B 1 772 ? -16.344 22.703 6.48 1 93.06 772 LEU B CA 1
ATOM 12805 C C . LEU B 1 772 ? -17.641 22.688 5.664 1 93.06 772 LEU B C 1
ATOM 12807 O O . LEU B 1 772 ? -18.719 22.469 6.207 1 93.06 772 LEU B O 1
ATOM 12811 N N . ALA B 1 773 ? -17.531 22.969 4.34 1 94.94 773 ALA B N 1
ATOM 12812 C CA . ALA B 1 773 ? -18.703 22.969 3.465 1 94.94 773 ALA B CA 1
ATOM 12813 C C . ALA B 1 773 ? -19.406 21.609 3.488 1 94.94 773 ALA B C 1
ATOM 12815 O O . ALA B 1 773 ? -20.641 21.547 3.502 1 94.94 773 ALA B O 1
ATOM 12816 N N . ARG B 1 774 ? -18.672 20.578 3.467 1 94.5 774 ARG B N 1
ATOM 12817 C CA . ARG B 1 774 ? -19.219 19.234 3.514 1 94.5 774 ARG B CA 1
ATOM 12818 C C . ARG B 1 774 ? -20.078 19.031 4.758 1 94.5 774 ARG B C 1
ATOM 12820 O O . ARG B 1 774 ? -21.156 18.438 4.68 1 94.5 774 ARG B O 1
ATOM 12827 N N . ALA B 1 775 ? -19.594 19.469 5.883 1 95.06 775 ALA B N 1
ATOM 12828 C CA . ALA B 1 775 ? -20.312 19.359 7.145 1 95.06 775 ALA B CA 1
ATOM 12829 C C . ALA B 1 775 ? -21.609 20.172 7.105 1 95.06 775 ALA B C 1
ATOM 12831 O O . ALA B 1 775 ? -22.656 19.703 7.559 1 95.06 775 ALA B O 1
ATOM 12832 N N . LEU B 1 776 ? -21.547 21.375 6.555 1 94.81 776 LEU B N 1
ATOM 12833 C CA . LEU B 1 776 ? -22.719 22.234 6.473 1 94.81 776 LEU B CA 1
ATOM 12834 C C . LEU B 1 776 ? -23.75 21.656 5.516 1 94.81 776 LEU B C 1
ATOM 12836 O O . LEU B 1 776 ? -24.953 21.797 5.746 1 94.81 776 LEU B O 1
ATOM 12840 N N . ILE B 1 777 ? -23.297 21.062 4.477 1 94 777 ILE B N 1
ATOM 12841 C CA . ILE B 1 777 ? -24.188 20.484 3.484 1 94 777 ILE B CA 1
ATOM 12842 C C . ILE B 1 777 ? -24.953 19.312 4.102 1 94 777 ILE B C 1
ATOM 12844 O O . ILE B 1 777 ? -26.156 19.141 3.838 1 94 777 ILE B O 1
ATOM 12848 N N . MET B 1 778 ? -24.328 18.5 4.938 1 92.56 778 MET B N 1
ATOM 12849 C CA . MET B 1 778 ? -24.984 17.391 5.609 1 92.56 778 MET B CA 1
ATOM 12850 C C . MET B 1 778 ? -26.078 17.906 6.555 1 92.56 778 MET B C 1
ATOM 12852 O O . MET B 1 778 ? -27.094 17.234 6.742 1 92.56 778 MET B O 1
ATOM 12856 N N . ASN B 1 779 ? -25.875 19.016 7.16 1 91.44 779 ASN B N 1
ATOM 12857 C CA . ASN B 1 779 ? -26.812 19.672 8.078 1 91.44 779 ASN B CA 1
ATOM 12858 C C . ASN B 1 779 ? -27.156 18.75 9.258 1 91.44 779 ASN B C 1
ATOM 12860 O O . ASN B 1 779 ? -28.328 18.469 9.508 1 91.44 779 ASN B O 1
ATOM 12864 N N . PRO B 1 780 ? -26.172 18.359 10.078 1 93.44 780 PRO B N 1
ATOM 12865 C CA . PRO B 1 780 ? -26.453 17.547 11.273 1 93.44 780 PRO B CA 1
ATOM 12866 C C . PRO B 1 780 ? -27.047 18.359 12.414 1 93.44 780 PRO B C 1
ATOM 12868 O O . PRO B 1 780 ? -26.969 19.594 12.414 1 93.44 780 PRO B O 1
ATOM 12871 N N . GLU B 1 781 ? -27.672 17.703 13.289 1 94.5 781 GLU B N 1
ATOM 12872 C CA . GLU B 1 781 ? -28.25 18.391 14.43 1 94.5 781 GLU B CA 1
ATOM 12873 C C . GLU B 1 781 ? -27.188 18.781 15.445 1 94.5 781 GLU B C 1
ATOM 12875 O O . GLU B 1 781 ? -27.281 19.844 16.078 1 94.5 781 GLU B O 1
ATOM 12880 N N . VAL B 1 782 ? -26.25 17.922 15.578 1 96 782 VAL B N 1
ATOM 12881 C CA . VAL B 1 782 ? -25.125 18.219 16.453 1 96 782 VAL B CA 1
ATOM 12882 C C . VAL B 1 782 ? -23.828 18.203 15.664 1 96 782 VAL B C 1
ATOM 12884 O O . VAL B 1 782 ? -23.484 17.188 15.055 1 96 782 VAL B O 1
ATOM 12887 N N . MET B 1 783 ? -23.156 19.266 15.641 1 96.88 783 MET B N 1
ATOM 12888 C CA . MET B 1 783 ? -21.875 19.375 14.938 1 96.88 783 MET B CA 1
ATOM 12889 C C . MET B 1 783 ? -20.734 19.656 15.914 1 96.88 783 MET B C 1
ATOM 12891 O O . MET B 1 783 ? -20.812 20.594 16.703 1 96.88 783 MET B O 1
ATOM 12895 N N . VAL B 1 784 ? -19.781 18.781 15.914 1 97.12 784 VAL B N 1
ATOM 12896 C CA . VAL B 1 784 ? -18.609 18.953 16.75 1 97.12 784 VAL B CA 1
ATOM 12897 C C . VAL B 1 784 ? -17.391 19.25 15.883 1 97.12 784 VAL B C 1
ATOM 12899 O O . VAL B 1 784 ? -16.938 18.391 15.117 1 97.12 784 VAL B O 1
ATOM 12902 N N . LEU B 1 785 ? -16.844 20.484 16.031 1 96 785 LEU B N 1
ATOM 12903 C CA . LEU B 1 785 ? -15.766 20.938 15.164 1 96 785 LEU B CA 1
ATOM 12904 C C . LEU B 1 785 ? -14.477 21.125 15.961 1 96 785 LEU B C 1
ATOM 12906 O O . LEU B 1 785 ? -14.445 21.922 16.906 1 96 785 LEU B O 1
ATOM 12910 N N . GLN B 1 786 ? -13.453 20.5 15.516 1 89.75 786 GLN B N 1
ATOM 12911 C CA . GLN B 1 786 ? -12.148 20.703 16.141 1 89.75 786 GLN B CA 1
ATOM 12912 C C . GLN B 1 786 ? -11.336 21.75 15.383 1 89.75 786 GLN B C 1
ATOM 12914 O O . GLN B 1 786 ? -10.93 21.531 14.242 1 89.75 786 GLN B O 1
ATOM 12919 N N . ARG B 1 787 ? -11.094 22.75 15.898 1 85.94 787 ARG B N 1
ATOM 12920 C CA . ARG B 1 787 ? -10.328 23.875 15.383 1 85.94 787 ARG B CA 1
ATOM 12921 C C . ARG B 1 787 ? -10.719 24.188 13.938 1 85.94 787 ARG B C 1
ATOM 12923 O O . ARG B 1 787 ? -9.859 24.25 13.062 1 85.94 787 ARG B O 1
ATOM 12930 N N . PRO B 1 788 ? -11.969 24.422 13.734 1 86.25 788 PRO B N 1
ATOM 12931 C CA . PRO B 1 788 ? -12.438 24.609 12.367 1 86.25 788 PRO B CA 1
ATOM 12932 C C . PRO B 1 788 ? -11.891 25.891 11.734 1 86.25 788 PRO B C 1
ATOM 12934 O O . PRO B 1 788 ? -11.852 26.016 10.508 1 86.25 788 PRO B O 1
ATOM 12937 N N . LEU B 1 789 ? -11.477 26.875 12.562 1 84.25 789 LEU B N 1
ATOM 12938 C CA . LEU B 1 789 ? -11.109 28.188 12.039 1 84.25 789 LEU B CA 1
ATOM 12939 C C . LEU B 1 789 ? -9.594 28.344 12.016 1 84.25 789 LEU B C 1
ATOM 12941 O O . LEU B 1 789 ? -9.086 29.406 11.625 1 84.25 789 LEU B O 1
ATOM 12945 N N . HIS B 1 790 ? -8.953 27.25 12.281 1 72.44 790 HIS B N 1
ATOM 12946 C CA . HIS B 1 790 ? -7.512 27.312 12.484 1 72.44 790 HIS B CA 1
ATOM 12947 C C . HIS B 1 790 ? -6.789 27.672 11.195 1 72.44 790 HIS B C 1
ATOM 12949 O O . HIS B 1 790 ? -5.754 28.344 11.227 1 72.44 790 HIS B O 1
ATOM 12955 N N . HIS B 1 791 ? -7.332 27.359 10.125 1 69.75 791 HIS B N 1
ATOM 12956 C CA . HIS B 1 791 ? -6.598 27.5 8.875 1 69.75 791 HIS B CA 1
ATOM 12957 C C . HIS B 1 791 ? -7.066 28.719 8.086 1 69.75 791 HIS B C 1
ATOM 12959 O O . HIS B 1 791 ? -6.656 28.922 6.945 1 69.75 791 HIS B O 1
ATOM 12965 N N . TYR B 1 792 ? -7.891 29.547 8.742 1 74.12 792 TYR B N 1
ATOM 12966 C CA . TYR B 1 792 ? -8.438 30.703 8.062 1 74.12 792 TYR B CA 1
ATOM 12967 C C . TYR B 1 792 ? -7.742 31.984 8.516 1 74.12 792 TYR B C 1
ATOM 12969 O O . TYR B 1 792 ? -7.203 32.031 9.625 1 74.12 792 TYR B O 1
ATOM 12977 N N . ASN B 1 793 ? -7.734 32.969 7.605 1 69.31 793 ASN B N 1
ATOM 12978 C CA . ASN B 1 793 ? -7.395 34.312 8.039 1 69.31 793 ASN B CA 1
ATOM 12979 C C . ASN B 1 793 ? -8.516 34.906 8.883 1 69.31 793 ASN B C 1
ATOM 12981 O O . ASN B 1 793 ? -9.609 34.375 8.969 1 69.31 793 ASN B O 1
ATOM 12985 N N . VAL B 1 794 ? -8.219 36 9.492 1 69.31 794 VAL B N 1
ATOM 12986 C CA . VAL B 1 794 ? -9.133 36.625 10.453 1 69.31 794 VAL B CA 1
ATOM 12987 C C . VAL B 1 794 ? -10.477 36.875 9.781 1 69.31 794 VAL B C 1
ATOM 12989 O O . VAL B 1 794 ? -11.531 36.594 10.344 1 69.31 794 VAL B O 1
ATOM 12992 N N . LYS B 1 795 ? -10.438 37.406 8.516 1 73.56 795 LYS B N 1
ATOM 12993 C CA . LYS B 1 795 ? -11.68 37.719 7.816 1 73.56 795 LYS B CA 1
ATOM 12994 C C . LYS B 1 795 ? -12.453 36.469 7.461 1 73.56 795 LYS B C 1
ATOM 12996 O O . LYS B 1 795 ? -13.664 36.375 7.684 1 73.56 795 LYS B O 1
ATOM 13001 N N . ALA B 1 796 ? -11.758 35.531 6.902 1 80.31 796 ALA B N 1
ATOM 13002 C CA . ALA B 1 796 ? -12.391 34.25 6.523 1 80.31 796 ALA B CA 1
ATOM 13003 C C . ALA B 1 796 ? -12.914 33.5 7.754 1 80.31 796 ALA B C 1
ATOM 13005 O O . ALA B 1 796 ? -13.953 32.844 7.691 1 80.31 796 ALA B O 1
ATOM 13006 N N . ALA B 1 797 ? -12.203 33.625 8.812 1 84.25 797 ALA B N 1
ATOM 13007 C CA . ALA B 1 797 ? -12.625 33 10.062 1 84.25 797 ALA B CA 1
ATOM 13008 C C . ALA B 1 797 ? -13.922 33.625 10.57 1 84.25 797 ALA B C 1
ATOM 13010 O O . ALA B 1 797 ? -14.805 32.906 11.062 1 84.25 797 ALA B O 1
ATOM 13011 N N . SER B 1 798 ? -13.977 34.906 10.453 1 85.56 798 SER B N 1
ATOM 13012 C CA . SER B 1 798 ? -15.188 35.625 10.883 1 85.56 798 SER B CA 1
ATOM 13013 C C . SER B 1 798 ? -16.391 35.25 10.016 1 85.56 798 SER B C 1
ATOM 13015 O O . SER B 1 798 ? -17.5 35.094 10.523 1 85.56 798 SER B O 1
ATOM 13017 N N . GLU B 1 799 ? -16.109 35.094 8.766 1 87 799 GLU B N 1
ATOM 13018 C CA . GLU B 1 799 ? -17.172 34.688 7.852 1 87 799 GLU B CA 1
ATOM 13019 C C . GLU B 1 799 ? -17.625 33.25 8.141 1 87 799 GLU B C 1
ATOM 13021 O O . GLU B 1 799 ? -18.828 32.969 8.102 1 87 799 GLU B O 1
ATOM 13026 N N . ALA B 1 800 ? -16.75 32.406 8.352 1 91.44 800 ALA B N 1
ATOM 13027 C CA . ALA B 1 800 ? -17.078 31.031 8.688 1 91.44 800 ALA B CA 1
ATOM 13028 C C . ALA B 1 800 ? -17.859 30.953 9.992 1 91.44 800 ALA B C 1
ATOM 13030 O O . ALA B 1 800 ? -18.797 30.156 10.117 1 91.44 800 ALA B O 1
ATOM 13031 N N . LEU B 1 801 ? -17.469 31.766 10.922 1 93.19 801 LEU B N 1
ATOM 13032 C CA . LEU B 1 801 ? -18.172 31.797 12.203 1 93.19 801 LEU B CA 1
ATOM 13033 C C . LEU B 1 801 ? -19.594 32.312 12.031 1 93.19 801 LEU B C 1
ATOM 13035 O O . LEU B 1 801 ? -20.531 31.812 12.68 1 93.19 801 LEU B O 1
ATOM 13039 N N . THR B 1 802 ? -19.75 33.281 11.172 1 91.69 802 THR B N 1
ATOM 13040 C CA . THR B 1 802 ? -21.078 33.812 10.867 1 91.69 802 THR B CA 1
ATOM 13041 C C . THR B 1 802 ? -21.953 32.719 10.25 1 91.69 802 THR B C 1
ATOM 13043 O O . THR B 1 802 ? -23.141 32.625 10.531 1 91.69 802 THR B O 1
ATOM 13046 N N . LEU B 1 803 ? -21.344 31.953 9.461 1 93.5 803 LEU B N 1
ATOM 13047 C CA . LEU B 1 803 ? -22.062 30.859 8.836 1 93.5 803 LEU B CA 1
ATOM 13048 C C . LEU B 1 803 ? -22.469 29.812 9.875 1 93.5 803 LEU B C 1
ATOM 13050 O O . LEU B 1 803 ? -23.562 29.234 9.781 1 93.5 803 LEU B O 1
ATOM 13054 N N . LEU B 1 804 ? -21.625 29.531 10.789 1 95.06 804 LEU B N 1
ATOM 13055 C CA . LEU B 1 804 ? -21.953 28.594 11.859 1 95.06 804 LEU B CA 1
ATOM 13056 C C . LEU B 1 804 ? -23.094 29.125 12.727 1 95.06 804 LEU B C 1
ATOM 13058 O O . LEU B 1 804 ? -23.953 28.359 13.148 1 95.06 804 LEU B O 1
ATOM 13062 N N . LYS B 1 805 ? -23.078 30.406 12.945 1 94.06 805 LYS B N 1
ATOM 13063 C CA . LYS B 1 805 ? -24.172 31.047 13.68 1 94.06 805 LYS B CA 1
ATOM 13064 C C . LYS B 1 805 ? -25.484 30.922 12.914 1 94.06 805 LYS B C 1
ATOM 13066 O O . LYS B 1 805 ? -26.531 30.641 13.508 1 94.06 805 LYS B O 1
ATOM 13071 N N . GLU B 1 806 ? -25.375 31.141 11.664 1 93.31 806 GLU B N 1
ATOM 13072 C CA . GLU B 1 806 ? -26.562 31 10.82 1 93.31 806 GLU B CA 1
ATOM 13073 C C . GLU B 1 806 ? -27.094 29.578 10.844 1 93.31 806 GLU B C 1
ATOM 13075 O O . GLU B 1 806 ? -28.312 29.359 10.836 1 93.31 806 GLU B O 1
ATOM 13080 N N . HIS B 1 807 ? -26.203 28.625 10.797 1 94.56 807 HIS B N 1
ATOM 13081 C CA . HIS B 1 807 ? -26.594 27.219 10.867 1 94.56 807 HIS B CA 1
ATOM 13082 C C . HIS B 1 807 ? -27.375 26.938 12.148 1 94.56 807 HIS B C 1
ATOM 13084 O O . HIS B 1 807 ? -28.375 26.219 12.109 1 94.56 807 HIS B O 1
ATOM 13090 N N . VAL B 1 808 ? -26.953 27.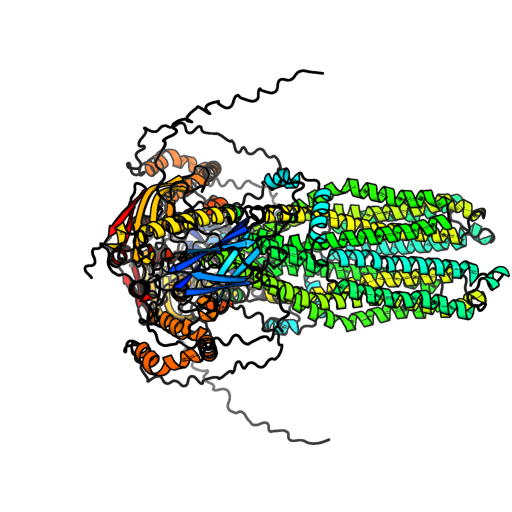5 13.258 1 94.44 808 VAL B N 1
ATOM 13091 C CA . VAL B 1 808 ? -27.609 27.281 14.547 1 94.44 808 VAL B CA 1
ATOM 13092 C C . VAL B 1 808 ? -28.922 28.062 14.602 1 94.44 808 VAL B C 1
ATOM 13094 O O . VAL B 1 808 ? -29.953 27.516 14.977 1 94.44 808 VAL B O 1
ATOM 13097 N N . ARG B 1 809 ? -28.953 29.266 14.148 1 90.75 809 ARG B N 1
ATOM 13098 C CA . ARG B 1 809 ? -30.109 30.141 14.266 1 90.75 809 ARG B CA 1
ATOM 13099 C C . ARG B 1 809 ? -31.234 29.719 13.32 1 90.75 809 ARG B C 1
ATOM 13101 O O . ARG B 1 809 ? -32.406 29.703 13.703 1 90.75 809 ARG B O 1
ATOM 13108 N N . ASN B 1 810 ? -30.828 29.344 12.117 1 90.56 810 ASN B N 1
ATOM 13109 C CA . ASN B 1 810 ? -31.812 29 11.102 1 90.56 810 ASN B CA 1
ATOM 13110 C C . ASN B 1 810 ? -32.031 27.484 11.023 1 90.56 810 ASN B C 1
ATOM 13112 O O . ASN B 1 810 ? -32.812 27.016 10.211 1 90.56 810 ASN B O 1
ATOM 13116 N N . ARG B 1 811 ? -31.328 26.766 11.891 1 91.94 811 ARG B N 1
ATOM 13117 C CA . ARG B 1 811 ? -31.422 25.312 11.898 1 91.94 811 ARG B CA 1
ATOM 13118 C C . ARG B 1 811 ? -31.031 24.734 10.539 1 91.94 811 ARG B C 1
ATOM 13120 O O . ARG B 1 811 ? -31.719 23.859 10.008 1 91.94 811 ARG B O 1
ATOM 13127 N N . GLY B 1 812 ? -30.047 25.344 9.922 1 90.44 812 GLY B N 1
ATOM 13128 C CA . GLY B 1 812 ? -29.531 24.969 8.609 1 90.44 812 GLY B CA 1
ATOM 13129 C C . GLY B 1 812 ? -29.312 26.156 7.695 1 90.44 812 GLY B C 1
ATOM 13130 O O . GLY B 1 812 ? -30.094 27.109 7.711 1 90.44 812 GLY B O 1
ATOM 13131 N N . VAL B 1 813 ? -28.266 26.016 6.941 1 91.38 813 VAL B N 1
ATOM 13132 C CA . VAL B 1 813 ? -27.969 27.109 6.02 1 91.38 813 VAL B CA 1
ATOM 13133 C C . VAL B 1 813 ? -28.734 26.922 4.715 1 91.38 813 VAL B C 1
ATOM 13135 O O . VAL B 1 813 ? -28.703 25.844 4.117 1 91.38 813 VAL B O 1
ATOM 13138 N N . GLY B 1 814 ? -29.422 27.844 4.332 1 84.88 814 GLY B N 1
ATOM 13139 C CA . GLY B 1 814 ? -30.078 27.844 3.029 1 84.88 814 GLY B CA 1
ATOM 13140 C C . GLY B 1 814 ? -31.422 27.141 3.029 1 84.88 814 GLY B C 1
ATOM 13141 O O . GLY B 1 814 ? -32.062 27 1.983 1 84.88 814 GLY B O 1
ATOM 13142 N N . TRP B 1 815 ? -31.828 26.625 4.191 1 84.94 815 TRP B N 1
ATOM 13143 C CA . TRP B 1 815 ? -33.125 25.969 4.273 1 84.94 815 TRP B CA 1
ATOM 13144 C C . TRP B 1 815 ? -34.25 27 4.406 1 84.94 815 TRP B C 1
ATOM 13146 O O . TRP B 1 815 ? -34.031 28.094 4.945 1 84.94 815 TRP B O 1
ATOM 13156 N N . PRO B 1 816 ? -35.406 26.656 3.9 1 80.06 816 PRO B N 1
ATOM 13157 C CA . PRO B 1 816 ? -36.531 27.625 3.977 1 80.06 816 PRO B CA 1
ATOM 13158 C C . PRO B 1 816 ? -36.906 27.953 5.414 1 80.06 816 PRO B C 1
ATOM 13160 O O . PRO B 1 816 ? -36.938 27.062 6.273 1 80.06 816 PRO B O 1
ATOM 13163 N N . GLU B 1 817 ? -37.25 29.141 5.672 1 80.94 817 GLU B N 1
ATOM 13164 C CA . GLU B 1 817 ? -37.594 29.641 7.004 1 80.94 817 GLU B CA 1
ATOM 13165 C C . GLU B 1 817 ? -38.938 29.078 7.469 1 80.94 817 GLU B C 1
ATOM 13167 O O . GLU B 1 817 ? -39.125 28.859 8.664 1 80.94 817 GLU B O 1
ATOM 13172 N N . GLU B 1 818 ? -39.781 28.766 6.469 1 75.81 818 GLU B N 1
ATOM 13173 C CA . GLU B 1 818 ? -41.125 28.297 6.797 1 75.81 818 GLU B CA 1
ATOM 13174 C C . GLU B 1 818 ? -41.062 26.938 7.477 1 75.81 818 GLU B C 1
ATOM 13176 O O . GLU B 1 818 ? -41.875 26.656 8.352 1 75.81 818 GLU B O 1
ATOM 13181 N N . THR B 1 819 ? -40.062 26.234 7.16 1 78.94 819 THR B N 1
ATOM 13182 C CA . THR B 1 819 ? -39.969 24.875 7.688 1 78.94 819 THR B CA 1
ATOM 13183 C C . THR B 1 819 ? -38.969 24.797 8.836 1 78.94 819 THR B C 1
ATOM 13185 O O . THR B 1 819 ? -38.688 23.703 9.344 1 78.94 819 THR B O 1
ATOM 13188 N N . ALA B 1 820 ? -38.531 25.922 9.266 1 81.75 820 ALA B N 1
ATOM 13189 C CA . ALA B 1 820 ? -37.5 25.953 10.297 1 81.75 820 ALA B CA 1
ATOM 13190 C C . ALA B 1 820 ? -38.031 25.422 11.625 1 81.75 820 ALA B C 1
ATOM 13192 O O . ALA B 1 820 ? -37.312 24.734 12.359 1 81.75 820 ALA B O 1
ATOM 13193 N N . ALA B 1 821 ? -39.281 25.719 11.82 1 76.06 821 ALA B N 1
ATOM 13194 C CA . ALA B 1 821 ? -39.875 25.297 13.094 1 76.06 821 ALA B CA 1
ATOM 13195 C C . ALA B 1 821 ? -40 23.781 13.18 1 76.06 821 ALA B C 1
ATOM 13197 O O . ALA B 1 821 ? -40 23.219 14.273 1 76.06 821 ALA B O 1
ATOM 13198 N N . LYS B 1 822 ? -40.062 23.188 12.062 1 79.44 822 LYS B N 1
ATOM 13199 C CA . LYS B 1 822 ? -40.219 21.734 12.023 1 79.44 822 LYS B CA 1
ATOM 13200 C C . LYS B 1 822 ? -38.875 21.031 12.141 1 79.44 822 LYS B C 1
ATOM 13202 O O . LYS B 1 822 ? -38.812 19.828 12.438 1 79.44 822 LYS B O 1
ATOM 13207 N N . ARG B 1 823 ? -37.844 21.828 12.047 1 87 823 ARG B N 1
ATOM 13208 C CA . ARG B 1 823 ? -36.5 21.25 12.156 1 87 823 ARG B CA 1
ATOM 13209 C C . ARG B 1 823 ? -36 21.328 13.594 1 87 823 ARG B C 1
ATOM 13211 O O . ARG B 1 823 ? -36.25 22.312 14.289 1 87 823 ARG B O 1
ATOM 13218 N N . ARG B 1 824 ? -35.281 20.328 13.938 1 88.62 824 ARG B N 1
ATOM 13219 C CA . ARG B 1 824 ? -34.719 20.312 15.281 1 88.62 824 ARG B CA 1
ATOM 13220 C C . ARG B 1 824 ? -33.656 21.375 15.438 1 88.62 824 ARG B C 1
ATOM 13222 O O . ARG B 1 824 ? -32.938 21.703 14.484 1 88.62 824 ARG B O 1
ATOM 13229 N N . PRO B 1 825 ? -33.562 21.938 16.594 1 91.06 825 PRO B N 1
ATOM 13230 C CA . PRO B 1 825 ? -32.5 22.922 16.828 1 91.06 825 PRO B CA 1
ATOM 13231 C C . PRO B 1 825 ? -31.094 22.359 16.609 1 91.06 825 PRO B C 1
ATOM 13233 O O . PRO B 1 825 ? -30.844 21.188 16.953 1 91.06 825 PRO B O 1
ATOM 13236 N N . ARG B 1 826 ? -30.328 23.156 16.062 1 94.25 826 ARG B N 1
ATOM 13237 C CA . ARG B 1 826 ? -28.953 22.766 15.789 1 94.25 826 ARG B CA 1
ATOM 13238 C C . ARG B 1 826 ? -28.016 23.234 16.891 1 94.25 826 ARG B C 1
ATOM 13240 O O . ARG B 1 826 ? -28.172 24.328 17.422 1 94.25 826 ARG B O 1
ATOM 13247 N N . ILE B 1 827 ? -27.109 22.406 17.281 1 95.69 827 ILE B N 1
ATOM 13248 C CA . ILE B 1 827 ? -26.078 22.766 18.25 1 95.69 827 ILE B CA 1
ATOM 13249 C C . ILE B 1 827 ? -24.703 22.547 17.641 1 95.69 827 ILE B C 1
ATOM 13251 O O . ILE B 1 827 ? -24.469 21.562 16.938 1 95.69 827 ILE B O 1
ATOM 13255 N N . VAL B 1 828 ? -23.797 23.516 17.828 1 97.25 828 VAL B N 1
ATOM 13256 C CA . VAL B 1 828 ? -22.438 23.422 17.297 1 97.25 828 VAL B CA 1
ATOM 13257 C C . VAL B 1 828 ? -21.438 23.594 18.422 1 97.25 828 VAL B C 1
ATOM 13259 O O . VAL B 1 828 ? -21.484 24.578 19.172 1 97.25 828 VAL B O 1
ATOM 13262 N N . PHE B 1 829 ? -20.594 22.594 18.656 1 97 829 PHE B N 1
ATOM 13263 C CA . PHE B 1 829 ? -19.422 22.703 19.516 1 97 829 PHE B CA 1
ATOM 13264 C C . PHE B 1 829 ? -18.172 23 18.703 1 97 829 PHE B C 1
ATOM 13266 O O . PHE B 1 829 ? -17.891 22.312 17.719 1 97 829 PHE B O 1
ATOM 13273 N N . PHE B 1 830 ? -17.453 24.016 18.984 1 95.62 830 PHE B N 1
ATOM 13274 C CA . PHE B 1 830 ? -16.219 24.266 18.266 1 95.62 830 PHE B CA 1
ATOM 13275 C C . PHE B 1 830 ? -15.133 24.766 19.203 1 95.62 830 PHE B C 1
ATOM 13277 O O . PHE B 1 830 ? -15.43 25.359 20.25 1 95.62 830 PHE B O 1
ATOM 13284 N N . THR B 1 831 ? -13.906 24.469 18.922 1 91.75 831 THR B N 1
ATOM 13285 C CA . THR B 1 831 ? -12.766 24.969 19.688 1 91.75 831 THR B CA 1
ATOM 13286 C C . THR B 1 831 ? -12.477 26.422 19.344 1 91.75 831 THR B C 1
ATOM 13288 O O . THR B 1 831 ? -12.242 26.766 18.172 1 91.75 831 THR B O 1
ATOM 13291 N N . ALA B 1 832 ? -12.555 27.266 20.359 1 88 832 ALA B N 1
ATOM 13292 C CA . ALA B 1 832 ? -12.219 28.672 20.156 1 88 832 ALA B CA 1
ATOM 13293 C C . ALA B 1 832 ? -10.727 28.906 20.375 1 88 832 ALA B C 1
ATOM 13295 O O . ALA B 1 832 ? -10.148 28.438 21.344 1 88 832 ALA B O 1
ATOM 13296 N N . GLU B 1 833 ? -10.141 29.5 19.438 1 76.25 833 GLU B N 1
ATOM 13297 C CA . GLU B 1 833 ? -8.703 29.75 19.531 1 76.25 833 GLU B CA 1
ATOM 13298 C C . GLU B 1 833 ? -8.422 31.203 19.891 1 76.25 833 GLU B C 1
ATOM 13300 O O . GLU B 1 833 ? -7.289 31.562 20.234 1 76.25 833 GLU B O 1
ATOM 13305 N N . SER B 1 834 ? -9.445 32.125 19.812 1 76.56 834 SER B N 1
ATOM 13306 C CA . SER B 1 834 ? -9.289 33.531 20.141 1 76.56 834 SER B CA 1
ATOM 13307 C C . SER B 1 834 ? -10.43 34.031 21.016 1 76.56 834 SER B C 1
ATOM 13309 O O . SER B 1 834 ? -11.531 33.469 20.984 1 76.56 834 SER B O 1
ATOM 13311 N N . PRO B 1 835 ? -10.109 35 21.766 1 78.75 835 PRO B N 1
ATOM 13312 C CA . PRO B 1 835 ? -11.164 35.594 22.594 1 78.75 835 PRO B CA 1
ATOM 13313 C C . PRO B 1 835 ? -12.336 36.125 21.781 1 78.75 835 PRO B C 1
ATOM 13315 O O . PRO B 1 835 ? -13.484 36.062 22.234 1 78.75 835 PRO B O 1
ATOM 13318 N N . GLN B 1 836 ? -12.047 36.562 20.609 1 80.62 836 GLN B N 1
ATOM 13319 C CA . GLN B 1 836 ? -13.117 37.062 19.734 1 80.62 836 GLN B CA 1
ATOM 13320 C C . GLN B 1 836 ? -14.102 35.938 19.391 1 80.62 836 GLN B C 1
ATOM 13322 O O . GLN B 1 836 ? -15.312 36.156 19.344 1 80.62 836 GLN B O 1
ATOM 13327 N N . GLN B 1 837 ? -13.609 34.812 19.219 1 87.38 837 GLN B N 1
ATOM 13328 C CA . GLN B 1 837 ? -14.445 33.688 18.891 1 87.38 837 GLN B CA 1
ATOM 13329 C C . GLN B 1 837 ? -15.281 33.25 20.094 1 87.38 837 GLN B C 1
ATOM 13331 O O . GLN B 1 837 ? -16.422 32.812 19.938 1 87.38 837 GLN B O 1
ATOM 13336 N N . GLU B 1 838 ? -14.695 33.438 21.219 1 88.25 838 GLU B N 1
ATOM 13337 C CA . GLU B 1 838 ? -15.406 33.125 22.453 1 88.25 838 GLU B CA 1
ATOM 13338 C C . GLU B 1 838 ? -16.578 34.094 22.672 1 88.25 838 GLU B C 1
ATOM 13340 O O . GLU B 1 838 ? -17.641 33.688 23.156 1 88.25 838 GLU B O 1
ATOM 13345 N N . GLU B 1 839 ? -16.312 35.281 22.297 1 87 839 GLU B N 1
ATOM 13346 C CA . GLU B 1 839 ? -17.328 36.312 22.5 1 87 839 GLU B CA 1
ATOM 13347 C C . GLU B 1 839 ? -18.516 36.125 21.562 1 87 839 GLU B C 1
ATOM 13349 O O . GLU B 1 839 ? -19.641 36.5 21.891 1 87 839 GLU B O 1
ATOM 13354 N N . GLU B 1 840 ? -18.297 35.531 20.453 1 89.12 840 GLU B N 1
ATOM 13355 C CA . GLU B 1 840 ? -19.344 35.312 19.453 1 89.12 840 GLU B CA 1
ATOM 13356 C C . GLU B 1 840 ? -20.188 34.094 19.781 1 89.12 840 GLU B C 1
ATOM 13358 O O . GLU B 1 840 ? -21.297 33.938 19.266 1 89.12 840 GLU B O 1
ATOM 13363 N N . ALA B 1 841 ? -19.75 33.25 20.656 1 93.31 841 ALA B N 1
ATOM 13364 C CA . ALA B 1 841 ? -20.484 32.031 21.016 1 93.31 841 ALA B CA 1
ATOM 13365 C C . ALA B 1 841 ? -21.578 32.344 22.031 1 93.31 841 ALA B C 1
ATOM 13367 O O . ALA B 1 841 ? -21.531 33.375 22.719 1 93.31 841 ALA B O 1
ATOM 13368 N N . ASP B 1 842 ? -22.625 31.531 22.062 1 93.44 842 ASP B N 1
ATOM 13369 C CA . ASP B 1 842 ? -23.719 31.672 23 1 93.44 842 ASP B CA 1
ATOM 13370 C C . ASP B 1 842 ? -23.328 31.188 24.391 1 93.44 842 ASP B C 1
ATOM 13372 O O . ASP B 1 842 ? -23.734 31.75 25.406 1 93.44 842 ASP B O 1
ATOM 13376 N N . VAL B 1 843 ? -22.656 30.094 24.406 1 94.5 843 VAL B N 1
ATOM 13377 C CA . VAL B 1 843 ? -22.219 29.453 25.625 1 94.5 843 VAL B CA 1
ATOM 13378 C C . VAL B 1 843 ? -20.719 29.109 25.531 1 94.5 843 VAL B C 1
ATOM 13380 O O . VAL B 1 843 ? -20.219 28.797 24.453 1 94.5 843 VAL B O 1
ATOM 13383 N N . CYS B 1 844 ? -20 29.219 26.609 1 94.06 844 CYS B N 1
ATOM 13384 C CA . CYS B 1 844 ? -18.594 28.875 26.641 1 94.06 844 CYS B CA 1
ATOM 13385 C C . CYS B 1 844 ? -18.312 27.766 27.656 1 94.06 844 CYS B C 1
ATOM 13387 O O . CYS B 1 844 ? -18.688 27.891 28.828 1 94.06 844 CYS B O 1
ATOM 13389 N N . TRP B 1 845 ? -17.781 26.672 27.203 1 94.25 845 TRP B N 1
ATOM 13390 C CA . TRP B 1 845 ? -17.266 25.609 28.047 1 94.25 845 TRP B CA 1
ATOM 13391 C C . TRP B 1 845 ? -15.758 25.75 28.234 1 94.25 845 TRP B C 1
ATOM 13393 O O . TRP B 1 845 ? -14.977 25.359 27.359 1 94.25 845 TRP B O 1
ATOM 13403 N N . GLU B 1 846 ? -15.32 26.219 29.344 1 92.56 846 GLU B N 1
ATOM 13404 C CA . GLU B 1 846 ? -13.906 26.406 29.641 1 92.56 846 GLU B CA 1
ATOM 13405 C C . GLU B 1 846 ? -13.359 25.281 30.516 1 92.56 846 GLU B C 1
ATOM 13407 O O . GLU B 1 846 ? -13.906 25 31.594 1 92.56 846 GLU B O 1
ATOM 13412 N N . ILE B 1 847 ? -12.383 24.656 30.031 1 90.88 847 ILE B N 1
ATOM 13413 C CA . ILE B 1 847 ? -11.734 23.609 30.812 1 90.88 847 ILE B CA 1
ATOM 13414 C C . ILE B 1 847 ? -10.672 24.219 31.719 1 90.88 847 ILE B C 1
ATOM 13416 O O . ILE B 1 847 ? -9.695 24.812 31.234 1 90.88 847 ILE B O 1
ATOM 13420 N N . SER B 1 848 ? -10.844 24.078 32.969 1 84.94 848 SER B N 1
ATOM 13421 C CA . SER B 1 848 ? -9.93 24.641 33.938 1 84.94 848 SER B CA 1
ATOM 13422 C C . SER B 1 848 ? -8.719 23.75 34.156 1 84.94 848 SER B C 1
ATOM 13424 O O . SER B 1 848 ? -8.695 22.609 33.688 1 84.94 848 SER B O 1
ATOM 13426 N N . GLU B 1 849 ? -7.754 24.234 34.812 1 76.75 849 GLU B N 1
ATOM 13427 C CA . GLU B 1 849 ? -6.535 23.484 35.094 1 76.75 849 GLU B CA 1
ATOM 13428 C C . GLU B 1 849 ? -6.828 22.297 36 1 76.75 849 GLU B C 1
ATOM 13430 O O . GLU B 1 849 ? -6.078 21.312 36.031 1 76.75 849 GLU B O 1
ATOM 13435 N N . ASP B 1 850 ? -7.914 22.359 36.781 1 76.62 850 ASP B N 1
ATOM 13436 C CA . ASP B 1 850 ? -8.305 21.266 37.656 1 76.62 850 ASP B CA 1
ATOM 13437 C C . ASP B 1 850 ? -9.047 20.188 36.906 1 76.62 850 ASP B C 1
ATOM 13439 O O . ASP B 1 850 ? -9.602 19.266 37.5 1 76.62 850 ASP B O 1
ATOM 13443 N N . ARG B 1 851 ? -9.047 20.297 35.656 1 81.19 851 ARG B N 1
ATOM 13444 C CA . ARG B 1 851 ? -9.625 19.281 34.781 1 81.19 851 ARG B CA 1
ATOM 13445 C C . ARG B 1 851 ? -11.148 19.25 34.938 1 81.19 851 ARG B C 1
ATOM 13447 O O . ARG B 1 851 ? -11.75 18.172 34.938 1 81.19 851 ARG B O 1
ATOM 13454 N N . LYS B 1 852 ? -11.758 20.391 35.219 1 88.75 852 LYS B N 1
ATOM 13455 C CA . LYS B 1 852 ? -13.203 20.547 35.312 1 88.75 852 LYS B CA 1
ATOM 13456 C C . LYS B 1 852 ? -13.703 21.531 34.25 1 88.75 852 LYS B C 1
ATOM 13458 O O . LYS B 1 852 ? -12.93 22.375 33.75 1 88.75 852 LYS B O 1
ATOM 13463 N N . ILE B 1 853 ? -14.953 21.375 33.875 1 92.44 853 ILE B N 1
ATOM 13464 C CA . ILE B 1 853 ? -15.547 22.234 32.844 1 92.44 853 ILE B CA 1
ATOM 13465 C C . ILE B 1 853 ? -16.375 23.328 33.5 1 92.44 853 ILE B C 1
ATOM 13467 O O . ILE B 1 853 ? -17.281 23.031 34.312 1 92.44 853 ILE B O 1
ATOM 13471 N N . GLN B 1 854 ? -16.031 24.547 33.281 1 90.19 854 GLN B N 1
ATOM 13472 C CA . GLN B 1 854 ? -16.812 25.688 33.75 1 90.19 854 GLN B CA 1
ATOM 13473 C C . GLN B 1 854 ? -17.672 26.25 32.625 1 90.19 854 GLN B C 1
ATOM 13475 O O . GLN B 1 854 ? -17.172 26.516 31.531 1 90.19 854 GLN B O 1
ATOM 13480 N N . VAL B 1 855 ? -18.969 26.344 32.906 1 92.44 855 VAL B N 1
ATOM 13481 C CA . VAL B 1 855 ? -19.906 26.812 31.875 1 92.44 855 VAL B CA 1
ATOM 13482 C C . VAL B 1 855 ? -20.25 28.281 32.125 1 92.44 855 VAL B C 1
ATOM 13484 O O . VAL B 1 855 ? -20.578 28.672 33.25 1 92.44 855 VAL B O 1
ATOM 13487 N N . SER B 1 856 ? -19.984 29.141 31.125 1 88.19 856 SER B N 1
ATOM 13488 C CA . SER B 1 856 ? -20.359 30.547 31.188 1 88.19 856 SER B CA 1
ATOM 13489 C C . SER B 1 856 ? -21.359 30.891 30.078 1 88.19 856 SER B C 1
ATOM 13491 O O . SER B 1 856 ? -21.172 30.484 28.922 1 88.19 856 SER B O 1
ATOM 13493 N N . GLN B 1 857 ? -22.594 31.312 30.469 1 81.25 857 GLN B N 1
ATOM 13494 C CA . GLN B 1 857 ? -23.625 31.672 29.484 1 81.25 857 GLN B CA 1
ATOM 13495 C C . GLN B 1 857 ? -23.641 33.188 29.25 1 81.25 857 GLN B C 1
ATOM 13497 O O . GLN B 1 857 ? -23.5 33.969 30.188 1 81.25 857 GLN B O 1
ATOM 13502 N N . LYS B 1 858 ? -23.391 33.719 28.078 1 66.31 858 LYS B N 1
ATOM 13503 C CA . LYS B 1 858 ? -23.531 35.156 27.766 1 66.31 858 LYS B CA 1
ATOM 13504 C C . LYS B 1 858 ? -25 35.531 27.656 1 66.31 858 LYS B C 1
ATOM 13506 O O . LYS B 1 858 ? -25.828 34.719 27.188 1 66.31 858 LYS B O 1
ATOM 13511 N N . ASN B 1 859 ? -25.594 36.062 28.625 1 47.5 859 ASN B N 1
ATOM 13512 C CA . ASN B 1 859 ? -26.953 36.594 28.578 1 47.5 859 ASN B CA 1
ATOM 13513 C C . ASN B 1 859 ? -27.234 37.344 27.281 1 47.5 859 ASN B C 1
ATOM 13515 O O . ASN B 1 859 ? -26.625 38.375 27.016 1 47.5 859 ASN B O 1
ATOM 13519 N N . PHE B 1 860 ? -27.344 36.75 26.203 1 40.59 860 PHE B N 1
ATOM 13520 C CA . PHE B 1 860 ? -27.891 37.5 25.094 1 40.59 860 PHE B CA 1
ATOM 13521 C C . PHE B 1 860 ? -29.328 37.969 25.391 1 40.59 860 PHE B C 1
ATOM 13523 O O . PHE B 1 860 ? -30.156 37.156 25.797 1 40.59 860 PHE B O 1
ATOM 13530 N N . LYS B 1 861 ? -29.5 39.031 26.016 1 34.53 861 LYS B N 1
ATOM 13531 C CA . LYS B 1 861 ? -30.812 39.625 25.766 1 34.53 861 LYS B CA 1
ATOM 13532 C C . LYS B 1 861 ? -31.203 39.531 24.297 1 34.53 861 LYS B C 1
ATOM 13534 O O . LYS B 1 861 ? -30.484 40 23.422 1 34.53 861 LYS B O 1
ATOM 13539 N N . TRP B 1 862 ? -31.953 38.469 23.891 1 29.2 862 TRP B N 1
ATOM 13540 C CA . TRP B 1 862 ? -32.719 38.656 22.656 1 29.2 862 TRP B CA 1
ATOM 13541 C C . TRP B 1 862 ? -33.438 40 22.656 1 29.2 862 TRP B C 1
ATOM 13543 O O . TRP B 1 862 ? -34.031 40.375 23.672 1 29.2 862 TRP B O 1
#

Solvent-accessible surface area (backbone atoms only — not comparable to full-atom values): 95656 Å² total; per-residue (Å²): 136,85,89,72,90,71,82,80,83,79,78,80,76,85,83,77,82,71,86,67,71,87,70,82,77,83,81,82,82,87,74,83,82,80,76,78,82,78,80,80,82,77,84,82,75,86,70,80,80,67,81,67,75,78,68,78,68,71,78,81,67,83,77,72,82,68,76,26,33,39,23,40,45,38,55,66,44,63,36,51,31,86,66,36,53,41,81,47,49,37,34,57,42,40,78,50,59,54,69,32,36,37,29,39,36,54,41,72,54,79,24,42,67,77,66,43,28,50,77,50,69,52,74,49,76,39,52,66,67,51,53,68,50,73,46,78,44,48,35,42,68,64,87,64,48,56,60,74,30,29,29,34,39,37,58,44,75,56,40,72,41,41,63,32,89,73,32,29,42,30,38,37,38,41,40,56,88,55,37,55,53,42,64,85,55,47,74,33,52,74,58,37,69,70,27,46,69,68,47,57,58,66,58,51,50,51,36,41,49,58,46,53,46,69,38,88,64,46,42,58,51,49,52,50,48,63,57,56,51,44,49,59,41,48,48,51,49,49,52,53,51,48,55,51,45,42,57,62,26,70,56,32,77,78,47,72,69,21,50,73,65,34,61,85,69,33,71,68,62,33,38,50,51,54,19,44,62,47,38,56,57,51,55,57,52,51,52,46,54,53,50,55,55,71,64,36,62,51,57,51,49,27,48,53,49,28,50,39,44,54,50,45,59,77,39,40,18,73,68,44,48,70,72,48,54,68,66,57,53,50,42,40,46,57,50,26,25,48,42,36,27,50,18,54,51,27,51,55,49,44,55,46,50,52,51,40,52,51,53,55,51,52,52,44,44,73,75,37,58,82,52,42,65,62,65,54,48,52,60,50,52,50,52,53,47,56,68,66,54,51,63,63,56,49,57,33,48,50,55,33,49,53,43,48,50,51,50,53,51,49,53,51,48,47,60,75,41,39,65,61,33,56,38,48,68,37,54,66,58,54,47,50,51,50,48,51,53,53,50,52,38,48,62,44,40,48,58,39,50,48,53,52,50,55,58,61,43,46,33,56,49,53,28,27,46,51,48,16,52,47,44,53,67,45,47,58,40,38,65,74,62,77,33,58,68,66,60,54,54,51,50,49,52,50,44,50,48,50,24,53,53,44,38,52,41,48,54,33,50,48,43,38,59,59,18,38,58,32,47,49,52,46,37,45,67,63,55,52,57,50,41,62,64,60,46,33,55,51,50,52,50,34,44,53,49,41,50,51,53,51,50,58,59,72,40,75,83,58,60,74,77,66,80,89,58,62,50,66,75,57,64,58,48,38,36,34,46,43,28,21,31,58,44,70,66,82,80,64,58,47,72,50,33,58,60,24,48,50,72,45,60,55,43,34,41,32,20,37,39,62,59,91,88,52,40,70,67,57,51,49,33,38,75,46,63,75,45,75,63,76,37,59,42,78,44,58,57,43,65,51,48,64,34,54,42,63,67,67,81,74,79,65,86,48,54,71,56,55,52,39,48,58,48,43,89,44,77,84,64,61,48,50,67,40,51,51,50,55,36,58,71,66,65,39,64,70,60,49,62,73,32,46,66,57,44,54,52,52,47,64,75,42,58,80,58,52,74,54,45,66,71,59,46,55,56,66,61,59,68,52,67,71,85,72,61,73,81,69,72,88,63,77,76,70,76,71,78,71,75,70,83,64,77,74,74,69,79,67,75,69,68,86,66,66,64,54,55,64,62,72,62,47,53,70,56,55,49,48,46,49,49,52,49,19,53,57,61,48,53,53,32,29,37,31,33,35,47,76,51,70,73,45,53,74,66,56,30,50,48,51,50,51,48,51,49,40,25,26,74,48,45,29,68,76,56,62,72,86,55,31,80,78,42,66,53,11,28,38,40,32,46,40,91,45,70,69,51,46,68,71,27,47,31,34,41,34,43,40,95,83,25,34,54,46,79,46,72,60,81,69,80,125,137,84,81,82,76,84,81,81,84,78,77,78,84,76,84,71,72,76,87,66,73,84,78,75,77,79,80,80,79,86,74,82,82,78,75,77,81,79,79,80,82,75,83,81,73,86,70,78,81,68,81,69,75,77,69,78,70,71,78,80,67,83,78,68,80,65,71,24,33,39,24,39,44,39,54,68,44,63,35,48,30,87,65,38,54,38,80,45,48,37,34,56,42,40,75,49,59,56,69,33,36,36,30,40,37,55,41,72,54,79,24,42,67,78,65,45,27,51,77,49,69,51,73,51,77,39,52,66,66,49,53,67,49,74,46,78,43,49,34,42,68,65,88,63,49,59,61,77,31,30,30,35,39,38,58,46,76,55,40,75,40,42,61,33,90,73,32,29,42,30,36,38,39,41,39,56,88,54,38,56,53,42,65,85,55,47,75,32,52,73,58,38,67,70,29,45,72,67,48,57,58,68,59,51,49,51,38,41,48,58,46,52,47,69,38,87,65,46,42,59,51,49,53,50,48,63,57,56,50,46,49,59,41,48,49,52,50,50,52,53,51,48,53,50,44,42,58,62,28,69,57,32,78,79,47,73,66,19,53,72,66,33,61,86,69,32,71,69,60,34,37,51,51,56,19,44,63,47,37,56,57,50,56,55,51,52,51,47,52,50,51,55,55,71,64,35,61,52,57,52,50,25,48,53,50,28,50,39,46,54,48,45,58,76,41,39,18,74,68,44,48,72,73,47,53,68,66,56,51,50,42,42,47,57,50,25,25,45,42,35,25,49,18,54,52,28,53,55,49,44,55,46,50,52,51,41,51,51,54,54,50,54,52,45,43,71,73,36,58,83,52,42,63,62,65,55,48,51,61,50,51,50,51,53,47,55,69,66,52,51,62,63,57,49,56,34,49,51,54,32,48,53,44,49,50,50,52,53,49,50,53,51,48,45,60,75,39,40,64,60,34,56,38,49,68,36,55,67,58,55,46,50,50,49,49,50,52,53,50,52,38,49,63,45,39,47,59,38,51,49,53,51,49,55,57,60,43,46,34,55,50,54,28,26,44,50,48,17,51,48,45,51,68,47,48,59,38,39,64,72,62,78,33,58,66,67,60,53,53,51,50,48,50,49,43,51,49,51,24,53,53,46,39,52,42,48,54,31,52,49,44,37,59,58,18,38,59,33,47,49,53,46,36,45,65,64,56,52,56,50,42,62,64,61,47,32,55,52,50,52,52,34,44,55,49,42,51,53,53,50,51,57,59,71,38,74,84,57,60,73,78,64,80,88,55,61,50,66,73,58,64,57,48,38,36,34,45,42,27,21,32,58,45,69,67,83,81,64,56,47,73,51,31,60,59,24,49,50,73,45,61,53,42,33,41,32,21,38,38,60,62,89,89,52,40,70,69,56,52,48,34,37,76,47,64,76,45,76,64,75,35,60,43,80,44,57,58,44,64,52,50,62,34,53,44,64,67,68,81,74,80,65,84,47,53,71,56,54,51,39,50,57,48,44,89,45,78,85,66,61,46,52,66,39,48,52,49,53,36,57,72,67,64,39,62,70,61,49,62,74,31,45,67,56,43,52,52,53,47,63,74,41,57,80,59,52,75,54,44,66,69,58,46,55,56,65,58,59,68,52,67,71,84,73,62,72,81,68,74,88,64,76,77,70,74,72,79,70,74,70,82,62,76,73,75,69,79,66,76,69,68,86,66,66,63,55,56,64,61,72,64,46,53,69,56,56,50,48,48,48,49,51,49,18,54,56,62,46,53,53,32,28,35,32,32,36,46,76,51,70,71,44,54,74,68,57,30,51,47,52,48,51,48,52,50,39,25,26,74,47,45,27,67,76,57,62,72,86,54,30,81,79,42,65,55,10,27,37,41,32,44,39,89,44,70,68,51,45,67,72,28,46,31,34,42,34,44,42,95,83,26,34,54,45,78,48,72,60,79,68,80,127

InterPro domains:
  IPR003439 ABC transporter-like, ATP-binding domain [PF00005] (595-785)
  IPR003439 ABC transporter-like, ATP-binding domain [PS50893] (574-857)
  IPR003644 Na-Ca exchanger/integrin-beta4 [PF03160] (67-164)
  IPR003644 Na-Ca exchanger/integrin-beta4 [SM00237] (64-156)
  IPR027417 P-loop containing nucleoside triphosphate hydrolase [G3DSA:3.40.50.300] (542-860)
  IPR027417 P-loop containing nucleoside triphosphate hydrolase [SSF52540] (574-813)
  IPR036640 ABC transporter type 1, transmembrane domain superfamily [G3DSA:1.20.1560.10] (225-529)
  IPR036640 ABC transporter type 1, transmembrane domain superfamily [SSF90123] (243-500)
  IPR038081 CalX-like domain superfamily [G3DSA:2.60.40.2030] (64-201)
  IPR038081 CalX-like domain superfamily [SSF141072] (67-180)
  IPR050173 ATP-binding cassette transporter C-like [PTHR24223] (239-802)

pLDDT: mean 76.7, std 22.39, range [14.59, 97.25]

Organism: Polarella glacialis (NCBI:txid89957)

Radius of gyration: 41.45 Å; Cα contacts (8 Å, |Δi|>4): 2272; chains: 2; bounding box: 111×118×115 Å

Foldseek 3Di:
DDDDDPPDDDDPDDDDPPPDDDPPPDDDPDDDDQDADPPPPPDDPPPDPPVPPPPPPPDPPDPPDWAKAKFWLFQEAEDELVVFKGKTKIFIFFDQAAKKKKKKWKFDDQHDDPQFWHTDIDMDIRGRLDTMDIDMTGTHADQADAFWGKIKMAIDDIDPYHYDPRRRMHMYTYDYPAAPGGCPQVVLLVVFLVSLVPDDLVVLLVSNVVNLCPDPPLVVLLVVLLVLLCLVLVLVLQLVVLVVLCVVQLPPPPDPVSCVVQDVSDSVVSVVVSVCSNPVSVVVVVVVVVVNVVSVSLVVQLCRLLVRLVSLLVFFAPVLDVVDDPLLSVCLNPPLSNLLSLLVVLVSVLSSLVSNLVSLLVVLCVLPVVCNVLSVVLVVVLVVVLVPLLVVLQVLVVVLVVLVSVLVVLVVVCVVCVVVCVVVVVVVVSVVVSVVSVVVSVVSNVVSVVSVVVSLCVLVVSLVVSLVVLCVVCVVCCVVPVDPPVSSVVSNVSSNVNSVSSSVSSVSSSSNSNSSVSSSSSSSSSRHDGCSVVCNVLLVVQAVVLVVVVCVCSPPVNPPDDDPQRGSSQFDKWKWAQFWAFCPPPPPGHTLAGGFIDIDGFLFEEAEEEDPPSCSVVVLCCLLVSDDTPDTDTYDRNSFDHDEQDPDQDADLAALVCRQQVLPPDLVLDDLLLLVLLCVLLVLVVSCVRCVVVSVVSCVVCVVCVVVCPPVVVVSVVPPPPVVDDPPPPPPCPDPPPPCPDPPVPPPDPPVPSSCPVVVVDDPVSSLSSSLSSVQSSLGQEYRYEPSLVVDDPVSSVSSLVVVSCCQNQSGGPDDSVCSSVHRGHYYYYYDPDVVSVVSTQKYFYQDSVSYTDIDGDPPPD/DDDDDPDDDDDPDDPPDDPPDDPPPDDDPDDDDQPAPPPPPPDDPPPDPPPPPPPPPPPPPDPPDWAKAKFWQFQEAEDELVVFKGKTKIFIFFDQAAKKKKKKWKFDDQHDDPPFWHTDIDMDIRGRLDTMHIDMTGTHADQADAFWGKIKMAIDDIDPYHYDPRRRMHMYIYDYPAAPGGCPQVVLLVVFLVSLVPDDLVVLLVSNVVNLCPDPPLVVLLVVLLVLLCLVLVLVLQLVVLVVLCVVQLPPPPDPVSCVVQDVSDSVVSVVVSVCSNPVSVVVVVVVVVVNVVSVSLVVQLCRLLVRLVSLLVFFAPVLDVVDDPLLSVCLNPPLSNLLSLLVVLVSVLSSLVSNLVSLLVVLCVLPVPCNVLSVVLVVVLVVVLVPLLVVLQVLVVVLVVLVSVLVVLVVVCVVCVVVCVVVVVVVVSVVVSVVSVVVSVVSNVVSVVSVVVSLCVLVVSLVVSLVVLCVVCVVCCVVPVDPPVSSVVSNVSSNVNSVSSSVSSVSSSSNSNSSVSSSSSSSSSRHDGCSVVCNVLLVVQAVVLVVVVCVCSDPVNPPDDDPQRGSSQFDKWKWAQFWAFCPPPPPGHTLAGGFIDIDGFLFEEAEEEDPPSCSVVVLCCLLVSDDTPDTDTHDRNSFDHDEQDPDQDADLAALVCRQQVLPPDLVLDDLLLLVLLCVLLVLPVSCVRCVVVSVVSCVVCVVCVVVCPPPVVVSVVPPPPVVDPPPPVPPCPDPPPPCPDPPVPPPDPPVPSSCPVVVVDDPVSSLSSSLSSVQSSLGQEYRYEPSLVVDDPVSSVSSLVVVSCCQNQSGGPDDSVCSSVHRGHYYYYYDPDPVSVVSTQKYFYQDSVSYTDIDGDPPPD